Protein 4GUA (pdb70)

GO terms:
  GO:0070566 adenylyltransferase activity (F, IDA)
  GO:0039690 positive stranded viral RNA replication (P, IDA)
  GO:0003968 RNA-directed RNA polymerase activity (F, IDA)
  GO:0006370 7-methylguanosine mRNA capping (P, IDA)
  GO:0062030 negative regulation of stress granule assembly (P, IDA)
  GO:0047407 ADP-ribosyl-[dinitrogen reductase] hydrolase activity (F, IDA)
  GO:0008174 mRNA methyltransferase activity (F, IMP)
  GO:0039690 positive stranded viral RNA replication (P, IMP)
  GO:0044162 host cell cytoplasmic vesicle membrane (C, EXP)
  GO:0034062 5'-3' RNA polymerase activity (F, EXP)
  GO:1990817 poly(A) RNA polymerase activity (F, EXP)
  GO:0039653 symbiont-mediated suppression of host transcription (P, IDA)
  GO:0039653 symbiont-mediated suppression of host transcription (P, IMP)

Foldseek 3Di:
DLCPPADADLLVVQCQVQCVLQLAHDHNVRVVQQAVCSVVRFHDHSQLVQQSVCLQAVLAGCLLLQFLDFDFAWDWAAADPVHNHIGIHRPDDLHGTHGDVVSLVVVCVQQVLSVVPDGNWHADRPVSDTHHGGNQPSLFRQAAFFLADFAQDKDFDAFDACQVACVLDPFAEEEEEEQDDHDHPSHHYQYEYDDPHPPHNYYDPPSQEDAADAAGLEYEYHDAADDDNGLSSRLSNCLSSQQRNLLRNLSRYAAQGKYKHKGLANGDLSSVLQVQLSLLQALAKEKADDRRGGILSIIIIMGGGGQHDFQRADDCQLRSLRVNCVSVVNAGDGRNAAAEAEDQDLQLPDPFQAEEDQAAQQLDADDDSSVSVCVNQVCQSVPFHDDQLAWDWGDRVRHIYIYFYQAQCVPDPPQQSLQSLLSSLLNVLSVCSNVVGAEYEYEQHCQPGSVPPDGCLVSSLVSNSSNNSSYRHHYYYHDDDPVSNVVSVVVRVVVSDTRHHPDDDSRRDSQADAAAPPDPCPPPPSYDPRGGHFFDCPNSDPLNVLQVQLFQLCQLPVPLAVSLLVLQVVLLPCPRVNSVVVRPDDGRSYGTTDTRPLWRAPQTDHSRNSVVSSVVNDNAHEHEVSRHHDPDDDPRYHYYHGPTGDNDHSHDRDGHSSNVSD/DLCPPADQVLLVVACQVQCVLFLAHDHNVRVVQQAVCSVVNFHDHSQLVQQSVCLQAVLAGCLLLQFLDFDFAWDKDDADPPRHDIGIHRPDDQHGTHGDLVSLVVVCVQQVLSVVTSNNWHADSVVSDTHHRGNQPSLHRQAAFFLADFAPDKDWDAFDACQVAVVLDPFAEEEEEDQDDHDHVSHHYQYEHDDPHPPHNYHDHPSQADAADAAGQEYEYPDADDDDNGLSSSQSNCLRSQQRNLLNNLSRYAAQGKYKYKGLARGDLSSVLLCQLSQLQALAKEKFDDRRGGILSIIIIMGGGGQHAFQRADDCQLRSLRVNCVSVVVDHGDDRAAAEDEDADLQLPDPFQAEEDAAAQQLDADPDSSVSVCVNAVCQSVPAHDHQLAWDWGDRVRHIYIYFYQALPVVDDPQLSLQSLLSSLLRVLSVCSNVVGAAYEYEQHCCPNSVVPDGCLVSSLVSNSLRNSSHRHHYYYYDDDPVSNVVSVVVRVVVSDGRHHPDDDRHRCSQEEAAAPPDPCPPPPSYDPRGGHFFDCPNSDPLNVLFVLLQQLCQLPVPQAVSLLVLQVVLLPDDSVVSCVVRPDDGRSYGTTDTRPLWRDPQDDHSRVSVVSSVVNDNAHEHEPSRHHPPDDHPRYHYDYGPTGDNDHSHDRDGHSSVVPD/DQQPPADAVLLVVACQVQVVLQLAHAHNVRVVQQAVCSVVRFHDHNQLVQQSVCLQAVLAGCLLLQWLDFDFAWDKDDADPVRNDIGIHRPDDLHGTHGDLVSLVVVCVQFVLSVVTNNNWHADRPVSDTHHGGNQPSLFRQAAFFLADFALDKDWDAFDACLVAVVLDPFAEEEEEDQDDHDHPSHHYQYEYDDPHPPHNYHDHPSQEDAADAAGQEYEYHDADDDDNGLSSRLSNCLSSQLRNLLRVLSRYDAQGKYKHKGLANGDLSSVLLCQLSLQQALAKEKADDRRDGILSIIIIMGGGGQHDFQRADDCQLRSLRVNCSSVVHPHDGDDDAAEDEDLDLQLPDPFQEEEAAAAQQLDQDPDSSVSCCVNQVCQSVPFHDDQLAWDWGDRVRYIYIYFYQAQPVPDPDQQSLQSLLSSLLNVLSVCSNVVGAEYEYEQHCCPNSVVPDGCLVSSLVSNSLRNSSHRHHYYYYDNDPVSNVVSVVVSVVVSDRDHHPDDDSDRLSQEEAAAPPDPCPPPPSYDPRDGHFFDCPNSDPLNVLQVLLFVLCQLPVPQASSLLVLQVVLLPDDSVRSNVVRPDDTGSYGTTDTRPLFRAPQTDHSRVSCVSSVVNDNAHEHEPSRHHDPDDDPSYHYYHRPTGDNDHNHDRDGHSSVVSD

B-factor: mean 69.15, std 19.41, range [29.05, 165.27]

Secondary structure (DSSP, 8-state):
-TTTT-SS-HHHHHHHHHHHHTT----HHHHHHH-HHHHTT----HHHHHHHHHHHHHSS-GGG-TTBSS-EE-EEE---SS-SS-EEE--S-S-EEB--HHHHHHHTTT-THHHH--TT-EE-TTT--EES--TTS--S-TTBEESS---SS--B-----THHHHTTS--SEEEEE-SS----TTSEEEEEE-TT-TT-SEE--GGG-------EEEEEE-------S-HHHHHHHHHHHHHHHHHHHHHTEEEEEEEEEEES---SHHHHHHHHHHHHTEEEEEEE--TT-SBTT-EEEEEEEE---SS----SHHHHHHHHHHHTTS-----PPP-EEEE-S-GGG--SSEEEEE--TT----SSHHHHHHHH-GGGGTT----TT-EEEEEETTEEEEEE-PPPTTSS-HHHHHHHHHHHHHHHHHHHHHTT-SEEEE--TTSSSTTTTS--HHHHHHHHHHHHTTSS-EEEEE-S-HHHHHHHHHHHHHHH---S-S-------SS-EE--TT-TTTTSTTEESS-SBSB---TTSTTHHHHHHHHHHHHH--SHHHHHHHHHHHHTS-TTHHHHHHS-SPPPS-B-PPBS-SBSSTT---HHHHHHHHHTT-S-EEE-TTS---SS--TTEEE---SSB--S--SPPP-EEGGGG-/-TTTT-SS-HHHHHHHHHHHTTT----HHHHHHH-HHHHTT----HHHHHHHHHHHHHSS-GGG-TTBS--EE-EEE---SS--S-EEE--S-S-EEB--HHHHHHHTTT-GGGGGTTSS-EE-TTT--EES--TTS--S-TTBEESS---SS--B-----HHHHHTTS--SEEEEE-SS----TTSEEEEEE-TT-TT-SEE--GGG-------EEEEEE-------S-HHHHHHHHHHHHHHHHHHHHHTEEEEEEEEEEE----SHHHHHHHHHHHTTEEEEEEE--TT-SBSS-EEEEEEEE---SS----THHHHHHHHHHHTTSS----PPP-EEEE-S-GGG--SSEEEEE--TT----SSHHHHHHHH-GGGGTT----TT-EEEEEETTEEEEEE-PPPTTSS-HHHHHHHHHHHHHHHHHHHHHTT-SEEEE--TTSSGGGTTS--HHHHHHHHHHHHTTS--EEEEE-S-HHHHHHHHHHHHHHH---S-S-------SS-EE--TT-TTTTSTTEESS-SBSB---TTSTTHHHHHHHHHHHHH--SHHHHHHHHHHHHTT--HHHHHHTSSS---S-B-PPBS-SBSSTT---HHHHHHHHHTT-S-EEE-TTS---SS--TTEEE---SSB--S--SPPP-EEGGG--/-TTTT-SS-HHHHHHHHHHHTTT----HHHHHHH-HHHHTT----HHHHHHHHHHHHHSS-GGG-TTBS--EE-EEE---SS--S-EEE--S-S-EEB--HHHHHHHHHH-GGGGG-SSS-EE-TTT--EES--TTS--S-TTBEESS---SS--B-----HHHHHTTS--SEEEEE-SS----TTSEEEEEE-TT-TT-SEE--GGG-------EEEEEE-------S-HHHHHHHHHHHHHHHHHHHHHTEEEEEEEEEEE----SHHHHHHHHHHHTTEEEEEEE--TT-SBSS-EEEEEEEE---TT----SHHHHHHHHHHHTT-S--------EEEE-S-GGG--SSEEEEE--TT----SSHHHHHHHH-GGGGTT----TT-EEEEEETTEEEEEE-PPPTTSS-HHHHHHHHHHHHHHHHHHHHHTT--EEEE--TT-SGGGTTS--HHHHHHHHHHHHTTSS-EEEEE-S-HHHHHHHHHHHHHHH---S-S-------SS-EE--TT-TTTTSTTEESSSSBSB---TTSTTHHHHHHHHHHHHH--SHHHHHHHHHHHHTT--HHHHHHHSSS---S-B-PPBS-S-SSTT---HHHHHHHHHTT-S-EEEETTS---SS--TTEEEE--SS---S--SPPP-EEGGGG-

Solvent-accessible surface area: 79813 Å² total; per-residue (Å²): 128,31,22,50,127,47,119,44,0,31,2,0,94,3,0,68,44,0,3,52,36,7,22,3,113,10,70,22,105,43,2,36,72,7,4,41,21,1,44,87,36,88,45,19,24,0,39,16,0,0,3,20,0,0,1,2,2,12,4,5,2,14,17,8,0,0,2,18,74,80,45,37,21,1,19,112,28,85,60,74,134,86,75,128,108,34,71,26,38,49,35,124,31,82,65,77,38,0,19,31,102,61,14,11,20,50,32,2,118,79,12,14,2,23,31,57,24,51,149,31,38,2,7,44,14,92,81,7,29,20,87,109,9,14,3,111,84,28,35,8,0,8,18,24,14,0,6,0,4,8,10,136,70,64,57,132,59,171,69,17,98,25,23,97,0,0,88,62,2,127,38,94,45,0,0,0,0,0,95,106,128,11,114,7,126,69,22,159,43,41,10,0,0,31,96,76,49,94,67,25,75,79,56,53,87,21,40,125,3,7,66,92,34,68,133,30,63,0,0,0,1,12,25,38,28,80,58,68,50,32,2,0,5,2,1,14,12,5,1,16,38,2,58,42,3,0,58,10,0,0,38,0,0,43,42,19,1,4,0,0,2,14,0,5,1,2,0,3,48,11,2,35,17,0,2,15,4,0,0,20,15,0,14,18,3,15,2,0,71,4,95,5,14,43,3,36,0,11,0,1,0,0,0,12,34,0,10,2,7,92,62,47,58,8,8,8,24,5,1,4,26,3,0,17,18,1,21,123,57,97,24,78,9,62,1,71,42,22,64,43,46,14,97,66,120,80,6,7,82,8,170,26,59,0,0,0,0,32,8,34,57,113,8,151,68,32,136,39,41,4,134,17,0,92,140,128,18,64,90,1,25,117,81,3,44,22,104,40,8,48,20,86,43,19,85,9,172,85,33,52,0,0,0,0,0,3,0,50,19,87,73,56,50,117,24,31,0,42,20,33,0,0,29,0,0,8,16,0,4,30,23,2,11,114,88,37,4,108,24,0,0,0,7,9,1,10,16,58,138,49,3,50,93,50,69,25,5,102,33,0,9,76,0,0,12,50,0,0,15,31,1,53,0,68,2,13,0,15,4,116,81,70,42,40,58,116,98,0,45,63,38,16,128,149,68,118,68,27,110,127,47,104,61,159,95,14,110,3,60,14,58,20,8,19,3,16,52,108,10,90,9,136,78,85,137,11,34,20,36,81,91,2,24,2,29,14,18,8,37,17,22,141,7,13,83,5,0,43,15,22,3,33,1,51,28,17,18,105,76,37,47,90,7,26,40,22,10,1,27,6,2,60,27,93,55,12,119,36,0,84,154,126,13,129,99,77,71,56,35,2,18,21,54,15,59,2,1,10,0,74,11,137,66,4,8,11,0,31,34,0,49,48,30,66,73,111,124,40,84,109,6,29,1,3,43,12,9,59,29,13,168,101,154,36,173,47,16,114,58,40,95,1,99,41,22,6,45,8,9,30,88,42,18,71,80,26,41,0,137,128,44,88,168,28,42,72,126,54,63,35,4,44,1,0,43,4,0,56,47,0,2,52,61,2,34,3,109,4,68,22,107,50,1,39,77,6,5,42,25,2,44,85,26,67,47,19,23,0,49,14,0,0,3,18,0,0,0,1,2,3,4,8,1,12,8,5,1,0,0,18,28,94,67,34,29,7,23,107,51,76,33,61,47,57,112,18,52,33,42,28,52,48,36,124,42,79,36,17,43,0,36,37,137,54,28,4,60,110,43,20,94,106,20,82,5,7,139,77,24,37,75,27,44,0,0,23,18,117,100,32,134,56,35,117,14,10,3,113,63,29,34,15,0,9,1,22,14,0,7,0,7,8,10,121,135,67,137,127,54,167,59,17,92,27,19,59,3,0,61,67,3,151,48,93,48,0,0,0,0,0,93,104,130,13,116,8,124,179,22,168,43,49,14,0,0,29,110,75,54,92,64,22,76,91,53,23,24,22,40,37,0,5,4,50,30,67,92,29,64,0,0,0,1,14,23,35,35,82,53,69,50,31,1,0,4,3,1,12,14,5,0,18,35,3,42,47,2,0,25,11,0,1,21,0,5,41,37,19,0,7,0,0,1,16,0,5,2,2,0,4,50,11,2,33,17,0,2,14,4,0,0,19,12,0,10,18,5,14,2,0,65,16,115,7,15,43,4,8,0,11,0,1,0,0,0,14,28,0,14,3,12,86,56,51,56,7,6,9,21,8,1,4,27,3,0,18,19,4,21,116,60,106,30,82,9,65,14,69,40,21,64,35,127,18,62,130,114,74,5,4,74,8,152,9,58,0,0,0,0,31,7,34,54,114,8,150,67,31,144,36,34,4,138,19,0,97,76,129,20,64,90,2,23,120,87,2,43,22,120,36,10,45,19,85,44,19,87,11,173,85,30,51,0,0,0,0,0,2,0,48,40,84,74,54,52,148,24,34,0,47,18,35,1,1,29,0,0,9,15,0,4,28,22,2,10,119,88,40,5,106,26,0,0,0,4,10,0,6,30,49,162,44,12,48,85,133,84,13,0,101,69,0,9,98,3,0,9,52,0,0,14,37,0,55,1,66,0,4,0,7,2,102,78,47,54,42,54,123,88,0,46,57,27,20,137,140,57,113,73,29,106,126,57,130,45,32,77,22,71,1,55,10,79,17,8,20,3,17,55,108,12,83,8,137,80,91,138,22,33,18,39,80,89,1,23,2,29,13,12,9,35,18,24,144,7,21,91,4,0,44,16,23,1,44,1,43,33,14,24,111,78,45,59,87,8,29,43,37,11,2,24,4,1,53,47,75,65,15,120,34,0,90,139,59,14,136,110,110,74,52,38,3,9,13,45,4,50,2,0,8,1,71,10,134,64,4,11,10,0,31,38,0,52,161,28,75,73,76,122,34,86,114,5,34,1,4,45,11,9,61,24,18,108,104,148,28,84,75,13,110,64,48,94,1,97,40,22,7,56,10,10,33,89,34,18,72,81,29,38,0,144,130,20,154,173,32,27,76,65,46,78,22,0,31,0,0,105,2,0,65,45,0,2,54,62,4,31,3,113,7,72,20,106,38,2,38,78,5,4,42,23,1,45,92,31,76,40,16,22,0,15,10,0,0,2,16,0,0,0,2,2,4,4,12,2,14,16,2,0,0,1,20,96,74,59,38,22,0,22,110,57,93,56,86,106,60,104,14,26,32,40,23,44,49,38,125,33,91,47,65,33,0,26,27,126,57,27,6,62,93,23,28,147,98,13,83,5,11,145,93,23,45,172,28,37,0,0,17,14,94,95,29,133,51,33,108,11,17,2,115,69,25,32,7,0,2,13,23,13,0,7,1,2,5,8,120,142,45,141,122,82,163,53,20,88,26,64,62,5,0,46,99,13,187,24,93,50,0,0,0,0,0,96,90,126,12,115,8,104,167,23,167,43,46,13,0,0,31,20,67,54,95,64,22,74,87,39,31,9,22,34,38,0,7,44,93,30,70,100,30,38,0,0,0,2,6,26,32,29,104,58,71,48,32,2,0,4,0,1,10,16,3,1,18,33,2,60,44,3,0,78,10,0,0,39,0,0,20,30,20,0,6,0,0,1,12,0,0,2,2,0,3,48,8,2,34,15,0,2,16,3,0,0,22,14,1,16,16,3,5,1,0,68,16,101,8,3,34,0,11,0,3,0,1,0,0,0,31,50,0,14,6,4,76,58,17,56,10,6,10,26,9,2,5,28,2,0,15,18,3,15,112,64,84,42,80,4,66,18,31,76,21,65,42,118,16,58,135,114,71,4,6,87,9,158,8,57,0,0,0,0,36,8,34,53,115,9,147,64,30,159,39,31,5,118,15,0,90,128,118,21,68,91,3,23,119,86,3,45,24,122,38,9,49,18,77,44,20,91,14,172,82,27,50,0,0,0,0,0,3,0,26,15,163,165,52,54,100,19,36,0,35,19,35,0,1,29,0,0,9,17,0,4,29,21,1,12,118,91,29,3,114,27,0,0,0,7,14,0,7,33,41,135,67,3,31,82,140,66,20,7,67,32,0,5,21,2,0,7,44,0,0,18,33,1,24,0,66,1,4,0,10,16,132,71,129,59,56,30,91,54,0,52,6,10,19,14,47,40,101,20,20,48,39,32,73,65,114,91,12,100,3,46,5,42,17,10,19,3,16,58,110,10,89,7,134,78,98,123,17,33,18,43,79,91,2,25,2,28,14,19,10,38,18,23,143,8,14,106,4,0,51,14,22,2,36,1,54,35,11,17,101,76,41,66,90,6,22,45,17,12,1,22,4,2,57,47,63,66,16,133,37,0,56,147,113,16,124,105,116,42,56,34,2,18,22,53,14,55,1,1,10,0,61,10,137,66,4,10,10,0,29,40,0,50,158,25,82,69,82,130,34,81,119,6,33,1,4,48,12,11,58,23,7,182,91,150,31,182,59,11,115,66,44,88,0,95,97,4,5,53,9,10,30,89,49,16,79,82,23,41,0,78,130,46,85

Structure (mmCIF, N/CA/C/O backbone):
data_4GUA
#
_entry.id   4GUA
#
_cell.length_a   147.180
_cell.length_b   147.180
_cell.length_c   360.440
_cell.angle_alpha   90.00
_cell.angle_beta   90.00
_cell.angle_gamma   120.00
#
_symmetry.space_group_name_H-M   'P 31 2 1'
#
loop_
_entity.id
_entity.type
_entity.pdbx_description
1 polymer 'Non-structural polyprotein'
2 non-polymer 'SULFATE ION'
3 non-polymer '2-(N-MORPHOLINO)-ETHANESULFONIC ACID'
4 non-polymer 'ZINC ION'
#
loop_
_atom_site.group_PDB
_atom_site.id
_atom_site.type_symbol
_atom_site.label_atom_id
_atom_site.label_alt_id
_atom_site.label_comp_id
_atom_site.label_asym_id
_atom_site.label_entity_id
_atom_site.label_seq_id
_atom_site.pdbx_PDB_ins_code
_atom_site.Cartn_x
_atom_site.Cartn_y
_atom_site.Cartn_z
_atom_site.occupancy
_atom_site.B_iso_or_equiv
_atom_site.auth_seq_id
_atom_site.auth_comp_id
_atom_site.auth_asym_id
_atom_site.auth_atom_id
_atom_site.pdbx_PDB_model_num
ATOM 1 N N . ASN A 1 7 ? 13.559 84.786 65.298 1.00 61.91 1012 ASN A N 1
ATOM 2 C CA . ASN A 1 7 ? 14.540 85.800 65.698 1.00 73.79 1012 ASN A CA 1
ATOM 3 C C . ASN A 1 7 ? 15.524 85.329 66.772 1.00 77.94 1012 ASN A C 1
ATOM 4 O O . ASN A 1 7 ? 15.190 85.293 67.958 1.00 72.80 1012 ASN A O 1
ATOM 9 N N . PRO A 1 8 ? 16.767 85.041 66.365 1.00 79.04 1013 PRO A N 1
ATOM 10 C CA . PRO A 1 8 ? 17.758 84.447 67.266 1.00 81.20 1013 PRO A CA 1
ATOM 11 C C . PRO A 1 8 ? 18.251 85.388 68.362 1.00 81.02 1013 PRO A C 1
ATOM 12 O O . PRO A 1 8 ? 18.738 84.936 69.403 1.00 84.36 1013 PRO A O 1
ATOM 16 N N . PHE A 1 9 ? 18.122 86.687 68.132 1.00 70.89 1014 PHE A N 1
ATOM 17 C CA . PHE A 1 9 ? 18.713 87.671 69.021 1.00 62.94 1014 PHE A CA 1
ATOM 18 C C . PHE A 1 9 ? 17.740 88.180 70.083 1.00 65.17 1014 PHE A C 1
ATOM 19 O O . PHE A 1 9 ? 18.059 89.101 70.835 1.00 59.72 1014 PHE A O 1
ATOM 27 N N . SER A 1 10 ? 16.555 87.581 70.147 1.00 72.34 1015 SER A N 1
ATOM 28 C CA . SER A 1 10 ? 15.523 88.046 71.064 1.00 74.97 1015 SER A CA 1
ATOM 29 C C . SER A 1 10 ? 16.004 88.076 72.514 1.00 73.35 1015 SER A C 1
ATOM 30 O O . SER A 1 10 ? 16.577 87.104 73.004 1.00 71.80 1015 SER A O 1
ATOM 33 N N . CYS A 1 11 ? 15.747 89.193 73.197 1.00 74.83 1016 CYS A N 1
ATOM 34 C CA . CYS A 1 11 ? 16.100 89.349 74.607 1.00 75.29 1016 CYS A CA 1
ATOM 35 C C . CYS A 1 11 ? 17.598 89.241 74.883 1.00 75.22 1016 CYS A C 1
ATOM 36 O O . CYS A 1 11 ? 17.996 88.712 75.917 1.00 77.64 1016 CYS A O 1
ATOM 39 N N . LYS A 1 12 ? 18.424 89.727 73.962 1.00 75.16 1017 LYS A N 1
ATOM 40 C CA . LYS A 1 12 ? 19.879 89.697 74.140 1.00 73.50 1017 LYS A CA 1
ATOM 41 C C . LYS A 1 12 ? 20.446 91.097 73.950 1.00 71.51 1017 LYS A C 1
ATOM 42 O O . LYS A 1 12 ? 20.385 91.654 72.849 1.00 76.10 1017 LYS A O 1
ATOM 48 N N . THR A 1 13 ? 20.995 91.669 75.021 1.00 63.96 1018 THR A N 1
ATOM 49 C CA . THR A 1 13 ? 21.478 93.043 74.945 1.00 64.81 1018 THR A CA 1
ATOM 50 C C . THR A 1 13 ? 22.884 93.161 74.334 1.00 60.38 1018 THR A C 1
ATOM 51 O O . THR A 1 13 ? 23.144 94.163 73.671 1.00 66.68 1018 THR A O 1
ATOM 55 N N . ASN A 1 14 ? 23.817 92.228 74.564 1.00 52.38 1019 ASN A N 1
ATOM 56 C CA . ASN A 1 14 ? 25.077 92.381 73.827 1.00 59.59 1019 ASN A CA 1
ATOM 57 C C . ASN A 1 14 ? 25.398 91.278 72.828 1.00 59.90 1019 ASN A C 1
ATOM 58 O O . ASN A 1 14 ? 26.319 90.514 73.045 1.00 62.19 1019 ASN A O 1
ATOM 63 N N . VAL A 1 15 ? 24.729 91.259 71.686 1.00 68.77 1020 VAL A N 1
ATOM 64 C CA . VAL A 1 15 ? 25.059 90.301 70.634 1.00 65.27 1020 VAL A CA 1
ATOM 65 C C . VAL A 1 15 ? 25.481 90.948 69.315 1.00 68.09 1020 VAL A C 1
ATOM 66 O O . VAL A 1 15 ? 25.548 90.276 68.289 1.00 71.07 1020 VAL A O 1
ATOM 70 N N . CYS A 1 16 ? 25.686 92.260 69.316 1.00 64.41 1021 CYS A N 1
ATOM 71 C CA . CYS A 1 16 ? 25.957 92.943 68.064 1.00 61.78 1021 CYS A CA 1
ATOM 72 C C . CYS A 1 16 ? 27.016 92.183 67.262 1.00 63.91 1021 CYS A C 1
ATOM 73 O O . CYS A 1 16 ? 26.952 92.153 66.037 1.00 64.98 1021 CYS A O 1
ATOM 76 N N . TRP A 1 17 ? 27.965 91.542 67.942 1.00 57.72 1022 TRP A N 1
ATOM 77 C CA . TRP A 1 17 ? 28.970 90.738 67.247 1.00 60.20 1022 TRP A CA 1
ATOM 78 C C . TRP A 1 17 ? 28.351 89.596 66.412 1.00 61.80 1022 TRP A C 1
ATOM 79 O O . TRP A 1 17 ? 28.747 89.353 65.258 1.00 61.08 1022 TRP A O 1
ATOM 90 N N . ALA A 1 18 ? 27.363 88.915 66.983 1.00 61.23 1023 ALA A N 1
ATOM 91 C CA . ALA A 1 18 ? 26.644 87.864 66.264 1.00 60.80 1023 ALA A CA 1
ATOM 92 C C . ALA A 1 18 ? 25.790 88.430 65.126 1.00 60.17 1023 ALA A C 1
ATOM 93 O O . ALA A 1 18 ? 25.840 87.941 63.986 1.00 65.65 1023 ALA A O 1
ATOM 95 N N . LYS A 1 19 ? 25.012 89.464 65.426 1.00 54.41 1024 LYS A N 1
ATOM 96 C CA . LYS A 1 19 ? 24.176 90.088 64.403 1.00 58.00 1024 LYS A CA 1
ATOM 97 C C . LYS A 1 19 ? 25.049 90.475 63.218 1.00 57.09 1024 LYS A C 1
ATOM 98 O O . LYS A 1 19 ? 24.664 90.296 62.061 1.00 59.61 1024 LYS A O 1
ATOM 104 N N . ALA A 1 20 ? 26.248 90.957 63.519 1.00 49.05 1025 ALA A N 1
ATOM 105 C CA . ALA A 1 20 ? 27.143 91.464 62.493 1.00 47.73 1025 ALA A CA 1
ATOM 106 C C . ALA A 1 20 ? 27.619 90.318 61.618 1.00 54.36 1025 ALA A C 1
ATOM 107 O O . ALA A 1 20 ? 27.775 90.472 60.408 1.00 56.98 1025 ALA A O 1
ATOM 109 N N . LEU A 1 21 ? 27.878 89.174 62.240 1.00 60.16 1026 LEU A N 1
ATOM 110 C CA . LEU A 1 21 ? 28.227 87.985 61.484 1.00 60.54 1026 LEU A CA 1
ATOM 111 C C . LEU A 1 21 ? 27.100 87.435 60.606 1.00 60.47 1026 LEU A C 1
ATOM 112 O O . LEU A 1 21 ? 27.377 86.864 59.549 1.00 60.76 1026 LEU A O 1
ATOM 117 N N . GLU A 1 22 ? 25.849 87.579 61.033 1.00 56.87 1027 GLU A N 1
ATOM 118 C CA . GLU A 1 22 ? 24.735 86.922 60.336 1.00 56.37 1027 GLU A CA 1
ATOM 119 C C . GLU A 1 22 ? 24.779 86.940 58.795 1.00 63.87 1027 GLU A C 1
ATOM 120 O O . GLU A 1 22 ? 24.644 85.884 58.162 1.00 64.00 1027 GLU A O 1
ATOM 126 N N . PRO A 1 23 ? 24.944 88.124 58.180 1.00 63.58 1028 PRO A N 1
ATOM 127 C CA . PRO A 1 23 ? 24.993 88.147 56.713 1.00 60.70 1028 PRO A CA 1
ATOM 128 C C . PRO A 1 23 ? 26.258 87.497 56.138 1.00 62.30 1028 PRO A C 1
ATOM 129 O O . PRO A 1 23 ? 26.229 86.978 55.024 1.00 63.01 1028 PRO A O 1
ATOM 133 N N . ILE A 1 24 ? 27.355 87.519 56.884 1.00 64.04 1029 ILE A N 1
ATOM 134 C CA . ILE A 1 24 ? 28.572 86.873 56.420 1.00 61.42 1029 ILE A CA 1
ATOM 135 C C . ILE A 1 24 ? 28.370 85.367 56.417 1.00 59.03 1029 ILE A C 1
ATOM 136 O O . ILE A 1 24 ? 28.755 84.687 55.467 1.00 62.11 1029 ILE A O 1
ATOM 141 N N . LEU A 1 25 ? 27.718 84.851 57.454 1.00 53.68 1030 LEU A N 1
ATOM 142 C CA . LEU A 1 25 ? 27.400 83.428 57.512 1.00 57.42 1030 LEU A CA 1
ATOM 143 C C . LEU A 1 25 ? 26.456 83.026 56.370 1.00 58.58 1030 LEU A C 1
ATOM 144 O O . LEU A 1 25 ? 26.544 81.926 55.827 1.00 54.50 1030 LEU A O 1
ATOM 149 N N . ALA A 1 26 ? 25.565 83.933 55.998 1.00 61.06 1031 ALA A N 1
ATOM 150 C CA . ALA A 1 26 ? 24.601 83.671 54.939 1.00 52.20 1031 ALA A CA 1
ATOM 151 C C . ALA A 1 26 ? 25.264 83.322 53.604 1.00 58.81 1031 ALA A C 1
ATOM 152 O O . ALA A 1 26 ? 24.763 82.477 52.867 1.00 58.22 1031 ALA A O 1
ATOM 154 N N . THR A 1 27 ? 26.378 83.970 53.280 1.00 60.49 1032 THR A N 1
ATOM 155 C CA . THR A 1 27 ? 27.045 83.707 52.007 1.00 63.10 1032 THR A CA 1
ATOM 156 C C . THR A 1 27 ? 27.513 82.261 51.927 1.00 67.80 1032 THR A C 1
ATOM 157 O O . THR A 1 27 ? 27.710 81.724 50.840 1.00 72.31 1032 THR A O 1
ATOM 161 N N . ALA A 1 28 ? 27.699 81.643 53.086 1.00 66.15 1033 ALA A N 1
ATOM 162 C CA . ALA A 1 28 ? 28.147 80.261 53.161 1.00 61.05 1033 ALA A CA 1
ATOM 163 C C . ALA A 1 28 ? 26.974 79.307 53.310 1.00 58.68 1033 ALA A C 1
ATOM 164 O O . ALA A 1 28 ? 27.167 78.109 53.499 1.00 61.36 1033 ALA A O 1
ATOM 166 N N . GLY A 1 29 ? 25.759 79.839 53.265 1.00 56.25 1034 GLY A N 1
ATOM 167 C CA . GLY A 1 29 ? 24.571 79.016 53.409 1.00 55.73 1034 GLY A CA 1
ATOM 168 C C . GLY A 1 29 ? 24.218 78.733 54.857 1.00 56.28 1034 GLY A C 1
ATOM 169 O O . GLY A 1 29 ? 23.319 77.939 55.143 1.00 55.68 1034 GLY A O 1
ATOM 170 N N . ILE A 1 30 ? 24.922 79.389 55.773 1.00 57.84 1035 ILE A N 1
ATOM 171 C CA . ILE A 1 30 ? 24.734 79.151 57.200 1.00 62.96 1035 ILE A CA 1
ATOM 172 C C . ILE A 1 30 ? 23.738 80.132 57.792 1.00 63.08 1035 ILE A C 1
ATOM 173 O O . ILE A 1 30 ? 23.890 81.351 57.654 1.00 63.42 1035 ILE A O 1
ATOM 178 N N . VAL A 1 31 ? 22.704 79.596 58.432 1.00 60.68 1036 VAL A N 1
ATOM 179 C CA . VAL A 1 31 ? 21.774 80.421 59.189 1.00 54.87 1036 VAL A CA 1
ATOM 180 C C . VAL A 1 31 ? 21.550 79.827 60.573 1.00 55.80 1036 VAL A C 1
ATOM 181 O O . VAL A 1 31 ? 20.873 78.805 60.703 1.00 56.70 1036 VAL A O 1
ATOM 185 N N . LEU A 1 32 ? 22.057 80.503 61.604 1.00 61.77 1037 LEU A N 1
ATOM 186 C CA . LEU A 1 32 ? 22.016 79.986 62.976 1.00 64.13 1037 LEU A CA 1
ATOM 187 C C . LEU A 1 32 ? 20.741 80.378 63.713 1.00 63.03 1037 LEU A C 1
ATOM 188 O O . LEU A 1 32 ? 20.262 81.509 63.588 1.00 67.37 1037 LEU A O 1
ATOM 193 N N . THR A 1 33 ? 20.183 79.436 64.466 1.00 53.89 1038 THR A N 1
ATOM 194 C CA . THR A 1 33 ? 19.065 79.749 65.343 1.00 55.75 1038 THR A CA 1
ATOM 195 C C . THR A 1 33 ? 19.599 80.284 66.666 1.00 66.12 1038 THR A C 1
ATOM 196 O O . THR A 1 33 ? 20.810 80.284 66.900 1.00 73.73 1038 THR A O 1
ATOM 200 N N . GLY A 1 34 ? 18.687 80.706 67.539 1.00 60.87 1039 GLY A N 1
ATOM 201 C CA . GLY A 1 34 ? 19.052 81.227 68.841 1.00 53.67 1039 GLY A CA 1
ATOM 202 C C . GLY A 1 34 ? 19.706 80.153 69.689 1.00 60.90 1039 GLY A C 1
ATOM 203 O O . GLY A 1 34 ? 20.704 80.406 70.358 1.00 63.36 1039 GLY A O 1
ATOM 204 N N . CYS A 1 35 ? 19.127 78.954 69.671 1.00 68.95 1040 CYS A N 1
ATOM 205 C CA . CYS A 1 35 ? 19.669 77.822 70.416 1.00 72.03 1040 CYS A CA 1
ATOM 206 C C . CYS A 1 35 ? 21.046 77.435 69.895 1.00 71.83 1040 CYS A C 1
ATOM 207 O O . CYS A 1 35 ? 21.934 77.073 70.670 1.00 76.42 1040 CYS A O 1
ATOM 210 N N . GLN A 1 36 ? 21.214 77.496 68.579 1.00 58.36 1041 GLN A N 1
ATOM 211 C CA . GLN A 1 36 ? 22.496 77.187 67.973 1.00 54.15 1041 GLN A CA 1
ATOM 212 C C . GLN A 1 36 ? 23.552 78.232 68.349 1.00 52.42 1041 GLN A C 1
ATOM 213 O O . GLN A 1 36 ? 24.697 77.886 68.665 1.00 51.78 1041 GLN A O 1
ATOM 219 N N . TRP A 1 37 ? 23.169 79.503 68.347 1.00 52.55 1042 TRP A N 1
ATOM 220 C CA . TRP A 1 37 ? 24.081 80.547 68.800 1.00 55.29 1042 TRP A CA 1
ATOM 221 C C . TRP A 1 37 ? 24.511 80.279 70.235 1.00 56.03 1042 TRP A C 1
ATOM 222 O O . TRP A 1 37 ? 25.690 80.377 70.565 1.00 57.76 1042 TRP A O 1
ATOM 233 N N . SER A 1 38 ? 23.545 79.934 71.083 1.00 55.71 1043 SER A N 1
ATOM 234 C CA . SER A 1 38 ? 23.799 79.697 72.501 1.00 59.83 1043 SER A CA 1
ATOM 235 C C . SER A 1 38 ? 24.655 78.455 72.719 1.00 64.17 1043 SER A C 1
ATOM 236 O O . SER A 1 38 ? 25.488 78.398 73.632 1.00 62.28 1043 SER A O 1
ATOM 239 N N . GLU A 1 39 ? 24.455 77.462 71.865 1.00 61.47 1044 GLU A N 1
ATOM 240 C CA . GLU A 1 39 ? 25.131 76.198 72.045 1.00 63.01 1044 GLU A CA 1
ATOM 241 C C . GLU A 1 39 ? 26.591 76.383 71.664 1.00 57.10 1044 GLU A C 1
ATOM 242 O O . GLU A 1 39 ? 27.477 75.804 72.285 1.00 59.36 1044 GLU A O 1
ATOM 248 N N . LEU A 1 40 ? 26.838 77.208 70.653 1.00 53.04 1045 LEU A N 1
ATOM 249 C CA . LEU A 1 40 ? 28.197 77.451 70.178 1.00 53.71 1045 LEU A CA 1
ATOM 250 C C . LEU A 1 40 ? 29.007 78.413 71.067 1.00 55.55 1045 LEU A C 1
ATOM 251 O O . LEU A 1 40 ? 30.185 78.178 71.338 1.00 56.60 1045 LEU A O 1
ATOM 256 N N . PHE A 1 41 ? 28.382 79.499 71.509 1.00 53.77 1046 PHE A N 1
ATOM 257 C CA . PHE A 1 41 ? 29.084 80.506 72.296 1.00 50.99 1046 PHE A CA 1
ATOM 258 C C . PHE A 1 41 ? 28.501 80.662 73.693 1.00 55.02 1046 PHE A C 1
ATOM 259 O O . PHE A 1 41 ? 27.340 81.035 73.857 1.00 58.00 1046 PHE A O 1
ATOM 267 N N . PRO A 1 42 ? 29.301 80.358 74.716 1.00 53.91 1047 PRO A N 1
ATOM 268 C CA . PRO A 1 42 ? 28.842 80.701 76.060 1.00 47.66 1047 PRO A CA 1
ATOM 269 C C . PRO A 1 42 ? 28.549 82.189 76.162 1.00 45.22 1047 PRO A C 1
ATOM 270 O O . PRO A 1 42 ? 27.650 82.581 76.900 1.00 44.00 1047 PRO A O 1
ATOM 274 N N . GLN A 1 43 ? 29.297 82.997 75.414 1.00 44.21 1048 GLN A N 1
ATOM 275 C CA . GLN A 1 43 ? 29.123 84.450 75.424 1.00 48.68 1048 GLN A CA 1
ATOM 276 C C . GLN A 1 43 ? 27.731 84.833 74.923 1.00 51.75 1048 GLN A C 1
ATOM 277 O O . GLN A 1 43 ? 27.126 85.773 75.430 1.00 55.26 1048 GLN A O 1
ATOM 283 N N . PHE A 1 44 ? 27.232 84.123 73.913 1.00 48.15 1049 PHE A N 1
ATOM 284 C CA . PHE A 1 44 ? 25.889 84.386 73.410 1.00 53.92 1049 PHE A CA 1
ATOM 285 C C . PHE A 1 44 ? 24.855 83.915 74.430 1.00 57.08 1049 PHE A C 1
ATOM 286 O O . PHE A 1 44 ? 23.983 84.676 74.842 1.00 58.42 1049 PHE A O 1
ATOM 294 N N . ALA A 1 45 ? 24.983 82.663 74.855 1.00 60.87 1050 ALA A N 1
ATOM 295 C CA . ALA A 1 45 ? 24.077 82.069 75.839 1.00 57.96 1050 ALA A CA 1
ATOM 296 C C . ALA A 1 45 ? 23.948 82.911 77.109 1.00 56.16 1050 ALA A C 1
ATOM 297 O O . ALA A 1 45 ? 22.874 82.992 77.694 1.00 56.35 1050 ALA A O 1
ATOM 299 N N . ASP A 1 46 ? 25.055 83.504 77.547 1.00 55.82 1051 ASP A N 1
ATOM 300 C CA . ASP A 1 46 ? 25.074 84.357 78.734 1.00 52.35 1051 ASP A CA 1
ATOM 301 C C . ASP A 1 46 ? 24.949 85.849 78.426 1.00 57.85 1051 ASP A C 1
ATOM 302 O O . ASP A 1 46 ? 25.080 86.671 79.325 1.00 61.95 1051 ASP A O 1
ATOM 307 N N . ASP A 1 47 ? 24.741 86.192 77.155 1.00 62.87 1052 ASP A N 1
ATOM 308 C CA . ASP A 1 47 ? 24.528 87.578 76.727 1.00 58.26 1052 ASP A CA 1
ATOM 309 C C . ASP A 1 47 ? 25.671 88.503 77.137 1.00 55.98 1052 ASP A C 1
ATOM 310 O O . ASP A 1 47 ? 25.479 89.431 77.924 1.00 59.27 1052 ASP A O 1
ATOM 315 N N . LYS A 1 48 ? 26.863 88.231 76.609 1.00 50.40 1053 LYS A N 1
ATOM 316 C CA . LYS A 1 48 ? 28.059 89.007 76.941 1.00 48.85 1053 LYS A CA 1
ATOM 317 C C . LYS A 1 48 ? 28.774 89.578 75.719 1.00 48.17 1053 LYS A C 1
ATOM 318 O O . LYS A 1 48 ? 28.657 89.045 74.620 1.00 54.68 1053 LYS A O 1
ATOM 324 N N . PRO A 1 49 ? 29.512 90.682 75.905 1.00 55.01 1054 PRO A N 1
ATOM 325 C CA . PRO A 1 49 ? 30.258 91.239 74.774 1.00 57.82 1054 PRO A CA 1
ATOM 326 C C . PRO A 1 49 ? 31.308 90.261 74.267 1.00 54.02 1054 PRO A C 1
ATOM 327 O O . PRO A 1 49 ? 31.800 89.441 75.037 1.00 66.62 1054 PRO A O 1
ATOM 331 N N . HIS A 1 50 ? 31.616 90.324 72.980 1.00 53.19 1055 HIS A N 1
ATOM 332 C CA . HIS A 1 50 ? 32.528 89.368 72.371 1.00 52.17 1055 HIS A CA 1
ATOM 333 C C . HIS A 1 50 ? 33.085 89.904 71.048 1.00 54.51 1055 HIS A C 1
ATOM 334 O O . HIS A 1 50 ? 32.522 90.832 70.468 1.00 65.49 1055 HIS A O 1
ATOM 341 N N . SER A 1 51 ? 34.184 89.321 70.574 1.00 50.22 1056 SER A N 1
ATOM 342 C CA . SER A 1 51 ? 34.769 89.713 69.290 1.00 52.90 1056 SER A CA 1
ATOM 343 C C . SER A 1 51 ? 34.101 88.995 68.133 1.00 49.69 1056 SER A C 1
ATOM 344 O O . SER A 1 51 ? 34.133 87.773 68.057 1.00 48.97 1056 SER A O 1
ATOM 347 N N . ALA A 1 52 ? 33.531 89.760 67.209 1.00 51.29 1057 ALA A N 1
ATOM 348 C CA . ALA A 1 52 ? 32.871 89.173 66.060 1.00 54.14 1057 ALA A CA 1
ATOM 349 C C . ALA A 1 52 ? 33.864 88.336 65.255 1.00 58.40 1057 ALA A C 1
ATOM 350 O O . ALA A 1 52 ? 33.504 87.290 64.710 1.00 52.93 1057 ALA A O 1
ATOM 352 N N . ILE A 1 53 ? 35.118 88.781 65.203 1.00 61.18 1058 ILE A N 1
ATOM 353 C CA . ILE A 1 53 ? 36.126 88.079 64.416 1.00 59.84 1058 ILE A CA 1
ATOM 354 C C . ILE A 1 53 ? 36.420 86.729 65.052 1.00 62.47 1058 ILE A C 1
ATOM 355 O O . ILE A 1 53 ? 36.454 85.706 64.356 1.00 64.11 1058 ILE A O 1
ATOM 360 N N . TYR A 1 54 ? 36.644 86.718 66.366 1.00 57.90 1059 TYR A N 1
ATOM 361 C CA . TYR A 1 54 ? 36.886 85.458 67.063 1.00 50.62 1059 TYR A CA 1
ATOM 362 C C . TYR A 1 54 ? 35.722 84.516 66.800 1.00 52.80 1059 TYR A C 1
ATOM 363 O O . TYR A 1 54 ? 35.918 83.328 66.500 1.00 49.87 1059 TYR A O 1
ATOM 372 N N . ALA A 1 55 ? 34.509 85.055 66.902 1.00 45.35 1060 ALA A N 1
ATOM 373 C CA . ALA A 1 55 ? 33.310 84.248 66.700 1.00 49.41 1060 ALA A CA 1
ATOM 374 C C . ALA A 1 55 ? 33.310 83.630 65.307 1.00 49.78 1060 ALA A C 1
ATOM 375 O O . ALA A 1 55 ? 32.945 82.470 65.139 1.00 47.05 1060 ALA A O 1
ATOM 377 N N . LEU A 1 56 ? 33.732 84.407 64.316 1.00 54.32 1061 LEU A N 1
ATOM 378 C CA . LEU A 1 56 ? 33.725 83.942 62.938 1.00 54.64 1061 LEU A CA 1
ATOM 379 C C . LEU A 1 56 ? 34.708 82.789 62.770 1.00 55.44 1061 LEU A C 1
ATOM 380 O O . LEU A 1 56 ? 34.429 81.831 62.051 1.00 51.92 1061 LEU A O 1
ATOM 385 N N . ASP A 1 57 ? 35.858 82.882 63.430 1.00 60.23 1062 ASP A N 1
ATOM 386 C CA . ASP A 1 57 ? 36.841 81.800 63.380 1.00 59.04 1062 ASP A CA 1
ATOM 387 C C . ASP A 1 57 ? 36.235 80.528 63.977 1.00 56.48 1062 ASP A C 1
ATOM 388 O O . ASP A 1 57 ? 36.347 79.447 63.402 1.00 57.85 1062 ASP A O 1
ATOM 393 N N . VAL A 1 58 ? 35.573 80.667 65.121 1.00 54.58 1063 VAL A N 1
ATOM 394 C CA . VAL A 1 58 ? 34.939 79.531 65.787 1.00 51.71 1063 VAL A CA 1
ATOM 395 C C . VAL A 1 58 ? 33.871 78.874 64.911 1.00 54.38 1063 VAL A C 1
ATOM 396 O O . VAL A 1 58 ? 33.745 77.650 64.879 1.00 54.98 1063 VAL A O 1
ATOM 400 N N . ILE A 1 59 ? 33.091 79.694 64.214 1.00 57.83 1064 ILE A N 1
ATOM 401 C CA . ILE A 1 59 ? 31.993 79.188 63.402 1.00 56.73 1064 ILE A CA 1
ATOM 402 C C . ILE A 1 59 ? 32.543 78.459 62.190 1.00 56.51 1064 ILE A C 1
ATOM 403 O O . ILE A 1 59 ? 32.004 77.441 61.763 1.00 53.88 1064 ILE A O 1
ATOM 408 N N . CYS A 1 60 ? 33.627 78.987 61.641 1.00 56.12 1065 CYS A N 1
ATOM 409 C CA . CYS A 1 60 ? 34.267 78.374 60.496 1.00 51.28 1065 CYS A CA 1
ATOM 410 C C . CYS A 1 60 ? 34.769 76.981 60.890 1.00 56.52 1065 CYS A C 1
ATOM 411 O O . CYS A 1 60 ? 34.505 75.994 60.199 1.00 57.26 1065 CYS A O 1
ATOM 414 N N . ILE A 1 61 ? 35.457 76.888 62.025 1.00 50.57 1066 ILE A N 1
ATOM 415 C CA . ILE A 1 61 ? 35.957 75.596 62.471 1.00 51.94 1066 ILE A CA 1
ATOM 416 C C . ILE A 1 61 ? 34.803 74.631 62.707 1.00 50.97 1066 ILE A C 1
ATOM 417 O O . ILE A 1 61 ? 34.877 73.460 62.355 1.00 45.67 1066 ILE A O 1
ATOM 422 N N . LYS A 1 62 ? 33.731 75.125 63.309 1.00 52.73 1067 LYS A N 1
ATOM 423 C CA . LYS A 1 62 ? 32.613 74.263 63.656 1.00 54.18 1067 LYS A CA 1
ATOM 424 C C . LYS A 1 62 ? 31.880 73.698 62.443 1.00 56.89 1067 LYS A C 1
ATOM 425 O O . LYS A 1 62 ? 31.516 72.535 62.445 1.00 63.64 1067 LYS A O 1
ATOM 431 N N . PHE A 1 63 ? 31.652 74.511 61.417 1.00 54.16 1068 PHE A N 1
ATOM 432 C CA . PHE A 1 63 ? 30.963 74.034 60.214 1.00 55.82 1068 PHE A CA 1
ATOM 433 C C . PHE A 1 63 ? 31.860 73.288 59.222 1.00 56.46 1068 PHE A C 1
ATOM 434 O O . PHE A 1 63 ? 31.486 72.242 58.706 1.00 63.06 1068 PHE A O 1
ATOM 442 N N . PHE A 1 64 ? 33.010 73.874 58.910 1.00 51.66 1069 PHE A N 1
ATOM 443 C CA . PHE A 1 64 ? 33.908 73.330 57.893 1.00 49.19 1069 PHE A CA 1
ATOM 444 C C . PHE A 1 64 ? 35.147 72.575 58.411 1.00 54.66 1069 PHE A C 1
ATOM 445 O O . PHE A 1 64 ? 35.970 72.115 57.621 1.00 53.58 1069 PHE A O 1
ATOM 453 N N . GLY A 1 65 ? 35.287 72.456 59.727 1.00 52.43 1070 GLY A N 1
ATOM 454 C CA . GLY A 1 65 ? 36.434 71.773 60.308 1.00 49.52 1070 GLY A CA 1
ATOM 455 C C . GLY A 1 65 ? 37.800 72.381 60.011 1.00 51.79 1070 GLY A C 1
ATOM 456 O O . GLY A 1 65 ? 38.819 71.692 60.091 1.00 51.65 1070 GLY A O 1
ATOM 457 N N . MET A 1 66 ? 37.827 73.666 59.671 1.00 57.44 1071 MET A N 1
ATOM 458 C CA . MET A 1 66 ? 39.078 74.389 59.455 1.00 55.58 1071 MET A CA 1
ATOM 459 C C . MET A 1 66 ? 38.943 75.829 59.940 1.00 55.75 1071 MET A C 1
ATOM 460 O O . MET A 1 66 ? 37.834 76.360 60.030 1.00 54.56 1071 MET A O 1
ATOM 465 N N . ASP A 1 67 ? 40.063 76.471 60.251 1.00 55.50 1072 ASP A N 1
ATOM 466 C CA . ASP A 1 67 ? 40.001 77.843 60.738 1.00 59.26 1072 ASP A CA 1
ATOM 467 C C . ASP A 1 67 ? 40.124 78.829 59.569 1.00 56.21 1072 ASP A C 1
ATOM 468 O O . ASP A 1 67 ? 40.211 78.430 58.413 1.00 52.80 1072 ASP A O 1
ATOM 473 N N . LEU A 1 68 ? 40.105 80.117 59.878 1.00 54.71 1073 LEU A N 1
ATOM 474 C CA . LEU A 1 68 ? 40.002 81.159 58.860 1.00 51.88 1073 LEU A CA 1
ATOM 475 C C . LEU A 1 68 ? 41.211 81.252 57.928 1.00 50.25 1073 LEU A C 1
ATOM 476 O O . LEU A 1 68 ? 41.124 81.861 56.864 1.00 56.99 1073 LEU A O 1
ATOM 481 N N . THR A 1 69 ? 42.337 80.668 58.317 1.00 48.31 1074 THR A N 1
ATOM 482 C CA . THR A 1 69 ? 43.522 80.736 57.468 1.00 48.12 1074 THR A CA 1
ATOM 483 C C . THR A 1 69 ? 43.328 79.858 56.246 1.00 48.80 1074 THR A C 1
ATOM 484 O O . THR A 1 69 ? 44.104 79.926 55.300 1.00 48.60 1074 THR A O 1
ATOM 488 N N . SER A 1 70 ? 42.284 79.037 56.271 1.00 51.97 1075 SER A N 1
ATOM 489 C CA . SER A 1 70 ? 41.910 78.239 55.114 1.00 56.28 1075 SER A CA 1
ATOM 490 C C . SER A 1 70 ? 41.498 79.136 53.949 1.00 61.26 1075 SER A C 1
ATOM 491 O O . SER A 1 70 ? 41.659 78.769 52.788 1.00 68.52 1075 SER A O 1
ATOM 494 N N . GLY A 1 71 ? 40.972 80.312 54.270 1.00 59.32 1076 GLY A N 1
ATOM 495 C CA . GLY A 1 71 ? 40.481 81.241 53.268 1.00 67.26 1076 GLY A CA 1
ATOM 496 C C . GLY A 1 71 ? 38.996 81.101 52.955 1.00 63.35 1076 GLY A C 1
ATOM 497 O O . GLY A 1 71 ? 38.456 81.823 52.110 1.00 53.98 1076 GLY A O 1
ATOM 498 N N . LEU A 1 72 ? 38.328 80.181 53.643 1.00 58.87 1077 LEU A N 1
ATOM 499 C CA . LEU A 1 72 ? 36.922 79.906 53.366 1.00 61.32 1077 LEU A CA 1
ATOM 500 C C . LEU A 1 72 ? 36.025 81.135 53.463 1.00 62.37 1077 LEU A C 1
ATOM 501 O O . LEU A 1 72 ? 35.103 81.288 52.672 1.00 66.55 1077 LEU A O 1
ATOM 506 N N . PHE A 1 73 ? 36.262 81.976 54.459 1.00 55.25 1078 PHE A N 1
ATOM 507 C CA . PHE A 1 73 ? 35.503 83.217 54.612 1.00 56.77 1078 PHE A CA 1
ATOM 508 C C . PHE A 1 73 ? 36.197 84.476 54.064 1.00 58.48 1078 PHE A C 1
ATOM 509 O O . PHE A 1 73 ? 35.786 85.590 54.384 1.00 54.39 1078 PHE A O 1
ATOM 517 N N . SER A 1 74 ? 37.281 84.293 53.310 1.00 57.58 1079 SER A N 1
ATOM 518 C CA . SER A 1 74 ? 38.165 85.393 52.907 1.00 58.71 1079 SER A CA 1
ATOM 519 C C . SER A 1 74 ? 37.779 86.128 51.617 1.00 60.45 1079 SER A C 1
ATOM 520 O O . SER A 1 74 ? 38.521 86.981 51.126 1.00 62.44 1079 SER A O 1
ATOM 523 N N . LYS A 1 75 ? 36.635 85.783 51.054 1.00 55.74 1080 LYS A N 1
ATOM 524 C CA . LYS A 1 75 ? 36.105 86.497 49.907 1.00 64.55 1080 LYS A CA 1
ATOM 525 C C . LYS A 1 75 ? 35.619 87.860 50.390 1.00 71.39 1080 LYS A C 1
ATOM 526 O O . LYS A 1 75 ? 34.891 87.942 51.382 1.00 73.41 1080 LYS A O 1
ATOM 532 N N . GLN A 1 76 ? 36.016 88.938 49.712 1.00 67.35 1081 GLN A N 1
ATOM 533 C CA . GLN A 1 76 ? 35.754 90.263 50.265 1.00 57.43 1081 GLN A CA 1
ATOM 534 C C . GLN A 1 76 ? 34.393 90.708 49.802 1.00 56.19 1081 GLN A C 1
ATOM 535 O O . GLN A 1 76 ? 34.243 91.251 48.719 1.00 66.69 1081 GLN A O 1
ATOM 541 N N . SER A 1 77 ? 33.419 90.601 50.683 1.00 63.12 1082 SER A N 1
ATOM 542 C CA . SER A 1 77 ? 32.043 90.824 50.294 1.00 69.27 1082 SER A CA 1
ATOM 543 C C . SER A 1 77 ? 31.386 91.802 51.227 1.00 73.23 1082 SER A C 1
ATOM 544 O O . SER A 1 77 ? 31.064 92.927 50.857 1.00 82.41 1082 SER A O 1
ATOM 547 N N . ILE A 1 78 ? 31.197 91.338 52.453 1.00 62.41 1083 ILE A N 1
ATOM 548 C CA . ILE A 1 78 ? 30.518 92.093 53.474 1.00 58.90 1083 ILE A CA 1
ATOM 549 C C . ILE A 1 78 ? 31.527 92.559 54.498 1.00 62.03 1083 ILE A C 1
ATOM 550 O O . ILE A 1 78 ? 32.254 91.754 55.071 1.00 62.09 1083 ILE A O 1
ATOM 555 N N . PRO A 1 79 ? 31.579 93.868 54.735 1.00 60.52 1084 PRO A N 1
ATOM 556 C CA . PRO A 1 79 ? 32.508 94.371 55.745 1.00 59.67 1084 PRO A CA 1
ATOM 557 C C . PRO A 1 79 ? 32.103 93.951 57.148 1.00 54.94 1084 PRO A C 1
ATOM 558 O O . PRO A 1 79 ? 30.918 93.854 57.465 1.00 50.89 1084 PRO A O 1
ATOM 562 N N . LEU A 1 80 ? 33.099 93.628 57.959 1.00 60.47 1085 LEU A N 1
ATOM 563 C CA . LEU A 1 80 ? 32.886 93.406 59.373 1.00 56.79 1085 LEU A CA 1
ATOM 564 C C . LEU A 1 80 ? 33.667 94.478 60.095 1.00 61.28 1085 LEU A C 1
ATOM 565 O O . LEU A 1 80 ? 34.894 94.428 60.156 1.00 60.19 1085 LEU A O 1
ATOM 570 N N . THR A 1 81 ? 32.937 95.419 60.684 1.00 59.07 1086 THR A N 1
ATOM 571 C CA . THR A 1 81 ? 33.513 96.671 61.142 1.00 55.47 1086 THR A CA 1
ATOM 572 C C . THR A 1 81 ? 33.289 96.892 62.629 1.00 60.63 1086 THR A C 1
ATOM 573 O O . THR A 1 81 ? 32.150 96.870 63.127 1.00 54.12 1086 THR A O 1
ATOM 577 N N . TYR A 1 82 ? 34.399 97.116 63.322 1.00 64.51 1087 TYR A N 1
ATOM 578 C CA . TYR A 1 82 ? 34.383 97.421 64.737 1.00 60.29 1087 TYR A CA 1
ATOM 579 C C . TYR A 1 82 ? 34.425 98.926 64.899 1.00 65.31 1087 TYR A C 1
ATOM 580 O O . TYR A 1 82 ? 35.264 99.592 64.294 1.00 69.73 1087 TYR A O 1
ATOM 589 N N . HIS A 1 83 ? 33.533 99.457 65.726 1.00 64.78 1088 HIS A N 1
ATOM 590 C CA . HIS A 1 83 ? 33.515 100.882 66.026 1.00 61.29 1088 HIS A CA 1
ATOM 591 C C . HIS A 1 83 ? 33.826 101.164 67.484 1.00 60.66 1088 HIS A C 1
ATOM 592 O O . HIS A 1 83 ? 33.042 100.810 68.357 1.00 63.72 1088 HIS A O 1
ATOM 599 N N . PRO A 1 84 ? 34.983 101.785 67.758 1.00 63.94 1089 PRO A N 1
ATOM 600 C CA . PRO A 1 84 ? 35.294 102.162 69.142 1.00 58.88 1089 PRO A CA 1
ATOM 601 C C . PRO A 1 84 ? 34.302 103.208 69.607 1.00 61.54 1089 PRO A C 1
ATOM 602 O O . PRO A 1 84 ? 33.639 103.813 68.765 1.00 69.12 1089 PRO A O 1
ATOM 606 N N . ALA A 1 85 ? 34.183 103.424 70.910 1.00 65.19 1090 ALA A N 1
ATOM 607 C CA . ALA A 1 85 ? 33.303 104.476 71.384 1.00 65.40 1090 ALA A CA 1
ATOM 608 C C . ALA A 1 85 ? 33.852 105.814 70.903 1.00 62.17 1090 ALA A C 1
ATOM 609 O O . ALA A 1 85 ? 35.066 106.016 70.847 1.00 53.22 1090 ALA A O 1
ATOM 611 N N . ASP A 1 86 ? 32.946 106.696 70.498 1.00 63.53 1091 ASP A N 1
ATOM 612 C CA . ASP A 1 86 ? 33.285 108.064 70.129 1.00 64.78 1091 ASP A CA 1
ATOM 613 C C . ASP A 1 86 ? 32.130 109.012 70.494 1.00 68.32 1091 ASP A C 1
ATOM 614 O O . ASP A 1 86 ? 31.200 108.619 71.200 1.00 71.45 1091 ASP A O 1
ATOM 619 N N . SER A 1 87 ? 32.203 110.260 70.039 1.00 65.07 1092 SER A N 1
ATOM 620 C CA . SER A 1 87 ? 31.170 111.257 70.338 1.00 64.36 1092 SER A CA 1
ATOM 621 C C . SER A 1 87 ? 29.776 110.875 69.818 1.00 59.12 1092 SER A C 1
ATOM 622 O O . SER A 1 87 ? 28.762 111.381 70.311 1.00 62.61 1092 SER A O 1
ATOM 625 N N . ALA A 1 88 ? 29.733 110.052 68.778 1.00 49.63 1093 ALA A N 1
ATOM 626 C CA . ALA A 1 88 ? 28.481 109.501 68.252 1.00 48.94 1093 ALA A CA 1
ATOM 627 C C . ALA A 1 88 ? 28.008 108.225 68.973 1.00 56.57 1093 ALA A C 1
ATOM 628 O O . ALA A 1 88 ? 26.813 108.019 69.169 1.00 63.54 1093 ALA A O 1
ATOM 630 N N . ARG A 1 89 ? 28.958 107.346 69.286 1.00 59.08 1094 ARG A N 1
ATOM 631 C CA . ARG A 1 89 ? 28.695 106.032 69.887 1.00 63.18 1094 ARG A CA 1
ATOM 632 C C . ARG A 1 89 ? 29.096 105.934 71.355 1.00 60.34 1094 ARG A C 1
ATOM 633 O O . ARG A 1 89 ? 30.274 106.085 71.677 1.00 58.57 1094 ARG A O 1
ATOM 641 N N . PRO A 1 90 ? 28.128 105.670 72.251 1.00 59.01 1095 PRO A N 1
ATOM 642 C CA . PRO A 1 90 ? 28.499 105.625 73.669 1.00 54.46 1095 PRO A CA 1
ATOM 643 C C . PRO A 1 90 ? 29.406 104.458 74.021 1.00 58.07 1095 PRO A C 1
ATOM 644 O O . PRO A 1 90 ? 30.248 104.581 74.907 1.00 61.27 1095 PRO A O 1
ATOM 648 N N . VAL A 1 91 ? 29.230 103.338 73.323 1.00 67.94 1096 VAL A N 1
ATOM 649 C CA . VAL A 1 91 ? 30.047 102.126 73.531 1.00 67.67 1096 VAL A CA 1
ATOM 650 C C . VAL A 1 91 ? 30.451 101.529 72.195 1.00 65.15 1096 VAL A C 1
ATOM 651 O O . VAL A 1 91 ? 29.857 101.845 71.161 1.00 71.12 1096 VAL A O 1
ATOM 655 N N . ALA A 1 92 ? 31.457 100.658 72.216 1.00 55.46 1097 ALA A N 1
ATOM 656 C CA . ALA A 1 92 ? 31.936 100.038 70.989 1.00 53.84 1097 ALA A CA 1
ATOM 657 C C . ALA A 1 92 ? 30.857 99.132 70.420 1.00 55.66 1097 ALA A C 1
ATOM 658 O O . ALA A 1 92 ? 30.054 98.559 71.148 1.00 59.96 1097 ALA A O 1
ATOM 660 N N . HIS A 1 93 ? 30.846 99.022 69.102 1.00 55.83 1098 HIS A N 1
ATOM 661 C CA . HIS A 1 93 ? 29.763 98.365 68.404 1.00 58.38 1098 HIS A CA 1
ATOM 662 C C . HIS A 1 93 ? 30.267 97.629 67.154 1.00 60.97 1098 HIS A C 1
ATOM 663 O O . HIS A 1 93 ? 31.190 98.099 66.485 1.00 54.50 1098 HIS A O 1
ATOM 670 N N . TRP A 1 94 ? 29.679 96.472 66.851 1.00 59.58 1099 TRP A N 1
ATOM 671 C CA . TRP A 1 94 ? 29.991 95.764 65.615 1.00 53.19 1099 TRP A CA 1
ATOM 672 C C . TRP A 1 94 ? 28.847 95.889 64.636 1.00 56.91 1099 TRP A C 1
ATOM 673 O O . TRP A 1 94 ? 27.691 95.658 64.987 1.00 52.49 1099 TRP A O 1
ATOM 684 N N . ASP A 1 95 ? 29.173 96.207 63.390 1.00 63.96 1100 ASP A N 1
ATOM 685 C CA . ASP A 1 95 ? 28.177 96.162 62.331 1.00 67.84 1100 ASP A CA 1
ATOM 686 C C . ASP A 1 95 ? 28.804 95.942 60.957 1.00 72.28 1100 ASP A C 1
ATOM 687 O O . ASP A 1 95 ? 29.994 95.679 60.832 1.00 66.11 1100 ASP A O 1
ATOM 692 N N . ASN A 1 96 ? 27.966 96.030 59.935 1.00 77.88 1101 ASN A N 1
ATOM 693 C CA . ASN A 1 96 ? 28.360 95.806 58.553 1.00 70.50 1101 ASN A CA 1
ATOM 694 C C . ASN A 1 96 ? 28.680 97.081 57.750 1.00 71.95 1101 ASN A C 1
ATOM 695 O O . ASN A 1 96 ? 28.775 97.039 56.526 1.00 73.46 1101 ASN A O 1
ATOM 700 N N . SER A 1 97 ? 28.777 98.223 58.426 1.00 72.61 1102 SER A N 1
ATOM 701 C CA . SER A 1 97 ? 29.103 99.482 57.752 1.00 68.06 1102 SER A CA 1
ATOM 702 C C . SER A 1 97 ? 30.415 99.359 56.971 1.00 68.92 1102 SER A C 1
ATOM 703 O O . SER A 1 97 ? 31.218 98.466 57.232 1.00 68.72 1102 SER A O 1
ATOM 706 N N . PRO A 1 98 ? 30.616 100.236 55.975 1.00 69.17 1103 PRO A N 1
ATOM 707 C CA . PRO A 1 98 ? 31.802 100.237 55.102 1.00 64.58 1103 PRO A CA 1
ATOM 708 C C . PRO A 1 98 ? 33.150 100.231 55.828 1.00 60.88 1103 PRO A C 1
ATOM 709 O O . PRO A 1 98 ? 33.313 100.919 56.835 1.00 68.39 1103 PRO A O 1
ATOM 713 N N . GLY A 1 99 ? 34.106 99.473 55.294 1.00 57.59 1104 GLY A N 1
ATOM 714 C CA . GLY A 1 99 ? 35.438 99.360 55.878 1.00 60.92 1104 GLY A CA 1
ATOM 715 C C . GLY A 1 99 ? 36.330 98.450 55.053 1.00 61.66 1104 GLY A C 1
ATOM 716 O O . GLY A 1 99 ? 35.843 97.737 54.175 1.00 63.06 1104 GLY A O 1
ATOM 717 N N . THR A 1 100 ? 37.636 98.474 55.306 1.00 65.08 1105 THR A N 1
ATOM 718 C CA . THR A 1 100 ? 38.554 97.683 54.482 1.00 67.59 1105 THR A CA 1
ATOM 719 C C . THR A 1 100 ? 38.594 96.218 54.906 1.00 73.34 1105 THR A C 1
ATOM 720 O O . THR A 1 100 ? 39.130 95.388 54.180 1.00 83.57 1105 THR A O 1
ATOM 724 N N . ARG A 1 101 ? 38.047 95.898 56.078 1.00 74.95 1106 ARG A N 1
ATOM 725 C CA . ARG A 1 101 ? 37.982 94.507 56.520 1.00 70.83 1106 ARG A CA 1
ATOM 726 C C . ARG A 1 101 ? 36.659 93.880 56.090 1.00 68.99 1106 ARG A C 1
ATOM 727 O O . ARG A 1 101 ? 35.590 94.284 56.554 1.00 68.79 1106 ARG A O 1
ATOM 735 N N . LYS A 1 102 ? 36.744 92.890 55.203 1.00 67.65 1107 LYS A N 1
ATOM 736 C CA . LYS A 1 102 ? 35.560 92.236 54.657 1.00 63.95 1107 LYS A CA 1
ATOM 737 C C . LYS A 1 102 ? 35.695 90.715 54.707 1.00 62.93 1107 LYS A C 1
ATOM 738 O O . LYS A 1 102 ? 36.804 90.175 54.747 1.00 66.10 1107 LYS A O 1
ATOM 744 N N . TYR A 1 103 ? 34.557 90.030 54.692 1.00 62.88 1108 TYR A N 1
ATOM 745 C CA . TYR A 1 103 ? 34.536 88.577 54.747 1.00 64.90 1108 TYR A CA 1
ATOM 746 C C . TYR A 1 103 ? 33.385 88.042 53.904 1.00 69.17 1108 TYR A C 1
ATOM 747 O O . TYR A 1 103 ? 32.416 88.748 53.638 1.00 70.68 1108 TYR A O 1
ATOM 756 N N . GLY A 1 104 ? 33.518 86.800 53.459 1.00 66.92 1109 GLY A N 1
ATOM 757 C CA . GLY A 1 104 ? 32.430 86.083 52.827 1.00 61.43 1109 GLY A CA 1
ATOM 758 C C . GLY A 1 104 ? 32.913 84.738 52.325 1.00 56.65 1109 GLY A C 1
ATOM 759 O O . GLY A 1 104 ? 34.097 84.563 52.034 1.00 49.78 1109 GLY A O 1
ATOM 760 N N . TYR A 1 105 ? 31.982 83.810 52.147 1.00 56.25 1110 TYR A N 1
ATOM 761 C CA . TYR A 1 105 ? 32.332 82.455 51.760 1.00 54.68 1110 TYR A CA 1
ATOM 762 C C . TYR A 1 105 ? 32.979 82.477 50.392 1.00 60.02 1110 TYR A C 1
ATOM 763 O O . TYR A 1 105 ? 32.457 83.085 49.468 1.00 69.43 1110 TYR A O 1
ATOM 772 N N . ASP A 1 106 ? 34.097 81.780 50.251 1.00 63.30 1111 ASP A N 1
ATOM 773 C CA . ASP A 1 106 ? 34.811 81.749 48.985 1.00 65.25 1111 ASP A CA 1
ATOM 774 C C . ASP A 1 106 ? 34.669 80.382 48.318 1.00 62.99 1111 ASP A C 1
ATOM 775 O O . ASP A 1 106 ? 35.269 79.400 48.751 1.00 61.26 1111 ASP A O 1
ATOM 780 N N . HIS A 1 107 ? 33.887 80.338 47.244 1.00 63.62 1112 HIS A N 1
ATOM 781 C CA . HIS A 1 107 ? 33.548 79.083 46.586 1.00 68.82 1112 HIS A CA 1
ATOM 782 C C . HIS A 1 107 ? 34.749 78.486 45.870 1.00 67.54 1112 HIS A C 1
ATOM 783 O O . HIS A 1 107 ? 34.834 77.267 45.688 1.00 64.49 1112 HIS A O 1
ATOM 790 N N . ALA A 1 108 ? 35.668 79.347 45.448 1.00 62.35 1113 ALA A N 1
ATOM 791 C CA . ALA A 1 108 ? 36.895 78.887 44.819 1.00 59.87 1113 ALA A CA 1
ATOM 792 C C . ALA A 1 108 ? 37.696 78.058 45.817 1.00 63.03 1113 ALA A C 1
ATOM 793 O O . ALA A 1 108 ? 38.098 76.936 45.524 1.00 71.98 1113 ALA A O 1
ATOM 795 N N . ILE A 1 109 ? 37.894 78.611 47.008 1.00 59.75 1114 ILE A N 1
ATOM 796 C CA . ILE A 1 109 ? 38.627 77.927 48.059 1.00 56.63 1114 ILE A CA 1
ATOM 797 C C . ILE A 1 109 ? 37.975 76.585 48.359 1.00 56.28 1114 ILE A C 1
ATOM 798 O O . ILE A 1 109 ? 38.649 75.574 48.500 1.00 53.87 1114 ILE A O 1
ATOM 803 N N . ALA A 1 110 ? 36.651 76.580 48.439 1.00 59.48 1115 ALA A N 1
ATOM 804 C CA . ALA A 1 110 ? 35.914 75.369 48.762 1.00 60.28 1115 ALA A CA 1
ATOM 805 C C . ALA A 1 110 ? 36.096 74.351 47.646 1.00 65.63 1115 ALA A C 1
ATOM 806 O O . ALA A 1 110 ? 36.123 73.142 47.881 1.00 67.46 1115 ALA A O 1
ATOM 808 N N . ALA A 1 111 ? 36.200 74.856 46.422 1.00 66.13 1116 ALA A N 1
ATOM 809 C CA . ALA A 1 111 ? 36.375 74.003 45.258 1.00 63.46 1116 ALA A CA 1
ATOM 810 C C . ALA A 1 111 ? 37.730 73.295 45.283 1.00 65.78 1116 ALA A C 1
ATOM 811 O O . ALA A 1 111 ? 37.790 72.086 45.075 1.00 68.77 1116 ALA A O 1
ATOM 813 N N . GLU A 1 112 ? 38.813 74.019 45.567 1.00 67.80 1117 GLU A N 1
ATOM 814 C CA . GLU A 1 112 ? 40.123 73.371 45.606 1.00 78.56 1117 GLU A CA 1
ATOM 815 C C . GLU A 1 112 ? 40.181 72.395 46.771 1.00 74.61 1117 GLU A C 1
ATOM 816 O O . GLU A 1 112 ? 40.836 71.356 46.695 1.00 75.29 1117 GLU A O 1
ATOM 822 N N . LEU A 1 113 ? 39.521 72.752 47.862 1.00 64.47 1118 LEU A N 1
ATOM 823 C CA . LEU A 1 113 ? 39.462 71.890 49.030 1.00 55.74 1118 LEU A CA 1
ATOM 824 C C . LEU A 1 113 ? 38.752 70.571 48.766 1.00 55.39 1118 LEU A C 1
ATOM 825 O O . LEU A 1 113 ? 39.038 69.569 49.418 1.00 56.67 1118 LEU A O 1
ATOM 830 N N . SER A 1 114 ? 37.814 70.577 47.825 1.00 56.09 1119 SER A N 1
ATOM 831 C CA . SER A 1 114 ? 37.017 69.388 47.535 1.00 57.86 1119 SER A CA 1
ATOM 832 C C . SER A 1 114 ? 37.808 68.230 46.920 1.00 67.84 1119 SER A C 1
ATOM 833 O O . SER A 1 114 ? 37.286 67.123 46.795 1.00 72.37 1119 SER A O 1
ATOM 836 N N . ARG A 1 115 ? 39.057 68.467 46.537 1.00 76.53 1120 ARG A N 1
ATOM 837 C CA . ARG A 1 115 ? 39.894 67.376 46.044 1.00 76.78 1120 ARG A CA 1
ATOM 838 C C . ARG A 1 115 ? 40.224 66.389 47.177 1.00 71.75 1120 ARG A C 1
ATOM 839 O O . ARG A 1 115 ? 40.016 65.187 47.017 1.00 69.96 1120 ARG A O 1
ATOM 847 N N . ARG A 1 116 ? 40.735 66.869 48.313 1.00 71.94 1121 ARG A N 1
ATOM 848 C CA . ARG A 1 116 ? 40.891 65.979 49.469 1.00 69.69 1121 ARG A CA 1
ATOM 849 C C . ARG A 1 116 ? 39.612 65.820 50.280 1.00 64.95 1121 ARG A C 1
ATOM 850 O O . ARG A 1 116 ? 39.413 64.800 50.934 1.00 70.42 1121 ARG A O 1
ATOM 858 N N . PHE A 1 117 ? 38.748 66.822 50.260 1.00 60.85 1122 PHE A N 1
ATOM 859 C CA . PHE A 1 117 ? 37.567 66.767 51.100 1.00 58.40 1122 PHE A CA 1
ATOM 860 C C . PHE A 1 117 ? 36.314 66.928 50.254 1.00 62.98 1122 PHE A C 1
ATOM 861 O O . PHE A 1 117 ? 35.675 67.981 50.276 1.00 59.44 1122 PHE A O 1
ATOM 869 N N . PRO A 1 118 ? 35.943 65.860 49.528 1.00 62.72 1123 PRO A N 1
ATOM 870 C CA . PRO A 1 118 ? 34.818 65.848 48.585 1.00 64.88 1123 PRO A CA 1
ATOM 871 C C . PRO A 1 118 ? 33.515 66.300 49.229 1.00 61.25 1123 PRO A C 1
ATOM 872 O O . PRO A 1 118 ? 32.592 66.764 48.545 1.00 58.23 1123 PRO A O 1
ATOM 876 N N . VAL A 1 119 ? 33.444 66.149 50.547 1.00 59.10 1124 VAL A N 1
ATOM 877 C CA . VAL A 1 119 ? 32.230 66.475 51.275 1.00 60.71 1124 VAL A CA 1
ATOM 878 C C . VAL A 1 119 ? 31.860 67.939 51.055 1.00 56.04 1124 VAL A C 1
ATOM 879 O O . VAL A 1 119 ? 30.689 68.291 51.095 1.00 54.87 1124 VAL A O 1
ATOM 883 N N . PHE A 1 120 ? 32.853 68.781 50.781 1.00 58.78 1125 PHE A N 1
ATOM 884 C CA . PHE A 1 120 ? 32.584 70.187 50.485 1.00 60.25 1125 PHE A CA 1
ATOM 885 C C . PHE A 1 120 ? 31.675 70.332 49.277 1.00 55.32 1125 PHE A C 1
ATOM 886 O O . PHE A 1 120 ? 30.715 71.098 49.297 1.00 57.40 1125 PHE A O 1
ATOM 894 N N . GLN A 1 121 ? 31.985 69.595 48.220 1.00 58.84 1126 GLN A N 1
ATOM 895 C CA . GLN A 1 121 ? 31.149 69.595 47.031 1.00 62.64 1126 GLN A CA 1
ATOM 896 C C . GLN A 1 121 ? 29.813 68.869 47.212 1.00 63.18 1126 GLN A C 1
ATOM 897 O O . GLN A 1 121 ? 28.803 69.274 46.620 1.00 62.60 1126 GLN A O 1
ATOM 903 N N . LEU A 1 122 ? 29.802 67.800 48.010 1.00 59.60 1127 LEU A N 1
ATOM 904 C CA . LEU A 1 122 ? 28.588 66.993 48.134 1.00 61.62 1127 LEU A CA 1
ATOM 905 C C . LEU A 1 122 ? 27.671 67.296 49.324 1.00 63.08 1127 LEU A C 1
ATOM 906 O O . LEU A 1 122 ? 26.550 66.791 49.380 1.00 60.20 1127 LEU A O 1
ATOM 911 N N . ALA A 1 123 ? 28.102 68.145 50.247 1.00 68.60 1128 ALA A N 1
ATOM 912 C CA . ALA A 1 123 ? 27.287 68.427 51.421 1.00 63.77 1128 ALA A CA 1
ATOM 913 C C . ALA A 1 123 ? 26.143 69.359 51.057 1.00 69.56 1128 ALA A C 1
ATOM 914 O O . ALA A 1 123 ? 26.196 70.053 50.038 1.00 76.60 1128 ALA A O 1
ATOM 916 N N . GLY A 1 124 ? 25.121 69.396 51.907 1.00 62.83 1129 GLY A N 1
ATOM 917 C CA . GLY A 1 124 ? 24.021 70.327 51.731 1.00 60.68 1129 GLY A CA 1
ATOM 918 C C . GLY A 1 124 ? 24.354 71.648 52.394 1.00 68.71 1129 GLY A C 1
ATOM 919 O O . GLY A 1 124 ? 25.395 71.777 53.042 1.00 73.33 1129 GLY A O 1
ATOM 920 N N . LYS A 1 125 ? 23.450 72.615 52.284 1.00 69.27 1130 LYS A N 1
ATOM 921 C CA . LYS A 1 125 ? 23.692 73.929 52.847 1.00 65.87 1130 LYS A CA 1
ATOM 922 C C . LYS A 1 125 ? 23.309 73.930 54.313 1.00 67.26 1130 LYS A C 1
ATOM 923 O O . LYS A 1 125 ? 22.306 73.333 54.705 1.00 62.93 1130 LYS A O 1
ATOM 929 N N . GLY A 1 126 ? 24.143 74.583 55.119 1.00 67.24 1131 GLY A N 1
ATOM 930 C CA . GLY A 1 126 ? 23.851 74.816 56.520 1.00 65.31 1131 GLY A CA 1
ATOM 931 C C . GLY A 1 126 ? 24.125 73.646 57.441 1.00 64.93 1131 GLY A C 1
ATOM 932 O O . GLY A 1 126 ? 23.702 73.641 58.606 1.00 65.78 1131 GLY A O 1
ATOM 933 N N . THR A 1 127 ? 24.896 72.682 56.957 1.00 64.41 1132 THR A N 1
ATOM 934 C CA . THR A 1 127 ? 25.152 71.483 57.736 1.00 64.52 1132 THR A CA 1
ATOM 935 C C . THR A 1 127 ? 26.600 71.494 58.178 1.00 58.00 1132 THR A C 1
ATOM 936 O O . THR A 1 127 ? 27.449 72.112 57.536 1.00 58.26 1132 THR A O 1
ATOM 940 N N . GLN A 1 128 ? 26.866 70.835 59.299 1.00 56.20 1133 GLN A N 1
ATOM 941 C CA . GLN A 1 128 ? 28.222 70.660 59.792 1.00 58.13 1133 GLN A CA 1
ATOM 942 C C . GLN A 1 128 ? 28.911 69.524 59.034 1.00 60.65 1133 GLN A C 1
ATOM 943 O O . GLN A 1 128 ? 28.385 68.416 58.935 1.00 62.27 1133 GLN A O 1
ATOM 949 N N . LEU A 1 129 ? 30.095 69.802 58.506 1.00 55.70 1134 LEU A N 1
ATOM 950 C CA . LEU A 1 129 ? 30.843 68.811 57.750 1.00 53.12 1134 LEU A CA 1
ATOM 951 C C . LEU A 1 129 ? 31.778 68.003 58.639 1.00 58.94 1134 LEU A C 1
ATOM 952 O O . LEU A 1 129 ? 32.465 68.557 59.491 1.00 63.48 1134 LEU A O 1
ATOM 957 N N . ASP A 1 130 ? 31.771 66.686 58.465 1.00 65.74 1135 ASP A N 1
ATOM 958 C CA . ASP A 1 130 ? 32.809 65.843 59.036 1.00 67.34 1135 ASP A CA 1
ATOM 959 C C . ASP A 1 130 ? 33.794 65.569 57.902 1.00 69.88 1135 ASP A C 1
ATOM 960 O O . ASP A 1 130 ? 33.474 64.830 56.976 1.00 73.85 1135 ASP A O 1
ATOM 965 N N . LEU A 1 131 ? 34.987 66.155 57.967 1.00 67.14 1136 LEU A N 1
ATOM 966 C CA . LEU A 1 131 ? 35.937 66.056 56.856 1.00 69.34 1136 LEU A CA 1
ATOM 967 C C . LEU A 1 131 ? 36.548 64.664 56.691 1.00 71.80 1136 LEU A C 1
ATOM 968 O O . LEU A 1 131 ? 37.002 64.294 55.602 1.00 64.88 1136 LEU A O 1
ATOM 973 N N . GLN A 1 132 ? 36.533 63.891 57.768 1.00 80.15 1137 GLN A N 1
ATOM 974 C CA . GLN A 1 132 ? 37.187 62.589 57.800 1.00 82.91 1137 GLN A CA 1
ATOM 975 C C . GLN A 1 132 ? 36.227 61.485 57.382 1.00 86.11 1137 GLN A C 1
ATOM 976 O O . GLN A 1 132 ? 36.486 60.770 56.415 1.00 95.97 1137 GLN A O 1
ATOM 982 N N . THR A 1 133 ? 35.132 61.335 58.121 1.00 78.89 1138 THR A N 1
ATOM 983 C CA . THR A 1 133 ? 34.129 60.322 57.801 1.00 74.48 1138 THR A CA 1
ATOM 984 C C . THR A 1 133 ? 33.312 60.682 56.555 1.00 68.98 1138 THR A C 1
ATOM 985 O O . THR A 1 133 ? 32.804 59.804 55.857 1.00 70.93 1138 THR A O 1
ATOM 989 N N . GLY A 1 134 ? 33.193 61.974 56.276 1.00 62.98 1139 GLY A N 1
ATOM 990 C CA . GLY A 1 134 ? 32.428 62.431 55.131 1.00 62.04 1139 GLY A CA 1
ATOM 991 C C . GLY A 1 134 ? 30.933 62.546 55.412 1.00 66.55 1139 GLY A C 1
ATOM 992 O O . GLY A 1 134 ? 30.137 62.687 54.486 1.00 69.21 1139 GLY A O 1
ATOM 993 N N . ARG A 1 135 ? 30.544 62.485 56.684 1.00 72.55 1140 ARG A N 1
ATOM 994 C CA . ARG A 1 135 ? 29.134 62.593 57.047 1.00 68.55 1140 ARG A CA 1
ATOM 995 C C . ARG A 1 135 ? 28.741 64.047 57.308 1.00 70.94 1140 ARG A C 1
ATOM 996 O O . ARG A 1 135 ? 29.590 64.936 57.262 1.00 73.25 1140 ARG A O 1
ATOM 998 N N . THR A 1 136 ? 27.453 64.289 57.558 1.00 71.75 1141 THR A N 1
ATOM 999 C CA . THR A 1 136 ? 26.975 65.617 57.961 1.00 74.53 1141 THR A CA 1
ATOM 1000 C C . THR A 1 136 ? 25.907 65.547 59.055 1.00 77.20 1141 THR A C 1
ATOM 1001 O O . THR A 1 136 ? 25.289 64.507 59.259 1.00 81.05 1141 THR A O 1
ATOM 1005 N N . ARG A 1 137 ? 25.696 66.661 59.752 1.00 75.59 1142 ARG A N 1
ATOM 1006 C CA . ARG A 1 137 ? 24.740 66.721 60.851 1.00 79.52 1142 ARG A CA 1
ATOM 1007 C C . ARG A 1 137 ? 24.340 68.180 61.085 1.00 76.06 1142 ARG A C 1
ATOM 1008 O O . ARG A 1 137 ? 25.001 69.088 60.582 1.00 74.03 1142 ARG A O 1
ATOM 1016 N N . VAL A 1 138 ? 23.254 68.415 61.818 1.00 69.86 1143 VAL A N 1
ATOM 1017 C CA . VAL A 1 138 ? 22.961 69.774 62.271 1.00 69.69 1143 VAL A CA 1
ATOM 1018 C C . VAL A 1 138 ? 24.101 70.254 63.159 1.00 62.11 1143 VAL A C 1
ATOM 1019 O O . VAL A 1 138 ? 24.661 69.490 63.945 1.00 58.66 1143 VAL A O 1
ATOM 1023 N N . ILE A 1 139 ? 24.423 71.534 63.032 1.00 62.55 1144 ILE A N 1
ATOM 1024 C CA . ILE A 1 139 ? 25.551 72.127 63.730 1.00 57.93 1144 ILE A CA 1
ATOM 1025 C C . ILE A 1 139 ? 25.522 71.762 65.215 1.00 57.94 1144 ILE A C 1
ATOM 1026 O O . ILE A 1 139 ? 24.485 71.842 65.874 1.00 56.90 1144 ILE A O 1
ATOM 1031 N N . SER A 1 140 ? 26.673 71.329 65.722 1.00 58.81 1145 SER A N 1
ATOM 1032 C CA . SER A 1 140 ? 26.799 70.892 67.109 1.00 61.71 1145 SER A CA 1
ATOM 1033 C C . SER A 1 140 ? 28.106 71.380 67.714 1.00 62.74 1145 SER A C 1
ATOM 1034 O O . SER A 1 140 ? 29.154 71.328 67.078 1.00 60.08 1145 SER A O 1
ATOM 1037 N N . ALA A 1 141 ? 28.043 71.854 68.950 1.00 66.35 1146 ALA A N 1
ATOM 1038 C CA . ALA A 1 141 ? 29.235 72.346 69.623 1.00 65.58 1146 ALA A CA 1
ATOM 1039 C C . ALA A 1 141 ? 30.164 71.204 70.044 1.00 60.41 1146 ALA A C 1
ATOM 1040 O O . ALA A 1 141 ? 31.298 71.439 70.455 1.00 57.52 1146 ALA A O 1
ATOM 1042 N N . GLN A 1 142 ? 29.692 69.969 69.923 1.00 58.39 1147 GLN A N 1
ATOM 1043 C CA . GLN A 1 142 ? 30.443 68.816 70.413 1.00 57.78 1147 GLN A CA 1
ATOM 1044 C C . GLN A 1 142 ? 31.290 68.133 69.347 1.00 59.80 1147 GLN A C 1
ATOM 1045 O O . GLN A 1 142 ? 31.930 67.116 69.619 1.00 60.31 1147 GLN A O 1
ATOM 1051 N N . HIS A 1 143 ? 31.308 68.708 68.147 1.00 54.56 1148 HIS A N 1
ATOM 1052 C CA . HIS A 1 143 ? 32.022 68.125 67.023 1.00 47.20 1148 HIS A CA 1
ATOM 1053 C C . HIS A 1 143 ? 32.907 69.148 66.328 1.00 50.43 1148 HIS A C 1
ATOM 1054 O O . HIS A 1 143 ? 32.783 70.343 66.572 1.00 54.76 1148 HIS A O 1
ATOM 1061 N N . ASN A 1 144 ? 33.802 68.673 65.461 1.00 54.79 1149 ASN A N 1
ATOM 1062 C CA . ASN A 1 144 ? 34.819 69.532 64.863 1.00 52.29 1149 ASN A CA 1
ATOM 1063 C C . ASN A 1 144 ? 35.507 70.371 65.946 1.00 52.88 1149 ASN A C 1
ATOM 1064 O O . ASN A 1 144 ? 35.607 71.595 65.834 1.00 42.35 1149 ASN A O 1
ATOM 1069 N N . LEU A 1 145 ? 35.980 69.682 66.986 1.00 56.09 1150 LEU A N 1
ATOM 1070 C CA . LEU A 1 145 ? 36.606 70.311 68.145 1.00 53.98 1150 LEU A CA 1
ATOM 1071 C C . LEU A 1 145 ? 38.011 70.855 67.860 1.00 53.07 1150 LEU A C 1
ATOM 1072 O O . LEU A 1 145 ? 38.447 71.815 68.491 1.00 62.90 1150 LEU A O 1
ATOM 1077 N N . VAL A 1 146 ? 38.726 70.250 66.923 1.00 52.99 1151 VAL A N 1
ATOM 1078 C CA . VAL A 1 146 ? 40.029 70.778 66.541 1.00 53.94 1151 VAL A CA 1
ATOM 1079 C C . VAL A 1 146 ? 40.031 71.061 65.045 1.00 55.85 1151 VAL A C 1
ATOM 1080 O O . VAL A 1 146 ? 39.586 70.233 64.246 1.00 56.59 1151 VAL A O 1
ATOM 1084 N N . PRO A 1 147 ? 40.556 72.225 64.651 1.00 55.85 1152 PRO A N 1
ATOM 1085 C CA . PRO A 1 147 ? 40.660 72.539 63.224 1.00 57.83 1152 PRO A CA 1
ATOM 1086 C C . PRO A 1 147 ? 41.755 71.692 62.593 1.00 63.83 1152 PRO A C 1
ATOM 1087 O O . PRO A 1 147 ? 42.866 71.676 63.122 1.00 68.24 1152 PRO A O 1
ATOM 1091 N N . VA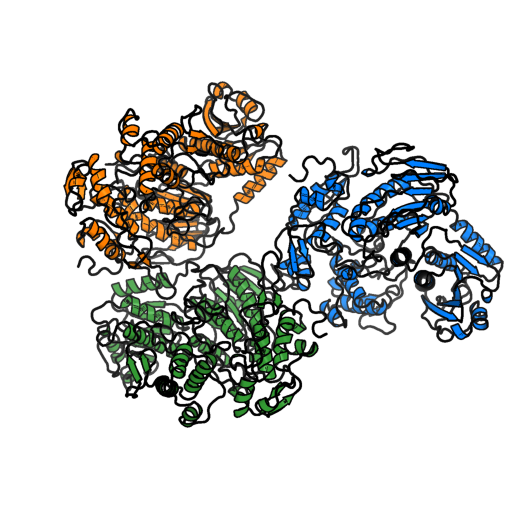L A 1 148 ? 41.486 71.052 61.464 1.00 62.70 1153 VAL A N 1
ATOM 1092 C CA . VAL A 1 148 ? 42.436 70.079 60.936 1.00 67.68 1153 VAL A CA 1
ATOM 1093 C C . VAL A 1 148 ? 43.595 70.750 60.202 1.00 68.02 1153 VAL A C 1
ATOM 1094 O O . VAL A 1 148 ? 44.643 70.139 59.992 1.00 71.86 1153 VAL A O 1
ATOM 1098 N N . ASN A 1 149 ? 43.417 72.014 59.839 1.00 64.35 1154 ASN A N 1
ATOM 1099 C CA . ASN A 1 149 ? 44.404 72.709 59.021 1.00 56.45 1154 ASN A CA 1
ATOM 1100 C C . ASN A 1 149 ? 45.448 73.467 59.827 1.00 55.16 1154 ASN A C 1
ATOM 1101 O O . ASN A 1 149 ? 46.326 74.103 59.249 1.00 55.46 1154 ASN A O 1
ATOM 1106 N N . ARG A 1 150 ? 45.365 73.388 61.153 1.00 55.36 1155 ARG A N 1
ATOM 1107 C CA . ARG A 1 150 ? 46.216 74.197 62.023 1.00 54.47 1155 ARG A CA 1
ATOM 1108 C C . ARG A 1 150 ? 47.362 73.406 62.643 1.00 54.72 1155 ARG A C 1
ATOM 1109 O O . ARG A 1 150 ? 47.162 72.318 63.177 1.00 54.71 1155 ARG A O 1
ATOM 1117 N N . ASN A 1 151 ? 48.567 73.960 62.580 1.00 55.09 1156 ASN A N 1
ATOM 1118 C CA . ASN A 1 151 ? 49.663 73.427 63.376 1.00 50.99 1156 ASN A CA 1
ATOM 1119 C C . ASN A 1 151 ? 49.579 74.060 64.751 1.00 51.22 1156 ASN A C 1
ATOM 1120 O O . ASN A 1 151 ? 49.722 75.269 64.896 1.00 60.09 1156 ASN A O 1
ATOM 1125 N N . LEU A 1 152 ? 49.354 73.234 65.761 1.00 49.11 1157 LEU A N 1
ATOM 1126 C CA . LEU A 1 152 ? 49.147 73.722 67.112 1.00 51.51 1157 LEU A CA 1
ATOM 1127 C C . LEU A 1 152 ? 50.472 74.141 67.718 1.00 51.10 1157 LEU A C 1
ATOM 1128 O O . LEU A 1 152 ? 51.459 73.429 67.594 1.00 57.29 1157 LEU A O 1
ATOM 1133 N N . PRO A 1 153 ? 50.501 75.309 68.370 1.00 51.60 1158 PRO A N 1
ATOM 1134 C CA . PRO A 1 153 ? 51.753 75.806 68.945 1.00 50.88 1158 PRO A CA 1
ATOM 1135 C C . PRO A 1 153 ? 52.240 74.935 70.100 1.00 54.03 1158 PRO A C 1
ATOM 1136 O O . PRO A 1 153 ? 53.427 74.957 70.428 1.00 54.64 1158 PRO A O 1
ATOM 1140 N N . HIS A 1 154 ? 51.334 74.174 70.707 1.00 54.23 1159 HIS A N 1
ATOM 1141 C CA . HIS A 1 154 ? 51.690 73.338 71.848 1.00 53.14 1159 HIS A CA 1
ATOM 1142 C C . HIS A 1 154 ? 50.708 72.177 72.003 1.00 52.99 1159 HIS A C 1
ATOM 1143 O O . HIS A 1 154 ? 49.627 72.181 71.418 1.00 52.33 1159 HIS A O 1
ATOM 1150 N N . ALA A 1 155 ? 51.100 71.187 72.796 1.00 56.53 1160 ALA A N 1
ATOM 1151 C CA . ALA A 1 155 ? 50.284 70.003 73.037 1.00 57.65 1160 ALA A CA 1
ATOM 1152 C C . ALA A 1 155 ? 49.000 70.334 73.791 1.00 60.02 1160 ALA A C 1
ATOM 1153 O O . ALA A 1 155 ? 48.903 71.364 74.452 1.00 59.12 1160 ALA A O 1
ATOM 1155 N N . LEU A 1 156 ? 48.022 69.440 73.701 1.00 60.36 1161 LEU A N 1
ATOM 1156 C CA . LEU A 1 156 ? 46.787 69.575 74.457 1.00 55.36 1161 LEU A CA 1
ATOM 1157 C C . LEU A 1 156 ? 46.686 68.373 75.388 1.00 64.34 1161 LEU A C 1
ATOM 1158 O O . LEU A 1 156 ? 47.401 67.384 75.209 1.00 67.99 1161 LEU A O 1
ATOM 1163 N N . VAL A 1 157 ? 45.816 68.451 76.389 1.00 68.33 1162 VAL A N 1
ATOM 1164 C CA . VAL A 1 157 ? 45.666 67.357 77.329 1.00 71.85 1162 VAL A CA 1
ATOM 1165 C C . VAL A 1 157 ? 44.656 66.404 76.724 1.00 80.58 1162 VAL A C 1
ATOM 1166 O O . VAL A 1 157 ? 43.601 66.832 76.262 1.00 78.82 1162 VAL A O 1
ATOM 1170 N N . PRO A 1 158 ? 44.970 65.104 76.730 1.00 88.22 1163 PRO A N 1
ATOM 1171 C CA . PRO A 1 158 ? 44.027 64.144 76.144 1.00 90.68 1163 PRO A CA 1
ATOM 1172 C C . PRO A 1 158 ? 42.673 64.149 76.852 1.00 89.69 1163 PRO A C 1
ATOM 1173 O O . PRO A 1 158 ? 41.630 64.301 76.204 1.00 83.09 1163 PRO A O 1
ATOM 1177 N N . GLU A 1 159 ? 42.707 64.068 78.181 1.00 84.69 1164 GLU A N 1
ATOM 1178 C CA . GLU A 1 159 ? 41.487 63.959 78.971 1.00 74.06 1164 GLU A CA 1
ATOM 1179 C C . GLU A 1 159 ? 41.472 64.981 80.100 1.00 66.82 1164 GLU A C 1
ATOM 1180 O O . GLU A 1 159 ? 42.427 65.102 80.856 1.00 66.03 1164 GLU A O 1
ATOM 1182 N N . TYR A 1 160 ? 40.374 65.721 80.192 1.00 71.70 1165 TYR A N 1
ATOM 1183 C CA . TYR A 1 160 ? 40.207 66.747 81.210 1.00 72.25 1165 TYR A CA 1
ATOM 1184 C C . TYR A 1 160 ? 40.076 66.084 82.570 1.00 75.20 1165 TYR A C 1
ATOM 1185 O O . TYR A 1 160 ? 39.287 65.154 82.740 1.00 77.01 1165 TYR A O 1
ATOM 1194 N N . LYS A 1 161 ? 40.883 66.538 83.522 1.00 70.50 1166 LYS A N 1
ATOM 1195 C CA . LYS A 1 161 ? 40.792 66.073 84.900 1.00 65.80 1166 LYS A CA 1
ATOM 1196 C C . LYS A 1 161 ? 40.860 67.285 85.819 1.00 64.93 1166 LYS A C 1
ATOM 1197 O O . LYS A 1 161 ? 41.803 68.071 85.750 1.00 71.51 1166 LYS A O 1
ATOM 1199 N N . GLU A 1 162 ? 39.834 67.473 86.638 1.00 58.10 1167 GLU A N 1
ATOM 1200 C CA . GLU A 1 162 ? 39.859 68.536 87.634 1.00 63.66 1167 GLU A CA 1
ATOM 1201 C C . GLU A 1 162 ? 40.655 68.085 88.855 1.00 72.21 1167 GLU A C 1
ATOM 1202 O O . GLU A 1 162 ? 40.760 66.894 89.126 1.00 80.87 1167 GLU A O 1
ATOM 1208 N N . LYS A 1 163 ? 41.216 69.037 89.591 1.00 76.28 1168 LYS A N 1
ATOM 1209 C CA . LYS A 1 163 ? 41.970 68.719 90.798 1.00 78.99 1168 LYS A CA 1
ATOM 1210 C C . LYS A 1 163 ? 41.644 69.734 91.877 1.00 88.78 1168 LYS A C 1
ATOM 1211 O O . LYS A 1 163 ? 41.097 70.797 91.588 1.00 90.12 1168 LYS A O 1
ATOM 1213 N N . GLN A 1 164 ? 41.968 69.401 93.120 1.00 98.97 1169 GLN A N 1
ATOM 1214 C CA . GLN A 1 164 ? 41.767 70.325 94.225 1.00 105.12 1169 GLN A CA 1
ATOM 1215 C C . GLN A 1 164 ? 42.965 71.251 94.273 1.00 96.82 1169 GLN A C 1
ATOM 1216 O O . GLN A 1 164 ? 44.099 70.793 94.407 1.00 99.04 1169 GLN A O 1
ATOM 1222 N N . PRO A 1 165 ? 42.726 72.561 94.150 1.00 84.43 1170 PRO A N 1
ATOM 1223 C CA . PRO A 1 165 ? 43.887 73.444 94.048 1.00 83.13 1170 PRO A CA 1
ATOM 1224 C C . PRO A 1 165 ? 44.606 73.546 95.377 1.00 80.63 1170 PRO A C 1
ATOM 1225 O O . PRO A 1 165 ? 43.963 73.499 96.424 1.00 87.05 1170 PRO A O 1
ATOM 1229 N N . GLY A 1 166 ? 45.924 73.680 95.333 1.00 69.72 1171 GLY A N 1
ATOM 1230 C CA . GLY A 1 166 ? 46.690 73.944 96.530 1.00 70.59 1171 GLY A CA 1
ATOM 1231 C C . GLY A 1 166 ? 46.560 75.405 96.897 1.00 77.33 1171 GLY A C 1
ATOM 1232 O O . GLY A 1 166 ? 45.830 76.148 96.238 1.00 71.66 1171 GLY A O 1
ATOM 1233 N N . PRO A 1 167 ? 47.256 75.824 97.962 1.00 92.33 1172 PRO A N 1
ATOM 1234 C CA . PRO A 1 167 ? 47.265 77.235 98.348 1.00 93.62 1172 PRO A CA 1
ATOM 1235 C C . PRO A 1 167 ? 47.987 78.099 97.316 1.00 87.42 1172 PRO A C 1
ATOM 1236 O O . PRO A 1 167 ? 49.109 77.785 96.916 1.00 86.95 1172 PRO A O 1
ATOM 1240 N N . VAL A 1 168 ? 47.348 79.192 96.913 1.00 74.95 1173 VAL A N 1
ATOM 1241 C CA . VAL A 1 168 ? 47.912 80.092 95.919 1.00 73.04 1173 VAL A CA 1
ATOM 1242 C C . VAL A 1 168 ? 49.132 80.827 96.461 1.00 76.95 1173 VAL A C 1
ATOM 1243 O O . VAL A 1 168 ? 49.973 81.295 95.688 1.00 70.54 1173 VAL A O 1
ATOM 1247 N N . LYS A 1 169 ? 49.218 80.936 97.786 1.00 83.67 1174 LYS A N 1
ATOM 1248 C CA . LYS A 1 169 ? 50.320 81.646 98.431 1.00 77.70 1174 LYS A CA 1
ATOM 1249 C C . LYS A 1 169 ? 51.688 81.095 98.020 1.00 82.41 1174 LYS A C 1
ATOM 1250 O O . LYS A 1 169 ? 52.620 81.865 97.803 1.00 86.51 1174 LYS A O 1
ATOM 1252 N N . LYS A 1 170 ? 51.804 79.773 97.890 1.00 86.25 1175 LYS A N 1
ATOM 1253 C CA . LYS A 1 170 ? 53.067 79.157 97.476 1.00 88.50 1175 LYS A CA 1
ATOM 1254 C C . LYS A 1 170 ? 53.520 79.750 96.143 1.00 87.43 1175 LYS A C 1
ATOM 1255 O O . LYS A 1 170 ? 54.709 79.985 95.926 1.00 87.80 1175 LYS A O 1
ATOM 1261 N N . PHE A 1 171 ? 52.556 80.007 95.264 1.00 84.93 1176 PHE A N 1
ATOM 1262 C CA . PHE A 1 171 ? 52.840 80.527 93.930 1.00 77.60 1176 PHE A CA 1
ATOM 1263 C C . PHE A 1 171 ? 53.162 82.017 93.950 1.00 73.39 1176 PHE A C 1
ATOM 1264 O O . PHE A 1 171 ? 54.137 82.452 93.339 1.00 73.93 1176 PHE A O 1
ATOM 1272 N N . LEU A 1 172 ? 52.354 82.800 94.656 1.00 69.77 1177 LEU A N 1
ATOM 1273 C CA . LEU A 1 172 ? 52.575 84.241 94.718 1.00 68.96 1177 LEU A CA 1
ATOM 1274 C C . LEU A 1 172 ? 53.909 84.578 95.385 1.00 70.64 1177 LEU A C 1
ATOM 1275 O O . LEU A 1 172 ? 54.501 85.621 95.099 1.00 66.69 1177 LEU A O 1
ATOM 1280 N N . ASN A 1 173 ? 54.380 83.706 96.274 1.00 75.10 1178 ASN A N 1
ATOM 1281 C CA . ASN A 1 173 ? 55.665 83.930 96.934 1.00 77.94 1178 ASN A CA 1
ATOM 1282 C C . ASN A 1 173 ? 56.846 83.808 95.977 1.00 76.80 1178 ASN A C 1
ATOM 1283 O O . ASN A 1 173 ? 57.955 84.224 96.302 1.00 81.08 1178 ASN A O 1
ATOM 1288 N N . GLN A 1 174 ? 56.608 83.256 94.793 1.00 76.48 1179 GLN A N 1
ATOM 1289 C CA . GLN A 1 174 ? 57.661 83.161 93.792 1.00 83.23 1179 GLN A CA 1
ATOM 1290 C C . GLN A 1 174 ? 57.875 84.491 93.079 1.00 86.38 1179 GLN A C 1
ATOM 1291 O O . GLN A 1 174 ? 58.758 84.616 92.230 1.00 92.70 1179 GLN A O 1
ATOM 1297 N N . PHE A 1 175 ? 57.047 85.476 93.399 1.00 83.44 1180 PHE A N 1
ATOM 1298 C CA . PHE A 1 175 ? 57.218 86.804 92.833 1.00 80.60 1180 PHE A CA 1
ATOM 1299 C C . PHE A 1 175 ? 57.663 87.742 93.946 1.00 80.97 1180 PHE A C 1
ATOM 1300 O O . PHE A 1 175 ? 57.185 87.657 95.072 1.00 75.16 1180 PHE A O 1
ATOM 1308 N N . LYS A 1 176 ? 58.596 88.626 93.611 1.00 88.92 1181 LYS A N 1
ATOM 1309 C CA . LYS A 1 176 ? 59.380 89.353 94.602 1.00 94.62 1181 LYS A CA 1
ATOM 1310 C C . LYS A 1 176 ? 58.649 90.591 95.125 1.00 97.38 1181 LYS A C 1
ATOM 1311 O O . LYS A 1 176 ? 59.102 91.241 96.062 1.00 108.53 1181 LYS A O 1
ATOM 1317 N N . HIS A 1 177 ? 57.504 90.895 94.528 1.00 84.72 1182 HIS A N 1
ATOM 1318 C CA . HIS A 1 177 ? 56.763 92.114 94.832 1.00 80.17 1182 HIS A CA 1
ATOM 1319 C C . HIS A 1 177 ? 55.812 91.947 96.020 1.00 76.64 1182 HIS A C 1
ATOM 1320 O O . HIS A 1 177 ? 55.116 90.936 96.131 1.00 71.15 1182 HIS A O 1
ATOM 1327 N N . HIS A 1 178 ? 55.806 92.926 96.922 1.00 77.77 1183 HIS A N 1
ATOM 1328 C CA . HIS A 1 178 ? 54.996 92.833 98.134 1.00 79.78 1183 HIS A CA 1
ATOM 1329 C C . HIS A 1 178 ? 53.513 93.121 97.903 1.00 79.40 1183 HIS A C 1
ATOM 1330 O O . HIS A 1 178 ? 52.654 92.366 98.365 1.00 76.23 1183 HIS A O 1
ATOM 1337 N N . SER A 1 179 ? 53.212 94.213 97.205 1.00 84.65 1184 SER A N 1
ATOM 1338 C CA . SER A 1 179 ? 51.825 94.627 97.013 1.00 88.70 1184 SER A CA 1
ATOM 1339 C C . SER A 1 179 ? 51.297 94.151 95.659 1.00 82.34 1184 SER A C 1
ATOM 1340 O O . SER A 1 179 ? 51.851 94.488 94.612 1.00 81.61 1184 SER A O 1
ATOM 1343 N N . VAL A 1 180 ? 50.206 93.391 95.695 1.00 72.04 1185 VAL A N 1
ATOM 1344 C CA . VAL A 1 180 ? 49.695 92.701 94.517 1.00 64.87 1185 VAL A CA 1
ATOM 1345 C C . VAL A 1 180 ? 48.222 92.994 94.261 1.00 64.06 1185 VAL A C 1
ATOM 1346 O O . VAL A 1 180 ? 47.400 92.942 95.175 1.00 66.96 1185 VAL A O 1
ATOM 1350 N N . LEU A 1 181 ? 47.893 93.296 93.010 1.00 64.18 1186 LEU A N 1
ATOM 1351 C CA . LEU A 1 181 ? 46.501 93.449 92.599 1.00 63.38 1186 LEU A CA 1
ATOM 1352 C C . LEU A 1 181 ? 45.966 92.093 92.175 1.00 63.50 1186 LEU A C 1
ATOM 1353 O O . LEU A 1 181 ? 46.580 91.414 91.364 1.00 67.36 1186 LEU A O 1
ATOM 1358 N N . VAL A 1 182 ? 44.833 91.684 92.726 1.00 59.72 1187 VAL A N 1
ATOM 1359 C CA . VAL A 1 182 ? 44.324 90.347 92.457 1.00 59.09 1187 VAL A CA 1
ATOM 1360 C C . VAL A 1 182 ? 42.908 90.397 91.900 1.00 57.14 1187 VAL A C 1
ATOM 1361 O O . VAL A 1 182 ? 41.998 90.940 92.521 1.00 65.17 1187 VAL A O 1
ATOM 1365 N N . VAL A 1 183 ? 42.737 89.859 90.702 1.00 47.39 1188 VAL A N 1
ATOM 1366 C CA . VAL A 1 183 ? 41.413 89.682 90.122 1.00 53.43 1188 VAL A CA 1
ATOM 1367 C C . VAL A 1 183 ? 41.070 88.199 90.220 1.00 52.59 1188 VAL A C 1
ATOM 1368 O O . VAL A 1 183 ? 41.694 87.378 89.559 1.00 50.68 1188 VAL A O 1
ATOM 1372 N N . SER A 1 184 ? 40.097 87.853 91.056 1.00 51.99 1189 SER A N 1
ATOM 1373 C CA . SER A 1 184 ? 39.804 86.450 91.339 1.00 54.66 1189 SER A CA 1
ATOM 1374 C C . SER A 1 184 ? 38.355 86.293 91.784 1.00 54.11 1189 SER A C 1
ATOM 1375 O O . SER A 1 184 ? 37.787 87.224 92.342 1.00 51.49 1189 SER A O 1
ATOM 1378 N N . GLU A 1 185 ? 37.747 85.134 91.537 1.00 62.74 1190 GLU A N 1
ATOM 1379 C CA . GLU A 1 185 ? 36.392 84.893 92.035 1.00 68.16 1190 GLU A CA 1
ATOM 1380 C C . GLU A 1 185 ? 36.361 84.440 93.500 1.00 75.63 1190 GLU A C 1
ATOM 1381 O O . GLU A 1 185 ? 35.342 84.570 94.182 1.00 78.09 1190 GLU A O 1
ATOM 1387 N N . GLU A 1 186 ? 37.481 83.921 93.988 1.00 78.18 1191 GLU A N 1
ATOM 1388 C CA . GLU A 1 186 ? 37.561 83.403 95.349 1.00 76.35 1191 GLU A CA 1
ATOM 1389 C C . GLU A 1 186 ? 38.698 84.106 96.061 1.00 70.90 1191 GLU A C 1
ATOM 1390 O O . GLU A 1 186 ? 39.694 84.461 95.438 1.00 68.54 1191 GLU A O 1
ATOM 1396 N N . LYS A 1 187 ? 38.546 84.319 97.364 1.00 68.74 1192 LYS A N 1
ATOM 1397 C CA . LYS A 1 187 ? 39.525 85.099 98.108 1.00 70.95 1192 LYS A CA 1
ATOM 1398 C C . LYS A 1 187 ? 40.867 84.389 98.081 1.00 68.12 1192 LYS A C 1
ATOM 1399 O O . LYS A 1 187 ? 40.936 83.166 98.089 1.00 64.30 1192 LYS A O 1
ATOM 1405 N N . ILE A 1 188 ? 41.932 85.172 98.014 1.00 71.22 1193 ILE A N 1
ATOM 1406 C CA . ILE A 1 188 ? 43.277 84.629 98.025 1.00 72.17 1193 ILE A CA 1
ATOM 1407 C C . ILE A 1 188 ? 43.986 85.037 99.303 1.00 76.33 1193 ILE A C 1
ATOM 1408 O O . ILE A 1 188 ? 44.091 86.221 99.613 1.00 74.58 1193 ILE A O 1
ATOM 1413 N N . GLU A 1 189 ? 44.456 84.042 100.049 1.00 90.07 1194 GLU A N 1
ATOM 1414 C CA . GLU A 1 189 ? 45.168 84.285 101.294 1.00 94.75 1194 GLU A CA 1
ATOM 1415 C C . GLU A 1 189 ? 46.676 84.311 101.077 1.00 89.07 1194 GLU A C 1
ATOM 1416 O O . GLU A 1 189 ? 47.288 83.298 100.741 1.00 92.11 1194 GLU A O 1
ATOM 1422 N N . ALA A 1 190 ? 47.258 85.494 101.238 1.00 78.78 1195 ALA A N 1
ATOM 1423 C CA . ALA A 1 190 ? 48.701 85.672 101.179 1.00 81.15 1195 ALA A CA 1
ATOM 1424 C C . ALA A 1 190 ? 49.106 86.703 102.222 1.00 85.74 1195 ALA A C 1
ATOM 1425 O O . ALA A 1 190 ? 49.233 87.890 101.911 1.00 85.31 1195 ALA A O 1
ATOM 1427 N N . PRO A 1 191 ? 49.280 86.262 103.474 1.00 83.29 1196 PRO A N 1
ATOM 1428 C CA . PRO A 1 191 ? 49.593 87.206 104.551 1.00 81.97 1196 PRO A CA 1
ATOM 1429 C C . PRO A 1 191 ? 50.926 87.921 104.339 1.00 81.07 1196 PRO A C 1
ATOM 1430 O O . PRO A 1 191 ? 51.107 89.033 104.843 1.00 82.08 1196 PRO A O 1
ATOM 1434 N N . ARG A 1 192 ? 51.830 87.305 103.582 1.00 79.16 1197 ARG A N 1
ATOM 1435 C CA . ARG A 1 192 ? 53.136 87.902 103.310 1.00 74.17 1197 ARG A CA 1
ATOM 1436 C C . ARG A 1 192 ? 53.042 89.018 102.259 1.00 75.62 1197 ARG A C 1
ATOM 1437 O O . ARG A 1 192 ? 54.031 89.694 101.968 1.00 75.92 1197 ARG A O 1
ATOM 1439 N N . LYS A 1 193 ? 51.848 89.196 101.693 1.00 81.07 1198 LYS A N 1
ATOM 1440 C CA . LYS A 1 193 ? 51.605 90.186 100.645 1.00 74.95 1198 LYS A CA 1
ATOM 1441 C C . LYS A 1 193 ? 50.533 91.192 101.078 1.00 75.70 1198 LYS A C 1
ATOM 1442 O O . LYS A 1 193 ? 49.707 90.903 101.948 1.00 78.21 1198 LYS A O 1
ATOM 1448 N N . ARG A 1 194 ? 50.525 92.361 100.446 1.00 70.41 1199 ARG A N 1
ATOM 1449 C CA . ARG A 1 194 ? 49.391 93.271 100.556 1.00 77.02 1199 ARG A CA 1
ATOM 1450 C C . ARG A 1 194 ? 48.509 93.084 99.323 1.00 77.84 1199 ARG A C 1
ATOM 1451 O O . ARG A 1 194 ? 48.948 93.312 98.195 1.00 79.61 1199 ARG A O 1
ATOM 1459 N N . ILE A 1 195 ? 47.273 92.644 99.544 1.00 72.98 1200 ILE A N 1
ATOM 1460 C CA . ILE A 1 195 ? 46.379 92.285 98.447 1.00 67.96 1200 ILE A CA 1
ATOM 1461 C C . ILE A 1 195 ? 45.193 93.215 98.250 1.00 66.44 1200 ILE A C 1
ATOM 1462 O O . ILE A 1 195 ? 44.351 93.369 99.134 1.00 65.52 1200 ILE A O 1
ATOM 1467 N N . GLU A 1 196 ? 45.118 93.815 97.070 1.00 67.55 1201 GLU A N 1
ATOM 1468 C CA . GLU A 1 196 ? 43.894 94.456 96.632 1.00 67.53 1201 GLU A CA 1
ATOM 1469 C C . GLU A 1 196 ? 43.121 93.422 95.827 1.00 64.16 1201 GLU A C 1
ATOM 1470 O O . GLU A 1 196 ? 43.642 92.859 94.868 1.00 70.76 1201 GLU A O 1
ATOM 1476 N N . TRP A 1 197 ? 41.886 93.152 96.229 1.00 54.82 1202 TRP A N 1
ATOM 1477 C CA . TRP A 1 197 ? 41.123 92.071 95.622 1.00 54.42 1202 TRP A CA 1
ATOM 1478 C C . TRP A 1 197 ? 39.936 92.556 94.796 1.00 59.17 1202 TRP A C 1
ATOM 1479 O O . TRP A 1 197 ? 38.969 93.087 95.336 1.00 63.34 1202 TRP A O 1
ATOM 1490 N N . ILE A 1 198 ? 40.002 92.339 93.488 1.00 58.66 1203 ILE A N 1
ATOM 1491 C CA . ILE A 1 198 ? 38.866 92.589 92.613 1.00 60.06 1203 ILE A CA 1
ATOM 1492 C C . ILE A 1 198 ? 38.150 91.278 92.295 1.00 59.47 1203 ILE A C 1
ATOM 1493 O O . ILE A 1 198 ? 38.783 90.294 91.903 1.00 59.25 1203 ILE A O 1
ATOM 1498 N N . ALA A 1 199 ? 36.826 91.281 92.426 1.00 55.66 1204 ALA A N 1
ATOM 1499 C CA . ALA A 1 199 ? 36.025 90.096 92.140 1.00 56.51 1204 ALA A CA 1
ATOM 1500 C C . ALA A 1 199 ? 34.852 90.432 91.216 1.00 57.75 1204 ALA A C 1
ATOM 1501 O O . ALA A 1 199 ? 34.508 91.596 91.051 1.00 53.06 1204 ALA A O 1
ATOM 1503 N N . PRO A 1 200 ? 34.249 89.408 90.586 1.00 58.62 1205 PRO A N 1
ATOM 1504 C CA . PRO A 1 200 ? 33.014 89.659 89.837 1.00 57.10 1205 PRO A CA 1
ATOM 1505 C C . PRO A 1 200 ? 31.894 90.115 90.769 1.00 59.76 1205 PRO A C 1
ATOM 1506 O O . PRO A 1 200 ? 32.100 90.151 91.977 1.00 61.94 1205 PRO A O 1
ATOM 1510 N N . ILE A 1 201 ? 30.728 90.440 90.223 1.00 69.97 1206 ILE A N 1
ATOM 1511 C CA . ILE A 1 201 ? 29.741 91.234 90.956 1.00 75.01 1206 ILE A CA 1
ATOM 1512 C C . ILE A 1 201 ? 29.216 90.606 92.245 1.00 85.27 1206 ILE A C 1
ATOM 1513 O O . ILE A 1 201 ? 29.235 91.251 93.296 1.00 97.53 1206 ILE A O 1
ATOM 1518 N N . GLY A 1 202 ? 28.770 89.357 92.188 1.00 82.28 1207 GLY A N 1
ATOM 1519 C CA . GLY A 1 202 ? 28.057 88.783 93.320 1.00 85.71 1207 GLY A CA 1
ATOM 1520 C C . GLY A 1 202 ? 28.891 88.307 94.504 1.00 79.96 1207 GLY A C 1
ATOM 1521 O O . GLY A 1 202 ? 28.359 87.682 95.418 1.00 78.22 1207 GLY A O 1
ATOM 1522 N N . ILE A 1 203 ? 30.185 88.612 94.506 1.00 70.82 1208 ILE A N 1
ATOM 1523 C CA . ILE A 1 203 ? 31.110 88.009 95.457 1.00 64.73 1208 ILE A CA 1
ATOM 1524 C C . ILE A 1 203 ? 31.367 88.899 96.661 1.00 68.51 1208 ILE A C 1
ATOM 1525 O O . ILE A 1 203 ? 31.837 90.030 96.527 1.00 70.26 1208 ILE A O 1
ATOM 1530 N N . ALA A 1 204 ? 31.065 88.374 97.845 1.00 72.48 1209 ALA A N 1
ATOM 1531 C CA . ALA A 1 204 ? 31.213 89.135 99.077 1.00 68.84 1209 ALA A CA 1
ATOM 1532 C C . ALA A 1 204 ? 32.658 89.154 99.558 1.00 68.73 1209 ALA A C 1
ATOM 1533 O O . ALA A 1 204 ? 33.431 88.237 99.277 1.00 76.78 1209 ALA A O 1
ATOM 1535 N N . GLY A 1 205 ? 33.012 90.206 100.288 1.00 57.80 1210 GLY A N 1
ATOM 1536 C CA . GLY A 1 205 ? 34.308 90.295 100.932 1.00 59.99 1210 GLY A CA 1
ATOM 1537 C C . GLY A 1 205 ? 35.414 90.906 100.099 1.00 65.46 1210 GLY A C 1
ATOM 1538 O O . GLY A 1 205 ? 36.535 91.055 100.581 1.00 66.56 1210 GLY A O 1
ATOM 1539 N N . ALA A 1 206 ? 35.103 91.270 98.858 1.00 77.27 1211 ALA A N 1
ATOM 1540 C CA . ALA A 1 206 ? 36.086 91.860 97.954 1.00 77.49 1211 ALA A CA 1
ATOM 1541 C C . ALA A 1 206 ? 36.294 93.351 98.201 1.00 72.06 1211 ALA A C 1
ATOM 1542 O O . ALA A 1 206 ? 35.409 94.036 98.702 1.00 74.40 1211 ALA A O 1
ATOM 1544 N N . ASP A 1 207 ? 37.480 93.836 97.844 1.00 64.64 1212 ASP A N 1
ATOM 1545 C CA . ASP A 1 207 ? 37.789 95.264 97.869 1.00 59.48 1212 ASP A CA 1
ATOM 1546 C C . ASP A 1 207 ? 37.098 96.031 96.735 1.00 62.13 1212 ASP A C 1
ATOM 1547 O O . ASP A 1 207 ? 36.754 97.200 96.890 1.00 65.63 1212 ASP A O 1
ATOM 1552 N N . LYS A 1 208 ? 36.912 95.370 95.596 1.00 67.65 1213 LYS A N 1
ATOM 1553 C CA . LYS A 1 208 ? 36.212 95.949 94.454 1.00 64.82 1213 LYS A CA 1
ATOM 1554 C C . LYS A 1 208 ? 35.406 94.878 93.738 1.00 58.42 1213 LYS A C 1
ATOM 1555 O O . LYS A 1 208 ? 35.792 93.714 93.731 1.00 64.27 1213 LYS A O 1
ATOM 1561 N N . ASN A 1 209 ? 34.285 95.275 93.145 1.00 55.44 1214 ASN A N 1
ATOM 1562 C CA . ASN A 1 209 ? 33.481 94.390 92.302 1.00 52.34 1214 ASN A CA 1
ATOM 1563 C C . ASN A 1 209 ? 33.173 95.075 90.977 1.00 60.50 1214 ASN A C 1
ATOM 1564 O O . ASN A 1 209 ? 32.761 96.235 90.963 1.00 61.30 1214 ASN A O 1
ATOM 1569 N N . TYR A 1 210 ? 33.394 94.368 89.869 1.00 63.73 1215 TYR A N 1
ATOM 1570 C CA . TYR A 1 210 ? 33.091 94.884 88.535 1.00 57.85 1215 TYR A CA 1
ATOM 1571 C C . TYR A 1 210 ? 32.428 93.808 87.709 1.00 60.53 1215 TYR A C 1
ATOM 1572 O O . TYR A 1 210 ? 32.389 92.649 88.117 1.00 66.34 1215 TYR A O 1
ATOM 1581 N N . ASN A 1 211 ? 31.886 94.180 86.554 1.00 61.94 1216 ASN A N 1
ATOM 1582 C CA . ASN A 1 211 ? 31.383 93.159 85.663 1.00 69.63 1216 ASN A CA 1
ATOM 1583 C C . ASN A 1 211 ? 32.538 92.816 84.761 1.00 73.40 1216 ASN A C 1
ATOM 1584 O O . ASN A 1 211 ? 32.869 93.552 83.833 1.00 73.03 1216 ASN A O 1
ATOM 1589 N N . LEU A 1 212 ? 33.117 91.652 85.005 1.00 70.90 1217 LEU A N 1
ATOM 1590 C CA . LEU A 1 212 ? 34.426 91.370 84.466 1.00 62.98 1217 LEU A CA 1
ATOM 1591 C C . LEU A 1 212 ? 34.351 90.967 82.994 1.00 57.93 1217 LEU A C 1
ATOM 1592 O O . LEU A 1 212 ? 35.374 90.931 82.313 1.00 66.26 1217 LEU A O 1
ATOM 1597 N N . ALA A 1 213 ? 33.149 90.679 82.496 1.00 41.66 1218 ALA A N 1
ATOM 1598 C CA . ALA A 1 213 ? 32.959 90.475 81.057 1.00 44.79 1218 ALA A CA 1
ATOM 1599 C C . ALA A 1 213 ? 33.315 91.750 80.278 1.00 56.36 1218 ALA A C 1
ATOM 1600 O O . ALA A 1 213 ? 33.638 91.703 79.087 1.00 59.04 1218 ALA A O 1
ATOM 1602 N N . PHE A 1 214 ? 33.192 92.891 80.955 1.00 62.72 1219 PHE A N 1
ATOM 1603 C CA . PHE A 1 214 ? 33.579 94.191 80.405 1.00 54.59 1219 PHE A CA 1
ATOM 1604 C C . PHE A 1 214 ? 34.968 94.667 80.853 1.00 57.38 1219 PHE A C 1
ATOM 1605 O O . PHE A 1 214 ? 35.338 95.811 80.605 1.00 65.34 1219 PHE A O 1
ATOM 1613 N N . GLY A 1 215 ? 35.711 93.818 81.555 1.00 48.72 1220 GLY A N 1
ATOM 1614 C CA . GLY A 1 215 ? 37.010 94.206 82.078 1.00 49.95 1220 GLY A CA 1
ATOM 1615 C C . GLY A 1 215 ? 36.869 94.985 83.376 1.00 52.02 1220 GLY A C 1
ATOM 1616 O O . GLY A 1 215 ? 35.858 94.865 84.074 1.00 49.43 1220 GLY A O 1
ATOM 1617 N N . PHE A 1 216 ? 37.885 95.766 83.728 1.00 47.84 1221 PHE A N 1
ATOM 1618 C CA . PHE A 1 216 ? 37.753 96.661 84.871 1.00 49.22 1221 PHE A CA 1
ATOM 1619 C C . PHE A 1 216 ? 38.484 97.984 84.663 1.00 49.46 1221 PHE A C 1
ATOM 1620 O O . PHE A 1 216 ? 39.595 98.019 84.130 1.00 54.76 1221 PHE A O 1
ATOM 1628 N N . PRO A 1 217 ? 37.881 99.078 85.138 1.00 53.31 1222 PRO A N 1
ATOM 1629 C CA . PRO A 1 217 ? 38.460 100.410 84.952 1.00 55.55 1222 PRO A CA 1
ATOM 1630 C C . PRO A 1 217 ? 39.773 100.543 85.713 1.00 55.68 1222 PRO A C 1
ATOM 1631 O O . PRO A 1 217 ? 40.040 99.751 86.606 1.00 54.78 1222 PRO A O 1
ATOM 1635 N N . PRO A 1 218 ? 40.600 101.523 85.343 1.00 56.35 1223 PRO A N 1
ATOM 1636 C CA . PRO A 1 218 ? 41.905 101.666 85.992 1.00 57.51 1223 PRO A CA 1
ATOM 1637 C C . PRO A 1 218 ? 41.825 101.832 87.504 1.00 60.36 1223 PRO A C 1
ATOM 1638 O O . PRO A 1 218 ? 41.062 102.645 88.015 1.00 67.87 1223 PRO A O 1
ATOM 1642 N N . GLN A 1 219 ? 42.590 101.002 88.201 1.00 59.84 1224 GLN A N 1
ATOM 1643 C CA . GLN A 1 219 ? 42.868 101.141 89.625 1.00 59.80 1224 GLN A CA 1
ATOM 1644 C C . GLN A 1 219 ? 44.197 101.873 89.794 1.00 63.43 1224 GLN A C 1
ATOM 1645 O O . GLN A 1 219 ? 44.688 102.497 88.854 1.00 70.44 1224 GLN A O 1
ATOM 1651 N N . ALA A 1 220 ? 44.772 101.806 90.990 1.00 61.07 1225 ALA A N 1
ATOM 1652 C CA . ALA A 1 220 ? 46.136 102.275 91.195 1.00 57.56 1225 ALA A CA 1
ATOM 1653 C C . ALA A 1 220 ? 47.076 101.343 90.432 1.00 64.41 1225 ALA A C 1
ATOM 1654 O O . ALA A 1 220 ? 46.630 100.385 89.797 1.00 67.05 1225 ALA A O 1
ATOM 1656 N N . ARG A 1 221 ? 48.377 101.607 90.495 1.00 61.76 1226 ARG A N 1
ATOM 1657 C CA . ARG A 1 221 ? 49.339 100.792 89.760 1.00 58.04 1226 ARG A CA 1
ATOM 1658 C C . ARG A 1 221 ? 50.172 99.910 90.688 1.00 60.95 1226 ARG A C 1
ATOM 1659 O O . ARG A 1 221 ? 50.570 100.328 91.772 1.00 67.09 1226 ARG A O 1
ATOM 1667 N N . TYR A 1 222 ? 50.438 98.690 90.241 1.00 57.64 1227 TYR A N 1
ATOM 1668 C CA . TYR A 1 222 ? 51.119 97.698 91.057 1.00 58.21 1227 TYR A CA 1
ATOM 1669 C C . TYR A 1 222 ? 52.295 97.146 90.280 1.00 65.18 1227 TYR A C 1
ATOM 1670 O O . TYR A 1 222 ? 52.378 97.320 89.063 1.00 64.33 1227 TYR A O 1
ATOM 1679 N N . ASP A 1 223 ? 53.226 96.518 90.990 1.00 72.42 1228 ASP A N 1
ATOM 1680 C CA . ASP A 1 223 ? 54.347 95.862 90.337 1.00 74.57 1228 ASP A CA 1
ATOM 1681 C C . ASP A 1 223 ? 53.984 94.438 89.951 1.00 70.86 1228 ASP A C 1
ATOM 1682 O O . ASP A 1 223 ? 54.638 93.826 89.106 1.00 72.55 1228 ASP A O 1
ATOM 1687 N N . LEU A 1 224 ? 52.913 93.927 90.549 1.00 63.20 1229 LEU A N 1
ATOM 1688 C CA . LEU A 1 224 ? 52.410 92.610 90.207 1.00 59.84 1229 LEU A CA 1
ATOM 1689 C C . LEU A 1 224 ? 50.896 92.608 90.107 1.00 61.29 1229 LEU A C 1
ATOM 1690 O O . LEU A 1 224 ? 50.194 93.035 91.028 1.00 63.35 1229 LEU A O 1
ATOM 1695 N N . VAL A 1 225 ? 50.401 92.146 88.966 1.00 61.95 1230 VAL A N 1
ATOM 1696 C CA . VAL A 1 225 ? 48.973 91.924 88.782 1.00 61.65 1230 VAL A CA 1
ATOM 1697 C C . VAL A 1 225 ? 48.742 90.444 88.531 1.00 57.51 1230 VAL A C 1
ATOM 1698 O O . VAL A 1 225 ? 49.451 89.841 87.746 1.00 61.38 1230 VAL A O 1
ATOM 1702 N N . PHE A 1 226 ? 47.747 89.867 89.192 1.00 52.77 1231 PHE A N 1
ATOM 1703 C CA . PHE A 1 226 ? 47.491 88.437 89.116 1.00 52.25 1231 PHE A CA 1
ATOM 1704 C C . PHE A 1 226 ? 46.018 88.240 88.745 1.00 53.02 1231 PHE A C 1
ATOM 1705 O O . PHE A 1 226 ? 45.125 88.498 89.551 1.00 57.66 1231 PHE A O 1
ATOM 1713 N N . ILE A 1 227 ? 45.773 87.792 87.517 1.00 51.07 1232 ILE A N 1
ATOM 1714 C CA . ILE A 1 227 ? 44.428 87.534 87.030 1.00 50.47 1232 ILE A CA 1
ATOM 1715 C C . ILE A 1 227 ? 44.149 86.054 87.207 1.00 50.34 1232 ILE A C 1
ATOM 1716 O O . ILE A 1 227 ? 44.753 85.222 86.540 1.00 50.24 1232 ILE A O 1
ATOM 1721 N N . ASN A 1 228 ? 43.249 85.732 88.124 1.00 56.42 1233 ASN A N 1
ATOM 1722 C CA . ASN A 1 228 ? 42.921 84.350 88.448 1.00 56.41 1233 ASN A CA 1
ATOM 1723 C C . ASN A 1 228 ? 41.641 83.834 87.792 1.00 58.25 1233 ASN A C 1
ATOM 1724 O O . ASN A 1 228 ? 41.180 82.739 88.114 1.00 63.80 1233 ASN A O 1
ATOM 1729 N N . ILE A 1 229 ? 41.048 84.639 86.913 1.00 52.11 1234 ILE A N 1
ATOM 1730 C CA . ILE A 1 229 ? 39.756 84.313 86.310 1.00 44.75 1234 ILE A CA 1
ATOM 1731 C C . ILE A 1 229 ? 39.857 83.200 85.265 1.00 49.20 1234 ILE A C 1
ATOM 1732 O O . ILE A 1 229 ? 40.632 83.289 84.303 1.00 52.29 1234 ILE A O 1
ATOM 1737 N N . GLY A 1 230 ? 39.057 82.155 85.466 1.00 46.78 1235 GLY A N 1
ATOM 1738 C CA . GLY A 1 230 ? 39.018 81.015 84.569 1.00 42.78 1235 GLY A CA 1
ATOM 1739 C C . GLY A 1 230 ? 37.783 80.954 83.692 1.00 45.82 1235 GLY A C 1
ATOM 1740 O O . GLY A 1 230 ? 36.867 81.765 83.845 1.00 47.46 1235 GLY A O 1
ATOM 1741 N N . THR A 1 231 ? 37.779 79.978 82.779 1.00 46.93 1236 THR A N 1
ATOM 1742 C CA . THR A 1 231 ? 36.663 79.704 81.865 1.00 46.45 1236 THR A CA 1
ATOM 1743 C C . THR A 1 231 ? 36.237 78.236 81.934 1.00 49.42 1236 THR A C 1
ATOM 1744 O O . THR A 1 231 ? 37.093 77.355 82.007 1.00 39.75 1236 THR A O 1
ATOM 1748 N N . LYS A 1 232 ? 34.934 77.961 81.826 1.00 50.07 1237 LYS A N 1
ATOM 1749 C CA . LYS A 1 232 ? 34.431 76.614 82.105 1.00 49.18 1237 LYS A CA 1
ATOM 1750 C C . LYS A 1 232 ? 34.731 75.680 80.944 1.00 55.71 1237 LYS A C 1
ATOM 1751 O O . LYS A 1 232 ? 34.514 76.018 79.782 1.00 66.87 1237 LYS A O 1
ATOM 1753 N N . TYR A 1 233 ? 35.243 74.504 81.281 1.00 58.47 1238 TYR A N 1
ATOM 1754 C CA . TYR A 1 233 ? 35.552 73.478 80.299 1.00 56.78 1238 TYR A CA 1
ATOM 1755 C C . TYR A 1 233 ? 34.241 72.969 79.735 1.00 61.29 1238 TYR A C 1
ATOM 1756 O O . TYR A 1 233 ? 33.250 72.919 80.460 1.00 64.40 1238 TYR A O 1
ATOM 1765 N N . ARG A 1 234 ? 34.196 72.642 78.444 1.00 62.64 1239 ARG A N 1
ATOM 1766 C CA . ARG A 1 234 ? 33.011 71.969 77.936 1.00 62.78 1239 ARG A CA 1
ATOM 1767 C C . ARG A 1 234 ? 33.342 70.645 77.270 1.00 62.83 1239 ARG A C 1
ATOM 1768 O O . ARG A 1 234 ? 33.262 69.593 77.902 1.00 63.92 1239 ARG A O 1
ATOM 1776 N N . ASN A 1 235 ? 33.715 70.704 75.995 1.00 60.93 1240 ASN A N 1
ATOM 1777 C CA . ASN A 1 235 ? 34.006 69.498 75.222 1.00 53.76 1240 ASN A CA 1
ATOM 1778 C C . ASN A 1 235 ? 35.468 69.217 74.881 1.00 50.45 1240 ASN A C 1
ATOM 1779 O O . ASN A 1 235 ? 35.793 68.154 74.367 1.00 50.83 1240 ASN A O 1
ATOM 1784 N N . HIS A 1 236 ? 36.362 70.150 75.167 1.00 56.09 1241 HIS A N 1
ATOM 1785 C CA . HIS A 1 236 ? 37.725 69.989 74.693 1.00 52.14 1241 HIS A CA 1
ATOM 1786 C C . HIS A 1 236 ? 38.639 71.142 75.104 1.00 55.99 1241 HIS A C 1
ATOM 1787 O O . HIS A 1 236 ? 38.175 72.252 75.396 1.00 59.04 1241 HIS A O 1
ATOM 1794 N N . HIS A 1 237 ? 39.939 70.856 75.115 1.00 51.86 1242 HIS A N 1
ATOM 1795 C CA . HIS A 1 237 ? 40.954 71.819 75.502 1.00 45.86 1242 HIS A CA 1
ATOM 1796 C C . HIS A 1 237 ? 40.985 72.969 74.502 1.00 47.79 1242 HIS A C 1
ATOM 1797 O O . HIS A 1 237 ? 40.885 74.131 74.874 1.00 52.47 1242 HIS A O 1
ATOM 1804 N N . PHE A 1 238 ? 41.172 72.645 73.231 1.00 46.72 1243 PHE A N 1
ATOM 1805 C CA . PHE A 1 238 ? 41.053 73.640 72.177 1.00 50.81 1243 PHE A CA 1
ATOM 1806 C C . PHE A 1 238 ? 39.818 74.517 72.356 1.00 52.12 1243 PHE A C 1
ATOM 1807 O O . PHE A 1 238 ? 39.903 75.741 72.223 1.00 46.53 1243 PHE A O 1
ATOM 1815 N N . GLN A 1 239 ? 38.679 73.906 72.674 1.00 54.67 1244 GLN A N 1
ATOM 1816 C CA . GLN A 1 239 ? 37.443 74.665 72.844 1.00 50.56 1244 GLN A CA 1
ATOM 1817 C C . GLN A 1 239 ? 37.544 75.592 74.038 1.00 45.67 1244 GLN A C 1
ATOM 1818 O O . GLN A 1 239 ? 36.981 76.677 74.037 1.00 41.31 1244 GLN A O 1
ATOM 1824 N N . GLN A 1 240 ? 38.238 75.143 75.073 1.00 47.14 1245 GLN A N 1
ATOM 1825 C CA . GLN A 1 240 ? 38.397 75.956 76.262 1.00 51.44 1245 GLN A CA 1
ATOM 1826 C C . GLN A 1 240 ? 39.225 77.196 75.932 1.00 51.64 1245 GLN A C 1
ATOM 1827 O O . GLN A 1 240 ? 38.924 78.289 76.403 1.00 51.99 1245 GLN A O 1
ATOM 1833 N N . CYS A 1 241 ? 40.259 77.029 75.110 1.00 48.85 1246 CYS A N 1
ATOM 1834 C CA . CYS A 1 241 ? 41.072 78.164 74.684 1.00 45.49 1246 CYS A CA 1
ATOM 1835 C C . CYS A 1 241 ? 40.199 79.170 73.957 1.00 49.79 1246 CYS A C 1
ATOM 1836 O O . CYS A 1 241 ? 40.255 80.367 74.246 1.00 53.69 1246 CYS A O 1
ATOM 1839 N N . GLU A 1 242 ? 39.408 78.675 73.006 1.00 51.00 1247 GLU A N 1
ATOM 1840 C CA . GLU A 1 242 ? 38.482 79.511 72.253 1.00 48.32 1247 GLU A CA 1
ATOM 1841 C C . GLU A 1 242 ? 37.592 80.330 73.185 1.00 50.54 1247 GLU A C 1
ATOM 1842 O O . GLU A 1 242 ? 37.543 81.547 73.078 1.00 64.91 1247 GLU A O 1
ATOM 1848 N N . ASP A 1 243 ? 36.910 79.663 74.112 1.00 49.34 1248 ASP A N 1
ATOM 1849 C CA . ASP A 1 243 ? 36.005 80.332 75.052 1.00 49.89 1248 ASP A CA 1
ATOM 1850 C C . ASP A 1 243 ? 36.729 81.344 75.921 1.00 44.97 1248 ASP A C 1
ATOM 1851 O O . ASP A 1 243 ? 36.139 82.327 76.361 1.00 54.48 1248 ASP A O 1
ATOM 1856 N N . HIS A 1 244 ? 37.981 81.049 76.235 1.00 45.68 1249 HIS A N 1
ATOM 1857 C CA . HIS A 1 244 ? 38.781 81.898 77.105 1.00 51.19 1249 HIS A CA 1
ATOM 1858 C C . HIS A 1 244 ? 39.431 83.078 76.397 1.00 54.65 1249 HIS A C 1
ATOM 1859 O O . HIS A 1 244 ? 39.718 84.080 77.033 1.00 55.47 1249 HIS A O 1
ATOM 1866 N N . ALA A 1 245 ? 39.660 82.962 75.092 1.00 61.04 1250 ALA A N 1
ATOM 1867 C CA . ALA A 1 245 ? 40.438 83.959 74.347 1.00 57.33 1250 ALA A CA 1
ATOM 1868 C C . ALA A 1 245 ? 40.025 85.409 74.604 1.00 55.48 1250 ALA A C 1
ATOM 1869 O O . ALA A 1 245 ? 40.863 86.241 74.964 1.00 56.56 1250 ALA A O 1
ATOM 1871 N N . ALA A 1 246 ? 38.747 85.721 74.422 1.00 56.97 1251 ALA A N 1
ATOM 1872 C CA . ALA A 1 246 ? 38.289 87.090 74.630 1.00 55.61 1251 ALA A CA 1
ATOM 1873 C C . ALA A 1 246 ? 38.487 87.502 76.085 1.00 52.24 1251 ALA A C 1
ATOM 1874 O O . ALA A 1 246 ? 38.814 88.652 76.368 1.00 54.81 1251 ALA A O 1
ATOM 1876 N N . THR A 1 247 ? 38.268 86.569 77.007 1.00 47.75 1252 THR A N 1
ATOM 1877 C CA . THR A 1 247 ? 38.482 86.842 78.427 1.00 51.63 1252 THR A CA 1
ATOM 1878 C C . THR A 1 247 ? 39.925 87.238 78.697 1.00 52.53 1252 THR A C 1
ATOM 1879 O O . THR A 1 247 ? 40.203 88.218 79.386 1.00 53.58 1252 THR A O 1
ATOM 1883 N N . LEU A 1 248 ? 40.836 86.491 78.093 1.00 49.71 1253 LEU A N 1
ATOM 1884 C CA . LEU A 1 248 ? 42.256 86.656 78.302 1.00 53.96 1253 LEU A CA 1
ATOM 1885 C C . LEU A 1 248 ? 42.644 88.058 77.884 1.00 58.86 1253 LEU A C 1
ATOM 1886 O O . LEU A 1 248 ? 43.323 88.772 78.624 1.00 61.56 1253 LEU A O 1
ATOM 1891 N N . LYS A 1 249 ? 42.193 88.449 76.695 1.00 59.25 1254 LYS A N 1
ATOM 1892 C CA . LYS A 1 249 ? 42.505 89.765 76.149 1.00 58.09 1254 LYS A CA 1
ATOM 1893 C C . LYS A 1 249 ? 41.915 90.908 76.976 1.00 58.26 1254 LYS A C 1
ATOM 1894 O O . LYS A 1 249 ? 42.598 91.885 77.268 1.00 59.78 1254 LYS A O 1
ATOM 1900 N N . THR A 1 250 ? 40.656 90.765 77.371 1.00 52.30 1255 THR A N 1
ATOM 1901 C CA . THR A 1 250 ? 39.938 91.827 78.068 1.00 53.23 1255 THR A CA 1
ATOM 1902 C C . THR A 1 250 ? 40.586 92.129 79.419 1.00 58.38 1255 THR A C 1
ATOM 1903 O O . THR A 1 250 ? 40.879 93.285 79.747 1.00 55.87 1255 THR A O 1
ATOM 1907 N N . LEU A 1 251 ? 40.780 91.075 80.208 1.00 56.88 1256 LEU A N 1
ATOM 1908 C CA . LEU A 1 251 ? 41.323 91.207 81.553 1.00 49.98 1256 LEU A CA 1
ATOM 1909 C C . LEU A 1 251 ? 42.792 91.584 81.521 1.00 48.41 1256 LEU A C 1
ATOM 1910 O O . LEU A 1 251 ? 43.269 92.308 82.391 1.00 54.34 1256 LEU A O 1
ATOM 1915 N N . SER A 1 252 ? 43.510 91.087 80.523 1.00 46.00 1257 SER A N 1
ATOM 1916 C CA . SER A 1 252 ? 44.907 91.462 80.335 1.00 49.03 1257 SER A CA 1
ATOM 1917 C C . SER A 1 252 ? 45.012 92.953 80.015 1.00 51.97 1257 SER A C 1
ATOM 1918 O O . SER A 1 252 ? 45.905 93.643 80.504 1.00 53.48 1257 SER A O 1
ATOM 1921 N N . ARG A 1 253 ? 44.084 93.449 79.198 1.00 53.29 1258 ARG A N 1
ATOM 1922 C CA . ARG A 1 253 ? 44.088 94.848 78.786 1.00 55.31 1258 ARG A CA 1
ATOM 1923 C C . ARG A 1 253 ? 43.801 95.753 79.981 1.00 58.23 1258 ARG A C 1
ATOM 1924 O O . ARG A 1 253 ? 44.452 96.783 80.172 1.00 59.73 1258 ARG A O 1
ATOM 1932 N N . SER A 1 254 ? 42.822 95.364 80.786 1.00 53.88 1259 SER A N 1
ATOM 1933 C CA . SER A 1 254 ? 42.490 96.124 81.975 1.00 56.42 1259 SER A CA 1
ATOM 1934 C C . SER A 1 254 ? 43.676 96.117 82.935 1.00 62.59 1259 SER A C 1
ATOM 1935 O O . SER A 1 254 ? 43.960 97.123 83.586 1.00 70.19 1259 SER A O 1
ATOM 1938 N N . ALA A 1 255 ? 44.357 94.978 83.026 1.00 54.43 1260 ALA A N 1
ATOM 1939 C CA . ALA A 1 255 ? 45.478 94.833 83.948 1.00 55.97 1260 ALA A CA 1
ATOM 1940 C C . ALA A 1 255 ? 46.622 95.760 83.553 1.00 56.23 1260 ALA A C 1
ATOM 1941 O O . ALA A 1 255 ? 47.318 96.293 84.421 1.00 54.47 1260 ALA A O 1
ATOM 1943 N N . LEU A 1 256 ? 46.835 95.930 82.249 1.00 57.26 1261 LEU A N 1
ATOM 1944 C CA . LEU A 1 256 ? 47.881 96.836 81.760 1.00 58.29 1261 LEU A CA 1
ATOM 1945 C C . LEU A 1 256 ? 47.723 98.278 82.253 1.00 61.10 1261 LEU A C 1
ATOM 1946 O O . LEU A 1 256 ? 48.717 98.989 82.424 1.00 63.54 1261 LEU A O 1
ATOM 1951 N N . ASN A 1 257 ? 46.489 98.731 82.454 1.00 57.90 1262 ASN A N 1
ATOM 1952 C CA . ASN A 1 257 ? 46.281 100.062 83.021 1.00 56.52 1262 ASN A CA 1
ATOM 1953 C C . ASN A 1 257 ? 46.748 100.104 84.465 1.00 58.86 1262 ASN A C 1
ATOM 1954 O O . ASN A 1 257 ? 47.129 101.148 84.969 1.00 62.02 1262 ASN A O 1
ATOM 1959 N N . CYS A 1 258 ? 46.705 98.956 85.125 1.00 68.57 1263 CYS A N 1
ATOM 1960 C CA . CYS A 1 258 ? 47.038 98.860 86.542 1.00 38.36 1263 CYS A CA 1
ATOM 1961 C C . CYS A 1 258 ? 48.484 98.431 86.829 1.00 41.93 1263 CYS A C 1
ATOM 1962 O O . CYS A 1 258 ? 48.816 98.129 87.972 1.00 55.72 1263 CYS A O 1
ATOM 1965 N N . LEU A 1 259 ? 49.324 98.364 85.799 1.00 68.04 1264 LEU A N 1
ATOM 1966 C CA . LEU A 1 259 ? 50.674 97.826 85.946 1.00 63.04 1264 LEU A CA 1
ATOM 1967 C C . LEU A 1 259 ? 51.774 98.875 85.768 1.00 64.56 1264 LEU A C 1
ATOM 1968 O O . LEU A 1 259 ? 51.770 99.618 84.793 1.00 69.07 1264 LEU A O 1
ATOM 1973 N N . ASN A 1 260 ? 52.712 98.933 86.713 1.00 63.89 1265 ASN A N 1
ATOM 1974 C CA . ASN A 1 260 ? 53.876 99.818 86.593 1.00 67.64 1265 ASN A CA 1
ATOM 1975 C C . ASN A 1 260 ? 54.890 99.315 85.585 1.00 68.58 1265 ASN A C 1
ATOM 1976 O O . ASN A 1 260 ? 55.008 98.112 85.366 1.00 67.47 1265 ASN A O 1
ATOM 1981 N N . PRO A 1 261 ? 55.659 100.236 84.990 1.00 71.35 1266 PRO A N 1
ATOM 1982 C CA . PRO A 1 261 ? 56.758 99.808 84.118 1.00 73.55 1266 PRO A CA 1
ATOM 1983 C C . PRO A 1 261 ? 57.723 98.874 84.851 1.00 71.13 1266 PRO A C 1
ATOM 1984 O O . PRO A 1 261 ? 57.943 99.028 86.052 1.00 73.15 1266 PRO A O 1
ATOM 1988 N N . GLY A 1 262 ? 58.273 97.901 84.133 1.00 67.56 1267 GLY A N 1
ATOM 1989 C CA . GLY A 1 262 ? 59.112 96.888 84.743 1.00 60.87 1267 GLY A CA 1
ATOM 1990 C C . GLY A 1 262 ? 58.302 95.892 85.555 1.00 60.05 1267 GLY A C 1
ATOM 1991 O O . GLY A 1 262 ? 58.859 94.998 86.198 1.00 63.51 1267 GLY A O 1
ATOM 1992 N N . GLY A 1 263 ? 56.981 96.049 85.524 1.00 60.17 1268 GLY A N 1
ATOM 1993 C CA . GLY A 1 263 ? 56.080 95.209 86.295 1.00 61.70 1268 GLY A CA 1
ATOM 1994 C C . GLY A 1 263 ? 55.856 93.837 85.690 1.00 62.56 1268 GLY A C 1
ATOM 1995 O O . GLY A 1 263 ? 56.316 93.543 84.587 1.00 63.35 1268 GLY A O 1
ATOM 1996 N N . THR A 1 264 ? 55.147 92.994 86.432 1.00 61.63 1269 THR A N 1
ATOM 1997 C CA . THR A 1 264 ? 54.882 91.626 86.014 1.00 55.99 1269 THR A CA 1
ATOM 1998 C C . THR A 1 264 ? 53.391 91.312 86.059 1.00 57.09 1269 THR A C 1
ATOM 1999 O O . THR A 1 264 ? 52.693 91.665 87.013 1.00 56.67 1269 THR A O 1
ATOM 2003 N N . LEU A 1 265 ? 52.912 90.663 85.003 1.00 59.65 1270 LEU A N 1
ATOM 2004 C CA . LEU A 1 265 ? 51.524 90.237 84.896 1.00 55.11 1270 LEU A CA 1
ATOM 2005 C C . LEU A 1 265 ? 51.432 88.722 84.821 1.00 56.90 1270 LEU A C 1
ATOM 2006 O O . LEU A 1 265 ? 51.941 88.115 83.899 1.00 67.66 1270 LEU A O 1
ATOM 2011 N N . VAL A 1 266 ? 50.807 88.111 85.815 1.00 50.12 1271 VAL A N 1
ATOM 2012 C CA . VAL A 1 266 ? 50.512 86.687 85.793 1.00 45.78 1271 VAL A CA 1
ATOM 2013 C C . VAL A 1 266 ? 49.037 86.532 85.456 1.00 47.99 1271 VAL A C 1
ATOM 2014 O O . VAL A 1 266 ? 48.206 87.133 86.106 1.00 49.88 1271 VAL A O 1
ATOM 2018 N N . VAL A 1 267 ? 48.707 85.776 84.415 1.00 50.47 1272 VAL A N 1
ATOM 2019 C CA . VAL A 1 267 ? 47.310 85.641 84.003 1.00 54.21 1272 VAL A CA 1
ATOM 2020 C C . VAL A 1 267 ? 46.962 84.199 83.668 1.00 53.86 1272 VAL A C 1
ATOM 2021 O O . VAL A 1 267 ? 47.647 83.549 82.883 1.00 58.23 1272 VAL A O 1
ATOM 2025 N N . LYS A 1 268 ? 45.879 83.705 84.251 1.00 51.37 1273 LYS A N 1
ATOM 2026 C CA . LYS A 1 268 ? 45.479 82.324 84.036 1.00 54.53 1273 LYS A CA 1
ATOM 2027 C C . LYS A 1 268 ? 45.011 82.092 82.590 1.00 61.59 1273 LYS A C 1
ATOM 2028 O O . LYS A 1 268 ? 44.232 82.872 82.029 1.00 61.41 1273 LYS A O 1
ATOM 2034 N N . SER A 1 269 ? 45.501 81.008 81.997 1.00 62.72 1274 SER A N 1
ATOM 2035 C CA . SER A 1 269 ? 45.115 80.619 80.651 1.00 59.04 1274 SER A CA 1
ATOM 2036 C C . SER A 1 269 ? 45.072 79.109 80.538 1.00 55.21 1274 SER A C 1
ATOM 2037 O O . SER A 1 269 ? 45.468 78.389 81.442 1.00 55.06 1274 SER A O 1
ATOM 2040 N N . TYR A 1 270 ? 44.525 78.651 79.426 1.00 57.35 1275 TYR A N 1
ATOM 2041 C CA . TYR A 1 270 ? 44.553 77.253 79.023 1.00 49.55 1275 TYR A CA 1
ATOM 2042 C C . TYR A 1 270 ? 45.616 76.996 77.940 1.00 46.50 1275 TYR A C 1
ATOM 2043 O O . TYR A 1 270 ? 45.581 75.996 77.234 1.00 45.96 1275 TYR A O 1
ATOM 2052 N N . GLY A 1 271 ? 46.500 77.971 77.756 1.00 50.83 1276 GLY A N 1
ATOM 2053 C CA . GLY A 1 271 ? 47.463 77.962 76.671 1.00 50.84 1276 GLY A CA 1
ATOM 2054 C C . GLY A 1 271 ? 46.911 78.903 75.624 1.00 60.19 1276 GLY A C 1
ATOM 2055 O O . GLY A 1 271 ? 45.913 79.582 75.884 1.00 62.64 1276 GLY A O 1
ATOM 2056 N N . TYR A 1 272 ? 47.558 78.992 74.468 1.00 62.06 1277 TYR A N 1
ATOM 2057 C CA . TYR A 1 272 ? 46.895 79.573 73.310 1.00 57.50 1277 TYR A CA 1
ATOM 2058 C C . TYR A 1 272 ? 46.847 78.546 72.180 1.00 53.27 1277 TYR A C 1
ATOM 2059 O O . TYR A 1 272 ? 47.677 78.572 71.270 1.00 52.96 1277 TYR A O 1
ATOM 2068 N N . ALA A 1 273 ? 45.797 77.744 72.136 1.00 46.36 1278 ALA A N 1
ATOM 2069 C CA . ALA A 1 273 ? 45.747 76.682 71.143 1.00 42.99 1278 ALA A CA 1
ATOM 2070 C C . ALA A 1 273 ? 45.200 77.212 69.830 1.00 46.46 1278 ALA A C 1
ATOM 2071 O O . ALA A 1 273 ? 45.703 76.900 68.757 1.00 53.07 1278 ALA A O 1
ATOM 2073 N N . ASP A 1 274 ? 44.148 78.011 69.934 1.00 48.38 1279 ASP A N 1
ATOM 2074 C CA . ASP A 1 274 ? 43.492 78.567 68.768 1.00 47.12 1279 ASP A CA 1
ATOM 2075 C C . ASP A 1 274 ? 44.266 79.782 68.269 1.00 54.47 1279 ASP A C 1
ATOM 2076 O O . ASP A 1 274 ? 45.015 80.413 69.013 1.00 56.47 1279 ASP A O 1
ATOM 2081 N N . ARG A 1 275 ? 44.114 80.064 66.984 1.00 60.84 1280 ARG A N 1
ATOM 2082 C CA . ARG A 1 275 ? 44.803 81.170 66.337 1.00 57.86 1280 ARG A CA 1
ATOM 2083 C C . ARG A 1 275 ? 44.575 82.496 67.072 1.00 56.76 1280 ARG A C 1
ATOM 2084 O O . ARG A 1 275 ? 45.509 83.279 67.255 1.00 55.86 1280 ARG A O 1
ATOM 2092 N N . ASN A 1 276 ? 43.348 82.751 67.510 1.00 51.11 1281 ASN A N 1
ATOM 2093 C CA . ASN A 1 276 ? 43.066 84.012 68.193 1.00 51.94 1281 ASN A CA 1
ATOM 2094 C C . ASN A 1 276 ? 43.787 84.135 69.528 1.00 49.31 1281 ASN A C 1
ATOM 2095 O O . ASN A 1 276 ? 44.379 85.173 69.819 1.00 51.68 1281 ASN A O 1
ATOM 2100 N N . SER A 1 277 ? 43.730 83.088 70.343 1.00 47.46 1282 SER A N 1
ATOM 2101 C CA . SER A 1 277 ? 44.478 83.077 71.588 1.00 43.80 1282 SER A CA 1
ATOM 2102 C C . SER A 1 277 ? 45.960 83.352 71.350 1.00 44.97 1282 SER A C 1
ATOM 2103 O O . SER A 1 277 ? 46.571 84.114 72.096 1.00 48.35 1282 SER A O 1
ATOM 2106 N N . GLU A 1 278 ? 46.539 82.742 70.318 1.00 47.05 1283 GLU A N 1
ATOM 2107 C CA . GLU A 1 278 ? 47.961 82.929 70.035 1.00 51.68 1283 GLU A CA 1
ATOM 2108 C C . GLU A 1 278 ? 48.261 84.355 69.565 1.00 58.26 1283 GLU A C 1
ATOM 2109 O O . GLU A 1 278 ? 49.311 84.921 69.891 1.00 59.59 1283 GLU A O 1
ATOM 2115 N N . ASP A 1 279 ? 47.348 84.934 68.792 1.00 58.77 1284 ASP A N 1
ATOM 2116 C CA . ASP A 1 279 ? 47.548 86.287 68.301 1.00 63.11 1284 ASP A CA 1
ATOM 2117 C C . ASP A 1 279 ? 47.553 87.241 69.483 1.00 56.89 1284 ASP A C 1
ATOM 2118 O O . ASP A 1 279 ? 48.319 88.208 69.516 1.00 59.74 1284 ASP A O 1
ATOM 2123 N N . VAL A 1 280 ? 46.685 86.956 70.449 1.00 49.87 1285 VAL A N 1
ATOM 2124 C CA . VAL A 1 280 ? 46.542 87.790 71.638 1.00 50.88 1285 VAL A CA 1
ATOM 2125 C C . VAL A 1 280 ? 47.758 87.703 72.536 1.00 52.94 1285 VAL A C 1
ATOM 2126 O O . VAL A 1 280 ? 48.260 88.709 73.022 1.00 56.81 1285 VAL A O 1
ATOM 2130 N N . VAL A 1 281 ? 48.197 86.480 72.787 1.00 50.68 1286 VAL A N 1
ATOM 2131 C CA . VAL A 1 281 ? 49.324 86.241 73.662 1.00 48.50 1286 VAL A CA 1
ATOM 2132 C C . VAL A 1 281 ? 50.577 86.825 73.023 1.00 52.19 1286 VAL A C 1
ATOM 2133 O O . VAL A 1 281 ? 51.488 87.262 73.720 1.00 55.92 1286 VAL A O 1
ATOM 2137 N N . THR A 1 282 ? 50.619 86.840 71.696 1.00 51.61 1287 THR A N 1
ATOM 2138 C CA . THR A 1 282 ? 51.773 87.388 70.991 1.00 55.54 1287 THR A CA 1
ATOM 2139 C C . THR A 1 282 ? 51.822 88.910 71.131 1.00 58.32 1287 THR A C 1
ATOM 2140 O O . THR A 1 282 ? 52.866 89.485 71.436 1.00 62.39 1287 THR A O 1
ATOM 2144 N N . ALA A 1 283 ? 50.696 89.568 70.888 1.00 57.32 1288 ALA A N 1
ATOM 2145 C CA . ALA A 1 283 ? 50.631 91.022 71.011 1.00 50.79 1288 ALA A CA 1
ATOM 2146 C C . ALA A 1 283 ? 50.957 91.434 72.440 1.00 52.32 1288 ALA A C 1
ATOM 2147 O O . ALA A 1 283 ? 51.668 92.408 72.682 1.00 53.30 1288 ALA A O 1
ATOM 2149 N N . LEU A 1 284 ? 50.439 90.661 73.384 1.00 55.56 1289 LEU A N 1
ATOM 2150 C CA . LEU A 1 284 ? 50.614 90.940 74.798 1.00 58.29 1289 LEU A CA 1
ATOM 2151 C C . LEU A 1 284 ? 52.078 90.758 75.162 1.00 57.52 1289 LEU A C 1
ATOM 2152 O O . LEU A 1 284 ? 52.652 91.547 75.908 1.00 58.06 1289 LEU A O 1
ATOM 2157 N N . ALA A 1 285 ? 52.676 89.714 74.607 1.00 57.79 1290 ALA A N 1
ATOM 2158 C CA . ALA A 1 285 ? 54.057 89.361 74.896 1.00 57.65 1290 ALA A CA 1
ATOM 2159 C C . ALA A 1 285 ? 55.009 90.414 74.339 1.00 58.68 1290 ALA A C 1
ATOM 2160 O O . ALA A 1 285 ? 56.074 90.658 74.899 1.00 61.27 1290 ALA A O 1
ATOM 2162 N N . ARG A 1 286 ? 54.634 91.024 73.222 1.00 57.36 1291 ARG A N 1
ATOM 2163 C CA . ARG A 1 286 ? 55.486 92.025 72.601 1.00 61.65 1291 ARG A CA 1
ATOM 2164 C C . ARG A 1 286 ? 55.788 93.162 73.593 1.00 65.28 1291 ARG A C 1
ATOM 2165 O O . ARG A 1 286 ? 56.806 93.850 73.478 1.00 63.54 1291 ARG A O 1
ATOM 2173 N N . LYS A 1 287 ? 54.903 93.351 74.570 1.00 63.78 1292 LYS A N 1
ATOM 2174 C CA . LYS A 1 287 ? 55.042 94.438 75.540 1.00 60.80 1292 LYS A CA 1
ATOM 2175 C C . LYS A 1 287 ? 56.010 94.151 76.693 1.00 61.46 1292 LYS A C 1
ATOM 2176 O O . LYS A 1 287 ? 56.281 95.040 77.506 1.00 64.51 1292 LYS A O 1
ATOM 2182 N N . PHE A 1 288 ? 56.522 92.924 76.772 1.00 56.83 1293 PHE A N 1
ATOM 2183 C CA . PHE A 1 288 ? 57.355 92.508 77.908 1.00 51.13 1293 PHE A CA 1
ATOM 2184 C C . PHE A 1 288 ? 58.712 91.989 77.470 1.00 51.52 1293 PHE A C 1
ATOM 2185 O O . PHE A 1 288 ? 58.871 91.499 76.354 1.00 58.70 1293 PHE A O 1
ATOM 2193 N N . VAL A 1 289 ? 59.686 92.093 78.368 1.00 55.76 1294 VAL A N 1
ATOM 2194 C CA . VAL A 1 289 ? 61.043 91.631 78.099 1.00 59.28 1294 VAL A CA 1
ATOM 2195 C C . VAL A 1 289 ? 61.077 90.109 77.974 1.00 60.04 1294 VAL A C 1
ATOM 2196 O O . VAL A 1 289 ? 61.687 89.563 77.053 1.00 62.89 1294 VAL A O 1
ATOM 2200 N N . ARG A 1 290 ? 60.403 89.436 78.903 1.00 54.71 1295 ARG A N 1
ATOM 2201 C CA . ARG A 1 290 ? 60.324 87.978 78.921 1.00 55.00 1295 ARG A CA 1
ATOM 2202 C C . ARG A 1 290 ? 58.888 87.514 79.095 1.00 57.81 1295 ARG A C 1
ATOM 2203 O O . ARG A 1 290 ? 58.051 88.228 79.652 1.00 60.71 1295 ARG A O 1
ATOM 2211 N N . VAL A 1 291 ? 58.604 86.310 78.620 1.00 52.64 1296 VAL A N 1
ATOM 2212 C CA . VAL A 1 291 ? 57.367 85.643 78.980 1.00 56.27 1296 VAL A CA 1
ATOM 2213 C C . VAL A 1 291 ? 57.607 84.139 79.060 1.00 59.52 1296 VAL A C 1
ATOM 2214 O O . VAL A 1 291 ? 58.249 83.552 78.187 1.00 58.27 1296 VAL A O 1
ATOM 2218 N N . SER A 1 292 ? 57.081 83.534 80.122 1.00 62.39 1297 SER A N 1
ATOM 2219 C CA . SER A 1 292 ? 57.206 82.108 80.375 1.00 65.75 1297 SER A CA 1
ATOM 2220 C C . SER A 1 292 ? 55.850 81.600 80.842 1.00 65.11 1297 SER A C 1
ATOM 2221 O O . SER A 1 292 ? 54.845 82.292 80.690 1.00 64.06 1297 SER A O 1
ATOM 2224 N N . ALA A 1 293 ? 55.815 80.371 81.347 1.00 63.35 1298 ALA A N 1
ATOM 2225 C CA . ALA A 1 293 ? 54.578 79.760 81.823 1.00 54.46 1298 ALA A CA 1
ATOM 2226 C C . ALA A 1 293 ? 54.846 78.848 83.008 1.00 52.60 1298 ALA A C 1
ATOM 2227 O O . ALA A 1 293 ? 55.983 78.435 83.256 1.00 54.04 1298 ALA A O 1
ATOM 2229 N N . ALA A 1 294 ? 53.790 78.548 83.750 1.00 47.61 1299 ALA A N 1
ATOM 2230 C CA . ALA A 1 294 ? 53.898 77.697 84.921 1.00 45.22 1299 ALA A CA 1
ATOM 2231 C C . ALA A 1 294 ? 52.565 77.016 85.175 1.00 55.16 1299 ALA A C 1
ATOM 2232 O O . ALA A 1 294 ? 51.510 77.573 84.875 1.00 54.60 1299 ALA A O 1
ATOM 2234 N N . ARG A 1 295 ? 52.614 75.807 85.722 1.00 65.49 1300 ARG A N 1
ATOM 2235 C CA . ARG A 1 295 ? 51.408 75.143 86.183 1.00 58.60 1300 ARG A CA 1
ATOM 2236 C C . ARG A 1 295 ? 51.664 74.732 87.627 1.00 59.08 1300 ARG A C 1
ATOM 2237 O O . ARG A 1 295 ? 51.991 73.589 87.909 1.00 56.93 1300 ARG A O 1
ATOM 2245 N N . PRO A 1 296 ? 51.501 75.690 88.555 1.00 69.26 1301 PRO A N 1
ATOM 2246 C CA . PRO A 1 296 ? 51.769 75.438 89.969 1.00 67.77 1301 PRO A CA 1
ATOM 2247 C C . PRO A 1 296 ? 50.704 74.552 90.574 1.00 74.34 1301 PRO A C 1
ATOM 2248 O O . PRO A 1 296 ? 49.763 74.169 89.885 1.00 71.44 1301 PRO A O 1
ATOM 2252 N N . ASP A 1 297 ? 50.856 74.243 91.855 1.00 87.35 1302 ASP A N 1
ATOM 2253 C CA . ASP A 1 297 ? 49.972 73.311 92.532 1.00 92.96 1302 ASP A CA 1
ATOM 2254 C C . ASP A 1 297 ? 48.582 73.913 92.738 1.00 82.35 1302 ASP A C 1
ATOM 2255 O O . ASP A 1 297 ? 47.630 73.193 93.029 1.00 83.89 1302 ASP A O 1
ATOM 2260 N N . CYS A 1 298 ? 48.455 75.223 92.546 1.00 71.57 1303 CYS A N 1
ATOM 2261 C CA . CYS A 1 298 ? 47.206 75.918 92.861 1.00 71.55 1303 CYS A CA 1
ATOM 2262 C C . CYS A 1 298 ? 46.213 75.952 91.702 1.00 70.80 1303 CYS A C 1
ATOM 2263 O O . CYS A 1 298 ? 45.183 76.617 91.787 1.00 72.02 1303 CYS A O 1
ATOM 2266 N N . VAL A 1 299 ? 46.534 75.258 90.615 1.00 66.81 1304 VAL A N 1
ATOM 2267 C CA . VAL A 1 299 ? 45.606 75.130 89.499 1.00 61.53 1304 VAL A CA 1
ATOM 2268 C C . VAL A 1 299 ? 44.439 74.219 89.879 1.00 62.96 1304 VAL A C 1
ATOM 2269 O O . VAL A 1 299 ? 44.566 73.372 90.757 1.00 62.95 1304 VAL A O 1
ATOM 2273 N N . SER A 1 300 ? 43.286 74.447 89.261 1.00 72.60 1305 SER A N 1
ATOM 2274 C CA . SER A 1 300 ? 42.096 73.647 89.522 1.00 74.36 1305 SER A CA 1
ATOM 2275 C C . SER A 1 300 ? 41.853 72.572 88.466 1.00 72.78 1305 SER A C 1
ATOM 2276 O O . SER A 1 300 ? 40.911 71.789 88.579 1.00 77.18 1305 SER A O 1
ATOM 2279 N N . SER A 1 301 ? 42.687 72.537 87.433 1.00 63.26 1306 SER A N 1
ATOM 2280 C CA . SER A 1 301 ? 42.525 71.542 86.382 1.00 57.78 1306 SER A CA 1
ATOM 2281 C C . SER A 1 301 ? 43.831 71.323 85.648 1.00 52.63 1306 SER A C 1
ATOM 2282 O O . SER A 1 301 ? 44.773 72.106 85.780 1.00 57.48 1306 SER A O 1
ATOM 2285 N N . ASN A 1 302 ? 43.879 70.267 84.848 1.00 43.93 1307 ASN A N 1
ATOM 2286 C CA . ASN A 1 302 ? 45.106 69.919 84.146 1.00 52.18 1307 ASN A CA 1
ATOM 2287 C C . ASN A 1 302 ? 45.321 70.742 82.877 1.00 62.82 1307 ASN A C 1
ATOM 2288 O O . ASN A 1 302 ? 46.409 70.714 82.296 1.00 73.05 1307 ASN A O 1
ATOM 2293 N N . THR A 1 303 ? 44.285 71.453 82.436 1.00 56.82 1308 THR A N 1
ATOM 2294 C CA . THR A 1 303 ? 44.414 72.366 81.303 1.00 54.07 1308 THR A CA 1
ATOM 2295 C C . THR A 1 303 ? 44.820 73.784 81.718 1.00 58.16 1308 THR A C 1
ATOM 2296 O O . THR A 1 303 ? 45.223 74.585 80.871 1.00 55.25 1308 THR A O 1
ATOM 2300 N N . GLU A 1 304 ? 44.706 74.104 83.006 1.00 58.16 1309 GLU A N 1
ATOM 2301 C CA . GLU A 1 304 ? 45.048 75.447 83.483 1.00 51.03 1309 GLU A CA 1
ATOM 2302 C C . GLU A 1 304 ? 46.551 75.713 83.405 1.00 54.15 1309 GLU A C 1
ATOM 2303 O O . GLU A 1 304 ? 47.365 74.879 83.787 1.00 60.71 1309 GLU A O 1
ATOM 2309 N N . MET A 1 305 ? 46.900 76.877 82.875 1.00 54.94 1310 MET A N 1
ATOM 2310 C CA . MET A 1 305 ? 48.286 77.284 82.700 1.00 56.13 1310 MET A CA 1
ATOM 2311 C C . MET A 1 305 ? 48.381 78.765 83.021 1.00 57.38 1310 MET A C 1
ATOM 2312 O O . MET A 1 305 ? 47.692 79.571 82.408 1.00 66.22 1310 MET A O 1
ATOM 2317 N N . TYR A 1 306 ? 49.225 79.136 83.971 1.00 50.23 1311 TYR A N 1
ATOM 2318 C CA . TYR A 1 306 ? 49.462 80.548 84.228 1.00 49.44 1311 TYR A CA 1
ATOM 2319 C C . TYR A 1 306 ? 50.561 81.053 83.310 1.00 51.94 1311 TYR A C 1
ATOM 2320 O O . TYR A 1 306 ? 51.642 80.473 83.254 1.00 50.06 1311 TYR A O 1
ATOM 2329 N N . LEU A 1 307 ? 50.245 82.100 82.551 1.00 55.22 1312 LEU A N 1
ATOM 2330 C CA . LEU A 1 307 ? 51.222 82.837 81.756 1.00 50.87 1312 LEU A CA 1
ATOM 2331 C C . LEU A 1 307 ? 51.879 83.958 82.563 1.00 54.29 1312 LEU A C 1
ATOM 2332 O O . LEU A 1 307 ? 51.209 84.755 83.213 1.00 55.13 1312 LEU A O 1
ATOM 2337 N N . ILE A 1 308 ? 53.203 84.005 82.518 1.00 54.74 1313 ILE A N 1
ATOM 2338 C CA . ILE A 1 308 ? 53.971 85.005 83.246 1.00 56.00 1313 ILE A CA 1
ATOM 2339 C C . ILE A 1 308 ? 54.697 85.969 82.302 1.00 59.41 1313 ILE A C 1
ATOM 2340 O O . ILE A 1 308 ? 55.673 85.608 81.663 1.00 64.70 1313 ILE A O 1
ATOM 2345 N N . PHE A 1 309 ? 54.204 87.199 82.222 1.00 56.19 1314 PHE A N 1
ATOM 2346 C CA . PHE A 1 309 ? 54.846 88.261 81.452 1.00 58.15 1314 PHE A CA 1
ATOM 2347 C C . PHE A 1 309 ? 55.691 89.126 82.393 1.00 60.80 1314 PHE A C 1
ATOM 2348 O O . PHE A 1 309 ? 55.164 89.701 83.343 1.00 58.55 1314 PHE A O 1
ATOM 2356 N N . ARG A 1 310 ? 56.992 89.234 82.127 1.00 60.49 1315 ARG A N 1
ATOM 2357 C CA . ARG A 1 310 ? 57.909 89.893 83.060 1.00 64.80 1315 ARG A CA 1
ATOM 2358 C C . ARG A 1 310 ? 58.470 91.208 82.522 1.00 66.16 1315 ARG A C 1
ATOM 2359 O O . ARG A 1 310 ? 58.959 91.261 81.389 1.00 62.55 1315 ARG A O 1
ATOM 2367 N N . GLN A 1 311 ? 58.464 92.240 83.369 1.00 62.24 1316 GLN A N 1
ATOM 2368 C CA . GLN A 1 311 ? 59.046 93.535 83.021 1.00 56.59 1316 GLN A CA 1
ATOM 2369 C C . GLN A 1 311 ? 58.393 94.251 81.843 1.00 57.89 1316 GLN A C 1
ATOM 2370 O O . GLN A 1 311 ? 58.902 94.202 80.718 1.00 53.64 1316 GLN A O 1
ATOM 2376 N N . LEU A 1 312 ? 57.254 94.892 82.100 1.00 63.75 1317 LEU A N 1
ATOM 2377 C CA . LEU A 1 312 ? 56.531 95.608 81.053 1.00 62.62 1317 LEU A CA 1
ATOM 2378 C C . LEU A 1 312 ? 57.221 96.916 80.711 1.00 58.62 1317 LEU A C 1
ATOM 2379 O O . LEU A 1 312 ? 57.317 97.802 81.552 1.00 59.97 1317 LEU A O 1
ATOM 2384 N N . ASP A 1 313 ? 57.739 97.017 79.488 1.00 57.45 1318 ASP A N 1
ATOM 2385 C CA . ASP A 1 313 ? 58.103 98.305 78.899 1.00 63.95 1318 ASP A CA 1
ATOM 2386 C C . ASP A 1 313 ? 57.137 98.765 77.792 1.00 68.67 1318 ASP A C 1
ATOM 2387 O O . ASP A 1 313 ? 57.292 99.855 77.229 1.00 68.55 1318 ASP A O 1
ATOM 2392 N N . ASN A 1 314 ? 56.158 97.923 77.471 1.00 67.35 1319 ASN A N 1
ATOM 2393 C CA . ASN A 1 314 ? 55.212 98.195 76.384 1.00 67.39 1319 ASN A CA 1
ATOM 2394 C C . ASN A 1 314 ? 55.906 98.621 75.087 1.00 67.06 1319 ASN A C 1
ATOM 2395 O O . ASN A 1 314 ? 55.555 99.625 74.466 1.00 65.67 1319 ASN A O 1
ATOM 2400 N N . SER A 1 315 ? 56.875 97.825 74.662 1.00 71.41 1320 SER A N 1
ATOM 2401 C CA . SER A 1 315 ? 57.641 98.127 73.465 1.00 75.39 1320 SER A CA 1
ATOM 2402 C C . SER A 1 315 ? 56.762 97.968 72.227 1.00 81.99 1320 SER A C 1
ATOM 2403 O O . SER A 1 315 ? 55.783 97.219 72.212 1.00 80.34 1320 SER A O 1
ATOM 2406 N N . ARG A 1 316 ? 57.140 98.706 71.195 1.00 84.63 1321 ARG A N 1
ATOM 2407 C CA . ARG A 1 316 ? 56.461 98.714 69.911 1.00 82.32 1321 ARG A CA 1
ATOM 2408 C C . ARG A 1 316 ? 57.116 97.691 68.978 1.00 82.19 1321 ARG A C 1
ATOM 2409 O O . ARG A 1 316 ? 56.479 96.745 68.499 1.00 83.27 1321 ARG A O 1
ATOM 2417 N N . THR A 1 317 ? 58.397 97.918 68.711 1.00 82.39 1322 THR A N 1
ATOM 2418 C CA . THR A 1 317 ? 59.147 97.194 67.699 1.00 80.72 1322 THR A CA 1
ATOM 2419 C C . THR A 1 317 ? 59.741 95.865 68.176 1.00 72.65 1322 THR A C 1
ATOM 2420 O O . THR A 1 317 ? 60.419 95.191 67.401 1.00 70.60 1322 THR A O 1
ATOM 2424 N N . ARG A 1 318 ? 59.510 95.485 69.431 1.00 68.93 1323 ARG A N 1
ATOM 2425 C CA . ARG A 1 318 ? 60.020 94.203 69.922 1.00 68.38 1323 ARG A CA 1
ATOM 2426 C C . ARG A 1 318 ? 59.563 93.073 69.008 1.00 72.58 1323 ARG A C 1
ATOM 2427 O O . ARG A 1 318 ? 58.378 92.962 68.695 1.00 73.85 1323 ARG A O 1
ATOM 2435 N N . GLN A 1 319 ? 60.493 92.221 68.591 1.00 72.17 1324 GLN A N 1
ATOM 2436 C CA . GLN A 1 319 ? 60.136 91.128 67.704 1.00 66.67 1324 GLN A CA 1
ATOM 2437 C C . GLN A 1 319 ? 60.025 89.848 68.508 1.00 68.33 1324 GLN A C 1
ATOM 2438 O O . GLN A 1 319 ? 61.034 89.249 68.878 1.00 70.69 1324 GLN A O 1
ATOM 2444 N N . PHE A 1 320 ? 58.787 89.408 68.729 1.00 68.59 1325 PHE A N 1
ATOM 2445 C CA . PHE A 1 320 ? 58.516 88.238 69.557 1.00 62.50 1325 PHE A CA 1
ATOM 2446 C C . PHE A 1 320 ? 58.186 87.028 68.694 1.00 62.49 1325 PHE A C 1
ATOM 2447 O O . PHE A 1 320 ? 57.427 87.133 67.735 1.00 66.33 1325 PHE A O 1
ATOM 2455 N N . THR A 1 321 ? 58.761 85.881 69.039 1.00 62.77 1326 THR A N 1
ATOM 2456 C CA . THR A 1 321 ? 58.431 84.632 68.366 1.00 61.99 1326 THR A CA 1
ATOM 2457 C C . THR A 1 321 ? 58.160 83.564 69.418 1.00 58.92 1326 THR A C 1
ATOM 2458 O O . THR A 1 321 ? 58.821 83.541 70.453 1.00 64.09 1326 THR A O 1
ATOM 2462 N N . PRO A 1 322 ? 57.160 82.697 69.176 1.00 56.46 1327 PRO A N 1
ATOM 2463 C CA . PRO A 1 322 ? 56.771 81.773 70.243 1.00 59.12 1327 PRO A CA 1
ATOM 2464 C C . PRO A 1 322 ? 57.562 80.468 70.302 1.00 63.06 1327 PRO A C 1
ATOM 2465 O O . PRO A 1 322 ? 56.983 79.443 70.655 1.00 61.90 1327 PRO A O 1
ATOM 2469 N N . HIS A 1 323 ? 58.862 80.501 70.052 1.00 66.61 1328 HIS A N 1
ATOM 2470 C CA . HIS A 1 323 ? 59.640 79.271 70.040 1.00 58.34 1328 HIS A CA 1
ATOM 2471 C C . HIS A 1 323 ? 59.751 78.786 71.469 1.00 60.20 1328 HIS A C 1
ATOM 2472 O O . HIS A 1 323 ? 59.391 77.653 71.803 1.00 64.66 1328 HIS A O 1
ATOM 2479 N N . HIS A 1 324 ? 60.262 79.675 72.310 1.00 56.92 1329 HIS A N 1
ATOM 2480 C CA . HIS A 1 324 ? 60.447 79.391 73.718 1.00 51.02 1329 HIS A CA 1
ATOM 2481 C C . HIS A 1 324 ? 59.140 79.022 74.389 1.00 57.38 1329 HIS A C 1
ATOM 2482 O O . HIS A 1 324 ? 59.013 77.954 74.969 1.00 59.76 1329 HIS A O 1
ATOM 2489 N N . LEU A 1 325 ? 58.166 79.917 74.307 1.00 65.62 1330 LEU A N 1
ATOM 2490 C CA . LEU A 1 325 ? 56.910 79.721 75.005 1.00 59.74 1330 LEU A CA 1
ATOM 2491 C C . LEU A 1 325 ? 56.225 78.432 74.556 1.00 56.59 1330 LEU A C 1
ATOM 2492 O O . LEU A 1 325 ? 55.708 77.683 75.381 1.00 55.01 1330 LEU A O 1
ATOM 2497 N N . ASN A 1 326 ? 56.244 78.156 73.255 1.00 54.79 1331 ASN A N 1
ATOM 2498 C CA . ASN A 1 326 ? 55.685 76.903 72.753 1.00 55.05 1331 ASN A CA 1
ATOM 2499 C C . ASN A 1 326 ? 56.324 75.711 73.442 1.00 59.68 1331 ASN A C 1
ATOM 2500 O O . ASN A 1 326 ? 55.632 74.828 73.945 1.00 60.74 1331 ASN A O 1
ATOM 2505 N N . CYS A 1 327 ? 57.653 75.689 73.460 1.00 63.82 1332 CYS A N 1
ATOM 2506 C CA . CYS A 1 327 ? 58.382 74.579 74.053 1.00 65.44 1332 CYS A CA 1
ATOM 2507 C C . CYS A 1 327 ? 58.022 74.378 75.528 1.00 63.92 1332 CYS A C 1
ATOM 2508 O O . CYS A 1 327 ? 57.780 73.257 75.970 1.00 66.84 1332 CYS A O 1
ATOM 2511 N N . VAL A 1 328 ? 57.991 75.474 76.279 1.00 61.01 1333 VAL A N 1
ATOM 2512 C CA . VAL A 1 328 ? 57.720 75.445 77.710 1.00 56.15 1333 VAL A CA 1
ATOM 2513 C C . VAL A 1 328 ? 56.329 74.908 78.030 1.00 60.23 1333 VAL A C 1
ATOM 2514 O O . VAL A 1 328 ? 56.180 73.912 78.729 1.00 62.17 1333 VAL A O 1
ATOM 2518 N N . ILE A 1 329 ? 55.311 75.582 77.509 1.00 60.09 1334 ILE A N 1
ATOM 2519 C CA . ILE A 1 329 ? 53.929 75.196 77.747 1.00 54.88 1334 ILE A CA 1
ATOM 2520 C C . ILE A 1 329 ? 53.702 73.739 77.370 1.00 56.09 1334 ILE A C 1
ATOM 2521 O O . ILE A 1 329 ? 53.107 72.981 78.131 1.00 52.24 1334 ILE A O 1
ATOM 2526 N N . SER A 1 330 ? 54.180 73.355 76.192 1.00 61.68 1335 SER A N 1
ATOM 2527 C CA . SER A 1 330 ? 53.945 72.015 75.674 1.00 67.65 1335 SER A CA 1
ATOM 2528 C C . SER A 1 330 ? 54.584 70.959 76.576 1.00 71.49 1335 SER A C 1
ATOM 2529 O O . SER A 1 330 ? 53.990 69.915 76.863 1.00 64.65 1335 SER A O 1
ATOM 2532 N N . SER A 1 331 ? 55.803 71.233 77.019 1.00 72.61 1336 SER A N 1
ATOM 2533 C CA . SER A 1 331 ? 56.508 70.297 77.873 1.00 75.22 1336 SER A CA 1
ATOM 2534 C C . SER A 1 331 ? 55.780 70.146 79.204 1.00 73.82 1336 SER A C 1
ATOM 2535 O O . SER A 1 331 ? 55.666 69.038 79.725 1.00 81.30 1336 SER A O 1
ATOM 2538 N N . VAL A 1 332 ? 55.265 71.247 79.741 1.00 69.45 1337 VAL A N 1
ATOM 2539 C CA . VAL A 1 332 ? 54.528 71.201 81.004 1.00 71.33 1337 VAL A CA 1
ATOM 2540 C C . VAL A 1 332 ? 53.276 70.330 80.882 1.00 75.07 1337 VAL A C 1
ATOM 2541 O O . VAL A 1 332 ? 52.999 69.486 81.741 1.00 81.00 1337 VAL A O 1
ATOM 2545 N N . TYR A 1 333 ? 52.524 70.537 79.809 1.00 68.44 1338 TYR A N 1
ATOM 2546 C CA . TYR A 1 333 ? 51.322 69.758 79.567 1.00 66.98 1338 TYR A CA 1
ATOM 2547 C C . TYR A 1 333 ? 51.649 68.280 79.403 1.00 76.20 1338 TYR A C 1
ATOM 2548 O O . TYR A 1 333 ? 50.813 67.420 79.678 1.00 75.85 1338 TYR A O 1
ATOM 2557 N N . GLU A 1 334 ? 52.851 67.990 78.918 1.00 88.45 1339 GLU A N 1
ATOM 2558 C CA . GLU A 1 334 ? 53.269 66.609 78.698 1.00 91.62 1339 GLU A CA 1
ATOM 2559 C C . GLU A 1 334 ? 54.048 66.046 79.890 1.00 91.61 1339 GLU A C 1
ATOM 2560 O O . GLU A 1 334 ? 54.527 64.917 79.839 1.00 93.74 1339 GLU A O 1
ATOM 2566 N N . GLY A 1 335 ? 54.184 66.840 80.950 1.00 93.13 1340 GLY A N 1
ATOM 2567 C CA . GLY A 1 335 ? 54.786 66.369 82.187 1.00 98.19 1340 GLY A CA 1
ATOM 2568 C C . GLY A 1 335 ? 56.302 66.490 82.243 1.00 100.37 1340 GLY A C 1
ATOM 2569 O O . GLY A 1 335 ? 56.907 66.381 83.313 1.00 105.18 1340 GLY A O 1
ATOM 2570 N N . THR A 1 336 ? 56.914 66.755 81.095 1.00 89.61 1341 THR A N 1
ATOM 2571 C CA . THR A 1 336 ? 58.368 66.816 80.984 1.00 79.88 1341 THR A CA 1
ATOM 2572 C C . THR A 1 336 ? 59.007 67.930 81.811 1.00 80.39 1341 THR A C 1
ATOM 2573 O O . THR A 1 336 ? 60.190 67.858 82.141 1.00 78.33 1341 THR A O 1
ATOM 2577 N N . ARG A 1 337 ? 58.228 68.944 82.170 1.00 86.60 1342 ARG A N 1
ATOM 2578 C CA . ARG A 1 337 ? 58.777 70.095 82.878 1.00 92.63 1342 ARG A CA 1
ATOM 2579 C C . ARG A 1 337 ? 58.019 70.486 84.123 1.00 93.84 1342 ARG A C 1
ATOM 2580 O O . ARG A 1 337 ? 57.036 69.846 84.489 1.00 99.26 1342 ARG A O 1
ATOM 2588 N N . ASP A 1 338 ? 58.449 71.586 84.741 1.00 90.18 1343 ASP A N 1
ATOM 2589 C CA . ASP A 1 338 ? 57.962 71.890 86.070 1.00 91.21 1343 ASP A CA 1
ATOM 2590 C C . ASP A 1 338 ? 56.538 72.458 85.876 1.00 85.02 1343 ASP A C 1
ATOM 2591 O O . ASP A 1 338 ? 55.577 71.776 86.224 1.00 76.18 1343 ASP A O 1
ATOM 2596 N N . GLY A 1 339 ? 56.361 73.653 85.304 1.00 90.26 1344 GLY A N 1
ATOM 2597 C CA . GLY A 1 339 ? 57.344 74.723 85.298 1.00 93.52 1344 GLY A CA 1
ATOM 2598 C C . GLY A 1 339 ? 56.960 75.591 86.487 1.00 94.18 1344 GLY A C 1
ATOM 2599 O O . GLY A 1 339 ? 55.955 75.283 87.124 1.00 90.86 1344 GLY A O 1
ATOM 2600 N N . VAL A 1 340 ? 57.709 76.651 86.801 1.00 98.11 1345 VAL A N 1
ATOM 2601 C CA . VAL A 1 340 ? 57.340 77.532 87.929 1.00 106.44 1345 VAL A CA 1
ATOM 2602 C C . VAL A 1 340 ? 58.064 78.878 87.769 1.00 115.77 1345 VAL A C 1
ATOM 2603 O O . VAL A 1 340 ? 59.038 78.992 87.018 1.00 100.38 1345 VAL A O 1
ATOM 2607 N N . GLY A 1 341 ? 57.571 79.878 88.498 1.00 142.76 1346 GLY A N 1
ATOM 2608 C CA . GLY A 1 341 ? 57.814 81.290 88.233 1.00 153.94 1346 GLY A CA 1
ATOM 2609 C C . GLY A 1 341 ? 59.006 81.972 88.889 1.00 156.11 1346 GLY A C 1
ATOM 2610 O O . GLY A 1 341 ? 58.936 83.175 89.156 1.00 162.94 1346 GLY A O 1
ATOM 2611 N N . ALA A 1 342 ? 60.076 81.238 89.193 1.00 137.46 1347 ALA A N 1
ATOM 2612 C CA . ALA A 1 342 ? 61.324 81.900 89.566 1.00 117.38 1347 ALA A CA 1
ATOM 2613 C C . ALA A 1 342 ? 61.896 82.540 88.293 1.00 106.72 1347 ALA A C 1
ATOM 2614 O O . ALA A 1 342 ? 61.765 81.992 87.191 1.00 112.85 1347 ALA A O 1
ATOM 2616 N N . ALA A 1 343 ? 62.553 83.683 88.457 1.00 81.74 1348 ALA A N 1
ATOM 2617 C CA . ALA A 1 343 ? 62.932 84.535 87.331 1.00 65.20 1348 ALA A CA 1
ATOM 2618 C C . ALA A 1 343 ? 64.378 84.371 86.901 1.00 66.03 1348 ALA A C 1
ATOM 2619 O O . ALA A 1 343 ? 65.287 84.601 87.699 1.00 71.14 1348 ALA A O 1
ATOM 2621 N N . PRO A 1 344 ? 64.603 83.959 85.641 1.00 70.91 1349 PRO A N 1
ATOM 2622 C CA . PRO A 1 344 ? 65.987 83.745 85.202 1.00 73.82 1349 PRO A CA 1
ATOM 2623 C C . PRO A 1 344 ? 66.819 85.018 85.319 1.00 72.60 1349 PRO A C 1
ATOM 2624 O O . PRO A 1 344 ? 66.271 86.121 85.251 1.00 71.36 1349 PRO A O 1
ATOM 2628 N N . SER A 1 345 ? 68.128 84.858 85.493 1.00 69.60 1350 SER A N 1
ATOM 2629 C CA . SER A 1 345 ? 69.025 85.997 85.645 1.00 73.03 1350 SER A CA 1
ATOM 2630 C C . SER A 1 345 ? 70.367 85.795 84.943 1.00 72.57 1350 SER A C 1
ATOM 2631 O O . SER A 1 345 ? 70.770 84.672 84.641 1.00 74.16 1350 SER A O 1
ATOM 2634 N N . TYR A 1 346 ? 71.049 86.906 84.690 1.00 69.94 1351 TYR A N 1
ATOM 2635 C CA . TYR A 1 346 ? 72.388 86.885 84.128 1.00 68.79 1351 TYR A CA 1
ATOM 2636 C C . TYR A 1 346 ? 73.412 87.214 85.214 1.00 72.86 1351 TYR A C 1
ATOM 2637 O O . TYR A 1 346 ? 73.135 87.985 86.130 1.00 75.69 1351 TYR A O 1
ATOM 2646 N N . ARG A 1 347 ? 74.597 86.622 85.097 1.00 69.30 1352 ARG A N 1
ATOM 2647 C CA . ARG A 1 347 ? 75.723 86.908 85.987 1.00 61.69 1352 ARG A CA 1
ATOM 2648 C C . ARG A 1 347 ? 77.002 86.855 85.167 1.00 69.88 1352 ARG A C 1
ATOM 2649 O O . ARG A 1 347 ? 76.971 86.443 84.014 1.00 68.01 1352 ARG A O 1
ATOM 2651 N N . THR A 1 348 ? 78.111 87.317 85.736 1.00 83.70 1353 THR A N 1
ATOM 2652 C CA . THR A 1 348 ? 79.410 87.202 85.073 1.00 90.21 1353 THR A CA 1
ATOM 2653 C C . THR A 1 348 ? 80.433 86.556 86.000 1.00 93.91 1353 THR A C 1
ATOM 2654 O O . THR A 1 348 ? 80.356 86.694 87.223 1.00 92.18 1353 THR A O 1
ATOM 2658 N N . LYS A 1 349 ? 81.400 85.866 85.404 1.00 96.48 1354 LYS A N 1
ATOM 2659 C CA . LYS A 1 349 ? 82.510 85.291 86.152 1.00 99.38 1354 LYS A CA 1
ATOM 2660 C C . LYS A 1 349 ? 83.788 85.597 85.375 1.00 105.22 1354 LYS A C 1
ATOM 2661 O O . LYS A 1 349 ? 83.811 85.509 84.148 1.00 100.52 1354 LYS A O 1
ATOM 2667 N N . ARG A 1 350 ? 84.851 85.953 86.090 1.00 110.91 1355 ARG A N 1
ATOM 2668 C CA . ARG A 1 350 ? 86.150 86.182 85.466 1.00 109.07 1355 ARG A CA 1
ATOM 2669 C C . ARG A 1 350 ? 86.994 84.914 85.496 1.00 114.01 1355 ARG A C 1
ATOM 2670 O O . ARG A 1 350 ? 88.162 84.930 85.118 1.00 121.40 1355 ARG A O 1
ATOM 2672 N N . GLU A 1 351 ? 86.387 83.816 85.934 1.00 110.40 1356 GLU A N 1
ATOM 2673 C CA . GLU A 1 351 ? 87.095 82.556 86.144 1.00 104.35 1356 GLU A CA 1
ATOM 2674 C C . GLU A 1 351 ? 87.307 81.774 84.847 1.00 97.54 1356 GLU A C 1
ATOM 2675 O O . GLU A 1 351 ? 86.854 82.177 83.776 1.00 93.77 1356 GLU A O 1
ATOM 2681 N N . ASN A 1 352 ? 88.021 80.659 84.959 1.00 98.51 1357 ASN A N 1
ATOM 2682 C CA . ASN A 1 352 ? 88.188 79.731 83.850 1.00 100.52 1357 ASN A CA 1
ATOM 2683 C C . ASN A 1 352 ? 86.902 78.943 83.642 1.00 97.10 1357 ASN A C 1
ATOM 2684 O O . ASN A 1 352 ? 86.417 78.275 84.558 1.00 97.43 1357 ASN A O 1
ATOM 2689 N N . ILE A 1 353 ? 86.351 79.015 82.437 1.00 92.78 1358 ILE A N 1
ATOM 2690 C CA . ILE A 1 353 ? 85.048 78.422 82.168 1.00 90.72 1358 ILE A CA 1
ATOM 2691 C C . ILE A 1 353 ? 85.062 76.904 82.342 1.00 92.82 1358 ILE A C 1
ATOM 2692 O O . ILE A 1 353 ? 84.024 76.297 82.613 1.00 94.14 1358 ILE A O 1
ATOM 2697 N N . ALA A 1 354 ? 86.234 76.292 82.207 1.00 93.75 1359 ALA A N 1
ATOM 2698 C CA . ALA A 1 354 ? 86.347 74.844 82.364 1.00 91.37 1359 ALA A CA 1
ATOM 2699 C C . ALA A 1 354 ? 85.887 74.407 83.749 1.00 83.80 1359 ALA A C 1
ATOM 2700 O O . ALA A 1 354 ? 85.466 73.264 83.946 1.00 86.84 1359 ALA A O 1
ATOM 2702 N N . ASP A 1 355 ? 85.957 75.324 84.705 1.00 70.14 1360 ASP A N 1
ATOM 2703 C CA . ASP A 1 355 ? 85.606 75.012 86.085 1.00 61.59 1360 ASP A CA 1
ATOM 2704 C C . ASP A 1 355 ? 84.143 75.334 86.415 1.00 64.67 1360 ASP A C 1
ATOM 2705 O O . ASP A 1 355 ? 83.726 75.241 87.572 1.00 74.93 1360 ASP A O 1
ATOM 2710 N N . CYS A 1 356 ? 83.366 75.710 85.406 1.00 103.46 1361 CYS A N 1
ATOM 2711 C CA . CYS A 1 356 ? 81.990 76.145 85.632 1.00 94.18 1361 CYS A CA 1
ATOM 2712 C C . CYS A 1 356 ? 81.138 75.105 86.372 1.00 88.41 1361 CYS A C 1
ATOM 2713 O O . CYS A 1 356 ? 81.315 73.895 86.203 1.00 80.72 1361 CYS A O 1
ATOM 2716 N N . GLN A 1 357 ? 80.230 75.602 87.212 1.00 89.77 1362 GLN A N 1
ATOM 2717 C CA . GLN A 1 357 ? 79.271 74.764 87.930 1.00 86.36 1362 GLN A CA 1
ATOM 2718 C C . GLN A 1 357 ? 77.908 74.683 87.234 1.00 78.42 1362 GLN A C 1
ATOM 2719 O O . GLN A 1 357 ? 77.013 73.991 87.709 1.00 77.12 1362 GLN A O 1
ATOM 2725 N N . GLU A 1 358 ? 77.740 75.392 86.121 1.00 78.73 1363 GLU A N 1
ATOM 2726 C CA . GLU A 1 358 ? 76.449 75.431 85.428 1.00 77.16 1363 GLU A CA 1
ATOM 2727 C C . GLU A 1 358 ? 76.184 74.117 84.702 1.00 71.89 1363 GLU A C 1
ATOM 2728 O O . GLU A 1 358 ? 77.124 73.434 84.309 1.00 74.96 1363 GLU A O 1
ATOM 2734 N N . GLU A 1 359 ? 74.910 73.774 84.513 1.00 69.64 1364 GLU A N 1
ATOM 2735 C CA . GLU A 1 359 ? 74.524 72.476 83.939 1.00 62.21 1364 GLU A CA 1
ATOM 2736 C C . GLU A 1 359 ? 75.143 72.221 82.569 1.00 66.17 1364 GLU A C 1
ATOM 2737 O O . GLU A 1 359 ? 75.576 71.103 82.268 1.00 69.47 1364 GLU A O 1
ATOM 2743 N N . ALA A 1 360 ? 75.149 73.248 81.729 1.00 63.94 1365 ALA A N 1
ATOM 2744 C CA . ALA A 1 360 ? 75.746 73.132 80.410 1.00 60.85 1365 ALA A CA 1
ATOM 2745 C C . ALA A 1 360 ? 76.753 74.250 80.196 1.00 65.05 1365 ALA A C 1
ATOM 2746 O O . ALA A 1 360 ? 76.609 75.351 80.727 1.00 65.51 1365 ALA A O 1
ATOM 2748 N N . VAL A 1 361 ? 77.777 73.959 79.408 1.00 66.65 1366 VAL A N 1
ATOM 2749 C CA . VAL A 1 361 ? 78.776 74.951 79.067 1.00 69.15 1366 VAL A CA 1
ATOM 2750 C C . VAL A 1 361 ? 78.822 75.080 77.554 1.00 68.00 1366 VAL A C 1
ATOM 2751 O O . VAL A 1 361 ? 78.758 74.081 76.833 1.00 65.28 1366 VAL A O 1
ATOM 2755 N N . VAL A 1 362 ? 78.951 76.312 77.078 1.00 62.48 1367 VAL A N 1
ATOM 2756 C CA . VAL A 1 362 ? 78.978 76.575 75.650 1.00 59.94 1367 VAL A CA 1
ATOM 2757 C C . VAL A 1 362 ? 80.407 76.843 75.237 1.00 65.97 1367 VAL A C 1
ATOM 2758 O O . VAL A 1 362 ? 81.097 77.665 75.838 1.00 68.82 1367 VAL A O 1
ATOM 2762 N N . ASN A 1 363 ? 80.870 76.085 74.253 1.00 68.31 1368 ASN A N 1
ATOM 2763 C CA . ASN A 1 363 ? 82.166 76.326 73.644 1.00 66.99 1368 ASN A CA 1
ATOM 2764 C C . ASN A 1 363 ? 82.042 77.319 72.493 1.00 65.59 1368 ASN A C 1
ATOM 2765 O O . ASN A 1 363 ? 81.061 77.294 71.744 1.00 61.60 1368 ASN A O 1
ATOM 2770 N N . ALA A 1 364 ? 83.040 78.184 72.342 1.00 66.79 1369 ALA A N 1
ATOM 2771 C CA . ALA A 1 364 ? 83.109 79.020 71.156 1.00 65.84 1369 ALA A CA 1
ATOM 2772 C C . ALA A 1 364 ? 83.926 78.211 70.163 1.00 66.91 1369 ALA A C 1
ATOM 2773 O O . ALA A 1 364 ? 85.152 78.098 70.270 1.00 63.47 1369 ALA A O 1
ATOM 2775 N N . ALA A 1 365 ? 83.223 77.682 69.170 1.00 68.32 1370 ALA A N 1
ATOM 2776 C CA . ALA A 1 365 ? 83.743 76.601 68.359 1.00 69.45 1370 ALA A CA 1
ATOM 2777 C C . ALA A 1 365 ? 84.125 77.070 66.974 1.00 74.30 1370 ALA A C 1
ATOM 2778 O O . ALA A 1 365 ? 83.947 78.238 66.632 1.00 80.88 1370 ALA A O 1
ATOM 2780 N N . ASN A 1 366 ? 84.651 76.140 66.184 1.00 72.76 1371 ASN A N 1
ATOM 2781 C CA . ASN A 1 366 ? 84.877 76.365 64.767 1.00 75.00 1371 ASN A CA 1
ATOM 2782 C C . ASN A 1 366 ? 84.144 75.277 63.988 1.00 74.36 1371 ASN A C 1
ATOM 2783 O O . ASN A 1 366 ? 83.825 74.223 64.541 1.00 70.53 1371 ASN A O 1
ATOM 2788 N N . PRO A 1 367 ? 83.880 75.526 62.698 1.00 70.48 1372 PRO A N 1
ATOM 2789 C CA . PRO A 1 367 ? 83.069 74.639 61.859 1.00 69.86 1372 PRO A CA 1
ATOM 2790 C C . PRO A 1 367 ? 83.573 73.198 61.802 1.00 75.66 1372 PRO A C 1
ATOM 2791 O O . PRO A 1 367 ? 82.765 72.292 61.578 1.00 76.50 1372 PRO A O 1
ATOM 2795 N N . LEU A 1 368 ? 84.877 72.996 61.977 1.00 78.72 1373 LEU A N 1
ATOM 2796 C CA . LEU A 1 368 ? 85.475 71.668 61.850 1.00 84.05 1373 LEU A CA 1
ATOM 2797 C C . LEU A 1 368 ? 85.376 70.846 63.131 1.00 90.45 1373 LEU A C 1
ATOM 2798 O O . LEU A 1 368 ? 85.678 69.649 63.132 1.00 91.02 1373 LEU A O 1
ATOM 2803 N N . GLY A 1 369 ? 84.953 71.490 64.215 1.00 91.53 1374 GLY A N 1
ATOM 2804 C CA . GLY A 1 369 ? 84.795 70.825 65.497 1.00 86.00 1374 GLY A CA 1
ATOM 2805 C C . GLY A 1 369 ? 86.132 70.378 66.060 1.00 82.96 1374 GLY A C 1
ATOM 2806 O O . GLY A 1 369 ? 86.202 69.403 66.804 1.00 79.08 1374 GLY A O 1
ATOM 2807 N N . ARG A 1 370 ? 87.195 71.092 65.697 1.00 87.97 1375 ARG A N 1
ATOM 2808 C CA . ARG A 1 370 ? 88.542 70.799 66.185 1.00 89.42 1375 ARG A CA 1
ATOM 2809 C C . ARG A 1 370 ? 88.910 71.701 67.360 1.00 88.57 1375 ARG A C 1
ATOM 2810 O O . ARG A 1 370 ? 88.399 72.817 67.472 1.00 89.50 1375 ARG A O 1
ATOM 2818 N N . PRO A 1 371 ? 89.806 71.227 68.238 1.00 84.20 1376 PRO A N 1
ATOM 2819 C CA . PRO A 1 371 ? 90.305 72.085 69.318 1.00 84.56 1376 PRO A CA 1
ATOM 2820 C C . PRO A 1 371 ? 91.037 73.313 68.772 1.00 86.05 1376 PRO A C 1
ATOM 2821 O O . PRO A 1 371 ? 91.649 73.226 67.711 1.00 93.74 1376 PRO A O 1
ATOM 2825 N N . GLY A 1 372 ? 90.987 74.428 69.494 1.00 78.58 1377 GLY A N 1
ATOM 2826 C CA . GLY A 1 372 ? 91.677 75.641 69.087 1.00 82.74 1377 GLY A CA 1
ATOM 2827 C C . GLY A 1 372 ? 91.887 76.560 70.277 1.00 88.60 1377 GLY A C 1
ATOM 2828 O O . GLY A 1 372 ? 91.404 76.260 71.372 1.00 86.33 1377 GLY A O 1
ATOM 2829 N N . GLU A 1 373 ? 92.610 77.666 70.086 1.00 94.48 1378 GLU A N 1
ATOM 2830 C CA . GLU A 1 373 ? 92.839 78.590 71.196 1.00 99.05 1378 GLU A CA 1
ATOM 2831 C C . GLU A 1 373 ? 91.561 79.347 71.516 1.00 92.72 1378 GLU A C 1
ATOM 2832 O O . GLU A 1 373 ? 90.777 79.665 70.625 1.00 97.66 1378 GLU A O 1
ATOM 2838 N N . GLY A 1 374 ? 91.345 79.607 72.799 1.00 82.20 1379 GLY A N 1
ATOM 2839 C CA . GLY A 1 374 ? 90.164 80.315 73.244 1.00 77.69 1379 GLY A CA 1
ATOM 2840 C C . GLY A 1 374 ? 89.639 79.607 74.471 1.00 82.59 1379 GLY A C 1
ATOM 2841 O O . GLY A 1 374 ? 90.348 78.804 75.085 1.00 81.91 1379 GLY A O 1
ATOM 2842 N N . VAL A 1 375 ? 88.401 79.907 74.842 1.00 88.10 1380 VAL A N 1
ATOM 2843 C CA . VAL A 1 375 ? 87.706 79.084 75.818 1.00 90.58 1380 VAL A CA 1
ATOM 2844 C C . VAL A 1 375 ? 87.824 77.638 75.346 1.00 93.88 1380 VAL A C 1
ATOM 2845 O O . VAL A 1 375 ? 87.893 76.708 76.152 1.00 96.19 1380 VAL A O 1
ATOM 2849 N N . CYS A 1 376 ? 87.825 77.467 74.026 1.00 89.52 1381 CYS A N 1
ATOM 2850 C CA . CYS A 1 376 ? 87.884 76.149 73.400 1.00 83.23 1381 CYS A CA 1
ATOM 2851 C C . CYS A 1 376 ? 89.079 75.319 73.873 1.00 83.08 1381 CYS A C 1
ATOM 2852 O O . CYS A 1 376 ? 88.993 74.096 73.952 1.00 84.84 1381 CYS A O 1
ATOM 2855 N N . ARG A 1 377 ? 90.193 75.977 74.173 1.00 80.87 1382 ARG A N 1
ATOM 2856 C CA . ARG A 1 377 ? 91.353 75.284 74.723 1.00 83.68 1382 ARG A CA 1
ATOM 2857 C C . ARG A 1 377 ? 91.000 74.615 76.047 1.00 77.24 1382 ARG A C 1
ATOM 2858 O O . ARG A 1 377 ? 91.275 73.434 76.255 1.00 74.75 1382 ARG A O 1
ATOM 2866 N N . ALA A 1 378 ? 90.380 75.380 76.939 1.00 77.68 1383 ALA A N 1
ATOM 2867 C CA . ALA A 1 378 ? 90.025 74.890 78.267 1.00 79.25 1383 ALA A CA 1
ATOM 2868 C C . ALA A 1 378 ? 89.001 73.766 78.194 1.00 81.68 1383 ALA A C 1
ATOM 2869 O O . ALA A 1 378 ? 89.107 72.758 78.902 1.00 89.68 1383 ALA A O 1
ATOM 2871 N N . ILE A 1 379 ? 88.019 73.941 77.320 1.00 76.56 1384 ILE A N 1
ATOM 2872 C CA . ILE A 1 379 ? 86.941 72.975 77.178 1.00 75.40 1384 ILE A CA 1
ATOM 2873 C C . ILE A 1 379 ? 87.469 71.649 76.626 1.00 75.61 1384 ILE A C 1
ATOM 2874 O O . ILE A 1 379 ? 87.042 70.575 77.056 1.00 74.06 1384 ILE A O 1
ATOM 2879 N N . TYR A 1 380 ? 88.411 71.721 75.692 1.00 78.24 1385 TYR A N 1
ATOM 2880 C CA . TYR A 1 380 ? 89.003 70.512 75.128 1.00 85.70 1385 TYR A CA 1
ATOM 2881 C C . TYR A 1 380 ? 89.854 69.774 76.159 1.00 93.25 1385 TYR A C 1
ATOM 2882 O O . TYR A 1 380 ? 89.823 68.546 76.231 1.00 94.42 1385 TYR A O 1
ATOM 2891 N N . LYS A 1 381 ? 90.625 70.516 76.948 1.00 87.81 1386 LYS A N 1
ATOM 2892 C CA . LYS A 1 381 ? 91.490 69.881 77.927 1.00 87.12 1386 LYS A CA 1
ATOM 2893 C C . LYS A 1 381 ? 90.692 69.166 79.015 1.00 90.20 1386 LYS A C 1
ATOM 2894 O O . LYS A 1 381 ? 91.083 68.084 79.449 1.00 94.09 1386 LYS A O 1
ATOM 2900 N N . ARG A 1 382 ? 89.593 69.762 79.473 1.00 97.42 1387 ARG A N 1
ATOM 2901 C CA . ARG A 1 382 ? 88.756 69.092 80.475 1.00 93.52 1387 ARG A CA 1
ATOM 2902 C C . ARG A 1 382 ? 87.746 68.071 79.925 1.00 86.91 1387 ARG A C 1
ATOM 2903 O O . ARG A 1 382 ? 87.450 67.073 80.586 1.00 86.94 1387 ARG A O 1
ATOM 2911 N N . TRP A 1 383 ? 87.187 68.328 78.746 1.00 77.97 1388 TRP A N 1
ATOM 2912 C CA . TRP A 1 383 ? 86.175 67.432 78.192 1.00 71.58 1388 TRP A CA 1
ATOM 2913 C C . TRP A 1 383 ? 86.524 66.980 76.777 1.00 70.61 1388 TRP A C 1
ATOM 2914 O O . TRP A 1 383 ? 85.765 67.225 75.838 1.00 64.53 1388 TRP A O 1
ATOM 2925 N N . PRO A 1 384 ? 87.669 66.299 76.624 1.00 73.40 1389 PRO A N 1
ATOM 2926 C CA . PRO A 1 384 ? 88.154 65.895 75.300 1.00 74.41 1389 PRO A CA 1
ATOM 2927 C C . PRO A 1 384 ? 87.126 65.134 74.469 1.00 71.14 1389 PRO A C 1
ATOM 2928 O O . PRO A 1 384 ? 86.975 65.420 73.286 1.00 72.88 1389 PRO A O 1
ATOM 2932 N N . THR A 1 385 ? 86.420 64.192 75.084 1.00 67.88 1390 THR A N 1
ATOM 2933 C CA . THR A 1 385 ? 85.555 63.290 74.328 1.00 66.92 1390 THR A CA 1
ATOM 2934 C C . THR A 1 385 ? 84.334 64.006 73.759 1.00 64.66 1390 THR A C 1
ATOM 2935 O O . THR A 1 385 ? 83.607 63.439 72.944 1.00 62.33 1390 THR A O 1
ATOM 2939 N N . SER A 1 386 ? 84.100 65.244 74.183 1.00 67.09 1391 SER A N 1
ATOM 2940 C CA . SER A 1 386 ? 83.015 66.026 73.603 1.00 65.32 1391 SER A CA 1
ATOM 2941 C C . SER A 1 386 ? 83.388 66.449 72.184 1.00 67.71 1391 SER A C 1
ATOM 2942 O O . SER A 1 386 ? 82.528 66.818 71.388 1.00 72.37 1391 SER A O 1
ATOM 2945 N N . PHE A 1 387 ? 84.678 66.362 71.876 1.00 65.07 1392 PHE A N 1
ATOM 2946 C CA . PHE A 1 387 ? 85.202 66.692 70.553 1.00 65.03 1392 PHE A CA 1
ATOM 2947 C C . PHE A 1 387 ? 85.263 65.482 69.619 1.00 68.88 1392 PHE A C 1
ATOM 2948 O O . PHE A 1 387 ? 85.872 65.548 68.548 1.00 69.74 1392 PHE A O 1
ATOM 2956 N N . THR A 1 388 ? 84.681 64.366 70.053 1.00 69.64 1393 THR A N 1
ATOM 2957 C CA . THR A 1 388 ? 84.594 63.170 69.220 1.00 69.26 1393 THR A CA 1
ATOM 2958 C C . THR A 1 388 ? 83.893 63.490 67.899 1.00 75.80 1393 THR A C 1
ATOM 2959 O O . THR A 1 388 ? 84.504 63.382 66.836 1.00 76.47 1393 THR A O 1
ATOM 2963 N N . ASP A 1 389 ? 82.608 63.841 67.949 1.00 82.63 1394 ASP A N 1
ATOM 2964 C CA . ASP A 1 389 ? 81.992 64.492 66.803 1.00 90.63 1394 ASP A CA 1
ATOM 2965 C C . ASP A 1 389 ? 81.401 65.834 67.244 1.00 86.19 1394 ASP A C 1
ATOM 2966 O O . ASP A 1 389 ? 80.283 65.884 67.751 1.00 89.68 1394 ASP A O 1
ATOM 2971 N N . SER A 1 390 ? 82.147 66.917 67.036 1.00 75.97 1395 SER A N 1
ATOM 2972 C CA . SER A 1 390 ? 81.681 68.266 67.379 1.00 72.77 1395 SER A CA 1
ATOM 2973 C C . SER A 1 390 ? 81.344 69.154 66.165 1.00 76.61 1395 SER A C 1
ATOM 2974 O O . SER A 1 390 ? 80.896 70.293 66.324 1.00 76.72 1395 SER A O 1
ATOM 2977 N N . ALA A 1 391 ? 81.588 68.655 64.958 1.00 80.15 1396 ALA A N 1
ATOM 2978 C CA . ALA A 1 391 ? 81.548 69.517 63.776 1.00 78.32 1396 ALA A CA 1
ATOM 2979 C C . ALA A 1 391 ? 80.127 69.975 63.482 1.00 75.07 1396 ALA A C 1
ATOM 2980 O O . ALA A 1 391 ? 79.187 69.177 63.457 1.00 72.32 1396 ALA A O 1
ATOM 2982 N N . THR A 1 392 ? 79.982 71.273 63.258 1.00 73.05 1397 THR A N 1
ATOM 2983 C CA . THR A 1 392 ? 78.684 71.857 62.977 1.00 74.33 1397 THR A CA 1
ATOM 2984 C C . THR A 1 392 ? 78.900 73.119 62.145 1.00 78.06 1397 THR A C 1
ATOM 2985 O O . THR A 1 392 ? 79.958 73.739 62.232 1.00 77.49 1397 THR A O 1
ATOM 2989 N N . GLU A 1 393 ? 77.914 73.500 61.338 1.00 81.61 1398 GLU A N 1
ATOM 2990 C CA . GLU A 1 393 ? 78.095 74.617 60.409 1.00 83.21 1398 GLU A CA 1
ATOM 2991 C C . GLU A 1 393 ? 78.085 75.962 61.134 1.00 81.18 1398 GLU A C 1
ATOM 2992 O O . GLU A 1 393 ? 77.462 76.110 62.181 1.00 82.46 1398 GLU A O 1
ATOM 2998 N N . THR A 1 394 ? 78.754 76.952 60.554 1.00 77.33 1399 THR A N 1
ATOM 2999 C CA . THR A 1 394 ? 78.756 78.295 61.115 1.00 72.76 1399 THR A CA 1
ATOM 3000 C C . THR A 1 394 ? 77.324 78.804 61.251 1.00 72.18 1399 THR A C 1
ATOM 3001 O O . THR A 1 394 ? 76.508 78.642 60.342 1.00 74.57 1399 THR A O 1
ATOM 3005 N N . GLY A 1 395 ? 77.013 79.414 62.390 1.00 66.50 1400 GLY A N 1
ATOM 3006 C CA . GLY A 1 395 ? 75.669 79.902 62.631 1.00 64.28 1400 GLY A CA 1
ATOM 3007 C C . GLY A 1 395 ? 74.762 78.860 63.266 1.00 66.28 1400 GLY A C 1
ATOM 3008 O O . GLY A 1 395 ? 73.553 79.065 63.356 1.00 64.16 1400 GLY A O 1
ATOM 3009 N N . THR A 1 396 ? 75.341 77.740 63.698 1.00 66.71 1401 THR A N 1
ATOM 3010 C CA . THR A 1 396 ? 74.577 76.673 64.342 1.00 66.78 1401 THR A CA 1
ATOM 3011 C C . THR A 1 396 ? 75.261 76.221 65.631 1.00 62.37 1401 THR A C 1
ATOM 3012 O O . THR A 1 396 ? 76.339 76.706 65.973 1.00 57.78 1401 THR A O 1
ATOM 3016 N N . ALA A 1 397 ? 74.633 75.283 66.337 1.00 60.70 1402 ALA A N 1
ATOM 3017 C CA . ALA A 1 397 ? 75.213 74.723 67.556 1.00 63.52 1402 ALA A CA 1
ATOM 3018 C C . ALA A 1 397 ? 74.865 73.248 67.685 1.00 65.84 1402 ALA A C 1
ATOM 3019 O O . ALA A 1 397 ? 73.774 72.820 67.312 1.00 64.24 1402 ALA A O 1
ATOM 3021 N N . ARG A 1 398 ? 75.788 72.478 68.243 1.00 69.28 1403 ARG A N 1
ATOM 3022 C CA . ARG A 1 398 ? 75.624 71.041 68.308 1.00 70.25 1403 ARG A CA 1
ATOM 3023 C C . ARG A 1 398 ? 75.796 70.566 69.742 1.00 67.66 1403 ARG A C 1
ATOM 3024 O O . ARG A 1 398 ? 76.753 70.928 70.414 1.00 67.07 1403 ARG A O 1
ATOM 3032 N N . MET A 1 399 ? 74.834 69.782 70.211 1.00 63.04 1404 MET A N 1
ATOM 3033 C CA . MET A 1 399 ? 74.864 69.243 71.561 1.00 61.22 1404 MET A CA 1
ATOM 3034 C C . MET A 1 399 ? 75.729 67.990 71.618 1.00 59.64 1404 MET A C 1
ATOM 3035 O O . MET A 1 399 ? 75.586 67.072 70.800 1.00 53.97 1404 MET A O 1
ATOM 3040 N N . THR A 1 400 ? 76.646 67.966 72.575 1.00 62.17 1405 THR A N 1
ATOM 3041 C CA . THR A 1 400 ? 77.429 66.770 72.845 1.00 63.18 1405 THR A CA 1
ATOM 3042 C C . THR A 1 400 ? 77.522 66.634 74.349 1.00 65.35 1405 THR A C 1
ATOM 3043 O O . THR A 1 400 ? 77.284 67.593 75.073 1.00 68.24 1405 THR A O 1
ATOM 3047 N N . VAL A 1 401 ? 77.854 65.443 74.819 1.00 71.67 1406 VAL A N 1
ATOM 3048 C CA . VAL A 1 401 ? 77.928 65.193 76.248 1.00 70.90 1406 VAL A CA 1
ATOM 3049 C C . VAL A 1 401 ? 79.210 64.463 76.593 1.00 67.65 1406 VAL A C 1
ATOM 3050 O O . VAL A 1 401 ? 79.557 63.482 75.950 1.00 68.92 1406 VAL A O 1
ATOM 3054 N N . CYS A 1 402 ? 79.928 64.971 77.588 1.00 67.47 1407 CYS A N 1
ATOM 3055 C CA . CYS A 1 402 ? 81.093 64.280 78.123 1.00 69.95 1407 CYS A CA 1
ATOM 3056 C C . CYS A 1 402 ? 80.795 63.876 79.564 1.00 73.11 1407 CYS A C 1
ATOM 3057 O O . CYS A 1 402 ? 80.716 64.730 80.453 1.00 70.97 1407 CYS A O 1
ATOM 3060 N N . LEU A 1 403 ? 80.622 62.574 79.787 1.00 76.75 1408 LEU A N 1
ATOM 3061 C CA . LEU A 1 403 ? 80.248 62.067 81.103 1.00 79.89 1408 LEU A CA 1
ATOM 3062 C C . LEU A 1 403 ? 79.037 62.838 81.638 1.00 87.92 1408 LEU A C 1
ATOM 3063 O O . LEU A 1 403 ? 77.958 62.784 81.044 1.00 89.78 1408 LEU A O 1
ATOM 3068 N N . GLY A 1 404 ? 79.198 63.543 82.753 1.00 94.41 1409 GLY A N 1
ATOM 3069 C CA . GLY A 1 404 ? 78.069 64.221 83.364 1.00 96.50 1409 GLY A CA 1
ATOM 3070 C C . GLY A 1 404 ? 77.831 65.658 82.924 1.00 92.30 1409 GLY A C 1
ATOM 3071 O O . GLY A 1 404 ? 77.155 66.408 83.631 1.00 96.88 1409 GLY A O 1
ATOM 3072 N N . LYS A 1 405 ? 78.375 66.068 81.781 1.00 77.86 1410 LYS A N 1
ATOM 3073 C CA . LYS A 1 405 ? 78.244 67.468 81.380 1.00 68.35 1410 LYS A CA 1
ATOM 3074 C C . LYS A 1 405 ? 77.861 67.701 79.928 1.00 66.98 1410 LYS A C 1
ATOM 3075 O O . LYS A 1 405 ? 78.412 67.081 79.025 1.00 69.45 1410 LYS A O 1
ATOM 3081 N N . LYS A 1 406 ? 76.941 68.639 79.715 1.00 66.00 1411 LYS A N 1
ATOM 3082 C CA . LYS A 1 406 ? 76.521 69.005 78.371 1.00 72.38 1411 LYS A CA 1
ATOM 3083 C C . LYS A 1 406 ? 77.421 70.099 77.819 1.00 73.19 1411 LYS A C 1
ATOM 3084 O O . LYS A 1 406 ? 77.465 71.209 78.343 1.00 72.71 1411 LYS A O 1
ATOM 3090 N N . VAL A 1 407 ? 78.147 69.768 76.759 1.00 71.13 1412 VAL A N 1
ATOM 3091 C CA . VAL A 1 407 ? 78.960 70.739 76.051 1.00 69.66 1412 VAL A CA 1
ATOM 3092 C C . VAL A 1 407 ? 78.298 71.075 74.721 1.00 67.55 1412 VAL A C 1
ATOM 3093 O O . VAL A 1 407 ? 78.158 70.217 73.852 1.00 67.32 1412 VAL A O 1
ATOM 3097 N N . ILE A 1 408 ? 77.872 72.326 74.585 1.00 63.64 1413 ILE A N 1
ATOM 3098 C CA . ILE A 1 408 ? 77.238 72.809 73.367 1.00 60.91 1413 ILE A CA 1
ATOM 3099 C C . ILE A 1 408 ? 78.257 73.572 72.524 1.00 62.74 1413 ILE A C 1
ATOM 3100 O O . ILE A 1 408 ? 78.734 74.631 72.929 1.00 61.40 1413 ILE A O 1
ATOM 3105 N N . HIS A 1 409 ? 78.584 73.051 71.348 1.00 62.14 1414 HIS A N 1
ATOM 3106 C CA . HIS A 1 409 ? 79.548 73.718 70.487 1.00 65.77 1414 HIS A CA 1
ATOM 3107 C C . HIS A 1 409 ? 78.804 74.698 69.592 1.00 63.61 1414 HIS A C 1
ATOM 3108 O O . HIS A 1 409 ? 78.033 74.294 68.724 1.00 64.65 1414 HIS A O 1
ATOM 3115 N N . ALA A 1 410 ? 79.033 75.990 69.806 1.00 60.82 1415 ALA A N 1
ATOM 3116 C CA . ALA A 1 410 ? 78.364 77.015 69.017 1.00 63.46 1415 ALA A CA 1
ATOM 3117 C C . ALA A 1 410 ? 79.379 77.727 68.132 1.00 64.59 1415 ALA A C 1
ATOM 3118 O O . ALA A 1 410 ? 80.376 78.253 68.621 1.00 67.82 1415 ALA A O 1
ATOM 3120 N N . VAL A 1 411 ? 79.107 77.771 66.832 1.00 65.19 1416 VAL A N 1
ATOM 3121 C CA . VAL A 1 411 ? 80.060 78.333 65.881 1.00 74.06 1416 VAL A CA 1
ATOM 3122 C C . VAL A 1 411 ? 79.637 79.707 65.384 1.00 74.35 1416 VAL A C 1
ATOM 3123 O O . VAL A 1 411 ? 78.706 79.845 64.588 1.00 67.94 1416 VAL A O 1
ATOM 3127 N N . GLY A 1 412 ? 80.352 80.723 65.852 1.00 82.24 1417 GLY A N 1
ATOM 3128 C CA . GLY A 1 412 ? 80.126 82.082 65.406 1.00 82.93 1417 GLY A CA 1
ATOM 3129 C C . GLY A 1 412 ? 80.792 82.308 64.065 1.00 78.97 1417 GLY A C 1
ATOM 3130 O O . GLY A 1 412 ? 81.663 81.539 63.658 1.00 76.38 1417 GLY A O 1
ATOM 3131 N N . PRO A 1 413 ? 80.387 83.372 63.367 1.00 78.57 1418 PRO A N 1
ATOM 3132 C CA . PRO A 1 413 ? 80.996 83.721 62.084 1.00 78.98 1418 PRO A CA 1
ATOM 3133 C C . PRO A 1 413 ? 82.390 84.303 62.242 1.00 79.16 1418 PRO A C 1
ATOM 3134 O O . PRO A 1 413 ? 82.642 85.013 63.215 1.00 76.19 1418 PRO A O 1
ATOM 3138 N N . ASP A 1 414 ? 83.271 84.012 61.289 1.00 79.45 1419 ASP A N 1
ATOM 3139 C CA . ASP A 1 414 ? 84.530 84.735 61.171 1.00 87.50 1419 ASP A CA 1
ATOM 3140 C C . ASP A 1 414 ? 84.262 85.997 60.339 1.00 89.67 1419 ASP A C 1
ATOM 3141 O O . ASP A 1 414 ? 83.868 85.917 59.173 1.00 88.25 1419 ASP A O 1
ATOM 3146 N N . PHE A 1 415 ? 84.462 87.163 60.942 1.00 89.75 1420 PHE A N 1
ATOM 3147 C CA . PHE A 1 415 ? 84.103 88.416 60.286 1.00 91.84 1420 PHE A CA 1
ATOM 3148 C C . PHE A 1 415 ? 85.029 88.791 59.132 1.00 93.96 1420 PHE A C 1
ATOM 3149 O O . PHE A 1 415 ? 84.685 89.640 58.314 1.00 100.46 1420 PHE A O 1
ATOM 3157 N N . ARG A 1 416 ? 86.183 88.143 59.045 1.00 91.91 1421 ARG A N 1
ATOM 3158 C CA . ARG A 1 416 ? 87.071 88.350 57.910 1.00 85.41 1421 ARG A CA 1
ATOM 3159 C C . ARG A 1 416 ? 86.488 87.655 56.671 1.00 93.82 1421 ARG A C 1
ATOM 3160 O O . ARG A 1 416 ? 86.744 88.066 55.537 1.00 100.87 1421 ARG A O 1
ATOM 3162 N N . LYS A 1 417 ? 85.710 86.598 56.896 1.00 90.09 1422 LYS A N 1
ATOM 3163 C CA . LYS A 1 417 ? 85.155 85.795 55.806 1.00 83.36 1422 LYS A CA 1
ATOM 3164 C C . LYS A 1 417 ? 83.701 86.140 55.426 1.00 83.19 1422 LYS A C 1
ATOM 3165 O O . LYS A 1 417 ? 83.129 85.502 54.543 1.00 79.41 1422 LYS A O 1
ATOM 3167 N N . HIS A 1 418 ? 83.097 87.124 56.092 1.00 86.91 1423 HIS A N 1
ATOM 3168 C CA . HIS A 1 418 ? 81.705 87.495 55.803 1.00 91.46 1423 HIS A CA 1
ATOM 3169 C C . HIS A 1 418 ? 81.460 88.999 55.882 1.00 93.74 1423 HIS A C 1
ATOM 3170 O O . HIS A 1 418 ? 82.063 89.689 56.708 1.00 93.14 1423 HIS A O 1
ATOM 3177 N N . PRO A 1 419 ? 80.555 89.509 55.028 1.00 92.14 1424 PRO A N 1
ATOM 3178 C CA . PRO A 1 419 ? 80.110 90.902 55.126 1.00 92.09 1424 PRO A CA 1
ATOM 3179 C C . PRO A 1 419 ? 79.360 91.137 56.430 1.00 92.76 1424 PRO A C 1
ATOM 3180 O O . PRO A 1 419 ? 78.717 90.216 56.926 1.00 91.94 1424 PRO A O 1
ATOM 3184 N N . GLU A 1 420 ? 79.429 92.350 56.965 1.00 98.90 1425 GLU A N 1
ATOM 3185 C CA . GLU A 1 420 ? 78.986 92.607 58.332 1.00 102.34 1425 GLU A CA 1
ATOM 3186 C C . GLU A 1 420 ? 77.527 92.220 58.610 1.00 94.24 1425 GLU A C 1
ATOM 3187 O O . GLU A 1 420 ? 77.212 91.754 59.706 1.00 87.29 1425 GLU A O 1
ATOM 3193 N N . ALA A 1 421 ? 76.637 92.417 57.645 1.00 87.01 1426 ALA A N 1
ATOM 3194 C CA . ALA A 1 421 ? 75.228 92.091 57.860 1.00 83.17 1426 ALA A CA 1
ATOM 3195 C C . ALA A 1 421 ? 75.019 90.582 57.954 1.00 80.39 1426 ALA A C 1
ATOM 3196 O O . ALA A 1 421 ? 74.351 90.086 58.864 1.00 78.48 1426 ALA A O 1
ATOM 3198 N N . GLU A 1 422 ? 75.603 89.859 57.006 1.00 80.11 1427 GLU A N 1
ATOM 3199 C CA . GLU A 1 422 ? 75.461 88.414 56.933 1.00 80.13 1427 GLU A CA 1
ATOM 3200 C C . GLU A 1 422 ? 76.088 87.750 58.157 1.00 81.59 1427 GLU A C 1
ATOM 3201 O O . GLU A 1 422 ? 75.522 86.825 58.752 1.00 76.09 1427 GLU A O 1
ATOM 3207 N N . ALA A 1 423 ? 77.273 88.229 58.520 1.00 87.05 1428 ALA A N 1
ATOM 3208 C CA . ALA A 1 423 ? 77.961 87.758 59.712 1.00 81.33 1428 ALA A CA 1
ATOM 3209 C C . ALA A 1 423 ? 77.093 87.968 60.945 1.00 73.59 1428 ALA A C 1
ATOM 3210 O O . ALA A 1 423 ? 76.920 87.062 61.742 1.00 79.69 1428 ALA A O 1
ATOM 3212 N N . LEU A 1 424 ? 76.533 89.162 61.085 1.00 67.08 1429 LEU A N 1
ATOM 3213 C CA . LEU A 1 424 ? 75.685 89.477 62.223 1.00 65.58 1429 LEU A CA 1
ATOM 3214 C C . LEU A 1 424 ? 74.551 88.466 62.342 1.00 71.50 1429 LEU A C 1
ATOM 3215 O O . LEU A 1 424 ? 74.257 87.989 63.433 1.00 74.20 1429 LEU A O 1
ATOM 3220 N N . LYS A 1 425 ? 73.911 88.156 61.217 1.00 74.26 1430 LYS A N 1
ATOM 3221 C CA . LYS A 1 425 ? 72.837 87.164 61.187 1.00 70.75 1430 LYS A CA 1
ATOM 3222 C C . LYS A 1 425 ? 73.320 85.798 61.679 1.00 73.75 1430 LYS A C 1
ATOM 3223 O O . LYS A 1 425 ? 72.634 85.121 62.447 1.00 70.52 1430 LYS A O 1
ATOM 3229 N N . LEU A 1 426 ? 74.499 85.390 61.223 1.00 78.66 1431 LEU A N 1
ATOM 3230 C CA . LEU A 1 426 ? 75.067 84.109 61.625 1.00 73.36 1431 LEU A CA 1
ATOM 3231 C C . LEU A 1 426 ? 75.338 84.067 63.124 1.00 74.15 1431 LEU A C 1
ATOM 3232 O O . LEU A 1 426 ? 75.082 83.064 63.783 1.00 78.14 1431 LEU A O 1
ATOM 3237 N N . LEU A 1 427 ? 75.837 85.170 63.664 1.00 68.62 1432 LEU A N 1
ATOM 3238 C CA . LEU A 1 427 ? 76.178 85.259 65.075 1.00 68.37 1432 LEU A CA 1
ATOM 3239 C C . LEU A 1 427 ? 74.915 85.106 65.915 1.00 70.14 1432 LEU A C 1
ATOM 3240 O O . LEU A 1 427 ? 74.847 84.322 66.870 1.00 67.82 1432 LEU A O 1
ATOM 3245 N N . GLN A 1 428 ? 73.904 85.867 65.527 1.00 74.47 1433 GLN A N 1
ATOM 3246 C CA . GLN A 1 428 ? 72.621 85.837 66.187 1.00 77.04 1433 GLN A CA 1
ATOM 3247 C C . GLN A 1 428 ? 72.060 84.422 66.140 1.00 76.81 1433 GLN A C 1
ATOM 3248 O O . GLN A 1 428 ? 71.496 83.939 67.118 1.00 76.02 1433 GLN A O 1
ATOM 3254 N N . ASN A 1 429 ? 72.240 83.756 65.003 1.00 71.51 1434 ASN A N 1
ATOM 3255 C CA . ASN A 1 429 ? 71.691 82.420 64.799 1.00 71.60 1434 ASN A CA 1
ATOM 3256 C C . ASN A 1 429 ? 72.384 81.363 65.649 1.00 68.46 1434 ASN A C 1
ATOM 3257 O O . ASN A 1 429 ? 71.752 80.409 66.104 1.00 65.98 1434 ASN A O 1
ATOM 3262 N N . ALA A 1 430 ? 73.683 81.538 65.858 1.00 69.29 1435 ALA A N 1
ATOM 3263 C CA . ALA A 1 430 ? 74.442 80.643 66.717 1.00 71.25 1435 ALA A CA 1
ATOM 3264 C C . ALA A 1 430 ? 73.866 80.730 68.113 1.00 71.53 1435 ALA A C 1
ATOM 3265 O O . ALA A 1 430 ? 73.588 79.702 68.745 1.00 69.05 1435 ALA A O 1
ATOM 3267 N N . TYR A 1 431 ? 73.683 81.962 68.590 1.00 69.23 1436 TYR A N 1
ATOM 3268 C CA . TYR A 1 431 ? 73.075 82.182 69.904 1.00 66.03 1436 TYR A CA 1
ATOM 3269 C C . TYR A 1 431 ? 71.651 81.614 70.000 1.00 63.61 1436 TYR A C 1
ATOM 3270 O O . TYR A 1 431 ? 71.270 81.056 71.029 1.00 61.66 1436 TYR A O 1
ATOM 3279 N N . HIS A 1 432 ? 70.864 81.757 68.939 1.00 62.45 1437 HIS A N 1
ATOM 3280 C CA . HIS A 1 432 ? 69.496 81.239 68.941 1.00 57.26 1437 HIS A CA 1
ATOM 3281 C C . HIS A 1 432 ? 69.501 79.723 69.026 1.00 59.59 1437 HIS A C 1
ATOM 3282 O O . HIS A 1 432 ? 68.599 79.128 69.616 1.00 57.46 1437 HIS A O 1
ATOM 3289 N N . ALA A 1 433 ? 70.509 79.106 68.415 1.00 58.21 1438 ALA A N 1
ATOM 3290 C CA . ALA A 1 433 ? 70.645 77.655 68.426 1.00 55.16 1438 ALA A CA 1
ATOM 3291 C C . ALA A 1 433 ? 71.000 77.172 69.829 1.00 63.63 1438 ALA A C 1
ATOM 3292 O O . ALA A 1 433 ? 70.481 76.154 70.298 1.00 64.87 1438 ALA A O 1
ATOM 3294 N N . VAL A 1 434 ? 71.887 77.904 70.500 1.00 63.32 1439 VAL A N 1
ATOM 3295 C CA . VAL A 1 434 ? 72.191 77.620 71.896 1.00 59.96 1439 VAL A CA 1
ATOM 3296 C C . VAL A 1 434 ? 70.885 77.655 72.685 1.00 58.45 1439 VAL A C 1
ATOM 3297 O O . VAL A 1 434 ? 70.605 76.766 73.486 1.00 56.88 1439 VAL A O 1
ATOM 3301 N N . ALA A 1 435 ? 70.079 78.681 72.437 1.00 56.06 1440 ALA A N 1
ATOM 3302 C CA . ALA A 1 435 ? 68.803 78.831 73.130 1.00 57.63 1440 ALA A CA 1
ATOM 3303 C C . ALA A 1 435 ? 67.842 77.687 72.797 1.00 54.99 1440 ALA A C 1
ATOM 3304 O O . ALA A 1 435 ? 67.077 77.233 73.655 1.00 50.23 1440 ALA A O 1
ATOM 3306 N N . ASP A 1 436 ? 67.883 77.220 71.553 1.00 56.87 1441 ASP A N 1
ATOM 3307 C CA . ASP A 1 436 ? 66.988 76.155 71.123 1.00 57.13 1441 ASP A CA 1
ATOM 3308 C C . ASP A 1 436 ? 67.281 74.913 71.947 1.00 58.02 1441 ASP A C 1
ATOM 3309 O O . ASP A 1 436 ? 66.368 74.279 72.475 1.00 51.15 1441 ASP A O 1
ATOM 3314 N N . LEU A 1 437 ? 68.567 74.593 72.077 1.00 62.95 1442 LEU A N 1
ATOM 3315 C CA . LEU A 1 437 ? 69.009 73.421 72.830 1.00 57.77 1442 LEU A CA 1
ATOM 3316 C C . LEU A 1 437 ? 68.687 73.528 74.316 1.00 58.28 1442 LEU A C 1
ATOM 3317 O O . LEU A 1 437 ? 68.260 72.550 74.940 1.00 54.60 1442 LEU A O 1
ATOM 3322 N N . VAL A 1 438 ? 68.907 74.714 74.880 1.00 59.67 1443 VAL A N 1
ATOM 3323 C CA . VAL A 1 438 ? 68.642 74.956 76.293 1.00 59.64 1443 VAL A CA 1
ATOM 3324 C C . VAL A 1 438 ? 67.181 74.657 76.592 1.00 59.12 1443 VAL A C 1
ATOM 3325 O O . VAL A 1 438 ? 66.854 73.978 77.569 1.00 52.50 1443 VAL A O 1
ATOM 3329 N N . ASN A 1 439 ? 66.304 75.138 75.721 1.00 58.24 1444 ASN A N 1
ATOM 3330 C CA . ASN A 1 439 ? 64.882 74.919 75.905 1.00 56.98 1444 ASN A CA 1
ATOM 3331 C C . ASN A 1 439 ? 64.489 73.469 75.669 1.00 57.38 1444 ASN A C 1
ATOM 3332 O O . ASN A 1 439 ? 63.723 72.901 76.435 1.00 61.48 1444 ASN A O 1
ATOM 3337 N N . GLU A 1 440 ? 65.044 72.856 74.632 1.00 58.27 1445 GLU A N 1
ATOM 3338 C CA . GLU A 1 440 ? 64.648 71.510 74.249 1.00 59.26 1445 GLU A CA 1
ATOM 3339 C C . GLU A 1 440 ? 65.062 70.498 75.322 1.00 56.88 1445 GLU A C 1
ATOM 3340 O O . GLU A 1 440 ? 64.364 69.513 75.560 1.00 55.89 1445 GLU A O 1
ATOM 3346 N N . HIS A 1 441 ? 66.210 70.733 75.953 1.00 48.79 1446 HIS A N 1
ATOM 3347 C CA . HIS A 1 441 ? 66.704 69.844 77.004 1.00 46.27 1446 HIS A CA 1
ATOM 3348 C C . HIS A 1 441 ? 66.429 70.319 78.425 1.00 52.49 1446 HIS A C 1
ATOM 3349 O O . HIS A 1 441 ? 66.926 69.730 79.379 1.00 52.68 1446 HIS A O 1
ATOM 3356 N N . ASN A 1 442 ? 65.667 71.401 78.553 1.00 61.92 1447 ASN A N 1
ATOM 3357 C CA . ASN A 1 442 ? 65.345 71.988 79.852 1.00 59.74 1447 ASN A CA 1
ATOM 3358 C C . ASN A 1 442 ? 66.576 72.209 80.718 1.00 59.71 1447 ASN A C 1
ATOM 3359 O O . ASN A 1 442 ? 66.604 71.839 81.890 1.00 64.51 1447 ASN A O 1
ATOM 3364 N N . ILE A 1 443 ? 67.593 72.812 80.121 1.00 58.93 1448 ILE A N 1
ATOM 3365 C CA . ILE A 1 443 ? 68.821 73.140 80.816 1.00 60.85 1448 ILE A CA 1
ATOM 3366 C C . ILE A 1 443 ? 68.588 74.325 81.751 1.00 64.42 1448 ILE A C 1
ATOM 3367 O O . ILE A 1 443 ? 68.115 75.383 81.330 1.00 63.37 1448 ILE A O 1
ATOM 3372 N N . LYS A 1 444 ? 68.907 74.125 83.025 1.00 64.77 1449 LYS A N 1
ATOM 3373 C CA . LYS A 1 444 ? 68.598 75.098 84.067 1.00 67.94 1449 LYS A CA 1
ATOM 3374 C C . LYS A 1 444 ? 69.616 76.248 84.157 1.00 64.39 1449 LYS A C 1
ATOM 3375 O O . LYS A 1 444 ? 69.268 77.379 84.503 1.00 62.38 1449 LYS A O 1
ATOM 3381 N N . SER A 1 445 ? 70.877 75.952 83.867 1.00 58.34 1450 SER A N 1
ATOM 3382 C CA . SER A 1 445 ? 71.921 76.966 83.902 1.00 57.40 1450 SER A CA 1
ATOM 3383 C C . SER A 1 445 ? 72.898 76.725 82.765 1.00 62.73 1450 SER A C 1
ATOM 3384 O O . SER A 1 445 ? 73.179 75.576 82.405 1.00 62.94 1450 SER A O 1
ATOM 3387 N N . VAL A 1 446 ? 73.445 77.799 82.212 1.00 59.09 1451 VAL A N 1
ATOM 3388 C CA . VAL A 1 446 ? 74.378 77.641 81.115 1.00 61.34 1451 VAL A CA 1
ATOM 3389 C C . VAL A 1 446 ? 75.533 78.625 81.239 1.00 65.71 1451 VAL A C 1
ATOM 3390 O O . VAL A 1 446 ? 75.325 79.805 81.509 1.00 70.40 1451 VAL A O 1
ATOM 3394 N N . ALA A 1 447 ? 76.754 78.119 81.084 1.00 66.01 1452 ALA A N 1
ATOM 3395 C CA . ALA A 1 447 ? 77.934 78.971 81.018 1.00 68.65 1452 ALA A CA 1
ATOM 3396 C C . ALA A 1 447 ? 78.230 79.217 79.561 1.00 70.54 1452 ALA A C 1
ATOM 3397 O O . ALA A 1 447 ? 78.305 78.272 78.778 1.00 69.70 1452 ALA A O 1
ATOM 3399 N N . ILE A 1 448 ? 78.409 80.481 79.197 1.00 75.23 1453 ILE A N 1
ATOM 3400 C CA . ILE A 1 448 ? 78.604 80.833 77.800 1.00 73.02 1453 ILE A CA 1
ATOM 3401 C C . ILE A 1 448 ? 79.593 81.990 77.648 1.00 73.29 1453 ILE A C 1
ATOM 3402 O O . ILE A 1 448 ? 79.596 82.923 78.449 1.00 72.71 1453 ILE A O 1
ATOM 3407 N N . PRO A 1 449 ? 80.451 81.925 76.622 1.00 79.52 1454 PRO A N 1
ATOM 3408 C CA . PRO A 1 449 ? 81.369 83.018 76.306 1.00 84.60 1454 PRO A CA 1
ATOM 3409 C C . PRO A 1 449 ? 80.749 83.952 75.280 1.00 83.99 1454 PRO A C 1
ATOM 3410 O O . PRO A 1 449 ? 79.660 83.657 74.796 1.00 88.92 1454 PRO A O 1
ATOM 3414 N N . LEU A 1 450 ? 81.428 85.034 74.920 1.00 75.50 1455 LEU A N 1
ATOM 3415 C CA . LEU A 1 450 ? 80.896 85.908 73.889 1.00 72.81 1455 LEU A CA 1
ATOM 3416 C C . LEU A 1 450 ? 81.452 85.451 72.555 1.00 75.42 1455 LEU A C 1
ATOM 3417 O O . LEU A 1 450 ? 82.637 85.611 72.278 1.00 79.88 1455 LEU A O 1
ATOM 3422 N N . LEU A 1 451 ? 80.582 84.898 71.721 1.00 72.54 1456 LEU A N 1
ATOM 3423 C CA . LEU A 1 451 ? 81.004 84.341 70.449 1.00 66.95 1456 LEU A CA 1
ATOM 3424 C C . LEU A 1 451 ? 81.563 85.419 69.535 1.00 72.44 1456 LEU A C 1
ATOM 3425 O O . LEU A 1 451 ? 81.092 86.558 69.527 1.00 69.94 1456 LEU A O 1
ATOM 3430 N N . SER A 1 452 ? 82.593 85.043 68.784 1.00 77.05 1457 SER A N 1
ATOM 3431 C CA . SER A 1 452 ? 83.181 85.890 67.747 1.00 75.27 1457 SER A CA 1
ATOM 3432 C C . SER A 1 452 ? 83.811 87.168 68.273 1.00 75.24 1457 SER A C 1
ATOM 3433 O O . SER A 1 452 ? 83.922 88.139 67.528 1.00 77.75 1457 SER A O 1
ATOM 3436 N N . THR A 1 453 ? 84.199 87.201 69.544 1.00 77.66 1458 THR A N 1
ATOM 3437 C CA . THR A 1 453 ? 84.939 88.356 70.046 1.00 84.97 1458 THR A CA 1
ATOM 3438 C C . THR A 1 453 ? 86.464 88.195 70.120 1.00 96.26 1458 THR A C 1
ATOM 3439 O O . THR A 1 453 ? 87.182 89.186 70.248 1.00 100.98 1458 THR A O 1
ATOM 3443 N N . GLY A 1 454 ? 86.964 86.968 70.020 1.00 103.72 1459 GLY A N 1
ATOM 3444 C CA . GLY A 1 454 ? 88.395 86.737 70.131 1.00 112.36 1459 GLY A CA 1
ATOM 3445 C C . GLY A 1 454 ? 89.266 86.882 68.898 1.00 116.07 1459 GLY A C 1
ATOM 3446 O O . GLY A 1 454 ? 90.262 87.604 68.887 1.00 126.09 1459 GLY A O 1
ATOM 3447 N N . ILE A 1 455 ? 88.865 86.179 67.852 1.00 104.99 1460 ILE A N 1
ATOM 3448 C CA . ILE A 1 455 ? 89.652 86.025 66.637 1.00 98.46 1460 ILE A CA 1
ATOM 3449 C C . ILE A 1 455 ? 88.780 86.358 65.463 1.00 100.88 1460 ILE A C 1
ATOM 3450 O O . ILE A 1 455 ? 89.106 87.194 64.623 1.00 110.13 1460 ILE A O 1
ATOM 3455 N N . TYR A 1 456 ? 87.658 85.659 65.423 1.00 94.39 1461 TYR A N 1
ATOM 3456 C CA . TYR A 1 456 ? 86.632 85.881 64.432 1.00 91.59 1461 TYR A CA 1
ATOM 3457 C C . TYR A 1 456 ? 86.159 87.333 64.459 1.00 89.57 1461 TYR A C 1
ATOM 3458 O O . TYR A 1 456 ? 85.465 87.773 63.548 1.00 91.97 1461 TYR A O 1
ATOM 3467 N N . ALA A 1 457 ? 86.537 88.077 65.497 1.00 87.49 1462 ALA A N 1
ATOM 3468 C CA . ALA A 1 457 ? 86.158 89.487 65.607 1.00 86.61 1462 ALA A CA 1
ATOM 3469 C C . ALA A 1 457 ? 86.823 90.355 64.534 1.00 83.55 1462 ALA A C 1
ATOM 3470 O O . ALA A 1 457 ? 86.402 91.492 64.302 1.00 83.84 1462 ALA A O 1
ATOM 3472 N N . ALA A 1 458 ? 87.862 89.820 63.895 1.00 79.13 1463 ALA A N 1
ATOM 3473 C CA . ALA A 1 458 ? 88.566 90.521 62.819 1.00 80.13 1463 ALA A CA 1
ATOM 3474 C C . ALA A 1 458 ? 89.178 91.845 63.286 1.00 84.27 1463 ALA A C 1
ATOM 3475 O O . ALA A 1 458 ? 89.014 92.878 62.637 1.00 77.53 1463 ALA A O 1
ATOM 3477 N N . GLY A 1 459 ? 89.869 91.804 64.421 1.00 96.10 1464 GLY A N 1
ATOM 3478 C CA . GLY A 1 459 ? 90.638 92.939 64.904 1.00 107.20 1464 GLY A CA 1
ATOM 3479 C C . GLY A 1 459 ? 89.824 94.095 65.455 1.00 111.01 1464 GLY A C 1
ATOM 3480 O O . GLY A 1 459 ? 90.376 95.147 65.784 1.00 112.46 1464 GLY A O 1
ATOM 3481 N N . LYS A 1 460 ? 88.516 93.899 65.581 1.00 108.21 1465 LYS A N 1
ATOM 3482 C CA . LYS A 1 460 ? 87.640 94.940 66.098 1.00 97.40 1465 LYS A CA 1
ATOM 3483 C C . LYS A 1 460 ? 86.950 94.431 67.358 1.00 102.25 1465 LYS A C 1
ATOM 3484 O O . LYS A 1 460 ? 86.908 93.226 67.603 1.00 112.12 1465 LYS A O 1
ATOM 3486 N N . ASP A 1 461 ? 86.431 95.354 68.162 1.00 97.39 1466 ASP A N 1
ATOM 3487 C CA . ASP A 1 461 ? 85.834 95.008 69.447 1.00 91.20 1466 ASP A CA 1
ATOM 3488 C C . ASP A 1 461 ? 84.330 94.776 69.285 1.00 93.28 1466 ASP A C 1
ATOM 3489 O O . ASP A 1 461 ? 83.559 95.710 69.060 1.00 91.76 1466 ASP A O 1
ATOM 3494 N N . ARG A 1 462 ? 83.933 93.512 69.398 1.00 93.71 1467 ARG A N 1
ATOM 3495 C CA . ARG A 1 462 ? 82.554 93.083 69.164 1.00 92.08 1467 ARG A CA 1
ATOM 3496 C C . ARG A 1 462 ? 81.708 92.874 70.430 1.00 87.05 1467 ARG A C 1
ATOM 3497 O O . ARG A 1 462 ? 80.585 92.373 70.349 1.00 82.12 1467 ARG A O 1
ATOM 3505 N N . LEU A 1 463 ? 82.247 93.237 71.592 1.00 87.65 1468 LEU A N 1
ATOM 3506 C CA . LEU A 1 463 ? 81.582 92.953 72.865 1.00 91.91 1468 LEU A CA 1
ATOM 3507 C C . LEU A 1 463 ? 80.104 93.339 72.873 1.00 98.08 1468 LEU A C 1
ATOM 3508 O O . LEU A 1 463 ? 79.250 92.503 73.152 1.00 95.97 1468 LEU A O 1
ATOM 3513 N N . GLU A 1 464 ? 79.799 94.597 72.573 1.00 105.10 1469 GLU A N 1
ATOM 3514 C CA . GLU A 1 464 ? 78.426 95.088 72.670 1.00 106.25 1469 GLU A CA 1
ATOM 3515 C C . GLU A 1 464 ? 77.450 94.293 71.792 1.00 101.25 1469 GLU A C 1
ATOM 3516 O O . GLU A 1 464 ? 76.370 93.909 72.244 1.00 101.22 1469 GLU A O 1
ATOM 3522 N N . VAL A 1 465 ? 77.848 94.029 70.549 1.00 95.66 1470 VAL A N 1
ATOM 3523 C CA . VAL A 1 465 ? 76.978 93.367 69.576 1.00 90.22 1470 VAL A CA 1
ATOM 3524 C C . VAL A 1 465 ? 76.852 91.866 69.840 1.00 84.09 1470 VAL A C 1
ATOM 3525 O O . VAL A 1 465 ? 75.772 91.298 69.693 1.00 82.47 1470 VAL A O 1
ATOM 3529 N N . SER A 1 466 ? 77.953 91.217 70.201 1.00 80.68 1471 SER A N 1
ATOM 3530 C CA . SER A 1 466 ? 77.910 89.804 70.561 1.00 78.20 1471 SER A CA 1
ATOM 3531 C C . SER A 1 466 ? 77.019 89.606 71.782 1.00 75.75 1471 SER A C 1
ATOM 3532 O O . SER A 1 466 ? 76.274 88.629 71.872 1.00 78.97 1471 SER A O 1
ATOM 3535 N N . LEU A 1 467 ? 77.112 90.538 72.725 1.00 70.04 1472 LEU A N 1
ATOM 3536 C CA . LEU A 1 467 ? 76.353 90.474 73.968 1.00 65.96 1472 LEU A CA 1
ATOM 3537 C C . LEU A 1 467 ? 74.878 90.718 73.692 1.00 67.75 1472 LEU A C 1
ATOM 3538 O O . LEU A 1 467 ? 74.001 90.118 74.320 1.00 62.76 1472 LEU A O 1
ATOM 3543 N N . ASN A 1 468 ? 74.606 91.617 72.755 1.00 78.34 1473 ASN A N 1
ATOM 3544 C CA . ASN A 1 468 ? 73.234 91.905 72.383 1.00 85.61 1473 ASN A CA 1
ATOM 3545 C C . ASN A 1 468 ? 72.576 90.689 71.736 1.00 80.86 1473 ASN A C 1
ATOM 3546 O O . ASN A 1 468 ? 71.411 90.397 71.992 1.00 83.55 1473 ASN A O 1
ATOM 3551 N N . CYS A 1 469 ? 73.320 89.986 70.892 1.00 70.10 1474 CYS A N 1
ATOM 3552 C CA . CYS A 1 469 ? 72.809 88.764 70.292 1.00 70.99 1474 CYS A CA 1
ATOM 3553 C C . CYS A 1 469 ? 72.598 87.690 71.356 1.00 73.47 1474 CYS A C 1
ATOM 3554 O O . CYS A 1 469 ? 71.628 86.932 71.311 1.00 76.55 1474 CYS A O 1
ATOM 3557 N N . LEU A 1 470 ? 73.514 87.631 72.314 1.00 71.47 1475 LEU A N 1
ATOM 3558 C CA . LEU A 1 470 ? 73.428 86.655 73.390 1.00 71.12 1475 LEU A CA 1
ATOM 3559 C C . LEU A 1 470 ? 72.113 86.796 74.159 1.00 72.39 1475 LEU A C 1
ATOM 3560 O O . LEU A 1 470 ? 71.377 85.819 74.322 1.00 71.42 1475 LEU A O 1
ATOM 3565 N N . THR A 1 471 ? 71.822 88.004 74.639 1.00 71.96 1476 THR A N 1
ATOM 3566 C CA . THR A 1 471 ? 70.612 88.227 75.432 1.00 69.57 1476 THR A CA 1
ATOM 3567 C C . THR A 1 471 ? 69.354 88.134 74.576 1.00 64.84 1476 THR A C 1
ATOM 3568 O O . THR A 1 471 ? 68.324 87.644 75.038 1.00 63.82 1476 THR A O 1
ATOM 3572 N N . THR A 1 472 ? 69.439 88.595 73.331 1.00 63.15 1477 THR A N 1
ATOM 3573 C CA . THR A 1 472 ? 68.294 88.536 72.429 1.00 64.06 1477 THR A CA 1
ATOM 3574 C C . THR A 1 472 ? 67.833 87.093 72.341 1.00 63.14 1477 THR A C 1
ATOM 3575 O O . THR A 1 472 ? 66.639 86.799 72.417 1.00 63.55 1477 THR A O 1
ATOM 3579 N N . ALA A 1 473 ? 68.799 86.197 72.186 1.00 61.19 1478 ALA A N 1
ATOM 3580 C CA . ALA A 1 473 ? 68.521 84.773 72.092 1.00 63.02 1478 ALA A CA 1
ATOM 3581 C C . ALA A 1 473 ? 68.115 84.165 73.439 1.00 64.74 1478 ALA A C 1
ATOM 3582 O O . ALA A 1 473 ? 67.161 83.391 73.510 1.00 62.76 1478 ALA A O 1
ATOM 3584 N N . LEU A 1 474 ? 68.843 84.510 74.499 1.00 66.98 1479 LEU A N 1
ATOM 3585 C CA . LEU A 1 474 ? 68.708 83.810 75.779 1.00 67.57 1479 LEU A CA 1
ATOM 3586 C C . LEU A 1 474 ? 67.673 84.394 76.736 1.00 65.51 1479 LEU A C 1
ATOM 3587 O O . LEU A 1 474 ? 67.407 83.814 77.786 1.00 67.12 1479 LEU A O 1
ATOM 3592 N N . ASP A 1 475 ? 67.092 85.534 76.386 1.00 66.83 1480 ASP A N 1
ATOM 3593 C CA . ASP A 1 475 ? 65.912 86.015 77.095 1.00 68.74 1480 ASP A CA 1
ATOM 3594 C C . ASP A 1 475 ? 64.768 85.051 76.792 1.00 68.82 1480 ASP A C 1
ATOM 3595 O O . ASP A 1 475 ? 63.789 84.949 77.533 1.00 72.32 1480 ASP A O 1
ATOM 3600 N N . ARG A 1 476 ? 64.938 84.326 75.692 1.00 66.35 1481 ARG A N 1
ATOM 3601 C CA . ARG A 1 476 ? 63.947 83.399 75.166 1.00 59.30 1481 ARG A CA 1
ATOM 3602 C C . ARG A 1 476 ? 64.124 82.000 75.761 1.00 63.38 1481 ARG A C 1
ATOM 3603 O O . ARG A 1 476 ? 63.677 81.018 75.176 1.00 63.46 1481 ARG A O 1
ATOM 3611 N N . THR A 1 477 ? 64.888 81.900 76.848 1.00 66.64 1482 THR A N 1
ATOM 3612 C CA . THR A 1 477 ? 64.939 80.666 77.633 1.00 65.46 1482 THR A CA 1
ATOM 3613 C C . THR A 1 477 ? 64.522 80.901 79.092 1.00 66.40 1482 THR A C 1
ATOM 3614 O O . THR A 1 477 ? 64.287 82.033 79.510 1.00 70.60 1482 THR A O 1
ATOM 3618 N N . ASP A 1 478 ? 64.424 79.817 79.856 1.00 68.08 1483 ASP A N 1
ATOM 3619 C CA . ASP A 1 478 ? 64.183 79.886 81.298 1.00 69.37 1483 ASP A CA 1
ATOM 3620 C C . ASP A 1 478 ? 65.465 79.723 82.116 1.00 67.51 1483 ASP A C 1
ATOM 3621 O O . ASP A 1 478 ? 65.421 79.647 83.336 1.00 70.19 1483 ASP A O 1
ATOM 3626 N N . ALA A 1 479 ? 66.602 79.644 81.435 1.00 65.53 1484 ALA A N 1
ATOM 3627 C CA . ALA A 1 479 ? 67.867 79.310 82.079 1.00 62.06 1484 ALA A CA 1
ATOM 3628 C C . ALA A 1 479 ? 68.527 80.503 82.764 1.00 67.53 1484 ALA A C 1
ATOM 3629 O O . ALA A 1 479 ? 68.423 81.632 82.296 1.00 75.46 1484 ALA A O 1
ATOM 3631 N N . ASP A 1 480 ? 69.191 80.241 83.887 1.00 72.46 1485 ASP A N 1
ATOM 3632 C CA . ASP A 1 480 ? 70.103 81.204 84.493 1.00 70.15 1485 ASP A CA 1
ATOM 3633 C C . ASP A 1 480 ? 71.377 81.203 83.667 1.00 72.33 1485 ASP A C 1
ATOM 3634 O O . ASP A 1 480 ? 71.942 80.145 83.403 1.00 75.04 1485 ASP A O 1
ATOM 3639 N N . VAL A 1 481 ? 71.846 82.382 83.280 1.00 74.45 1486 VAL A N 1
ATOM 3640 C CA . VAL A 1 481 ? 73.003 82.478 82.398 1.00 74.54 1486 VAL A CA 1
ATOM 3641 C C . VAL A 1 481 ? 74.207 83.090 83.095 1.00 75.43 1486 VAL A C 1
ATOM 3642 O O . VAL A 1 481 ? 74.107 84.128 83.740 1.00 80.03 1486 VAL A O 1
ATOM 3646 N N . THR A 1 482 ? 75.341 82.411 82.987 1.00 75.27 1487 THR A N 1
ATOM 3647 C CA . THR A 1 482 ? 76.600 82.936 83.489 1.00 76.87 1487 THR A CA 1
ATOM 3648 C C . THR A 1 482 ? 77.576 83.152 82.331 1.00 76.09 1487 THR A C 1
ATOM 3649 O O . THR A 1 482 ? 78.031 82.201 81.697 1.00 69.97 1487 THR A O 1
ATOM 3653 N N . ILE A 1 483 ? 77.862 84.420 82.052 1.00 75.01 1488 ILE A N 1
ATOM 3654 C CA . ILE A 1 483 ? 78.811 84.809 81.021 1.00 74.01 1488 ILE A CA 1
ATOM 3655 C C . ILE A 1 483 ? 80.230 84.820 81.585 1.00 79.32 1488 ILE A C 1
ATOM 3656 O O . ILE A 1 483 ? 80.527 85.534 82.548 1.00 82.70 1488 ILE A O 1
ATOM 3661 N N . TYR A 1 484 ? 81.099 84.019 80.979 1.00 83.67 1489 TYR A N 1
ATOM 3662 C CA . TYR A 1 484 ? 82.482 83.885 81.424 1.00 86.37 1489 TYR A CA 1
ATOM 3663 C C . TYR A 1 484 ? 83.342 84.714 80.507 1.00 90.77 1489 TYR A C 1
ATOM 3664 O O . TYR A 1 484 ? 83.194 84.628 79.292 1.00 87.29 1489 TYR A O 1
ATOM 3673 N N . CYS A 1 485 ? 84.226 85.536 81.061 1.00 104.81 1490 CYS A N 1
ATOM 3674 C CA . CYS A 1 485 ? 85.062 86.343 80.186 1.00 116.10 1490 CYS A CA 1
ATOM 3675 C C . CYS A 1 485 ? 86.502 86.656 80.585 1.00 118.82 1490 CYS A C 1
ATOM 3676 O O . CYS A 1 485 ? 86.797 87.045 81.718 1.00 120.46 1490 CYS A O 1
ATOM 3679 N N . LEU A 1 486 ? 87.391 86.389 79.635 1.00 113.75 1491 LEU A N 1
ATOM 3680 C CA . LEU A 1 486 ? 88.405 87.344 79.212 1.00 113.57 1491 LEU A CA 1
ATOM 3681 C C . LEU A 1 486 ? 89.096 88.180 80.295 1.00 116.68 1491 LEU A C 1
ATOM 3682 O O . LEU A 1 486 ? 89.685 87.667 81.249 1.00 108.72 1491 LEU A O 1
ATOM 3687 N N . ASP A 1 487 ? 88.971 89.494 80.104 1.00 122.69 1492 ASP A N 1
ATOM 3688 C CA . ASP A 1 487 ? 89.780 90.518 80.743 1.00 125.57 1492 ASP A CA 1
ATOM 3689 C C . ASP A 1 487 ? 88.918 91.315 81.703 1.00 118.16 1492 ASP A C 1
ATOM 3690 O O . ASP A 1 487 ? 87.720 91.482 81.475 1.00 119.07 1492 ASP A O 1
ATOM 3695 N N . LYS A 1 488 ? 89.526 91.817 82.772 1.00 108.29 1493 LYS A N 1
ATOM 3696 C CA . LYS A 1 488 ? 88.776 92.530 83.793 1.00 96.38 1493 LYS A CA 1
ATOM 3697 C C . LYS A 1 488 ? 87.967 93.670 83.166 1.00 102.54 1493 LYS A C 1
ATOM 3698 O O . LYS A 1 488 ? 86.850 93.940 83.591 1.00 108.24 1493 LYS A O 1
ATOM 3700 N N . LYS A 1 489 ? 88.522 94.326 82.151 1.00 102.12 1494 LYS A N 1
ATOM 3701 C CA . LYS A 1 489 ? 87.839 95.442 81.488 1.00 100.13 1494 LYS A CA 1
ATOM 3702 C C . LYS A 1 489 ? 86.592 94.990 80.729 1.00 109.42 1494 LYS A C 1
ATOM 3703 O O . LYS A 1 489 ? 85.563 95.673 80.738 1.00 114.37 1494 LYS A O 1
ATOM 3705 N N . TRP A 1 490 ? 86.684 93.851 80.054 1.00 114.00 1495 TRP A N 1
ATOM 3706 C CA . TRP A 1 490 ? 85.526 93.297 79.372 1.00 108.36 1495 TRP A CA 1
ATOM 3707 C C . TRP A 1 490 ? 84.455 92.904 80.384 1.00 101.98 1495 TRP A C 1
ATOM 3708 O O . TRP A 1 490 ? 83.268 93.080 80.123 1.00 108.28 1495 TRP A O 1
ATOM 3719 N N . LYS A 1 491 ? 84.867 92.389 81.541 1.00 89.19 1496 LYS A N 1
ATOM 3720 C CA . LYS A 1 491 ? 83.910 92.057 82.597 1.00 83.42 1496 LYS A CA 1
ATOM 3721 C C . LYS A 1 491 ? 83.237 93.318 83.124 1.00 90.73 1496 LYS A C 1
ATOM 3722 O O . LYS A 1 491 ? 82.052 93.301 83.446 1.00 83.42 1496 LYS A O 1
ATOM 3728 N N . GLU A 1 492 ? 83.999 94.404 83.230 1.00 104.73 1497 GLU A N 1
ATOM 3729 C CA . GLU A 1 492 ? 83.460 95.671 83.712 1.00 109.63 1497 GLU A CA 1
ATOM 3730 C C . GLU A 1 492 ? 82.321 96.100 82.814 1.00 101.55 1497 GLU A C 1
ATOM 3731 O O . GLU A 1 492 ? 81.233 96.459 83.272 1.00 98.31 1497 GLU A O 1
ATOM 3737 N N . ARG A 1 493 ? 82.598 96.054 81.515 1.00 98.01 1498 ARG A N 1
ATOM 3738 C CA . ARG A 1 493 ? 81.648 96.485 80.501 1.00 88.70 1498 ARG A CA 1
ATOM 3739 C C . ARG A 1 493 ? 80.404 95.608 80.419 1.00 88.39 1498 ARG A C 1
ATOM 3740 O O . ARG A 1 493 ? 79.305 96.118 80.239 1.00 86.06 1498 ARG A O 1
ATOM 3748 N N . ILE A 1 494 ? 80.575 94.297 80.552 1.00 92.60 1499 ILE A N 1
ATOM 3749 C CA . ILE A 1 494 ? 79.447 93.368 80.508 1.00 89.23 1499 ILE A CA 1
ATOM 3750 C C . ILE A 1 494 ? 78.532 93.589 81.702 1.00 90.54 1499 ILE A C 1
ATOM 3751 O O . ILE A 1 494 ? 77.308 93.557 81.570 1.00 89.45 1499 ILE A O 1
ATOM 3756 N N . ASP A 1 495 ? 79.127 93.810 82.870 1.00 87.38 1500 ASP A N 1
ATOM 3757 C CA . ASP A 1 495 ? 78.344 94.063 84.068 1.00 87.08 1500 ASP A CA 1
ATOM 3758 C C . ASP A 1 495 ? 77.539 95.337 83.869 1.00 89.15 1500 ASP A C 1
ATOM 3759 O O . ASP A 1 495 ? 76.353 95.388 84.187 1.00 82.82 1500 ASP A O 1
ATOM 3764 N N . ALA A 1 496 ? 78.177 96.352 83.294 1.00 97.34 1501 ALA A N 1
ATOM 3765 C CA . ALA A 1 496 ? 77.503 97.617 83.039 1.00 98.06 1501 ALA A CA 1
ATOM 3766 C C . ALA A 1 496 ? 76.284 97.440 82.130 1.00 95.89 1501 ALA A C 1
ATOM 3767 O O . ALA A 1 496 ? 75.195 97.938 82.432 1.00 93.36 1501 ALA A O 1
ATOM 3769 N N . ALA A 1 497 ? 76.470 96.717 81.028 1.00 92.52 1502 ALA A N 1
ATOM 3770 C CA . ALA A 1 497 ? 75.405 96.474 80.061 1.00 80.40 1502 ALA A CA 1
ATOM 3771 C C . ALA A 1 497 ? 74.243 95.721 80.697 1.00 76.63 1502 ALA A C 1
ATOM 3772 O O . ALA A 1 497 ? 73.079 96.021 80.432 1.00 74.76 1502 ALA A O 1
ATOM 3774 N N . LEU A 1 498 ? 74.565 94.743 81.534 1.00 79.03 1503 LEU A N 1
ATOM 3775 C CA . LEU A 1 498 ? 73.547 93.913 82.167 1.00 83.49 1503 LEU A CA 1
ATOM 3776 C C . LEU A 1 498 ? 72.729 94.711 83.183 1.00 91.19 1503 LEU A C 1
ATOM 3777 O O . LEU A 1 498 ? 71.516 94.516 83.303 1.00 86.89 1503 LEU A O 1
ATOM 3782 N N . GLN A 1 499 ? 73.387 95.612 83.909 1.00 103.96 1504 GLN A N 1
ATOM 3783 C CA . GLN A 1 499 ? 72.702 96.426 84.908 1.00 111.19 1504 GLN A CA 1
ATOM 3784 C C . GLN A 1 499 ? 71.738 97.362 84.201 1.00 102.39 1504 GLN A C 1
ATOM 3785 O O . GLN A 1 499 ? 70.620 97.577 84.663 1.00 105.66 1504 GLN A O 1
ATOM 3791 N N . LEU A 1 500 ? 72.189 97.930 83.087 1.00 90.46 1505 LEU A N 1
ATOM 3792 C CA . LEU A 1 500 ? 71.333 98.764 82.248 1.00 85.29 1505 LEU A CA 1
ATOM 3793 C C . LEU A 1 500 ? 70.103 97.999 81.766 1.00 85.27 1505 LEU A C 1
ATOM 3794 O O . LEU A 1 500 ? 68.980 98.503 81.829 1.00 80.98 1505 LEU A O 1
ATOM 3799 N N . LYS A 1 501 ? 70.325 96.783 81.279 1.00 92.33 1506 LYS A N 1
ATOM 3800 C CA . LYS A 1 501 ? 69.258 95.979 80.696 1.00 89.06 1506 LYS A CA 1
ATOM 3801 C C . LYS A 1 501 ? 68.226 95.502 81.718 1.00 89.36 1506 LYS A C 1
ATOM 3802 O O . LYS A 1 501 ? 67.038 95.407 81.409 1.00 89.41 1506 LYS A O 1
ATOM 3808 N N . GLU A 1 502 ? 68.667 95.211 82.936 1.00 96.13 1507 GLU A N 1
ATOM 3809 C CA . GLU A 1 502 ? 67.768 94.640 83.934 1.00 103.93 1507 GLU A CA 1
ATOM 3810 C C . GLU A 1 502 ? 66.839 95.718 84.492 1.00 100.67 1507 GLU A C 1
ATOM 3811 O O . GLU A 1 502 ? 65.796 95.411 85.061 1.00 100.28 1507 GLU A O 1
ATOM 3817 N N . SER A 1 503 ? 67.213 96.982 84.335 1.00 99.10 1508 SER A N 1
ATOM 3818 C CA . SER A 1 503 ? 66.406 98.055 84.896 1.00 100.10 1508 SER A CA 1
ATOM 3819 C C . SER A 1 503 ? 65.406 98.616 83.886 1.00 93.65 1508 SER A C 1
ATOM 3820 O O . SER A 1 503 ? 65.784 99.303 82.933 1.00 93.16 1508 SER A O 1
ATOM 3823 N N . VAL A 1 504 ? 64.125 98.328 84.109 1.00 83.38 1509 VAL A N 1
ATOM 3824 C CA . VAL A 1 504 ? 63.065 98.939 83.321 1.00 75.89 1509 VAL A CA 1
ATOM 3825 C C . VAL A 1 504 ? 62.227 99.848 84.220 1.00 75.24 1509 VAL A C 1
ATOM 3826 O O . VAL A 1 504 ? 61.366 99.380 84.966 1.00 75.48 1509 VAL A O 1
ATOM 3830 N N . THR A 1 505 ? 62.467 101.151 84.138 1.00 73.51 1510 THR A N 1
ATOM 3831 C CA . THR A 1 505 ? 61.762 102.103 84.990 1.00 77.93 1510 THR A CA 1
ATOM 3832 C C . THR A 1 505 ? 60.659 102.902 84.285 1.00 83.84 1510 THR A C 1
ATOM 3833 O O . THR A 1 505 ? 59.942 103.667 84.931 1.00 78.24 1510 THR A O 1
ATOM 3837 N N . GLU A 1 506 ? 60.523 102.732 82.971 1.00 92.66 1511 GLU A N 1
ATOM 3838 C CA . GLU A 1 506 ? 59.567 103.531 82.207 1.00 94.26 1511 GLU A CA 1
ATOM 3839 C C . GLU A 1 506 ? 59.152 102.875 80.893 1.00 85.01 1511 GLU A C 1
ATOM 3840 O O . GLU A 1 506 ? 59.865 102.031 80.351 1.00 85.27 1511 GLU A O 1
ATOM 3846 N N . LEU A 1 507 ? 58.001 103.301 80.382 1.00 72.06 1512 LEU A N 1
ATOM 3847 C CA . LEU A 1 507 ? 57.437 102.772 79.146 1.00 60.81 1512 LEU A CA 1
ATOM 3848 C C . LEU A 1 507 ? 58.087 103.345 77.893 1.00 62.93 1512 LEU A C 1
ATOM 3849 O O . LEU A 1 507 ? 58.463 104.509 77.857 1.00 65.29 1512 LEU A O 1
ATOM 3854 N N . LYS A 1 508 ? 58.220 102.516 76.862 1.00 69.91 1513 LYS A N 1
ATOM 3855 C CA . LYS A 1 508 ? 58.756 102.983 75.591 1.00 77.31 1513 LYS A CA 1
ATOM 3856 C C . LYS A 1 508 ? 57.641 103.561 74.712 1.00 77.63 1513 LYS A C 1
ATOM 3857 O O . LYS A 1 508 ? 57.903 104.262 73.736 1.00 77.34 1513 LYS A O 1
ATOM 3863 N N . ASP A 1 509 ? 56.397 103.263 75.078 1.00 75.18 1514 ASP A N 1
ATOM 3864 C CA . ASP A 1 509 ? 55.223 103.854 74.453 1.00 69.13 1514 ASP A CA 1
ATOM 3865 C C . ASP A 1 509 ? 54.082 103.820 75.463 1.00 73.04 1514 ASP A C 1
ATOM 3866 O O . ASP A 1 509 ? 54.020 102.926 76.306 1.00 71.02 1514 ASP A O 1
ATOM 3871 N N . GLU A 1 510 ? 53.191 104.800 75.402 1.00 80.90 1515 GLU A N 1
ATOM 3872 C CA . GLU A 1 510 ? 52.107 104.871 76.371 1.00 82.97 1515 GLU A CA 1
ATOM 3873 C C . GLU A 1 510 ? 50.803 104.218 75.905 1.00 79.03 1515 GLU A C 1
ATOM 3874 O O . GLU A 1 510 ? 49.865 104.096 76.688 1.00 77.72 1515 GLU A O 1
ATOM 3880 N N . ASP A 1 511 ? 50.732 103.799 74.643 1.00 81.08 1516 ASP A N 1
ATOM 3881 C CA . ASP A 1 511 ? 49.502 103.185 74.139 1.00 82.17 1516 ASP A CA 1
ATOM 3882 C C . ASP A 1 511 ? 49.463 101.700 74.485 1.00 78.02 1516 ASP A C 1
ATOM 3883 O O . ASP A 1 511 ? 50.256 100.899 73.989 1.00 74.33 1516 ASP A O 1
ATOM 3888 N N . MET A 1 512 ? 48.494 101.348 75.318 1.00 74.96 1517 MET A N 1
ATOM 3889 C CA . MET A 1 512 ? 48.454 100.049 75.963 1.00 67.31 1517 MET A CA 1
ATOM 3890 C C . MET A 1 512 ? 47.555 99.038 75.255 1.00 65.18 1517 MET A C 1
ATOM 3891 O O . MET A 1 512 ? 47.364 97.929 75.749 1.00 63.50 1517 MET A O 1
ATOM 3896 N N . GLU A 1 513 ? 46.988 99.413 74.115 1.00 71.88 1518 GLU A N 1
ATOM 3897 C CA . GLU A 1 513 ? 46.069 98.524 73.417 1.00 79.07 1518 GLU A CA 1
ATOM 3898 C C . GLU A 1 513 ? 46.825 97.266 72.959 1.00 75.38 1518 GLU A C 1
ATOM 3899 O O . GLU A 1 513 ? 48.008 97.329 72.603 1.00 74.04 1518 GLU A O 1
ATOM 3905 N N . ILE A 1 514 ? 46.142 96.126 72.972 1.00 63.06 1519 ILE A N 1
ATOM 3906 C CA . ILE A 1 514 ? 46.718 94.886 72.471 1.00 53.00 1519 ILE A CA 1
ATOM 3907 C C . ILE A 1 514 ? 46.188 94.646 71.066 1.00 54.11 1519 ILE A C 1
ATOM 3908 O O . ILE A 1 514 ? 45.046 94.214 70.899 1.00 55.61 1519 ILE A O 1
ATOM 3913 N N . ASP A 1 515 ? 47.016 94.852 70.046 1.00 56.01 1520 ASP A N 1
ATOM 3914 C CA . ASP A 1 515 ? 46.514 94.686 68.689 1.00 63.62 1520 ASP A CA 1
ATOM 3915 C C . ASP A 1 515 ? 46.934 93.311 68.210 1.00 59.70 1520 ASP A C 1
ATOM 3916 O O . ASP A 1 515 ? 48.074 93.098 67.816 1.00 60.27 1520 ASP A O 1
ATOM 3921 N N . ASP A 1 516 ? 45.979 92.387 68.211 1.00 59.83 1521 ASP A N 1
ATOM 3922 C CA . ASP A 1 516 ? 46.267 91.007 67.855 1.00 54.40 1521 ASP A CA 1
ATOM 3923 C C . ASP A 1 516 ? 46.057 90.738 66.368 1.00 56.14 1521 ASP A C 1
ATOM 3924 O O . ASP A 1 516 ? 46.444 89.680 65.875 1.00 61.00 1521 ASP A O 1
ATOM 3929 N N . GLU A 1 517 ? 45.450 91.687 65.656 1.00 59.12 1522 GLU A N 1
ATOM 3930 C CA . GLU A 1 517 ? 45.286 91.563 64.208 1.00 58.99 1522 GLU A CA 1
ATOM 3931 C C . GLU A 1 517 ? 46.534 92.024 63.450 1.00 59.21 1522 GLU A C 1
ATOM 3932 O O . GLU A 1 517 ? 46.895 91.438 62.427 1.00 65.91 1522 GLU A O 1
ATOM 3938 N N . LEU A 1 518 ? 47.228 93.026 63.980 1.00 50.54 1523 LEU A N 1
ATOM 3939 C CA . LEU A 1 518 ? 48.296 93.691 63.231 1.00 51.18 1523 LEU A CA 1
ATOM 3940 C C . LEU A 1 518 ? 49.404 92.750 62.768 1.00 53.63 1523 LEU A C 1
ATOM 3941 O O . LEU A 1 518 ? 49.935 91.950 63.540 1.00 60.82 1523 LEU A O 1
ATOM 3946 N N . VAL A 1 519 ? 49.735 92.862 61.488 1.00 58.84 1524 VAL A N 1
ATOM 3947 C CA . VAL A 1 519 ? 50.816 92.094 60.889 1.00 60.84 1524 VAL A CA 1
ATOM 3948 C C . VAL A 1 519 ? 51.979 93.000 60.504 1.00 56.56 1524 VAL A C 1
ATOM 3949 O O . VAL A 1 519 ? 51.786 94.054 59.914 1.00 55.54 1524 VAL A O 1
ATOM 3953 N N . TRP A 1 520 ? 53.189 92.587 60.852 1.00 53.08 1525 TRP A N 1
ATOM 3954 C CA . TRP A 1 520 ? 54.371 93.356 60.519 1.00 57.99 1525 TRP A CA 1
ATOM 3955 C C . TRP A 1 520 ? 54.828 92.988 59.113 1.00 64.58 1525 TRP A C 1
ATOM 3956 O O . TRP A 1 520 ? 55.118 91.830 58.838 1.00 68.28 1525 TRP A O 1
ATOM 3967 N N . ILE A 1 521 ? 54.919 93.980 58.231 1.00 69.91 1526 ILE A N 1
ATOM 3968 C CA . ILE A 1 521 ? 55.242 93.732 56.827 1.00 68.07 1526 ILE A CA 1
ATOM 3969 C C . ILE A 1 521 ? 56.545 94.394 56.395 1.00 65.12 1526 ILE A C 1
ATOM 3970 O O . ILE A 1 521 ? 57.024 95.345 57.020 1.00 58.51 1526 ILE A O 1
ATOM 3975 N N . HIS A 1 522 ? 57.120 93.863 55.321 1.00 66.31 1527 HIS A N 1
ATOM 3976 C CA . HIS A 1 522 ? 58.311 94.444 54.713 1.00 53.33 1527 HIS A CA 1
ATOM 3977 C C . HIS A 1 522 ? 58.030 95.890 54.262 1.00 59.13 1527 HIS A C 1
ATOM 3978 O O . HIS A 1 522 ? 56.937 96.187 53.776 1.00 75.27 1527 HIS A O 1
ATOM 3985 N N . PRO A 1 523 ? 59.013 96.792 54.414 1.00 78.94 1528 PRO A N 1
ATOM 3986 C CA . PRO A 1 523 ? 58.815 98.215 54.089 1.00 71.48 1528 PRO A CA 1
ATOM 3987 C C . PRO A 1 523 ? 58.403 98.491 52.630 1.00 71.91 1528 PRO A C 1
ATOM 3988 O O . PRO A 1 523 ? 57.677 99.448 52.355 1.00 73.72 1528 PRO A O 1
ATOM 3992 N N . ASP A 1 524 ? 58.878 97.663 51.707 1.00 72.30 1529 ASP A N 1
ATOM 3993 C CA . ASP A 1 524 ? 58.556 97.807 50.287 1.00 72.64 1529 ASP A CA 1
ATOM 3994 C C . ASP A 1 524 ? 57.245 97.106 49.908 1.00 75.23 1529 ASP A C 1
ATOM 3995 O O . ASP A 1 524 ? 56.883 97.036 48.734 1.00 74.86 1529 ASP A O 1
ATOM 4000 N N . SER A 1 525 ? 56.548 96.562 50.897 1.00 77.79 1530 SER A N 1
ATOM 4001 C CA . SER A 1 525 ? 55.263 95.918 50.653 1.00 75.17 1530 SER A CA 1
ATOM 4002 C C . SER A 1 525 ? 54.244 96.909 50.108 1.00 71.47 1530 SER A C 1
ATOM 4003 O O . SER A 1 525 ? 54.225 98.075 50.504 1.00 69.78 1530 SER A O 1
ATOM 4006 N N . CYS A 1 526 ? 53.383 96.423 49.220 1.00 71.24 1531 CYS A N 1
ATOM 4007 C CA . CYS A 1 526 ? 52.296 97.222 48.667 1.00 73.14 1531 CYS A CA 1
ATOM 4008 C C . CYS A 1 526 ? 51.107 97.258 49.625 1.00 73.87 1531 CYS A C 1
ATOM 4009 O O . CYS A 1 526 ? 50.090 97.891 49.343 1.00 79.32 1531 CYS A O 1
ATOM 4012 N N . LEU A 1 527 ? 51.233 96.572 50.755 1.00 64.43 1532 LEU A N 1
ATOM 4013 C CA . LEU A 1 527 ? 50.174 96.566 51.751 1.00 66.59 1532 LEU A CA 1
ATOM 4014 C C . LEU A 1 527 ? 50.358 97.742 52.697 1.00 69.80 1532 LEU A C 1
ATOM 4015 O O . LEU A 1 527 ? 49.507 98.011 53.548 1.00 64.26 1532 LEU A O 1
ATOM 4020 N N . LYS A 1 528 ? 51.472 98.450 52.534 1.00 78.25 1533 LYS A N 1
ATOM 4021 C CA . LYS A 1 528 ? 51.748 99.622 53.352 1.00 81.32 1533 LYS A CA 1
ATOM 4022 C C . LYS A 1 528 ? 50.594 100.623 53.259 1.00 79.63 1533 LYS A C 1
ATOM 4023 O O . LYS A 1 528 ? 50.121 100.959 52.168 1.00 77.38 1533 LYS A O 1
ATOM 4029 N N . GLY A 1 529 ? 50.146 101.091 54.420 1.00 72.43 1534 GLY A N 1
ATOM 4030 C CA . GLY A 1 529 ? 49.034 102.015 54.495 1.00 65.50 1534 GLY A CA 1
ATOM 4031 C C . GLY A 1 529 ? 47.704 101.328 54.755 1.00 69.87 1534 GLY A C 1
ATOM 4032 O O . GLY A 1 529 ? 46.754 101.965 55.210 1.00 76.21 1534 GLY A O 1
ATOM 4033 N N . ARG A 1 530 ? 47.628 100.027 54.491 1.00 71.52 1535 ARG A N 1
ATOM 4034 C CA . ARG A 1 530 ? 46.375 99.302 54.660 1.00 72.77 1535 ARG A CA 1
ATOM 4035 C C . ARG A 1 530 ? 46.130 98.996 56.131 1.00 72.53 1535 ARG A C 1
ATOM 4036 O O . ARG A 1 530 ? 47.062 98.697 56.874 1.00 76.51 1535 ARG A O 1
ATOM 4044 N N . LYS A 1 531 ? 44.874 99.076 56.555 1.00 74.42 1536 LYS A N 1
ATOM 4045 C CA . LYS A 1 531 ? 44.550 98.844 57.954 1.00 75.48 1536 LYS A CA 1
ATOM 4046 C C . LYS A 1 531 ? 44.813 97.366 58.216 1.00 73.38 1536 LYS A C 1
ATOM 4047 O O . LYS A 1 531 ? 44.473 96.515 57.400 1.00 77.19 1536 LYS A O 1
ATOM 4053 N N . GLY A 1 532 ? 45.438 97.070 59.349 1.00 70.06 1537 GLY A N 1
ATOM 4054 C CA . GLY A 1 532 ? 45.777 95.707 59.711 1.00 67.09 1537 GLY A CA 1
ATOM 4055 C C . GLY A 1 532 ? 47.232 95.348 59.447 1.00 64.24 1537 GLY A C 1
ATOM 4056 O O . GLY A 1 532 ? 47.698 94.295 59.885 1.00 59.73 1537 GLY A O 1
ATOM 4057 N N . PHE A 1 533 ? 47.956 96.226 58.753 1.00 62.43 1538 PHE A N 1
ATOM 4058 C CA . PHE A 1 533 ? 49.361 95.979 58.433 1.00 58.83 1538 PHE A CA 1
ATOM 4059 C C . PHE A 1 533 ? 50.225 97.182 58.790 1.00 63.10 1538 PHE A C 1
ATOM 4060 O O . PHE A 1 533 ? 49.787 98.329 58.686 1.00 71.58 1538 PHE A O 1
ATOM 4068 N N . SER A 1 534 ? 51.460 96.909 59.198 1.00 57.84 1539 SER A N 1
ATOM 4069 C CA . SER A 1 534 ? 52.388 97.959 59.600 1.00 55.46 1539 SER A CA 1
ATOM 4070 C C . SER A 1 534 ? 53.839 97.622 59.269 1.00 62.05 1539 SER A C 1
ATOM 4071 O O . SER A 1 534 ? 54.261 96.471 59.350 1.00 64.95 1539 SER A O 1
ATOM 4074 N N . THR A 1 535 ? 54.592 98.649 58.894 1.00 69.22 1540 THR A N 1
ATOM 4075 C CA . THR A 1 535 ? 56.005 98.524 58.565 1.00 71.97 1540 THR A CA 1
ATOM 4076 C C . THR A 1 535 ? 56.901 98.489 59.800 1.00 72.11 1540 THR A C 1
ATOM 4077 O O . THR A 1 535 ? 57.989 97.919 59.765 1.00 76.35 1540 THR A O 1
ATOM 4081 N N . THR A 1 536 ? 56.466 99.146 60.870 1.00 70.34 1541 THR A N 1
ATOM 4082 C CA . THR A 1 536 ? 57.271 99.248 62.084 1.00 74.21 1541 THR A CA 1
ATOM 4083 C C . THR A 1 536 ? 56.939 98.263 63.220 1.00 71.06 1541 THR A C 1
ATOM 4084 O O . THR A 1 536 ? 57.685 98.193 64.197 1.00 70.95 1541 THR A O 1
ATOM 4088 N N . LYS A 1 537 ? 55.861 97.488 63.100 1.00 65.01 1542 LYS A N 1
ATOM 4089 C CA . LYS A 1 537 ? 55.441 96.640 64.219 1.00 60.08 1542 LYS A CA 1
ATOM 4090 C C . LYS A 1 537 ? 54.375 95.594 63.861 1.00 60.66 1542 LYS A C 1
ATOM 4091 O O . LYS A 1 537 ? 53.841 95.592 62.752 1.00 57.59 1542 LYS A O 1
ATOM 4097 N N . GLY A 1 538 ? 54.039 94.744 64.835 1.00 66.98 1543 GLY A N 1
ATOM 4098 C CA . GLY A 1 538 ? 53.099 93.649 64.638 1.00 69.80 1543 GLY A CA 1
ATOM 4099 C C . GLY A 1 538 ? 53.699 92.244 64.650 1.00 68.66 1543 GLY A C 1
ATOM 4100 O O . GLY A 1 538 ? 54.877 92.048 64.955 1.00 67.01 1543 GLY A O 1
ATOM 4101 N N . LYS A 1 539 ? 52.858 91.254 64.361 1.00 61.13 1544 LYS A N 1
ATOM 4102 C CA . LYS A 1 539 ? 53.271 89.855 64.365 1.00 52.68 1544 LYS A CA 1
ATOM 4103 C C . LYS A 1 539 ? 54.104 89.500 63.125 1.00 56.92 1544 LYS A C 1
ATOM 4104 O O . LYS A 1 539 ? 54.012 90.158 62.091 1.00 60.72 1544 LYS A O 1
ATOM 4110 N N . LEU A 1 540 ? 54.933 88.467 63.257 1.00 57.48 1545 LEU A N 1
ATOM 4111 C CA . LEU A 1 540 ? 55.936 88.129 62.255 1.00 56.01 1545 LEU A CA 1
ATOM 4112 C C . LEU A 1 540 ? 55.565 86.992 61.289 1.00 58.15 1545 LEU A C 1
ATOM 4113 O O . LEU A 1 540 ? 56.374 86.611 60.430 1.00 50.78 1545 LEU A O 1
ATOM 4118 N N . TYR A 1 541 ? 54.354 86.461 61.430 1.00 59.68 1546 TYR A N 1
ATOM 4119 C CA . TYR A 1 541 ? 53.883 85.367 60.581 1.00 56.61 1546 TYR A CA 1
ATOM 4120 C C . TYR A 1 541 ? 52.447 85.619 60.140 1.00 53.86 1546 TYR A C 1
ATOM 4121 O O . TYR A 1 541 ? 51.612 86.046 60.930 1.00 57.24 1546 TYR A O 1
ATOM 4130 N N . SER A 1 542 ? 52.151 85.361 58.878 1.00 56.34 1547 SER A N 1
ATOM 4131 C CA . SER A 1 542 ? 50.782 85.497 58.403 1.00 62.91 1547 SER A CA 1
ATOM 4132 C C . SER A 1 542 ? 50.520 84.644 57.165 1.00 68.71 1547 SER A C 1
ATOM 4133 O O . SER A 1 542 ? 51.438 84.349 56.399 1.00 70.46 1547 SER A O 1
ATOM 4136 N N . TYR A 1 543 ? 49.267 84.243 56.975 1.00 64.37 1548 TYR A N 1
ATOM 4137 C CA . TYR A 1 543 ? 48.856 83.630 55.714 1.00 60.10 1548 TYR A CA 1
ATOM 4138 C C . TYR A 1 543 ? 48.312 84.664 54.718 1.00 61.61 1548 TYR A C 1
ATOM 4139 O O . TYR A 1 543 ? 48.053 84.334 53.561 1.00 65.34 1548 TYR A O 1
ATOM 4148 N N . PHE A 1 544 ? 48.113 85.900 55.175 1.00 49.54 1549 PHE A N 1
ATOM 4149 C CA . PHE A 1 544 ? 47.625 86.965 54.309 1.00 51.63 1549 PHE A CA 1
ATOM 4150 C C . PHE A 1 544 ? 46.283 86.631 53.684 1.00 57.28 1549 PHE A C 1
ATOM 4151 O O . PHE A 1 544 ? 45.984 87.069 52.573 1.00 55.75 1549 PHE A O 1
ATOM 4159 N N . GLU A 1 545 ? 45.477 85.845 54.388 1.00 58.43 1550 GLU A N 1
ATOM 4160 C CA . GLU A 1 545 ? 44.131 85.566 53.914 1.00 61.26 1550 GLU A CA 1
ATOM 4161 C C . GLU A 1 545 ? 43.366 86.883 53.788 1.00 65.10 1550 GLU A C 1
ATOM 4162 O O . GLU A 1 545 ? 43.521 87.778 54.615 1.00 63.05 1550 GLU A O 1
ATOM 4168 N N . GLY A 1 546 ? 42.552 87.003 52.744 1.00 73.45 1551 GLY A N 1
ATOM 4169 C CA . GLY A 1 546 ? 41.842 88.239 52.472 1.00 72.87 1551 GLY A CA 1
ATOM 4170 C C . GLY A 1 546 ? 42.611 89.147 51.527 1.00 72.50 1551 GLY A C 1
ATOM 4171 O O . GLY A 1 546 ? 42.136 90.219 51.151 1.00 79.42 1551 GLY A O 1
ATOM 4172 N N . THR A 1 547 ? 43.804 88.718 51.138 1.00 61.39 1552 THR A N 1
ATOM 4173 C CA . THR A 1 547 ? 44.561 89.430 50.126 1.00 64.48 1552 THR A CA 1
ATOM 4174 C C . THR A 1 547 ? 44.867 88.466 48.992 1.00 71.49 1552 THR A C 1
ATOM 4175 O O . THR A 1 547 ? 44.545 87.282 49.078 1.00 70.60 1552 THR A O 1
ATOM 4179 N N . LYS A 1 548 ? 45.519 88.966 47.947 1.00 75.66 1553 LYS A N 1
ATOM 4180 C CA . LYS A 1 548 ? 45.812 88.147 46.779 1.00 77.32 1553 LYS A CA 1
ATOM 4181 C C . LYS A 1 548 ? 47.061 87.319 47.002 1.00 77.22 1553 LYS A C 1
ATOM 4182 O O . LYS A 1 548 ? 47.395 86.457 46.191 1.00 87.20 1553 LYS A O 1
ATOM 4188 N N . PHE A 1 549 ? 47.742 87.568 48.114 1.00 66.50 1554 PHE A N 1
ATOM 4189 C CA . PHE A 1 549 ? 48.953 86.828 48.437 1.00 63.78 1554 PHE A CA 1
ATOM 4190 C C . PHE A 1 549 ? 48.654 85.546 49.208 1.00 58.87 1554 PHE A C 1
ATOM 4191 O O . PHE A 1 549 ? 49.562 84.786 49.537 1.00 60.15 1554 PHE A O 1
ATOM 4199 N N . HIS A 1 550 ? 47.382 85.308 49.496 1.00 58.18 1555 HIS A N 1
ATOM 4200 C CA . HIS A 1 550 ? 46.998 84.138 50.270 1.00 56.93 1555 HIS A CA 1
ATOM 4201 C C . HIS A 1 550 ? 47.478 82.833 49.654 1.00 60.70 1555 HIS A C 1
ATOM 4202 O O . HIS A 1 550 ? 48.054 82.006 50.343 1.00 58.24 1555 HIS A O 1
ATOM 4209 N N . GLN A 1 551 ? 47.235 82.646 48.362 1.00 70.11 1556 GLN A N 1
ATOM 4210 C CA . GLN A 1 551 ? 47.579 81.390 47.701 1.00 66.20 1556 GLN A CA 1
ATOM 4211 C C . GLN A 1 551 ? 49.083 81.141 47.798 1.00 65.44 1556 GLN A C 1
ATOM 4212 O O . GLN A 1 551 ? 49.527 80.042 48.141 1.00 60.03 1556 GLN A O 1
ATOM 4218 N N . ALA A 1 552 ? 49.868 82.167 47.489 1.00 69.52 1557 ALA A N 1
ATOM 4219 C CA . ALA A 1 552 ? 51.318 82.064 47.580 1.00 67.17 1557 ALA A CA 1
ATOM 4220 C C . ALA A 1 552 ? 51.724 81.667 48.993 1.00 66.07 1557 ALA A C 1
ATOM 4221 O O . ALA A 1 552 ? 52.602 80.826 49.178 1.00 67.70 1557 ALA A O 1
ATOM 4223 N N . ALA A 1 553 ? 51.076 82.268 49.988 1.00 56.80 1558 ALA A N 1
ATOM 4224 C CA . ALA A 1 553 ? 51.387 81.981 51.386 1.00 58.15 1558 ALA A CA 1
ATOM 4225 C C . ALA A 1 553 ? 51.107 80.521 51.754 1.00 57.41 1558 ALA A C 1
ATOM 4226 O O . ALA A 1 553 ? 51.909 79.874 52.430 1.00 56.01 1558 ALA A O 1
ATOM 4228 N N . LYS A 1 554 ? 49.962 80.015 51.309 1.00 62.09 1559 LYS A N 1
ATOM 4229 C CA . LYS A 1 554 ? 49.535 78.656 51.612 1.00 62.77 1559 LYS A CA 1
ATOM 4230 C C . LYS A 1 554 ? 50.533 77.671 51.042 1.00 67.73 1559 LYS A C 1
ATOM 4231 O O . LYS A 1 554 ? 50.918 76.700 51.696 1.00 70.21 1559 LYS A O 1
ATOM 4237 N N . ASP A 1 555 ? 50.941 77.936 49.807 1.00 71.12 1560 ASP A N 1
ATOM 4238 C CA . ASP A 1 555 ? 51.823 77.038 49.081 1.00 71.23 1560 ASP A CA 1
ATOM 4239 C C . ASP A 1 555 ? 53.213 76.989 49.713 1.00 69.95 1560 ASP A C 1
ATOM 4240 O O . ASP A 1 555 ? 53.768 75.905 49.889 1.00 68.28 1560 ASP A O 1
ATOM 4245 N N . MET A 1 556 ? 53.764 78.151 50.063 1.00 63.67 1561 MET A N 1
ATOM 4246 C CA . MET A 1 556 ? 55.038 78.209 50.781 1.00 65.58 1561 MET A CA 1
ATOM 4247 C C . MET A 1 556 ? 54.950 77.388 52.062 1.00 64.78 1561 MET A C 1
ATOM 4248 O O . MET A 1 556 ? 55.869 76.647 52.419 1.00 62.80 1561 MET A O 1
ATOM 4253 N N . ALA A 1 557 ? 53.838 77.556 52.769 1.00 61.32 1562 ALA A N 1
ATOM 4254 C CA . ALA A 1 557 ? 53.613 76.851 54.018 1.00 65.26 1562 ALA A CA 1
ATOM 4255 C C . ALA A 1 557 ? 53.639 75.337 53.802 1.00 65.09 1562 ALA A C 1
ATOM 4256 O O . ALA A 1 557 ? 54.285 74.592 54.546 1.00 61.96 1562 ALA A O 1
ATOM 4258 N N . GLU A 1 558 ? 52.951 74.892 52.759 1.00 69.19 1563 GLU A N 1
ATOM 4259 C CA . GLU A 1 558 ? 52.822 73.473 52.479 1.00 67.38 1563 GLU A CA 1
ATOM 4260 C C . GLU A 1 558 ? 54.166 72.902 52.092 1.00 66.05 1563 GLU A C 1
ATOM 4261 O O . GLU A 1 558 ? 54.496 71.787 52.475 1.00 66.62 1563 GLU A O 1
ATOM 4267 N N . ILE A 1 559 ? 54.952 73.686 51.362 1.00 64.50 1564 ILE A N 1
ATOM 4268 C CA . ILE A 1 559 ? 56.260 73.237 50.907 1.00 69.60 1564 ILE A CA 1
ATOM 4269 C C . ILE A 1 559 ? 57.142 73.023 52.138 1.00 70.52 1564 ILE A C 1
ATOM 4270 O O . ILE A 1 559 ? 57.902 72.058 52.209 1.00 70.84 1564 ILE A O 1
ATOM 4275 N N . LYS A 1 560 ? 57.020 73.922 53.111 1.00 64.28 1565 LYS A N 1
ATOM 4276 C CA . LYS A 1 560 ? 57.750 73.801 54.367 1.00 60.28 1565 LYS A CA 1
ATOM 4277 C C . LYS A 1 560 ? 57.286 72.591 55.175 1.00 61.77 1565 LYS A C 1
ATOM 4278 O O . LYS A 1 560 ? 58.069 71.971 55.894 1.00 62.68 1565 LYS A O 1
ATOM 4284 N N . VAL A 1 561 ? 56.015 72.241 55.055 1.00 62.17 1566 VAL A N 1
ATOM 4285 C CA . VAL A 1 561 ? 55.523 71.048 55.727 1.00 66.40 1566 VAL A CA 1
ATOM 4286 C C . VAL A 1 561 ? 56.123 69.799 55.088 1.00 73.31 1566 VAL A C 1
ATOM 4287 O O . VAL A 1 561 ? 56.511 68.869 55.796 1.00 79.57 1566 VAL A O 1
ATOM 4291 N N . LEU A 1 562 ? 56.220 69.793 53.760 1.00 73.76 1567 LEU A N 1
ATOM 4292 C CA . LEU A 1 562 ? 56.728 68.640 53.006 1.00 74.90 1567 LEU A CA 1
ATOM 4293 C C . LEU A 1 562 ? 58.241 68.473 53.130 1.00 71.98 1567 LEU A C 1
ATOM 4294 O O . LEU A 1 562 ? 58.772 67.374 52.976 1.00 75.01 1567 LEU A O 1
ATOM 4299 N N . PHE A 1 563 ? 58.931 69.580 53.365 1.00 67.97 1568 PHE A N 1
ATOM 4300 C CA . PHE A 1 563 ? 60.381 69.582 53.454 1.00 66.54 1568 PHE A CA 1
ATOM 4301 C C . PHE A 1 563 ? 60.792 70.349 54.703 1.00 66.13 1568 PHE A C 1
ATOM 4302 O O . PHE A 1 563 ? 61.142 71.527 54.629 1.00 65.05 1568 PHE A O 1
ATOM 4310 N N . PRO A 1 564 ? 60.729 69.681 55.863 1.00 60.90 1569 PRO A N 1
ATOM 4311 C CA . PRO A 1 564 ? 61.018 70.283 57.170 1.00 55.63 1569 PRO A CA 1
ATOM 4312 C C . PRO A 1 564 ? 62.393 70.941 57.249 1.00 61.90 1569 PRO A C 1
ATOM 4313 O O . PRO A 1 564 ? 62.584 71.857 58.052 1.00 66.48 1569 PRO A O 1
ATOM 4317 N N . ASN A 1 565 ? 63.343 70.471 56.449 1.00 64.59 1570 ASN A N 1
ATOM 4318 C CA . ASN A 1 565 ? 64.652 71.106 56.394 1.00 71.38 1570 ASN A CA 1
ATOM 4319 C C . ASN A 1 565 ? 64.563 72.457 55.680 1.00 75.65 1570 ASN A C 1
ATOM 4320 O O . ASN A 1 565 ? 64.100 72.533 54.539 1.00 73.68 1570 ASN A O 1
ATOM 4325 N N . ASP A 1 566 ? 65.006 73.519 56.347 1.00 77.19 1571 ASP A N 1
ATOM 4326 C CA . ASP A 1 566 ? 64.832 74.866 55.809 1.00 84.86 1571 ASP A CA 1
ATOM 4327 C C . ASP A 1 566 ? 65.409 74.999 54.403 1.00 89.71 1571 ASP A C 1
ATOM 4328 O O . ASP A 1 566 ? 64.794 75.613 53.531 1.00 95.43 1571 ASP A O 1
ATOM 4333 N N . GLN A 1 567 ? 66.581 74.414 54.181 1.00 88.00 1572 GLN A N 1
ATOM 4334 C CA . GLN A 1 567 ? 67.285 74.573 52.909 1.00 85.39 1572 GLN A CA 1
ATOM 4335 C C . GLN A 1 567 ? 66.640 73.792 51.766 1.00 82.32 1572 GLN A C 1
ATOM 4336 O O . GLN A 1 567 ? 66.497 74.310 50.658 1.00 82.63 1572 GLN A O 1
ATOM 4342 N N . GLU A 1 568 ? 66.239 72.553 52.033 1.00 78.92 1573 GLU A N 1
ATOM 4343 C CA . GLU A 1 568 ? 65.569 71.755 51.012 1.00 82.56 1573 GLU A CA 1
ATOM 4344 C C . GLU A 1 568 ? 64.257 72.446 50.663 1.00 83.49 1573 GLU A C 1
ATOM 4345 O O . GLU A 1 568 ? 63.847 72.495 49.501 1.00 83.80 1573 GLU A O 1
ATOM 4351 N N . SER A 1 569 ? 63.612 72.997 51.687 1.00 82.83 1574 SER A N 1
ATOM 4352 C CA . SER A 1 569 ? 62.351 73.705 51.522 1.00 74.17 1574 SER A CA 1
ATOM 4353 C C . SER A 1 569 ? 62.493 74.890 50.575 1.00 74.54 1574 SER A C 1
ATOM 4354 O O . SER A 1 569 ? 61.711 75.050 49.638 1.00 68.66 1574 SER A O 1
ATOM 4357 N N . ASN A 1 570 ? 63.498 75.720 50.821 1.00 75.29 1575 ASN A N 1
ATOM 4358 C CA . ASN A 1 570 ? 63.696 76.911 50.014 1.00 73.30 1575 ASN A CA 1
ATOM 4359 C C . ASN A 1 570 ? 64.099 76.558 48.594 1.00 79.53 1575 ASN A C 1
ATOM 4360 O O . ASN A 1 570 ? 63.797 77.302 47.663 1.00 82.34 1575 ASN A O 1
ATOM 4365 N N . GLU A 1 571 ? 64.776 75.426 48.426 1.00 82.84 1576 GLU A N 1
ATOM 4366 C CA . GLU A 1 571 ? 65.102 74.933 47.093 1.00 89.61 1576 GLU A CA 1
ATOM 4367 C C . GLU A 1 571 ? 63.825 74.617 46.311 1.00 84.64 1576 GLU A C 1
ATOM 4368 O O . GLU A 1 571 ? 63.670 75.010 45.151 1.00 82.48 1576 GLU A O 1
ATOM 4374 N N . GLN A 1 572 ? 62.912 73.896 46.950 1.00 76.81 1577 GLN A N 1
ATOM 4375 C CA . GLN A 1 572 ? 61.635 73.582 46.329 1.00 77.03 1577 GLN A CA 1
ATOM 4376 C C . GLN A 1 572 ? 60.825 74.852 46.081 1.00 82.44 1577 GLN A C 1
ATOM 4377 O O . GLN A 1 572 ? 60.055 74.933 45.124 1.00 84.95 1577 GLN A O 1
ATOM 4383 N N . LEU A 1 573 ? 60.992 75.844 46.950 1.00 79.02 1578 LEU A N 1
ATOM 4384 C CA . LEU A 1 573 ? 60.297 77.107 46.779 1.00 70.81 1578 LEU A CA 1
ATOM 4385 C C . LEU A 1 573 ? 60.837 77.806 45.545 1.00 71.94 1578 LEU A C 1
ATOM 4386 O O . LEU A 1 573 ? 60.088 78.454 44.818 1.00 73.34 1578 LEU A O 1
ATOM 4391 N N . CYS A 1 574 ? 62.137 77.671 45.303 1.00 72.39 1579 CYS A N 1
ATOM 4392 C CA . CYS A 1 574 ? 62.738 78.247 44.104 1.00 72.50 1579 CYS A CA 1
ATOM 4393 C C . CYS A 1 574 ? 62.135 77.578 42.882 1.00 73.76 1579 CYS A C 1
ATOM 4394 O O . CYS A 1 574 ? 61.792 78.240 41.911 1.00 79.03 1579 CYS A O 1
ATOM 4397 N N . ALA A 1 575 ? 62.015 76.257 42.935 1.00 77.31 1580 ALA A N 1
ATOM 4398 C CA . ALA A 1 575 ? 61.358 75.511 41.870 1.00 82.55 1580 ALA A CA 1
ATOM 4399 C C . ALA A 1 575 ? 59.947 76.040 41.622 1.00 87.52 1580 ALA A C 1
ATOM 4400 O O . ALA A 1 575 ? 59.530 76.197 40.475 1.00 90.04 1580 ALA A O 1
ATOM 4402 N N . TYR A 1 576 ? 59.230 76.324 42.708 1.00 86.06 1581 TYR A N 1
ATOM 4403 C CA . TYR A 1 576 ? 57.835 76.765 42.657 1.00 80.30 1581 TYR A CA 1
ATOM 4404 C C . TYR A 1 576 ? 57.712 78.145 42.017 1.00 82.16 1581 TYR A C 1
ATOM 4405 O O . TYR A 1 576 ? 56.787 78.406 41.250 1.00 84.41 1581 TYR A O 1
ATOM 4414 N N . ILE A 1 577 ? 58.656 79.021 42.336 1.00 81.99 1582 ILE A N 1
ATOM 4415 C CA . ILE A 1 577 ? 58.689 80.365 41.783 1.00 81.26 1582 ILE A CA 1
ATOM 4416 C C . ILE A 1 577 ? 58.827 80.285 40.270 1.00 85.09 1582 ILE A C 1
ATOM 4417 O O . ILE A 1 577 ? 58.307 81.115 39.525 1.00 90.19 1582 ILE A O 1
ATOM 4422 N N . LEU A 1 578 ? 59.538 79.259 39.832 1.00 87.67 1583 LEU A N 1
ATOM 4423 C CA . LEU A 1 578 ? 59.874 79.072 38.429 1.00 90.52 1583 LEU A CA 1
ATOM 4424 C C . LEU A 1 578 ? 58.837 78.230 37.657 1.00 88.78 1583 LEU A C 1
ATOM 4425 O O . LEU A 1 578 ? 59.045 77.920 36.484 1.00 89.84 1583 LEU A O 1
ATOM 4430 N N . GLY A 1 579 ? 57.718 77.890 38.299 1.00 83.06 1584 GLY A N 1
ATOM 4431 C CA . GLY A 1 579 ? 56.765 76.946 37.731 1.00 81.06 1584 GLY A CA 1
ATOM 4432 C C . GLY A 1 579 ? 56.865 75.616 38.475 1.00 95.64 1584 GLY A C 1
ATOM 4433 O O . GLY A 1 579 ? 57.370 75.576 39.594 1.00 94.12 1584 GLY A O 1
ATOM 4434 N N . GLU A 1 580 ? 56.344 74.544 37.881 1.00 113.79 1585 GLU A N 1
ATOM 4435 C CA . GLU A 1 580 ? 56.363 73.199 38.483 1.00 124.42 1585 GLU A CA 1
ATOM 4436 C C . GLU A 1 580 ? 55.148 72.984 39.380 1.00 123.08 1585 GLU A C 1
ATOM 4437 O O . GLU A 1 580 ? 54.871 71.879 39.837 1.00 127.21 1585 GLU A O 1
ATOM 4443 N N . THR A 1 581 ? 54.440 74.065 39.640 1.00 118.82 1586 THR A N 1
ATOM 4444 C CA . THR A 1 581 ? 53.254 74.045 40.476 1.00 123.29 1586 THR A CA 1
ATOM 4445 C C . THR A 1 581 ? 53.445 73.247 41.770 1.00 119.20 1586 THR A C 1
ATOM 4446 O O . THR A 1 581 ? 54.570 73.032 42.224 1.00 119.88 1586 THR A O 1
ATOM 4450 N N . MET A 1 582 ? 52.334 72.751 42.306 1.00 111.01 1587 MET A N 1
ATOM 4451 C CA . MET A 1 582 ? 52.316 72.088 43.603 1.00 97.44 1587 MET A CA 1
ATOM 4452 C C . MET A 1 582 ? 52.236 70.578 43.495 1.00 99.98 1587 MET A C 1
ATOM 4453 O O . MET A 1 582 ? 53.054 69.883 44.078 1.00 101.16 1587 MET A O 1
ATOM 4458 N N . GLU A 1 583 ? 51.244 70.072 42.766 1.00 103.76 1588 GLU A N 1
ATOM 4459 C CA . GLU A 1 583 ? 51.061 68.629 42.640 1.00 104.92 1588 GLU A CA 1
ATOM 4460 C C . GLU A 1 583 ? 52.394 67.929 42.400 1.00 100.59 1588 GLU A C 1
ATOM 4461 O O . GLU A 1 583 ? 52.647 66.862 42.961 1.00 104.73 1588 GLU A O 1
ATOM 4467 N N . ALA A 1 584 ? 53.241 68.525 41.566 1.00 87.74 1589 ALA A N 1
ATOM 4468 C CA . ALA A 1 584 ? 54.523 67.919 41.221 1.00 77.51 1589 ALA A CA 1
ATOM 4469 C C . ALA A 1 584 ? 55.423 67.826 42.449 1.00 81.70 1589 ALA A C 1
ATOM 4470 O O . ALA A 1 584 ? 56.087 66.816 42.667 1.00 86.27 1589 ALA A O 1
ATOM 4472 N N . ILE A 1 585 ? 55.454 68.895 43.237 1.00 87.58 1590 ILE A N 1
ATOM 4473 C CA . ILE A 1 585 ? 56.267 68.939 44.448 1.00 82.19 1590 ILE A CA 1
ATOM 4474 C C . ILE A 1 585 ? 55.728 67.962 45.490 1.00 80.44 1590 ILE A C 1
ATOM 4475 O O . ILE A 1 585 ? 56.484 67.394 46.278 1.00 83.38 1590 ILE A O 1
ATOM 4480 N N . ARG A 1 586 ? 54.415 67.766 45.492 1.00 71.43 1591 ARG A N 1
ATOM 4481 C CA . ARG A 1 586 ? 53.801 66.840 46.424 1.00 75.27 1591 ARG A CA 1
ATOM 4482 C C . ARG A 1 586 ? 54.207 65.414 46.058 1.00 87.42 1591 ARG A C 1
ATOM 4483 O O . ARG A 1 586 ? 54.388 64.572 46.936 1.00 89.45 1591 ARG A O 1
ATOM 4491 N N . GLU A 1 587 ? 54.331 65.145 44.757 1.00 96.07 1592 GLU A N 1
ATOM 4492 C CA . GLU A 1 587 ? 54.893 63.881 44.279 1.00 97.18 1592 GLU A CA 1
ATOM 4493 C C . GLU A 1 587 ? 56.365 63.744 44.662 1.00 91.72 1592 GLU A C 1
ATOM 4494 O O . GLU A 1 587 ? 56.815 62.666 45.043 1.00 89.82 1592 GLU A O 1
ATOM 4500 N N . LYS A 1 588 ? 57.109 64.843 44.569 1.00 90.54 1593 LYS A N 1
ATOM 4501 C CA . LYS A 1 588 ? 58.515 64.864 44.971 1.00 93.69 1593 LYS A CA 1
ATOM 4502 C C . LYS A 1 588 ? 58.663 64.467 46.447 1.00 96.82 1593 LYS A C 1
ATOM 4503 O O . LYS A 1 588 ? 59.728 64.032 46.881 1.00 93.12 1593 LYS A O 1
ATOM 4509 N N . CYS A 1 589 ? 57.581 64.588 47.209 1.00 108.68 1594 CYS A N 1
ATOM 4510 C CA . CYS A 1 589 ? 57.585 64.185 48.613 1.00 110.53 1594 CYS A CA 1
ATOM 4511 C C . CYS A 1 589 ? 57.129 62.732 48.781 1.00 107.81 1594 CYS A C 1
ATOM 4512 O O . CYS A 1 589 ? 56.065 62.352 48.296 1.00 108.44 1594 CYS A O 1
ATOM 4515 N N . PRO A 1 590 ? 57.934 61.919 49.479 1.00 103.32 1595 PRO A N 1
ATOM 4516 C CA . PRO A 1 590 ? 57.699 60.473 49.617 1.00 99.97 1595 PRO A CA 1
ATOM 4517 C C . PRO A 1 590 ? 56.424 60.056 50.345 1.00 98.43 1595 PRO A C 1
ATOM 4518 O O . PRO A 1 590 ? 56.068 58.883 50.245 1.00 101.67 1595 PRO A O 1
ATOM 4522 N N . VAL A 1 591 ? 55.762 60.955 51.067 1.00 92.89 1596 VAL A N 1
ATOM 4523 C CA . VAL A 1 591 ? 54.786 60.504 52.054 1.00 93.74 1596 VAL A CA 1
ATOM 4524 C C . VAL A 1 591 ? 53.481 61.300 52.085 1.00 99.17 1596 VAL A C 1
ATOM 4525 O O . VAL A 1 591 ? 53.316 62.305 51.400 1.00 96.66 1596 VAL A O 1
ATOM 4529 N N . ASP A 1 592 ? 52.578 60.815 52.927 1.00 109.02 1597 ASP A N 1
ATOM 4530 C CA . ASP A 1 592 ? 51.265 61.392 53.170 1.00 120.93 1597 ASP A CA 1
ATOM 4531 C C . ASP A 1 592 ? 51.390 62.888 53.447 1.00 129.58 1597 ASP A C 1
ATOM 4532 O O . ASP A 1 592 ? 52.324 63.305 54.123 1.00 131.01 1597 ASP A O 1
ATOM 4537 N N . HIS A 1 593 ? 50.464 63.703 52.934 1.00 135.04 1598 HIS A N 1
ATOM 4538 C CA . HIS A 1 593 ? 50.541 65.146 53.172 1.00 135.73 1598 HIS A CA 1
ATOM 4539 C C . HIS A 1 593 ? 49.849 65.453 54.486 1.00 126.37 1598 HIS A C 1
ATOM 4540 O O . HIS A 1 593 ? 48.903 64.761 54.870 1.00 124.34 1598 HIS A O 1
ATOM 4547 N N . ASN A 1 594 ? 50.305 66.491 55.176 1.00 116.08 1599 ASN A N 1
ATOM 4548 C CA . ASN A 1 594 ? 49.568 66.977 56.326 1.00 106.60 1599 ASN A CA 1
ATOM 4549 C C . ASN A 1 594 ? 48.613 68.068 55.853 1.00 93.45 1599 ASN A C 1
ATOM 4550 O O . ASN A 1 594 ? 49.006 68.961 55.104 1.00 93.59 1599 ASN A O 1
ATOM 4555 N N . PRO A 1 595 ? 47.351 68.008 56.294 1.00 80.37 1600 PRO A N 1
ATOM 4556 C CA . PRO A 1 595 ? 46.389 69.062 55.958 1.00 74.12 1600 PRO A CA 1
ATOM 4557 C C . PRO A 1 595 ? 46.764 70.411 56.570 1.00 67.99 1600 PRO A C 1
ATOM 4558 O O . PRO A 1 595 ? 46.217 71.441 56.160 1.00 68.28 1600 PRO A O 1
ATOM 4562 N N . SER A 1 596 ? 47.681 70.396 57.537 1.00 51.29 1601 SER A N 1
ATOM 4563 C CA . SER A 1 596 ? 48.032 71.589 58.297 1.00 45.98 1601 SER A CA 1
ATOM 4564 C C . SER A 1 596 ? 49.420 72.103 57.943 1.00 53.32 1601 SER A C 1
ATOM 4565 O O . SER A 1 596 ? 50.266 71.360 57.458 1.00 53.31 1601 SER A O 1
ATOM 4568 N N . SER A 1 597 ? 49.621 73.402 58.134 1.00 60.49 1602 SER A N 1
ATOM 4569 C CA . SER A 1 597 ? 50.933 74.010 57.973 1.00 58.25 1602 SER A CA 1
ATOM 4570 C C . SER A 1 597 ? 51.095 75.119 59.013 1.00 53.07 1602 SER A C 1
ATOM 4571 O O . SER A 1 597 ? 50.275 75.251 59.921 1.00 53.41 1602 SER A O 1
ATOM 4574 N N . SER A 1 598 ? 52.164 75.897 58.882 1.00 48.69 1603 SER A N 1
ATOM 4575 C CA . SER A 1 598 ? 52.415 77.038 59.751 1.00 42.70 1603 SER A CA 1
ATOM 4576 C C . SER A 1 598 ? 52.491 78.317 58.921 1.00 47.07 1603 SER A C 1
ATOM 4577 O O . SER A 1 598 ? 52.921 78.291 57.765 1.00 49.33 1603 SER A O 1
ATOM 4580 N N . PRO A 1 599 ? 52.063 79.443 59.507 1.00 47.29 1604 PRO A N 1
ATOM 4581 C CA . PRO A 1 599 ? 52.094 80.727 58.799 1.00 53.27 1604 PRO A CA 1
ATOM 4582 C C . PRO A 1 599 ? 53.502 81.131 58.368 1.00 49.15 1604 PRO A C 1
ATOM 4583 O O . PRO A 1 599 ? 54.413 81.123 59.193 1.00 47.55 1604 PRO A O 1
ATOM 4587 N N . PRO A 1 600 ? 53.677 81.486 57.086 1.00 45.94 1605 PRO A N 1
ATOM 4588 C CA . PRO A 1 600 ? 55.016 81.868 56.626 1.00 48.17 1605 PRO A CA 1
ATOM 4589 C C . PRO A 1 600 ? 55.452 83.136 57.332 1.00 49.68 1605 PRO A C 1
ATOM 4590 O O . PRO A 1 600 ? 54.598 83.962 57.656 1.00 52.19 1605 PRO A O 1
ATOM 4594 N N . LYS A 1 601 ? 56.747 83.305 57.566 1.00 48.39 1606 LYS A N 1
ATOM 4595 C CA . LYS A 1 601 ? 57.199 84.536 58.185 1.00 54.83 1606 LYS A CA 1
ATOM 4596 C C . LYS A 1 601 ? 57.055 85.690 57.199 1.00 57.21 1606 LYS A C 1
ATOM 4597 O O . LYS A 1 601 ? 57.340 85.549 56.011 1.00 59.61 1606 LYS A O 1
ATOM 4603 N N . THR A 1 602 ? 56.595 86.826 57.716 1.00 61.26 1607 THR A N 1
ATOM 4604 C CA . THR A 1 602 ? 56.362 88.026 56.921 1.00 57.37 1607 THR A CA 1
ATOM 4605 C C . THR A 1 602 ? 57.594 88.907 56.766 1.00 57.94 1607 THR A C 1
ATOM 4606 O O . THR A 1 602 ? 57.602 89.819 55.947 1.00 62.82 1607 THR A O 1
ATOM 4610 N N . LEU A 1 603 ? 58.631 88.652 57.553 1.00 64.30 1608 LEU A N 1
ATOM 4611 C CA . LEU A 1 603 ? 59.782 89.540 57.568 1.00 63.99 1608 LEU A CA 1
ATOM 4612 C C . LEU A 1 603 ? 61.095 88.770 57.722 1.00 65.20 1608 LEU A C 1
ATOM 4613 O O . LEU A 1 603 ? 61.801 88.930 58.714 1.00 65.28 1608 LEU A O 1
ATOM 4618 N N . PRO A 1 604 ? 61.431 87.938 56.728 1.00 64.96 1609 PRO A N 1
ATOM 4619 C CA . PRO A 1 604 ? 62.657 87.130 56.763 1.00 65.06 1609 PRO A CA 1
ATOM 4620 C C . PRO A 1 604 ? 63.920 87.984 56.679 1.00 69.72 1609 PRO A C 1
ATOM 4621 O O . PRO A 1 604 ? 64.967 87.620 57.227 1.00 68.71 1609 PRO A O 1
ATOM 4625 N N . CYS A 1 605 ? 63.822 89.107 55.977 1.00 74.29 1610 CYS A N 1
ATOM 4626 C CA . CYS A 1 605 ? 64.886 90.103 55.990 1.00 79.07 1610 CYS A CA 1
ATOM 4627 C C . CYS A 1 605 ? 64.341 91.440 55.529 1.00 79.20 1610 CYS A C 1
ATOM 4628 O O . CYS A 1 605 ? 63.181 91.534 55.132 1.00 77.77 1610 CYS A O 1
ATOM 4631 N N . LEU A 1 606 ? 65.177 92.472 55.599 1.00 78.34 1611 LEU A N 1
ATOM 4632 C CA . LEU A 1 606 ? 64.773 93.814 55.195 1.00 73.96 1611 LEU A CA 1
ATOM 4633 C C . LEU A 1 606 ? 65.233 94.217 53.797 1.00 70.36 1611 LEU A C 1
ATOM 4634 O O . LEU A 1 606 ? 64.903 95.306 53.329 1.00 70.14 1611 LEU A O 1
ATOM 4639 N N . CYS A 1 607 ? 65.960 93.336 53.116 1.00 65.05 1612 CYS A N 1
ATOM 4640 C CA . CYS A 1 607 ? 66.517 93.678 51.816 1.00 66.79 1612 CYS A CA 1
ATOM 4641 C C . CYS A 1 607 ? 65.465 93.471 50.730 1.00 74.23 1612 CYS A C 1
ATOM 4642 O O . CYS A 1 607 ? 64.365 92.991 51.010 1.00 68.54 1612 CYS A O 1
ATOM 4645 N N . MET A 1 608 ? 65.807 93.829 49.495 1.00 88.68 1613 MET A N 1
ATOM 4646 C CA . MET A 1 608 ? 64.835 93.837 48.402 1.00 97.71 1613 MET A CA 1
ATOM 4647 C C . MET A 1 608 ? 64.445 92.438 47.942 1.00 97.55 1613 MET A C 1
ATOM 4648 O O . MET A 1 608 ? 63.477 92.276 47.193 1.00 97.72 1613 MET A O 1
ATOM 4653 N N . TYR A 1 609 ? 65.217 91.437 48.357 1.00 92.06 1614 TYR A N 1
ATOM 4654 C CA . TYR A 1 609 ? 64.981 90.062 47.929 1.00 83.91 1614 TYR A CA 1
ATOM 4655 C C . TYR A 1 609 ? 64.201 89.233 48.953 1.00 78.55 1614 TYR A C 1
ATOM 4656 O O . TYR A 1 609 ? 63.916 88.061 48.716 1.00 83.91 1614 TYR A O 1
ATOM 4665 N N . ALA A 1 610 ? 63.811 89.855 50.061 1.00 70.58 1615 ALA A N 1
ATOM 4666 C CA . ALA A 1 610 ? 63.176 89.138 51.163 1.00 69.40 1615 ALA A CA 1
ATOM 4667 C C . ALA A 1 610 ? 62.054 88.267 50.637 1.00 71.31 1615 ALA A C 1
ATOM 4668 O O . ALA A 1 610 ? 61.216 88.739 49.878 1.00 72.72 1615 ALA A O 1
ATOM 4670 N N . MET A 1 611 ? 61.999 87.004 51.054 1.00 79.28 1616 MET A N 1
ATOM 4671 C CA . MET A 1 611 ? 61.052 86.112 50.413 1.00 75.46 1616 MET A CA 1
ATOM 4672 C C . MET A 1 611 ? 59.801 86.064 51.267 1.00 73.99 1616 MET A C 1
ATOM 4673 O O . MET A 1 611 ? 59.639 85.226 52.154 1.00 79.15 1616 MET A O 1
ATOM 4678 N N . THR A 1 612 ? 58.893 86.964 50.914 1.00 67.30 1617 THR A N 1
ATOM 4679 C CA . THR A 1 612 ? 57.566 87.061 51.490 1.00 62.64 1617 THR A CA 1
ATOM 4680 C C . THR A 1 612 ? 56.578 86.364 50.575 1.00 63.20 1617 THR A C 1
ATOM 4681 O O . THR A 1 612 ? 56.868 86.151 49.398 1.00 65.84 1617 THR A O 1
ATOM 4685 N N . PRO A 1 613 ? 55.414 85.984 51.106 1.00 61.05 1618 PRO A N 1
ATOM 4686 C CA . PRO A 1 613 ? 54.386 85.514 50.177 1.00 64.77 1618 PRO A CA 1
ATOM 4687 C C . PRO A 1 613 ? 54.158 86.542 49.065 1.00 68.89 1618 PRO A C 1
ATOM 4688 O O . PRO A 1 613 ? 53.816 86.199 47.932 1.00 70.69 1618 PRO A O 1
ATOM 4692 N N . GLU A 1 614 ? 54.370 87.808 49.392 1.00 66.40 1619 GLU A N 1
ATOM 4693 C CA . GLU A 1 614 ? 54.198 88.867 48.415 1.00 71.05 1619 GLU A CA 1
ATOM 4694 C C . GLU A 1 614 ? 55.212 88.712 47.288 1.00 74.98 1619 GLU A C 1
ATOM 4695 O O . GLU A 1 614 ? 54.845 88.687 46.116 1.00 79.53 1619 GLU A O 1
ATOM 4701 N N . ARG A 1 615 ? 56.489 88.602 47.635 1.00 74.27 1620 ARG A N 1
ATOM 4702 C CA . ARG A 1 615 ? 57.516 88.504 46.612 1.00 71.38 1620 ARG A CA 1
ATOM 4703 C C . ARG A 1 615 ? 57.350 87.237 45.788 1.00 72.23 1620 ARG A C 1
ATOM 4704 O O . ARG A 1 615 ? 57.534 87.252 44.578 1.00 76.68 1620 ARG A O 1
ATOM 4712 N N . VAL A 1 616 ? 57.008 86.137 46.444 1.00 66.78 1621 VAL A N 1
ATOM 4713 C CA . VAL A 1 616 ? 56.815 84.884 45.730 1.00 71.03 1621 VAL A CA 1
ATOM 4714 C C . VAL A 1 616 ? 55.728 85.055 44.686 1.00 72.68 1621 VAL A C 1
ATOM 4715 O O . VAL A 1 616 ? 55.850 84.573 43.562 1.00 75.52 1621 VAL A O 1
ATOM 4719 N N . HIS A 1 617 ? 54.655 85.728 45.075 1.00 75.08 1622 HIS A N 1
ATOM 4720 C CA . HIS A 1 617 ? 53.517 85.931 44.194 1.00 80.14 1622 HIS A CA 1
ATOM 4721 C C . HIS A 1 617 ? 53.870 86.807 42.995 1.00 85.21 1622 HIS A C 1
ATOM 4722 O O . HIS A 1 617 ? 53.484 86.498 41.871 1.00 88.91 1622 HIS A O 1
ATOM 4729 N N . ARG A 1 618 ? 54.609 87.889 43.231 1.00 82.73 1623 ARG A N 1
ATOM 4730 C CA . ARG A 1 618 ? 54.967 88.813 42.154 1.00 79.16 1623 ARG A CA 1
ATOM 4731 C C . ARG A 1 618 ? 55.861 88.102 41.137 1.00 87.32 1623 ARG A C 1
ATOM 4732 O O . ARG A 1 618 ? 55.662 88.229 39.932 1.00 96.16 1623 ARG A O 1
ATOM 4734 N N . LEU A 1 619 ? 56.853 87.365 41.629 1.00 81.78 1624 LEU A N 1
ATOM 4735 C CA . LEU A 1 619 ? 57.776 86.636 40.763 1.00 78.52 1624 LEU A CA 1
ATOM 4736 C C . LEU A 1 619 ? 57.054 85.579 39.933 1.00 81.85 1624 LEU A C 1
ATOM 4737 O O . LEU A 1 619 ? 57.263 85.478 38.730 1.00 87.26 1624 LEU A O 1
ATOM 4742 N N . ARG A 1 620 ? 56.204 84.792 40.580 1.00 85.29 1625 ARG A N 1
ATOM 4743 C CA . ARG A 1 620 ? 55.526 83.686 39.919 1.00 85.31 1625 ARG A CA 1
ATOM 4744 C C . ARG A 1 620 ? 54.485 84.173 38.913 1.00 89.35 1625 ARG A C 1
ATOM 4745 O O . ARG A 1 620 ? 54.232 83.513 37.903 1.00 93.43 1625 ARG A O 1
ATOM 4753 N N . SER A 1 621 ? 53.878 85.324 39.189 1.00 86.70 1626 SER A N 1
ATOM 4754 C CA . SER A 1 621 ? 52.873 85.888 38.288 1.00 91.08 1626 SER A CA 1
ATOM 4755 C C . SER A 1 621 ? 53.521 86.579 37.082 1.00 94.52 1626 SER A C 1
ATOM 4756 O O . SER A 1 621 ? 52.854 86.843 36.082 1.00 94.48 1626 SER A O 1
ATOM 4759 N N . ASN A 1 622 ? 54.808 86.902 37.199 1.00 99.92 1627 ASN A N 1
ATOM 4760 C CA . ASN A 1 622 ? 55.584 87.447 36.083 1.00 100.48 1627 ASN A CA 1
ATOM 4761 C C . ASN A 1 622 ? 56.292 86.346 35.308 1.00 102.11 1627 ASN A C 1
ATOM 4762 O O . ASN A 1 622 ? 56.979 86.613 34.327 1.00 105.75 1627 ASN A O 1
ATOM 4767 N N . ASN A 1 623 ? 56.118 85.107 35.753 1.00 104.21 1628 ASN A N 1
ATOM 4768 C CA . ASN A 1 623 ? 56.740 83.957 35.107 1.00 105.42 1628 ASN A CA 1
ATOM 4769 C C . ASN A 1 623 ? 58.211 84.199 34.816 1.00 103.81 1628 ASN A C 1
ATOM 4770 O O . ASN A 1 623 ? 58.675 83.981 33.698 1.00 104.16 1628 ASN A O 1
ATOM 4775 N N . VAL A 1 624 ? 58.939 84.657 35.828 1.00 96.57 1629 VAL A N 1
ATOM 4776 C CA . VAL A 1 624 ? 60.368 84.894 35.690 1.00 94.73 1629 VAL A CA 1
ATOM 4777 C C . VAL A 1 624 ? 61.074 83.606 35.289 1.00 92.79 1629 VAL A C 1
ATOM 4778 O O . VAL A 1 624 ? 60.704 82.517 35.734 1.00 92.48 1629 VAL A O 1
ATOM 4782 N N . LYS A 1 625 ? 62.083 83.736 34.436 1.00 87.71 1630 LYS A N 1
ATOM 4783 C CA . LYS A 1 625 ? 62.878 82.591 34.020 1.00 84.32 1630 LYS A CA 1
ATOM 4784 C C . LYS A 1 625 ? 64.002 82.355 35.027 1.00 93.30 1630 LYS A C 1
ATOM 4785 O O . LYS A 1 625 ? 64.640 81.303 35.024 1.00 95.21 1630 LYS A O 1
ATOM 4787 N N . GLU A 1 626 ? 64.231 83.339 35.893 1.00 103.83 1631 GLU A N 1
ATOM 4788 C CA . GLU A 1 626 ? 65.245 83.237 36.939 1.00 107.09 1631 GLU A CA 1
ATOM 4789 C C . GLU A 1 626 ? 64.836 83.990 38.195 1.00 102.67 1631 GLU A C 1
ATOM 4790 O O . GLU A 1 626 ? 63.948 84.841 38.164 1.00 107.35 1631 GLU A O 1
ATOM 4796 N N . VAL A 1 627 ? 65.486 83.660 39.306 1.00 89.62 1632 VAL A N 1
ATOM 4797 C CA . VAL A 1 627 ? 65.235 84.342 40.563 1.00 81.51 1632 VAL A CA 1
ATOM 4798 C C . VAL A 1 627 ? 66.529 84.583 41.328 1.00 78.70 1632 VAL A C 1
ATOM 4799 O O . VAL A 1 627 ? 67.466 83.787 41.271 1.00 80.16 1632 VAL A O 1
ATOM 4803 N N . THR A 1 628 ? 66.566 85.700 42.041 1.00 80.56 1633 THR A N 1
ATOM 4804 C CA . THR A 1 628 ? 67.672 86.017 42.927 1.00 81.99 1633 THR A CA 1
ATOM 4805 C C . THR A 1 628 ? 67.259 85.795 44.382 1.00 84.13 1633 THR A C 1
ATOM 4806 O O . THR A 1 628 ? 66.173 86.195 44.800 1.00 80.22 1633 THR A O 1
ATOM 4810 N N . VAL A 1 629 ? 68.126 85.131 45.139 1.00 82.84 1634 VAL A N 1
ATOM 4811 C CA . VAL A 1 629 ? 67.849 84.799 46.529 1.00 77.04 1634 VAL A CA 1
ATOM 4812 C C . VAL A 1 629 ? 68.974 85.291 47.424 1.00 78.69 1634 VAL A C 1
ATOM 4813 O O . VAL A 1 629 ? 70.149 85.126 47.096 1.00 81.09 1634 VAL A O 1
ATOM 4817 N N . CYS A 1 630 ? 68.621 85.901 48.550 1.00 78.92 1635 CYS A N 1
ATOM 4818 C CA . CYS A 1 630 ? 69.632 86.414 49.462 1.00 81.21 1635 CYS A CA 1
ATOM 4819 C C . CYS A 1 630 ? 70.021 85.375 50.513 1.00 82.72 1635 CYS A C 1
ATOM 4820 O O . CYS A 1 630 ? 69.433 84.296 50.582 1.00 83.66 1635 CYS A O 1
ATOM 4823 N N . SER A 1 631 ? 70.993 85.721 51.350 1.00 78.56 1636 SER A N 1
ATOM 4824 C CA . SER A 1 631 ? 71.550 84.771 52.302 1.00 75.01 1636 SER A CA 1
ATOM 4825 C C . SER A 1 631 ? 70.597 84.507 53.471 1.00 83.07 1636 SER A C 1
ATOM 4826 O O . SER A 1 631 ? 70.779 83.543 54.221 1.00 85.05 1636 SER A O 1
ATOM 4829 N N . SER A 1 632 ? 69.586 85.360 53.625 1.00 85.88 1637 SER A N 1
ATOM 4830 C CA . SER A 1 632 ? 68.573 85.162 54.660 1.00 76.73 1637 SER A CA 1
ATOM 4831 C C . SER A 1 632 ? 67.513 84.170 54.199 1.00 76.18 1637 SER A C 1
ATOM 4832 O O . SER A 1 632 ? 66.562 83.885 54.916 1.00 76.00 1637 SER A O 1
ATOM 4835 N N . THR A 1 633 ? 67.669 83.659 52.987 1.00 72.90 1638 THR A N 1
ATOM 4836 C CA . THR A 1 633 ? 66.861 82.542 52.543 1.00 74.38 1638 THR A CA 1
ATOM 4837 C C . THR A 1 633 ? 67.835 81.409 52.244 1.00 80.22 1638 THR A C 1
ATOM 4838 O O . THR A 1 633 ? 68.258 81.230 51.100 1.00 79.69 1638 THR A O 1
ATOM 4842 N N . PRO A 1 634 ? 68.208 80.648 53.287 1.00 82.38 1639 PRO A N 1
ATOM 4843 C CA . PRO A 1 634 ? 69.241 79.612 53.179 1.00 77.21 1639 PRO A CA 1
ATOM 4844 C C . PRO A 1 634 ? 68.909 78.588 52.114 1.00 78.55 1639 PRO A C 1
ATOM 4845 O O . PRO A 1 634 ? 67.772 78.130 52.020 1.00 77.69 1639 PRO A O 1
ATOM 4849 N N . LEU A 1 635 ? 69.910 78.233 51.320 1.00 80.43 1640 LEU A N 1
ATOM 4850 C CA . LEU A 1 635 ? 69.741 77.234 50.280 1.00 82.17 1640 LEU A CA 1
ATOM 4851 C C . LEU A 1 635 ? 70.787 76.154 50.434 1.00 92.78 1640 LEU A C 1
ATOM 4852 O O . LEU A 1 635 ? 71.776 76.335 51.146 1.00 91.98 1640 LEU A O 1
ATOM 4857 N N . PRO A 1 636 ? 70.575 75.020 49.760 1.00 101.07 1641 PRO A N 1
ATOM 4858 C CA . PRO A 1 636 ? 71.606 73.991 49.803 1.00 105.79 1641 PRO A CA 1
ATOM 4859 C C . PRO A 1 636 ? 72.941 74.563 49.351 1.00 108.63 1641 PRO A C 1
ATOM 4860 O O . PRO A 1 636 ? 72.993 75.584 48.666 1.00 107.00 1641 PRO A O 1
ATOM 4864 N N . LYS A 1 637 ? 74.012 73.901 49.765 1.00 111.55 1642 LYS A N 1
ATOM 4865 C CA . LYS A 1 637 ? 75.368 74.367 49.511 1.00 108.91 1642 LYS A CA 1
ATOM 4866 C C . LYS A 1 637 ? 75.725 74.274 48.032 1.00 107.49 1642 LYS A C 1
ATOM 4867 O O . LYS A 1 637 ? 76.505 75.083 47.537 1.00 109.22 1642 LYS A O 1
ATOM 4873 N N . HIS A 1 638 ? 75.141 73.314 47.320 1.00 106.22 1643 HIS A N 1
ATOM 4874 C CA . HIS A 1 638 ? 75.381 73.200 45.882 1.00 107.82 1643 HIS A CA 1
ATOM 4875 C C . HIS A 1 638 ? 74.652 74.321 45.141 1.00 106.78 1643 HIS A C 1
ATOM 4876 O O . HIS A 1 638 ? 74.049 75.195 45.763 1.00 113.66 1643 HIS A O 1
ATOM 4883 N N . LYS A 1 639 ? 74.727 74.314 43.815 1.00 98.74 1644 LYS A N 1
ATOM 4884 C CA . LYS A 1 639 ? 74.103 75.364 43.019 1.00 98.96 1644 LYS A CA 1
ATOM 4885 C C . LYS A 1 639 ? 72.833 74.859 42.322 1.00 100.15 1644 LYS A C 1
ATOM 4886 O O . LYS A 1 639 ? 72.719 73.680 41.980 1.00 93.48 1644 LYS A O 1
ATOM 4892 N N . ILE A 1 640 ? 71.881 75.772 42.138 1.00 105.84 1645 ILE A N 1
ATOM 4893 C CA . ILE A 1 640 ? 70.565 75.473 41.578 1.00 106.17 1645 ILE A CA 1
ATOM 4894 C C . ILE A 1 640 ? 70.373 76.286 40.303 1.00 105.74 1645 ILE A C 1
ATOM 4895 O O . ILE A 1 640 ? 70.621 77.490 40.299 1.00 107.15 1645 ILE A O 1
ATOM 4900 N N . LYS A 1 641 ? 69.951 75.640 39.218 1.00 104.45 1646 LYS A N 1
ATOM 4901 C CA . LYS A 1 641 ? 69.832 76.340 37.940 1.00 109.19 1646 LYS A CA 1
ATOM 4902 C C . LYS A 1 641 ? 68.834 77.486 38.026 1.00 107.53 1646 LYS A C 1
ATOM 4903 O O . LYS A 1 641 ? 67.809 77.382 38.699 1.00 102.73 1646 LYS A O 1
ATOM 4909 N N . ASN A 1 642 ? 69.151 78.578 37.337 1.00 112.91 1647 ASN A N 1
ATOM 4910 C CA . ASN A 1 642 ? 68.295 79.759 37.316 1.00 115.33 1647 ASN A CA 1
ATOM 4911 C C . ASN A 1 642 ? 68.081 80.375 38.699 1.00 107.13 1647 ASN A C 1
ATOM 4912 O O . ASN A 1 642 ? 67.082 81.050 38.942 1.00 109.69 1647 ASN A O 1
ATOM 4917 N N . VAL A 1 643 ? 69.019 80.138 39.605 1.00 98.00 1648 VAL A N 1
ATOM 4918 C CA . VAL A 1 643 ? 68.969 80.752 40.921 1.00 93.33 1648 VAL A CA 1
ATOM 4919 C C . VAL A 1 643 ? 70.301 81.425 41.208 1.00 91.02 1648 VAL A C 1
ATOM 4920 O O . VAL A 1 643 ? 71.320 80.748 41.327 1.00 95.42 1648 VAL A O 1
ATOM 4924 N N . GLN A 1 644 ? 70.306 82.750 41.309 1.00 87.25 1649 GLN A N 1
ATOM 4925 C CA . GLN A 1 644 ? 71.528 83.456 41.680 1.00 94.54 1649 GLN A CA 1
ATOM 4926 C C . GLN A 1 644 ? 71.530 83.700 43.188 1.00 94.15 1649 GLN A C 1
ATOM 4927 O O . GLN A 1 644 ? 70.598 84.291 43.731 1.00 93.38 1649 GLN A O 1
ATOM 4933 N N . LYS A 1 645 ? 72.579 83.242 43.863 1.00 96.70 1650 LYS A N 1
ATOM 4934 C CA . LYS A 1 645 ? 72.701 83.444 45.302 1.00 91.21 1650 LYS A CA 1
ATOM 4935 C C . LYS A 1 645 ? 73.489 84.724 45.587 1.00 91.93 1650 LYS A C 1
ATOM 4936 O O . LYS A 1 645 ? 74.606 84.899 45.099 1.00 95.55 1650 LYS A O 1
ATOM 4938 N N . VAL A 1 646 ? 72.906 85.611 46.388 1.00 85.40 1651 VAL A N 1
ATOM 4939 C CA . VAL A 1 646 ? 73.559 86.866 46.743 1.00 82.90 1651 VAL A CA 1
ATOM 4940 C C . VAL A 1 646 ? 73.437 87.111 48.240 1.00 82.04 1651 VAL A C 1
ATOM 4941 O O . VAL A 1 646 ? 72.625 86.482 48.913 1.00 79.63 1651 VAL A O 1
ATOM 4945 N N . GLN A 1 647 ? 74.245 88.027 48.758 1.00 91.98 1652 GLN A N 1
ATOM 4946 C CA . GLN A 1 647 ? 74.247 88.317 50.184 1.00 102.74 1652 GLN A CA 1
ATOM 4947 C C . GLN A 1 647 ? 73.105 89.254 50.556 1.00 100.33 1652 GLN A C 1
ATOM 4948 O O . GLN A 1 647 ? 72.718 90.120 49.768 1.00 110.89 1652 GLN A O 1
ATOM 4954 N N . CYS A 1 648 ? 72.560 89.063 51.756 1.00 80.18 1653 CYS A N 1
ATOM 4955 C CA . CYS A 1 648 ? 71.541 89.955 52.290 1.00 69.24 1653 CYS A CA 1
ATOM 4956 C C . CYS A 1 648 ? 72.202 91.142 52.979 1.00 77.40 1653 CYS A C 1
ATOM 4957 O O . CYS A 1 648 ? 73.015 90.969 53.890 1.00 77.46 1653 CYS A O 1
ATOM 4960 N N . THR A 1 649 ? 71.858 92.344 52.523 1.00 80.20 1654 THR A N 1
ATOM 4961 C CA . THR A 1 649 ? 72.482 93.572 53.009 1.00 80.40 1654 THR A CA 1
ATOM 4962 C C . THR A 1 649 ? 71.863 94.157 54.286 1.00 81.50 1654 THR A C 1
ATOM 4963 O O . THR A 1 649 ? 72.499 94.964 54.966 1.00 80.94 1654 THR A O 1
ATOM 4967 N N . LYS A 1 650 ? 70.623 93.777 54.592 1.00 85.95 1655 LYS A N 1
ATOM 4968 C CA . LYS A 1 650 ? 69.976 94.171 55.848 1.00 83.00 1655 LYS A CA 1
ATOM 4969 C C . LYS A 1 650 ? 69.162 93.012 56.426 1.00 80.54 1655 LYS A C 1
ATOM 4970 O O . LYS A 1 650 ? 68.252 92.504 55.771 1.00 83.17 1655 LYS A O 1
ATOM 4972 N N . VAL A 1 651 ? 69.458 92.610 57.658 1.00 75.88 1656 VAL A N 1
ATOM 4973 C CA . VAL A 1 651 ? 68.871 91.382 58.201 1.00 70.22 1656 VAL A CA 1
ATOM 4974 C C . VAL A 1 651 ? 67.984 91.602 59.422 1.00 71.66 1656 VAL A C 1
ATOM 4975 O O . VAL A 1 651 ? 67.878 92.717 59.938 1.00 68.97 1656 VAL A O 1
ATOM 4979 N N . VAL A 1 652 ? 67.346 90.518 59.865 1.00 76.21 1657 VAL A N 1
ATOM 4980 C CA . VAL A 1 652 ? 66.552 90.520 61.092 1.00 72.08 1657 VAL A CA 1
ATOM 4981 C C . VAL A 1 652 ? 67.154 89.531 62.083 1.00 69.02 1657 VAL A C 1
ATOM 4982 O O . VAL A 1 652 ? 67.743 88.527 61.694 1.00 79.18 1657 VAL A O 1
ATOM 4986 N N . LEU A 1 653 ? 67.049 89.858 63.362 1.00 58.30 1658 LEU A N 1
ATOM 4987 C CA . LEU A 1 653 ? 67.726 89.112 64.417 1.00 56.44 1658 LEU A CA 1
ATOM 4988 C C . LEU A 1 653 ? 66.896 88.111 65.252 1.00 60.79 1658 LEU A C 1
ATOM 4989 O O . LEU A 1 653 ? 67.409 87.556 66.222 1.00 62.97 1658 LEU A O 1
ATOM 4994 N N . PHE A 1 654 ? 65.625 87.900 64.924 1.00 61.85 1659 PHE A N 1
ATOM 4995 C CA . PHE A 1 654 ? 64.832 86.918 65.669 1.00 56.98 1659 PHE A CA 1
ATOM 4996 C C . PHE A 1 654 ? 65.069 85.498 65.149 1.00 62.27 1659 PHE A C 1
ATOM 4997 O O . PHE A 1 654 ? 65.752 85.302 64.147 1.00 62.39 1659 PHE A O 1
ATOM 5005 N N . ASN A 1 655 ? 64.469 84.517 65.817 1.00 70.33 1660 ASN A N 1
ATOM 5006 C CA . ASN A 1 655 ? 64.684 83.111 65.485 1.00 65.90 1660 ASN A CA 1
ATOM 5007 C C . ASN A 1 655 ? 64.052 82.719 64.140 1.00 65.57 1660 ASN A C 1
ATOM 5008 O O . ASN A 1 655 ? 62.828 82.805 63.964 1.00 62.41 1660 ASN A O 1
ATOM 5013 N N . PRO A 1 656 ? 64.896 82.306 63.177 1.00 66.75 1661 PRO A N 1
ATOM 5014 C CA . PRO A 1 656 ? 64.542 81.976 61.787 1.00 59.37 1661 PRO A CA 1
ATOM 5015 C C . PRO A 1 656 ? 63.783 80.665 61.606 1.00 68.45 1661 PRO A C 1
ATOM 5016 O O . PRO A 1 656 ? 63.081 80.512 60.603 1.00 71.75 1661 PRO A O 1
ATOM 5020 N N . HIS A 1 657 ? 63.942 79.729 62.541 1.00 65.63 1662 HIS A N 1
ATOM 5021 C CA . HIS A 1 657 ? 63.263 78.438 62.453 1.00 64.01 1662 HIS A CA 1
ATOM 5022 C C . HIS A 1 657 ? 61.750 78.562 62.574 1.00 65.69 1662 HIS A C 1
ATOM 5023 O O . HIS A 1 657 ? 61.235 79.479 63.208 1.00 73.16 1662 HIS A O 1
ATOM 5030 N N . THR A 1 658 ? 61.041 77.624 61.961 1.00 59.71 1663 THR A N 1
ATOM 5031 C CA . THR A 1 658 ? 59.614 77.495 62.184 1.00 55.99 1663 THR A CA 1
ATOM 5032 C C . THR A 1 658 ? 59.407 77.106 63.645 1.00 63.15 1663 THR A C 1
ATOM 5033 O O . THR A 1 658 ? 59.984 76.124 64.118 1.00 66.58 1663 THR A O 1
ATOM 5037 N N . PRO A 1 659 ? 58.599 77.877 64.380 1.00 61.57 1664 PRO A N 1
ATOM 5038 C CA . PRO A 1 659 ? 58.358 77.456 65.763 1.00 65.44 1664 PRO A CA 1
ATOM 5039 C C . PRO A 1 659 ? 57.862 76.014 65.815 1.00 67.74 1664 PRO A C 1
ATOM 5040 O O . PRO A 1 659 ? 57.082 75.612 64.954 1.00 74.18 1664 PRO A O 1
ATOM 5044 N N . ALA A 1 660 ? 58.307 75.245 66.801 1.00 68.45 1665 ALA A N 1
ATOM 5045 C CA . ALA A 1 660 ? 57.898 73.848 66.898 1.00 68.40 1665 ALA A CA 1
ATOM 5046 C C . ALA A 1 660 ? 56.385 73.774 67.047 1.00 64.48 1665 ALA A C 1
ATOM 5047 O O . ALA A 1 660 ? 55.754 74.722 67.527 1.00 58.96 1665 ALA A O 1
ATOM 5049 N N . PHE A 1 661 ? 55.797 72.664 66.609 1.00 58.55 1666 PHE A N 1
ATOM 5050 C CA . PHE A 1 661 ? 54.347 72.535 66.642 1.00 54.95 1666 PHE A CA 1
ATOM 5051 C C . PHE A 1 661 ? 53.900 71.095 66.733 1.00 52.35 1666 PHE A C 1
ATOM 5052 O O . PHE A 1 661 ? 54.672 70.178 66.485 1.00 56.60 1666 PHE A O 1
ATOM 5060 N N . VAL A 1 662 ? 52.623 70.923 67.058 1.00 57.97 1667 VAL A N 1
ATOM 5061 C CA . VAL A 1 662 ? 51.957 69.627 67.047 1.00 58.21 1667 VAL A CA 1
ATOM 5062 C C . VAL A 1 662 ? 50.879 69.646 65.960 1.00 60.24 1667 VAL A C 1
ATOM 5063 O O . VAL A 1 662 ? 49.950 70.448 66.027 1.00 55.48 1667 VAL A O 1
ATOM 5067 N N . PRO A 1 663 ? 50.998 68.772 64.948 1.00 61.08 1668 PRO A N 1
ATOM 5068 C CA . PRO A 1 663 ? 49.954 68.709 63.919 1.00 62.98 1668 PRO A CA 1
ATOM 5069 C C . PRO A 1 663 ? 48.583 68.466 64.535 1.00 66.98 1668 PRO A C 1
ATOM 5070 O O . PRO A 1 663 ? 48.428 67.547 65.349 1.00 65.67 1668 PRO A O 1
ATOM 5074 N N . ALA A 1 664 ? 47.594 69.264 64.149 1.00 65.84 1669 ALA A N 1
ATOM 5075 C CA . ALA A 1 664 ? 46.269 69.148 64.749 1.00 69.22 1669 ALA A CA 1
ATOM 5076 C C . ALA A 1 664 ? 45.674 67.760 64.515 1.00 71.12 1669 ALA A C 1
ATOM 5077 O O . ALA A 1 664 ? 44.884 67.266 65.322 1.00 67.25 1669 ALA A O 1
ATOM 5079 N N . ARG A 1 665 ? 46.078 67.132 63.416 1.00 73.93 1670 ARG A N 1
ATOM 5080 C CA . ARG A 1 665 ? 45.539 65.838 63.024 1.00 72.81 1670 ARG A CA 1
ATOM 5081 C C . ARG A 1 665 ? 45.678 64.840 64.173 1.00 67.19 1670 ARG A C 1
ATOM 5082 O O . ARG A 1 665 ? 44.859 63.928 64.327 1.00 64.04 1670 ARG A O 1
ATOM 5090 N N . LYS A 1 666 ? 46.710 65.026 64.989 1.00 66.97 1671 LYS A N 1
ATOM 5091 C CA . LYS A 1 666 ? 46.946 64.153 66.134 1.00 65.08 1671 LYS A CA 1
ATOM 5092 C C . LYS A 1 666 ? 45.729 64.032 67.047 1.00 66.35 1671 LYS A C 1
ATOM 5093 O O . LYS A 1 666 ? 45.459 62.971 67.601 1.00 70.41 1671 LYS A O 1
ATOM 5099 N N . TYR A 1 667 ? 45.000 65.129 67.197 1.00 65.91 1672 TYR A N 1
ATOM 5100 C CA . TYR A 1 667 ? 43.832 65.187 68.070 1.00 62.83 1672 TYR A CA 1
ATOM 5101 C C . TYR A 1 667 ? 42.538 64.928 67.298 1.00 63.95 1672 TYR A C 1
ATOM 5102 O O . TYR A 1 667 ? 41.435 65.165 67.794 1.00 62.73 1672 TYR A O 1
ATOM 5111 N N . ILE A 1 668 ? 42.689 64.452 66.069 1.00 68.54 1673 ILE A N 1
ATOM 5112 C CA . ILE A 1 668 ? 41.555 64.206 65.198 1.00 56.38 1673 ILE A CA 1
ATOM 5113 C C . ILE A 1 668 ? 41.665 62.811 64.589 1.00 62.86 1673 ILE A C 1
ATOM 5114 O O . ILE A 1 668 ? 40.862 61.930 64.905 1.00 64.91 1673 ILE A O 1
ATOM 5119 N N . ASN B 1 7 ? -21.400 49.081 12.328 1.00 107.00 1012 ASN B N 1
ATOM 5120 C CA . ASN B 1 7 ? -21.636 49.942 11.177 1.00 107.34 1012 ASN B CA 1
ATOM 5121 C C . ASN B 1 7 ? -21.537 51.440 11.507 1.00 101.68 1012 ASN B C 1
ATOM 5122 O O . ASN B 1 7 ? -21.255 52.245 10.617 1.00 99.56 1012 ASN B O 1
ATOM 5127 N N . PRO B 1 8 ? -21.765 51.826 12.780 1.00 96.01 1013 PRO B N 1
ATOM 5128 C CA . PRO B 1 8 ? -21.747 53.266 13.072 1.00 91.07 1013 PRO B CA 1
ATOM 5129 C C . PRO B 1 8 ? -20.344 53.875 13.020 1.00 85.34 1013 PRO B C 1
ATOM 5130 O O . PRO B 1 8 ? -20.201 55.073 12.778 1.00 78.30 1013 PRO B O 1
ATOM 5134 N N . PHE B 1 9 ? -19.326 53.051 13.247 1.00 87.02 1014 PHE B N 1
ATOM 5135 C CA . PHE B 1 9 ? -17.942 53.515 13.293 1.00 83.46 1014 PHE B CA 1
ATOM 5136 C C . PHE B 1 9 ? -17.231 53.328 11.947 1.00 86.62 1014 PHE B C 1
ATOM 5137 O O . PHE B 1 9 ? -16.023 53.541 11.838 1.00 87.47 1014 PHE B O 1
ATOM 5145 N N . SER B 1 10 ? -17.984 52.912 10.933 1.00 88.10 1015 SER B N 1
ATOM 5146 C CA . SER B 1 10 ? -17.424 52.582 9.625 1.00 88.43 1015 SER B CA 1
ATOM 5147 C C . SER B 1 10 ? -16.651 53.737 8.979 1.00 88.79 1015 SER B C 1
ATOM 5148 O O . SER B 1 10 ? -17.099 54.885 8.989 1.00 83.36 1015 SER B O 1
ATOM 5151 N N . CYS B 1 11 ? -15.489 53.404 8.414 1.00 96.54 1016 CYS B N 1
ATOM 5152 C CA . CYS B 1 11 ? -14.616 54.369 7.742 1.00 97.88 1016 CYS B CA 1
ATOM 5153 C C . CYS B 1 11 ? -14.132 55.467 8.691 1.00 98.39 1016 CYS B C 1
ATOM 5154 O O . CYS B 1 11 ? -13.892 56.600 8.272 1.00 98.36 1016 CYS B O 1
ATOM 5157 N N . LYS B 1 12 ? -13.988 55.121 9.967 1.00 96.87 1017 LYS B N 1
ATOM 5158 C CA . LYS B 1 12 ? -13.502 56.061 10.967 1.00 90.81 1017 LYS B CA 1
ATOM 5159 C C . LYS B 1 12 ? -12.363 55.432 11.762 1.00 91.02 1017 LYS B C 1
ATOM 5160 O O . LYS B 1 12 ? -12.570 54.462 12.495 1.00 94.98 1017 LYS B O 1
ATOM 5166 N N . THR B 1 13 ? -11.161 55.976 11.592 1.00 85.70 1018 THR B N 1
ATOM 5167 C CA . THR B 1 13 ? -9.961 55.475 12.270 1.00 82.05 1018 THR B CA 1
ATOM 5168 C C . THR B 1 13 ? -9.683 55.995 13.695 1.00 80.49 1018 THR B C 1
ATOM 5169 O O . THR B 1 13 ? -9.171 55.259 14.534 1.00 85.11 1018 THR B O 1
ATOM 5173 N N . ASN B 1 14 ? -10.015 57.255 13.962 1.00 77.11 1019 ASN B N 1
ATOM 5174 C CA . ASN B 1 14 ? -9.698 57.897 15.248 1.00 74.83 1019 ASN B CA 1
ATOM 5175 C C . ASN B 1 14 ? -10.822 57.971 16.287 1.00 72.06 1019 ASN B C 1
ATOM 5176 O O . ASN B 1 14 ? -10.701 58.688 17.279 1.00 81.24 1019 ASN B O 1
ATOM 5181 N N . VAL B 1 15 ? -11.908 57.246 16.066 1.00 61.52 1020 VAL B N 1
ATOM 5182 C CA . VAL B 1 15 ? -13.094 57.350 16.918 1.00 56.90 1020 VAL B CA 1
ATOM 5183 C C . VAL B 1 15 ? -13.159 56.314 18.048 1.00 62.20 1020 VAL B C 1
ATOM 5184 O O . VAL B 1 15 ? -14.224 56.076 18.623 1.00 67.16 1020 VAL B O 1
ATOM 5188 N N . CYS B 1 16 ? -12.041 55.648 18.314 1.00 60.63 1021 CYS B N 1
ATOM 5189 C CA . CYS B 1 16 ? -11.996 54.627 19.357 1.00 63.41 1021 CYS B CA 1
ATOM 5190 C C . CYS B 1 16 ? -12.659 55.104 20.658 1.00 71.37 1021 CYS B C 1
ATOM 5191 O O . CYS B 1 16 ? -13.230 54.301 21.395 1.00 72.66 1021 CYS B O 1
ATOM 5194 N N . TRP B 1 17 ? -12.578 56.403 20.939 1.00 72.48 1022 TRP B N 1
ATOM 5195 C CA . TRP B 1 17 ? -13.245 56.986 22.110 1.00 71.15 1022 TRP B CA 1
ATOM 5196 C C . TRP B 1 17 ? -14.767 56.764 22.110 1.00 68.24 1022 TRP B C 1
ATOM 5197 O O . TRP B 1 17 ? -15.381 56.505 23.157 1.00 70.28 1022 TRP B O 1
ATOM 5208 N N . ALA B 1 18 ? -15.381 56.881 20.939 1.00 61.82 1023 ALA B N 1
ATOM 5209 C CA . ALA B 1 18 ? -16.802 56.588 20.804 1.00 63.83 1023 ALA B CA 1
ATOM 5210 C C . ALA B 1 18 ? -17.087 55.092 21.000 1.00 71.76 1023 ALA B C 1
ATOM 5211 O O . ALA B 1 18 ? -17.992 54.719 21.757 1.00 78.79 1023 ALA B O 1
ATOM 5213 N N . LYS B 1 19 ? -16.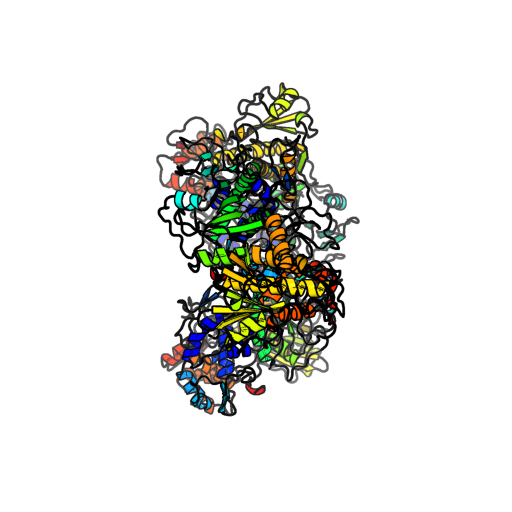323 54.234 20.326 1.00 65.73 1024 LYS B N 1
ATOM 5214 C CA . LYS B 1 19 ? -16.514 52.791 20.465 1.00 66.77 1024 LYS B CA 1
ATOM 5215 C C . LYS B 1 19 ? -16.441 52.411 21.944 1.00 72.99 1024 LYS B C 1
ATOM 5216 O O . LYS B 1 19 ? -17.166 51.522 22.402 1.00 76.74 1024 LYS B O 1
ATOM 5218 N N . ALA B 1 20 ? -15.558 53.083 22.680 1.00 71.24 1025 ALA B N 1
ATOM 5219 C CA . ALA B 1 20 ? -15.346 52.783 24.093 1.00 73.16 1025 ALA B CA 1
ATOM 5220 C C . ALA B 1 20 ? -16.552 53.198 24.933 1.00 74.91 1025 ALA B C 1
ATOM 5221 O O . ALA B 1 20 ? -16.902 52.517 25.898 1.00 76.68 1025 ALA B O 1
ATOM 5223 N N . LEU B 1 21 ? -17.158 54.333 24.596 1.00 78.11 1026 LEU B N 1
ATOM 5224 C CA . LEU B 1 21 ? -18.400 54.744 25.255 1.00 85.60 1026 LEU B CA 1
ATOM 5225 C C . LEU B 1 21 ? -19.618 53.854 24.962 1.00 89.96 1026 LEU B C 1
ATOM 5226 O O . LEU B 1 21 ? -20.497 53.710 25.819 1.00 87.55 1026 LEU B O 1
ATOM 5231 N N . GLU B 1 22 ? -19.682 53.290 23.754 1.00 89.67 1027 GLU B N 1
ATOM 5232 C CA . GLU B 1 22 ? -20.875 52.564 23.284 1.00 87.14 1027 GLU B CA 1
ATOM 5233 C C . GLU B 1 22 ? -21.568 51.624 24.301 1.00 83.81 1027 GLU B C 1
ATOM 5234 O O . GLU B 1 22 ? -22.791 51.676 24.451 1.00 81.66 1027 GLU B O 1
ATOM 5240 N N . PRO B 1 23 ? -20.811 50.728 24.961 1.00 84.04 1028 PRO B N 1
ATOM 5241 C CA . PRO B 1 23 ? -21.440 49.832 25.942 1.00 82.64 1028 PRO B CA 1
ATOM 5242 C C . PRO B 1 23 ? -21.918 50.551 27.198 1.00 88.72 1028 PRO B C 1
ATOM 5243 O O . PRO B 1 23 ? -22.846 50.081 27.861 1.00 92.62 1028 PRO B O 1
ATOM 5247 N N . ILE B 1 24 ? -21.264 51.657 27.539 1.00 85.07 1029 ILE B N 1
ATOM 5248 C CA . ILE B 1 24 ? -21.660 52.450 28.698 1.00 79.82 1029 ILE B CA 1
ATOM 5249 C C . ILE B 1 24 ? -22.977 53.158 28.415 1.00 79.06 1029 ILE B C 1
ATOM 5250 O O . ILE B 1 24 ? -23.836 53.268 29.286 1.00 77.81 1029 ILE B O 1
ATOM 5255 N N . LEU B 1 25 ? -23.126 53.647 27.190 1.00 77.90 1030 LEU B N 1
ATOM 5256 C CA . LEU B 1 25 ? -24.379 54.254 26.769 1.00 80.19 1030 LEU B CA 1
ATOM 5257 C C . LEU B 1 25 ? -25.501 53.214 26.781 1.00 87.57 1030 LEU B C 1
ATOM 5258 O O . LEU B 1 25 ? -26.647 53.522 27.116 1.00 82.51 1030 LEU B O 1
ATOM 5263 N N . ALA B 1 26 ? -25.153 51.977 26.434 1.00 95.17 1031 ALA B N 1
ATOM 5264 C CA . ALA B 1 26 ? -26.118 50.884 26.376 1.00 96.95 1031 ALA B CA 1
ATOM 5265 C C . ALA B 1 26 ? -26.803 50.661 27.724 1.00 95.93 1031 ALA B C 1
ATOM 5266 O O . ALA B 1 26 ? -27.998 50.367 27.782 1.00 96.96 1031 ALA B O 1
ATOM 5268 N N . THR B 1 27 ? -26.046 50.804 28.806 1.00 88.61 1032 THR B N 1
ATOM 5269 C CA . THR B 1 27 ? -26.591 50.596 30.140 1.00 81.70 1032 THR B CA 1
ATOM 5270 C C . THR B 1 27 ? -27.694 51.615 30.424 1.00 85.52 1032 THR B C 1
ATOM 5271 O O . THR B 1 27 ? -28.556 51.390 31.271 1.00 89.20 1032 THR B O 1
ATOM 5275 N N . ALA B 1 28 ? -27.655 52.740 29.720 1.00 86.51 1033 ALA B N 1
ATOM 5276 C CA . ALA B 1 28 ? -28.669 53.777 29.870 1.00 90.41 1033 ALA B CA 1
ATOM 5277 C C . ALA B 1 28 ? -29.754 53.633 28.809 1.00 89.59 1033 ALA B C 1
ATOM 5278 O O . ALA B 1 28 ? -30.641 54.482 28.701 1.00 89.90 1033 ALA B O 1
ATOM 5280 N N . GLY B 1 29 ? -29.662 52.573 28.008 1.00 85.12 1034 GLY B N 1
ATOM 5281 C CA . GLY B 1 29 ? -30.633 52.321 26.956 1.00 84.88 1034 GLY B CA 1
ATOM 5282 C C . GLY B 1 29 ? -30.335 53.104 25.691 1.00 85.18 1034 GLY B C 1
ATOM 5283 O O . GLY B 1 29 ? -31.136 53.130 24.753 1.00 80.15 1034 GLY B O 1
ATOM 5284 N N . ILE B 1 30 ? -29.170 53.742 25.669 1.00 92.66 1035 ILE B N 1
ATOM 5285 C CA . ILE B 1 30 ? -28.777 54.595 24.556 1.00 92.82 1035 ILE B CA 1
ATOM 5286 C C . ILE B 1 30 ? -27.940 53.839 23.531 1.00 87.08 1035 ILE B C 1
ATOM 5287 O O . ILE B 1 30 ? -26.928 53.222 23.871 1.00 86.82 1035 ILE B O 1
ATOM 5292 N N . VAL B 1 31 ? -28.380 53.875 22.278 1.00 80.75 1036 VAL B N 1
ATOM 5293 C CA . VAL B 1 31 ? -27.589 53.340 21.178 1.00 79.30 1036 VAL B CA 1
ATOM 5294 C C . VAL B 1 31 ? -27.524 54.371 20.071 1.00 76.61 1036 VAL B C 1
ATOM 5295 O O . VAL B 1 31 ? -28.529 54.648 19.420 1.00 76.76 1036 VAL B O 1
ATOM 5299 N N . LEU B 1 32 ? -26.338 54.927 19.846 1.00 78.12 1037 LEU B N 1
ATOM 5300 C CA . LEU B 1 32 ? -26.188 55.994 18.869 1.00 75.93 1037 LEU B CA 1
ATOM 5301 C C . LEU B 1 32 ? -25.902 55.420 17.502 1.00 76.55 1037 LEU B C 1
ATOM 5302 O O . LEU B 1 32 ? -25.103 54.495 17.363 1.00 74.89 1037 LEU B O 1
ATOM 5307 N N . THR B 1 33 ? -26.563 55.980 16.495 1.00 79.97 1038 THR B N 1
ATOM 5308 C CA . THR B 1 33 ? -26.278 55.640 15.114 1.00 81.67 1038 THR B CA 1
ATOM 5309 C C . THR B 1 33 ? -25.096 56.472 14.636 1.00 83.42 1038 THR B C 1
ATOM 5310 O O . THR B 1 33 ? -24.647 57.379 15.337 1.00 85.15 1038 THR B O 1
ATOM 5314 N N . GLY B 1 34 ? -24.632 56.200 13.422 1.00 83.38 1039 GLY B N 1
ATOM 5315 C CA . GLY B 1 34 ? -23.495 56.911 12.872 1.00 78.57 1039 GLY B CA 1
ATOM 5316 C C . GLY B 1 34 ? -23.802 58.379 12.674 1.00 79.68 1039 GLY B C 1
ATOM 5317 O O . GLY B 1 34 ? -22.996 59.242 13.016 1.00 78.30 1039 GLY B O 1
ATOM 5318 N N . CYS B 1 35 ? -24.977 58.656 12.119 1.00 91.65 1040 CYS B N 1
ATOM 5319 C CA . CYS B 1 35 ? -25.411 60.023 11.860 1.00 93.18 1040 CYS B CA 1
ATOM 5320 C C . CYS B 1 35 ? -25.563 60.793 13.159 1.00 90.07 1040 CYS B C 1
ATOM 5321 O O . CYS B 1 35 ? -25.220 61.975 13.239 1.00 94.08 1040 CYS B O 1
ATOM 5324 N N . GLN B 1 36 ? -26.077 60.117 14.178 1.00 81.24 1041 GLN B N 1
ATOM 5325 C CA . GLN B 1 36 ? -26.271 60.745 15.475 1.00 84.09 1041 GLN B CA 1
ATOM 5326 C C . GLN B 1 36 ? -24.921 61.099 16.100 1.00 85.54 1041 GLN B C 1
ATOM 5327 O O . GLN B 1 36 ? -24.754 62.187 16.666 1.00 83.74 1041 GLN B O 1
ATOM 5333 N N . TRP B 1 37 ? -23.955 60.192 15.975 1.00 83.54 1042 TRP B N 1
ATOM 5334 C CA . TRP B 1 37 ? -22.601 60.460 16.443 1.00 79.10 1042 TRP B CA 1
ATOM 5335 C C . TRP B 1 37 ? -22.042 61.700 15.748 1.00 79.93 1042 TRP B C 1
ATOM 5336 O O . TRP B 1 37 ? -21.451 62.571 16.389 1.00 81.90 1042 TRP B O 1
ATOM 5347 N N . SER B 1 38 ? -22.230 61.779 14.435 1.00 78.20 1043 SER B N 1
ATOM 5348 C CA . SER B 1 38 ? -21.698 62.897 13.659 1.00 76.90 1043 SER B CA 1
ATOM 5349 C C . SER B 1 38 ? -22.383 64.206 14.032 1.00 75.90 1043 SER B C 1
ATOM 5350 O O . SER B 1 38 ? -21.758 65.263 14.030 1.00 73.31 1043 SER B O 1
ATOM 5353 N N . GLU B 1 39 ? -23.667 64.139 14.360 1.00 78.11 1044 GLU B N 1
ATOM 5354 C CA . GLU B 1 39 ? -24.409 65.352 14.652 1.00 80.02 1044 GLU B CA 1
ATOM 5355 C C . GLU B 1 39 ? -23.987 65.895 16.013 1.00 78.14 1044 GLU B C 1
ATOM 5356 O O . GLU B 1 39 ? -23.860 67.104 16.190 1.00 80.72 1044 GLU B O 1
ATOM 5362 N N . LEU B 1 40 ? -23.725 64.996 16.956 1.00 75.49 1045 LEU B N 1
ATOM 5363 C CA . LEU B 1 40 ? -23.349 65.390 18.312 1.00 71.38 1045 LEU B CA 1
ATOM 5364 C C . LEU B 1 40 ? -21.909 65.891 18.431 1.00 71.86 1045 LEU B C 1
ATOM 5365 O O . LEU B 1 40 ? -21.644 66.874 19.127 1.00 74.25 1045 LEU B O 1
ATOM 5370 N N . PHE B 1 41 ? -20.977 65.203 17.779 1.00 68.69 1046 PHE B N 1
ATOM 5371 C CA . PHE B 1 41 ? -19.565 65.562 17.868 1.00 64.22 1046 PHE B CA 1
ATOM 5372 C C . PHE B 1 41 ? -18.947 65.948 16.534 1.00 65.83 1046 PHE B C 1
ATOM 5373 O O . PHE B 1 41 ? -18.877 65.131 15.620 1.00 69.58 1046 PHE B O 1
ATOM 5381 N N . PRO B 1 42 ? -18.490 67.201 16.415 1.00 68.12 1047 PRO B N 1
ATOM 5382 C CA . PRO B 1 42 ? -17.719 67.551 15.220 1.00 65.75 1047 PRO B CA 1
ATOM 5383 C C . PRO B 1 42 ? -16.505 66.645 15.075 1.00 66.96 1047 PRO B C 1
ATOM 5384 O O . PRO B 1 42 ? -16.110 66.317 13.958 1.00 69.35 1047 PRO B O 1
ATOM 5388 N N . GLN B 1 43 ? -15.936 66.233 16.205 1.00 63.39 1048 GLN B N 1
ATOM 5389 C CA . GLN B 1 43 ? -14.759 65.376 16.196 1.00 63.17 1048 GLN B CA 1
ATOM 5390 C C . GLN B 1 43 ? -15.062 64.039 15.548 1.00 70.18 1048 GLN B C 1
ATOM 5391 O O . GLN B 1 43 ? -14.232 63.486 14.833 1.00 76.49 1048 GLN B O 1
ATOM 5397 N N . PHE B 1 44 ? -16.248 63.511 15.805 1.00 73.39 1049 PHE B N 1
ATOM 5398 C CA . PHE B 1 44 ? -16.638 62.257 15.190 1.00 73.25 1049 PHE B CA 1
ATOM 5399 C C . PHE B 1 44 ? -16.885 62.478 13.708 1.00 76.60 1049 PHE B C 1
ATOM 5400 O O . PHE B 1 44 ? -16.378 61.735 12.870 1.00 83.96 1049 PHE B O 1
ATOM 5408 N N . ALA B 1 45 ? -17.671 63.500 13.386 1.00 71.89 1050 ALA B N 1
ATOM 5409 C CA . ALA B 1 45 ? -17.970 63.818 11.995 1.00 71.69 1050 ALA B CA 1
ATOM 5410 C C . ALA B 1 45 ? -16.695 63.967 11.160 1.00 71.49 1050 ALA B C 1
ATOM 5411 O O . ALA B 1 45 ? -16.669 63.578 9.998 1.00 69.30 1050 ALA B O 1
ATOM 5413 N N . ASP B 1 46 ? -15.649 64.539 11.754 1.00 73.38 1051 ASP B N 1
ATOM 5414 C CA . ASP B 1 46 ? -14.385 64.765 11.050 1.00 70.77 1051 ASP B CA 1
ATOM 5415 C C . ASP B 1 46 ? -13.356 63.660 11.280 1.00 69.98 1051 ASP B C 1
ATOM 5416 O O . ASP B 1 46 ? -12.222 63.756 10.811 1.00 64.60 1051 ASP B O 1
ATOM 5421 N N . ASP B 1 47 ? -13.745 62.619 12.008 1.00 70.11 1052 ASP B N 1
ATOM 5422 C CA . ASP B 1 47 ? -12.856 61.492 12.270 1.00 70.21 1052 ASP B CA 1
ATOM 5423 C C . ASP B 1 47 ? -11.555 61.975 12.900 1.00 64.54 1052 ASP B C 1
ATOM 5424 O O . ASP B 1 47 ? -10.469 61.681 12.391 1.00 64.78 1052 ASP B O 1
ATOM 5429 N N . LYS B 1 48 ? -11.670 62.692 14.020 1.00 56.89 1053 LYS B N 1
ATOM 5430 C CA . LYS B 1 48 ? -10.505 63.208 14.742 1.00 56.93 1053 LYS B CA 1
ATOM 5431 C C . LYS B 1 48 ? -10.477 62.618 16.153 1.00 57.74 1053 LYS B C 1
ATOM 5432 O O . LYS B 1 48 ? -11.508 62.234 16.691 1.00 62.29 1053 LYS B O 1
ATOM 5438 N N . PRO B 1 49 ? -9.283 62.498 16.741 1.00 62.98 1054 PRO B N 1
ATOM 5439 C CA . PRO B 1 49 ? -9.164 61.973 18.105 1.00 65.03 1054 PRO B CA 1
ATOM 5440 C C . PRO B 1 49 ? -9.816 62.889 19.139 1.00 69.91 1054 PRO B C 1
ATOM 5441 O O . PRO B 1 49 ? -9.874 64.106 18.946 1.00 70.47 1054 PRO B O 1
ATOM 5445 N N . HIS B 1 50 ? -10.301 62.296 20.226 1.00 69.55 1055 HIS B N 1
ATOM 5446 C CA . HIS B 1 50 ? -11.066 63.029 21.226 1.00 69.69 1055 HIS B CA 1
ATOM 5447 C C . HIS B 1 50 ? -11.091 62.290 22.571 1.00 68.01 1055 HIS B C 1
ATOM 5448 O O . HIS B 1 50 ? -10.778 61.100 22.644 1.00 65.41 1055 HIS B O 1
ATOM 5455 N N . SER B 1 51 ? -11.456 63.008 23.631 1.00 63.25 1056 SER B N 1
ATOM 5456 C CA . SER B 1 51 ? -11.599 62.420 24.961 1.00 61.91 1056 SER B CA 1
ATOM 5457 C C . SER B 1 51 ? -12.955 61.757 25.154 1.00 62.78 1056 SER B C 1
ATOM 5458 O O . SER B 1 51 ? -13.996 62.403 25.034 1.00 68.20 1056 SER B O 1
ATOM 5461 N N . ALA B 1 52 ? -12.931 60.466 25.465 1.00 59.17 1057 ALA B N 1
ATOM 5462 C CA . ALA B 1 52 ? -14.150 59.713 25.719 1.00 62.51 1057 ALA B CA 1
ATOM 5463 C C . ALA B 1 52 ? -14.898 60.296 26.921 1.00 65.65 1057 ALA B C 1
ATOM 5464 O O . ALA B 1 52 ? -16.128 60.273 26.969 1.00 60.81 1057 ALA B O 1
ATOM 5466 N N . ILE B 1 53 ? -14.151 60.815 27.891 1.00 67.77 1058 ILE B N 1
ATOM 5467 C CA . ILE B 1 53 ? -14.759 61.358 29.099 1.00 69.93 1058 ILE B CA 1
ATOM 5468 C C . ILE B 1 53 ? -15.559 62.606 28.774 1.00 66.57 1058 ILE B C 1
ATOM 5469 O O . ILE B 1 53 ? -16.730 62.712 29.141 1.00 67.11 1058 ILE B O 1
ATOM 5474 N N . TYR B 1 54 ? -14.935 63.540 28.062 1.00 65.03 1059 TYR B N 1
ATOM 5475 C CA . TYR B 1 54 ? -15.620 64.765 27.673 1.00 61.06 1059 TYR B CA 1
ATOM 5476 C C . TYR B 1 54 ? -16.873 64.382 26.906 1.00 60.89 1059 TYR B C 1
ATOM 5477 O O . TYR B 1 54 ? -17.949 64.936 27.129 1.00 58.21 1059 TYR B O 1
ATOM 5486 N N . ALA B 1 55 ? -16.718 63.426 25.995 1.00 58.47 1060 ALA B N 1
ATOM 5487 C CA . ALA B 1 55 ? -17.823 62.984 25.154 1.00 60.81 1060 ALA B CA 1
ATOM 5488 C C . ALA B 1 55 ? -18.971 62.451 26.002 1.00 64.31 1060 ALA B C 1
ATOM 5489 O O . ALA B 1 55 ? -20.142 62.710 25.715 1.00 64.70 1060 ALA B O 1
ATOM 5491 N N . LEU B 1 56 ? -18.633 61.712 27.052 1.00 61.14 1061 LEU B N 1
ATOM 5492 C CA . LEU B 1 56 ? -19.648 61.108 27.895 1.00 60.02 1061 LEU B CA 1
ATOM 5493 C C . LEU B 1 56 ? -20.439 62.198 28.601 1.00 63.50 1061 LEU B C 1
ATOM 5494 O O . LEU B 1 56 ? -21.655 62.100 28.731 1.00 59.98 1061 LEU B O 1
ATOM 5499 N N . ASP B 1 57 ? -19.740 63.238 29.055 1.00 69.44 1062 ASP B N 1
ATOM 5500 C CA . ASP B 1 57 ? -20.390 64.375 29.704 1.00 69.44 1062 ASP B CA 1
ATOM 5501 C C . ASP B 1 57 ? -21.335 65.068 28.718 1.00 68.65 1062 ASP B C 1
ATOM 5502 O O . ASP B 1 57 ? -22.467 65.412 29.063 1.00 67.11 1062 ASP B O 1
ATOM 5507 N N . VAL B 1 58 ? -20.876 65.248 27.484 1.00 69.24 1063 VAL B N 1
ATOM 5508 C CA . VAL B 1 58 ? -21.675 65.900 26.451 1.00 70.48 1063 VAL B CA 1
ATOM 5509 C C . VAL B 1 58 ? -22.972 65.129 26.220 1.00 74.47 1063 VAL B C 1
ATOM 5510 O O . VAL B 1 58 ? -24.053 65.718 26.114 1.00 77.45 1063 VAL B O 1
ATOM 5514 N N . ILE B 1 59 ? -22.855 63.804 26.174 1.00 70.35 1064 ILE B N 1
ATOM 5515 C CA . ILE B 1 59 ? -23.995 62.939 25.900 1.00 70.22 1064 ILE B CA 1
ATOM 5516 C C . ILE B 1 59 ? -24.957 62.956 27.080 1.00 72.53 1064 ILE B C 1
ATOM 5517 O O . ILE B 1 59 ? -26.170 62.948 26.902 1.00 74.09 1064 ILE B O 1
ATOM 5522 N N . CYS B 1 60 ? -24.406 63.006 28.287 1.00 73.41 1065 CYS B N 1
ATOM 5523 C CA . CYS B 1 60 ? -25.217 62.991 29.493 1.00 77.31 1065 CYS B CA 1
ATOM 5524 C C . CYS B 1 60 ? -26.125 64.209 29.494 1.00 73.56 1065 CYS B C 1
ATOM 5525 O O . CYS B 1 60 ? -27.327 64.111 29.743 1.00 73.27 1065 CYS B O 1
ATOM 5528 N N . ILE B 1 61 ? -25.534 65.360 29.206 1.00 68.41 1066 ILE B N 1
ATOM 5529 C CA . ILE B 1 61 ? -26.283 66.602 29.137 1.00 68.16 1066 ILE B CA 1
ATOM 5530 C C . ILE B 1 61 ? -27.311 66.557 28.017 1.00 70.77 1066 ILE B C 1
ATOM 5531 O O . ILE B 1 61 ? -28.430 67.044 28.179 1.00 73.47 1066 ILE B O 1
ATOM 5536 N N . LYS B 1 62 ? -26.935 65.998 26.870 1.00 69.57 1067 LYS B N 1
ATOM 5537 C CA . LYS B 1 62 ? -27.836 66.010 25.721 1.00 68.90 1067 LYS B CA 1
ATOM 5538 C C . LYS B 1 62 ? -29.095 65.175 25.940 1.00 74.12 1067 LYS B C 1
ATOM 5539 O O . LYS B 1 62 ? -30.187 65.601 25.578 1.00 80.49 1067 LYS B O 1
ATOM 5545 N N . PHE B 1 63 ? -28.947 63.992 26.525 1.00 70.24 1068 PHE B N 1
ATOM 5546 C CA . PHE B 1 63 ? -30.091 63.123 26.791 1.00 75.29 1068 PHE B CA 1
ATOM 5547 C C . PHE B 1 63 ? -30.864 63.501 28.060 1.00 79.12 1068 PHE B C 1
ATOM 5548 O O . PHE B 1 63 ? -32.091 63.567 28.047 1.00 80.18 1068 PHE B O 1
ATOM 5556 N N . PHE B 1 64 ? -30.141 63.712 29.158 1.00 84.33 1069 PHE B N 1
ATOM 5557 C CA . PHE B 1 64 ? -30.764 63.983 30.456 1.00 88.02 1069 PHE B CA 1
ATOM 5558 C C . PHE B 1 64 ? -30.792 65.452 30.898 1.00 82.29 1069 PHE B C 1
ATOM 5559 O O . PHE B 1 64 ? -31.276 65.763 31.986 1.00 85.20 1069 PHE B O 1
ATOM 5567 N N . GLY B 1 65 ? -30.281 66.351 30.068 1.00 74.85 1070 GLY B N 1
ATOM 5568 C CA . GLY B 1 65 ? -30.270 67.763 30.411 1.00 72.87 1070 GLY B CA 1
ATOM 5569 C C . GLY B 1 65 ? -29.474 68.070 31.669 1.00 73.53 1070 GLY B C 1
ATOM 5570 O O . GLY B 1 65 ? -29.677 69.106 32.307 1.00 72.37 1070 GLY B O 1
ATOM 5571 N N . MET B 1 66 ? -28.554 67.176 32.018 1.00 75.76 1071 MET B N 1
ATOM 5572 C CA . MET B 1 66 ? -27.686 67.373 33.173 1.00 76.01 1071 MET B CA 1
ATOM 5573 C C . MET B 1 66 ? -26.300 66.797 32.876 1.00 74.57 1071 MET B C 1
ATOM 5574 O O . MET B 1 66 ? -26.163 65.899 32.043 1.00 74.92 1071 MET B O 1
ATOM 5579 N N . ASP B 1 67 ? -25.272 67.310 33.547 1.00 72.59 1072 ASP B N 1
ATOM 5580 C CA . ASP B 1 67 ? -23.912 66.818 33.328 1.00 70.11 1072 ASP B CA 1
ATOM 5581 C C . ASP B 1 67 ? -23.543 65.721 34.337 1.00 72.99 1072 ASP B C 1
ATOM 5582 O O . ASP B 1 67 ? -24.351 65.351 35.187 1.00 77.89 1072 ASP B O 1
ATOM 5587 N N . LEU B 1 68 ? -22.319 65.208 34.246 1.00 67.53 1073 LEU B N 1
ATOM 5588 C CA . LEU B 1 68 ? -21.933 64.018 35.002 1.00 62.90 1073 LEU B CA 1
ATOM 5589 C C . LEU B 1 68 ? -21.935 64.182 36.525 1.00 64.25 1073 LEU B C 1
ATOM 5590 O O . LEU B 1 68 ? -21.917 63.186 37.259 1.00 63.46 1073 LEU B O 1
ATOM 5595 N N . THR B 1 69 ? -21.958 65.417 37.011 1.00 66.73 1074 THR B N 1
ATOM 5596 C CA . THR B 1 69 ? -21.979 65.626 38.454 1.00 71.45 1074 THR B CA 1
ATOM 5597 C C . THR B 1 69 ? -23.330 65.202 39.032 1.00 75.86 1074 THR B C 1
ATOM 5598 O O . THR B 1 69 ? -23.502 65.123 40.248 1.00 75.02 1074 THR B O 1
ATOM 5602 N N . SER B 1 70 ? -24.290 64.937 38.154 1.00 74.89 1075 SER B N 1
ATOM 5603 C CA . SER B 1 70 ? -25.565 64.384 38.575 1.00 75.61 1075 SER B CA 1
ATOM 5604 C C . SER B 1 70 ? -25.383 62.977 39.144 1.00 79.99 1075 SER B C 1
ATOM 5605 O O . SER B 1 70 ? -26.159 62.542 39.992 1.00 81.95 1075 SER B O 1
ATOM 5608 N N . GLY B 1 71 ? -24.367 62.263 38.665 1.00 79.91 1076 GLY B N 1
ATOM 5609 C CA . GLY B 1 71 ? -24.114 60.904 39.113 1.00 78.88 1076 GLY B CA 1
ATOM 5610 C C . GLY B 1 71 ? -24.835 59.851 38.287 1.00 74.97 1076 GLY B C 1
ATOM 5611 O O . GLY B 1 71 ? -24.742 58.654 38.566 1.00 80.21 1076 GLY B O 1
ATOM 5612 N N . LEU B 1 72 ? -25.560 60.301 37.270 1.00 65.34 1077 LEU B N 1
ATOM 5613 C CA . LEU B 1 72 ? -26.362 59.410 36.436 1.00 72.53 1077 LEU B CA 1
ATOM 5614 C C . LEU B 1 72 ? -25.535 58.282 35.815 1.00 80.72 1077 LEU B C 1
ATOM 5615 O O . LEU B 1 72 ? -25.982 57.138 35.748 1.00 87.65 1077 LEU B O 1
ATOM 5620 N N . PHE B 1 73 ? -24.335 58.610 35.352 1.00 77.23 1078 PHE B N 1
ATOM 5621 C CA . PHE B 1 73 ? -23.435 57.615 34.776 1.00 75.91 1078 PHE B CA 1
ATOM 5622 C C . PHE B 1 73 ? -22.404 57.072 35.756 1.00 77.34 1078 PHE B C 1
ATOM 5623 O O . PHE B 1 73 ? -21.464 56.394 35.355 1.00 79.51 1078 PHE B O 1
ATOM 5631 N N . SER B 1 74 ? -22.557 57.396 37.033 1.00 79.73 1079 SER B N 1
ATOM 5632 C CA . SER B 1 74 ? -21.506 57.123 38.003 1.00 84.47 1079 SER B CA 1
ATOM 5633 C C . SER B 1 74 ? -21.560 55.746 38.666 1.00 86.74 1079 SER B C 1
ATOM 5634 O O . SER B 1 74 ? -20.772 55.467 39.569 1.00 84.85 1079 SER B O 1
ATOM 5637 N N . LYS B 1 75 ? -22.470 54.884 38.222 1.00 86.21 1080 LYS B N 1
ATOM 5638 C CA . LYS B 1 75 ? -22.486 53.507 38.706 1.00 87.73 1080 LYS B CA 1
ATOM 5639 C C . LYS B 1 75 ? -21.269 52.807 38.122 1.00 86.80 1080 LYS B C 1
ATOM 5640 O O . LYS B 1 75 ? -21.005 52.930 36.929 1.00 93.08 1080 LYS B O 1
ATOM 5642 N N . GLN B 1 76 ? -20.519 52.076 38.943 1.00 79.05 1081 GLN B N 1
ATOM 5643 C CA . GLN B 1 76 ? -19.253 51.530 38.475 1.00 77.10 1081 GLN B CA 1
ATOM 5644 C C . GLN B 1 76 ? -19.555 50.189 37.821 1.00 82.56 1081 GLN B C 1
ATOM 5645 O O . GLN B 1 76 ? -19.761 49.185 38.496 1.00 92.55 1081 GLN B O 1
ATOM 5651 N N . SER B 1 77 ? -19.526 50.169 36.496 1.00 81.81 1082 SER B N 1
ATOM 5652 C CA . SER B 1 77 ? -19.971 49.007 35.747 1.00 83.26 1082 SER B CA 1
ATOM 5653 C C . SER B 1 77 ? -18.913 48.611 34.734 1.00 88.01 1082 SER B C 1
ATOM 5654 O O . SER B 1 77 ? -18.279 47.564 34.854 1.00 94.02 1082 SER B O 1
ATOM 5657 N N . ILE B 1 78 ? -18.732 49.469 33.738 1.00 84.96 1083 ILE B N 1
ATOM 5658 C CA . ILE B 1 78 ? -17.794 49.222 32.655 1.00 82.23 1083 ILE B CA 1
ATOM 5659 C C . ILE B 1 78 ? -16.581 50.131 32.801 1.00 81.60 1083 ILE B C 1
ATOM 5660 O O . ILE B 1 78 ? -16.728 51.345 32.919 1.00 85.83 1083 ILE B O 1
ATOM 5665 N N . PRO B 1 79 ? -15.373 49.556 32.819 1.00 77.71 1084 PRO B N 1
ATOM 5666 C CA . PRO B 1 79 ? -14.230 50.467 32.894 1.00 78.89 1084 PRO B CA 1
ATOM 5667 C C . PRO B 1 79 ? -14.077 51.262 31.603 1.00 80.79 1084 PRO B C 1
ATOM 5668 O O . PRO B 1 79 ? -14.306 50.724 30.520 1.00 80.57 1084 PRO B O 1
ATOM 5672 N N . LEU B 1 80 ? -13.736 52.539 31.729 1.00 82.71 1085 LEU B N 1
ATOM 5673 C CA . LEU B 1 80 ? -13.362 53.352 30.582 1.00 77.04 1085 LEU B CA 1
ATOM 5674 C C . LEU B 1 80 ? -11.906 53.733 30.764 1.00 76.91 1085 LEU B C 1
ATOM 5675 O O . LEU B 1 80 ? -11.571 54.559 31.610 1.00 76.03 1085 LEU B O 1
ATOM 5680 N N . THR B 1 81 ? -11.052 53.147 29.935 1.00 77.87 1086 THR B N 1
ATOM 5681 C CA . THR B 1 81 ? -9.614 53.150 30.169 1.00 75.21 1086 THR B CA 1
ATOM 5682 C C . THR B 1 81 ? -8.852 53.773 29.006 1.00 65.89 1086 THR B C 1
ATOM 5683 O O . THR B 1 81 ? -9.055 53.423 27.842 1.00 62.77 1086 THR B O 1
ATOM 5687 N N . TYR B 1 82 ? -7.989 54.721 29.346 1.00 66.61 1087 TYR B N 1
ATOM 5688 C CA . TYR B 1 82 ? -7.146 55.399 28.377 1.00 70.30 1087 TYR B CA 1
ATOM 5689 C C . TYR B 1 82 ? -5.776 54.743 28.333 1.00 78.64 1087 TYR B C 1
ATOM 5690 O O . TYR B 1 82 ? -5.189 54.440 29.370 1.00 86.07 1087 TYR B O 1
ATOM 5699 N N . HIS B 1 83 ? -5.275 54.503 27.129 1.00 77.76 1088 HIS B N 1
ATOM 5700 C CA . HIS B 1 83 ? -3.934 53.966 26.968 1.00 78.50 1088 HIS B CA 1
ATOM 5701 C C . HIS B 1 83 ? -3.031 54.973 26.257 1.00 80.83 1088 HIS B C 1
ATOM 5702 O O . HIS B 1 83 ? -3.150 55.179 25.051 1.00 80.71 1088 HIS B O 1
ATOM 5709 N N . PRO B 1 84 ? -2.112 55.590 27.014 1.00 84.40 1089 PRO B N 1
ATOM 5710 C CA . PRO B 1 84 ? -1.156 56.588 26.524 1.00 83.27 1089 PRO B CA 1
ATOM 5711 C C . PRO B 1 84 ? -0.136 56.010 25.558 1.00 91.60 1089 PRO B C 1
ATOM 5712 O O . PRO B 1 84 ? 0.011 54.790 25.450 1.00 94.25 1089 PRO B O 1
ATOM 5716 N N . ALA B 1 85 ? 0.541 56.899 24.841 1.00 91.75 1090 ALA B N 1
ATOM 5717 C CA . ALA B 1 85 ? 1.648 56.511 23.984 1.00 90.75 1090 ALA B CA 1
ATOM 5718 C C . ALA B 1 85 ? 2.786 55.958 24.843 1.00 93.64 1090 ALA B C 1
ATOM 5719 O O . ALA B 1 85 ? 2.995 56.398 25.977 1.00 91.38 1090 ALA B O 1
ATOM 5721 N N . ASP B 1 86 ? 3.522 54.999 24.294 1.00 93.51 1091 ASP B N 1
ATOM 5722 C CA . ASP B 1 86 ? 4.712 54.476 24.958 1.00 96.66 1091 ASP B CA 1
ATOM 5723 C C . ASP B 1 86 ? 5.862 54.437 23.944 1.00 98.17 1091 ASP B C 1
ATOM 5724 O O . ASP B 1 86 ? 5.726 54.956 22.833 1.00 95.97 1091 ASP B O 1
ATOM 5729 N N . SER B 1 87 ? 6.999 53.868 24.329 1.00 99.10 1092 SER B N 1
ATOM 5730 C CA . SER B 1 87 ? 8.178 53.880 23.466 1.00 95.09 1092 SER B CA 1
ATOM 5731 C C . SER B 1 87 ? 7.904 53.178 22.142 1.00 92.42 1092 SER B C 1
ATOM 5732 O O . SER B 1 87 ? 8.513 53.503 21.121 1.00 81.73 1092 SER B O 1
ATOM 5735 N N . ALA B 1 88 ? 6.977 52.225 22.177 1.00 105.40 1093 ALA B N 1
ATOM 5736 C CA . ALA B 1 88 ? 6.560 51.478 20.994 1.00 110.58 1093 ALA B CA 1
ATOM 5737 C C . ALA B 1 88 ? 5.443 52.170 20.208 1.00 112.48 1093 ALA B C 1
ATOM 5738 O O . ALA B 1 88 ? 5.618 52.519 19.043 1.00 111.94 1093 ALA B O 1
ATOM 5740 N N . ARG B 1 89 ? 4.320 52.413 20.881 1.00 111.34 1094 ARG B N 1
ATOM 5741 C CA . ARG B 1 89 ? 3.100 52.924 20.259 1.00 107.12 1094 ARG B CA 1
ATOM 5742 C C . ARG B 1 89 ? 2.919 54.407 20.561 1.00 106.51 1094 ARG B C 1
ATOM 5743 O O . ARG B 1 89 ? 2.572 54.776 21.682 1.00 107.62 1094 ARG B O 1
ATOM 5751 N N . PRO B 1 90 ? 3.139 55.264 19.544 1.00 101.29 1095 PRO B N 1
ATOM 5752 C CA . PRO B 1 90 ? 3.067 56.728 19.658 1.00 97.70 1095 PRO B CA 1
ATOM 5753 C C . PRO B 1 90 ? 1.649 57.291 19.814 1.00 95.99 1095 PRO B C 1
ATOM 5754 O O . PRO B 1 90 ? 1.503 58.424 20.278 1.00 91.04 1095 PRO B O 1
ATOM 5758 N N . VAL B 1 91 ? 0.627 56.520 19.442 1.00 99.13 1096 VAL B N 1
ATOM 5759 C CA . VAL B 1 91 ? -0.738 57.045 19.426 1.00 96.57 1096 VAL B CA 1
ATOM 5760 C C . VAL B 1 91 ? -1.670 56.345 20.417 1.00 90.26 1096 VAL B C 1
ATOM 5761 O O . VAL B 1 91 ? -1.817 55.119 20.422 1.00 92.76 1096 VAL B O 1
ATOM 5765 N N . ALA B 1 92 ? -2.317 57.172 21.235 1.00 82.15 1097 ALA B N 1
ATOM 5766 C CA . ALA B 1 92 ? -3.199 56.723 22.311 1.00 75.63 1097 ALA B CA 1
ATOM 5767 C C . ALA B 1 92 ? -4.542 56.142 21.856 1.00 79.73 1097 ALA B C 1
ATOM 5768 O O . ALA B 1 92 ? -5.084 56.515 20.806 1.00 72.78 1097 ALA B O 1
ATOM 5770 N N . HIS B 1 93 ? -5.083 55.253 22.689 1.00 75.30 1098 HIS B N 1
ATOM 5771 C CA . HIS B 1 93 ? -6.332 54.552 22.397 1.00 83.73 1098 HIS B CA 1
ATOM 5772 C C . HIS B 1 93 ? -7.212 54.438 23.642 1.00 86.27 1098 HIS B C 1
ATOM 5773 O O . HIS B 1 93 ? -6.721 54.351 24.765 1.00 89.84 1098 HIS B O 1
ATOM 5780 N N . TRP B 1 94 ? -8.523 54.480 23.421 1.00 95.75 1099 TRP B N 1
ATOM 5781 C CA . TRP B 1 94 ? -9.506 54.249 24.470 1.00 82.82 1099 TRP B CA 1
ATOM 5782 C C . TRP B 1 94 ? -10.118 52.869 24.296 1.00 82.02 1099 TRP B C 1
ATOM 5783 O O . TRP B 1 94 ? -10.441 52.466 23.179 1.00 83.12 1099 TRP B O 1
ATOM 5794 N N . ASP B 1 95 ? -10.287 52.141 25.389 1.00 82.96 1100 ASP B N 1
ATOM 5795 C CA . ASP B 1 95 ? -11.062 50.909 25.333 1.00 85.80 1100 ASP B CA 1
ATOM 5796 C C . ASP B 1 95 ? -11.685 50.600 26.688 1.00 88.56 1100 ASP B C 1
ATOM 5797 O O . ASP B 1 95 ? -11.631 51.410 27.604 1.00 85.84 1100 ASP B O 1
ATOM 5802 N N . ASN B 1 96 ? -12.316 49.438 26.784 1.00 86.84 1101 ASN B N 1
ATOM 5803 C CA . ASN B 1 96 ? -13.004 49.021 27.998 1.00 75.45 1101 ASN B CA 1
ATOM 5804 C C . ASN B 1 96 ? -12.198 48.079 28.901 1.00 74.95 1101 ASN B C 1
ATOM 5805 O O . ASN B 1 96 ? -12.743 47.473 29.818 1.00 75.14 1101 ASN B O 1
ATOM 5810 N N . SER B 1 97 ? -10.914 47.912 28.604 1.00 76.09 1102 SER B N 1
ATOM 5811 C CA . SER B 1 97 ? -10.052 47.034 29.394 1.00 76.29 1102 SER B CA 1
ATOM 5812 C C . SER B 1 97 ? -10.089 47.399 30.875 1.00 78.01 1102 SER B C 1
ATOM 5813 O O . SER B 1 97 ? -10.447 48.519 31.228 1.00 76.43 1102 SER B O 1
ATOM 5816 N N . PRO B 1 98 ? -9.737 46.440 31.749 1.00 88.02 1103 PRO B N 1
ATOM 5817 C CA . PRO B 1 98 ? -9.755 46.629 33.202 1.00 91.56 1103 PRO B CA 1
ATOM 5818 C C . PRO B 1 98 ? -9.021 47.883 33.656 1.00 87.06 1103 PRO B C 1
ATOM 5819 O O . PRO B 1 98 ? -7.960 48.231 33.132 1.00 82.06 1103 PRO B O 1
ATOM 5823 N N . GLY B 1 99 ? -9.595 48.548 34.648 1.00 85.59 1104 GLY B N 1
ATOM 5824 C CA . GLY B 1 99 ? -9.017 49.762 35.181 1.00 85.36 1104 GLY B CA 1
ATOM 5825 C C . GLY B 1 99 ? -9.861 50.284 36.321 1.00 79.80 1104 GLY B C 1
ATOM 5826 O O . GLY B 1 99 ? -11.017 49.900 36.483 1.00 79.35 1104 GLY B O 1
ATOM 5827 N N . THR B 1 100 ? -9.296 51.191 37.101 1.00 76.44 1105 THR B N 1
ATOM 5828 C CA . THR B 1 100 ? -9.964 51.623 38.310 1.00 78.07 1105 THR B CA 1
ATOM 5829 C C . THR B 1 100 ? -11.057 52.664 38.026 1.00 79.44 1105 THR B C 1
ATOM 5830 O O . THR B 1 100 ? -11.964 52.842 38.836 1.00 82.79 1105 THR B O 1
ATOM 5834 N N . ARG B 1 101 ? -11.014 53.296 36.853 1.00 77.67 1106 ARG B N 1
ATOM 5835 C CA . ARG B 1 101 ? -12.040 54.277 36.476 1.00 70.90 1106 ARG B CA 1
ATOM 5836 C C . ARG B 1 101 ? -13.143 53.592 35.669 1.00 71.81 1106 ARG B C 1
ATOM 5837 O O . ARG B 1 101 ? -12.907 53.117 34.562 1.00 70.19 1106 ARG B O 1
ATOM 5839 N N . LYS B 1 102 ? -14.346 53.537 36.235 1.00 81.71 1107 LYS B N 1
ATOM 5840 C CA . LYS B 1 102 ? -15.466 52.864 35.582 1.00 84.62 1107 LYS B CA 1
ATOM 5841 C C . LYS B 1 102 ? -16.727 53.733 35.589 1.00 81.56 1107 LYS B C 1
ATOM 5842 O O . LYS B 1 102 ? -16.867 54.648 36.402 1.00 83.60 1107 LYS B O 1
ATOM 5844 N N . TYR B 1 103 ? -17.645 53.421 34.680 1.00 77.74 1108 TYR B N 1
ATOM 5845 C CA . TYR B 1 103 ? -18.875 54.185 34.514 1.00 75.96 1108 TYR B CA 1
ATOM 5846 C C . TYR B 1 103 ? -20.040 53.267 34.200 1.00 80.16 1108 TYR B C 1
ATOM 5847 O O . TYR B 1 103 ? -19.850 52.141 33.746 1.00 84.93 1108 TYR B O 1
ATOM 5856 N N . GLY B 1 104 ? -21.246 53.751 34.471 1.00 78.26 1109 GLY B N 1
ATOM 5857 C CA . GLY B 1 104 ? -22.458 53.076 34.051 1.00 79.31 1109 GLY B CA 1
ATOM 5858 C C . GLY B 1 104 ? -23.710 53.776 34.547 1.00 78.49 1109 GLY B C 1
ATOM 5859 O O . GLY B 1 104 ? -23.681 54.503 35.543 1.00 70.86 1109 GLY B O 1
ATOM 5860 N N . TYR B 1 105 ? -24.822 53.524 33.864 1.00 84.04 1110 TYR B N 1
ATOM 5861 C CA . TYR B 1 105 ? -26.086 54.164 34.191 1.00 87.09 1110 TYR B CA 1
ATOM 5862 C C . TYR B 1 105 ? -26.567 53.753 35.575 1.00 87.47 1110 TYR B C 1
ATOM 5863 O O . TYR B 1 105 ? -26.530 52.575 35.932 1.00 89.41 1110 TYR B O 1
ATOM 5872 N N . ASP B 1 106 ? -26.993 54.741 36.356 1.00 85.43 1111 ASP B N 1
ATOM 5873 C CA . ASP B 1 106 ? -27.521 54.506 37.696 1.00 88.05 1111 ASP B CA 1
ATOM 5874 C C . ASP B 1 106 ? -29.023 54.820 37.730 1.00 87.88 1111 ASP B C 1
ATOM 5875 O O . ASP B 1 106 ? -29.415 55.984 37.704 1.00 81.13 1111 ASP B O 1
ATOM 5880 N N . HIS B 1 107 ? -29.856 53.784 37.812 1.00 95.00 1112 HIS B N 1
ATOM 5881 C CA . HIS B 1 107 ? -31.307 53.951 37.713 1.00 101.27 1112 HIS B CA 1
ATOM 5882 C C . HIS B 1 107 ? -31.874 54.633 38.954 1.00 98.63 1112 HIS B C 1
ATOM 5883 O O . HIS B 1 107 ? -32.879 55.343 38.885 1.00 92.46 1112 HIS B O 1
ATOM 5890 N N . ALA B 1 108 ? -31.205 54.427 40.084 1.00 99.99 1113 ALA B N 1
ATOM 5891 C CA . ALA B 1 108 ? -31.619 55.023 41.346 1.00 97.55 1113 ALA B CA 1
ATOM 5892 C C . ALA B 1 108 ? -31.612 56.537 41.240 1.00 98.70 1113 ALA B C 1
ATOM 5893 O O . ALA B 1 108 ? -32.546 57.209 41.677 1.00 103.75 1113 ALA B O 1
ATOM 5895 N N . ILE B 1 109 ? -30.532 57.070 40.687 1.00 97.39 1114 ILE B N 1
ATOM 5896 C CA . ILE B 1 109 ? -30.392 58.506 40.515 1.00 91.57 1114 ILE B CA 1
ATOM 5897 C C . ILE B 1 109 ? -31.508 59.094 39.657 1.00 91.18 1114 ILE B C 1
ATOM 5898 O O . ILE B 1 109 ? -32.060 60.136 39.993 1.00 95.08 1114 ILE B O 1
ATOM 5903 N N . ALA B 1 110 ? -31.840 58.436 38.550 1.00 87.44 1115 ALA B N 1
ATOM 5904 C CA . ALA B 1 110 ? -32.850 58.971 37.639 1.00 89.80 1115 ALA B CA 1
ATOM 5905 C C . ALA B 1 110 ? -34.250 58.940 38.246 1.00 92.70 1115 ALA B C 1
ATOM 5906 O O . ALA B 1 110 ? -35.025 59.886 38.089 1.00 87.52 1115 ALA B O 1
ATOM 5908 N N . ALA B 1 111 ? -34.554 57.860 38.960 1.00 97.71 1116 ALA B N 1
ATOM 5909 C CA . ALA B 1 111 ? -35.860 57.689 39.588 1.00 97.83 1116 ALA B CA 1
ATOM 5910 C C . ALA B 1 111 ? -36.058 58.736 40.672 1.00 102.37 1116 ALA B C 1
ATOM 5911 O O . ALA B 1 111 ? -37.124 59.338 40.784 1.00 101.80 1116 ALA B O 1
ATOM 5913 N N . GLU B 1 112 ? -35.016 58.954 41.464 1.00 108.37 1117 GLU B N 1
ATOM 5914 C CA . GLU B 1 112 ? -35.060 59.943 42.525 1.00 111.78 1117 GLU B CA 1
ATOM 5915 C C . GLU B 1 112 ? -35.183 61.349 41.951 1.00 108.78 1117 GLU B C 1
ATOM 5916 O O . GLU B 1 112 ? -35.881 62.193 42.505 1.00 114.52 1117 GLU B O 1
ATOM 5922 N N . LEU B 1 113 ? -34.481 61.601 40.853 1.00 99.57 1118 LEU B N 1
ATOM 5923 C CA . LEU B 1 113 ? -34.539 62.893 40.179 1.00 99.14 1118 LEU B CA 1
ATOM 5924 C C . LEU B 1 113 ? -35.924 63.166 39.612 1.00 103.46 1118 LEU B C 1
ATOM 5925 O O . LEU B 1 113 ? -36.341 64.320 39.492 1.00 104.13 1118 LEU B O 1
ATOM 5930 N N . SER B 1 114 ? -36.645 62.100 39.284 1.00 105.64 1119 SER B N 1
ATOM 5931 C CA . SER B 1 114 ? -37.960 62.240 38.670 1.00 112.34 1119 SER B CA 1
ATOM 5932 C C . SER B 1 114 ? -38.972 62.925 39.601 1.00 113.77 1119 SER B C 1
ATOM 5933 O O . SER B 1 114 ? -40.066 63.294 39.173 1.00 116.01 1119 SER B O 1
ATOM 5936 N N . ARG B 1 115 ? -38.601 63.113 40.865 1.00 108.50 1120 ARG B N 1
ATOM 5937 C CA . ARG B 1 115 ? -39.452 63.843 41.798 1.00 100.02 1120 ARG B CA 1
ATOM 5938 C C . ARG B 1 115 ? -39.575 65.305 41.365 1.00 106.84 1120 ARG B C 1
ATOM 5939 O O . ARG B 1 115 ? -40.681 65.832 41.273 1.00 110.49 1120 ARG B O 1
ATOM 5941 N N . ARG B 1 116 ? -38.446 65.960 41.105 1.00 110.52 1121 ARG B N 1
ATOM 5942 C CA . ARG B 1 116 ? -38.472 67.327 40.582 1.00 110.72 1121 ARG B CA 1
ATOM 5943 C C . ARG B 1 116 ? -38.680 67.385 39.060 1.00 106.90 1121 ARG B C 1
ATOM 5944 O O . ARG B 1 116 ? -39.245 68.348 38.541 1.00 107.96 1121 ARG B O 1
ATOM 5952 N N . PHE B 1 117 ? -38.220 66.358 38.353 1.00 101.06 1122 PHE B N 1
ATOM 5953 C CA . PHE B 1 117 ? -38.322 66.307 36.892 1.00 98.44 1122 PHE B CA 1
ATOM 5954 C C . PHE B 1 117 ? -38.995 65.012 36.443 1.00 101.05 1122 PHE B C 1
ATOM 5955 O O . PHE B 1 117 ? -38.321 64.063 36.050 1.00 94.83 1122 PHE B O 1
ATOM 5963 N N . PRO B 1 118 ? -40.335 64.976 36.485 1.00 101.48 1123 PRO B N 1
ATOM 5964 C CA . PRO B 1 118 ? -41.108 63.755 36.227 1.00 101.73 1123 PRO B CA 1
ATOM 5965 C C . PRO B 1 118 ? -40.761 63.039 34.921 1.00 99.39 1123 PRO B C 1
ATOM 5966 O O . PRO B 1 118 ? -40.977 61.831 34.826 1.00 98.46 1123 PRO B O 1
ATOM 5970 N N . VAL B 1 119 ? -40.222 63.758 33.942 1.00 101.70 1124 VAL B N 1
ATOM 5971 C CA . VAL B 1 119 ? -39.919 63.161 32.641 1.00 99.39 1124 VAL B CA 1
ATOM 5972 C C . VAL B 1 119 ? -38.951 61.981 32.774 1.00 94.23 1124 VAL B C 1
ATOM 5973 O O . VAL B 1 119 ? -38.894 61.114 31.902 1.00 90.26 1124 VAL B O 1
ATOM 5977 N N . PHE B 1 120 ? -38.187 61.963 33.863 1.00 93.06 1125 PHE B N 1
ATOM 5978 C CA . PHE B 1 120 ? -37.254 60.872 34.148 1.00 93.21 1125 PHE B CA 1
ATOM 5979 C C . PHE B 1 120 ? -37.934 59.505 34.281 1.00 97.27 1125 PHE B C 1
ATOM 5980 O O . PHE B 1 120 ? -37.262 58.476 34.253 1.00 96.02 1125 PHE B O 1
ATOM 5988 N N . GLN B 1 121 ? -39.250 59.482 34.468 1.00 102.42 1126 GLN B N 1
ATOM 5989 C CA . GLN B 1 121 ? -39.963 58.211 34.467 1.00 103.68 1126 GLN B CA 1
ATOM 5990 C C . GLN B 1 121 ? -39.779 57.571 33.096 1.00 101.25 1126 GLN B C 1
ATOM 5991 O O . GLN B 1 121 ? -39.821 56.350 32.960 1.00 102.24 1126 GLN B O 1
ATOM 5997 N N . LEU B 1 122 ? -39.560 58.410 32.086 1.00 102.71 1127 LEU B N 1
ATOM 5998 C CA . LEU B 1 122 ? -39.445 57.958 30.701 1.00 101.62 1127 LEU B CA 1
ATOM 5999 C C . LEU B 1 122 ? -38.003 57.659 30.295 1.00 94.76 1127 LEU B C 1
ATOM 6000 O O . LEU B 1 122 ? -37.741 57.292 29.150 1.00 96.61 1127 LEU B O 1
ATOM 6005 N N . ALA B 1 123 ? -37.073 57.798 31.234 1.00 90.87 1128 ALA B N 1
ATOM 6006 C CA . ALA B 1 123 ? -35.655 57.628 30.933 1.00 87.93 1128 ALA B CA 1
ATOM 6007 C C . ALA B 1 123 ? -35.330 56.168 30.669 1.00 89.94 1128 ALA B C 1
ATOM 6008 O O . ALA B 1 123 ? -36.089 55.276 31.039 1.00 88.64 1128 ALA B O 1
ATOM 6010 N N . GLY B 1 124 ? -34.191 55.928 30.036 1.00 95.40 1129 GLY B N 1
ATOM 6011 C CA . GLY B 1 124 ? -33.752 54.573 29.778 1.00 106.48 1129 GLY B CA 1
ATOM 6012 C C . GLY B 1 124 ? -34.334 54.026 28.488 1.00 110.67 1129 GLY B C 1
ATOM 6013 O O . GLY B 1 124 ? -34.029 52.901 28.092 1.00 111.85 1129 GLY B O 1
ATOM 6014 N N . LYS B 1 125 ? -35.180 54.818 27.834 1.00 107.98 1130 LYS B N 1
ATOM 6015 C CA . LYS B 1 125 ? -35.792 54.409 26.572 1.00 98.74 1130 LYS B CA 1
ATOM 6016 C C . LYS B 1 125 ? -34.959 54.860 25.362 1.00 98.74 1130 LYS B C 1
ATOM 6017 O O . LYS B 1 125 ? -35.384 54.703 24.218 1.00 94.75 1130 LYS B O 1
ATOM 6019 N N . GLY B 1 126 ? -33.789 55.445 25.621 1.00 99.30 1131 GLY B N 1
ATOM 6020 C CA . GLY B 1 126 ? -32.862 55.813 24.561 1.00 97.47 1131 GLY B CA 1
ATOM 6021 C C . GLY B 1 126 ? -33.240 57.106 23.856 1.00 98.30 1131 GLY B C 1
ATOM 6022 O O . GLY B 1 126 ? -32.746 57.401 22.766 1.00 95.87 1131 GLY B O 1
ATOM 6023 N N . THR B 1 127 ? -34.103 57.890 24.495 1.00 97.58 1132 THR B N 1
ATOM 6024 C CA . THR B 1 127 ? -34.626 59.116 23.901 1.00 90.87 1132 THR B CA 1
ATOM 6025 C C . THR B 1 127 ? -34.149 60.354 24.652 1.00 85.21 1132 THR B C 1
ATOM 6026 O O . THR B 1 127 ? -33.790 60.286 25.825 1.00 78.27 1132 THR B O 1
ATOM 6030 N N . GLN B 1 128 ? -34.140 61.489 23.962 1.00 89.59 1133 GLN B N 1
ATOM 6031 C CA . GLN B 1 128 ? -33.770 62.750 24.584 1.00 88.21 1133 GLN B CA 1
ATOM 6032 C C . GLN B 1 128 ? -34.916 63.269 25.444 1.00 92.37 1133 GLN B C 1
ATOM 6033 O O . GLN B 1 128 ? -36.054 63.368 24.990 1.00 96.99 1133 GLN B O 1
ATOM 6039 N N . LEU B 1 129 ? -34.609 63.587 26.696 1.00 90.47 1134 LEU B N 1
ATOM 6040 C CA . LEU B 1 129 ? -35.604 64.108 27.625 1.00 88.04 1134 LEU B CA 1
ATOM 6041 C C . LEU B 1 129 ? -35.625 65.631 27.606 1.00 92.14 1134 LEU B C 1
ATOM 6042 O O . LEU B 1 129 ? -34.582 66.269 27.736 1.00 95.38 1134 LEU B O 1
ATOM 6047 N N . ASP B 1 130 ? -36.811 66.215 27.469 1.00 95.47 1135 ASP B N 1
ATOM 6048 C CA . ASP B 1 130 ? -36.964 67.648 27.674 1.00 97.66 1135 ASP B CA 1
ATOM 6049 C C . ASP B 1 130 ? -37.448 67.813 29.108 1.00 101.70 1135 ASP B C 1
ATOM 6050 O O . ASP B 1 130 ? -38.599 67.514 29.424 1.00 102.80 1135 ASP B O 1
ATOM 6055 N N . LEU B 1 131 ? -36.569 68.313 29.970 1.00 100.62 1136 LEU B N 1
ATOM 6056 C CA . LEU B 1 131 ? -36.865 68.393 31.393 1.00 100.49 1136 LEU B CA 1
ATOM 6057 C C . LEU B 1 131 ? -37.938 69.433 31.666 1.00 103.19 1136 LEU B C 1
ATOM 6058 O O . LEU B 1 131 ? -38.589 69.403 32.709 1.00 104.32 1136 LEU B O 1
ATOM 6063 N N . GLN B 1 132 ? -38.123 70.345 30.716 1.00 106.75 1137 GLN B N 1
ATOM 6064 C CA . GLN B 1 132 ? -39.020 71.480 30.898 1.00 106.98 1137 GLN B CA 1
ATOM 6065 C C . GLN B 1 132 ? -40.445 71.189 30.418 1.00 106.42 1137 GLN B C 1
ATOM 6066 O O . GLN B 1 132 ? -41.386 71.229 31.211 1.00 110.93 1137 GLN B O 1
ATOM 6072 N N . THR B 1 133 ? -40.608 70.907 29.128 1.00 99.67 1138 THR B N 1
ATOM 6073 C CA . THR B 1 133 ? -41.924 70.568 28.585 1.00 98.27 1138 THR B CA 1
ATOM 6074 C C . THR B 1 133 ? -42.352 69.154 29.003 1.00 96.82 1138 THR B C 1
ATOM 6075 O O . THR B 1 133 ? -43.545 68.841 29.048 1.00 100.84 1138 THR B O 1
ATOM 6079 N N . GLY B 1 134 ? -41.376 68.301 29.293 1.00 88.62 1139 GLY B N 1
ATOM 6080 C CA . GLY B 1 134 ? -41.651 66.960 29.776 1.00 89.11 1139 GLY B CA 1
ATOM 6081 C C . GLY B 1 134 ? -41.954 65.945 28.690 1.00 94.05 1139 GLY B C 1
ATOM 6082 O O . GLY B 1 134 ? -42.378 64.824 28.984 1.00 93.77 1139 GLY B O 1
ATOM 6083 N N . ARG B 1 135 ? -41.732 66.325 27.436 1.00 100.76 1140 ARG B N 1
ATOM 6084 C CA . ARG B 1 135 ? -41.927 65.403 26.322 1.00 108.14 1140 ARG B CA 1
ATOM 6085 C C . ARG B 1 135 ? -40.600 64.682 26.052 1.00 106.63 1140 ARG B C 1
ATOM 6086 O O . ARG B 1 135 ? -39.616 64.905 26.757 1.00 103.65 1140 ARG B O 1
ATOM 6094 N N . THR B 1 136 ? -40.579 63.810 25.049 1.00 101.94 1141 THR B N 1
ATOM 6095 C CA . THR B 1 136 ? -39.352 63.122 24.660 1.00 96.45 1141 THR B CA 1
ATOM 6096 C C . THR B 1 136 ? -39.138 63.317 23.168 1.00 93.03 1141 THR B C 1
ATOM 6097 O O . THR B 1 136 ? -40.050 63.725 22.448 1.00 92.35 1141 THR B O 1
ATOM 6101 N N . ARG B 1 137 ? -37.929 63.025 22.705 1.00 91.00 1142 ARG B N 1
ATOM 6102 C CA . ARG B 1 137 ? -37.526 63.406 21.365 1.00 87.16 1142 ARG B CA 1
ATOM 6103 C C . ARG B 1 137 ? -36.454 62.480 20.810 1.00 90.40 1142 ARG B C 1
ATOM 6104 O O . ARG B 1 137 ? -35.801 61.755 21.558 1.00 82.66 1142 ARG B O 1
ATOM 6112 N N . VAL B 1 138 ? -36.303 62.483 19.488 1.00 106.07 1143 VAL B N 1
ATOM 6113 C CA . VAL B 1 138 ? -35.148 61.857 18.852 1.00 113.56 1143 VAL B CA 1
ATOM 6114 C C . VAL B 1 138 ? -33.925 62.641 19.297 1.00 109.82 1143 VAL B C 1
ATOM 6115 O O . VAL B 1 138 ? -33.969 63.869 19.346 1.00 114.34 1143 VAL B O 1
ATOM 6119 N N . ILE B 1 139 ? -32.835 61.958 19.625 1.00 100.33 1144 ILE B N 1
ATOM 6120 C CA . ILE B 1 139 ? -31.655 62.663 20.116 1.00 91.19 1144 ILE B CA 1
ATOM 6121 C C . ILE B 1 139 ? -31.264 63.767 19.133 1.00 86.67 1144 ILE B C 1
ATOM 6122 O O . ILE B 1 139 ? -31.186 63.533 17.926 1.00 87.92 1144 ILE B O 1
ATOM 6127 N N . SER B 1 140 ? -31.040 64.972 19.656 1.00 81.13 1145 SER B N 1
ATOM 6128 C CA . SER B 1 140 ? -30.715 66.123 18.820 1.00 77.07 1145 SER B CA 1
ATOM 6129 C C . SER B 1 140 ? -29.681 67.028 19.479 1.00 75.73 1145 SER B C 1
ATOM 6130 O O . SER B 1 140 ? -29.780 67.345 20.666 1.00 74.62 1145 SER B O 1
ATOM 6133 N N . ALA B 1 141 ? -28.704 67.462 18.689 1.00 72.93 1146 ALA B N 1
ATOM 6134 C CA . ALA B 1 141 ? -27.645 68.342 19.171 1.00 66.99 1146 ALA B CA 1
ATOM 6135 C C . ALA B 1 141 ? -28.157 69.761 19.370 1.00 69.92 1146 ALA B C 1
ATOM 6136 O O . ALA B 1 141 ? -27.443 70.614 19.899 1.00 65.62 1146 ALA B O 1
ATOM 6138 N N . GLN B 1 142 ? -29.390 70.010 18.937 1.00 79.64 1147 GLN B N 1
ATOM 6139 C CA . GLN B 1 142 ? -29.972 71.350 18.980 1.00 81.53 1147 GLN B CA 1
ATOM 6140 C C . GLN B 1 142 ? -30.812 71.598 20.233 1.00 79.13 1147 GLN B C 1
ATOM 6141 O O . GLN B 1 142 ? -31.392 72.670 20.385 1.00 77.51 1147 GLN B O 1
ATOM 6147 N N . HIS B 1 143 ? -30.861 70.618 21.132 1.00 82.67 1148 HIS B N 1
ATOM 6148 C CA . HIS B 1 143 ? -31.654 70.731 22.356 1.00 84.84 1148 HIS B CA 1
ATOM 6149 C C . HIS B 1 143 ? -30.817 70.374 23.569 1.00 80.24 1148 HIS B C 1
ATOM 6150 O O . HIS B 1 143 ? -29.731 69.816 23.440 1.00 84.66 1148 HIS B O 1
ATOM 6157 N N . ASN B 1 144 ? -31.332 70.691 24.751 1.00 71.45 1149 ASN B N 1
ATOM 6158 C CA . ASN B 1 144 ? -30.565 70.518 25.973 1.00 67.69 1149 ASN B CA 1
ATOM 6159 C C . ASN B 1 144 ? -29.181 71.127 25.801 1.00 62.81 1149 ASN B C 1
ATOM 6160 O O . ASN B 1 144 ? -28.170 70.471 26.029 1.00 58.78 1149 ASN B O 1
ATOM 6165 N N . LEU B 1 145 ? -29.148 72.386 25.380 1.00 64.62 1150 LEU B N 1
ATOM 6166 C CA . LEU B 1 145 ? -27.896 73.078 25.117 1.00 66.65 1150 LEU B CA 1
ATOM 6167 C C . LEU B 1 145 ? -27.150 73.452 26.399 1.00 68.30 1150 LEU B C 1
ATOM 6168 O O . LEU B 1 145 ? -25.922 73.575 26.385 1.00 75.18 1150 LEU B O 1
ATOM 6173 N N . VAL B 1 146 ? -27.881 73.659 27.493 1.00 64.10 1151 VAL B N 1
ATOM 6174 C CA . VAL B 1 146 ? -27.238 73.941 28.775 1.00 64.28 1151 VAL B CA 1
ATOM 6175 C C . VAL B 1 146 ? -27.666 72.953 29.858 1.00 65.66 1151 VAL B C 1
ATOM 6176 O O . VAL B 1 146 ? -28.854 72.670 30.018 1.00 67.15 1151 VAL B O 1
ATOM 6180 N N . PRO B 1 147 ? -26.700 72.446 30.638 1.00 63.52 1152 PRO B N 1
ATOM 6181 C CA . PRO B 1 147 ? -27.080 71.569 31.751 1.00 62.58 1152 PRO B CA 1
ATOM 6182 C C . PRO B 1 147 ? -27.732 72.366 32.875 1.00 67.76 1152 PRO B C 1
ATOM 6183 O O . PRO B 1 147 ? -27.179 73.375 33.319 1.00 70.43 1152 PRO B O 1
ATOM 6187 N N . VAL B 1 148 ? -28.871 71.896 33.365 1.00 69.15 1153 VAL B N 1
ATOM 6188 C CA . VAL B 1 148 ? -29.653 72.678 34.319 1.00 65.89 1153 VAL B CA 1
ATOM 6189 C C . VAL B 1 148 ? -29.123 72.572 35.746 1.00 62.73 1153 VAL B C 1
ATOM 6190 O O . VAL B 1 148 ? -29.448 73.398 36.594 1.00 67.70 1153 VAL B O 1
ATOM 6194 N N . ASN B 1 149 ? -28.303 71.559 36.004 1.00 63.87 1154 ASN B N 1
ATOM 6195 C CA . ASN B 1 149 ? -27.838 71.277 37.358 1.00 61.47 1154 ASN B CA 1
ATOM 6196 C C . ASN B 1 149 ? -26.500 71.932 37.676 1.00 60.50 1154 ASN B C 1
ATOM 6197 O O . ASN B 1 149 ? -25.953 71.736 38.757 1.00 61.75 1154 ASN B O 1
ATOM 6202 N N . ARG B 1 150 ? -25.967 72.694 36.728 1.00 61.84 1155 ARG B N 1
ATOM 6203 C CA . ARG B 1 150 ? -24.639 73.276 36.874 1.00 62.70 1155 ARG B CA 1
ATOM 6204 C C . ARG B 1 150 ? -24.683 74.763 37.193 1.00 66.68 1155 ARG B C 1
ATOM 6205 O O . ARG B 1 150 ? -25.418 75.519 36.561 1.00 70.59 1155 ARG B O 1
ATOM 6213 N N . ASN B 1 151 ? -23.891 75.186 38.173 1.00 65.51 1156 ASN B N 1
ATOM 6214 C CA . ASN B 1 151 ? -23.657 76.609 38.364 1.00 57.98 1156 ASN B CA 1
ATOM 6215 C C . ASN B 1 151 ? -22.541 77.018 37.418 1.00 62.26 1156 ASN B C 1
ATOM 6216 O O . ASN B 1 151 ? -21.414 76.526 37.517 1.00 62.58 1156 ASN B O 1
ATOM 6221 N N . LEU B 1 152 ? -22.871 77.911 36.488 1.00 64.12 1157 LEU B N 1
ATOM 6222 C CA . LEU B 1 152 ? -21.927 78.345 35.473 1.00 58.66 1157 LEU B CA 1
ATOM 6223 C C . LEU B 1 152 ? -20.932 79.314 36.092 1.00 59.17 1157 LEU B C 1
ATOM 6224 O O . LEU B 1 152 ? -21.317 80.231 36.813 1.00 66.39 1157 LEU B O 1
ATOM 6229 N N . PRO B 1 153 ? -19.641 79.121 35.812 1.00 54.61 1158 PRO B N 1
ATOM 6230 C CA . PRO B 1 153 ? -18.633 79.990 36.428 1.00 55.88 1158 PRO B CA 1
ATOM 6231 C C . PRO B 1 153 ? -18.707 81.441 35.956 1.00 54.29 1158 PRO B C 1
ATOM 6232 O O . PRO B 1 153 ? -18.180 82.320 36.635 1.00 59.09 1158 PRO B O 1
ATOM 6236 N N . HIS B 1 154 ? -19.326 81.683 34.805 1.00 50.59 1159 HIS B N 1
ATOM 6237 C CA . HIS B 1 154 ? -19.386 83.028 34.240 1.00 53.48 1159 HIS B CA 1
ATOM 6238 C C . HIS B 1 154 ? -20.552 83.142 33.272 1.00 56.51 1159 HIS B C 1
ATOM 6239 O O . HIS B 1 154 ? -21.117 82.137 32.842 1.00 54.51 1159 HIS B O 1
ATOM 6246 N N . ALA B 1 155 ? -20.899 84.373 32.921 1.00 62.54 1160 ALA B N 1
ATOM 6247 C CA . ALA B 1 155 ? -22.006 84.623 32.011 1.00 67.11 1160 ALA B CA 1
ATOM 6248 C C . ALA B 1 155 ? -21.734 84.071 30.613 1.00 67.82 1160 ALA B C 1
ATOM 6249 O O . ALA B 1 155 ? -20.592 83.880 30.217 1.00 69.42 1160 ALA B O 1
ATOM 6251 N N . LEU B 1 156 ? -22.805 83.827 29.870 1.00 66.38 1161 LEU B N 1
ATOM 6252 C CA . LEU B 1 156 ? -22.694 83.417 28.475 1.00 67.17 1161 LEU B CA 1
ATOM 6253 C C . LEU B 1 156 ? -23.333 84.507 27.625 1.00 75.31 1161 LEU B C 1
ATOM 6254 O O . LEU B 1 156 ? -23.945 85.428 28.164 1.00 82.52 1161 LEU B O 1
ATOM 6259 N N . VAL B 1 157 ? -23.196 84.419 26.305 1.00 70.76 1162 VAL B N 1
ATOM 6260 C CA . VAL B 1 157 ? -23.788 85.412 25.424 1.00 66.88 1162 VAL B CA 1
ATOM 6261 C C . VAL B 1 157 ? -25.175 84.940 25.019 1.00 79.59 1162 VAL B C 1
ATOM 6262 O O . VAL B 1 157 ? -25.353 83.774 24.666 1.00 79.30 1162 VAL B O 1
ATOM 6266 N N . PRO B 1 158 ? -26.167 85.840 25.072 1.00 92.28 1163 PRO B N 1
ATOM 6267 C CA . PRO B 1 158 ? -27.513 85.454 24.634 1.00 97.24 1163 PRO B CA 1
ATOM 6268 C C . PRO B 1 158 ? -27.545 85.049 23.158 1.00 97.66 1163 PRO B C 1
ATOM 6269 O O . PRO B 1 158 ? -28.063 83.979 22.805 1.00 91.07 1163 PRO B O 1
ATOM 6273 N N . GLU B 1 159 ? -26.934 85.886 22.318 1.00 95.39 1164 GLU B N 1
ATOM 6274 C CA . GLU B 1 159 ? -26.997 85.717 20.872 1.00 88.90 1164 GLU B CA 1
ATOM 6275 C C . GLU B 1 159 ? -25.627 85.793 20.211 1.00 80.32 1164 GLU B C 1
ATOM 6276 O O . GLU B 1 159 ? -24.875 86.740 20.428 1.00 77.76 1164 GLU B O 1
ATOM 6282 N N . TYR B 1 160 ? -25.318 84.796 19.388 1.00 76.36 1165 TYR B N 1
ATOM 6283 C CA . TYR B 1 160 ? -24.046 84.754 18.678 1.00 73.31 1165 TYR B CA 1
ATOM 6284 C C . TYR B 1 160 ? -24.000 85.846 17.611 1.00 80.08 1165 TYR B C 1
ATOM 6285 O O . TYR B 1 160 ? -24.883 85.929 16.754 1.00 82.45 1165 TYR B O 1
ATOM 6294 N N . LYS B 1 161 ? -22.964 86.677 17.668 1.00 85.85 1166 LYS B N 1
ATOM 6295 C CA . LYS B 1 161 ? -22.745 87.705 16.657 1.00 89.88 1166 LYS B CA 1
ATOM 6296 C C . LYS B 1 161 ? -21.277 87.715 16.239 1.00 81.78 1166 LYS 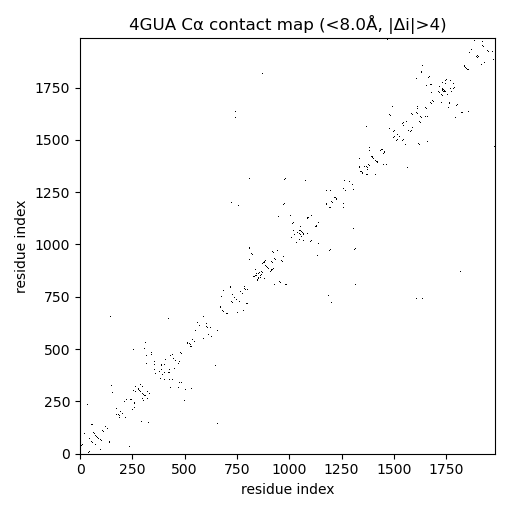B C 1
ATOM 6297 O O . LYS B 1 161 ? -20.383 87.919 17.059 1.00 79.98 1166 LYS B O 1
ATOM 6303 N N . GLU B 1 162 ? -21.031 87.479 14.959 1.00 75.47 1167 GLU B N 1
ATOM 6304 C CA . GLU B 1 162 ? -19.681 87.559 14.419 1.00 56.73 1167 GLU B CA 1
ATOM 6305 C C . GLU B 1 162 ? -19.302 89.014 14.141 1.00 67.09 1167 GLU B C 1
ATOM 6306 O O . GLU B 1 162 ? -20.170 89.869 13.962 1.00 81.21 1167 GLU B O 1
ATOM 6312 N N . LYS B 1 163 ? -18.004 89.296 14.130 1.00 95.84 1168 LYS B N 1
ATOM 6313 C CA . LYS B 1 163 ? -17.514 90.627 13.796 1.00 81.08 1168 LYS B CA 1
ATOM 6314 C C . LYS B 1 163 ? -16.285 90.460 12.920 1.00 85.95 1168 LYS B C 1
ATOM 6315 O O . LYS B 1 163 ? -15.685 89.386 12.891 1.00 87.24 1168 LYS B O 1
ATOM 6317 N N . GLN B 1 164 ? -15.927 91.501 12.178 1.00 95.53 1169 GLN B N 1
ATOM 6318 C CA . GLN B 1 164 ? -14.695 91.468 11.401 1.00 99.20 1169 GLN B CA 1
ATOM 6319 C C . GLN B 1 164 ? -13.598 91.974 12.338 1.00 89.67 1169 GLN B C 1
ATOM 6320 O O . GLN B 1 164 ? -13.690 93.081 12.871 1.00 91.29 1169 GLN B O 1
ATOM 6326 N N . PRO B 1 165 ? -12.567 91.150 12.568 1.00 74.72 1170 PRO B N 1
ATOM 6327 C CA . PRO B 1 165 ? -11.559 91.459 13.588 1.00 74.24 1170 PRO B CA 1
ATOM 6328 C C . PRO B 1 165 ? -10.612 92.593 13.218 1.00 75.00 1170 PRO B C 1
ATOM 6329 O O . PRO B 1 165 ? -10.309 92.806 12.046 1.00 77.80 1170 PRO B O 1
ATOM 6333 N N . GLY B 1 166 ? -10.152 93.315 14.235 1.00 74.28 1171 GLY B N 1
ATOM 6334 C CA . GLY B 1 166 ? -9.123 94.318 14.060 1.00 74.84 1171 GLY B CA 1
ATOM 6335 C C . GLY B 1 166 ? -7.777 93.640 13.919 1.00 81.12 1171 GLY B C 1
ATOM 6336 O O . GLY B 1 166 ? -7.696 92.406 13.878 1.00 74.62 1171 GLY B O 1
ATOM 6337 N N . PRO B 1 167 ? -6.707 94.440 13.826 1.00 89.86 1172 PRO B N 1
ATOM 6338 C CA . PRO B 1 167 ? -5.357 93.879 13.718 1.00 90.83 1172 PRO B CA 1
ATOM 6339 C C . PRO B 1 167 ? -4.922 93.159 14.992 1.00 87.28 1172 PRO B C 1
ATOM 6340 O O . PRO B 1 167 ? -5.040 93.703 16.093 1.00 84.34 1172 PRO B O 1
ATOM 6344 N N . VAL B 1 168 ? -4.403 91.949 14.836 1.00 83.88 1173 VAL B N 1
ATOM 6345 C CA . VAL B 1 168 ? -3.939 91.185 15.979 1.00 78.91 1173 VAL B CA 1
ATOM 6346 C C . VAL B 1 168 ? -2.711 91.884 16.560 1.00 76.92 1173 VAL B C 1
ATOM 6347 O O . VAL B 1 168 ? -2.430 91.784 17.757 1.00 77.91 1173 VAL B O 1
ATOM 6351 N N . LYS B 1 169 ? -2.005 92.626 15.709 1.00 70.57 1174 LYS B N 1
ATOM 6352 C CA . LYS B 1 169 ? -0.784 93.311 16.118 1.00 65.76 1174 LYS B CA 1
ATOM 6353 C C . LYS B 1 169 ? -1.032 94.229 17.316 1.00 68.83 1174 LYS B C 1
ATOM 6354 O O . LYS B 1 169 ? -0.214 94.300 18.240 1.00 63.64 1174 LYS B O 1
ATOM 6356 N N . LYS B 1 170 ? -2.172 94.915 17.313 1.00 78.53 1175 LYS B N 1
ATOM 6357 C CA . LYS B 1 170 ? -2.509 95.812 18.414 1.00 76.72 1175 LYS B CA 1
ATOM 6358 C C . LYS B 1 170 ? -2.506 95.045 19.733 1.00 76.42 1175 LYS B C 1
ATOM 6359 O O . LYS B 1 170 ? -2.074 95.567 20.760 1.00 80.13 1175 LYS B O 1
ATOM 6361 N N . PHE B 1 171 ? -2.959 93.795 19.693 1.00 70.72 1176 PHE B N 1
ATOM 6362 C CA . PHE B 1 171 ? -3.058 92.986 20.904 1.00 63.11 1176 PHE B CA 1
ATOM 6363 C C . PHE B 1 171 ? -1.698 92.471 21.336 1.00 64.62 1176 PHE B C 1
ATOM 6364 O O . PHE B 1 171 ? -1.345 92.555 22.512 1.00 61.73 1176 PHE B O 1
ATOM 6372 N N . LEU B 1 172 ? -0.931 91.945 20.386 1.00 65.85 1177 LEU B N 1
ATOM 6373 C CA . LEU B 1 172 ? 0.381 91.390 20.700 1.00 58.38 1177 LEU B CA 1
ATOM 6374 C C . LEU B 1 172 ? 1.350 92.439 21.249 1.00 60.35 1177 LEU B C 1
ATOM 6375 O O . LEU B 1 172 ? 2.235 92.116 22.043 1.00 60.20 1177 LEU B O 1
ATOM 6380 N N . ASN B 1 173 ? 1.179 93.692 20.845 1.00 63.55 1178 ASN B N 1
ATOM 6381 C CA . ASN B 1 173 ? 2.043 94.753 21.349 1.00 69.00 1178 ASN B CA 1
ATOM 6382 C C . ASN B 1 173 ? 1.837 94.995 22.847 1.00 67.49 1178 ASN B C 1
ATOM 6383 O O . ASN B 1 173 ? 2.641 95.674 23.487 1.00 63.14 1178 ASN B O 1
ATOM 6388 N N . GLN B 1 174 ? 0.780 94.410 23.406 1.00 69.45 1179 GLN B N 1
ATOM 6389 C CA . GLN B 1 174 ? 0.485 94.540 24.831 1.00 74.58 1179 GLN B CA 1
ATOM 6390 C C . GLN B 1 174 ? 1.388 93.661 25.687 1.00 76.45 1179 GLN B C 1
ATOM 6391 O O . GLN B 1 174 ? 1.392 93.774 26.912 1.00 81.39 1179 GLN B O 1
ATOM 6397 N N . PHE B 1 175 ? 2.151 92.784 25.042 1.00 73.75 1180 PHE B N 1
ATOM 6398 C CA . PHE B 1 175 ? 3.057 91.896 25.755 1.00 63.16 1180 PHE B CA 1
ATOM 6399 C C . PHE B 1 175 ? 4.481 92.286 25.413 1.00 69.77 1180 PHE B C 1
ATOM 6400 O O . PHE B 1 175 ? 4.805 92.521 24.252 1.00 69.83 1180 PHE B O 1
ATOM 6408 N N . LYS B 1 176 ? 5.337 92.320 26.424 1.00 77.61 1181 LYS B N 1
ATOM 6409 C CA . LYS B 1 176 ? 6.625 92.987 26.301 1.00 87.95 1181 LYS B CA 1
ATOM 6410 C C . LYS B 1 176 ? 7.662 92.118 25.594 1.00 94.62 1181 LYS B C 1
ATOM 6411 O O . LYS B 1 176 ? 8.788 92.554 25.360 1.00 106.15 1181 LYS B O 1
ATOM 6417 N N . HIS B 1 177 ? 7.281 90.893 25.247 1.00 83.69 1182 HIS B N 1
ATOM 6418 C CA . HIS B 1 177 ? 8.211 89.960 24.622 1.00 69.19 1182 HIS B CA 1
ATOM 6419 C C . HIS B 1 177 ? 8.278 90.146 23.105 1.00 61.12 1182 HIS B C 1
ATOM 6420 O O . HIS B 1 177 ? 7.252 90.245 22.432 1.00 57.72 1182 HIS B O 1
ATOM 6427 N N . HIS B 1 178 ? 9.501 90.192 22.582 1.00 59.73 1183 HIS B N 1
ATOM 6428 C CA . HIS B 1 178 ? 9.757 90.449 21.163 1.00 62.15 1183 HIS B CA 1
ATOM 6429 C C . HIS B 1 178 ? 9.503 89.249 20.249 1.00 66.56 1183 HIS B C 1
ATOM 6430 O O . HIS B 1 178 ? 8.905 89.386 19.173 1.00 64.03 1183 HIS B O 1
ATOM 6437 N N . SER B 1 179 ? 10.000 88.087 20.662 1.00 71.66 1184 SER B N 1
ATOM 6438 C CA . SER B 1 179 ? 9.906 86.876 19.859 1.00 72.40 1184 SER B CA 1
ATOM 6439 C C . SER B 1 179 ? 8.705 86.032 20.294 1.00 68.50 1184 SER B C 1
ATOM 6440 O O . SER B 1 179 ? 8.585 85.670 21.465 1.00 68.93 1184 SER B O 1
ATOM 6443 N N . VAL B 1 180 ? 7.827 85.721 19.341 1.00 62.87 1185 VAL B N 1
ATOM 6444 C CA . VAL B 1 180 ? 6.547 85.079 19.637 1.00 59.10 1185 VAL B CA 1
ATOM 6445 C C . VAL B 1 180 ? 6.308 83.830 18.796 1.00 56.22 1185 VAL B C 1
ATOM 6446 O O . VAL B 1 180 ? 6.458 83.856 17.574 1.00 51.68 1185 VAL B O 1
ATOM 6450 N N . LEU B 1 181 ? 5.911 82.741 19.450 1.00 59.87 1186 LEU B N 1
ATOM 6451 C CA . LEU B 1 181 ? 5.489 81.546 18.723 1.00 58.00 1186 LEU B CA 1
ATOM 6452 C C . LEU B 1 181 ? 4.008 81.700 18.501 1.00 53.70 1186 LEU B C 1
ATOM 6453 O O . LEU B 1 181 ? 3.272 81.950 19.441 1.00 57.36 1186 LEU B O 1
ATOM 6458 N N . VAL B 1 182 ? 3.570 81.573 17.259 1.00 53.51 1187 VAL B N 1
ATOM 6459 C CA . VAL B 1 182 ? 2.177 81.811 16.926 1.00 50.39 1187 VAL B CA 1
ATOM 6460 C C . VAL B 1 182 ? 1.609 80.582 16.245 1.00 56.96 1187 VAL B C 1
ATOM 6461 O O . VAL B 1 182 ? 2.129 80.131 15.220 1.00 61.37 1187 VAL B O 1
ATOM 6465 N N . VAL B 1 183 ? 0.579 80.006 16.852 1.00 52.05 1188 VAL B N 1
ATOM 6466 C CA . VAL B 1 183 ? -0.169 78.934 16.219 1.00 52.12 1188 VAL B CA 1
ATOM 6467 C C . VAL B 1 183 ? -1.495 79.489 15.724 1.00 52.35 1188 VAL B C 1
ATOM 6468 O O . VAL B 1 183 ? -2.371 79.828 16.506 1.00 55.98 1188 VAL B O 1
ATOM 6472 N N . SER B 1 184 ? -1.635 79.583 14.411 1.00 51.82 1189 SER B N 1
ATOM 6473 C CA . SER B 1 184 ? -2.814 80.190 13.826 1.00 51.83 1189 SER B CA 1
ATOM 6474 C C . SER B 1 184 ? -3.064 79.632 12.438 1.00 56.17 1189 SER B C 1
ATOM 6475 O O . SER B 1 184 ? -2.124 79.283 11.720 1.00 54.28 1189 SER B O 1
ATOM 6478 N N . GLU B 1 185 ? -4.334 79.581 12.051 1.00 62.93 1190 GLU B N 1
ATOM 6479 C CA . GLU B 1 185 ? -4.700 79.126 10.719 1.00 69.11 1190 GLU B CA 1
ATOM 6480 C C . GLU B 1 185 ? -4.481 80.253 9.719 1.00 70.29 1190 GLU B C 1
ATOM 6481 O O . GLU B 1 185 ? -4.337 80.022 8.521 1.00 73.65 1190 GLU B O 1
ATOM 6487 N N . GLU B 1 186 ? -4.412 81.470 10.242 1.00 69.61 1191 GLU B N 1
ATOM 6488 C CA . GLU B 1 186 ? -4.322 82.674 9.432 1.00 75.77 1191 GLU B CA 1
ATOM 6489 C C . GLU B 1 186 ? -3.091 83.466 9.835 1.00 72.76 1191 GLU B C 1
ATOM 6490 O O . GLU B 1 186 ? -2.736 83.526 11.008 1.00 77.27 1191 GLU B O 1
ATOM 6496 N N . LYS B 1 187 ? -2.459 84.106 8.864 1.00 70.96 1192 LYS B N 1
ATOM 6497 C CA . LYS B 1 187 ? -1.200 84.795 9.110 1.00 65.00 1192 LYS B CA 1
ATOM 6498 C C . LYS B 1 187 ? -1.362 85.974 10.076 1.00 63.78 1192 LYS B C 1
ATOM 6499 O O . LYS B 1 187 ? -2.379 86.667 10.070 1.00 62.47 1192 LYS B O 1
ATOM 6505 N N . ILE B 1 188 ? -0.354 86.196 10.912 1.00 68.96 1193 ILE B N 1
ATOM 6506 C CA . ILE B 1 188 ? -0.371 87.333 11.828 1.00 73.64 1193 ILE B CA 1
ATOM 6507 C C . ILE B 1 188 ? 0.661 88.370 11.411 1.00 79.13 1193 ILE B C 1
ATOM 6508 O O . ILE B 1 188 ? 1.853 88.077 11.337 1.00 75.96 1193 ILE B O 1
ATOM 6513 N N . GLU B 1 189 ? 0.197 89.589 11.155 1.00 91.53 1194 GLU B N 1
ATOM 6514 C CA . GLU B 1 189 ? 1.092 90.677 10.800 1.00 97.20 1194 GLU B CA 1
ATOM 6515 C C . GLU B 1 189 ? 1.461 91.427 12.073 1.00 96.39 1194 GLU B C 1
ATOM 6516 O O . GLU B 1 189 ? 0.621 92.090 12.685 1.00 102.58 1194 GLU B O 1
ATOM 6522 N N . ALA B 1 190 ? 2.717 91.288 12.479 1.00 88.38 1195 ALA B N 1
ATOM 6523 C CA . ALA B 1 190 ? 3.252 92.006 13.629 1.00 83.76 1195 ALA B CA 1
ATOM 6524 C C . ALA B 1 190 ? 4.684 92.405 13.322 1.00 84.51 1195 ALA B C 1
ATOM 6525 O O . ALA B 1 190 ? 5.621 91.713 13.717 1.00 85.26 1195 ALA B O 1
ATOM 6527 N N . PRO B 1 191 ? 4.860 93.523 12.606 1.00 84.09 1196 PRO B N 1
ATOM 6528 C CA . PRO B 1 191 ? 6.187 93.954 12.155 1.00 82.15 1196 PRO B CA 1
ATOM 6529 C C . PRO B 1 191 ? 7.141 94.249 13.308 1.00 79.72 1196 PRO B C 1
ATOM 6530 O O . PRO B 1 191 ? 8.357 94.169 13.133 1.00 79.25 1196 PRO B O 1
ATOM 6534 N N . ARG B 1 192 ? 6.588 94.590 14.468 1.00 76.03 1197 ARG B N 1
ATOM 6535 C CA . ARG B 1 192 ? 7.388 94.887 15.651 1.00 76.70 1197 ARG B CA 1
ATOM 6536 C C . ARG B 1 192 ? 7.890 93.620 16.376 1.00 78.51 1197 ARG B C 1
ATOM 6537 O O . ARG B 1 192 ? 8.667 93.705 17.331 1.00 78.12 1197 ARG B O 1
ATOM 6545 N N . LYS B 1 193 ? 7.449 92.452 15.910 1.00 80.97 1198 LYS B N 1
ATOM 6546 C CA . LYS B 1 193 ? 7.775 91.172 16.543 1.00 78.76 1198 LYS B CA 1
ATOM 6547 C C . LYS B 1 193 ? 8.525 90.243 15.589 1.00 77.91 1198 LYS B C 1
ATOM 6548 O O . LYS B 1 193 ? 8.458 90.413 14.370 1.00 82.35 1198 LYS B O 1
ATOM 6554 N N . ARG B 1 194 ? 9.232 89.258 16.140 1.00 67.90 1199 ARG B N 1
ATOM 6555 C CA . ARG B 1 194 ? 9.692 88.135 15.331 1.00 70.04 1199 ARG B CA 1
ATOM 6556 C C . ARG B 1 194 ? 8.692 87.012 15.557 1.00 66.37 1199 ARG B C 1
ATOM 6557 O O . ARG B 1 194 ? 8.523 86.535 16.677 1.00 69.68 1199 ARG B O 1
ATOM 6565 N N . ILE B 1 195 ? 8.021 86.606 14.487 1.00 59.32 1200 ILE B N 1
ATOM 6566 C CA . ILE B 1 195 ? 6.948 85.631 14.570 1.00 51.58 1200 ILE B CA 1
ATOM 6567 C C . ILE B 1 195 ? 7.387 84.293 13.990 1.00 55.93 1200 ILE B C 1
ATOM 6568 O O . ILE B 1 195 ? 7.775 84.214 12.828 1.00 57.36 1200 ILE B O 1
ATOM 6573 N N . GLU B 1 196 ? 7.356 83.245 14.803 1.00 61.21 1201 GLU B N 1
ATOM 6574 C CA . GLU B 1 196 ? 7.451 81.893 14.273 1.00 61.78 1201 GLU B CA 1
ATOM 6575 C C . GLU B 1 196 ? 6.022 81.398 14.100 1.00 61.62 1201 GLU B C 1
ATOM 6576 O O . GLU B 1 196 ? 5.255 81.381 15.057 1.00 65.70 1201 GLU B O 1
ATOM 6582 N N . TRP B 1 197 ? 5.660 81.001 12.884 1.00 59.70 1202 TRP B N 1
ATOM 6583 C CA . TRP B 1 197 ? 4.268 80.684 12.576 1.00 55.02 1202 TRP B CA 1
ATOM 6584 C C . TRP B 1 197 ? 4.025 79.197 12.317 1.00 52.30 1202 TRP B C 1
ATOM 6585 O O . TRP B 1 197 ? 4.552 78.621 11.367 1.00 47.81 1202 TRP B O 1
ATOM 6596 N N . ILE B 1 198 ? 3.240 78.576 13.192 1.00 50.24 1203 ILE B N 1
ATOM 6597 C CA . ILE B 1 198 ? 2.784 77.217 12.972 1.00 47.11 1203 ILE B CA 1
ATOM 6598 C C . ILE B 1 198 ? 1.348 77.267 12.500 1.00 52.67 1203 ILE B C 1
ATOM 6599 O O . ILE B 1 198 ? 0.519 77.953 13.099 1.00 53.21 1203 ILE B O 1
ATOM 6604 N N . ALA B 1 199 ? 1.053 76.546 11.425 1.00 53.78 1204 ALA B N 1
ATOM 6605 C CA . ALA B 1 199 ? -0.299 76.506 10.888 1.00 59.20 1204 ALA B CA 1
ATOM 6606 C C . ALA B 1 199 ? -0.710 75.070 10.594 1.00 60.25 1204 ALA B C 1
ATOM 6607 O O . ALA B 1 199 ? 0.134 74.177 10.526 1.00 61.99 1204 ALA B O 1
ATOM 6609 N N . PRO B 1 200 ? -2.016 74.837 10.423 1.00 55.43 1205 PRO B N 1
ATOM 6610 C CA . PRO B 1 200 ? -2.458 73.516 9.975 1.00 57.58 1205 PRO B CA 1
ATOM 6611 C C . PRO B 1 200 ? -1.925 73.182 8.585 1.00 58.99 1205 PRO B C 1
ATOM 6612 O O . PRO B 1 200 ? -1.315 74.037 7.949 1.00 56.49 1205 PRO B O 1
ATOM 6616 N N . ILE B 1 201 ? -2.207 71.970 8.115 1.00 62.97 1206 ILE B N 1
ATOM 6617 C CA . ILE B 1 201 ? -1.457 71.347 7.024 1.00 65.03 1206 ILE B CA 1
ATOM 6618 C C . ILE B 1 201 ? -1.473 72.083 5.679 1.00 75.29 1206 ILE B C 1
ATOM 6619 O O . ILE B 1 201 ? -0.418 72.274 5.051 1.00 85.56 1206 ILE B O 1
ATOM 6624 N N . GLY B 1 202 ? -2.650 72.472 5.214 1.00 64.05 1207 GLY B N 1
ATOM 6625 C CA . GLY B 1 202 ? -2.757 73.018 3.872 1.00 68.30 1207 GLY B CA 1
ATOM 6626 C C . GLY B 1 202 ? -2.373 74.480 3.707 1.00 67.78 1207 GLY B C 1
ATOM 6627 O O . GLY B 1 202 ? -2.591 75.051 2.645 1.00 70.11 1207 GLY B O 1
ATOM 6628 N N . ILE B 1 203 ? -1.798 75.095 4.735 1.00 65.59 1208 ILE B N 1
ATOM 6629 C CA . ILE B 1 203 ? -1.640 76.546 4.743 1.00 64.55 1208 ILE B CA 1
ATOM 6630 C C . ILE B 1 203 ? -0.262 76.980 4.268 1.00 68.85 1208 ILE B C 1
ATOM 6631 O O . ILE B 1 203 ? 0.760 76.573 4.824 1.00 73.02 1208 ILE B O 1
ATOM 6636 N N . ALA B 1 204 ? -0.247 77.806 3.228 1.00 72.68 1209 ALA B N 1
ATOM 6637 C CA . ALA B 1 204 ? 0.996 78.304 2.655 1.00 71.80 1209 ALA B CA 1
ATOM 6638 C C . ALA B 1 204 ? 1.555 79.471 3.467 1.00 71.55 1209 ALA B C 1
ATOM 6639 O O . ALA B 1 204 ? 0.806 80.201 4.125 1.00 70.31 1209 ALA B O 1
ATOM 6641 N N . GLY B 1 205 ? 2.875 79.636 3.416 1.00 65.96 1210 GLY B N 1
ATOM 6642 C CA . GLY B 1 205 ? 3.533 80.790 4.006 1.00 62.67 1210 GLY B CA 1
ATOM 6643 C C . GLY B 1 205 ? 3.897 80.633 5.467 1.00 63.89 1210 GLY B C 1
ATOM 6644 O O . GLY B 1 205 ? 4.462 81.549 6.071 1.00 60.03 1210 GLY B O 1
ATOM 6645 N N . ALA B 1 206 ? 3.553 79.485 6.045 1.00 67.55 1211 ALA B N 1
ATOM 6646 C CA . ALA B 1 206 ? 3.877 79.203 7.437 1.00 64.50 1211 ALA B CA 1
ATOM 6647 C C . ALA B 1 206 ? 5.311 78.710 7.557 1.00 62.45 1211 ALA B C 1
ATOM 6648 O O . ALA B 1 206 ? 5.857 78.141 6.619 1.00 68.72 1211 ALA B O 1
ATOM 6650 N N . ASP B 1 207 ? 5.914 78.933 8.717 1.00 59.57 1212 ASP B N 1
ATOM 6651 C CA . ASP B 1 207 ? 7.238 78.400 9.014 1.00 60.95 1212 ASP B CA 1
ATOM 6652 C C . ASP B 1 207 ? 7.207 76.892 9.276 1.00 62.85 1212 ASP B C 1
ATOM 6653 O O . ASP B 1 207 ? 8.163 76.183 8.964 1.00 64.20 1212 ASP B O 1
ATOM 6658 N N . LYS B 1 208 ? 6.113 76.409 9.859 1.00 60.25 1213 LYS B N 1
ATOM 6659 C CA . LYS B 1 208 ? 5.918 74.979 10.067 1.00 55.10 1213 LYS B CA 1
ATOM 6660 C C . LYS B 1 208 ? 4.443 74.636 9.908 1.00 54.09 1213 LYS B C 1
ATOM 6661 O O . LYS B 1 208 ? 3.574 75.428 10.259 1.00 55.20 1213 LYS B O 1
ATOM 6667 N N . ASN B 1 209 ? 4.167 73.436 9.413 1.00 56.45 1214 ASN B N 1
ATOM 6668 C CA . ASN B 1 209 ? 2.801 72.951 9.290 1.00 55.32 1214 ASN B CA 1
ATOM 6669 C C . ASN B 1 209 ? 2.650 71.608 9.982 1.00 60.67 1214 ASN B C 1
ATOM 6670 O O . ASN B 1 209 ? 3.435 70.689 9.746 1.00 64.33 1214 ASN B O 1
ATOM 6675 N N . TYR B 1 210 ? 1.635 71.493 10.832 1.00 63.95 1215 TYR B N 1
ATOM 6676 C CA . TYR B 1 210 ? 1.357 70.237 11.512 1.00 61.24 1215 TYR B CA 1
ATOM 6677 C C . TYR B 1 210 ? -0.136 69.965 11.502 1.00 58.84 1215 TYR B C 1
ATOM 6678 O O . TYR B 1 210 ? -0.936 70.863 11.242 1.00 66.32 1215 TYR B O 1
ATOM 6687 N N . ASN B 1 211 ? -0.511 68.734 11.832 1.00 46.91 1216 ASN B N 1
ATOM 6688 C CA . ASN B 1 211 ? -1.914 68.390 11.983 1.00 46.43 1216 ASN B CA 1
ATOM 6689 C C . ASN B 1 211 ? -2.296 68.596 13.443 1.00 49.08 1216 ASN B C 1
ATOM 6690 O O . ASN B 1 211 ? -1.933 67.796 14.315 1.00 54.42 1216 ASN B O 1
ATOM 6695 N N . LEU B 1 212 ? -3.068 69.653 13.690 1.00 44.10 1217 LEU B N 1
ATOM 6696 C CA . LEU B 1 212 ? -3.218 70.192 15.039 1.00 46.25 1217 LEU B CA 1
ATOM 6697 C C . LEU B 1 212 ? -4.213 69.407 15.880 1.00 48.92 1217 LEU B C 1
ATOM 6698 O O . LEU B 1 212 ? -4.279 69.587 17.100 1.00 51.63 1217 LEU B O 1
ATOM 6703 N N . ALA B 1 213 ? -4.974 68.528 15.237 1.00 44.16 1218 ALA B N 1
ATOM 6704 C CA . ALA B 1 213 ? -5.818 67.600 15.976 1.00 46.44 1218 ALA B CA 1
ATOM 6705 C C . ALA B 1 213 ? -4.933 66.758 16.893 1.00 50.02 1218 ALA B C 1
ATOM 6706 O O . ALA B 1 213 ? -5.383 66.242 17.909 1.00 59.84 1218 ALA B O 1
ATOM 6708 N N . PHE B 1 214 ? -3.681 66.593 16.482 1.00 46.48 1219 PHE B N 1
ATOM 6709 C CA . PHE B 1 214 ? -2.657 65.902 17.261 1.00 47.65 1219 PHE B CA 1
ATOM 6710 C C . PHE B 1 214 ? -1.701 66.811 18.046 1.00 47.08 1219 PHE B C 1
ATOM 6711 O O . PHE B 1 214 ? -0.670 66.347 18.538 1.00 47.79 1219 PHE B O 1
ATOM 6719 N N . GLY B 1 215 ? -1.992 68.107 18.095 1.00 40.34 1220 GLY B N 1
ATOM 6720 C CA . GLY B 1 215 ? -1.103 69.042 18.755 1.00 44.82 1220 GLY B CA 1
ATOM 6721 C C . GLY B 1 215 ? 0.012 69.422 17.804 1.00 52.22 1220 GLY B C 1
ATOM 6722 O O . GLY B 1 215 ? -0.136 69.333 16.586 1.00 53.48 1220 GLY B O 1
ATOM 6723 N N . PHE B 1 216 ? 1.128 69.870 18.360 1.00 50.74 1221 PHE B N 1
ATOM 6724 C CA . PHE B 1 216 ? 2.317 70.107 17.544 1.00 51.40 1221 PHE B CA 1
ATOM 6725 C C . PHE B 1 216 ? 3.560 69.728 18.341 1.00 50.28 1221 PHE B C 1
ATOM 6726 O O . PHE B 1 216 ? 3.607 69.929 19.556 1.00 52.30 1221 PHE B O 1
ATOM 6734 N N . PRO B 1 217 ? 4.564 69.153 17.660 1.00 49.41 1222 PRO B N 1
ATOM 6735 C CA . PRO B 1 217 ? 5.775 68.697 18.355 1.00 48.87 1222 PRO B CA 1
ATOM 6736 C C . PRO B 1 217 ? 6.565 69.871 18.912 1.00 44.26 1222 PRO B C 1
ATOM 6737 O O . PRO B 1 217 ? 6.358 71.002 18.485 1.00 47.88 1222 PRO B O 1
ATOM 6741 N N . PRO B 1 218 ? 7.439 69.615 19.888 1.00 41.89 1223 PRO B N 1
ATOM 6742 C CA . PRO B 1 218 ? 8.173 70.724 20.499 1.00 40.27 1223 PRO B CA 1
ATOM 6743 C C . PRO B 1 218 ? 8.989 71.518 19.504 1.00 46.78 1223 PRO B C 1
ATOM 6744 O O . PRO B 1 218 ? 9.742 70.966 18.702 1.00 53.09 1223 PRO B O 1
ATOM 6748 N N . GLN B 1 219 ? 8.793 72.825 19.553 1.00 45.18 1224 GLN B N 1
ATOM 6749 C CA . GLN B 1 219 ? 9.651 73.788 18.889 1.00 48.72 1224 GLN B CA 1
ATOM 6750 C C . GLN B 1 219 ? 10.713 74.301 19.870 1.00 55.49 1224 GLN B C 1
ATOM 6751 O O . GLN B 1 219 ? 10.962 73.696 20.917 1.00 57.08 1224 GLN B O 1
ATOM 6757 N N . ALA B 1 220 ? 11.356 75.408 19.517 1.00 59.86 1225 ALA B N 1
ATOM 6758 C CA . ALA B 1 220 ? 12.239 76.087 20.450 1.00 56.86 1225 ALA B CA 1
ATOM 6759 C C . ALA B 1 220 ? 11.376 76.658 21.567 1.00 59.80 1225 ALA B C 1
ATOM 6760 O O . ALA B 1 220 ? 10.156 76.475 21.577 1.00 59.35 1225 ALA B O 1
ATOM 6762 N N . ARG B 1 221 ? 12.004 77.337 22.518 1.00 51.76 1226 ARG B N 1
ATOM 6763 C CA . ARG B 1 221 ? 11.264 77.889 23.636 1.00 52.25 1226 ARG B CA 1
ATOM 6764 C C . ARG B 1 221 ? 11.184 79.408 23.520 1.00 57.43 1226 ARG B C 1
ATOM 6765 O O . ARG B 1 221 ? 12.126 80.064 23.084 1.00 61.41 1226 ARG B O 1
ATOM 6773 N N . TYR B 1 222 ? 10.031 79.953 23.882 1.00 54.55 1227 TYR B N 1
ATOM 6774 C CA . TYR B 1 222 ? 9.763 81.368 23.708 1.00 54.46 1227 TYR B CA 1
ATOM 6775 C C . TYR B 1 222 ? 9.256 81.953 25.021 1.00 55.33 1227 TYR B C 1
ATOM 6776 O O . TYR B 1 222 ? 8.858 81.214 25.922 1.00 49.80 1227 TYR B O 1
ATOM 6785 N N . ASP B 1 223 ? 9.303 83.275 25.145 1.00 57.76 1228 ASP B N 1
ATOM 6786 C CA . ASP B 1 223 ? 8.755 83.929 26.323 1.00 58.02 1228 ASP B CA 1
ATOM 6787 C C . ASP B 1 223 ? 7.263 84.221 26.143 1.00 54.83 1228 ASP B C 1
ATOM 6788 O O . ASP B 1 223 ? 6.548 84.460 27.115 1.00 50.79 1228 ASP B O 1
ATOM 6793 N N . LEU B 1 224 ? 6.793 84.187 24.899 1.00 55.24 1229 LEU B N 1
ATOM 6794 C CA . LEU B 1 224 ? 5.371 84.341 24.615 1.00 47.52 1229 LEU B CA 1
ATOM 6795 C C . LEU B 1 224 ? 4.914 83.378 23.523 1.00 49.93 1229 LEU B C 1
ATOM 6796 O O . LEU B 1 224 ? 5.461 83.366 22.409 1.00 50.02 1229 LEU B O 1
ATOM 6801 N N . VAL B 1 225 ? 3.906 82.572 23.847 1.00 48.23 1230 VAL B N 1
ATOM 6802 C CA . VAL B 1 225 ? 3.281 81.691 22.871 1.00 47.44 1230 VAL B CA 1
ATOM 6803 C C . VAL B 1 225 ? 1.820 82.079 22.746 1.00 54.14 1230 VAL B C 1
ATOM 6804 O O . VAL B 1 225 ? 1.151 82.290 23.745 1.00 58.95 1230 VAL B O 1
ATOM 6808 N N . PHE B 1 226 ? 1.329 82.143 21.514 1.00 53.67 1231 PHE B N 1
ATOM 6809 C CA . PHE B 1 226 ? 0.008 82.663 21.215 1.00 52.58 1231 PHE B CA 1
ATOM 6810 C C . PHE B 1 226 ? -0.736 81.639 20.364 1.00 50.93 1231 PHE B C 1
ATOM 6811 O O . PHE B 1 226 ? -0.395 81.443 19.202 1.00 51.34 1231 PHE B O 1
ATOM 6819 N N . ILE B 1 227 ? -1.741 80.981 20.937 1.00 47.82 1232 ILE B N 1
ATOM 6820 C CA . ILE B 1 227 ? -2.575 80.040 20.190 1.00 51.06 1232 ILE B CA 1
ATOM 6821 C C . ILE B 1 227 ? -3.839 80.720 19.680 1.00 55.83 1232 ILE B C 1
ATOM 6822 O O . ILE B 1 227 ? -4.692 81.113 20.461 1.00 61.14 1232 ILE B O 1
ATOM 6827 N N . ASN B 1 228 ? -3.937 80.872 18.364 1.00 56.20 1233 ASN B N 1
ATOM 6828 C CA . ASN B 1 228 ? -5.053 81.569 17.734 1.00 58.37 1233 ASN B CA 1
ATOM 6829 C C . ASN B 1 228 ? -6.152 80.666 17.166 1.00 58.34 1233 ASN B C 1
ATOM 6830 O O . ASN B 1 228 ? -7.046 81.147 16.468 1.00 63.35 1233 ASN B O 1
ATOM 6835 N N . ILE B 1 229 ? -6.059 79.363 17.408 1.00 51.70 1234 ILE B N 1
ATOM 6836 C CA . ILE B 1 229 ? -6.998 78.411 16.818 1.00 47.38 1234 ILE B CA 1
ATOM 6837 C C . ILE B 1 229 ? -8.363 78.418 17.506 1.00 50.74 1234 ILE B C 1
ATOM 6838 O O . ILE B 1 229 ? -8.467 78.174 18.709 1.00 58.50 1234 ILE B O 1
ATOM 6843 N N . GLY B 1 230 ? -9.407 78.672 16.725 1.00 51.35 1235 GLY B N 1
ATOM 6844 C CA . GLY B 1 230 ? -10.771 78.644 17.220 1.00 52.04 1235 GLY B CA 1
ATOM 6845 C C . GLY B 1 230 ? -11.520 77.410 16.749 1.00 53.50 1235 GLY B C 1
ATOM 6846 O O . GLY B 1 230 ? -11.016 76.648 15.923 1.00 59.18 1235 GLY B O 1
ATOM 6847 N N . THR B 1 231 ? -12.717 77.206 17.292 1.00 48.27 1236 THR B N 1
ATOM 6848 C CA . THR B 1 231 ? -13.604 76.131 16.852 1.00 51.43 1236 THR B CA 1
ATOM 6849 C C . THR B 1 231 ? -14.962 76.749 16.524 1.00 53.85 1236 THR B C 1
ATOM 6850 O O . THR B 1 231 ? -15.350 77.771 17.108 1.00 47.57 1236 THR B O 1
ATOM 6854 N N . LYS B 1 232 ? -15.680 76.140 15.583 1.00 52.34 1237 LYS B N 1
ATOM 6855 C CA . LYS B 1 232 ? -16.862 76.773 15.001 1.00 53.78 1237 LYS B CA 1
ATOM 6856 C C . LYS B 1 232 ? -18.091 76.743 15.919 1.00 61.15 1237 LYS B C 1
ATOM 6857 O O . LYS B 1 232 ? -18.380 75.747 16.592 1.00 63.92 1237 LYS B O 1
ATOM 6859 N N . TYR B 1 233 ? -18.782 77.877 15.965 1.00 60.63 1238 TYR B N 1
ATOM 6860 C CA . TYR B 1 233 ? -20.017 78.000 16.721 1.00 65.86 1238 TYR B CA 1
ATOM 6861 C C . TYR B 1 233 ? -21.083 77.160 16.036 1.00 66.01 1238 TYR B C 1
ATOM 6862 O O . TYR B 1 233 ? -21.095 77.068 14.810 1.00 58.89 1238 TYR B O 1
ATOM 6871 N N . ARG B 1 234 ? -21.950 76.509 16.807 1.00 73.65 1239 ARG B N 1
ATOM 6872 C CA . ARG B 1 234 ? -23.104 75.856 16.202 1.00 69.87 1239 ARG B CA 1
ATOM 6873 C C . ARG B 1 234 ? -24.425 76.332 16.790 1.00 64.42 1239 ARG B C 1
ATOM 6874 O O . ARG B 1 234 ? -25.046 77.241 16.247 1.00 59.83 1239 ARG B O 1
ATOM 6882 N N . ASN B 1 235 ? -24.839 75.747 17.913 1.00 64.50 1240 ASN B N 1
ATOM 6883 C CA . ASN B 1 235 ? -26.135 76.090 18.497 1.00 68.49 1240 ASN B CA 1
ATOM 6884 C C . ASN B 1 235 ? -26.147 76.949 19.763 1.00 68.53 1240 ASN B C 1
ATOM 6885 O O . ASN B 1 235 ? -27.207 77.390 20.195 1.00 71.52 1240 ASN B O 1
ATOM 6890 N N . HIS B 1 236 ? -24.988 77.210 20.353 1.00 67.84 1241 HIS B N 1
ATOM 6891 C CA . HIS B 1 236 ? -24.961 77.876 21.650 1.00 65.10 1241 HIS B CA 1
ATOM 6892 C C . HIS B 1 236 ? -23.549 78.082 22.166 1.00 63.82 1241 HIS B C 1
ATOM 6893 O O . HIS B 1 236 ? -22.627 77.370 21.773 1.00 71.25 1241 HIS B O 1
ATOM 6900 N N . HIS B 1 237 ? -23.396 79.040 23.072 1.00 61.46 1242 HIS B N 1
ATOM 6901 C CA . HIS B 1 237 ? -22.101 79.349 23.640 1.00 55.82 1242 HIS B CA 1
ATOM 6902 C C . HIS B 1 237 ? -21.566 78.150 24.411 1.00 62.69 1242 HIS B C 1
ATOM 6903 O O . HIS B 1 237 ? -20.483 77.643 24.124 1.00 71.62 1242 HIS B O 1
ATOM 6910 N N . PHE B 1 238 ? -22.329 77.699 25.395 1.00 59.76 1243 PHE B N 1
ATOM 6911 C CA . PHE B 1 238 ? -21.987 76.495 26.129 1.00 59.50 1243 PHE B CA 1
ATOM 6912 C C . PHE B 1 238 ? -21.534 75.386 25.194 1.00 62.13 1243 PHE B C 1
ATOM 6913 O O . PHE B 1 238 ? -20.528 74.723 25.466 1.00 61.93 1243 PHE B O 1
ATOM 6921 N N . GLN B 1 239 ? -22.245 75.184 24.090 1.00 64.62 1244 GLN B N 1
ATOM 6922 C CA . GLN B 1 239 ? -21.867 74.121 23.163 1.00 66.85 1244 GLN B CA 1
ATOM 6923 C C . GLN B 1 239 ? -20.526 74.409 22.509 1.00 61.62 1244 GLN B C 1
ATOM 6924 O O . GLN B 1 239 ? -19.763 73.492 22.237 1.00 55.42 1244 GLN B O 1
ATOM 6930 N N . GLN B 1 240 ? -20.242 75.679 22.248 1.00 65.92 1245 GLN B N 1
ATOM 6931 C CA . GLN B 1 240 ? -18.979 76.047 21.629 1.00 59.39 1245 GLN B CA 1
ATOM 6932 C C . GLN B 1 240 ? -17.840 75.680 22.567 1.00 60.20 1245 GLN B C 1
ATOM 6933 O O . GLN B 1 240 ? -16.802 75.190 22.130 1.00 65.71 1245 GLN B O 1
ATOM 6939 N N . CYS B 1 241 ? -18.044 75.917 23.861 1.00 53.94 1246 CYS B N 1
ATOM 6940 C CA . CYS B 1 241 ? -17.062 75.551 24.876 1.00 51.71 1246 CYS B CA 1
ATOM 6941 C C . CYS B 1 241 ? -16.826 74.042 24.866 1.00 58.62 1246 CYS B C 1
ATOM 6942 O O . CYS B 1 241 ? -15.676 73.582 24.852 1.00 58.72 1246 CYS B O 1
ATOM 6945 N N . GLU B 1 242 ? -17.918 73.280 24.870 1.00 65.45 1247 GLU B N 1
ATOM 6946 C CA . GLU B 1 242 ? -17.844 71.820 24.819 1.00 66.30 1247 GLU B CA 1
ATOM 6947 C C . GLU B 1 242 ? -16.944 71.399 23.671 1.00 58.56 1247 GLU B C 1
ATOM 6948 O O . GLU B 1 242 ? -16.010 70.621 23.851 1.00 58.91 1247 GLU B O 1
ATOM 6954 N N . ASP B 1 243 ? -17.238 71.925 22.489 1.00 61.72 1248 ASP B N 1
ATOM 6955 C CA . ASP B 1 243 ? -16.501 71.584 21.280 1.00 65.86 1248 ASP B CA 1
ATOM 6956 C C . ASP B 1 243 ? -15.043 71.985 21.411 1.00 61.86 1248 ASP B C 1
ATOM 6957 O O . ASP B 1 243 ? -14.154 71.303 20.902 1.00 70.33 1248 ASP B O 1
ATOM 6962 N N . HIS B 1 244 ? -14.804 73.105 22.086 1.00 52.78 1249 HIS B N 1
ATOM 6963 C CA . HIS B 1 244 ? -13.456 73.655 22.183 1.00 53.19 1249 HIS B CA 1
ATOM 6964 C C . HIS B 1 244 ? -12.580 73.018 23.269 1.00 52.73 1249 HIS B C 1
ATOM 6965 O O . HIS B 1 244 ? -11.362 73.090 23.188 1.00 45.71 1249 HIS B O 1
ATOM 6972 N N . ALA B 1 245 ? -13.191 72.413 24.283 1.00 55.79 1250 ALA B N 1
ATOM 6973 C CA . ALA B 1 245 ? -12.440 71.942 25.450 1.00 51.45 1250 ALA B CA 1
ATOM 6974 C C . ALA B 1 245 ? -11.197 71.127 25.116 1.00 48.59 1250 ALA B C 1
ATOM 6975 O O . ALA B 1 245 ? -10.091 71.471 25.548 1.00 47.46 1250 ALA B O 1
ATOM 6977 N N . ALA B 1 246 ? -11.366 70.058 24.345 1.00 55.55 1251 ALA B N 1
ATOM 6978 C CA . ALA B 1 246 ? -10.241 69.185 24.019 1.00 50.40 1251 ALA B CA 1
ATOM 6979 C C . ALA B 1 246 ? -9.191 69.922 23.203 1.00 49.14 1251 ALA B C 1
ATOM 6980 O O . ALA B 1 246 ? -8.003 69.720 23.410 1.00 53.69 1251 ALA B O 1
ATOM 6982 N N . THR B 1 247 ? -9.630 70.779 22.283 1.00 49.44 1252 THR B N 1
ATOM 6983 C CA . THR B 1 247 ? -8.712 71.579 21.473 1.00 47.56 1252 THR B CA 1
ATOM 6984 C C . THR B 1 247 ? -7.830 72.436 22.372 1.00 52.73 1252 THR B C 1
ATOM 6985 O O . THR B 1 247 ? -6.628 72.573 22.154 1.00 57.88 1252 THR B O 1
ATOM 6989 N N . LEU B 1 248 ? -8.456 73.022 23.382 1.00 52.43 1253 LEU B N 1
ATOM 6990 C CA . LEU B 1 248 ? -7.798 73.920 24.306 1.00 53.18 1253 LEU B CA 1
ATOM 6991 C C . LEU B 1 248 ? -6.719 73.151 25.047 1.00 51.90 1253 LEU B C 1
ATOM 6992 O O . LEU B 1 248 ? -5.590 73.614 25.169 1.00 52.80 1253 LEU B O 1
ATOM 6997 N N . LYS B 1 249 ? -7.072 71.971 25.545 1.00 47.58 1254 LYS B N 1
ATOM 6998 C CA . LYS B 1 249 ? -6.116 71.159 26.289 1.00 49.91 1254 LYS B CA 1
ATOM 6999 C C . LYS B 1 249 ? -4.922 70.717 25.438 1.00 51.77 1254 LYS B C 1
ATOM 7000 O O . LYS B 1 249 ? -3.775 70.777 25.885 1.00 56.31 1254 LYS B O 1
ATOM 7006 N N . THR B 1 250 ? -5.189 70.272 24.218 1.00 44.27 1255 THR B N 1
ATOM 7007 C CA . THR B 1 250 ? -4.139 69.753 23.354 1.00 49.03 1255 THR B CA 1
ATOM 7008 C C . THR B 1 250 ? -3.139 70.851 22.998 1.00 50.98 1255 THR B C 1
ATOM 7009 O O . THR B 1 250 ? -1.928 70.688 23.159 1.00 57.97 1255 THR B O 1
ATOM 7013 N N . LEU B 1 251 ? -3.648 71.976 22.517 1.00 45.41 1256 LEU B N 1
ATOM 7014 C CA . LEU B 1 251 ? -2.780 73.046 22.052 1.00 49.11 1256 LEU B CA 1
ATOM 7015 C C . LEU B 1 251 ? -2.038 73.703 23.218 1.00 50.97 1256 LEU B C 1
ATOM 7016 O O . LEU B 1 251 ? -0.882 74.096 23.083 1.00 54.04 1256 LEU B O 1
ATOM 7021 N N . SER B 1 252 ? -2.691 73.803 24.368 1.00 49.95 1257 SER B N 1
ATOM 7022 C CA . SER B 1 252 ? -2.033 74.338 25.551 1.00 53.73 1257 SER B CA 1
ATOM 7023 C C . SER B 1 252 ? -0.878 73.428 25.967 1.00 53.73 1257 SER B C 1
ATOM 7024 O O . SER B 1 252 ? 0.208 73.901 26.318 1.00 53.53 1257 SER B O 1
ATOM 7027 N N . ARG B 1 253 ? -1.109 72.120 25.904 1.00 45.14 1258 ARG B N 1
ATOM 7028 C CA . ARG B 1 253 ? -0.104 71.157 26.329 1.00 44.13 1258 ARG B CA 1
ATOM 7029 C C . ARG B 1 253 ? 1.115 71.214 25.403 1.00 45.57 1258 ARG B C 1
ATOM 7030 O O . ARG B 1 253 ? 2.253 71.140 25.860 1.00 46.09 1258 ARG B O 1
ATOM 7038 N N . SER B 1 254 ? 0.883 71.332 24.102 1.00 46.17 1259 SER B N 1
ATOM 7039 C CA . SER B 1 254 ? 1.980 71.468 23.161 1.00 49.45 1259 SER B CA 1
ATOM 7040 C C . SER B 1 254 ? 2.716 72.779 23.438 1.00 56.31 1259 SER B C 1
ATOM 7041 O O . SER B 1 254 ? 3.947 72.843 23.381 1.00 62.21 1259 SER B O 1
ATOM 7044 N N . ALA B 1 255 ? 1.960 73.828 23.750 1.00 48.41 1260 ALA B N 1
ATOM 7045 C CA . ALA B 1 255 ? 2.559 75.138 23.952 1.00 46.76 1260 ALA B CA 1
ATOM 7046 C C . ALA B 1 255 ? 3.502 75.105 25.153 1.00 50.63 1260 ALA B C 1
ATOM 7047 O O . ALA B 1 255 ? 4.576 75.703 25.127 1.00 49.85 1260 ALA B O 1
ATOM 7049 N N . LEU B 1 256 ? 3.124 74.377 26.194 1.00 52.93 1261 LEU B N 1
ATOM 7050 C CA . LEU B 1 256 ? 3.968 74.303 27.381 1.00 50.52 1261 LEU B CA 1
ATOM 7051 C C . LEU B 1 256 ? 5.377 73.805 27.044 1.00 51.12 1261 LEU B C 1
ATOM 7052 O O . LEU B 1 256 ? 6.350 74.234 27.651 1.00 55.07 1261 LEU B O 1
ATOM 7057 N N . ASN B 1 257 ? 5.497 72.930 26.052 1.00 55.89 1262 ASN B N 1
ATOM 7058 C CA . ASN B 1 257 ? 6.810 72.430 25.645 1.00 51.18 1262 ASN B CA 1
ATOM 7059 C C . ASN B 1 257 ? 7.662 73.535 25.022 1.00 57.47 1262 ASN B C 1
ATOM 7060 O O . ASN B 1 257 ? 8.887 73.468 25.036 1.00 63.82 1262 ASN B O 1
ATOM 7065 N N . CYS B 1 258 ? 6.987 74.521 24.437 1.00 56.89 1263 CYS B N 1
ATOM 7066 C CA . CYS B 1 258 ? 7.620 75.642 23.738 1.00 56.06 1263 CYS B CA 1
ATOM 7067 C C . CYS B 1 258 ? 7.764 76.906 24.580 1.00 59.83 1263 CYS B C 1
ATOM 7068 O O . CYS B 1 258 ? 8.050 77.977 24.038 1.00 56.28 1263 CYS B O 1
ATOM 7071 N N . LEU B 1 259 ? 7.484 76.807 25.877 1.00 59.80 1264 LEU B N 1
ATOM 7072 C CA . LEU B 1 259 ? 7.406 77.989 26.737 1.00 55.20 1264 LEU B CA 1
ATOM 7073 C C . LEU B 1 259 ? 8.544 78.027 27.758 1.00 57.86 1264 LEU B C 1
ATOM 7074 O O . LEU B 1 259 ? 8.782 77.047 28.467 1.00 62.72 1264 LEU B O 1
ATOM 7079 N N . ASN B 1 260 ? 9.244 79.158 27.838 1.00 52.47 1265 ASN B N 1
ATOM 7080 C CA . ASN B 1 260 ? 10.314 79.328 28.831 1.00 49.72 1265 ASN B CA 1
ATOM 7081 C C . ASN B 1 260 ? 9.776 79.505 30.230 1.00 51.12 1265 ASN B C 1
ATOM 7082 O O . ASN B 1 260 ? 8.630 79.915 30.406 1.00 55.56 1265 ASN B O 1
ATOM 7087 N N . PRO B 1 261 ? 10.590 79.167 31.238 1.00 53.23 1266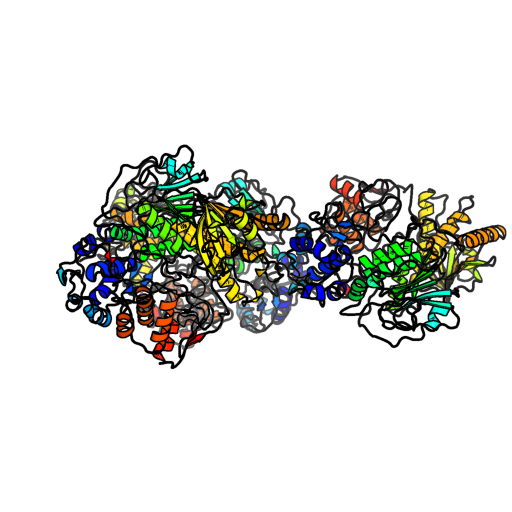 PRO B N 1
ATOM 7088 C CA . PRO B 1 261 ? 10.161 79.515 32.590 1.00 55.38 1266 PRO B CA 1
ATOM 7089 C C . PRO B 1 261 ? 9.923 81.013 32.672 1.00 57.17 1266 PRO B C 1
ATOM 7090 O O . PRO B 1 261 ? 10.675 81.773 32.059 1.00 60.64 1266 PRO B O 1
ATOM 7094 N N . GLY B 1 262 ? 8.903 81.423 33.421 1.00 55.15 1267 GLY B N 1
ATOM 7095 C CA . GLY B 1 262 ? 8.503 82.819 33.492 1.00 53.31 1267 GLY B CA 1
ATOM 7096 C C . GLY B 1 262 ? 7.769 83.334 32.263 1.00 52.51 1267 GLY B C 1
ATOM 7097 O O . GLY B 1 262 ? 7.374 84.500 32.221 1.00 51.98 1267 GLY B O 1
ATOM 7098 N N . GLY B 1 263 ? 7.548 82.460 31.286 1.00 55.33 1268 GLY B N 1
ATOM 7099 C CA . GLY B 1 263 ? 6.903 82.837 30.041 1.00 57.17 1268 GLY B CA 1
ATOM 7100 C C . GLY B 1 263 ? 5.395 83.015 30.145 1.00 58.20 1268 GLY B C 1
ATOM 7101 O O . GLY B 1 263 ? 4.782 82.728 31.175 1.00 53.63 1268 GLY B O 1
ATOM 7102 N N . THR B 1 264 ? 4.798 83.490 29.055 1.00 59.24 1269 THR B N 1
ATOM 7103 C CA . THR B 1 264 ? 3.367 83.767 29.011 1.00 55.10 1269 THR B CA 1
ATOM 7104 C C . THR B 1 264 ? 2.678 83.040 27.855 1.00 48.35 1269 THR B C 1
ATOM 7105 O O . THR B 1 264 ? 3.167 83.020 26.728 1.00 49.61 1269 THR B O 1
ATOM 7109 N N . LEU B 1 265 ? 1.537 82.436 28.158 1.00 46.64 1270 LEU B N 1
ATOM 7110 C CA . LEU B 1 265 ? 0.737 81.724 27.174 1.00 48.60 1270 LEU B CA 1
ATOM 7111 C C . LEU B 1 265 ? -0.602 82.428 26.973 1.00 51.78 1270 LEU B C 1
ATOM 7112 O O . LEU B 1 265 ? -1.392 82.533 27.892 1.00 61.18 1270 LEU B O 1
ATOM 7117 N N . VAL B 1 266 ? -0.840 82.956 25.785 1.00 52.70 1271 VAL B N 1
ATOM 7118 C CA . VAL B 1 266 ? -2.149 83.500 25.443 1.00 56.67 1271 VAL B CA 1
ATOM 7119 C C . VAL B 1 266 ? -2.870 82.534 24.505 1.00 58.01 1271 VAL B C 1
ATOM 7120 O O . VAL B 1 266 ? -2.360 82.230 23.436 1.00 63.06 1271 VAL B O 1
ATOM 7124 N N . VAL B 1 267 ? -4.058 82.069 24.887 1.00 53.99 1272 VAL B N 1
ATOM 7125 C CA . VAL B 1 267 ? -4.775 81.060 24.097 1.00 54.24 1272 VAL B CA 1
ATOM 7126 C C . VAL B 1 267 ? -6.250 81.427 23.903 1.00 53.25 1272 VAL B C 1
ATOM 7127 O O . VAL B 1 267 ? -6.964 81.742 24.849 1.00 51.52 1272 VAL B O 1
ATOM 7131 N N . LYS B 1 268 ? -6.705 81.389 22.658 1.00 54.81 1273 LYS B N 1
ATOM 7132 C CA . LYS B 1 268 ? -8.081 81.737 22.358 1.00 53.61 1273 LYS B CA 1
ATOM 7133 C C . LYS B 1 268 ? -9.010 80.701 22.957 1.00 52.39 1273 LYS B C 1
ATOM 7134 O O . LYS B 1 268 ? -8.788 79.497 22.817 1.00 55.89 1273 LYS B O 1
ATOM 7140 N N . SER B 1 269 ? -10.061 81.175 23.610 1.00 50.75 1274 SER B N 1
ATOM 7141 C CA . SER B 1 269 ? -11.079 80.290 24.149 1.00 52.47 1274 SER B CA 1
ATOM 7142 C C . SER B 1 269 ? -12.446 80.951 24.049 1.00 52.62 1274 SER B C 1
ATOM 7143 O O . SER B 1 269 ? -12.586 82.073 23.571 1.00 49.36 1274 SER B O 1
ATOM 7146 N N . TYR B 1 270 ? -13.462 80.193 24.412 1.00 54.32 1275 TYR B N 1
ATOM 7147 C CA . TYR B 1 270 ? -14.806 80.714 24.575 1.00 50.74 1275 TYR B CA 1
ATOM 7148 C C . TYR B 1 270 ? -15.190 80.863 26.056 1.00 51.56 1275 TYR B C 1
ATOM 7149 O O . TYR B 1 270 ? -16.359 80.958 26.395 1.00 49.58 1275 TYR B O 1
ATOM 7158 N N . GLY B 1 271 ? -14.201 80.765 26.938 1.00 58.65 1276 GLY B N 1
ATOM 7159 C CA . GLY B 1 271 ? -14.454 80.721 28.367 1.00 58.86 1276 GLY B CA 1
ATOM 7160 C C . GLY B 1 271 ? -14.341 79.271 28.786 1.00 61.98 1276 GLY B C 1
ATOM 7161 O O . GLY B 1 271 ? -13.903 78.437 27.987 1.00 64.04 1276 GLY B O 1
ATOM 7162 N N . TYR B 1 272 ? -14.656 78.959 30.036 1.00 57.40 1277 TYR B N 1
ATOM 7163 C CA . TYR B 1 272 ? -14.903 77.568 30.389 1.00 61.79 1277 TYR B CA 1
ATOM 7164 C C . TYR B 1 272 ? -16.299 77.397 30.964 1.00 62.53 1277 TYR B C 1
ATOM 7165 O O . TYR B 1 272 ? -16.476 77.408 32.175 1.00 66.31 1277 TYR B O 1
ATOM 7174 N N . ALA B 1 273 ? -17.271 77.102 30.117 1.00 58.64 1278 ALA B N 1
ATOM 7175 C CA . ALA B 1 273 ? -18.645 77.028 30.585 1.00 55.06 1278 ALA B CA 1
ATOM 7176 C C . ALA B 1 273 ? -18.943 75.642 31.143 1.00 64.45 1278 ALA B C 1
ATOM 7177 O O . ALA B 1 273 ? -19.564 75.500 32.199 1.00 66.04 1278 ALA B O 1
ATOM 7179 N N . ASP B 1 274 ? -18.492 74.623 30.415 1.00 66.61 1279 ASP B N 1
ATOM 7180 C CA . ASP B 1 274 ? -18.706 73.237 30.804 1.00 69.78 1279 ASP B CA 1
ATOM 7181 C C . ASP B 1 274 ? -17.685 72.781 31.844 1.00 67.57 1279 ASP B C 1
ATOM 7182 O O . ASP B 1 274 ? -16.572 73.304 31.922 1.00 61.35 1279 ASP B O 1
ATOM 7187 N N . ARG B 1 275 ? -18.076 71.788 32.633 1.00 65.02 1280 ARG B N 1
ATOM 7188 C CA . ARG B 1 275 ? -17.231 71.273 33.697 1.00 61.19 1280 ARG B CA 1
ATOM 7189 C C . ARG B 1 275 ? -15.822 70.913 33.198 1.00 63.24 1280 ARG B C 1
ATOM 7190 O O . ARG B 1 275 ? -14.826 71.252 33.830 1.00 65.52 1280 ARG B O 1
ATOM 7198 N N . ASN B 1 276 ? -15.731 70.259 32.049 1.00 60.53 1281 ASN B N 1
ATOM 7199 C CA . ASN B 1 276 ? -14.436 69.846 31.528 1.00 56.98 1281 ASN B CA 1
ATOM 7200 C C . ASN B 1 276 ? -13.533 71.012 31.159 1.00 56.41 1281 ASN B C 1
ATOM 7201 O O . ASN B 1 276 ? -12.356 71.021 31.509 1.00 57.44 1281 ASN B O 1
ATOM 7206 N N . SER B 1 277 ? -14.072 71.980 30.428 1.00 57.94 1282 SER B N 1
ATOM 7207 C CA . SER B 1 277 ? -13.319 73.187 30.109 1.00 51.56 1282 SER B CA 1
ATOM 7208 C C . SER B 1 277 ? -12.791 73.856 31.376 1.00 52.19 1282 SER B C 1
ATOM 7209 O O . SER B 1 277 ? -11.646 74.300 31.410 1.00 56.57 1282 SER B O 1
ATOM 7212 N N . GLU B 1 278 ? -13.608 73.916 32.425 1.00 50.20 1283 GLU B N 1
ATOM 7213 C CA . GLU B 1 278 ? -13.172 74.565 33.654 1.00 52.27 1283 GLU B CA 1
ATOM 7214 C C . GLU B 1 278 ? -12.050 73.790 34.321 1.00 56.09 1283 GLU B C 1
ATOM 7215 O O . GLU B 1 278 ? -11.093 74.381 34.822 1.00 59.49 1283 GLU B O 1
ATOM 7221 N N . ASP B 1 279 ? -12.159 72.468 34.306 1.00 55.61 1284 ASP B N 1
ATOM 7222 C CA . ASP B 1 279 ? -11.156 71.626 34.930 1.00 56.30 1284 ASP B CA 1
ATOM 7223 C C . ASP B 1 279 ? -9.834 71.800 34.206 1.00 57.22 1284 ASP B C 1
ATOM 7224 O O . ASP B 1 279 ? -8.772 71.800 34.829 1.00 58.87 1284 ASP B O 1
ATOM 7229 N N . VAL B 1 280 ? -9.902 71.957 32.888 1.00 58.05 1285 VAL B N 1
ATOM 7230 C CA . VAL B 1 280 ? -8.696 72.109 32.083 1.00 59.50 1285 VAL B CA 1
ATOM 7231 C C . VAL B 1 280 ? -8.015 73.420 32.409 1.00 58.15 1285 VAL B C 1
ATOM 7232 O O . VAL B 1 280 ? -6.818 73.460 32.666 1.00 55.34 1285 VAL B O 1
ATOM 7236 N N . VAL B 1 281 ? -8.798 74.489 32.412 1.00 51.74 1286 VAL B N 1
ATOM 7237 C CA . VAL B 1 281 ? -8.269 75.811 32.667 1.00 47.87 1286 VAL B CA 1
ATOM 7238 C C . VAL B 1 281 ? -7.699 75.883 34.076 1.00 54.84 1286 VAL B C 1
ATOM 7239 O O . VAL B 1 281 ? -6.724 76.581 34.327 1.00 59.54 1286 VAL B O 1
ATOM 7243 N N . THR B 1 282 ? -8.289 75.132 34.991 1.00 55.47 1287 THR B N 1
ATOM 7244 C CA . THR B 1 282 ? -7.825 75.123 36.367 1.00 56.92 1287 THR B CA 1
ATOM 7245 C C . THR B 1 282 ? -6.466 74.450 36.470 1.00 54.93 1287 THR B C 1
ATOM 7246 O O . THR B 1 282 ? -5.533 74.986 37.073 1.00 56.14 1287 THR B O 1
ATOM 7250 N N . ALA B 1 283 ? -6.358 73.276 35.860 1.00 53.92 1288 ALA B N 1
ATOM 7251 C CA . ALA B 1 283 ? -5.121 72.519 35.873 1.00 50.91 1288 ALA B CA 1
ATOM 7252 C C . ALA B 1 283 ? -4.014 73.347 35.232 1.00 52.02 1288 ALA B C 1
ATOM 7253 O O . ALA B 1 283 ? -2.888 73.394 35.717 1.00 57.15 1288 ALA B O 1
ATOM 7255 N N . LEU B 1 284 ? -4.353 74.028 34.149 1.00 47.95 1289 LEU B N 1
ATOM 7256 C CA . LEU B 1 284 ? -3.392 74.839 33.427 1.00 46.42 1289 LEU B CA 1
ATOM 7257 C C . LEU B 1 284 ? -3.004 76.012 34.307 1.00 50.16 1289 LEU B C 1
ATOM 7258 O O . LEU B 1 284 ? -1.836 76.382 34.400 1.00 57.45 1289 LEU B O 1
ATOM 7263 N N . ALA B 1 285 ? -3.997 76.561 34.992 1.00 52.64 1290 ALA B N 1
ATOM 7264 C CA . ALA B 1 285 ? -3.816 77.773 35.770 1.00 52.83 1290 ALA B CA 1
ATOM 7265 C C . ALA B 1 285 ? -2.855 77.525 36.932 1.00 60.86 1290 ALA B C 1
ATOM 7266 O O . ALA B 1 285 ? -2.105 78.424 37.323 1.00 63.52 1290 ALA B O 1
ATOM 7268 N N . ARG B 1 286 ? -2.877 76.313 37.484 1.00 59.40 1291 ARG B N 1
ATOM 7269 C CA . ARG B 1 286 ? -1.962 75.973 38.568 1.00 55.47 1291 ARG B CA 1
ATOM 7270 C C . ARG B 1 286 ? -0.511 76.199 38.153 1.00 56.57 1291 ARG B C 1
ATOM 7271 O O . ARG B 1 286 ? 0.347 76.448 38.997 1.00 59.03 1291 ARG B O 1
ATOM 7279 N N . LYS B 1 287 ? -0.237 76.139 36.853 1.00 55.45 1292 LYS B N 1
ATOM 7280 C CA . LYS B 1 287 ? 1.136 76.262 36.358 1.00 52.62 1292 LYS B CA 1
ATOM 7281 C C . LYS B 1 287 ? 1.647 77.701 36.293 1.00 54.50 1292 LYS B C 1
ATOM 7282 O O . LYS B 1 287 ? 2.813 77.933 35.978 1.00 57.43 1292 LYS B O 1
ATOM 7288 N N . PHE B 1 288 ? 0.780 78.668 36.562 1.00 54.42 1293 PHE B N 1
ATOM 7289 C CA . PHE B 1 288 ? 1.169 80.064 36.411 1.00 52.31 1293 PHE B CA 1
ATOM 7290 C C . PHE B 1 288 ? 0.934 80.904 37.670 1.00 52.14 1293 PHE B C 1
ATOM 7291 O O . PHE B 1 288 ? 0.044 80.621 38.484 1.00 54.24 1293 PHE B O 1
ATOM 7299 N N . VAL B 1 289 ? 1.731 81.957 37.808 1.00 45.25 1294 VAL B N 1
ATOM 7300 C CA . VAL B 1 289 ? 1.590 82.877 38.926 1.00 48.57 1294 VAL B CA 1
ATOM 7301 C C . VAL B 1 289 ? 0.261 83.601 38.817 1.00 54.41 1294 VAL B C 1
ATOM 7302 O O . VAL B 1 289 ? -0.451 83.763 39.809 1.00 61.14 1294 VAL B O 1
ATOM 7306 N N . ARG B 1 290 ? -0.069 84.030 37.603 1.00 50.60 1295 ARG B N 1
ATOM 7307 C CA . ARG B 1 290 ? -1.311 84.751 37.354 1.00 52.39 1295 ARG B CA 1
ATOM 7308 C C . ARG B 1 290 ? -2.067 84.194 36.146 1.00 54.34 1295 ARG B C 1
ATOM 7309 O O . ARG B 1 290 ? -1.486 83.579 35.258 1.00 59.51 1295 ARG B O 1
ATOM 7317 N N . VAL B 1 291 ? -3.377 84.388 36.133 1.00 53.08 1296 VAL B N 1
ATOM 7318 C CA . VAL B 1 291 ? -4.141 84.194 34.920 1.00 54.29 1296 VAL B CA 1
ATOM 7319 C C . VAL B 1 291 ? -5.295 85.187 34.911 1.00 60.52 1296 VAL B C 1
ATOM 7320 O O . VAL B 1 291 ? -5.971 85.379 35.925 1.00 68.08 1296 VAL B O 1
ATOM 7324 N N . SER B 1 292 ? -5.492 85.823 33.763 1.00 62.55 1297 SER B N 1
ATOM 7325 C CA . SER B 1 292 ? -6.572 86.778 33.547 1.00 63.68 1297 SER B CA 1
ATOM 7326 C C . SER B 1 292 ? -7.145 86.481 32.172 1.00 63.50 1297 SER B C 1
ATOM 7327 O O . SER B 1 292 ? -6.855 85.441 31.601 1.00 67.61 1297 SER B O 1
ATOM 7330 N N . ALA B 1 293 ? -8.004 87.354 31.669 1.00 62.33 1298 ALA B N 1
ATOM 7331 C CA . ALA B 1 293 ? -8.580 87.169 30.344 1.00 56.13 1298 ALA B CA 1
ATOM 7332 C C . ALA B 1 293 ? -8.835 88.524 29.705 1.00 55.48 1298 ALA B C 1
ATOM 7333 O O . ALA B 1 293 ? -8.949 89.541 30.384 1.00 54.77 1298 ALA B O 1
ATOM 7335 N N . ALA B 1 294 ? -8.931 88.531 28.387 1.00 54.00 1299 ALA B N 1
ATOM 7336 C CA . ALA B 1 294 ? -9.117 89.762 27.650 1.00 50.69 1299 ALA B CA 1
ATOM 7337 C C . ALA B 1 294 ? -9.816 89.437 26.340 1.00 56.29 1299 ALA B C 1
ATOM 7338 O O . ALA B 1 294 ? -9.648 88.344 25.806 1.00 57.16 1299 ALA B O 1
ATOM 7340 N N . ARG B 1 295 ? -10.633 90.349 25.831 1.00 63.50 1300 ARG B N 1
ATOM 7341 C CA . ARG B 1 295 ? -11.140 90.169 24.481 1.00 68.02 1300 ARG B CA 1
ATOM 7342 C C . ARG B 1 295 ? -10.975 91.463 23.678 1.00 60.40 1300 ARG B C 1
ATOM 7343 O O . ARG B 1 295 ? -11.842 92.330 23.688 1.00 48.51 1300 ARG B O 1
ATOM 7351 N N . PRO B 1 296 ? -9.809 91.603 23.021 1.00 57.54 1301 PRO B N 1
ATOM 7352 C CA . PRO B 1 296 ? -9.413 92.768 22.231 1.00 61.20 1301 PRO B CA 1
ATOM 7353 C C . PRO B 1 296 ? -10.173 92.856 20.915 1.00 67.13 1301 PRO B C 1
ATOM 7354 O O . PRO B 1 296 ? -11.004 91.998 20.624 1.00 64.07 1301 PRO B O 1
ATOM 7358 N N . ASP B 1 297 ? -9.862 93.872 20.118 1.00 77.39 1302 ASP B N 1
ATOM 7359 C CA . ASP B 1 297 ? -10.600 94.137 18.895 1.00 89.05 1302 ASP B CA 1
ATOM 7360 C C . ASP B 1 297 ? -10.346 93.058 17.837 1.00 86.25 1302 ASP B C 1
ATOM 7361 O O . ASP B 1 297 ? -11.075 92.970 16.851 1.00 94.07 1302 ASP B O 1
ATOM 7366 N N . CYS B 1 298 ? -9.346 92.211 18.057 1.00 77.72 1303 CYS B N 1
ATOM 7367 C CA . CYS B 1 298 ? -8.936 91.240 17.041 1.00 72.12 1303 CYS B CA 1
ATOM 7368 C C . CYS B 1 298 ? -9.707 89.926 17.129 1.00 67.59 1303 CYS B C 1
ATOM 7369 O O . CYS B 1 298 ? -9.389 88.959 16.429 1.00 67.12 1303 CYS B O 1
ATOM 7372 N N . VAL B 1 299 ? -10.698 89.881 18.012 1.00 62.02 1304 VAL B N 1
ATOM 7373 C CA . VAL B 1 299 ? -11.604 88.739 18.075 1.00 62.36 1304 VAL B CA 1
ATOM 7374 C C . VAL B 1 299 ? -12.559 88.745 16.871 1.00 66.80 1304 VAL B C 1
ATOM 7375 O O . VAL B 1 299 ? -12.857 89.803 16.312 1.00 60.00 1304 VAL B O 1
ATOM 7379 N N . SER B 1 300 ? -12.998 87.555 16.455 1.00 77.23 1305 SER B N 1
ATOM 7380 C CA . SER B 1 300 ? -13.921 87.402 15.326 1.00 77.49 1305 SER B CA 1
ATOM 7381 C C . SER B 1 300 ? -15.382 87.214 15.739 1.00 77.76 1305 SER B C 1
ATOM 7382 O O . SER B 1 300 ? -16.256 87.138 14.879 1.00 81.27 1305 SER B O 1
ATOM 7385 N N . SER B 1 301 ? -15.652 87.131 17.041 1.00 74.25 1306 SER B N 1
ATOM 7386 C CA . SER B 1 301 ? -17.024 86.963 17.522 1.00 72.36 1306 SER B CA 1
ATOM 7387 C C . SER B 1 301 ? -17.179 87.435 18.964 1.00 74.17 1306 SER B C 1
ATOM 7388 O O . SER B 1 301 ? -16.200 87.787 19.624 1.00 78.08 1306 SER B O 1
ATOM 7391 N N . ASN B 1 302 ? -18.413 87.432 19.458 1.00 71.64 1307 ASN B N 1
ATOM 7392 C CA . ASN B 1 302 ? -18.677 87.909 20.811 1.00 72.81 1307 ASN B CA 1
ATOM 7393 C C . ASN B 1 302 ? -18.436 86.842 21.878 1.00 74.04 1307 ASN B C 1
ATOM 7394 O O . ASN B 1 302 ? -18.377 87.152 23.067 1.00 81.97 1307 ASN B O 1
ATOM 7399 N N . THR B 1 303 ? -18.315 85.586 21.458 1.00 63.77 1308 THR B N 1
ATOM 7400 C CA . THR B 1 303 ? -17.994 84.510 22.386 1.00 58.48 1308 THR B CA 1
ATOM 7401 C C . THR B 1 303 ? -16.487 84.298 22.577 1.00 58.93 1308 THR B C 1
ATOM 7402 O O . THR B 1 303 ? -16.067 83.680 23.557 1.00 53.77 1308 THR B O 1
ATOM 7406 N N . GLU B 1 304 ? -15.677 84.830 21.664 1.00 60.62 1309 GLU B N 1
ATOM 7407 C CA . GLU B 1 304 ? -14.229 84.629 21.728 1.00 59.37 1309 GLU B CA 1
ATOM 7408 C C . GLU B 1 304 ? -13.610 85.360 22.913 1.00 60.97 1309 GLU B C 1
ATOM 7409 O O . GLU B 1 304 ? -13.901 86.526 23.167 1.00 65.84 1309 GLU B O 1
ATOM 7415 N N . MET B 1 305 ? -12.759 84.647 23.639 1.00 63.47 1310 MET B N 1
ATOM 7416 C CA . MET B 1 305 ? -12.095 85.171 24.823 1.00 59.40 1310 MET B CA 1
ATOM 7417 C C . MET B 1 305 ? -10.659 84.674 24.864 1.00 59.20 1310 MET B C 1
ATOM 7418 O O . MET B 1 305 ? -10.413 83.470 24.859 1.00 61.42 1310 MET B O 1
ATOM 7423 N N . TYR B 1 306 ? -9.701 85.587 24.918 1.00 54.91 1311 TYR B N 1
ATOM 7424 C CA . TYR B 1 306 ? -8.321 85.164 25.104 1.00 55.22 1311 TYR B CA 1
ATOM 7425 C C . TYR B 1 306 ? -7.993 84.989 26.580 1.00 51.04 1311 TYR B C 1
ATOM 7426 O O . TYR B 1 306 ? -8.137 85.911 27.375 1.00 51.46 1311 TYR B O 1
ATOM 7435 N N . LEU B 1 307 ? -7.570 83.783 26.937 1.00 44.06 1312 LEU B N 1
ATOM 7436 C CA . LEU B 1 307 ? -7.056 83.507 28.270 1.00 44.92 1312 LEU B CA 1
ATOM 7437 C C . LEU B 1 307 ? -5.569 83.832 28.306 1.00 48.49 1312 LEU B C 1
ATOM 7438 O O . LEU B 1 307 ? -4.815 83.426 27.428 1.00 54.88 1312 LEU B O 1
ATOM 7443 N N . ILE B 1 308 ? -5.160 84.608 29.301 1.00 45.86 1313 ILE B N 1
ATOM 7444 C CA . ILE B 1 308 ? -3.761 84.985 29.454 1.00 49.66 1313 ILE B CA 1
ATOM 7445 C C . ILE B 1 308 ? -3.154 84.391 30.732 1.00 51.10 1313 ILE B C 1
ATOM 7446 O O . ILE B 1 308 ? -3.462 84.821 31.837 1.00 46.09 1313 ILE B O 1
ATOM 7451 N N . PHE B 1 309 ? -2.296 83.393 30.557 1.00 55.07 1314 PHE B N 1
ATOM 7452 C CA . PHE B 1 309 ? -1.538 82.791 31.647 1.00 58.33 1314 PHE B CA 1
ATOM 7453 C C . PHE B 1 309 ? -0.150 83.419 31.722 1.00 57.64 1314 PHE B C 1
ATOM 7454 O O . PHE B 1 309 ? 0.591 83.392 30.746 1.00 60.48 1314 PHE B O 1
ATOM 7462 N N . ARG B 1 310 ? 0.200 83.987 32.873 1.00 49.64 1315 ARG B N 1
ATOM 7463 C CA . ARG B 1 310 ? 1.427 84.774 32.987 1.00 50.73 1315 ARG B CA 1
ATOM 7464 C C . ARG B 1 310 ? 2.442 84.118 33.909 1.00 53.75 1315 ARG B C 1
ATOM 7465 O O . ARG B 1 310 ? 2.091 83.686 35.006 1.00 55.42 1315 ARG B O 1
ATOM 7473 N N . GLN B 1 311 ? 3.707 84.096 33.485 1.00 56.37 1316 GLN B N 1
ATOM 7474 C CA . GLN B 1 311 ? 4.794 83.574 34.317 1.00 55.48 1316 GLN B CA 1
ATOM 7475 C C . GLN B 1 311 ? 4.690 82.091 34.687 1.00 57.55 1316 GLN B C 1
ATOM 7476 O O . GLN B 1 311 ? 4.253 81.734 35.788 1.00 58.19 1316 GLN B O 1
ATOM 7482 N N . LEU B 1 312 ? 5.060 81.229 33.748 1.00 58.51 1317 LEU B N 1
ATOM 7483 C CA . LEU B 1 312 ? 5.019 79.793 33.985 1.00 57.72 1317 LEU B CA 1
ATOM 7484 C C . LEU B 1 312 ? 6.171 79.372 34.874 1.00 55.23 1317 LEU B C 1
ATOM 7485 O O . LEU B 1 312 ? 7.330 79.509 34.491 1.00 56.47 1317 LEU B O 1
ATOM 7490 N N . ASP B 1 313 ? 5.861 78.907 36.080 1.00 53.55 1318 ASP B N 1
ATOM 7491 C CA . ASP B 1 313 ? 6.824 78.147 36.866 1.00 58.39 1318 ASP B CA 1
ATOM 7492 C C . ASP B 1 313 ? 6.476 76.660 36.924 1.00 58.15 1318 ASP B C 1
ATOM 7493 O O . ASP B 1 313 ? 7.228 75.860 37.476 1.00 55.64 1318 ASP B O 1
ATOM 7498 N N . ASN B 1 314 ? 5.333 76.302 36.351 1.00 65.43 1319 ASN B N 1
ATOM 7499 C CA . ASN B 1 314 ? 4.838 74.927 36.399 1.00 67.37 1319 ASN B CA 1
ATOM 7500 C C . ASN B 1 314 ? 4.867 74.328 37.790 1.00 64.14 1319 ASN B C 1
ATOM 7501 O O . ASN B 1 314 ? 5.409 73.243 37.983 1.00 66.22 1319 ASN B O 1
ATOM 7506 N N . SER B 1 315 ? 4.274 75.016 38.757 1.00 63.56 1320 SER B N 1
ATOM 7507 C CA . SER B 1 315 ? 4.294 74.519 40.121 1.00 66.52 1320 SER B CA 1
ATOM 7508 C C . SER B 1 315 ? 3.364 73.321 40.216 1.00 69.71 1320 SER B C 1
ATOM 7509 O O . SER B 1 315 ? 2.546 73.080 39.333 1.00 73.10 1320 SER B O 1
ATOM 7512 N N . ARG B 1 316 ? 3.441 72.623 41.336 1.00 74.86 1321 ARG B N 1
ATOM 7513 C CA . ARG B 1 316 ? 2.655 71.421 41.563 1.00 81.75 1321 ARG B CA 1
ATOM 7514 C C . ARG B 1 316 ? 1.536 71.756 42.532 1.00 87.26 1321 ARG B C 1
ATOM 7515 O O . ARG B 1 316 ? 0.348 71.569 42.245 1.00 90.35 1321 ARG B O 1
ATOM 7523 N N . THR B 1 317 ? 1.951 72.223 43.703 1.00 84.99 1322 THR B N 1
ATOM 7524 C CA . THR B 1 317 ? 1.075 72.401 44.843 1.00 83.32 1322 THR B CA 1
ATOM 7525 C C . THR B 1 317 ? 0.320 73.735 44.856 1.00 77.27 1322 THR B C 1
ATOM 7526 O O . THR B 1 317 ? -0.445 74.000 45.780 1.00 81.94 1322 THR B O 1
ATOM 7530 N N . ARG B 1 318 ? 0.521 74.574 43.845 1.00 66.63 1323 ARG B N 1
ATOM 7531 C CA . ARG B 1 318 ? -0.192 75.846 43.789 1.00 59.14 1323 ARG B CA 1
ATOM 7532 C C . ARG B 1 318 ? -1.689 75.609 43.921 1.00 67.06 1323 ARG B C 1
ATOM 7533 O O . ARG B 1 318 ? -2.257 74.767 43.224 1.00 69.07 1323 ARG B O 1
ATOM 7541 N N . GLN B 1 319 ? -2.331 76.360 44.813 1.00 67.70 1324 GLN B N 1
ATOM 7542 C CA . GLN B 1 319 ? -3.756 76.189 45.033 1.00 63.79 1324 GLN B CA 1
ATOM 7543 C C . GLN B 1 319 ? -4.516 77.282 44.299 1.00 66.02 1324 GLN B C 1
ATOM 7544 O O . GLN B 1 319 ? -4.573 78.425 44.744 1.00 72.24 1324 GLN B O 1
ATOM 7550 N N . PHE B 1 320 ? -5.146 76.897 43.194 1.00 66.51 1325 PHE B N 1
ATOM 7551 C CA . PHE B 1 320 ? -5.835 77.839 42.326 1.00 60.23 1325 PHE B CA 1
ATOM 7552 C C . PHE B 1 320 ? -7.323 77.788 42.526 1.00 64.62 1325 PHE B C 1
ATOM 7553 O O . PHE B 1 320 ? -7.906 76.711 42.627 1.00 69.57 1325 PHE B O 1
ATOM 7561 N N . THR B 1 321 ? -7.936 78.963 42.572 1.00 62.59 1326 THR B N 1
ATOM 7562 C CA . THR B 1 321 ? -9.378 79.045 42.606 1.00 60.49 1326 THR B CA 1
ATOM 7563 C C . THR B 1 321 ? -9.835 80.063 41.566 1.00 58.98 1326 THR B C 1
ATOM 7564 O O . THR B 1 321 ? -9.185 81.088 41.358 1.00 64.27 1326 THR B O 1
ATOM 7568 N N . PRO B 1 322 ? -10.962 79.771 40.905 1.00 57.86 1327 PRO B N 1
ATOM 7569 C CA . PRO B 1 322 ? -11.532 80.512 39.774 1.00 56.81 1327 PRO B CA 1
ATOM 7570 C C . PRO B 1 322 ? -12.138 81.870 40.140 1.00 58.89 1327 PRO B C 1
ATOM 7571 O O . PRO B 1 322 ? -12.510 82.599 39.231 1.00 62.35 1327 PRO B O 1
ATOM 7575 N N . HIS B 1 323 ? -12.200 82.215 41.425 1.00 56.53 1328 HIS B N 1
ATOM 7576 C CA . HIS B 1 323 ? -12.906 83.416 41.873 1.00 53.62 1328 HIS B CA 1
ATOM 7577 C C . HIS B 1 323 ? -12.584 84.599 40.982 1.00 52.63 1328 HIS B C 1
ATOM 7578 O O . HIS B 1 323 ? -13.473 85.201 40.371 1.00 52.69 1328 HIS B O 1
ATOM 7585 N N . HIS B 1 324 ? -11.308 84.954 40.936 1.00 49.90 1329 HIS B N 1
ATOM 7586 C CA . HIS B 1 324 ? -10.882 86.087 40.141 1.00 48.29 1329 HIS B CA 1
ATOM 7587 C C . HIS B 1 324 ? -11.277 85.902 38.680 1.00 51.97 1329 HIS B C 1
ATOM 7588 O O . HIS B 1 324 ? -11.992 86.732 38.124 1.00 53.75 1329 HIS B O 1
ATOM 7595 N N . LEU B 1 325 ? -10.829 84.806 38.074 1.00 49.86 1330 LEU B N 1
ATOM 7596 C CA . LEU B 1 325 ? -11.040 84.580 36.649 1.00 48.14 1330 LEU B CA 1
ATOM 7597 C C . LEU B 1 325 ? -12.526 84.548 36.293 1.00 48.70 1330 LEU B C 1
ATOM 7598 O O . LEU B 1 325 ? -12.930 85.053 35.246 1.00 46.24 1330 LEU B O 1
ATOM 7603 N N . ASN B 1 326 ? -13.337 83.950 37.158 1.00 57.94 1331 ASN B N 1
ATOM 7604 C CA . ASN B 1 326 ? -14.786 83.964 36.970 1.00 61.39 1331 ASN B CA 1
ATOM 7605 C C . ASN B 1 326 ? -15.290 85.396 36.865 1.00 60.59 1331 ASN B C 1
ATOM 7606 O O . ASN B 1 326 ? -16.026 85.743 35.941 1.00 62.17 1331 ASN B O 1
ATOM 7611 N N . CYS B 1 327 ? -14.890 86.226 37.820 1.00 57.59 1332 CYS B N 1
ATOM 7612 C CA . CYS B 1 327 ? -15.316 87.616 37.843 1.00 57.35 1332 CYS B CA 1
ATOM 7613 C C . CYS B 1 327 ? -14.908 88.372 36.578 1.00 65.03 1332 CYS B C 1
ATOM 7614 O O . CYS B 1 327 ? -15.724 89.064 35.963 1.00 65.32 1332 CYS B O 1
ATOM 7617 N N . VAL B 1 328 ? -13.647 88.223 36.187 1.00 67.12 1333 VAL B N 1
ATOM 7618 C CA . VAL B 1 328 ? -13.105 88.957 35.055 1.00 65.37 1333 VAL B CA 1
ATOM 7619 C C . VAL B 1 328 ? -13.862 88.588 33.789 1.00 67.93 1333 VAL B C 1
ATOM 7620 O O . VAL B 1 328 ? -14.494 89.437 33.175 1.00 74.80 1333 VAL B O 1
ATOM 7624 N N . ILE B 1 329 ? -13.835 87.307 33.437 1.00 62.09 1334 ILE B N 1
ATOM 7625 C CA . ILE B 1 329 ? -14.477 86.816 32.222 1.00 58.04 1334 ILE B CA 1
ATOM 7626 C C . ILE B 1 329 ? -15.944 87.227 32.149 1.00 63.13 1334 ILE B C 1
ATOM 7627 O O . ILE B 1 329 ? -16.414 87.709 31.117 1.00 54.33 1334 ILE B O 1
ATOM 7632 N N . SER B 1 330 ? -16.665 87.041 33.249 1.00 70.10 1335 SER B N 1
ATOM 7633 C CA . SER B 1 330 ? -18.085 87.325 33.261 1.00 69.15 1335 SER B CA 1
ATOM 7634 C C . SER B 1 330 ? -18.316 88.800 32.965 1.00 67.00 1335 SER B C 1
ATOM 7635 O O . SER B 1 330 ? -19.157 89.162 32.150 1.00 67.27 1335 SER B O 1
ATOM 7638 N N . SER B 1 331 ? -17.534 89.652 33.606 1.00 71.32 1336 SER B N 1
ATOM 7639 C CA . SER B 1 331 ? -17.683 91.084 33.431 1.00 75.50 1336 SER B CA 1
ATOM 7640 C C . SER B 1 331 ? -17.373 91.489 31.992 1.00 75.98 1336 SER B C 1
ATOM 7641 O O . SER B 1 331 ? -18.023 92.364 31.438 1.00 79.74 1336 SER B O 1
ATOM 7644 N N . VAL B 1 332 ? -16.378 90.852 31.388 1.00 78.54 1337 VAL B N 1
ATOM 7645 C CA . VAL B 1 332 ? -16.011 91.143 30.005 1.00 76.95 1337 VAL B CA 1
ATOM 7646 C C . VAL B 1 332 ? -17.145 90.818 29.041 1.00 77.78 1337 VAL B C 1
ATOM 7647 O O . VAL B 1 332 ? -17.473 91.613 28.162 1.00 87.83 1337 VAL B O 1
ATOM 7651 N N . TYR B 1 333 ? -17.739 89.643 29.203 1.00 65.80 1338 TYR B N 1
ATOM 7652 C CA . TYR B 1 333 ? -18.851 89.238 28.355 1.00 66.56 1338 TYR B CA 1
ATOM 7653 C C . TYR B 1 333 ? -20.046 90.174 28.513 1.00 79.92 1338 TYR B C 1
ATOM 7654 O O . TYR B 1 333 ? -20.821 90.374 27.572 1.00 83.38 1338 TYR B O 1
ATOM 7663 N N . GLU B 1 334 ? -20.183 90.757 29.699 1.00 87.73 1339 GLU B N 1
ATOM 7664 C CA . GLU B 1 334 ? -21.324 91.612 30.004 1.00 90.77 1339 GLU B CA 1
ATOM 7665 C C . GLU B 1 334 ? -21.029 93.071 29.652 1.00 97.13 1339 GLU B C 1
ATOM 7666 O O . GLU B 1 334 ? -21.866 93.941 29.867 1.00 91.57 1339 GLU B O 1
ATOM 7672 N N . GLY B 1 335 ? -19.831 93.328 29.127 1.00 112.53 1340 GLY B N 1
ATOM 7673 C CA . GLY B 1 335 ? -19.468 94.635 28.597 1.00 119.27 1340 GLY B CA 1
ATOM 7674 C C . GLY B 1 335 ? -18.961 95.628 29.628 1.00 120.32 1340 GLY B C 1
ATOM 7675 O O . GLY B 1 335 ? -18.340 96.636 29.284 1.00 125.68 1340 GLY B O 1
ATOM 7676 N N . THR B 1 336 ? -19.195 95.325 30.900 1.00 106.15 1341 THR B N 1
ATOM 7677 C CA . THR B 1 336 ? -18.825 96.224 31.987 1.00 92.20 1341 THR B CA 1
ATOM 7678 C C . THR B 1 336 ? -17.315 96.323 32.189 1.00 82.62 1341 THR B C 1
ATOM 7679 O O . THR B 1 336 ? -16.869 97.053 33.070 1.00 80.35 1341 THR B O 1
ATOM 7683 N N . ARG B 1 337 ? -16.525 95.578 31.416 1.00 83.63 1342 ARG B N 1
ATOM 7684 C CA . ARG B 1 337 ? -15.081 95.594 31.639 1.00 87.06 1342 ARG B CA 1
ATOM 7685 C C . ARG B 1 337 ? -14.168 95.465 30.410 1.00 91.65 1342 ARG B C 1
ATOM 7686 O O . ARG B 1 337 ? -14.552 94.954 29.353 1.00 87.77 1342 ARG B O 1
ATOM 7694 N N . ASP B 1 338 ? -12.924 95.893 30.628 1.00 97.65 1343 ASP B N 1
ATOM 7695 C CA . ASP B 1 338 ? -11.922 96.161 29.589 1.00 94.85 1343 ASP B CA 1
ATOM 7696 C C . ASP B 1 338 ? -11.705 95.110 28.497 1.00 93.16 1343 ASP B C 1
ATOM 7697 O O . ASP B 1 338 ? -11.779 95.426 27.306 1.00 90.10 1343 ASP B O 1
ATOM 7702 N N . GLY B 1 339 ? -11.456 93.863 28.882 1.00 83.61 1344 GLY B N 1
ATOM 7703 C CA . GLY B 1 339 ? -10.502 93.057 28.147 1.00 77.40 1344 GLY B CA 1
ATOM 7704 C C . GLY B 1 339 ? -9.076 93.357 28.594 1.00 88.14 1344 GLY B C 1
ATOM 7705 O O . GLY B 1 339 ? -8.766 93.174 29.773 1.00 78.15 1344 GLY B O 1
ATOM 7706 N N . VAL B 1 340 ? -8.216 93.837 27.696 1.00 114.42 1345 VAL B N 1
ATOM 7707 C CA . VAL B 1 340 ? -6.759 93.820 27.935 1.00 126.28 1345 VAL B CA 1
ATOM 7708 C C . VAL B 1 340 ? -6.368 94.248 29.352 1.00 126.91 1345 VAL B C 1
ATOM 7709 O O . VAL B 1 340 ? -6.965 95.163 29.917 1.00 129.14 1345 VAL B O 1
ATOM 7713 N N . GLY B 1 341 ? -5.375 93.566 29.933 1.00 121.76 1346 GLY B N 1
ATOM 7714 C CA . GLY B 1 341 ? -4.427 92.733 29.199 1.00 123.78 1346 GLY B CA 1
ATOM 7715 C C . GLY B 1 341 ? -2.987 93.249 29.190 1.00 127.14 1346 GLY B C 1
ATOM 7716 O O . GLY B 1 341 ? -2.107 92.660 28.551 1.00 125.61 1346 GLY B O 1
ATOM 7717 N N . ALA B 1 342 ? -2.750 94.350 29.901 1.00 127.77 1347 ALA B N 1
ATOM 7718 C CA . ALA B 1 342 ? -1.405 94.731 30.339 1.00 115.62 1347 ALA B CA 1
ATOM 7719 C C . ALA B 1 342 ? -1.223 94.157 31.751 1.00 106.91 1347 ALA B C 1
ATOM 7720 O O . ALA B 1 342 ? -2.194 94.029 32.503 1.00 113.75 1347 ALA B O 1
ATOM 7722 N N . ALA B 1 343 ? 0.003 93.803 32.120 1.00 84.90 1348 ALA B N 1
ATOM 7723 C CA . ALA B 1 343 ? 0.220 93.006 33.330 1.00 65.14 1348 ALA B CA 1
ATOM 7724 C C . ALA B 1 343 ? 0.364 93.820 34.617 1.00 61.52 1348 ALA B C 1
ATOM 7725 O O . ALA B 1 343 ? 1.124 94.788 34.671 1.00 65.56 1348 ALA B O 1
ATOM 7727 N N . PRO B 1 344 ? -0.395 93.433 35.659 1.00 60.07 1349 PRO B N 1
ATOM 7728 C CA . PRO B 1 344 ? -0.372 94.129 36.953 1.00 59.97 1349 PRO B CA 1
ATOM 7729 C C . PRO B 1 344 ? 0.999 94.047 37.605 1.00 56.12 1349 PRO B C 1
ATOM 7730 O O . PRO B 1 344 ? 1.754 93.115 37.324 1.00 55.18 1349 PRO B O 1
ATOM 7734 N N . SER B 1 345 ? 1.317 95.002 38.468 1.00 53.36 1350 SER B N 1
ATOM 7735 C CA . SER B 1 345 ? 2.605 94.992 39.138 1.00 62.08 1350 SER B CA 1
ATOM 7736 C C . SER B 1 345 ? 2.499 95.445 40.588 1.00 63.38 1350 SER B C 1
ATOM 7737 O O . SER B 1 345 ? 1.535 96.095 40.979 1.00 67.26 1350 SER B O 1
ATOM 7740 N N . TYR B 1 346 ? 3.501 95.082 41.379 1.00 60.40 1351 TYR B N 1
ATOM 7741 C CA . TYR B 1 346 ? 3.629 95.587 42.732 1.00 53.15 1351 TYR B CA 1
ATOM 7742 C C . TYR B 1 346 ? 4.739 96.617 42.747 1.00 58.50 1351 TYR B C 1
ATOM 7743 O O . TYR B 1 346 ? 5.706 96.515 41.994 1.00 60.41 1351 TYR B O 1
ATOM 7752 N N . ARG B 1 347 ? 4.590 97.625 43.591 1.00 59.84 1352 ARG B N 1
ATOM 7753 C CA . ARG B 1 347 ? 5.676 98.549 43.854 1.00 56.53 1352 ARG B CA 1
ATOM 7754 C C . ARG B 1 347 ? 5.586 98.957 45.312 1.00 61.42 1352 ARG B C 1
ATOM 7755 O O . ARG B 1 347 ? 4.602 98.653 45.977 1.00 60.24 1352 ARG B O 1
ATOM 7763 N N . THR B 1 348 ? 6.617 99.617 45.822 1.00 73.78 1353 THR B N 1
ATOM 7764 C CA . THR B 1 348 ? 6.569 100.119 47.187 1.00 75.78 1353 THR B CA 1
ATOM 7765 C C . THR B 1 348 ? 6.831 101.609 47.227 1.00 76.81 1353 THR B C 1
ATOM 7766 O O . THR B 1 348 ? 7.566 102.154 46.402 1.00 81.74 1353 THR B O 1
ATOM 7770 N N . LYS B 1 349 ? 6.216 102.259 48.203 1.00 72.47 1354 LYS B N 1
ATOM 7771 C CA . LYS B 1 349 ? 6.486 103.656 48.486 1.00 73.74 1354 LYS B CA 1
ATOM 7772 C C . LYS B 1 349 ? 6.564 103.810 49.979 1.00 75.67 1354 LYS B C 1
ATOM 7773 O O . LYS B 1 349 ? 5.737 103.239 50.685 1.00 73.90 1354 LYS B O 1
ATOM 7779 N N . ARG B 1 350 ? 7.553 104.543 50.482 1.00 79.87 1355 ARG B N 1
ATOM 7780 C CA . ARG B 1 350 ? 7.479 104.935 51.881 1.00 84.84 1355 ARG B CA 1
ATOM 7781 C C . ARG B 1 350 ? 7.024 106.380 51.866 1.00 81.16 1355 ARG B C 1
ATOM 7782 O O . ARG B 1 350 ? 7.803 107.292 51.586 1.00 81.61 1355 ARG B O 1
ATOM 7790 N N . GLU B 1 351 ? 5.750 106.570 52.183 1.00 77.75 1356 GLU B N 1
ATOM 7791 C CA . GLU B 1 351 ? 5.108 107.873 52.144 1.00 76.82 1356 GLU B CA 1
ATOM 7792 C C . GLU B 1 351 ? 3.909 107.729 53.047 1.00 73.99 1356 GLU B C 1
ATOM 7793 O O . GLU B 1 351 ? 3.578 106.618 53.464 1.00 74.93 1356 GLU B O 1
ATOM 7799 N N . ASN B 1 352 ? 3.213 108.824 53.313 1.00 73.39 1357 ASN B N 1
ATOM 7800 C CA . ASN B 1 352 ? 1.980 108.712 54.059 1.00 75.11 1357 ASN B CA 1
ATOM 7801 C C . ASN B 1 352 ? 0.933 108.169 53.109 1.00 71.19 1357 ASN B C 1
ATOM 7802 O O . ASN B 1 352 ? 0.666 108.769 52.067 1.00 68.28 1357 ASN B O 1
ATOM 7807 N N . ILE B 1 353 ? 0.344 107.033 53.467 1.00 69.17 1358 ILE B N 1
ATOM 7808 C CA . ILE B 1 353 ? -0.607 106.365 52.594 1.00 63.93 1358 ILE B CA 1
ATOM 7809 C C . ILE B 1 353 ? -1.807 107.286 52.335 1.00 72.34 1358 ILE B C 1
ATOM 7810 O O . ILE B 1 353 ? -2.512 107.143 51.331 1.00 72.64 1358 ILE B O 1
ATOM 7815 N N . ALA B 1 354 ? -2.024 108.241 53.235 1.00 73.38 1359 ALA B N 1
ATOM 7816 C CA . ALA B 1 354 ? -3.098 109.214 53.079 1.00 78.95 1359 ALA B CA 1
ATOM 7817 C C . ALA B 1 354 ? -2.943 110.027 51.795 1.00 79.29 1359 ALA B C 1
ATOM 7818 O O . ALA B 1 354 ? -3.915 110.570 51.275 1.00 83.38 1359 ALA B O 1
ATOM 7820 N N . ASP B 1 355 ? -1.718 110.122 51.293 1.00 78.39 1360 ASP B N 1
ATOM 7821 C CA . ASP B 1 355 ? -1.445 110.910 50.094 1.00 57.35 1360 ASP B CA 1
ATOM 7822 C C . ASP B 1 355 ? -1.495 110.074 48.809 1.00 55.76 1360 ASP B C 1
ATOM 7823 O O . ASP B 1 355 ? -1.179 110.573 47.725 1.00 65.55 1360 ASP B O 1
ATOM 7828 N N . CYS B 1 356 ? -1.902 108.813 48.933 1.00 76.19 1361 CYS B N 1
ATOM 7829 C CA . CYS B 1 356 ? -1.904 107.890 47.801 1.00 62.74 1361 CYS B CA 1
ATOM 7830 C C . CYS B 1 356 ? -2.688 108.416 46.596 1.00 59.47 1361 CYS B C 1
ATOM 7831 O O . CYS B 1 356 ? -3.703 109.098 46.744 1.00 55.53 1361 CYS B O 1
ATOM 7834 N N . GLN B 1 357 ? -2.191 108.117 45.399 1.00 62.19 1362 GLN B N 1
ATOM 7835 C CA . GLN B 1 357 ? -2.896 108.492 44.183 1.00 61.33 1362 GLN B CA 1
ATOM 7836 C C . GLN B 1 357 ? -3.714 107.322 43.637 1.00 62.24 1362 GLN B C 1
ATOM 7837 O O . GLN B 1 357 ? -4.432 107.462 42.653 1.00 67.81 1362 GLN B O 1
ATOM 7843 N N . GLU B 1 358 ? -3.620 106.171 44.288 1.00 68.24 1363 GLU B N 1
ATOM 7844 C CA . GLU B 1 358 ? -4.264 104.960 43.793 1.00 66.05 1363 GLU B CA 1
ATOM 7845 C C . GLU B 1 358 ? -5.782 105.051 43.968 1.00 59.59 1363 GLU B C 1
ATOM 7846 O O . GLU B 1 358 ? -6.265 105.789 44.822 1.00 51.84 1363 GLU B O 1
ATOM 7852 N N . GLU B 1 359 ? -6.531 104.318 43.146 1.00 56.52 1364 GLU B N 1
ATOM 7853 C CA . GLU B 1 359 ? -7.993 104.414 43.144 1.00 54.54 1364 GLU B CA 1
ATOM 7854 C C . GLU B 1 359 ? -8.631 104.116 44.504 1.00 54.86 1364 GLU B C 1
ATOM 7855 O O . GLU B 1 359 ? -9.543 104.817 44.943 1.00 62.40 1364 GLU B O 1
ATOM 7861 N N . ALA B 1 360 ? -8.165 103.065 45.162 1.00 53.53 1365 ALA B N 1
ATOM 7862 C CA . ALA B 1 360 ? -8.696 102.698 46.466 1.00 55.42 1365 ALA B CA 1
ATOM 7863 C C . ALA B 1 360 ? -7.545 102.584 47.440 1.00 58.92 1365 ALA B C 1
ATOM 7864 O O . ALA B 1 360 ? -6.428 102.266 47.048 1.00 63.35 1365 ALA B O 1
ATOM 7866 N N . VAL B 1 361 ? -7.822 102.854 48.708 1.00 51.90 1366 VAL B N 1
ATOM 7867 C CA . VAL B 1 361 ? -6.817 102.759 49.749 1.00 50.67 1366 VAL B CA 1
ATOM 7868 C C . VAL B 1 361 ? -7.339 101.768 50.765 1.00 53.32 1366 VAL B C 1
ATOM 7869 O O . VAL B 1 361 ? -8.528 101.738 51.038 1.00 55.10 1366 VAL B O 1
ATOM 7873 N N . VAL B 1 362 ? -6.450 100.951 51.311 1.00 54.75 1367 VAL B N 1
ATOM 7874 C CA . VAL B 1 362 ? -6.829 99.945 52.282 1.00 53.36 1367 VAL B CA 1
ATOM 7875 C C . VAL B 1 362 ? -6.331 100.391 53.643 1.00 56.02 1367 VAL B C 1
ATOM 7876 O O . VAL B 1 362 ? -5.142 100.621 53.841 1.00 61.06 1367 VAL B O 1
ATOM 7880 N N . ASN B 1 363 ? -7.255 100.528 54.577 1.00 51.96 1368 ASN B N 1
ATOM 7881 C CA . ASN B 1 363 ? -6.923 100.839 55.950 1.00 52.30 1368 ASN B CA 1
ATOM 7882 C C . ASN B 1 363 ? -6.681 99.579 56.761 1.00 55.79 1368 ASN B C 1
ATOM 7883 O O . ASN B 1 363 ? -7.388 98.586 56.583 1.00 55.75 1368 ASN B O 1
ATOM 7888 N N . ALA B 1 364 ? -5.706 99.616 57.668 1.00 55.74 1369 ALA B N 1
ATOM 7889 C CA . ALA B 1 364 ? -5.552 98.516 58.604 1.00 59.02 1369 ALA B CA 1
ATOM 7890 C C . ALA B 1 364 ? -6.404 98.900 59.794 1.00 62.94 1369 ALA B C 1
ATOM 7891 O O . ALA B 1 364 ? -6.017 99.729 60.622 1.00 63.85 1369 ALA B O 1
ATOM 7893 N N . ALA B 1 365 ? -7.544 98.228 59.892 1.00 62.10 1370 ALA B N 1
ATOM 7894 C CA . ALA B 1 365 ? -8.648 98.672 60.727 1.00 57.32 1370 ALA B CA 1
ATOM 7895 C C . ALA B 1 365 ? -8.807 97.804 61.961 1.00 66.32 1370 ALA B C 1
ATOM 7896 O O . ALA B 1 365 ? -8.064 96.842 62.173 1.00 70.53 1370 ALA B O 1
ATOM 7898 N N . ASN B 1 366 ? -9.796 98.152 62.771 1.00 67.02 1371 ASN B N 1
ATOM 7899 C CA . ASN B 1 366 ? -10.194 97.320 63.887 1.00 62.56 1371 ASN B CA 1
ATOM 7900 C C . ASN B 1 366 ? -11.661 96.943 63.747 1.00 61.23 1371 ASN B C 1
ATOM 7901 O O . ASN B 1 366 ? -12.406 97.578 63.004 1.00 60.72 1371 ASN B O 1
ATOM 7906 N N . PRO B 1 367 ? -12.072 95.879 64.441 1.00 63.01 1372 PRO B N 1
ATOM 7907 C CA . PRO B 1 367 ? -13.419 95.316 64.302 1.00 64.48 1372 PRO B CA 1
ATOM 7908 C C . PRO B 1 367 ? -14.528 96.321 64.567 1.00 69.45 1372 PRO B C 1
ATOM 7909 O O . PRO B 1 367 ? -15.613 96.171 64.002 1.00 71.34 1372 PRO B O 1
ATOM 7913 N N . LEU B 1 368 ? -14.259 97.315 65.414 1.00 71.20 1373 LEU B N 1
ATOM 7914 C CA . LEU B 1 368 ? -15.276 98.282 65.835 1.00 73.77 1373 LEU B CA 1
ATOM 7915 C C . LEU B 1 368 ? -15.459 99.458 64.877 1.00 72.11 1373 LEU B C 1
ATOM 7916 O O . LEU B 1 368 ? -16.368 100.273 65.058 1.00 72.87 1373 LEU B O 1
ATOM 7921 N N . GLY B 1 369 ? -14.596 99.557 63.873 1.00 68.68 1374 GLY B N 1
ATOM 7922 C CA . GLY B 1 369 ? -14.702 100.618 62.888 1.00 69.90 1374 GLY B CA 1
ATOM 7923 C C . GLY B 1 369 ? -14.393 101.996 63.449 1.00 73.72 1374 GLY B C 1
ATOM 7924 O O . GLY B 1 369 ? -14.962 102.992 63.001 1.00 80.01 1374 GLY B O 1
ATOM 7925 N N . ARG B 1 370 ? -13.493 102.050 64.429 1.00 72.75 1375 ARG B N 1
ATOM 7926 C CA . ARG B 1 370 ? -13.098 103.305 65.063 1.00 69.39 1375 ARG B CA 1
ATOM 7927 C C . ARG B 1 370 ? -11.676 103.690 64.699 1.00 72.99 1375 ARG B C 1
ATOM 7928 O O . ARG B 1 370 ? -10.863 102.835 64.367 1.00 80.91 1375 ARG B O 1
ATOM 7936 N N . PRO B 1 371 ? -11.375 104.991 64.741 1.00 73.16 1376 PRO B N 1
ATOM 7937 C CA . PRO B 1 371 ? -10.008 105.474 64.508 1.00 74.51 1376 PRO B CA 1
ATOM 7938 C C . PRO B 1 371 ? -8.998 104.942 65.528 1.00 71.39 1376 PRO B C 1
ATOM 7939 O O . PRO B 1 371 ? -9.386 104.660 66.658 1.00 79.05 1376 PRO B O 1
ATOM 7943 N N . GLY B 1 372 ? -7.735 104.793 65.126 1.00 67.00 1377 GLY B N 1
ATOM 7944 C CA . GLY B 1 372 ? -6.672 104.332 66.016 1.00 69.99 1377 GLY B CA 1
ATOM 7945 C C . GLY B 1 372 ? -5.302 104.725 65.485 1.00 71.58 1377 GLY B C 1
ATOM 7946 O O . GLY B 1 372 ? -5.219 105.247 64.382 1.00 75.06 1377 GLY B O 1
ATOM 7947 N N . GLU B 1 373 ? -4.228 104.479 66.239 1.00 77.31 1378 GLU B N 1
ATOM 7948 C CA . GLU B 1 373 ? -2.886 104.847 65.765 1.00 83.92 1378 GLU B CA 1
ATOM 7949 C C . GLU B 1 373 ? -2.475 103.949 64.608 1.00 78.66 1378 GLU B C 1
ATOM 7950 O O . GLU B 1 373 ? -2.988 102.837 64.446 1.00 85.18 1378 GLU B O 1
ATOM 7956 N N . GLY B 1 374 ? -1.570 104.460 63.783 1.00 62.99 1379 GLY B N 1
ATOM 7957 C CA . GLY B 1 374 ? -1.115 103.726 62.627 1.00 60.98 1379 GLY B CA 1
ATOM 7958 C C . GLY B 1 374 ? -1.632 104.387 61.379 1.00 60.79 1379 GLY B C 1
ATOM 7959 O O . GLY B 1 374 ? -2.100 105.528 61.414 1.00 59.28 1379 GLY B O 1
ATOM 7960 N N . VAL B 1 375 ? -1.534 103.678 60.265 1.00 60.40 1380 VAL B N 1
ATOM 7961 C CA . VAL B 1 375 ? -2.129 104.169 59.047 1.00 56.83 1380 VAL B CA 1
ATOM 7962 C C . VAL B 1 375 ? -3.550 104.631 59.340 1.00 56.93 1380 VAL B C 1
ATOM 7963 O O . VAL B 1 375 ? -3.958 105.680 58.873 1.00 59.68 1380 VAL B O 1
ATOM 7967 N N . CYS B 1 376 ? -4.276 103.897 60.176 1.00 63.05 1381 CYS B N 1
ATOM 7968 C CA . CYS B 1 376 ? -5.677 104.218 60.440 1.00 66.69 1381 CYS B CA 1
ATOM 7969 C C . CYS B 1 376 ? -5.903 105.664 60.906 1.00 73.95 1381 CYS B C 1
ATOM 7970 O O . CYS B 1 376 ? -6.905 106.283 60.545 1.00 71.04 1381 CYS B O 1
ATOM 7973 N N . ARG B 1 377 ? -4.981 106.197 61.706 1.00 74.00 1382 ARG B N 1
ATOM 7974 C CA . ARG B 1 377 ? -5.071 107.585 62.159 1.00 63.68 1382 ARG B CA 1
ATOM 7975 C C . ARG B 1 377 ? -4.962 108.510 60.951 1.00 61.22 1382 ARG B C 1
ATOM 7976 O O . ARG B 1 377 ? -5.714 109.472 60.829 1.00 60.51 1382 ARG B O 1
ATOM 7984 N N . ALA B 1 378 ? -4.010 108.227 60.070 1.00 58.52 1383 ALA B N 1
ATOM 7985 C CA . ALA B 1 378 ? -3.811 109.041 58.879 1.00 58.65 1383 ALA B CA 1
ATOM 7986 C C . ALA B 1 378 ? -5.037 108.980 57.957 1.00 64.60 1383 ALA B C 1
ATOM 7987 O O . ALA B 1 378 ? -5.445 109.993 57.368 1.00 68.29 1383 ALA B O 1
ATOM 7989 N N . ILE B 1 379 ? -5.628 107.793 57.850 1.00 58.45 1384 ILE B N 1
ATOM 7990 C CA . ILE B 1 379 ? -6.786 107.572 56.997 1.00 60.15 1384 ILE B CA 1
ATOM 7991 C C . ILE B 1 379 ? -7.968 108.366 57.555 1.00 64.20 1384 ILE B C 1
ATOM 7992 O O . ILE B 1 379 ? -8.768 108.931 56.817 1.00 68.83 1384 ILE B O 1
ATOM 7997 N N . TYR B 1 380 ? -8.066 108.403 58.876 1.00 61.64 1385 TYR B N 1
ATOM 7998 C CA . TYR B 1 380 ? -9.138 109.124 59.539 1.00 62.00 1385 TYR B CA 1
ATOM 7999 C C . TYR B 1 380 ? -8.961 110.622 59.363 1.00 64.76 1385 TYR B C 1
ATOM 8000 O O . TYR B 1 380 ? -9.932 111.337 59.136 1.00 68.56 1385 TYR B O 1
ATOM 8009 N N . LYS B 1 381 ? -7.722 111.098 59.451 1.00 67.94 1386 LYS B N 1
ATOM 8010 C CA . LYS B 1 381 ? -7.469 112.530 59.342 1.00 65.79 1386 LYS B CA 1
ATOM 8011 C C . LYS B 1 381 ? -7.825 113.017 57.938 1.00 72.35 1386 LYS B C 1
ATOM 8012 O O . LYS B 1 381 ? -8.378 114.104 57.792 1.00 81.97 1386 LYS B O 1
ATOM 8014 N N . ARG B 1 382 ? -7.521 112.229 56.908 1.00 67.76 1387 ARG B N 1
ATOM 8015 C CA . ARG B 1 382 ? -7.937 112.601 55.551 1.00 66.35 1387 ARG B CA 1
ATOM 8016 C C . ARG B 1 382 ? -9.383 112.235 55.188 1.00 64.84 1387 ARG B C 1
ATOM 8017 O O . ARG B 1 382 ? -10.055 112.983 54.483 1.00 67.84 1387 ARG B O 1
ATOM 8025 N N . TRP B 1 383 ? -9.871 111.093 55.650 1.00 61.70 1388 TRP B N 1
ATOM 8026 C CA . TRP B 1 383 ? -11.206 110.658 55.247 1.00 61.16 1388 TRP B CA 1
ATOM 8027 C C . TRP B 1 383 ? -12.129 110.297 56.412 1.00 58.22 1388 TRP B C 1
ATOM 8028 O O . TRP B 1 383 ? -12.641 109.182 56.473 1.00 59.05 1388 TRP B O 1
ATOM 8039 N N . PRO B 1 384 ? -12.393 111.258 57.306 1.00 55.08 1389 PRO B N 1
ATOM 8040 C CA . PRO B 1 384 ? -13.181 110.984 58.513 1.00 57.74 1389 PRO B CA 1
ATOM 8041 C C . PRO B 1 384 ? -14.516 110.272 58.252 1.00 62.76 1389 PRO B C 1
ATOM 8042 O O . PRO B 1 384 ? -14.867 109.350 58.988 1.00 66.18 1389 PRO B O 1
ATOM 8046 N N . THR B 1 385 ? -15.251 110.687 57.227 1.00 63.15 1390 THR B N 1
ATOM 8047 C CA . THR B 1 385 ? -16.599 110.168 57.023 1.00 64.23 1390 THR B CA 1
ATOM 8048 C C . THR B 1 385 ? -16.621 108.715 56.556 1.00 59.43 1390 THR B C 1
ATOM 8049 O O . THR B 1 385 ? -17.672 108.079 56.575 1.00 58.54 1390 THR B O 1
ATOM 8053 N N . SER B 1 386 ? -15.475 108.179 56.147 1.00 56.75 1391 SER B N 1
ATOM 8054 C CA . SER B 1 386 ? -15.427 106.774 55.756 1.00 61.79 1391 SER B CA 1
ATOM 8055 C C . SER B 1 386 ? -15.574 105.916 57.007 1.00 62.25 1391 SER B C 1
ATOM 8056 O O . SER B 1 386 ? -15.819 104.713 56.927 1.00 64.71 1391 SER B O 1
ATOM 8059 N N . PHE B 1 387 ? -15.418 106.555 58.163 1.00 60.72 1392 PHE B N 1
ATOM 8060 C CA . PHE B 1 387 ? -15.580 105.898 59.456 1.00 62.53 1392 PHE B CA 1
ATOM 8061 C C . PHE B 1 387 ? -17.014 106.005 60.003 1.00 60.87 1392 PHE B C 1
ATOM 8062 O O . PHE B 1 387 ? -17.261 105.679 61.168 1.00 57.82 1392 PHE B O 1
ATOM 8070 N N . THR B 1 388 ? -17.942 106.493 59.181 1.00 62.51 1393 THR B N 1
ATOM 8071 C CA . THR B 1 388 ? -19.346 106.571 59.585 1.00 69.39 1393 THR B CA 1
ATOM 8072 C C . THR B 1 388 ? -19.871 105.198 60.004 1.00 78.08 1393 THR B C 1
ATOM 8073 O O . THR B 1 388 ? -20.178 105.001 61.178 1.00 83.98 1393 THR B O 1
ATOM 8077 N N . ASP B 1 389 ? -19.997 104.248 59.079 1.00 82.09 1394 ASP B N 1
ATOM 8078 C CA . ASP B 1 389 ? -20.133 102.864 59.524 1.00 89.65 1394 ASP B CA 1
ATOM 8079 C C . ASP B 1 389 ? -19.024 102.030 58.894 1.00 78.19 1394 ASP B C 1
ATOM 8080 O O . ASP B 1 389 ? -19.143 101.550 57.772 1.00 73.86 1394 ASP B O 1
ATOM 8085 N N . SER B 1 390 ? -17.970 101.824 59.674 1.00 72.05 1395 SER B N 1
ATOM 8086 C CA . SER B 1 390 ? -16.773 101.115 59.239 1.00 61.75 1395 SER B CA 1
ATOM 8087 C C . SER B 1 390 ? -16.635 99.701 59.832 1.00 68.06 1395 SER B C 1
ATOM 8088 O O . SER B 1 390 ? -15.712 98.959 59.484 1.00 75.36 1395 SER B O 1
ATOM 8091 N N . ALA B 1 391 ? -17.539 99.329 60.734 1.00 71.36 1396 ALA B N 1
ATOM 8092 C CA . ALA B 1 391 ? -17.342 98.122 61.534 1.00 70.73 1396 ALA B CA 1
ATOM 8093 C C . ALA B 1 391 ? -17.479 96.879 60.681 1.00 75.64 1396 ALA B C 1
ATOM 8094 O O . ALA B 1 391 ? -18.439 96.732 59.922 1.00 79.40 1396 ALA B O 1
ATOM 8096 N N . THR B 1 392 ? -16.505 95.987 60.813 1.00 74.52 1397 THR B N 1
ATOM 8097 C CA . THR B 1 392 ? -16.505 94.729 60.085 1.00 74.00 1397 THR B CA 1
ATOM 8098 C C . THR B 1 392 ? -15.708 93.750 60.945 1.00 72.59 1397 THR B C 1
ATOM 8099 O O . THR B 1 392 ? -14.844 94.169 61.713 1.00 73.83 1397 THR B O 1
ATOM 8103 N N . GLU B 1 393 ? -16.002 92.458 60.834 1.00 68.27 1398 GLU B N 1
ATOM 8104 C CA . GLU B 1 393 ? -15.401 91.467 61.727 1.00 72.54 1398 GLU B CA 1
ATOM 8105 C C . GLU B 1 393 ? -13.945 91.217 61.363 1.00 71.61 1398 GLU B C 1
ATOM 8106 O O . GLU B 1 393 ? -13.540 91.453 60.226 1.00 73.60 1398 GLU B O 1
ATOM 8112 N N . THR B 1 394 ? -13.147 90.760 62.322 1.00 70.54 1399 THR B N 1
ATOM 8113 C CA . THR B 1 394 ? -11.784 90.353 61.993 1.00 70.85 1399 THR B CA 1
ATOM 8114 C C . THR B 1 394 ? -11.864 89.255 60.935 1.00 71.00 1399 THR B C 1
ATOM 8115 O O . THR B 1 394 ? -12.721 88.366 61.005 1.00 63.32 1399 THR B O 1
ATOM 8119 N N . GLY B 1 395 ? -10.979 89.336 59.947 1.00 71.85 1400 GLY B N 1
ATOM 8120 C CA . GLY B 1 395 ? -10.963 88.386 58.853 1.00 71.12 1400 GLY B CA 1
ATOM 8121 C C . GLY B 1 395 ? -11.825 88.831 57.684 1.00 74.52 1400 GLY B C 1
ATOM 8122 O O . GLY B 1 395 ? -12.040 88.067 56.740 1.00 78.42 1400 GLY B O 1
ATOM 8123 N N . THR B 1 396 ? -12.309 90.069 57.730 1.00 71.26 1401 THR B N 1
ATOM 8124 C CA . THR B 1 396 ? -13.129 90.596 56.642 1.00 69.72 14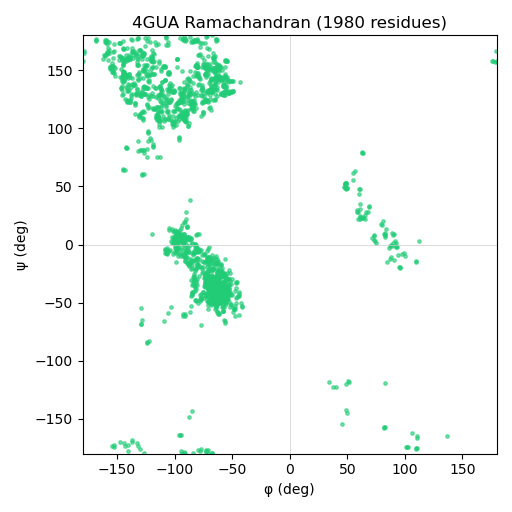01 THR B CA 1
ATOM 8125 C C . THR B 1 396 ? -12.662 91.979 56.197 1.00 59.59 1401 THR B C 1
ATOM 8126 O O . THR B 1 396 ? -11.714 92.542 56.754 1.00 51.89 1401 THR B O 1
ATOM 8130 N N . ALA B 1 397 ? -13.329 92.514 55.180 1.00 54.64 1402 ALA B N 1
ATOM 8131 C CA . ALA B 1 397 ? -13.029 93.852 54.695 1.00 57.70 1402 ALA B CA 1
ATOM 8132 C C . ALA B 1 397 ? -14.313 94.525 54.243 1.00 60.71 1402 ALA B C 1
ATOM 8133 O O . ALA B 1 397 ? -15.217 93.872 53.724 1.00 60.65 1402 ALA B O 1
ATOM 8135 N N . ARG B 1 398 ? -14.396 95.833 54.442 1.00 62.64 1403 ARG B N 1
ATOM 8136 C CA . ARG B 1 398 ? -15.624 96.550 54.151 1.00 63.32 1403 ARG B CA 1
ATOM 8137 C C . ARG B 1 398 ? -15.375 97.769 53.280 1.00 63.71 1403 ARG B C 1
ATOM 8138 O O . ARG B 1 398 ? -14.536 98.615 53.589 1.00 59.82 1403 ARG B O 1
ATOM 8146 N N . MET B 1 399 ? -16.129 97.854 52.193 1.00 63.35 1404 MET B N 1
ATOM 8147 C CA . MET B 1 399 ? -16.004 98.957 51.260 1.00 57.84 1404 MET B CA 1
ATOM 8148 C C . MET B 1 399 ? -16.794 100.167 51.761 1.00 61.56 1404 MET B C 1
ATOM 8149 O O . MET B 1 399 ? -17.983 100.070 52.082 1.00 58.17 1404 MET B O 1
ATOM 8154 N N . THR B 1 400 ? -16.123 101.312 51.815 1.00 66.92 1405 THR B N 1
ATOM 8155 C CA . THR B 1 400 ? -16.768 102.583 52.141 1.00 62.46 1405 THR B CA 1
ATOM 8156 C C . THR B 1 400 ? -16.234 103.609 51.166 1.00 64.83 1405 THR B C 1
ATOM 8157 O O . THR B 1 400 ? -15.193 103.400 50.552 1.00 66.38 1405 THR B O 1
ATOM 8161 N N . VAL B 1 401 ? -16.948 104.712 51.008 1.00 69.11 1406 VAL B N 1
ATOM 8162 C CA . VAL B 1 401 ? -16.527 105.738 50.071 1.00 64.44 1406 VAL B CA 1
ATOM 8163 C C . VAL B 1 401 ? -16.626 107.105 50.726 1.00 61.51 1406 VAL B C 1
ATOM 8164 O O . VAL B 1 401 ? -17.632 107.432 51.348 1.00 65.56 1406 VAL B O 1
ATOM 8168 N N . CYS B 1 402 ? -15.554 107.878 50.626 1.00 55.60 1407 CYS B N 1
ATOM 8169 C CA . CYS B 1 402 ? -15.564 109.259 51.067 1.00 57.18 1407 CYS B CA 1
ATOM 8170 C C . CYS B 1 402 ? -15.374 110.126 49.835 1.00 60.04 1407 CYS B C 1
ATOM 8171 O O . CYS B 1 402 ? -14.295 110.140 49.236 1.00 56.33 1407 CYS B O 1
ATOM 8174 N N . LEU B 1 403 ? -16.429 110.838 49.451 1.00 61.55 1408 LEU B N 1
ATOM 8175 C CA . LEU B 1 403 ? -16.388 111.652 48.249 1.00 62.48 1408 LEU B CA 1
ATOM 8176 C C . LEU B 1 403 ? -15.898 110.820 47.064 1.00 71.51 1408 LEU B C 1
ATOM 8177 O O . LEU B 1 403 ? -16.557 109.851 46.683 1.00 67.69 1408 LEU B O 1
ATOM 8182 N N . GLY B 1 404 ? -14.770 111.187 46.467 1.00 89.97 1409 GLY B N 1
ATOM 8183 C CA . GLY B 1 404 ? -14.305 110.483 45.284 1.00 102.68 1409 GLY B CA 1
ATOM 8184 C C . GLY B 1 404 ? -13.355 109.321 45.538 1.00 101.00 1409 GLY B C 1
ATOM 8185 O O . GLY B 1 404 ? -12.652 108.894 44.619 1.00 110.12 1409 GLY B O 1
ATOM 8186 N N . LYS B 1 405 ? -13.334 108.786 46.756 1.00 80.32 1410 LYS B N 1
ATOM 8187 C CA . LYS B 1 405 ? -12.318 107.792 47.107 1.00 70.18 1410 LYS B CA 1
ATOM 8188 C C . LYS B 1 405 ? -12.870 106.551 47.804 1.00 64.14 1410 LYS B C 1
ATOM 8189 O O . LYS B 1 405 ? -13.650 106.651 48.750 1.00 57.78 1410 LYS B O 1
ATOM 8195 N N . LYS B 1 406 ? -12.426 105.379 47.356 1.00 56.21 1411 LYS B N 1
ATOM 8196 C CA . LYS B 1 406 ? -12.850 104.138 47.977 1.00 54.59 1411 LYS B CA 1
ATOM 8197 C C . LYS B 1 406 ? -11.895 103.784 49.107 1.00 55.32 1411 LYS B C 1
ATOM 8198 O O . LYS B 1 406 ? -10.717 103.532 48.883 1.00 58.00 1411 LYS B O 1
ATOM 8204 N N . VAL B 1 407 ? -12.407 103.794 50.328 1.00 54.27 1412 VAL B N 1
ATOM 8205 C CA . VAL B 1 407 ? -11.634 103.362 51.477 1.00 55.73 1412 VAL B CA 1
ATOM 8206 C C . VAL B 1 407 ? -12.142 101.998 51.935 1.00 57.53 1412 VAL B C 1
ATOM 8207 O O . VAL B 1 407 ? -13.286 101.861 52.362 1.00 60.13 1412 VAL B O 1
ATOM 8211 N N . ILE B 1 408 ? -11.282 100.993 51.802 1.00 49.28 1413 ILE B N 1
ATOM 8212 C CA . ILE B 1 408 ? -11.568 99.622 52.201 1.00 51.28 1413 ILE B CA 1
ATOM 8213 C C . ILE B 1 408 ? -10.935 99.301 53.547 1.00 53.30 1413 ILE B C 1
ATOM 8214 O O . ILE B 1 408 ? -9.712 99.255 53.669 1.00 54.91 1413 ILE B O 1
ATOM 8219 N N . HIS B 1 409 ? -11.768 99.052 54.550 1.00 50.89 1414 HIS B N 1
ATOM 8220 C CA . HIS B 1 409 ? -11.273 98.731 55.878 1.00 51.65 1414 HIS B CA 1
ATOM 8221 C C . HIS B 1 409 ? -11.075 97.232 56.027 1.00 56.42 1414 HIS B C 1
ATOM 8222 O O . HIS B 1 409 ? -12.033 96.463 56.048 1.00 55.48 1414 HIS B O 1
ATOM 8229 N N . ALA B 1 410 ? -9.823 96.820 56.150 1.00 62.86 1415 ALA B N 1
ATOM 8230 C CA . ALA B 1 410 ? -9.510 95.415 56.325 1.00 64.32 1415 ALA B CA 1
ATOM 8231 C C . ALA B 1 410 ? -9.024 95.233 57.749 1.00 63.36 1415 ALA B C 1
ATOM 8232 O O . ALA B 1 410 ? -8.131 95.947 58.200 1.00 62.53 1415 ALA B O 1
ATOM 8234 N N . VAL B 1 411 ? -9.625 94.289 58.462 1.00 65.56 1416 VAL B N 1
ATOM 8235 C CA . VAL B 1 411 ? -9.275 94.072 59.860 1.00 70.26 1416 VAL B CA 1
ATOM 8236 C C . VAL B 1 411 ? -8.438 92.808 60.015 1.00 63.89 1416 VAL B C 1
ATOM 8237 O O . VAL B 1 411 ? -8.940 91.684 59.917 1.00 57.45 1416 VAL B O 1
ATOM 8241 N N . GLY B 1 412 ? -7.158 93.004 60.293 1.00 60.46 1417 GLY B N 1
ATOM 8242 C CA . GLY B 1 412 ? -6.268 91.890 60.531 1.00 63.34 1417 GLY B CA 1
ATOM 8243 C C . GLY B 1 412 ? -6.490 91.362 61.932 1.00 68.00 1417 GLY B C 1
ATOM 8244 O O . GLY B 1 412 ? -7.111 92.032 62.765 1.00 71.05 1417 GLY B O 1
ATOM 8245 N N . PRO B 1 413 ? -6.007 90.144 62.197 1.00 66.22 1418 PRO B N 1
ATOM 8246 C CA . PRO B 1 413 ? -6.103 89.563 63.535 1.00 67.51 1418 PRO B CA 1
ATOM 8247 C C . PRO B 1 413 ? -5.131 90.207 64.516 1.00 71.95 1418 PRO B C 1
ATOM 8248 O O . PRO B 1 413 ? -4.036 90.622 64.122 1.00 59.56 1418 PRO B O 1
ATOM 8252 N N . ASP B 1 414 ? -5.545 90.299 65.778 1.00 82.45 1419 ASP B N 1
ATOM 8253 C CA . ASP B 1 414 ? -4.624 90.608 66.855 1.00 84.78 1419 ASP B CA 1
ATOM 8254 C C . ASP B 1 414 ? -4.024 89.269 67.234 1.00 81.02 1419 ASP B C 1
ATOM 8255 O O . ASP B 1 414 ? -4.739 88.365 67.669 1.00 77.97 1419 ASP B O 1
ATOM 8260 N N . PHE B 1 415 ? -2.715 89.133 67.060 1.00 79.29 1420 PHE B N 1
ATOM 8261 C CA . PHE B 1 415 ? -2.065 87.847 67.285 1.00 85.22 1420 PHE B CA 1
ATOM 8262 C C . PHE B 1 415 ? -2.021 87.460 68.765 1.00 87.36 1420 PHE B C 1
ATOM 8263 O O . PHE B 1 415 ? -1.795 86.298 69.093 1.00 91.19 1420 PHE B O 1
ATOM 8271 N N . ARG B 1 416 ? -2.268 88.420 69.652 1.00 83.76 1421 ARG B N 1
ATOM 8272 C CA . ARG B 1 416 ? -2.321 88.131 71.080 1.00 79.91 1421 ARG B CA 1
ATOM 8273 C C . ARG B 1 416 ? -3.613 87.400 71.431 1.00 90.07 1421 ARG B C 1
ATOM 8274 O O . ARG B 1 416 ? -3.654 86.624 72.386 1.00 101.57 1421 ARG B O 1
ATOM 8276 N N . LYS B 1 417 ? -4.663 87.645 70.654 1.00 88.61 1422 LYS B N 1
ATOM 8277 C CA . LYS B 1 417 ? -5.980 87.086 70.949 1.00 76.88 1422 LYS B CA 1
ATOM 8278 C C . LYS B 1 417 ? -6.292 85.813 70.153 1.00 76.19 1422 LYS B C 1
ATOM 8279 O O . LYS B 1 417 ? -7.387 85.270 70.271 1.00 77.81 1422 LYS B O 1
ATOM 8281 N N . HIS B 1 418 ? -5.352 85.341 69.337 1.00 77.82 1423 HIS B N 1
ATOM 8282 C CA . HIS B 1 418 ? -5.609 84.160 68.506 1.00 81.94 1423 HIS B CA 1
ATOM 8283 C C . HIS B 1 418 ? -4.414 83.231 68.401 1.00 79.60 1423 HIS B C 1
ATOM 8284 O O . HIS B 1 418 ? -3.271 83.686 68.359 1.00 83.00 1423 HIS B O 1
ATOM 8291 N N . PRO B 1 419 ? -4.681 81.918 68.331 1.00 73.40 1424 PRO B N 1
ATOM 8292 C CA . PRO B 1 419 ? -3.635 80.921 68.066 1.00 71.73 1424 PRO B CA 1
ATOM 8293 C C . PRO B 1 419 ? -3.055 81.077 66.662 1.00 73.44 1424 PRO B C 1
ATOM 8294 O O . PRO B 1 419 ? -3.772 81.487 65.754 1.00 71.14 1424 PRO B O 1
ATOM 8298 N N . GLU B 1 420 ? -1.783 80.735 66.484 1.00 88.57 1425 GLU B N 1
ATOM 8299 C CA . GLU B 1 420 ? -1.058 81.110 65.271 1.00 92.00 1425 GLU B CA 1
ATOM 8300 C C . GLU B 1 420 ? -1.692 80.623 63.969 1.00 85.54 1425 GLU B C 1
ATOM 8301 O O . GLU B 1 420 ? -1.678 81.344 62.979 1.00 80.32 1425 GLU B O 1
ATOM 8307 N N . ALA B 1 421 ? -2.230 79.410 63.951 1.00 80.44 1426 ALA B N 1
ATOM 8308 C CA . ALA B 1 421 ? -2.821 78.887 62.721 1.00 77.11 1426 ALA B CA 1
ATOM 8309 C C . ALA B 1 421 ? -4.098 79.648 62.382 1.00 75.81 1426 ALA B C 1
ATOM 8310 O O . ALA B 1 421 ? -4.314 80.067 61.236 1.00 69.70 1426 ALA B O 1
ATOM 8312 N N . GLU B 1 422 ? -4.939 79.822 63.394 1.00 77.36 1427 GLU B N 1
ATOM 8313 C CA . GLU B 1 422 ? -6.219 80.486 63.229 1.00 79.00 1427 GLU B CA 1
ATOM 8314 C C . GLU B 1 422 ? -6.012 81.947 62.833 1.00 78.30 1427 GLU B C 1
ATOM 8315 O O . GLU B 1 422 ? -6.707 82.475 61.956 1.00 77.46 1427 GLU B O 1
ATOM 8321 N N . ALA B 1 423 ? -5.055 82.596 63.489 1.00 75.07 1428 ALA B N 1
ATOM 8322 C CA . ALA B 1 423 ? -4.681 83.964 63.151 1.00 68.61 1428 ALA B CA 1
ATOM 8323 C C . ALA B 1 423 ? -4.235 84.050 61.689 1.00 68.97 1428 ALA B C 1
ATOM 8324 O O . ALA B 1 423 ? -4.658 84.931 60.945 1.00 64.39 1428 ALA B O 1
ATOM 8326 N N . LEU B 1 424 ? -3.380 83.123 61.280 1.00 69.56 1429 LEU B N 1
ATOM 8327 C CA . LEU B 1 424 ? -2.876 83.102 59.916 1.00 61.65 1429 LEU B CA 1
ATOM 8328 C C . LEU B 1 424 ? -4.028 83.062 58.930 1.00 60.28 1429 LEU B C 1
ATOM 8329 O O . LEU B 1 424 ? -4.021 83.781 57.931 1.00 60.57 1429 LEU B O 1
ATOM 8334 N N . LYS B 1 425 ? -5.011 82.206 59.195 1.00 69.63 1430 LYS B N 1
ATOM 8335 C CA . LYS B 1 425 ? -6.163 82.108 58.301 1.00 72.27 1430 LYS B CA 1
ATOM 8336 C C . LYS B 1 425 ? -6.930 83.424 58.238 1.00 66.73 1430 LYS B C 1
ATOM 8337 O O . LYS B 1 425 ? -7.315 83.854 57.159 1.00 63.99 1430 LYS B O 1
ATOM 8343 N N . LEU B 1 426 ? -7.143 84.058 59.391 1.00 65.46 1431 LEU B N 1
ATOM 8344 C CA . LEU B 1 426 ? -7.883 85.320 59.451 1.00 62.48 1431 LEU B CA 1
ATOM 8345 C C . LEU B 1 426 ? -7.201 86.433 58.666 1.00 66.07 1431 LEU B C 1
ATOM 8346 O O . LEU B 1 426 ? -7.851 87.201 57.961 1.00 64.96 1431 LEU B O 1
ATOM 8351 N N . LEU B 1 427 ? -5.883 86.509 58.782 1.00 68.94 1432 LEU B N 1
ATOM 8352 C CA . LEU B 1 427 ? -5.112 87.537 58.105 1.00 67.01 1432 LEU B CA 1
ATOM 8353 C C . LEU B 1 427 ? -5.261 87.334 56.605 1.00 66.14 1432 LEU B C 1
ATOM 8354 O O . LEU B 1 427 ? -5.587 88.267 55.855 1.00 70.59 1432 LEU B O 1
ATOM 8359 N N . GLN B 1 428 ? -5.057 86.089 56.184 1.00 63.34 1433 GLN B N 1
ATOM 8360 C CA . GLN B 1 428 ? -5.188 85.715 54.785 1.00 62.89 1433 GLN B CA 1
ATOM 8361 C C . GLN B 1 428 ? -6.572 86.049 54.249 1.00 60.71 1433 GLN B C 1
ATOM 8362 O O . GLN B 1 428 ? -6.709 86.504 53.119 1.00 57.41 1433 GLN B O 1
ATOM 8368 N N . ASN B 1 429 ? -7.594 85.825 55.072 1.00 57.70 1434 ASN B N 1
ATOM 8369 C CA . ASN B 1 429 ? -8.977 86.038 54.663 1.00 60.37 1434 ASN B CA 1
ATOM 8370 C C . ASN B 1 429 ? -9.295 87.519 54.523 1.00 61.51 1434 ASN B C 1
ATOM 8371 O O . ASN B 1 429 ? -10.132 87.912 53.703 1.00 59.10 1434 ASN B O 1
ATOM 8376 N N . ALA B 1 430 ? -8.650 88.333 55.355 1.00 63.75 1435 ALA B N 1
ATOM 8377 C CA . ALA B 1 430 ? -8.793 89.781 55.271 1.00 63.25 1435 ALA B CA 1
ATOM 8378 C C . ALA B 1 430 ? -8.290 90.249 53.919 1.00 62.68 1435 ALA B C 1
ATOM 8379 O O . ALA B 1 430 ? -8.977 90.973 53.197 1.00 57.32 1435 ALA B O 1
ATOM 8381 N N . TYR B 1 431 ? -7.085 89.812 53.575 1.00 63.87 1436 TYR B N 1
ATOM 8382 C CA . TYR B 1 431 ? -6.511 90.146 52.280 1.00 62.66 1436 TYR B CA 1
ATOM 8383 C C . TYR B 1 431 ? -7.373 89.633 51.128 1.00 62.74 1436 TYR B C 1
ATOM 8384 O O . TYR B 1 431 ? -7.509 90.302 50.105 1.00 65.13 1436 TYR B O 1
ATOM 8393 N N . HIS B 1 432 ? -7.944 88.440 51.280 1.00 61.21 1437 HIS B N 1
ATOM 8394 C CA . HIS B 1 432 ? -8.804 87.883 50.236 1.00 56.72 1437 HIS B CA 1
ATOM 8395 C C . HIS B 1 432 ? -10.032 88.763 50.063 1.00 56.78 1437 HIS B C 1
ATOM 8396 O O . HIS B 1 432 ? -10.526 88.926 48.956 1.00 55.77 1437 HIS B O 1
ATOM 8403 N N . ALA B 1 433 ? -10.514 89.330 51.167 1.00 53.64 1438 ALA B N 1
ATOM 8404 C CA . ALA B 1 433 ? -11.688 90.188 51.139 1.00 51.83 1438 ALA B CA 1
ATOM 8405 C C . ALA B 1 433 ? -11.380 91.486 50.398 1.00 51.42 1438 ALA B C 1
ATOM 8406 O O . ALA B 1 433 ? -12.209 92.004 49.637 1.00 49.43 1438 ALA B O 1
ATOM 8408 N N . VAL B 1 434 ? -10.189 92.021 50.636 1.00 52.70 1439 VAL B N 1
ATOM 8409 C CA . VAL B 1 434 ? -9.731 93.174 49.884 1.00 51.82 1439 VAL B CA 1
ATOM 8410 C C . VAL B 1 434 ? -9.758 92.839 48.403 1.00 55.33 1439 VAL B C 1
ATOM 8411 O O . VAL B 1 434 ? -10.260 93.615 47.594 1.00 54.19 1439 VAL B O 1
ATOM 8415 N N . ALA B 1 435 ? -9.239 91.664 48.056 1.00 60.63 1440 ALA B N 1
ATOM 8416 C CA . ALA B 1 435 ? -9.182 91.231 46.663 1.00 56.92 1440 ALA B CA 1
ATOM 8417 C C . ALA B 1 435 ? -10.574 91.051 46.056 1.00 53.67 1440 ALA B C 1
ATOM 8418 O O . ALA B 1 435 ? -10.811 91.428 44.907 1.00 47.82 1440 ALA B O 1
ATOM 8420 N N . ASP B 1 436 ? -11.508 90.527 46.843 1.00 56.16 1441 ASP B N 1
ATOM 8421 C CA . ASP B 1 436 ? -12.852 90.290 46.341 1.00 60.01 1441 ASP B CA 1
ATOM 8422 C C . ASP B 1 436 ? -13.419 91.626 45.914 1.00 59.15 1441 ASP B C 1
ATOM 8423 O O . ASP B 1 436 ? -14.007 91.745 44.844 1.00 57.46 1441 ASP B O 1
ATOM 8428 N N . LEU B 1 437 ? -13.229 92.631 46.764 1.00 59.47 1442 LEU B N 1
ATOM 8429 C CA . LEU B 1 437 ? -13.715 93.975 46.480 1.00 57.86 1442 LEU B CA 1
ATOM 8430 C C . LEU B 1 437 ? -13.035 94.592 45.257 1.00 58.82 1442 LEU B C 1
ATOM 8431 O O . LEU B 1 437 ? -13.699 95.183 44.401 1.00 56.74 1442 LEU B O 1
ATOM 8436 N N . VAL B 1 438 ? -11.718 94.429 45.160 1.00 57.04 1443 VAL B N 1
ATOM 8437 C CA . VAL B 1 438 ? -10.968 94.999 44.049 1.00 54.23 1443 VAL B CA 1
ATOM 8438 C C . VAL B 1 438 ? -11.541 94.488 42.733 1.00 52.10 1443 VAL B C 1
ATOM 8439 O O . VAL B 1 438 ? -11.715 95.249 41.788 1.00 54.68 1443 VAL B O 1
ATOM 8443 N N . ASN B 1 439 ? -11.841 93.196 42.685 1.00 51.37 1444 ASN B N 1
ATOM 8444 C CA . ASN B 1 439 ? -12.395 92.578 41.486 1.00 50.74 1444 ASN B CA 1
ATOM 8445 C C . ASN B 1 439 ? -13.839 92.963 41.210 1.00 55.17 1444 ASN B C 1
ATOM 8446 O O . ASN B 1 439 ? -14.194 93.243 40.073 1.00 55.32 1444 ASN B O 1
ATOM 8451 N N . GLU B 1 440 ? -14.668 92.996 42.250 1.00 64.85 1445 GLU B N 1
ATOM 8452 C CA . GLU B 1 440 ? -16.100 93.242 42.079 1.00 65.80 1445 GLU B CA 1
ATOM 8453 C C . GLU B 1 440 ? -16.338 94.656 41.557 1.00 62.80 1445 GLU B C 1
ATOM 8454 O O . GLU B 1 440 ? -17.265 94.899 40.789 1.00 65.04 1445 GLU B O 1
ATOM 8460 N N . HIS B 1 441 ? -15.500 95.586 42.000 1.00 53.39 1446 HIS B N 1
ATOM 8461 C CA . HIS B 1 441 ? -15.568 96.984 41.573 1.00 47.58 1446 HIS B CA 1
ATOM 8462 C C . HIS B 1 441 ? -14.576 97.403 40.472 1.00 50.31 1446 HIS B C 1
ATOM 8463 O O . HIS B 1 441 ? -14.423 98.589 40.187 1.00 50.39 1446 HIS B O 1
ATOM 8470 N N . ASN B 1 442 ? -13.857 96.438 39.913 1.00 55.28 1447 ASN B N 1
ATOM 8471 C CA . ASN B 1 442 ? -12.871 96.713 38.875 1.00 60.10 1447 ASN B CA 1
ATOM 8472 C C . ASN B 1 442 ? -11.937 97.855 39.258 1.00 54.53 1447 ASN B C 1
ATOM 8473 O O . ASN B 1 442 ? -11.688 98.770 38.463 1.00 46.73 1447 ASN B O 1
ATOM 8478 N N . ILE B 1 443 ? -11.413 97.780 40.477 1.00 49.23 1448 ILE B N 1
ATOM 8479 C CA . ILE B 1 443 ? -10.478 98.771 40.974 1.00 50.03 1448 ILE B CA 1
ATOM 8480 C C . ILE B 1 443 ? -9.131 98.590 40.282 1.00 55.99 1448 ILE B C 1
ATOM 8481 O O . ILE B 1 443 ? -8.541 97.510 40.322 1.00 57.17 1448 ILE B O 1
ATOM 8486 N N . LYS B 1 444 ? -8.649 99.656 39.651 1.00 54.86 1449 LYS B N 1
ATOM 8487 C CA . LYS B 1 444 ? -7.462 99.577 38.807 1.00 55.96 1449 LYS B CA 1
ATOM 8488 C C . LYS B 1 444 ? -6.167 99.614 39.605 1.00 57.57 1449 LYS B C 1
ATOM 8489 O O . LYS B 1 444 ? -5.183 98.971 39.241 1.00 52.42 1449 LYS B O 1
ATOM 8495 N N . SER B 1 445 ? -6.162 100.374 40.693 1.00 63.57 1450 SER B N 1
ATOM 8496 C CA . SER B 1 445 ? -4.989 100.436 41.553 1.00 61.21 1450 SER B CA 1
ATOM 8497 C C . SER B 1 445 ? -5.406 100.525 43.011 1.00 58.88 1450 SER B C 1
ATOM 8498 O O . SER B 1 445 ? -6.428 101.130 43.343 1.00 55.39 1450 SER B O 1
ATOM 8501 N N . VAL B 1 446 ? -4.603 99.930 43.883 1.00 53.19 1451 VAL B N 1
ATOM 8502 C CA . VAL B 1 446 ? -4.905 99.961 45.302 1.00 51.10 1451 VAL B CA 1
ATOM 8503 C C . VAL B 1 446 ? -3.641 100.178 46.113 1.00 49.66 1451 VAL B C 1
ATOM 8504 O O . VAL B 1 446 ? -2.610 99.561 45.856 1.00 45.76 1451 VAL B O 1
ATOM 8508 N N . ALA B 1 447 ? -3.729 101.106 47.060 1.00 61.20 1452 ALA B N 1
ATOM 8509 C CA . ALA B 1 447 ? -2.679 101.338 48.039 1.00 69.06 1452 ALA B CA 1
ATOM 8510 C C . ALA B 1 447 ? -3.016 100.508 49.260 1.00 68.23 1452 ALA B C 1
ATOM 8511 O O . ALA B 1 447 ? -4.153 100.514 49.714 1.00 67.29 1452 ALA B O 1
ATOM 8513 N N . ILE B 1 448 ? -2.050 99.759 49.769 1.00 63.68 1453 ILE B N 1
ATOM 8514 C CA . ILE B 1 448 ? -2.332 98.892 50.894 1.00 66.90 1453 ILE B CA 1
ATOM 8515 C C . ILE B 1 448 ? -1.149 98.784 51.855 1.00 67.79 1453 ILE B C 1
ATOM 8516 O O . ILE B 1 448 ? -0.003 98.692 51.420 1.00 67.72 1453 ILE B O 1
ATOM 8521 N N . PRO B 1 449 ? -1.425 98.786 53.173 1.00 70.08 1454 PRO B N 1
ATOM 8522 C CA . PRO B 1 449 ? -0.383 98.568 54.178 1.00 68.11 1454 PRO B CA 1
ATOM 8523 C C . PRO B 1 449 ? -0.303 97.097 54.536 1.00 64.71 1454 PRO B C 1
ATOM 8524 O O . PRO B 1 449 ? -1.161 96.340 54.091 1.00 70.72 1454 PRO B O 1
ATOM 8528 N N . LEU B 1 450 ? 0.647 96.701 55.374 1.00 56.01 1455 LEU B N 1
ATOM 8529 C CA . LEU B 1 450 ? 0.724 95.300 55.771 1.00 53.70 1455 LEU B CA 1
ATOM 8530 C C . LEU B 1 450 ? -0.098 95.102 57.023 1.00 58.37 1455 LEU B C 1
ATOM 8531 O O . LEU B 1 450 ? 0.243 95.603 58.091 1.00 61.85 1455 LEU B O 1
ATOM 8536 N N . LEU B 1 451 ? -1.191 94.363 56.879 1.00 67.41 1456 LEU B N 1
ATOM 8537 C CA . LEU B 1 451 ? -2.120 94.152 57.978 1.00 67.32 1456 LEU B CA 1
ATOM 8538 C C . LEU B 1 451 ? -1.403 93.427 59.107 1.00 67.08 1456 LEU B C 1
ATOM 8539 O O . LEU B 1 451 ? -0.561 92.557 58.867 1.00 65.16 1456 LEU B O 1
ATOM 8544 N N . SER B 1 452 ? -1.739 93.800 60.336 1.00 63.06 1457 SER B N 1
ATOM 8545 C CA . SER B 1 452 ? -1.248 93.114 61.526 1.00 60.80 1457 SER B CA 1
ATOM 8546 C C . SER B 1 452 ? 0.261 93.214 61.768 1.00 62.97 1457 SER B C 1
ATOM 8547 O O . SER B 1 452 ? 0.840 92.335 62.402 1.00 66.68 1457 SER B O 1
ATOM 8550 N N . THR B 1 453 ? 0.900 94.263 61.254 1.00 64.54 1458 THR B N 1
ATOM 8551 C CA . THR B 1 453 ? 2.296 94.544 61.598 1.00 68.73 1458 THR B CA 1
ATOM 8552 C C . THR B 1 453 ? 2.389 95.610 62.700 1.00 75.76 1458 THR B C 1
ATOM 8553 O O . THR B 1 453 ? 3.474 95.912 63.202 1.00 75.31 1458 THR B O 1
ATOM 8557 N N . GLY B 1 454 ? 1.243 96.181 63.062 1.00 77.76 1459 GLY B N 1
ATOM 8558 C CA . GLY B 1 454 ? 1.165 97.154 64.138 1.00 77.97 1459 GLY B CA 1
ATOM 8559 C C . GLY B 1 454 ? 0.964 96.439 65.459 1.00 80.38 1459 GLY B C 1
ATOM 8560 O O . GLY B 1 454 ? 1.454 95.326 65.641 1.00 75.41 1459 GLY B O 1
ATOM 8561 N N . ILE B 1 455 ? 0.251 97.077 66.383 1.00 86.21 1460 ILE B N 1
ATOM 8562 C CA . ILE B 1 455 ? 0.058 96.519 67.719 1.00 91.68 1460 ILE B CA 1
ATOM 8563 C C . ILE B 1 455 ? -0.473 95.086 67.684 1.00 91.22 1460 ILE B C 1
ATOM 8564 O O . ILE B 1 455 ? -0.175 94.283 68.568 1.00 95.61 1460 ILE B O 1
ATOM 8569 N N . TYR B 1 456 ? -1.235 94.763 66.645 1.00 86.05 1461 TYR B N 1
ATOM 8570 C CA . TYR B 1 456 ? -1.724 93.401 66.446 1.00 80.47 1461 TYR B CA 1
ATOM 8571 C C . TYR B 1 456 ? -0.602 92.383 66.219 1.00 78.86 1461 TYR B C 1
ATOM 8572 O O . TYR B 1 456 ? -0.842 91.177 66.256 1.00 74.17 1461 TYR B O 1
ATOM 8581 N N . ALA B 1 457 ? 0.613 92.868 65.969 1.00 81.11 1462 ALA B N 1
ATOM 8582 C CA . ALA B 1 457 ? 1.769 92.003 65.717 1.00 80.64 1462 ALA B CA 1
ATOM 8583 C C . ALA B 1 457 ? 2.235 91.251 66.966 1.00 84.83 1462 ALA B C 1
ATOM 8584 O O . ALA B 1 457 ? 2.983 90.271 66.872 1.00 83.41 1462 ALA B O 1
ATOM 8586 N N . ALA B 1 458 ? 1.796 91.716 68.131 1.00 84.27 1463 ALA B N 1
ATOM 8587 C CA . ALA B 1 458 ? 2.154 91.083 69.397 1.00 81.24 1463 ALA B CA 1
ATOM 8588 C C . ALA B 1 458 ? 3.668 91.090 69.615 1.00 81.11 1463 ALA B C 1
ATOM 8589 O O . ALA B 1 458 ? 4.243 90.094 70.033 1.00 82.08 1463 ALA B O 1
ATOM 8591 N N . GLY B 1 459 ? 4.301 92.224 69.327 1.00 84.01 1464 GLY B N 1
ATOM 8592 C CA . GLY B 1 459 ? 5.702 92.444 69.647 1.00 86.05 1464 GLY B CA 1
ATOM 8593 C C . GLY B 1 459 ? 6.724 91.681 68.822 1.00 93.65 1464 GLY B C 1
ATOM 8594 O O . GLY B 1 459 ? 7.919 91.756 69.104 1.00 97.17 1464 GLY B O 1
ATOM 8595 N N . LYS B 1 460 ? 6.274 90.965 67.798 1.00 95.16 1465 LYS B N 1
ATOM 8596 C CA . LYS B 1 460 ? 7.183 90.195 66.951 1.00 96.82 1465 LYS B CA 1
ATOM 8597 C C . LYS B 1 460 ? 7.041 90.701 65.508 1.00 90.21 1465 LYS B C 1
ATOM 8598 O O . LYS B 1 460 ? 6.051 91.348 65.176 1.00 92.25 1465 LYS B O 1
ATOM 8604 N N . ASP B 1 461 ? 8.020 90.397 64.655 1.00 82.74 1466 ASP B N 1
ATOM 8605 C CA . ASP B 1 461 ? 8.083 90.986 63.318 1.00 70.24 1466 ASP B CA 1
ATOM 8606 C C . ASP B 1 461 ? 7.324 90.112 62.317 1.00 73.24 1466 ASP B C 1
ATOM 8607 O O . ASP B 1 461 ? 7.747 89.013 61.965 1.00 70.09 1466 ASP B O 1
ATOM 8612 N N . ARG B 1 462 ? 6.185 90.632 61.873 1.00 79.13 1467 ARG B N 1
ATOM 8613 C CA . ARG B 1 462 ? 5.257 89.903 61.017 1.00 73.11 1467 ARG B CA 1
ATOM 8614 C C . ARG B 1 462 ? 5.374 90.246 59.519 1.00 73.92 1467 ARG B C 1
ATOM 8615 O O . ARG B 1 462 ? 4.548 89.805 58.720 1.00 72.19 1467 ARG B O 1
ATOM 8617 N N . LEU B 1 463 ? 6.371 91.045 59.142 1.00 75.10 1468 LEU B N 1
ATOM 8618 C CA . LEU B 1 463 ? 6.490 91.526 57.758 1.00 70.46 1468 LEU B CA 1
ATOM 8619 C C . LEU B 1 463 ? 6.374 90.432 56.699 1.00 69.96 1468 LEU B C 1
ATOM 8620 O O . LEU B 1 463 ? 5.500 90.496 55.845 1.00 70.18 1468 LEU B O 1
ATOM 8625 N N . GLU B 1 464 ? 7.239 89.424 56.756 1.00 80.27 1469 GLU B N 1
ATOM 8626 C CA . GLU B 1 464 ? 7.285 88.409 55.699 1.00 81.52 1469 GLU B CA 1
ATOM 8627 C C . GLU B 1 464 ? 5.934 87.678 55.559 1.00 73.29 1469 GLU B C 1
ATOM 8628 O O . GLU B 1 464 ? 5.472 87.410 54.448 1.00 72.03 1469 GLU B O 1
ATOM 8634 N N . VAL B 1 465 ? 5.291 87.393 56.685 1.00 65.92 1470 VAL B N 1
ATOM 8635 C CA . VAL B 1 465 ? 4.039 86.642 56.699 1.00 62.20 1470 VAL B CA 1
ATOM 8636 C C . VAL B 1 465 ? 2.867 87.449 56.138 1.00 67.76 1470 VAL B C 1
ATOM 8637 O O . VAL B 1 465 ? 2.066 86.949 55.342 1.00 65.92 1470 VAL B O 1
ATOM 8641 N N . SER B 1 466 ? 2.773 88.707 56.555 1.00 68.19 1471 SER B N 1
ATOM 8642 C CA . SER B 1 466 ? 1.733 89.597 56.067 1.00 67.11 1471 SER B CA 1
ATOM 8643 C C . SER B 1 466 ? 1.871 89.818 54.563 1.00 65.49 1471 SER B C 1
ATOM 8644 O O . SER B 1 466 ? 0.877 89.841 53.842 1.00 64.47 1471 SER B O 1
ATOM 8647 N N . LEU B 1 467 ? 3.108 89.973 54.097 1.00 65.51 1472 LEU B N 1
ATOM 8648 C CA . LEU B 1 467 ? 3.374 90.254 52.689 1.00 61.49 1472 LEU B CA 1
ATOM 8649 C C . LEU B 1 467 ? 3.042 89.041 51.829 1.00 61.59 1472 LEU B C 1
ATOM 8650 O O . LEU B 1 467 ? 2.536 89.179 50.710 1.00 61.16 1472 LEU B O 1
ATOM 8655 N N . ASN B 1 468 ? 3.326 87.851 52.348 1.00 63.76 1473 ASN B N 1
ATOM 8656 C CA . ASN B 1 468 ? 2.986 86.637 51.623 1.00 65.57 1473 ASN B CA 1
ATOM 8657 C C . ASN B 1 468 ? 1.473 86.481 51.496 1.00 61.82 1473 ASN B C 1
ATOM 8658 O O . ASN B 1 468 ? 0.968 86.117 50.438 1.00 62.98 1473 ASN B O 1
ATOM 8663 N N . CYS B 1 469 ? 0.744 86.778 52.564 1.00 61.97 1474 CYS B N 1
ATOM 8664 C CA . CYS B 1 469 ? -0.708 86.711 52.503 1.00 65.87 1474 CYS B CA 1
ATOM 8665 C C . CYS B 1 469 ? -1.256 87.744 51.523 1.00 69.71 1474 CYS B C 1
ATOM 8666 O O . CYS B 1 469 ? -2.210 87.475 50.778 1.00 69.88 1474 CYS B O 1
ATOM 8669 N N . LEU B 1 470 ? -0.637 88.920 51.516 1.00 67.42 1475 LEU B N 1
ATOM 8670 C CA . LEU B 1 470 ? -1.046 90.004 50.637 1.00 64.32 1475 LEU B CA 1
ATOM 8671 C C . LEU B 1 470 ? -0.976 89.571 49.174 1.00 66.52 1475 LEU B C 1
ATOM 8672 O O . LEU B 1 470 ? -1.965 89.669 48.440 1.00 63.18 1475 LEU B O 1
ATOM 8677 N N . THR B 1 471 ? 0.187 89.075 48.755 1.00 62.29 1476 THR B N 1
ATOM 8678 C CA . THR B 1 471 ? 0.384 88.703 47.356 1.00 56.67 1476 THR B CA 1
ATOM 8679 C C . THR B 1 471 ? -0.450 87.488 46.964 1.00 55.87 1476 THR B C 1
ATOM 8680 O O . THR B 1 471 ? -0.943 87.404 45.834 1.00 55.06 1476 THR B O 1
ATOM 8684 N N . THR B 1 472 ? -0.601 86.552 47.895 1.00 50.95 1477 THR B N 1
ATOM 8685 C CA . THR B 1 472 ? -1.423 85.371 47.668 1.00 52.58 1477 THR B CA 1
ATOM 8686 C C . THR B 1 472 ? -2.826 85.827 47.278 1.00 59.96 1477 THR B C 1
ATOM 8687 O O . THR B 1 472 ? -3.442 85.274 46.363 1.00 62.12 1477 THR B O 1
ATOM 8691 N N . ALA B 1 473 ? -3.342 86.823 47.994 1.00 65.04 1478 ALA B N 1
ATOM 8692 C CA . ALA B 1 473 ? -4.671 87.342 47.706 1.00 66.23 1478 ALA B CA 1
ATOM 8693 C C . ALA B 1 473 ? -4.709 88.198 46.441 1.00 62.65 1478 ALA B C 1
ATOM 8694 O O . ALA B 1 473 ? -5.594 88.032 45.604 1.00 63.29 1478 ALA B O 1
ATOM 8696 N N . LEU B 1 474 ? -3.744 89.102 46.301 1.00 57.46 1479 LEU B N 1
ATOM 8697 C CA . LEU B 1 474 ? -3.815 90.139 45.274 1.00 57.51 1479 LEU B CA 1
ATOM 8698 C C . LEU B 1 474 ? -3.194 89.756 43.930 1.00 60.78 1479 LEU B C 1
ATOM 8699 O O . LEU B 1 474 ? -3.307 90.507 42.958 1.00 61.78 1479 LEU B O 1
ATOM 8704 N N . ASP B 1 475 ? -2.539 88.597 43.869 1.00 65.56 1480 ASP B N 1
ATOM 8705 C CA . ASP B 1 475 ? -2.174 88.012 42.581 1.00 62.36 1480 ASP B CA 1
ATOM 8706 C C . ASP B 1 475 ? -3.458 87.615 41.862 1.00 60.29 1480 ASP B C 1
ATOM 8707 O O . ASP B 1 475 ? -3.485 87.440 40.647 1.00 61.06 1480 ASP B O 1
ATOM 8712 N N . ARG B 1 476 ? -4.517 87.480 42.650 1.00 61.44 1481 ARG B N 1
ATOM 8713 C CA . ARG B 1 476 ? -5.841 87.108 42.178 1.00 59.96 1481 ARG B CA 1
ATOM 8714 C C . ARG B 1 476 ? -6.697 88.303 41.772 1.00 61.94 1481 ARG B C 1
ATOM 8715 O O . ARG B 1 476 ? -7.919 88.201 41.731 1.00 64.17 1481 ARG B O 1
ATOM 8723 N N . THR B 1 477 ? -6.071 89.461 41.599 1.00 63.33 1482 THR B N 1
ATOM 8724 C CA . THR B 1 477 ? -6.748 90.597 40.978 1.00 61.54 1482 THR B CA 1
ATOM 8725 C C . THR B 1 477 ? -5.971 91.088 39.765 1.00 59.76 1482 THR B C 1
ATOM 8726 O O . THR B 1 477 ? -4.895 90.581 39.462 1.00 63.76 1482 THR B O 1
ATOM 8730 N N . ASP B 1 478 ? -6.546 92.053 39.055 1.00 60.87 1483 ASP B N 1
ATOM 8731 C CA . ASP B 1 478 ? -5.874 92.735 37.948 1.00 54.20 1483 ASP B CA 1
ATOM 8732 C C . ASP B 1 478 ? -5.305 94.094 38.348 1.00 54.71 1483 ASP B C 1
ATOM 8733 O O . ASP B 1 478 ? -4.833 94.856 37.510 1.00 61.52 1483 ASP B O 1
ATOM 8738 N N . ALA B 1 479 ? -5.391 94.419 39.627 1.00 49.35 1484 ALA B N 1
ATOM 8739 C CA . ALA B 1 479 ? -5.034 95.749 40.087 1.00 46.22 1484 ALA B CA 1
ATOM 8740 C C . ALA B 1 479 ? -3.523 95.932 40.227 1.00 50.23 1484 ALA B C 1
ATOM 8741 O O . ALA B 1 479 ? -2.794 94.997 40.561 1.00 54.33 1484 ALA B O 1
ATOM 8743 N N . ASP B 1 480 ? -3.049 97.138 39.946 1.00 53.81 1485 ASP B N 1
ATOM 8744 C CA . ASP B 1 480 ? -1.696 97.506 40.328 1.00 55.69 1485 ASP B CA 1
ATOM 8745 C C . ASP B 1 480 ? -1.722 97.748 41.822 1.00 56.65 1485 ASP B C 1
ATOM 8746 O O . ASP B 1 480 ? -2.623 98.414 42.330 1.00 61.65 1485 ASP B O 1
ATOM 8751 N N . VAL B 1 481 ? -0.754 97.180 42.529 1.00 50.70 1486 VAL B N 1
ATOM 8752 C CA . VAL B 1 481 ? -0.705 97.294 43.978 1.00 54.16 1486 VAL B CA 1
ATOM 8753 C C . VAL B 1 481 ? 0.509 98.101 44.442 1.00 58.07 1486 VAL B C 1
ATOM 8754 O O . VAL B 1 481 ? 1.651 97.842 44.049 1.00 58.01 1486 VAL B O 1
ATOM 8758 N N . THR B 1 482 ? 0.240 99.096 45.276 1.00 55.02 1487 THR B N 1
ATOM 8759 C CA . THR B 1 482 ? 1.289 99.897 45.875 1.00 56.10 1487 THR B CA 1
ATOM 8760 C C . THR B 1 482 ? 1.290 99.667 47.372 1.00 59.46 1487 THR B C 1
ATOM 8761 O O . THR B 1 482 ? 0.354 100.070 48.069 1.00 57.51 1487 THR B O 1
ATOM 8765 N N . ILE B 1 483 ? 2.334 99.005 47.858 1.00 56.29 1488 ILE B N 1
ATOM 8766 C CA . ILE B 1 483 ? 2.495 98.761 49.281 1.00 53.82 1488 ILE B CA 1
ATOM 8767 C C . ILE B 1 483 ? 3.185 99.955 49.930 1.00 57.68 1488 ILE B C 1
ATOM 8768 O O . ILE B 1 483 ? 4.295 100.335 49.545 1.00 58.04 1488 ILE B O 1
ATOM 8773 N N . TYR B 1 484 ? 2.511 100.543 50.913 1.00 62.53 1489 TYR B N 1
ATOM 8774 C CA . TYR B 1 484 ? 3.002 101.727 51.606 1.00 64.48 1489 TYR B CA 1
ATOM 8775 C C . TYR B 1 484 ? 3.602 101.303 52.934 1.00 68.66 1489 TYR B C 1
ATOM 8776 O O . TYR B 1 484 ? 3.015 100.485 53.641 1.00 69.32 1489 TYR B O 1
ATOM 8785 N N . CYS B 1 485 ? 4.791 101.795 53.264 1.00 73.34 1490 CYS B N 1
ATOM 8786 C CA . CYS B 1 485 ? 5.351 101.444 54.558 1.00 82.38 1490 CYS B CA 1
ATOM 8787 C C . CYS B 1 485 ? 6.183 102.500 55.262 1.00 89.94 1490 CYS B C 1
ATOM 8788 O O . CYS B 1 485 ? 7.062 103.120 54.667 1.00 89.85 1490 CYS B O 1
ATOM 8791 N N . LEU B 1 486 ? 5.839 102.744 56.518 1.00 98.41 1491 LEU B N 1
ATOM 8792 C CA . LEU B 1 486 ? 6.807 102.696 57.605 1.00 101.80 1491 LEU B CA 1
ATOM 8793 C C . LEU B 1 486 ? 8.230 103.218 57.318 1.00 99.91 1491 LEU B C 1
ATOM 8794 O O . LEU B 1 486 ? 8.451 104.350 56.873 1.00 85.70 1491 LEU B O 1
ATOM 8799 N N . ASP B 1 487 ? 9.173 102.303 57.548 1.00 100.89 1492 ASP B N 1
ATOM 8800 C CA . ASP B 1 487 ? 10.580 102.581 57.774 1.00 107.80 1492 ASP B CA 1
ATOM 8801 C C . ASP B 1 487 ? 11.434 102.074 56.623 1.00 100.48 1492 ASP B C 1
ATOM 8802 O O . ASP B 1 487 ? 11.066 101.119 55.938 1.00 101.86 1492 ASP B O 1
ATOM 8807 N N . LYS B 1 488 ? 12.565 102.739 56.407 1.00 90.01 1493 LYS B N 1
ATOM 8808 C CA . LYS B 1 488 ? 13.465 102.424 55.305 1.00 79.61 1493 LYS B CA 1
ATOM 8809 C C . LYS B 1 488 ? 13.913 100.957 55.306 1.00 84.07 1493 LYS B C 1
ATOM 8810 O O . LYS B 1 488 ? 14.070 100.356 54.244 1.00 82.42 1493 LYS B O 1
ATOM 8812 N N . LYS B 1 489 ? 14.124 100.381 56.487 1.00 91.26 1494 LYS B N 1
ATOM 8813 C CA . LYS B 1 489 ? 14.560 98.987 56.577 1.00 91.46 1494 LYS B CA 1
ATOM 8814 C C . LYS B 1 489 ? 13.459 98.050 56.089 1.00 96.31 1494 LYS B C 1
ATOM 8815 O O . LYS B 1 489 ? 13.707 97.112 55.322 1.00 104.09 1494 LYS B O 1
ATOM 8817 N N . TRP B 1 490 ? 12.234 98.328 56.518 1.00 91.10 1495 TRP B N 1
ATOM 8818 C CA . TRP B 1 490 ? 11.081 97.551 56.089 1.00 83.02 1495 TRP B CA 1
ATOM 8819 C C . TRP B 1 490 ? 10.824 97.677 54.587 1.00 78.79 1495 TRP B C 1
ATOM 8820 O O . TRP B 1 490 ? 10.458 96.700 53.932 1.00 79.47 1495 TRP B O 1
ATOM 8831 N N . LYS B 1 491 ? 11.025 98.867 54.032 1.00 72.05 1496 LYS B N 1
ATOM 8832 C CA . LYS B 1 491 ? 10.845 99.042 52.597 1.00 71.87 1496 LYS B CA 1
ATOM 8833 C C . LYS B 1 491 ? 11.873 98.232 51.822 1.00 78.03 1496 LYS B C 1
ATOM 8834 O O . LYS B 1 491 ? 11.540 97.612 50.820 1.00 80.71 1496 LYS B O 1
ATOM 8840 N N . GLU B 1 492 ? 13.119 98.234 52.284 1.00 80.60 1497 GLU B N 1
ATOM 8841 C CA . GLU B 1 492 ? 14.166 97.474 51.613 1.00 80.37 1497 GLU B CA 1
ATOM 8842 C C . GLU B 1 492 ? 13.817 95.991 51.599 1.00 73.40 1497 GLU B C 1
ATOM 8843 O O . GLU B 1 492 ? 13.964 95.322 50.570 1.00 68.74 1497 GLU B O 1
ATOM 8849 N N . ARG B 1 493 ? 13.367 95.475 52.741 1.00 67.03 1498 ARG B N 1
ATOM 8850 C CA . ARG B 1 493 ? 13.000 94.064 52.830 1.00 63.64 1498 ARG B CA 1
ATOM 8851 C C . ARG B 1 493 ? 11.835 93.731 51.897 1.00 68.11 1498 ARG B C 1
ATOM 8852 O O . ARG B 1 493 ? 11.819 92.670 51.263 1.00 69.44 1498 ARG B O 1
ATOM 8860 N N . ILE B 1 494 ? 10.869 94.640 51.796 1.00 66.72 1499 ILE B N 1
ATOM 8861 C CA . ILE B 1 494 ? 9.716 94.413 50.933 1.00 64.31 1499 ILE B CA 1
ATOM 8862 C C . ILE B 1 494 ? 10.115 94.387 49.465 1.00 63.63 1499 ILE B C 1
ATOM 8863 O O . ILE B 1 494 ? 9.667 93.529 48.713 1.00 63.29 1499 ILE B O 1
ATOM 8868 N N . ASP B 1 495 ? 10.985 95.310 49.075 1.00 64.14 1500 ASP B N 1
ATOM 8869 C CA . ASP B 1 495 ? 11.462 95.401 47.704 1.00 63.52 1500 ASP B CA 1
ATOM 8870 C C . ASP B 1 495 ? 12.225 94.137 47.345 1.00 65.67 1500 ASP B C 1
ATOM 8871 O O . ASP B 1 495 ? 12.129 93.640 46.226 1.00 68.78 1500 ASP B O 1
ATOM 8876 N N . ALA B 1 496 ? 13.001 93.635 48.302 1.00 68.63 1501 ALA B N 1
ATOM 8877 C CA . ALA B 1 496 ? 13.782 92.419 48.105 1.00 66.81 1501 ALA B CA 1
ATOM 8878 C C . ALA B 1 496 ? 12.858 91.242 47.831 1.00 72.87 1501 ALA B C 1
ATOM 8879 O O . ALA B 1 496 ? 13.095 90.460 46.913 1.00 78.90 1501 ALA B O 1
ATOM 8881 N N . ALA B 1 497 ? 11.809 91.118 48.639 1.00 70.63 1502 ALA B N 1
ATOM 8882 C CA . ALA B 1 497 ? 10.833 90.046 48.476 1.00 66.79 1502 ALA B CA 1
ATOM 8883 C C . ALA B 1 497 ? 10.102 90.114 47.134 1.00 69.69 1502 ALA B C 1
ATOM 8884 O O . ALA B 1 497 ? 9.909 89.093 46.474 1.00 65.20 1502 ALA B O 1
ATOM 8886 N N . LEU B 1 498 ? 9.699 91.318 46.737 1.00 68.39 1503 LEU B N 1
ATOM 8887 C CA . LEU B 1 498 ? 8.912 91.500 45.526 1.00 66.00 1503 LEU B CA 1
ATOM 8888 C C . LEU B 1 498 ? 9.771 91.210 44.318 1.00 72.22 1503 LEU B C 1
ATOM 8889 O O . LEU B 1 498 ? 9.297 90.692 43.307 1.00 77.40 1503 LEU B O 1
ATOM 8894 N N . GLN B 1 499 ? 11.042 91.579 44.422 1.00 79.14 1504 GLN B N 1
ATOM 8895 C CA . GLN B 1 499 ? 11.979 91.392 43.328 1.00 83.45 1504 GLN B CA 1
ATOM 8896 C C . GLN B 1 499 ? 12.196 89.897 43.153 1.00 77.99 1504 GLN B C 1
ATOM 8897 O O . GLN B 1 499 ? 12.240 89.385 42.032 1.00 74.78 1504 GLN B O 1
ATOM 8903 N N . LEU B 1 500 ? 12.326 89.208 44.284 1.00 70.33 1505 LEU B N 1
ATOM 8904 C CA . LEU B 1 500 ? 12.425 87.753 44.318 1.00 66.10 1505 LEU B CA 1
ATOM 8905 C C . LEU B 1 500 ? 11.228 87.110 43.657 1.00 66.73 1505 LEU B C 1
ATOM 8906 O O . LEU B 1 500 ? 11.367 86.206 42.839 1.00 71.95 1505 LEU B O 1
ATOM 8911 N N . LYS B 1 501 ? 10.047 87.596 44.008 1.00 69.72 1506 LYS B N 1
ATOM 8912 C CA . LYS B 1 501 ? 8.816 86.982 43.554 1.00 71.53 1506 LYS B CA 1
ATOM 8913 C C . LYS B 1 501 ? 8.654 87.195 42.057 1.00 72.22 1506 LYS B C 1
ATOM 8914 O O . LYS B 1 501 ? 8.123 86.332 41.354 1.00 72.71 1506 LYS B O 1
ATOM 8920 N N . GLU B 1 502 ? 9.135 88.338 41.577 1.00 73.55 1507 GLU B N 1
ATOM 8921 C CA . GLU B 1 502 ? 8.924 88.732 40.191 1.00 80.40 1507 GLU B CA 1
ATOM 8922 C C . GLU B 1 502 ? 9.813 87.975 39.201 1.00 84.49 1507 GLU B C 1
ATOM 8923 O O . GLU B 1 502 ? 9.456 87.848 38.031 1.00 83.18 1507 GLU B O 1
ATOM 8929 N N . SER B 1 503 ? 10.956 87.465 39.650 1.00 90.97 1508 SER B N 1
ATOM 8930 C CA . SER B 1 503 ? 11.847 86.764 38.729 1.00 94.00 1508 SER B CA 1
ATOM 8931 C C . SER B 1 503 ? 11.592 85.259 38.781 1.00 86.64 1508 SER B C 1
ATOM 8932 O O . SER B 1 503 ? 11.880 84.596 39.781 1.00 88.67 1508 SER B O 1
ATOM 8935 N N . VAL B 1 504 ? 11.036 84.730 37.695 1.00 68.69 1509 VAL B N 1
ATOM 8936 C CA . VAL B 1 504 ? 10.876 83.299 37.553 1.00 59.41 1509 VAL B CA 1
ATOM 8937 C C . VAL B 1 504 ? 11.821 82.825 36.458 1.00 62.56 1509 VAL B C 1
ATOM 8938 O O . VAL B 1 504 ? 11.535 82.990 35.272 1.00 61.45 1509 VAL B O 1
ATOM 8942 N N . THR B 1 505 ? 12.952 82.250 36.856 1.00 66.65 1510 THR B N 1
ATOM 8943 C CA . THR B 1 505 ? 13.957 81.799 35.897 1.00 66.13 1510 THR B CA 1
ATOM 8944 C C . THR B 1 505 ? 13.994 80.289 35.712 1.00 72.60 1510 THR B C 1
ATOM 8945 O O . THR B 1 505 ? 14.727 79.783 34.859 1.00 68.35 1510 THR B O 1
ATOM 8949 N N . GLU B 1 506 ? 13.207 79.568 36.505 1.00 80.30 1511 GLU B N 1
ATOM 8950 C CA . GLU B 1 506 ? 13.256 78.113 36.475 1.00 77.45 1511 GLU B CA 1
ATOM 8951 C C . GLU B 1 506 ? 11.955 77.462 36.936 1.00 70.59 1511 GLU B C 1
ATOM 8952 O O . GLU B 1 506 ? 11.194 78.027 37.726 1.00 71.97 1511 GLU B O 1
ATOM 8958 N N . LEU B 1 507 ? 11.729 76.248 36.446 1.00 65.14 1512 LEU B N 1
ATOM 8959 C CA . LEU B 1 507 ? 10.523 75.496 36.751 1.00 57.38 1512 LEU B CA 1
ATOM 8960 C C . LEU B 1 507 ? 10.615 74.831 38.101 1.00 57.49 1512 LEU B C 1
ATOM 8961 O O . LEU B 1 507 ? 11.685 74.411 38.537 1.00 53.69 1512 LEU B O 1
ATOM 8966 N N . LYS B 1 508 ? 9.474 74.747 38.767 1.00 64.73 1513 LYS B N 1
ATOM 8967 C CA . LYS B 1 508 ? 9.409 74.086 40.050 1.00 68.44 1513 LYS B CA 1
ATOM 8968 C C . LYS B 1 508 ? 9.223 72.585 39.867 1.00 66.02 1513 LYS B C 1
ATOM 8969 O O . LYS B 1 508 ? 9.461 71.805 40.785 1.00 66.74 1513 LYS B O 1
ATOM 8975 N N . ASP B 1 509 ? 8.803 72.191 38.670 1.00 63.28 1514 ASP B N 1
ATOM 8976 C CA . ASP B 1 509 ? 8.685 70.787 38.310 1.00 65.91 1514 ASP B CA 1
ATOM 8977 C C . ASP B 1 509 ? 8.767 70.658 36.800 1.00 64.52 1514 ASP B C 1
ATOM 8978 O O . ASP B 1 509 ? 8.436 71.600 36.087 1.00 65.76 1514 ASP B O 1
ATOM 8983 N N . GLU B 1 510 ? 9.229 69.512 36.311 1.00 65.80 1515 GLU B N 1
ATOM 8984 C CA . GLU B 1 510 ? 9.357 69.300 34.871 1.00 69.62 1515 GLU B CA 1
ATOM 8985 C C . GLU B 1 510 ? 8.171 68.627 34.199 1.00 69.89 1515 GLU B C 1
ATOM 8986 O O . GLU B 1 510 ? 8.115 68.576 32.968 1.00 70.38 1515 GLU B O 1
ATOM 8992 N N . ASP B 1 511 ? 7.217 68.128 34.978 1.00 69.56 1516 ASP B N 1
ATOM 8993 C CA . ASP B 1 511 ? 6.101 67.402 34.385 1.00 68.06 1516 ASP B CA 1
ATOM 8994 C C . ASP B 1 511 ? 5.047 68.389 33.912 1.00 69.85 1516 ASP B C 1
ATOM 8995 O O . ASP B 1 511 ? 4.422 69.104 34.707 1.00 70.36 1516 ASP B O 1
ATOM 9000 N N . MET B 1 512 ? 4.857 68.407 32.599 1.00 67.39 1517 MET B N 1
ATOM 9001 C CA . MET B 1 512 ? 4.094 69.452 31.944 1.00 64.23 1517 MET B CA 1
ATOM 9002 C C . MET B 1 512 ? 2.641 69.095 31.643 1.00 63.57 1517 MET B C 1
ATOM 9003 O O . MET B 1 512 ? 1.943 69.893 31.014 1.00 55.25 1517 MET B O 1
ATOM 9008 N N . GLU B 1 513 ? 2.172 67.907 32.015 1.00 77.88 1518 GLU B N 1
ATOM 9009 C CA . GLU B 1 513 ? 0.776 67.615 31.707 1.00 83.05 1518 GLU B CA 1
ATOM 9010 C C . GLU B 1 513 ? -0.206 68.436 32.513 1.00 82.80 1518 GLU B C 1
ATOM 9011 O O . GLU B 1 513 ? 0.051 68.887 33.626 1.00 83.38 1518 GLU B O 1
ATOM 9017 N N . ILE B 1 514 ? -1.330 68.650 31.857 1.00 66.45 1519 ILE B N 1
ATOM 9018 C CA . ILE B 1 514 ? -2.470 69.310 32.417 1.00 60.65 1519 ILE B CA 1
ATOM 9019 C C . ILE B 1 514 ? -3.383 68.183 32.882 1.00 62.68 1519 ILE B C 1
ATOM 9020 O O . ILE B 1 514 ? -4.028 67.521 32.072 1.00 59.71 1519 ILE B O 1
ATOM 9025 N N . ASP B 1 515 ? -3.455 67.979 34.192 1.00 70.33 1520 ASP B N 1
ATOM 9026 C CA . ASP B 1 515 ? -4.250 66.893 34.738 1.00 74.34 1520 ASP B CA 1
ATOM 9027 C C . ASP B 1 515 ? -5.550 67.512 35.238 1.00 72.62 1520 ASP B C 1
ATOM 9028 O O . ASP B 1 515 ? -5.617 68.047 36.350 1.00 78.39 1520 ASP B O 1
ATOM 9033 N N . ASP B 1 516 ? -6.605 67.372 34.439 1.00 62.97 1521 ASP B N 1
ATOM 9034 C CA . ASP B 1 516 ? -7.894 67.976 34.759 1.00 63.73 1521 ASP B CA 1
ATOM 9035 C C . ASP B 1 516 ? -8.740 66.986 35.522 1.00 71.74 1521 ASP B C 1
ATOM 9036 O O . ASP B 1 516 ? -9.806 67.320 36.029 1.00 75.91 1521 ASP B O 1
ATOM 9041 N N . GLU B 1 517 ? -8.207 65.781 35.656 1.00 69.63 1522 GLU B N 1
ATOM 9042 C CA . GLU B 1 517 ? -8.893 64.690 36.297 1.00 77.98 1522 GLU B CA 1
ATOM 9043 C C . GLU B 1 517 ? -8.711 64.849 37.793 1.00 78.98 1522 GLU B C 1
ATOM 9044 O O . GLU B 1 517 ? -9.632 64.666 38.586 1.00 95.02 1522 GLU B O 1
ATOM 9050 N N . LEU B 1 518 ? -7.498 65.250 38.150 1.00 73.43 1523 LEU B N 1
ATOM 9051 C CA . LEU B 1 518 ? -7.001 65.143 39.512 1.00 62.43 1523 LEU B CA 1
ATOM 9052 C C . LEU B 1 518 ? -7.724 65.998 40.550 1.00 65.46 1523 LEU B C 1
ATOM 9053 O O . LEU B 1 518 ? -7.901 67.202 40.366 1.00 66.52 1523 LEU B O 1
ATOM 9058 N N . VAL B 1 519 ? -8.117 65.360 41.650 1.00 67.04 1524 VAL B N 1
ATOM 9059 C CA . VAL B 1 519 ? -8.718 66.058 42.778 1.00 66.78 1524 VAL B CA 1
ATOM 9060 C C . VAL B 1 519 ? -7.767 66.039 43.969 1.00 73.78 1524 VAL B C 1
ATOM 9061 O O . VAL B 1 519 ? -7.221 64.999 44.334 1.00 75.80 1524 VAL B O 1
ATOM 9065 N N . TRP B 1 520 ? -7.584 67.203 44.577 1.00 75.53 1525 TRP B N 1
ATOM 9066 C CA . TRP B 1 520 ? -6.739 67.336 45.752 1.00 73.00 1525 TRP B CA 1
ATOM 9067 C C . TRP B 1 520 ? -7.581 66.954 46.964 1.00 77.45 1525 TRP B C 1
ATOM 9068 O O . TRP B 1 520 ? -8.666 67.495 47.164 1.00 79.79 1525 TRP B O 1
ATOM 9079 N N . ILE B 1 521 ? -7.096 65.991 47.744 1.00 75.66 1526 ILE B N 1
ATOM 9080 C CA . ILE B 1 521 ? -7.840 65.465 48.888 1.00 70.19 1526 ILE B CA 1
ATOM 9081 C C . ILE B 1 521 ? -7.112 65.649 50.216 1.00 69.74 1526 ILE B C 1
ATOM 9082 O O . ILE B 1 521 ? -5.888 65.811 50.263 1.00 61.39 1526 ILE B O 1
ATOM 9087 N N . HIS B 1 522 ? -7.890 65.618 51.292 1.00 78.27 1527 HIS B N 1
ATOM 9088 C CA . HIS B 1 522 ? -7.360 65.685 52.649 1.00 54.21 1527 HIS B CA 1
ATOM 9089 C C . HIS B 1 522 ? -6.377 64.517 52.909 1.00 59.40 1527 HIS B C 1
ATOM 9090 O O . HIS B 1 522 ? -6.599 63.404 52.427 1.00 70.51 1527 HIS B O 1
ATOM 9097 N N . PRO B 1 523 ? -5.284 64.765 53.662 1.00 87.51 1528 PRO B N 1
ATOM 9098 C CA . PRO B 1 523 ? -4.256 63.735 53.897 1.00 81.27 1528 PRO B CA 1
ATOM 9099 C C . PRO B 1 523 ? -4.776 62.456 54.579 1.00 81.35 1528 PRO B C 1
ATOM 9100 O O . PRO B 1 523 ? -4.266 61.357 54.323 1.00 80.02 1528 PRO B O 1
ATOM 9104 N N . ASP B 1 524 ? -5.768 62.615 55.449 1.00 82.87 1529 ASP B N 1
ATOM 9105 C CA . ASP B 1 524 ? -6.383 61.494 56.158 1.00 83.11 1529 ASP B CA 1
ATOM 9106 C C . ASP B 1 524 ? -7.529 60.863 55.356 1.00 79.69 1529 ASP B C 1
ATOM 9107 O O . ASP B 1 524 ? -8.227 59.981 55.849 1.00 79.86 1529 ASP B O 1
ATOM 9112 N N . SER B 1 525 ? -7.736 61.330 54.131 1.00 77.18 1530 SER B N 1
ATOM 9113 C CA . SER B 1 525 ? -8.785 60.790 53.269 1.00 75.04 1530 SER B CA 1
ATOM 9114 C C . SER B 1 525 ? -8.525 59.317 52.978 1.00 77.86 1530 SER B C 1
ATOM 9115 O O . SER B 1 525 ? -7.373 58.897 52.866 1.00 74.27 1530 SER B O 1
ATOM 9118 N N . CYS B 1 526 ? -9.594 58.534 52.856 1.00 86.03 1531 CYS B N 1
ATOM 9119 C CA . CYS B 1 526 ? -9.465 57.111 52.546 1.00 90.32 1531 CYS B CA 1
ATOM 9120 C C . CYS B 1 526 ? -9.288 56.863 51.045 1.00 83.94 1531 CYS B C 1
ATOM 9121 O O . CYS B 1 526 ? -9.124 55.721 50.614 1.00 87.54 1531 CYS B O 1
ATOM 9124 N N . LEU B 1 527 ? -9.315 57.932 50.257 1.00 71.81 1532 LEU B N 1
ATOM 9125 C CA . LEU B 1 527 ? -9.150 57.826 48.810 1.00 68.56 1532 LEU B CA 1
ATOM 9126 C C . LEU B 1 527 ? -7.675 57.897 48.413 1.00 73.90 1532 LEU B C 1
ATOM 9127 O O . LEU B 1 527 ? -7.329 57.755 47.236 1.00 69.65 1532 LEU B O 1
ATOM 9132 N N . LYS B 1 528 ? -6.806 58.134 49.392 1.00 81.17 1533 LYS B N 1
ATOM 9133 C CA . LYS B 1 528 ? -5.372 58.188 49.129 1.00 84.26 1533 LYS B CA 1
ATOM 9134 C C . LYS B 1 528 ? -4.906 56.916 48.426 1.00 90.63 1533 LYS B C 1
ATOM 9135 O O . LYS B 1 528 ? -5.267 55.807 48.825 1.00 89.55 1533 LYS B O 1
ATOM 9141 N N . GLY B 1 529 ? -4.123 57.086 47.363 1.00 95.45 1534 GLY B N 1
ATOM 9142 C CA . GLY B 1 529 ? -3.608 55.959 46.605 1.00 93.35 1534 GLY B CA 1
ATOM 9143 C C . GLY B 1 529 ? -4.469 55.616 45.405 1.00 88.57 1534 GLY B C 1
ATOM 9144 O O . GLY B 1 529 ? -4.030 54.934 44.482 1.00 94.96 1534 GLY B O 1
ATOM 9145 N N . ARG B 1 530 ? -5.711 56.076 45.430 1.00 80.83 1535 ARG B N 1
ATOM 9146 C CA . ARG B 1 530 ? -6.651 55.808 44.353 1.00 78.42 1535 ARG B CA 1
ATOM 9147 C C . ARG B 1 530 ? -6.434 56.737 43.151 1.00 81.27 1535 ARG B C 1
ATOM 9148 O O . ARG B 1 530 ? -6.071 57.902 43.302 1.00 80.89 1535 ARG B O 1
ATOM 9156 N N . LYS B 1 531 ? -6.655 56.205 41.954 1.00 84.76 1536 LYS B N 1
ATOM 9157 C CA . LYS B 1 531 ? -6.477 56.970 40.728 1.00 84.62 1536 LYS B CA 1
ATOM 9158 C C . LYS B 1 531 ? -7.486 58.099 40.683 1.00 79.34 1536 LYS B C 1
ATOM 9159 O O . LYS B 1 531 ? -8.650 57.906 41.032 1.00 82.58 1536 LYS B O 1
ATOM 9165 N N . GLY B 1 532 ? -7.032 59.279 40.269 1.00 67.47 1537 GLY B N 1
ATOM 9166 C CA . GLY B 1 532 ? -7.896 60.442 40.152 1.00 59.70 1537 GLY B CA 1
ATOM 9167 C C . GLY B 1 532 ? -7.819 61.370 41.351 1.00 62.94 1537 GLY B C 1
ATOM 9168 O O . GLY B 1 532 ? -8.369 62.474 41.327 1.00 63.12 1537 GLY B O 1
ATOM 9169 N N . PHE B 1 533 ? -7.128 60.923 42.398 1.00 70.19 1538 PHE B N 1
ATOM 9170 C CA . PHE B 1 533 ? -7.033 61.678 43.642 1.00 70.13 1538 PHE B CA 1
ATOM 9171 C C . PHE B 1 533 ? -5.595 61.791 44.136 1.00 67.37 1538 PHE B C 1
ATOM 9172 O O . PHE B 1 533 ? -4.796 60.869 43.973 1.00 68.24 1538 PHE B O 1
ATOM 9180 N N . SER B 1 534 ? -5.289 62.916 44.775 1.00 62.86 1539 SER B N 1
ATOM 9181 C CA . SER B 1 534 ? -3.946 63.180 45.273 1.00 59.96 1539 SER B CA 1
ATOM 9182 C C . SER B 1 534 ? -3.936 63.977 46.578 1.00 65.07 1539 SER B C 1
ATOM 9183 O O . SER B 1 534 ? -4.772 64.847 46.805 1.00 69.62 1539 SER B O 1
ATOM 9186 N N . THR B 1 535 ? -2.974 63.649 47.431 1.00 66.88 1540 THR B N 1
ATOM 9187 C CA . THR B 1 535 ? -2.776 64.302 48.716 1.00 64.56 1540 THR B CA 1
ATOM 9188 C C . THR B 1 535 ? -2.005 65.616 48.609 1.00 62.73 1540 THR B C 1
ATOM 9189 O O . THR B 1 535 ? -2.176 66.519 49.429 1.00 58.02 1540 THR B O 1
ATOM 9193 N N . THR B 1 536 ? -1.110 65.686 47.629 1.00 73.90 1541 THR B N 1
ATOM 9194 C CA . THR B 1 536 ? -0.239 66.846 47.452 1.00 80.70 1541 THR B CA 1
ATOM 9195 C C . THR B 1 536 ? -0.629 67.869 46.374 1.00 78.48 1541 THR B C 1
ATOM 9196 O O . THR B 1 536 ? 0.012 68.917 46.269 1.00 75.22 1541 THR B O 1
ATOM 9200 N N . LYS B 1 537 ? -1.655 67.585 45.575 1.00 70.04 1542 LYS B N 1
ATOM 9201 C CA . LYS B 1 537 ? -1.983 68.466 44.452 1.00 60.21 1542 LYS B CA 1
ATOM 9202 C C . LYS B 1 537 ? -3.333 68.161 43.806 1.00 57.55 1542 LYS B C 1
ATOM 9203 O O . LYS B 1 537 ? -3.958 67.150 44.122 1.00 61.58 1542 LYS B O 1
ATOM 9209 N N . GLY B 1 538 ? -3.723 68.991 42.834 1.00 54.10 1543 GLY B N 1
ATOM 9210 C CA . GLY B 1 538 ? -5.004 68.858 42.149 1.00 54.63 1543 GLY B CA 1
ATOM 9211 C C . GLY B 1 538 ? -6.047 69.934 42.418 1.00 56.67 1543 GLY B C 1
ATOM 9212 O O . GLY B 1 538 ? -5.764 70.937 43.070 1.00 64.61 1543 GLY B O 1
ATOM 9213 N N . LYS B 1 539 ? -7.244 69.747 41.861 1.00 57.89 1544 LYS B N 1
ATOM 9214 C CA . LYS B 1 539 ? -8.315 70.739 41.977 1.00 59.34 1544 LYS B CA 1
ATOM 9215 C C . LYS B 1 539 ? -8.954 70.705 43.371 1.00 63.06 1544 LYS B C 1
ATOM 9216 O O . LYS B 1 539 ? -8.947 69.679 44.046 1.00 66.22 1544 LYS B O 1
ATOM 9222 N N . LEU B 1 540 ? -9.501 71.838 43.796 1.00 63.91 1545 LEU B N 1
ATOM 9223 C CA . LEU B 1 540 ? -9.935 72.010 45.180 1.00 58.96 1545 LEU B CA 1
ATOM 9224 C C . LEU B 1 540 ? -11.431 71.823 45.436 1.00 58.96 1545 LEU B C 1
ATOM 9225 O O . LEU B 1 540 ? -11.900 72.036 46.555 1.00 60.89 1545 LEU B O 1
ATOM 9230 N N . TYR B 1 541 ? -12.178 71.451 44.403 1.00 57.95 1546 TYR B N 1
ATOM 9231 C CA . TYR B 1 541 ? -13.617 71.249 44.539 1.00 58.15 1546 TYR B CA 1
ATOM 9232 C C . TYR B 1 541 ? -14.058 69.984 43.806 1.00 62.04 1546 TYR B C 1
ATOM 9233 O O . TYR B 1 541 ? -13.615 69.724 42.686 1.00 65.11 1546 TYR B O 1
ATOM 9242 N N . SER B 1 542 ? -14.938 69.204 44.423 1.00 59.71 1547 SER B N 1
ATOM 9243 C CA . SER B 1 542 ? -15.473 68.012 43.765 1.00 66.58 1547 SER B CA 1
ATOM 9244 C C . SER B 1 542 ? -16.836 67.587 44.297 1.00 69.86 1547 SER B C 1
ATOM 9245 O O . SER B 1 542 ? -17.176 67.855 45.448 1.00 71.50 1547 SER B O 1
ATOM 9248 N N . TYR B 1 543 ? -17.609 66.918 43.448 1.00 67.74 1548 TYR B N 1
ATOM 9249 C CA . TYR B 1 543 ? -18.839 66.265 43.885 1.00 68.14 1548 TYR B CA 1
ATOM 9250 C C . TYR B 1 543 ? -18.546 64.816 44.291 1.00 72.73 1548 TYR B C 1
ATOM 9251 O O . TYR B 1 543 ? -19.406 64.126 44.842 1.00 72.73 1548 TYR B O 1
ATOM 9260 N N . PHE B 1 544 ? -17.328 64.362 44.001 1.00 71.00 1549 PHE B N 1
ATOM 9261 C CA . PHE B 1 544 ? -16.899 63.005 44.335 1.00 67.67 1549 PHE B CA 1
ATOM 9262 C C . PHE B 1 544 ? -17.805 61.962 43.697 1.00 71.56 1549 PHE B C 1
ATOM 9263 O O . PHE B 1 544 ? -17.941 60.846 44.200 1.00 70.37 1549 PHE B O 1
ATOM 9271 N N . GLU B 1 545 ? -18.408 62.321 42.571 1.00 70.10 1550 GLU B N 1
ATOM 9272 C CA . GLU B 1 545 ? -19.243 61.384 41.844 1.00 69.66 1550 GLU B CA 1
ATOM 9273 C C . GLU B 1 545 ? -18.391 60.181 41.458 1.00 74.71 1550 GLU B C 1
ATOM 9274 O O . GLU B 1 545 ? -17.202 60.321 41.179 1.00 72.58 1550 GLU B O 1
ATOM 9280 N N . GLY B 1 546 ? -18.985 58.993 41.489 1.00 80.11 1551 GLY B N 1
ATOM 9281 C CA . GLY B 1 546 ? -18.241 57.775 41.229 1.00 75.62 1551 GLY B CA 1
ATOM 9282 C C . GLY B 1 546 ? -17.700 57.151 42.502 1.00 77.72 1551 GLY B C 1
ATOM 9283 O O . GLY B 1 546 ? -17.038 56.118 42.454 1.00 85.03 1551 GLY B O 1
ATOM 9284 N N . THR B 1 547 ? -17.948 57.803 43.635 1.00 77.14 1552 THR B N 1
ATOM 9285 C CA . THR B 1 547 ? -17.628 57.248 44.949 1.00 71.87 1552 THR B CA 1
ATOM 9286 C C . THR B 1 547 ? -18.857 57.256 45.844 1.00 74.68 1552 THR B C 1
ATOM 9287 O O . THR B 1 547 ? -19.933 57.687 45.431 1.00 74.17 1552 THR B O 1
ATOM 9291 N N . LYS B 1 548 ? -18.687 56.781 47.073 1.00 85.48 1553 LYS B N 1
ATOM 9292 C CA . LYS B 1 548 ? -19.785 56.702 48.034 1.00 97.95 1553 LYS B CA 1
ATOM 9293 C C . LYS B 1 548 ? -20.015 58.025 48.765 1.00 98.93 1553 LYS B C 1
ATOM 9294 O O . LYS B 1 548 ? -20.988 58.175 49.504 1.00 99.98 1553 LYS B O 1
ATOM 9300 N N . PHE B 1 549 ? -19.122 58.984 48.547 1.00 100.08 1554 PHE B N 1
ATOM 9301 C CA . PHE B 1 549 ? -19.250 60.300 49.165 1.00 97.98 1554 PHE B CA 1
ATOM 9302 C C . PHE B 1 549 ? -20.074 61.244 48.298 1.00 92.55 1554 PHE B C 1
ATOM 9303 O O . PHE B 1 549 ? -20.340 62.384 48.681 1.00 91.43 1554 PHE B O 1
ATOM 9311 N N . HIS B 1 550 ? -20.492 60.756 47.137 1.00 83.36 1555 HIS B N 1
ATOM 9312 C CA . HIS B 1 550 ? -21.264 61.564 46.208 1.00 75.30 1555 HIS B CA 1
ATOM 9313 C C . HIS B 1 550 ? -22.478 62.184 46.879 1.00 76.25 1555 HIS B C 1
ATOM 9314 O O . HIS B 1 550 ? -22.708 63.378 46.758 1.00 76.34 1555 HIS B O 1
ATOM 9321 N N . GLN B 1 551 ? -23.254 61.375 47.589 1.00 82.19 1556 GLN B N 1
ATOM 9322 C CA . GLN B 1 551 ? -24.493 61.866 48.176 1.00 88.80 1556 GLN B CA 1
ATOM 9323 C C . GLN B 1 551 ? -24.245 63.010 49.153 1.00 90.21 1556 GLN B C 1
ATOM 9324 O O . GLN B 1 551 ? -24.896 64.054 49.067 1.00 92.28 1556 GLN B O 1
ATOM 9330 N N . ALA B 1 552 ? -23.302 62.822 50.072 1.00 83.78 1557 ALA B N 1
ATOM 9331 C CA . ALA B 1 552 ? -22.963 63.869 51.030 1.00 74.09 1557 ALA B CA 1
ATOM 9332 C C . ALA B 1 552 ? -22.549 65.144 50.287 1.00 79.16 1557 ALA B C 1
ATOM 9333 O O . ALA B 1 552 ? -22.900 66.242 50.693 1.00 80.17 1557 ALA B O 1
ATOM 9335 N N . ALA B 1 553 ? -21.795 64.999 49.203 1.00 78.95 1558 ALA B N 1
ATOM 9336 C CA . ALA B 1 553 ? -21.366 66.158 48.431 1.00 75.37 1558 ALA B CA 1
ATOM 9337 C C . ALA B 1 553 ? -22.545 66.921 47.817 1.00 74.84 1558 ALA B C 1
ATOM 9338 O O . ALA B 1 553 ? -22.597 68.142 47.905 1.00 73.35 1558 ALA B O 1
ATOM 9340 N N . LYS B 1 554 ? -23.481 66.209 47.191 1.00 79.20 1559 LYS B N 1
ATOM 9341 C CA . LYS B 1 554 ? -24.628 66.852 46.546 1.00 85.36 1559 LYS B CA 1
ATOM 9342 C C . LYS B 1 554 ? -25.460 67.599 47.580 1.00 90.03 1559 LYS B C 1
ATOM 9343 O O . LYS B 1 554 ? -25.929 68.706 47.326 1.00 95.41 1559 LYS B O 1
ATOM 9349 N N . ASP B 1 555 ? -25.661 66.977 48.737 1.00 87.67 1560 ASP B N 1
ATOM 9350 C CA . ASP B 1 555 ? -26.484 67.568 49.782 1.00 86.56 1560 ASP B CA 1
ATOM 9351 C C . ASP B 1 555 ? -25.838 68.824 50.384 1.00 84.77 1560 ASP B C 1
ATOM 9352 O O . ASP B 1 555 ? -26.512 69.836 50.571 1.00 86.48 1560 ASP B O 1
ATOM 9357 N N . MET B 1 556 ? -24.542 68.759 50.684 1.00 77.04 1561 MET B N 1
ATOM 9358 C CA . MET B 1 556 ? -23.796 69.922 51.175 1.00 74.23 1561 MET B CA 1
ATOM 9359 C C . MET B 1 556 ? -23.915 71.071 50.184 1.00 78.62 1561 MET B C 1
ATOM 9360 O O . MET B 1 556 ? -24.176 72.220 50.552 1.00 84.48 1561 MET B O 1
ATOM 9365 N N . ALA B 1 557 ? -23.730 70.740 48.914 1.00 77.43 1562 ALA B N 1
ATOM 9366 C CA . ALA B 1 557 ? -23.784 71.725 47.855 1.00 84.62 1562 ALA B CA 1
ATOM 9367 C C . ALA B 1 557 ? -25.156 72.377 47.858 1.00 87.13 1562 ALA B C 1
ATOM 9368 O O . ALA B 1 557 ? -25.270 73.595 47.740 1.00 94.18 1562 ALA B O 1
ATOM 9370 N N . GLU B 1 558 ? -26.195 71.563 48.008 1.00 78.99 1563 GLU B N 1
ATOM 9371 C CA . GLU B 1 558 ? -27.562 72.064 47.983 1.00 76.95 1563 GLU B CA 1
ATOM 9372 C C . GLU B 1 558 ? -27.847 72.961 49.187 1.00 80.09 1563 GLU B C 1
ATOM 9373 O O . GLU B 1 558 ? -28.581 73.944 49.082 1.00 77.20 1563 GLU B O 1
ATOM 9379 N N . ILE B 1 559 ? -27.263 72.618 50.331 1.00 85.97 1564 ILE B N 1
ATOM 9380 C CA . ILE B 1 559 ? -27.475 73.388 51.546 1.00 85.89 1564 ILE B CA 1
ATOM 9381 C C . ILE B 1 559 ? -26.907 74.785 51.345 1.00 86.67 1564 ILE B C 1
ATOM 9382 O O . ILE B 1 559 ? -27.507 75.779 51.761 1.00 90.40 1564 ILE B O 1
ATOM 9387 N N . LYS B 1 560 ? -25.745 74.854 50.704 1.00 77.09 1565 LYS B N 1
ATOM 9388 C CA . LYS B 1 560 ? -25.127 76.136 50.401 1.00 75.53 1565 LYS B CA 1
ATOM 9389 C C . LYS B 1 560 ? -25.941 76.934 49.375 1.00 73.35 1565 LYS B C 1
ATOM 9390 O O . LYS B 1 560 ? -25.882 78.161 49.355 1.00 75.13 1565 LYS B O 1
ATOM 9396 N N . VAL B 1 561 ? -26.681 76.244 48.512 1.00 69.27 1566 VAL B N 1
ATOM 9397 C CA . VAL B 1 561 ? -27.544 76.922 47.547 1.00 73.08 1566 VAL B CA 1
ATOM 9398 C C . VAL B 1 561 ? -28.723 77.582 48.259 1.00 77.71 1566 VAL B C 1
ATOM 9399 O O . VAL B 1 561 ? -29.116 78.708 47.940 1.00 80.27 1566 VAL B O 1
ATOM 9403 N N . LEU B 1 562 ? -29.292 76.862 49.218 1.00 77.27 1567 LEU B N 1
ATOM 9404 C CA . LEU B 1 562 ? -30.439 77.353 49.968 1.00 76.86 1567 LEU B CA 1
ATOM 9405 C C . LEU B 1 562 ? -30.020 78.438 50.961 1.00 81.80 1567 LEU B C 1
ATOM 9406 O O . LEU B 1 562 ? -30.806 79.324 51.297 1.00 83.93 1567 LEU B O 1
ATOM 9411 N N . PHE B 1 563 ? -28.773 78.365 51.415 1.00 89.04 1568 PHE B N 1
ATOM 9412 C CA . PHE B 1 563 ? -28.256 79.281 52.427 1.00 91.85 1568 PHE B CA 1
ATOM 9413 C C . PHE B 1 563 ? -26.942 79.886 51.967 1.00 82.76 1568 PHE B C 1
ATOM 9414 O O . PHE B 1 563 ? -25.868 79.419 52.348 1.00 83.21 1568 PHE B O 1
ATOM 9422 N N . PRO B 1 564 ? -27.024 80.925 51.130 1.00 73.22 1569 PRO B N 1
ATOM 9423 C CA . PRO B 1 564 ? -25.851 81.592 50.558 1.00 72.77 1569 PRO B CA 1
ATOM 9424 C C . PRO B 1 564 ? -24.862 82.094 51.609 1.00 79.62 1569 PRO B C 1
ATOM 9425 O O . PRO B 1 564 ? -23.663 82.150 51.328 1.00 82.93 1569 PRO B O 1
ATOM 9429 N N . ASN B 1 565 ? -25.348 82.439 52.799 1.00 78.12 1570 ASN B N 1
ATOM 9430 C CA . ASN B 1 565 ? -24.459 82.854 53.878 1.00 74.86 1570 ASN B CA 1
ATOM 9431 C C . ASN B 1 565 ? -23.662 81.660 54.401 1.00 74.33 1570 ASN B C 1
ATOM 9432 O O . ASN B 1 565 ? -24.231 80.657 54.829 1.00 69.73 1570 ASN B O 1
ATOM 9437 N N . ASP B 1 566 ? -22.341 81.773 54.374 1.00 78.60 1571 ASP B N 1
ATOM 9438 C CA . ASP B 1 566 ? -21.492 80.642 54.718 1.00 82.67 1571 ASP B CA 1
ATOM 9439 C C . ASP B 1 566 ? -21.804 80.107 56.115 1.00 84.90 1571 ASP B C 1
ATOM 9440 O O . ASP B 1 566 ? -21.855 78.897 56.326 1.00 87.89 1571 ASP B O 1
ATOM 9445 N N . GLN B 1 567 ? -22.030 81.000 57.068 1.00 87.41 1572 GLN B N 1
ATOM 9446 C CA . GLN B 1 567 ? -22.224 80.577 58.451 1.00 87.56 1572 GLN B CA 1
ATOM 9447 C C . GLN B 1 567 ? -23.577 79.903 58.689 1.00 91.34 1572 GLN B C 1
ATOM 9448 O O . GLN B 1 567 ? -23.650 78.882 59.373 1.00 90.66 1572 GLN B O 1
ATOM 9454 N N . GLU B 1 568 ? -24.644 80.453 58.118 1.00 95.49 1573 GLU B N 1
ATOM 9455 C CA . GLU B 1 568 ? -25.954 79.818 58.223 1.00 101.14 1573 GLU B CA 1
ATOM 9456 C C . GLU B 1 568 ? -25.918 78.466 57.515 1.00 96.97 1573 GLU B C 1
ATOM 9457 O O . GLU B 1 568 ? -26.517 77.491 57.968 1.00 99.57 1573 GLU B O 1
ATOM 9463 N N . SER B 1 569 ? -25.198 78.416 56.402 1.00 86.48 1574 SER B N 1
ATOM 9464 C CA . SER B 1 569 ? -25.040 77.189 55.639 1.00 77.50 1574 SER B CA 1
ATOM 9465 C C . SER B 1 569 ? -24.393 76.094 56.491 1.00 78.23 1574 SER B C 1
ATOM 9466 O O . SER B 1 569 ? -24.865 74.954 56.530 1.00 72.25 1574 SER B O 1
ATOM 9469 N N . ASN B 1 570 ? -23.300 76.441 57.164 1.00 81.42 1575 ASN B N 1
ATOM 9470 C CA . ASN B 1 570 ? -22.575 75.472 57.975 1.00 82.61 1575 ASN B CA 1
ATOM 9471 C C . ASN B 1 570 ? -23.387 75.062 59.196 1.00 90.04 1575 ASN B C 1
ATOM 9472 O O . ASN B 1 570 ? -23.251 73.948 59.697 1.00 94.42 1575 ASN B O 1
ATOM 9477 N N . GLU B 1 571 ? -24.230 75.967 59.679 1.00 92.31 1576 GLU B N 1
ATOM 9478 C CA . GLU B 1 571 ? -25.130 75.644 60.774 1.00 95.40 1576 GLU B CA 1
ATOM 9479 C C . GLU B 1 571 ? -26.093 74.540 60.340 1.00 94.80 1576 GLU B C 1
ATOM 9480 O O . GLU B 1 571 ? -26.277 73.543 61.045 1.00 102.12 1576 GLU B O 1
ATOM 9486 N N . GLN B 1 572 ? -26.696 74.713 59.170 1.00 85.77 1577 GLN B N 1
ATOM 9487 C CA . GLN B 1 572 ? -27.592 73.698 58.634 1.00 86.91 1577 GLN B CA 1
ATOM 9488 C C . GLN B 1 572 ? -26.847 72.409 58.340 1.00 90.14 1577 GLN B C 1
ATOM 9489 O O . GLN B 1 572 ? -27.408 71.326 58.470 1.00 92.93 1577 GLN B O 1
ATOM 9495 N N . LEU B 1 573 ? -25.581 72.521 57.951 1.00 93.79 1578 LEU B N 1
ATOM 9496 C CA . LEU B 1 573 ? -24.788 71.334 57.668 1.00 89.63 1578 LEU B CA 1
ATOM 9497 C C . LEU B 1 573 ? -24.583 70.555 58.957 1.00 93.70 1578 LEU B C 1
ATOM 9498 O O . LEU B 1 573 ? -24.579 69.327 58.951 1.00 96.12 1578 LEU B O 1
ATOM 9503 N N . CYS B 1 574 ? -24.418 71.269 60.067 1.00 95.28 1579 CYS B N 1
ATOM 9504 C CA . CYS B 1 574 ? -24.283 70.612 61.359 1.00 101.35 1579 CYS B CA 1
ATOM 9505 C C . CYS B 1 574 ? -25.577 69.875 61.697 1.00 109.47 1579 CYS B C 1
ATOM 9506 O O . CYS B 1 574 ? -25.550 68.723 62.133 1.00 111.22 1579 CYS B O 1
ATOM 9509 N N . ALA B 1 575 ? -26.709 70.542 61.486 1.00 110.15 1580 ALA B N 1
ATOM 9510 C CA . ALA B 1 575 ? -28.019 69.919 61.675 1.00 106.01 1580 ALA B CA 1
ATOM 9511 C C . ALA B 1 575 ? -28.142 68.635 60.851 1.00 106.04 1580 ALA B C 1
ATOM 9512 O O . ALA B 1 575 ? -28.693 67.636 61.310 1.00 109.36 1580 ALA B O 1
ATOM 9514 N N . TYR B 1 576 ? -27.630 68.685 59.626 1.00 101.35 1581 TYR B N 1
ATOM 9515 C CA . TYR B 1 576 ? -27.699 67.575 58.683 1.00 94.11 1581 TYR B CA 1
ATOM 9516 C C . TYR B 1 576 ? -26.851 66.404 59.160 1.00 90.45 1581 TYR B C 1
ATOM 9517 O O . TYR B 1 576 ? -27.241 65.243 59.034 1.00 89.59 1581 TYR B O 1
ATOM 9526 N N . ILE B 1 577 ? -25.683 66.725 59.703 1.00 92.79 1582 ILE B N 1
ATOM 9527 C CA . ILE B 1 577 ? -24.762 65.723 60.221 1.00 95.72 1582 ILE B CA 1
ATOM 9528 C C . ILE B 1 577 ? -25.424 64.972 61.366 1.00 96.73 1582 ILE B C 1
ATOM 9529 O O . ILE B 1 577 ? -25.159 63.789 61.588 1.00 100.00 1582 ILE B O 1
ATOM 9534 N N . LEU B 1 578 ? -26.302 65.672 62.079 1.00 91.45 1583 LEU B N 1
ATOM 9535 C CA . LEU B 1 578 ? -26.923 65.148 63.295 1.00 92.38 1583 LEU B CA 1
ATOM 9536 C C . LEU B 1 578 ? -28.188 64.348 62.990 1.00 95.78 1583 LEU B C 1
ATOM 9537 O O . LEU B 1 578 ? -28.895 63.923 63.903 1.00 97.85 1583 LEU B O 1
ATOM 9542 N N . GLY B 1 579 ? -28.460 64.141 61.705 1.00 100.59 1584 GLY B N 1
ATOM 9543 C CA . GLY B 1 579 ? -29.600 63.350 61.279 1.00 102.93 1584 GLY B CA 1
ATOM 9544 C C . GLY B 1 579 ? -30.740 64.100 60.622 1.00 104.76 1584 GLY B C 1
ATOM 9545 O O . GLY B 1 579 ? -31.590 63.481 59.990 1.00 111.43 1584 GLY B O 1
ATOM 9546 N N . GLU B 1 580 ? -30.767 65.421 60.741 1.00 101.51 1585 GLU B N 1
ATOM 9547 C CA . GLU B 1 580 ? -31.835 66.191 60.120 1.00 106.58 1585 GLU B CA 1
ATOM 9548 C C . GLU B 1 580 ? -31.845 65.901 58.625 1.00 110.00 1585 GLU B C 1
ATOM 9549 O O . GLU B 1 580 ? -30.787 65.838 58.004 1.00 114.69 1585 GLU B O 1
ATOM 9555 N N . THR B 1 581 ? -33.028 65.717 58.044 1.00 110.77 1586 THR B N 1
ATOM 9556 C CA . THR B 1 581 ? -33.102 65.327 56.637 1.00 117.60 1586 THR B CA 1
ATOM 9557 C C . THR B 1 581 ? -33.021 66.532 55.689 1.00 119.38 1586 THR B C 1
ATOM 9558 O O . THR B 1 581 ? -32.913 67.672 56.139 1.00 120.73 1586 THR B O 1
ATOM 9562 N N . MET B 1 582 ? -33.091 66.276 54.382 1.00 117.01 1587 MET B N 1
ATOM 9563 C CA . MET B 1 582 ? -32.958 67.334 53.379 1.00 111.71 1587 MET B CA 1
ATOM 9564 C C . MET B 1 582 ? -34.312 67.993 53.160 1.00 112.25 1587 MET B C 1
ATOM 9565 O O . MET B 1 582 ? -34.406 69.208 53.037 1.00 109.61 1587 MET B O 1
ATOM 9570 N N . GLU B 1 583 ? -35.354 67.169 53.097 1.00 103.49 1588 GLU B N 1
ATOM 9571 C CA . GLU B 1 583 ? -36.726 67.643 52.966 1.00 107.18 1588 GLU B CA 1
ATOM 9572 C C . GLU B 1 583 ? -36.957 68.788 53.957 1.00 102.34 1588 GLU B C 1
ATOM 9573 O O . GLU B 1 583 ? -37.502 69.844 53.615 1.00 100.55 1588 GLU B O 1
ATOM 9579 N N . ALA B 1 584 ? -36.493 68.573 55.183 1.00 107.76 1589 ALA B N 1
ATOM 9580 C CA . ALA B 1 584 ? -36.676 69.514 56.281 1.00 101.74 1589 ALA B CA 1
ATOM 9581 C C . ALA B 1 584 ? -35.913 70.809 56.047 1.00 98.24 1589 ALA B C 1
ATOM 9582 O O . ALA B 1 584 ? -36.427 71.899 56.299 1.00 98.03 1589 ALA B O 1
ATOM 9584 N N . ILE B 1 585 ? -34.680 70.681 55.569 1.00 97.35 1590 ILE B N 1
ATOM 9585 C CA . ILE B 1 585 ? -33.821 71.835 55.345 1.00 91.39 1590 ILE B CA 1
ATOM 9586 C C . ILE B 1 585 ? -34.392 72.716 54.239 1.00 91.49 1590 ILE B C 1
ATOM 9587 O O . ILE B 1 585 ? -34.275 73.941 54.283 1.00 89.70 1590 ILE B O 1
ATOM 9592 N N . ARG B 1 586 ? -35.015 72.074 53.252 1.00 92.49 1591 ARG B N 1
ATOM 9593 C CA . ARG B 1 586 ? -35.613 72.764 52.115 1.00 96.93 1591 ARG B CA 1
ATOM 9594 C C . ARG B 1 586 ? -36.860 73.525 52.549 1.00 104.39 1591 ARG B C 1
ATOM 9595 O O . ARG B 1 586 ? -37.134 74.619 52.048 1.00 103.15 1591 ARG B O 1
ATOM 9603 N N . GLU B 1 587 ? -37.622 72.929 53.467 1.00 110.58 1592 GLU B N 1
ATOM 9604 C CA . GLU B 1 587 ? -38.745 73.623 54.097 1.00 110.79 1592 GLU B CA 1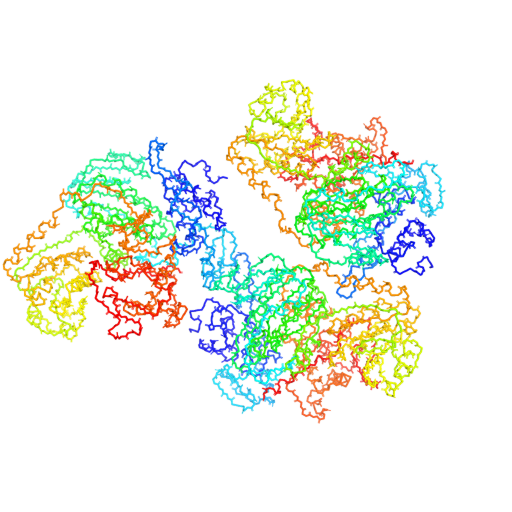
ATOM 9605 C C . GLU B 1 587 ? -38.271 74.836 54.893 1.00 104.52 1592 GLU B C 1
ATOM 9606 O O . GLU B 1 587 ? -38.907 75.890 54.866 1.00 106.80 1592 GLU B O 1
ATOM 9612 N N . LYS B 1 588 ? -37.153 74.678 55.599 1.00 92.84 1593 LYS B N 1
ATOM 9613 C CA . LYS B 1 588 ? -36.562 75.762 56.384 1.00 79.79 1593 LYS B CA 1
ATOM 9614 C C . LYS B 1 588 ? -36.163 76.967 55.521 1.00 92.36 1593 LYS B C 1
ATOM 9615 O O . LYS B 1 588 ? -35.948 78.059 56.048 1.00 92.82 1593 LYS B O 1
ATOM 9617 N N . CYS B 1 589 ? -36.054 76.773 54.207 1.00 108.73 1594 CYS B N 1
ATOM 9618 C CA . CYS B 1 589 ? -35.743 77.878 53.297 1.00 112.99 1594 CYS B CA 1
ATOM 9619 C C . CYS B 1 589 ? -37.038 78.552 52.851 1.00 113.87 1594 CYS B C 1
ATOM 9620 O O . CYS B 1 589 ? -37.914 77.900 52.283 1.00 111.01 1594 CYS B O 1
ATOM 9623 N N . PRO B 1 590 ? -37.144 79.874 53.068 1.00 119.26 1595 PRO B N 1
ATOM 9624 C CA . PRO B 1 590 ? -38.418 80.574 52.848 1.00 123.07 1595 PRO B CA 1
ATOM 9625 C C . PRO B 1 590 ? -38.918 80.548 51.408 1.00 119.11 1595 PRO B C 1
ATOM 9626 O O . PRO B 1 590 ? -40.088 80.845 51.168 1.00 122.97 1595 PRO B O 1
ATOM 9630 N N . VAL B 1 591 ? -38.054 80.203 50.466 1.00 105.77 1596 VAL B N 1
ATOM 9631 C CA . VAL B 1 591 ? -38.347 80.466 49.070 1.00 103.24 1596 VAL B CA 1
ATOM 9632 C C . VAL B 1 591 ? -37.938 79.269 48.201 1.00 106.47 1596 VAL B C 1
ATOM 9633 O O . VAL B 1 591 ? -37.386 78.286 48.698 1.00 102.52 1596 VAL B O 1
ATOM 9637 N N . ASP B 1 592 ? -38.216 79.361 46.906 1.00 113.99 1597 ASP B N 1
ATOM 9638 C CA . ASP B 1 592 ? -37.965 78.268 45.976 1.00 121.69 1597 ASP B CA 1
ATOM 9639 C C . ASP B 1 592 ? -36.477 77.940 45.849 1.00 132.62 1597 ASP B C 1
ATOM 9640 O O . ASP B 1 592 ? -35.625 78.619 46.420 1.00 128.89 1597 ASP B O 1
ATOM 9645 N N . HIS B 1 593 ? -36.190 76.886 45.086 1.00 148.07 1598 HIS B N 1
ATOM 9646 C CA . HIS B 1 593 ? -34.840 76.346 44.928 1.00 152.36 1598 HIS B CA 1
ATOM 9647 C C . HIS B 1 593 ? -34.311 76.347 43.492 1.00 143.86 1598 HIS B C 1
ATOM 9648 O O . HIS B 1 593 ? -35.085 76.277 42.536 1.00 147.68 1598 HIS B O 1
ATOM 9655 N N . ASN B 1 594 ? -32.988 76.420 43.349 1.00 130.33 1599 ASN B N 1
ATOM 9656 C CA . ASN B 1 594 ? -32.340 76.200 42.056 1.00 113.87 1599 ASN B CA 1
ATOM 9657 C C . ASN B 1 594 ? -31.956 74.728 41.915 1.00 98.69 1599 ASN B C 1
ATOM 9658 O O . ASN B 1 594 ? -31.507 74.109 42.878 1.00 95.35 1599 ASN B O 1
ATOM 9663 N N . PRO B 1 595 ? -32.145 74.156 40.717 1.00 92.03 1600 PRO B N 1
ATOM 9664 C CA . PRO B 1 595 ? -31.701 72.784 40.431 1.00 88.09 1600 PRO B CA 1
ATOM 9665 C C . PRO B 1 595 ? -30.177 72.611 40.473 1.00 84.06 1600 PRO B C 1
ATOM 9666 O O . PRO B 1 595 ? -29.699 71.475 40.515 1.00 76.69 1600 PRO B O 1
ATOM 9670 N N . SER B 1 596 ? -29.435 73.718 40.452 1.00 82.21 1601 SER B N 1
ATOM 9671 C CA . SER B 1 596 ? -27.978 73.678 40.330 1.00 77.54 1601 SER B CA 1
ATOM 9672 C C . SER B 1 596 ? -27.269 74.061 41.627 1.00 76.68 1601 SER B C 1
ATOM 9673 O O . SER B 1 596 ? -27.807 74.793 42.454 1.00 74.38 1601 SER B O 1
ATOM 9676 N N . SER B 1 597 ? -26.055 73.541 41.792 1.00 77.33 1602 SER B N 1
ATOM 9677 C CA . SER B 1 597 ? -25.217 73.860 42.941 1.00 71.06 1602 SER B CA 1
ATOM 9678 C C . SER B 1 597 ? -23.765 74.005 42.496 1.00 64.12 1602 SER B C 1
ATOM 9679 O O . SER B 1 597 ? -23.477 74.010 41.301 1.00 59.65 1602 SER B O 1
ATOM 9682 N N . SER B 1 598 ? -22.859 74.141 43.460 1.00 62.43 1603 SER B N 1
ATOM 9683 C CA . SER B 1 598 ? -21.433 74.216 43.174 1.00 59.20 1603 SER B CA 1
ATOM 9684 C C . SER B 1 598 ? -20.680 73.110 43.904 1.00 60.12 1603 SER B C 1
ATOM 9685 O O . SER B 1 598 ? -21.055 72.732 45.011 1.00 71.17 1603 SER B O 1
ATOM 9688 N N . PRO B 1 599 ? -19.609 72.587 43.288 1.00 54.32 1604 PRO B N 1
ATOM 9689 C CA . PRO B 1 599 ? -18.830 71.527 43.937 1.00 54.65 1604 PRO B CA 1
ATOM 9690 C C . PRO B 1 599 ? -18.251 71.979 45.276 1.00 58.75 1604 PRO B C 1
ATOM 9691 O O . PRO B 1 599 ? -17.642 73.047 45.342 1.00 59.41 1604 PRO B O 1
ATOM 9695 N N . PRO B 1 600 ? -18.442 71.178 46.332 1.00 66.91 1605 PRO B N 1
ATOM 9696 C CA . PRO B 1 600 ? -17.937 71.488 47.678 1.00 71.14 1605 PRO B CA 1
ATOM 9697 C C . PRO B 1 600 ? -16.416 71.566 47.736 1.00 69.01 1605 PRO B C 1
ATOM 9698 O O . PRO B 1 600 ? -15.755 70.906 46.939 1.00 73.15 1605 PRO B O 1
ATOM 9702 N N . LYS B 1 601 ? -15.871 72.343 48.670 1.00 63.42 1606 LYS B N 1
ATOM 9703 C CA . LYS B 1 601 ? -14.426 72.381 48.860 1.00 62.75 1606 LYS B CA 1
ATOM 9704 C C . LYS B 1 601 ? -13.955 70.999 49.304 1.00 62.85 1606 LYS B C 1
ATOM 9705 O O . LYS B 1 601 ? -14.587 70.365 50.141 1.00 63.85 1606 LYS B O 1
ATOM 9711 N N . THR B 1 602 ? -12.869 70.514 48.718 1.00 66.19 1607 THR B N 1
ATOM 9712 C CA . THR B 1 602 ? -12.323 69.227 49.119 1.00 70.54 1607 THR B CA 1
ATOM 9713 C C . THR B 1 602 ? -11.284 69.395 50.219 1.00 74.62 1607 THR B C 1
ATOM 9714 O O . THR B 1 602 ? -10.895 68.427 50.869 1.00 77.24 1607 THR B O 1
ATOM 9718 N N . LEU B 1 603 ? -10.836 70.628 50.423 1.00 75.93 1608 LEU B N 1
ATOM 9719 C CA . LEU B 1 603 ? -9.726 70.885 51.329 1.00 72.97 1608 LEU B CA 1
ATOM 9720 C C . LEU B 1 603 ? -9.893 72.206 52.087 1.00 71.64 1608 LEU B C 1
ATOM 9721 O O . LEU B 1 603 ? -9.091 73.128 51.915 1.00 66.69 1608 LEU B O 1
ATOM 9726 N N . PRO B 1 604 ? -10.932 72.301 52.934 1.00 71.59 1609 PRO B N 1
ATOM 9727 C CA . PRO B 1 604 ? -11.218 73.510 53.726 1.00 68.72 1609 PRO B CA 1
ATOM 9728 C C . PRO B 1 604 ? -10.165 73.801 54.801 1.00 69.88 1609 PRO B C 1
ATOM 9729 O O . PRO B 1 604 ? -9.891 74.961 55.137 1.00 68.05 1609 PRO B O 1
ATOM 9733 N N . CYS B 1 605 ? -9.592 72.730 55.339 1.00 69.60 1610 CYS B N 1
ATOM 9734 C CA . CYS B 1 605 ? -8.468 72.818 56.263 1.00 70.99 1610 CYS B CA 1
ATOM 9735 C C . CYS B 1 605 ? -7.735 71.491 56.251 1.00 77.21 1610 CYS B C 1
ATOM 9736 O O . CYS B 1 605 ? -8.206 70.534 55.637 1.00 80.45 1610 CYS B O 1
ATOM 9739 N N . LEU B 1 606 ? -6.556 71.449 56.866 1.00 77.90 1611 LEU B N 1
ATOM 9740 C CA . LEU B 1 606 ? -5.771 70.214 56.924 1.00 72.56 1611 LEU B CA 1
ATOM 9741 C C . LEU B 1 606 ? -5.898 69.441 58.241 1.00 72.08 1611 LEU B C 1
ATOM 9742 O O . LEU B 1 606 ? -5.294 68.382 58.394 1.00 74.17 1611 LEU B O 1
ATOM 9747 N N . CYS B 1 607 ? -6.684 69.952 59.183 1.00 74.20 1612 CYS B N 1
ATOM 9748 C CA . CYS B 1 607 ? -6.787 69.316 60.495 1.00 75.35 1612 CYS B CA 1
ATOM 9749 C C . CYS B 1 607 ? -7.794 68.172 60.465 1.00 75.94 1612 CYS B C 1
ATOM 9750 O O . CYS B 1 607 ? -8.466 67.956 59.459 1.00 75.99 1612 CYS B O 1
ATOM 9753 N N . MET B 1 608 ? -7.909 67.459 61.580 1.00 77.88 1613 MET B N 1
ATOM 9754 C CA . MET B 1 608 ? -8.709 66.238 61.629 1.00 83.33 1613 MET B CA 1
ATOM 9755 C C . MET B 1 608 ? -10.214 66.484 61.565 1.00 86.18 1613 MET B C 1
ATOM 9756 O O . MET B 1 608 ? -10.992 65.553 61.340 1.00 83.74 1613 MET B O 1
ATOM 9761 N N . TYR B 1 609 ? -10.623 67.728 61.777 1.00 89.47 1614 TYR B N 1
ATOM 9762 C CA . TYR B 1 609 ? -12.039 68.067 61.800 1.00 88.22 1614 TYR B CA 1
ATOM 9763 C C . TYR B 1 609 ? -12.524 68.629 60.462 1.00 82.41 1614 TYR B C 1
ATOM 9764 O O . TYR B 1 609 ? -13.690 68.997 60.322 1.00 86.27 1614 TYR B O 1
ATOM 9773 N N . ALA B 1 610 ? -11.632 68.682 59.477 1.00 69.03 1615 ALA B N 1
ATOM 9774 C CA . ALA B 1 610 ? -11.950 69.304 58.196 1.00 69.14 1615 ALA B CA 1
ATOM 9775 C C . ALA B 1 610 ? -13.261 68.761 57.633 1.00 71.26 1615 ALA B C 1
ATOM 9776 O O . ALA B 1 610 ? -13.434 67.551 57.545 1.00 66.04 1615 ALA B O 1
ATOM 9778 N N . MET B 1 611 ? -14.175 69.628 57.199 1.00 84.21 1616 MET B N 1
ATOM 9779 C CA . MET B 1 611 ? -15.469 69.098 56.804 1.00 86.91 1616 MET B CA 1
ATOM 9780 C C . MET B 1 611 ? -15.465 68.908 55.314 1.00 83.34 1616 MET B C 1
ATOM 9781 O O . MET B 1 611 ? -15.846 69.793 54.548 1.00 83.01 1616 MET B O 1
ATOM 9786 N N . THR B 1 612 ? -15.093 67.695 54.926 1.00 79.80 1617 THR B N 1
ATOM 9787 C CA . THR B 1 612 ? -15.145 67.257 53.545 1.00 76.17 1617 THR B CA 1
ATOM 9788 C C . THR B 1 612 ? -16.423 66.471 53.344 1.00 74.83 1617 THR B C 1
ATOM 9789 O O . THR B 1 612 ? -17.006 65.979 54.311 1.00 72.65 1617 THR B O 1
ATOM 9793 N N . PRO B 1 613 ? -16.871 66.345 52.092 1.00 74.26 1618 PRO B N 1
ATOM 9794 C CA . PRO B 1 613 ? -17.995 65.430 51.906 1.00 79.33 1618 PRO B CA 1
ATOM 9795 C C . PRO B 1 613 ? -17.690 64.089 52.563 1.00 81.06 1618 PRO B C 1
ATOM 9796 O O . PRO B 1 613 ? -18.609 63.414 53.028 1.00 81.21 1618 PRO B O 1
ATOM 9800 N N . GLU B 1 614 ? -16.413 63.722 52.630 1.00 82.11 1619 GLU B N 1
ATOM 9801 C CA . GLU B 1 614 ? -16.024 62.468 53.274 1.00 83.96 1619 GLU B CA 1
ATOM 9802 C C . GLU B 1 614 ? -16.347 62.476 54.769 1.00 86.30 1619 GLU B C 1
ATOM 9803 O O . GLU B 1 614 ? -17.034 61.581 55.249 1.00 88.85 1619 GLU B O 1
ATOM 9809 N N . ARG B 1 615 ? -15.871 63.480 55.504 1.00 86.07 1620 ARG B N 1
ATOM 9810 C CA . ARG B 1 615 ? -16.113 63.522 56.945 1.00 84.79 1620 ARG B CA 1
ATOM 9811 C C . ARG B 1 615 ? -17.605 63.634 57.225 1.00 86.13 1620 ARG B C 1
ATOM 9812 O O . ARG B 1 615 ? -18.115 63.052 58.181 1.00 85.02 1620 ARG B O 1
ATOM 9820 N N . VAL B 1 616 ? -18.300 64.402 56.394 1.00 91.43 1621 VAL B N 1
ATOM 9821 C CA . VAL B 1 616 ? -19.743 64.549 56.523 1.00 94.29 1621 VAL B CA 1
ATOM 9822 C C . VAL B 1 616 ? -20.399 63.181 56.403 1.00 96.60 1621 VAL B C 1
ATOM 9823 O O . VAL B 1 616 ? -21.272 62.830 57.195 1.00 95.26 1621 VAL B O 1
ATOM 9827 N N . HIS B 1 617 ? -19.954 62.402 55.423 1.00 97.21 1622 HIS B N 1
ATOM 9828 C CA . HIS B 1 617 ? -20.544 61.098 55.158 1.00 99.95 1622 HIS B CA 1
ATOM 9829 C C . HIS B 1 617 ? -20.311 60.125 56.306 1.00 104.15 1622 HIS B C 1
ATOM 9830 O O . HIS B 1 617 ? -21.220 59.400 56.705 1.00 106.91 1622 HIS B O 1
ATOM 9837 N N . ARG B 1 618 ? -19.096 60.117 56.844 1.00 105.48 1623 ARG B N 1
ATOM 9838 C CA . ARG B 1 618 ? -18.758 59.193 57.917 1.00 110.75 1623 ARG B CA 1
ATOM 9839 C C . ARG B 1 618 ? -19.594 59.485 59.155 1.00 111.08 1623 ARG B C 1
ATOM 9840 O O . ARG B 1 618 ? -20.161 58.575 59.759 1.00 115.85 1623 ARG B O 1
ATOM 9848 N N . LEU B 1 619 ? -19.666 60.760 59.526 1.00 102.81 1624 LEU B N 1
ATOM 9849 C CA . LEU B 1 619 ? -20.418 61.175 60.704 1.00 94.22 1624 LEU B CA 1
ATOM 9850 C C . LEU B 1 619 ? -21.906 60.853 60.563 1.00 95.75 1624 LEU B C 1
ATOM 9851 O O . LEU B 1 619 ? -22.511 60.307 61.481 1.00 101.75 1624 LEU B O 1
ATOM 9856 N N . ARG B 1 620 ? -22.496 61.183 59.420 1.00 95.86 1625 ARG B N 1
ATOM 9857 C CA . ARG B 1 620 ? -23.930 60.982 59.230 1.00 102.02 1625 ARG B CA 1
ATOM 9858 C C . ARG B 1 620 ? -24.284 59.501 59.157 1.00 106.87 1625 ARG B C 1
ATOM 9859 O O . ARG B 1 620 ? -25.372 59.096 59.569 1.00 107.54 1625 ARG B O 1
ATOM 9867 N N . SER B 1 621 ? -23.366 58.695 58.637 1.00 107.65 1626 SER B N 1
ATOM 9868 C CA . SER B 1 621 ? -23.594 57.257 58.523 1.00 112.95 1626 SER B CA 1
ATOM 9869 C C . SER B 1 621 ? -23.418 56.544 59.867 1.00 117.76 1626 SER B C 1
ATOM 9870 O O . SER B 1 621 ? -23.895 55.423 60.047 1.00 118.81 1626 SER B O 1
ATOM 9873 N N . ASN B 1 622 ? -22.719 57.192 60.797 1.00 120.23 1627 ASN B N 1
ATOM 9874 C CA . ASN B 1 622 ? -22.550 56.665 62.150 1.00 118.43 1627 ASN B CA 1
ATOM 9875 C C . ASN B 1 622 ? -23.612 57.189 63.115 1.00 119.67 1627 ASN B C 1
ATOM 9876 O O . ASN B 1 622 ? -23.592 56.869 64.304 1.00 121.88 1627 ASN B O 1
ATOM 9881 N N . ASN B 1 623 ? -24.527 58.007 62.605 1.00 115.82 1628 ASN B N 1
ATOM 9882 C CA . ASN B 1 623 ? -25.581 58.579 63.432 1.00 112.17 1628 ASN B CA 1
ATOM 9883 C C . ASN B 1 623 ? -24.986 59.144 64.710 1.00 104.08 1628 ASN B C 1
ATOM 9884 O O . ASN B 1 623 ? -25.456 58.849 65.804 1.00 105.78 1628 ASN B O 1
ATOM 9889 N N . VAL B 1 624 ? -23.938 59.945 64.567 1.00 96.72 1629 VAL B N 1
ATOM 9890 C CA . VAL B 1 624 ? -23.316 60.583 65.717 1.00 97.69 1629 VAL B CA 1
ATOM 9891 C C . VAL B 1 624 ? -24.345 61.442 66.438 1.00 100.90 1629 VAL B C 1
ATOM 9892 O O . VAL B 1 624 ? -25.189 62.074 65.804 1.00 101.27 1629 VAL B O 1
ATOM 9896 N N . LYS B 1 625 ? -24.281 61.451 67.766 1.00 98.80 1630 LYS B N 1
ATOM 9897 C CA . LYS B 1 625 ? -25.185 62.269 68.562 1.00 90.18 1630 LYS B CA 1
ATOM 9898 C C . LYS B 1 625 ? -24.625 63.689 68.732 1.00 94.34 1630 LYS B C 1
ATOM 9899 O O . LYS B 1 625 ? -25.361 64.616 69.063 1.00 92.03 1630 LYS B O 1
ATOM 9901 N N . GLU B 1 626 ? -23.335 63.860 68.456 1.00 106.86 1631 GLU B N 1
ATOM 9902 C CA . GLU B 1 626 ? -22.690 65.171 68.529 1.00 113.06 1631 GLU B CA 1
ATOM 9903 C C . GLU B 1 626 ? -21.570 65.288 67.499 1.00 113.40 1631 GLU B C 1
ATOM 9904 O O . GLU B 1 626 ? -21.086 64.283 66.973 1.00 116.03 1631 GLU B O 1
ATOM 9910 N N . VAL B 1 627 ? -21.165 66.522 67.210 1.00 106.14 1632 VAL B N 1
ATOM 9911 C CA . VAL B 1 627 ? -20.079 66.769 66.269 1.00 95.74 1632 VAL B CA 1
ATOM 9912 C C . VAL B 1 627 ? -19.153 67.878 66.753 1.00 92.68 1632 VAL B C 1
ATOM 9913 O O . VAL B 1 627 ? -19.599 68.856 67.353 1.00 96.79 1632 VAL B O 1
ATOM 9917 N N . THR B 1 628 ? -17.863 67.726 66.474 1.00 89.95 1633 THR B N 1
ATOM 9918 C CA . THR B 1 628 ? -16.893 68.778 66.747 1.00 89.47 1633 THR B CA 1
ATOM 9919 C C . THR B 1 628 ? -16.518 69.479 65.440 1.00 88.43 1633 THR B C 1
ATOM 9920 O O . THR B 1 628 ? -16.244 68.830 64.432 1.00 92.01 1633 THR B O 1
ATOM 9924 N N . VAL B 1 629 ? -16.520 70.807 65.462 1.00 78.66 1634 VAL B N 1
ATOM 9925 C CA . VAL B 1 629 ? -16.263 71.596 64.266 1.00 73.64 1634 VAL B CA 1
ATOM 9926 C C . VAL B 1 629 ? -15.139 72.604 64.508 1.00 77.58 1634 VAL B C 1
ATOM 9927 O O . VAL B 1 629 ? -15.095 73.260 65.550 1.00 81.18 1634 VAL B O 1
ATOM 9931 N N . CYS B 1 630 ? -14.232 72.726 63.542 1.00 78.62 1635 CYS B N 1
ATOM 9932 C CA . CYS B 1 630 ? -13.102 73.641 63.677 1.00 84.56 1635 CYS B CA 1
ATOM 9933 C C . CYS B 1 630 ? -13.399 75.046 63.138 1.00 83.90 1635 CYS B C 1
ATOM 9934 O O . CYS B 1 630 ? -14.469 75.303 62.584 1.00 81.03 1635 CYS B O 1
ATOM 9937 N N . SER B 1 631 ? -12.433 75.945 63.307 1.00 82.20 1636 SER B N 1
ATOM 9938 C CA . SER B 1 631 ? -12.598 77.357 62.973 1.00 74.11 1636 SER B CA 1
ATOM 9939 C C . SER B 1 631 ? -12.520 77.627 61.469 1.00 76.41 1636 SER B C 1
ATOM 9940 O O . SER B 1 631 ? -12.876 78.708 61.010 1.00 77.99 1636 SER B O 1
ATOM 9943 N N . SER B 1 632 ? -12.037 76.652 60.707 1.00 80.15 1637 SER B N 1
ATOM 9944 C CA . SER B 1 632 ? -12.008 76.766 59.252 1.00 72.15 1637 SER B CA 1
ATOM 9945 C C . SER B 1 632 ? -13.379 76.403 58.678 1.00 73.54 1637 SER B C 1
ATOM 9946 O O . SER B 1 632 ? -13.579 76.404 57.464 1.00 73.59 1637 SER B O 1
ATOM 9949 N N . THR B 1 633 ? -14.308 76.068 59.571 1.00 78.46 1638 THR B N 1
ATOM 9950 C CA . THR B 1 633 ? -15.718 75.933 59.226 1.00 88.84 1638 THR B CA 1
ATOM 9951 C C . THR B 1 633 ? -16.513 76.953 60.043 1.00 95.11 1638 THR B C 1
ATOM 9952 O O . THR B 1 633 ? -17.035 76.630 61.109 1.00 102.44 1638 THR B O 1
ATOM 9956 N N . PRO B 1 634 ? -16.589 78.201 59.552 1.00 93.89 1639 PRO B N 1
ATOM 9957 C CA . PRO B 1 634 ? -17.224 79.296 60.294 1.00 95.37 1639 PRO B CA 1
ATOM 9958 C C . PRO B 1 634 ? -18.669 79.005 60.673 1.00 93.40 1639 PRO B C 1
ATOM 9959 O O . PRO B 1 634 ? -19.432 78.465 59.872 1.00 94.78 1639 PRO B O 1
ATOM 9963 N N . LEU B 1 635 ? -19.025 79.363 61.901 1.00 86.70 1640 LEU B N 1
ATOM 9964 C CA . LEU B 1 635 ? -20.382 79.204 62.398 1.00 84.99 1640 LEU B CA 1
ATOM 9965 C C . LEU B 1 635 ? -20.874 80.540 62.943 1.00 89.44 1640 LEU B C 1
ATOM 9966 O O . LEU B 1 635 ? -20.075 81.454 63.152 1.00 87.00 1640 LEU B O 1
ATOM 9971 N N . PRO B 1 636 ? -22.196 80.674 63.145 1.00 94.53 1641 PRO B N 1
ATOM 9972 C CA . PRO B 1 636 ? -22.712 81.880 63.794 1.00 96.74 1641 PRO B CA 1
ATOM 9973 C C . PRO B 1 636 ? -22.053 82.075 65.156 1.00 100.05 1641 PRO B C 1
ATOM 9974 O O . PRO B 1 636 ? -21.546 81.107 65.726 1.00 102.01 1641 PRO B O 1
ATOM 9978 N N . LYS B 1 637 ? -22.054 83.305 65.664 1.00 97.27 1642 LYS B N 1
ATOM 9979 C CA . LYS B 1 637 ? -21.369 83.609 66.915 1.00 89.53 1642 LYS B CA 1
ATOM 9980 C C . LYS B 1 637 ? -22.049 82.919 68.102 1.00 99.21 1642 LYS B C 1
ATOM 9981 O O . LYS B 1 637 ? -21.385 82.529 69.067 1.00 102.01 1642 LYS B O 1
ATOM 9983 N N . HIS B 1 638 ? -23.362 82.723 68.010 1.00 101.81 1643 HIS B N 1
ATOM 9984 C CA . HIS B 1 638 ? -24.106 82.083 69.091 1.00 104.27 1643 HIS B CA 1
ATOM 9985 C C . HIS B 1 638 ? -23.761 80.598 69.166 1.00 103.94 1643 HIS B C 1
ATOM 9986 O O . HIS B 1 638 ? -22.902 80.122 68.427 1.00 105.04 1643 HIS B O 1
ATOM 9993 N N . LYS B 1 639 ? -24.410 79.870 70.068 1.00 106.48 1644 LYS B N 1
ATOM 9994 C CA . LYS B 1 639 ? -24.050 78.477 70.290 1.00 107.81 1644 LYS B CA 1
ATOM 9995 C C . LYS B 1 639 ? -25.076 77.535 69.673 1.00 108.65 1644 LYS B C 1
ATOM 9996 O O . LYS B 1 639 ? -26.260 77.860 69.586 1.00 107.68 1644 LYS B O 1
ATOM 10002 N N . ILE B 1 640 ? -24.597 76.376 69.226 1.00 104.82 1645 ILE B N 1
ATOM 10003 C CA . ILE B 1 640 ? -25.427 75.401 68.534 1.00 103.55 1645 ILE B CA 1
ATOM 10004 C C . ILE B 1 640 ? -25.428 74.086 69.295 1.00 105.68 1645 ILE B C 1
ATOM 10005 O O . ILE B 1 640 ? -24.367 73.550 69.618 1.00 104.95 1645 ILE B O 1
ATOM 10010 N N . LYS B 1 641 ? -26.618 73.566 69.582 1.00 103.78 1646 LYS B N 1
ATOM 10011 C CA . LYS B 1 641 ? -26.733 72.366 70.401 1.00 98.32 1646 LYS B CA 1
ATOM 10012 C C . LYS B 1 641 ? -26.085 71.168 69.717 1.00 106.71 1646 LYS B C 1
ATOM 10013 O O . LYS B 1 641 ? -26.173 71.007 68.498 1.00 105.48 1646 LYS B O 1
ATOM 10015 N N . ASN B 1 642 ? -25.435 70.336 70.527 1.00 117.59 1647 ASN B N 1
ATOM 10016 C CA . ASN B 1 642 ? -24.716 69.155 70.053 1.00 119.59 1647 ASN B CA 1
ATOM 10017 C C . ASN B 1 642 ? -23.575 69.487 69.089 1.00 112.46 1647 ASN B C 1
ATOM 10018 O O . ASN B 1 642 ? -23.149 68.631 68.312 1.00 114.31 1647 ASN B O 1
ATOM 10023 N N . VAL B 1 643 ? -23.061 70.713 69.167 1.00 101.85 1648 VAL B N 1
ATOM 10024 C CA . VAL B 1 643 ? -21.945 71.134 68.325 1.00 91.48 1648 VAL B CA 1
ATOM 10025 C C . VAL B 1 643 ? -20.806 71.715 69.158 1.00 92.96 1648 VAL B C 1
ATOM 10026 O O . VAL B 1 643 ? -20.952 72.765 69.785 1.00 84.78 1648 VAL B O 1
ATOM 10030 N N . GLN B 1 644 ? -19.669 71.026 69.145 1.00 104.64 1649 GLN B N 1
ATOM 10031 C CA . GLN B 1 644 ? -18.476 71.474 69.852 1.00 113.00 1649 GLN B CA 1
ATOM 10032 C C . GLN B 1 644 ? -17.600 72.314 68.932 1.00 109.00 1649 GLN B C 1
ATOM 10033 O O . GLN B 1 644 ? -17.156 71.843 67.888 1.00 115.60 1649 GLN B O 1
ATOM 10039 N N . LYS B 1 645 ? -17.346 73.557 69.327 1.00 94.77 1650 LYS B N 1
ATOM 10040 C CA . LYS B 1 645 ? -16.469 74.431 68.557 1.00 86.38 1650 LYS B CA 1
ATOM 10041 C C . LYS B 1 645 ? -15.050 74.361 69.098 1.00 87.87 1650 LYS B C 1
ATOM 10042 O O . LYS B 1 645 ? -14.823 74.500 70.297 1.00 91.93 1650 LYS B O 1
ATOM 10048 N N . VAL B 1 646 ? -14.098 74.118 68.208 1.00 91.41 1651 VAL B N 1
ATOM 10049 C CA . VAL B 1 646 ? -12.694 74.066 68.587 1.00 91.52 1651 VAL B CA 1
ATOM 10050 C C . VAL B 1 646 ? -11.862 74.811 67.553 1.00 87.73 1651 VAL B C 1
ATOM 10051 O O . VAL B 1 646 ? -12.344 75.119 66.464 1.00 87.44 1651 VAL B O 1
ATOM 10055 N N . GLN B 1 647 ? -10.616 75.109 67.897 1.00 85.78 1652 GLN B N 1
ATOM 10056 C CA . GLN B 1 647 ? -9.746 75.838 66.991 1.00 94.11 1652 GLN B CA 1
ATOM 10057 C C . GLN B 1 647 ? -9.184 74.892 65.937 1.00 98.68 1652 GLN B C 1
ATOM 10058 O O . GLN B 1 647 ? -8.977 73.710 66.203 1.00 104.04 1652 GLN B O 1
ATOM 10064 N N . CYS B 1 648 ? -8.962 75.411 64.733 1.00 95.90 1653 CYS B N 1
ATOM 10065 C CA . CYS B 1 648 ? -8.303 74.643 63.686 1.00 88.29 1653 CYS B CA 1
ATOM 10066 C C . CYS B 1 648 ? -6.790 74.775 63.832 1.00 83.37 1653 CYS B C 1
ATOM 10067 O O . CYS B 1 648 ? -6.262 75.887 63.857 1.00 80.21 1653 CYS B O 1
ATOM 10070 N N . THR B 1 649 ? -6.101 73.646 63.977 1.00 78.15 1654 THR B N 1
ATOM 10071 C CA . THR B 1 649 ? -4.654 73.660 64.198 1.00 75.69 1654 THR B CA 1
ATOM 10072 C C . THR B 1 649 ? -3.789 73.671 62.928 1.00 72.33 1654 THR B C 1
ATOM 10073 O O . THR B 1 649 ? -2.610 74.025 62.995 1.00 70.60 1654 THR B O 1
ATOM 10077 N N . LYS B 1 650 ? -4.365 73.297 61.784 1.00 71.88 1655 LYS B N 1
ATOM 10078 C CA . LYS B 1 650 ? -3.659 73.379 60.496 1.00 70.29 1655 LYS B CA 1
ATOM 10079 C C . LYS B 1 650 ? -4.588 73.885 59.387 1.00 68.97 1655 LYS B C 1
ATOM 10080 O O . LYS B 1 650 ? -5.607 73.253 59.089 1.00 66.38 1655 LYS B O 1
ATOM 10082 N N . VAL B 1 651 ? -4.208 74.986 58.735 1.00 64.66 1656 VAL B N 1
ATOM 10083 C CA . VAL B 1 651 ? -5.124 75.683 57.829 1.00 59.37 1656 VAL B CA 1
ATOM 10084 C C . VAL B 1 651 ? -4.637 75.763 56.392 1.00 64.05 1656 VAL B C 1
ATOM 10085 O O . VAL B 1 651 ? -3.478 75.473 56.091 1.00 65.77 1656 VAL B O 1
ATOM 10089 N N . VAL B 1 652 ? -5.554 76.149 55.507 1.00 70.08 1657 VAL B N 1
ATOM 10090 C CA . VAL B 1 652 ? -5.235 76.401 54.106 1.00 67.55 1657 VAL B CA 1
ATOM 10091 C C . VAL B 1 652 ? -5.516 77.864 53.771 1.00 66.34 1657 VAL B C 1
ATOM 10092 O O . VAL B 1 652 ? -6.412 78.492 54.343 1.00 67.39 1657 VAL B O 1
ATOM 10096 N N . LEU B 1 653 ? -4.709 78.403 52.866 1.00 61.92 1658 LEU B N 1
ATOM 10097 C CA . LEU B 1 653 ? -4.692 79.835 52.577 1.00 50.46 1658 LEU B CA 1
ATOM 10098 C C . LEU B 1 653 ? -5.431 80.340 51.323 1.00 49.03 1658 LEU B C 1
ATOM 10099 O O . LEU B 1 653 ? -5.294 81.514 50.966 1.00 50.37 1658 LEU B O 1
ATOM 10104 N N . PHE B 1 654 ? -6.162 79.482 50.617 1.00 53.26 1659 PHE B N 1
ATOM 10105 C CA . PHE B 1 654 ? -6.898 79.971 49.442 1.00 58.95 1659 PHE B CA 1
ATOM 10106 C C . PHE B 1 654 ? -8.238 80.612 49.832 1.00 59.68 1659 PHE B C 1
ATOM 10107 O O . PHE B 1 654 ? -8.641 80.571 50.991 1.00 65.53 1659 PHE B O 1
ATOM 10115 N N . ASN B 1 655 ? -8.932 81.178 48.850 1.00 60.21 1660 ASN B N 1
ATOM 10116 C CA . ASN B 1 655 ? -10.171 81.909 49.102 1.00 57.17 1660 ASN B CA 1
ATOM 10117 C C . ASN B 1 655 ? -11.309 80.981 49.545 1.00 61.56 1660 ASN B C 1
ATOM 10118 O O . ASN B 1 655 ? -11.711 80.076 48.806 1.00 61.01 1660 ASN B O 1
ATOM 10123 N N . PRO B 1 656 ? -11.818 81.195 50.769 1.00 63.65 1661 PRO B N 1
ATOM 10124 C CA . PRO B 1 656 ? -12.833 80.340 51.390 1.00 64.50 1661 PRO B CA 1
ATOM 10125 C C . PRO B 1 656 ? -14.232 80.474 50.789 1.00 64.35 1661 PRO B C 1
ATOM 10126 O O . PRO B 1 656 ? -15.015 79.523 50.860 1.00 67.55 1661 PRO B O 1
ATOM 10130 N N . HIS B 1 657 ? -14.536 81.623 50.198 1.00 55.60 1662 HIS B N 1
ATOM 10131 C CA . HIS B 1 657 ? -15.856 81.841 49.612 1.00 63.54 1662 HIS B CA 1
ATOM 10132 C C . HIS B 1 657 ? -16.108 80.919 48.423 1.00 64.82 1662 HIS B C 1
ATOM 10133 O O . HIS B 1 657 ? -15.179 80.496 47.742 1.00 70.93 1662 HIS B O 1
ATOM 10140 N N . THR B 1 658 ? -17.376 80.601 48.190 1.00 62.36 1663 THR B N 1
ATOM 10141 C CA . THR B 1 658 ? -17.795 79.917 46.974 1.00 57.20 1663 THR B CA 1
ATOM 10142 C C . THR B 1 658 ? -17.595 80.826 45.777 1.00 58.63 1663 THR B C 1
ATOM 10143 O O . THR B 1 658 ? -18.130 81.932 45.749 1.00 57.45 1663 THR B O 1
ATOM 10147 N N . PRO B 1 659 ? -16.847 80.360 44.767 1.00 55.75 1664 PRO B N 1
ATOM 10148 C CA . PRO B 1 659 ? -16.665 81.230 43.603 1.00 57.65 1664 PRO B CA 1
ATOM 10149 C C . PRO B 1 659 ? -18.015 81.692 43.066 1.00 65.26 1664 PRO B C 1
ATOM 10150 O O . PRO B 1 659 ? -18.955 80.902 43.026 1.00 65.40 1664 PRO B O 1
ATOM 10154 N N . ALA B 1 660 ? -18.107 82.955 42.663 1.00 75.42 1665 ALA B N 1
ATOM 10155 C CA . ALA B 1 660 ? -19.359 83.491 42.152 1.00 79.86 1665 ALA B CA 1
ATOM 10156 C C . ALA B 1 660 ? -19.748 82.714 40.912 1.00 77.77 1665 ALA B C 1
ATOM 10157 O O . ALA B 1 660 ? -18.888 82.156 40.228 1.00 79.04 1665 ALA B O 1
ATOM 10159 N N . PHE B 1 661 ? -21.044 82.667 40.628 1.00 71.42 1666 PHE B N 1
ATOM 10160 C CA . PHE B 1 661 ? -21.534 81.886 39.503 1.00 67.42 1666 PHE B CA 1
ATOM 10161 C C . PHE B 1 661 ? -22.828 82.440 38.939 1.00 67.71 1666 PHE B C 1
ATOM 10162 O O . PHE B 1 661 ? -23.432 83.346 39.508 1.00 75.96 1666 PHE B O 1
ATOM 10170 N N . VAL B 1 662 ? -23.247 81.876 37.814 1.00 66.68 1667 VAL B N 1
ATOM 10171 C CA . VAL B 1 662 ? -24.545 82.176 37.229 1.00 65.54 1667 VAL B CA 1
ATOM 10172 C C . VAL B 1 662 ? -25.374 80.905 37.233 1.00 68.49 1667 VAL B C 1
ATOM 10173 O O . VAL B 1 662 ? -24.990 79.919 36.609 1.00 71.35 1667 VAL B O 1
ATOM 10177 N N . PRO B 1 663 ? -26.505 80.908 37.948 1.00 72.73 1668 PRO B N 1
ATOM 10178 C CA . PRO B 1 663 ? -27.361 79.720 37.901 1.00 74.08 1668 PRO B CA 1
ATOM 10179 C C . PRO B 1 663 ? -27.721 79.398 36.454 1.00 74.83 1668 PRO B C 1
ATOM 10180 O O . PRO B 1 663 ? -28.128 80.295 35.719 1.00 71.24 1668 PRO B O 1
ATOM 10184 N N . ALA B 1 664 ? -27.568 78.141 36.053 1.00 78.32 1669 ALA B N 1
ATOM 10185 C CA . ALA B 1 664 ? -27.781 77.746 34.664 1.00 75.58 1669 ALA B CA 1
ATOM 10186 C C . ALA B 1 664 ? -29.196 78.053 34.189 1.00 82.54 1669 ALA B C 1
ATOM 10187 O O . ALA B 1 664 ? -29.424 78.198 32.989 1.00 82.47 1669 ALA B O 1
ATOM 10189 N N . ARG B 1 665 ? -30.149 78.142 35.116 1.00 84.67 1670 ARG B N 1
ATOM 10190 C CA . ARG B 1 665 ? -31.539 78.361 34.733 1.00 87.43 1670 ARG B CA 1
ATOM 10191 C C . ARG B 1 665 ? -31.704 79.570 33.817 1.00 87.02 1670 ARG B C 1
ATOM 10192 O O . ARG B 1 665 ? -32.539 79.546 32.914 1.00 93.63 1670 ARG B O 1
ATOM 10200 N N . LYS B 1 666 ? -30.901 80.616 34.017 1.00 83.12 1671 LYS B N 1
ATOM 10201 C CA . LYS B 1 666 ? -31.050 81.812 33.189 1.00 76.53 1671 LYS B CA 1
ATOM 10202 C C . LYS B 1 666 ? -30.990 81.465 31.709 1.00 75.89 1671 LYS B C 1
ATOM 10203 O O . LYS B 1 666 ? -31.701 82.051 30.898 1.00 73.98 1671 LYS B O 1
ATOM 10209 N N . TYR B 1 667 ? -30.135 80.516 31.360 1.00 77.81 1672 TYR B N 1
ATOM 10210 C CA . TYR B 1 667 ? -29.982 80.132 29.973 1.00 81.14 1672 TYR B CA 1
ATOM 10211 C C . TYR B 1 667 ? -30.744 78.839 29.731 1.00 97.79 1672 TYR B C 1
ATOM 10212 O O . TYR B 1 667 ? -30.324 77.777 30.171 1.00 104.57 1672 TYR B O 1
ATOM 10221 N N . ILE B 1 668 ? -31.886 78.932 29.061 1.00 64.59 1673 ILE B N 1
ATOM 10222 C CA . ILE B 1 668 ? -32.703 77.746 28.780 1.00 82.06 1673 ILE B CA 1
ATOM 10223 C C . ILE B 1 668 ? -33.568 77.931 27.524 1.00 81.90 1673 ILE B C 1
ATOM 10224 O O . ILE B 1 668 ? -34.316 78.908 27.401 1.00 122.39 1673 ILE B O 1
ATOM 10229 N N . ASN C 1 7 ? 49.522 46.662 54.931 1.00 85.58 1012 ASN C N 1
ATOM 10230 C CA . ASN C 1 7 ? 49.587 48.118 54.848 1.00 90.95 1012 ASN C CA 1
ATOM 10231 C C . ASN C 1 7 ? 49.358 48.698 53.435 1.00 86.40 1012 ASN C C 1
ATOM 10232 O O . ASN C 1 7 ? 49.849 49.782 53.125 1.00 85.30 1012 ASN C O 1
ATOM 10237 N N . PRO C 1 8 ? 48.564 48.007 52.592 1.00 81.15 1013 PRO C N 1
ATOM 10238 C CA . PRO C 1 8 ? 48.420 48.428 51.192 1.00 78.20 1013 PRO C CA 1
ATOM 10239 C C . PRO C 1 8 ? 47.592 49.693 50.964 1.00 79.09 1013 PRO C C 1
ATOM 10240 O O . PRO C 1 8 ? 47.767 50.358 49.938 1.00 71.08 1013 PRO C O 1
ATOM 10244 N N . PHE C 1 9 ? 46.688 50.004 51.890 1.00 82.57 1014 PHE C N 1
ATOM 10245 C CA . PHE C 1 9 ? 45.742 51.101 51.697 1.00 72.46 1014 PHE C CA 1
ATOM 10246 C C . PHE C 1 9 ? 46.182 52.413 52.329 1.00 80.56 1014 PHE C C 1
ATOM 10247 O O . PHE C 1 9 ? 45.430 53.381 52.330 1.00 83.59 1014 PHE C O 1
ATOM 10255 N N . SER C 1 10 ? 47.376 52.448 52.898 1.00 94.22 1015 SER C N 1
ATOM 10256 C CA . SER C 1 10 ? 47.813 53.651 53.583 1.00 109.84 1015 SER C CA 1
ATOM 10257 C C . SER C 1 10 ? 47.871 54.841 52.631 1.00 105.14 1015 SER C C 1
ATOM 10258 O O . SER C 1 10 ? 48.223 54.698 51.458 1.00 103.60 1015 SER C O 1
ATOM 10261 N N . CYS C 1 11 ? 47.521 56.011 53.162 1.00 101.42 1016 CYS C N 1
ATOM 10262 C CA . CYS C 1 11 ? 47.505 57.264 52.412 1.00 94.55 1016 CYS C CA 1
ATOM 10263 C C . CYS C 1 11 ? 46.431 57.307 51.333 1.00 85.46 1016 CYS C C 1
ATOM 10264 O O . CYS C 1 11 ? 46.598 57.993 50.325 1.00 86.95 1016 CYS C O 1
ATOM 10267 N N . LYS C 1 12 ? 45.338 56.574 51.528 1.00 79.51 1017 LYS C N 1
ATOM 10268 C CA . LYS C 1 12 ? 44.264 56.571 50.539 1.00 74.46 1017 LYS C CA 1
ATOM 10269 C C . LYS C 1 12 ? 42.892 56.722 51.207 1.00 76.61 1017 LYS C C 1
ATOM 10270 O O . LYS C 1 12 ? 42.422 55.816 51.905 1.00 71.93 1017 LYS C O 1
ATOM 10276 N N . THR C 1 13 ? 42.240 57.852 50.965 1.00 77.60 1018 THR C N 1
ATOM 10277 C CA . THR C 1 13 ? 40.949 58.140 51.584 1.00 77.01 1018 THR C CA 1
ATOM 10278 C C . THR C 1 13 ? 39.731 57.539 50.855 1.00 73.45 1018 THR C C 1
ATOM 10279 O O . THR C 1 13 ? 38.722 57.228 51.483 1.00 75.99 1018 THR C O 1
ATOM 10283 N N . ASN C 1 14 ? 39.820 57.409 49.536 1.00 67.50 1019 ASN C N 1
ATOM 10284 C CA . ASN C 1 14 ? 38.704 56.926 48.708 1.00 70.02 1019 ASN C CA 1
ATOM 10285 C C . ASN C 1 14 ? 38.698 55.471 48.214 1.00 66.22 1019 ASN C C 1
ATOM 10286 O O . ASN C 1 14 ? 37.885 55.116 47.358 1.00 69.91 1019 ASN C O 1
ATOM 10291 N N . VAL C 1 15 ? 39.577 54.635 48.744 1.00 59.27 1020 VAL C N 1
ATOM 10292 C CA . VAL C 1 15 ? 39.763 53.278 48.220 1.00 54.43 1020 VAL C CA 1
ATOM 10293 C C . VAL C 1 15 ? 38.943 52.177 48.910 1.00 52.12 1020 VAL C C 1
ATOM 10294 O O . VAL C 1 15 ? 39.312 51.009 48.861 1.00 55.74 1020 VAL C O 1
ATOM 10298 N N . CYS C 1 16 ? 37.915 52.569 49.651 1.00 55.10 1021 CYS C N 1
ATOM 10299 C CA . CYS C 1 16 ? 37.026 51.615 50.318 1.00 55.19 1021 CYS C CA 1
ATOM 10300 C C . CYS C 1 16 ? 36.593 50.469 49.384 1.00 52.58 1021 CYS C C 1
ATOM 10301 O O . CYS C 1 16 ? 36.350 49.354 49.834 1.00 51.54 1021 CYS C O 1
ATOM 10304 N N . TRP C 1 17 ? 36.466 50.748 48.090 1.00 53.18 1022 TRP C N 1
ATOM 10305 C CA . TRP C 1 17 ? 36.119 49.709 47.118 1.00 55.04 1022 TRP C CA 1
ATOM 10306 C C . TRP C 1 17 ? 37.144 48.573 47.117 1.00 54.87 1022 TRP C C 1
ATOM 10307 O O . TRP C 1 17 ? 36.792 47.383 47.031 1.00 58.33 1022 TRP C O 1
ATOM 10318 N N . ALA C 1 18 ? 38.414 48.943 47.221 1.00 47.05 1023 ALA C N 1
ATOM 10319 C CA . ALA C 1 18 ? 39.486 47.964 47.321 1.00 49.59 1023 ALA C CA 1
ATOM 10320 C C . ALA C 1 18 ? 39.444 47.186 48.649 1.00 54.87 1023 ALA C C 1
ATOM 10321 O O . ALA C 1 18 ? 39.520 45.950 48.651 1.00 56.66 1023 ALA C O 1
ATOM 10323 N N . LYS C 1 19 ? 39.327 47.900 49.771 1.00 52.40 1024 LYS C N 1
ATOM 10324 C CA . LYS C 1 19 ? 39.255 47.250 51.082 1.00 51.60 1024 LYS C CA 1
ATOM 10325 C C . LYS C 1 19 ? 38.128 46.236 51.074 1.00 48.71 1024 LYS C C 1
ATOM 10326 O O . LYS C 1 19 ? 38.232 45.156 51.661 1.00 50.31 1024 LYS C O 1
ATOM 10332 N N . ALA C 1 20 ? 37.050 46.593 50.392 1.00 44.45 1025 ALA C N 1
ATOM 10333 C CA . ALA C 1 20 ? 35.862 45.767 50.361 1.00 47.52 1025 ALA C CA 1
ATOM 10334 C C . ALA C 1 20 ? 36.134 44.484 49.577 1.00 49.53 1025 ALA C C 1
ATOM 10335 O O . ALA C 1 20 ? 35.673 43.410 49.959 1.00 48.77 1025 ALA C O 1
ATOM 10337 N N . LEU C 1 21 ? 36.863 44.611 48.469 1.00 53.47 1026 LEU C N 1
ATOM 10338 C CA . LEU C 1 21 ? 37.291 43.450 47.686 1.00 49.36 1026 LEU C CA 1
ATOM 10339 C C . LEU C 1 21 ? 38.315 42.548 48.377 1.00 52.47 1026 LEU C C 1
ATOM 10340 O O . LEU C 1 21 ? 38.338 41.345 48.130 1.00 55.44 1026 LEU C O 1
ATOM 10345 N N . GLU C 1 22 ? 39.173 43.117 49.216 1.00 56.41 1027 GLU C N 1
ATOM 10346 C CA . GLU C 1 22 ? 40.290 42.358 49.784 1.00 54.51 1027 GLU C CA 1
ATOM 10347 C C . GLU C 1 22 ? 39.942 40.925 50.230 1.00 52.71 1027 GLU C C 1
ATOM 10348 O O . GLU C 1 22 ? 40.583 39.962 49.782 1.00 50.53 1027 GLU C O 1
ATOM 10354 N N . PRO C 1 23 ? 38.909 40.768 51.072 1.00 50.04 1028 PRO C N 1
ATOM 10355 C CA . PRO C 1 23 ? 38.569 39.420 51.549 1.00 49.07 1028 PRO C CA 1
ATOM 10356 C C . PRO C 1 23 ? 38.053 38.491 50.454 1.00 52.57 1028 PRO C C 1
ATOM 10357 O O . PRO C 1 23 ? 38.243 37.276 50.557 1.00 62.93 1028 PRO C O 1
ATOM 10361 N N . ILE C 1 24 ? 37.413 39.047 49.430 1.00 46.26 1029 ILE C N 1
ATOM 10362 C CA . ILE C 1 24 ? 36.910 38.250 48.313 1.00 50.71 1029 ILE C CA 1
ATOM 10363 C C . ILE C 1 24 ? 38.061 37.737 47.462 1.00 55.28 1029 ILE C C 1
ATOM 10364 O O . ILE C 1 24 ? 38.027 36.610 46.968 1.00 59.87 1029 ILE C O 1
ATOM 10369 N N . LEU C 1 25 ? 39.073 38.575 47.277 1.00 54.29 1030 LEU C N 1
ATOM 10370 C CA . LEU C 1 25 ? 40.265 38.163 46.551 1.00 54.48 1030 LEU C CA 1
ATOM 10371 C C . LEU C 1 25 ? 40.992 37.046 47.295 1.00 55.88 1030 LEU C C 1
ATOM 10372 O O . LEU C 1 25 ? 41.566 36.152 46.685 1.00 57.52 1030 LEU C O 1
ATOM 10377 N N . ALA C 1 26 ? 40.955 37.098 48.619 1.00 66.20 1031 ALA C N 1
ATOM 10378 C CA . ALA C 1 26 ? 41.636 36.104 49.438 1.00 63.68 1031 ALA C CA 1
ATOM 10379 C C . ALA C 1 26 ? 41.137 34.690 49.155 1.00 57.23 1031 ALA C C 1
ATOM 10380 O O . ALA C 1 26 ? 41.923 33.753 49.133 1.00 52.88 1031 ALA C O 1
ATOM 10382 N N . THR C 1 27 ? 39.837 34.533 48.927 1.00 54.43 1032 THR C N 1
ATOM 10383 C CA . THR C 1 27 ? 39.271 33.203 48.704 1.00 53.56 1032 THR C CA 1
ATOM 10384 C C . THR C 1 27 ? 39.884 32.581 47.447 1.00 54.38 1032 THR C C 1
ATOM 10385 O O . THR C 1 27 ? 39.875 31.353 47.265 1.00 46.95 1032 THR C O 1
ATOM 10389 N N . ALA C 1 28 ? 40.406 33.457 46.586 1.00 55.54 1033 ALA C N 1
ATOM 10390 C CA . ALA C 1 28 ? 41.045 33.077 45.330 1.00 48.15 1033 ALA C CA 1
ATOM 10391 C C . ALA C 1 28 ? 42.565 32.960 45.450 1.00 52.93 1033 ALA C C 1
ATOM 10392 O O . ALA C 1 28 ? 43.254 32.699 44.463 1.00 59.68 1033 ALA C O 1
ATOM 10394 N N . GLY C 1 29 ? 43.079 33.149 46.661 1.00 51.14 1034 GLY C N 1
ATOM 10395 C CA . GLY C 1 29 ? 44.506 33.083 46.924 1.00 43.87 1034 GLY C CA 1
ATOM 10396 C C . GLY C 1 29 ? 45.224 34.385 46.605 1.00 49.94 1034 GLY C C 1
ATOM 10397 O O . GLY C 1 29 ? 46.452 34.462 46.685 1.00 52.75 1034 GLY C O 1
ATOM 10398 N N . ILE C 1 30 ? 44.459 35.418 46.265 1.00 51.09 1035 ILE C N 1
ATOM 10399 C CA . ILE C 1 30 ? 45.030 36.700 45.857 1.00 51.81 1035 ILE C CA 1
ATOM 10400 C C . ILE C 1 30 ? 45.141 37.697 47.013 1.00 53.95 1035 ILE C C 1
ATOM 10401 O O . ILE C 1 30 ? 44.169 37.949 47.725 1.00 48.71 1035 ILE C O 1
ATOM 10406 N N . VAL C 1 31 ? 46.345 38.221 47.215 1.00 59.35 1036 VAL C N 1
ATOM 10407 C CA . VAL C 1 31 ? 46.578 39.330 48.134 1.00 53.86 1036 VAL C CA 1
ATOM 10408 C C . VAL C 1 31 ? 47.409 40.399 47.449 1.00 56.05 1036 VAL C C 1
ATOM 10409 O O . VAL C 1 31 ? 48.614 40.231 47.274 1.00 60.85 1036 VAL C O 1
ATOM 10413 N N . LEU C 1 32 ? 46.795 41.533 47.144 1.00 56.19 1037 LEU C N 1
ATOM 10414 C CA . LEU C 1 32 ? 47.483 42.574 46.398 1.00 57.22 1037 LEU C CA 1
ATOM 10415 C C . LEU C 1 32 ? 48.205 43.511 47.345 1.00 65.93 1037 LEU C C 1
ATOM 10416 O O . LEU C 1 32 ? 47.655 43.914 48.380 1.00 70.67 1037 LEU C O 1
ATOM 10421 N N . THR C 1 33 ? 49.429 43.875 46.977 1.00 61.07 1038 THR C N 1
ATOM 10422 C CA . THR C 1 33 ? 50.164 44.889 47.714 1.00 60.56 1038 THR C CA 1
ATOM 10423 C C . THR C 1 33 ? 49.697 46.261 47.260 1.00 61.14 1038 THR C C 1
ATOM 10424 O O . THR C 1 33 ? 48.906 46.376 46.328 1.00 66.98 1038 THR C O 1
ATOM 10428 N N . GLY C 1 34 ? 50.200 47.303 47.905 1.00 59.25 1039 GLY C N 1
ATOM 10429 C CA . GLY C 1 34 ? 49.800 48.657 47.576 1.00 49.38 1039 GLY C CA 1
ATOM 10430 C C . GLY C 1 34 ? 50.216 49.029 46.172 1.00 51.41 1039 GLY C C 1
ATOM 10431 O O . GLY C 1 34 ? 49.437 49.624 45.436 1.00 51.09 1039 GLY C O 1
ATOM 10432 N N . CYS C 1 35 ? 51.450 48.686 45.805 1.00 66.15 1040 CYS C N 1
ATOM 10433 C CA . CYS C 1 35 ? 51.963 48.986 44.471 1.00 66.72 1040 CYS C CA 1
ATOM 10434 C C . CYS C 1 35 ? 51.168 48.246 43.420 1.00 67.83 1040 CYS C C 1
ATOM 10435 O O . CYS C 1 35 ? 50.882 48.787 42.355 1.00 73.59 1040 CYS C O 1
ATOM 10438 N N . GLN C 1 36 ? 50.798 47.011 43.729 1.00 56.24 1041 GLN C N 1
ATOM 10439 C CA . GLN C 1 36 ? 50.012 46.214 42.804 1.00 51.77 1041 GLN C CA 1
ATOM 10440 C C . GLN C 1 36 ? 48.623 46.821 42.575 1.00 55.94 1041 GLN C C 1
ATOM 10441 O O . GLN C 1 36 ? 48.117 46.844 41.442 1.00 52.05 1041 GLN C O 1
ATOM 10447 N N . TRP C 1 37 ? 48.010 47.320 43.643 1.00 54.72 1042 TRP C N 1
ATOM 10448 C CA . TRP C 1 37 ? 46.747 48.015 43.504 1.00 51.31 1042 TRP C CA 1
ATOM 10449 C C . TRP C 1 37 ? 46.933 49.212 42.578 1.00 56.99 1042 TRP C C 1
ATOM 10450 O O . TRP C 1 37 ? 46.120 49.458 41.678 1.00 53.11 1042 TRP C O 1
ATOM 10461 N N . SER C 1 38 ? 48.016 49.953 42.801 1.00 61.98 1043 SER C N 1
ATOM 10462 C CA . SER C 1 38 ? 48.284 51.163 42.028 1.00 63.21 1043 SER C CA 1
ATOM 10463 C C . SER C 1 38 ? 48.536 50.849 40.563 1.00 60.36 1043 SER C C 1
ATOM 10464 O O . SER C 1 38 ? 48.154 51.616 39.690 1.00 64.41 1043 SER C O 1
ATOM 10467 N N . GLU C 1 39 ? 49.170 49.716 40.288 1.00 58.84 1044 GLU C N 1
ATOM 10468 C CA . GLU C 1 39 ? 49.516 49.388 38.921 1.00 55.43 1044 GLU C CA 1
ATOM 10469 C C . GLU C 1 39 ? 48.277 48.953 38.160 1.00 55.27 1044 GLU C C 1
ATOM 10470 O O . GLU C 1 39 ? 48.148 49.237 36.973 1.00 63.14 1044 GLU C O 1
ATOM 10476 N N . LEU C 1 40 ? 47.373 48.254 38.840 1.00 52.88 1045 LEU C N 1
ATOM 10477 C CA . LEU C 1 40 ? 46.160 47.755 38.194 1.00 53.12 1045 LEU C CA 1
ATOM 10478 C C . LEU C 1 40 ? 45.075 48.816 37.958 1.00 60.37 1045 LEU C C 1
ATOM 10479 O O . LEU C 1 40 ? 44.420 48.812 36.914 1.00 62.37 1045 LEU C O 1
ATOM 10484 N N . PHE C 1 41 ? 44.849 49.682 38.945 1.00 59.82 1046 PHE C N 1
ATOM 10485 C CA . PHE C 1 41 ? 43.805 50.699 38.853 1.00 50.50 1046 PHE C CA 1
ATOM 10486 C C . PHE C 1 41 ? 44.352 52.111 38.935 1.00 56.83 1046 PHE C C 1
ATOM 10487 O O . PHE C 1 41 ? 44.895 52.504 39.972 1.00 56.74 1046 PHE C O 1
ATOM 10495 N N . PRO C 1 42 ? 44.188 52.893 37.854 1.00 57.93 1047 PRO C N 1
ATOM 10496 C CA . PRO C 1 42 ? 44.527 54.316 37.910 1.00 51.32 1047 PRO C CA 1
ATOM 10497 C C . PRO C 1 42 ? 43.760 55.004 39.016 1.00 45.76 1047 PRO C C 1
ATOM 10498 O O . PRO C 1 42 ? 44.279 55.928 39.623 1.00 44.54 1047 PRO C O 1
ATOM 10502 N N . GLN C 1 43 ? 42.547 54.533 39.283 1.00 52.73 1048 GLN C N 1
ATOM 10503 C CA . GLN C 1 43 ? 41.717 55.100 40.344 1.00 60.95 1048 GLN C CA 1
ATOM 10504 C C . GLN C 1 43 ? 42.381 54.944 41.706 1.00 63.83 1048 GLN C C 1
ATOM 10505 O O . GLN C 1 43 ? 42.303 55.833 42.554 1.00 65.74 1048 GLN C O 1
ATOM 10511 N N . PHE C 1 44 ? 43.020 53.803 41.923 1.00 57.13 1049 PHE C N 1
ATOM 10512 C CA . PHE C 1 44 ? 43.693 53.562 43.189 1.00 55.58 1049 PHE C CA 1
ATOM 10513 C C . PHE C 1 44 ? 44.950 54.414 43.280 1.00 56.67 1049 PHE C C 1
ATOM 10514 O O . PHE C 1 44 ? 45.178 55.096 44.276 1.00 55.75 1049 PHE C O 1
ATOM 10522 N N . ALA C 1 45 ? 45.762 54.387 42.231 1.00 58.81 1050 ALA C N 1
ATOM 10523 C CA . ALA C 1 45 ? 46.974 55.189 42.207 1.00 54.83 1050 ALA C CA 1
ATOM 10524 C C . ALA C 1 45 ? 46.666 56.656 42.533 1.00 55.80 1050 ALA C C 1
ATOM 10525 O O . ALA C 1 45 ? 47.398 57.300 43.281 1.00 52.86 1050 ALA C O 1
ATOM 10527 N N . ASP C 1 46 ? 45.558 57.161 41.995 1.00 55.94 1051 ASP C N 1
ATOM 10528 C CA . ASP C 1 46 ? 45.159 58.554 42.182 1.00 56.42 1051 ASP C CA 1
ATOM 10529 C C . ASP C 1 46 ? 44.163 58.756 43.329 1.00 57.64 1051 ASP C C 1
ATOM 10530 O O . ASP C 1 46 ? 43.657 59.855 43.528 1.00 50.50 1051 ASP C O 1
ATOM 10535 N N . ASP C 1 47 ? 43.866 57.688 44.061 1.00 61.66 1052 ASP C N 1
ATOM 10536 C CA . ASP C 1 47 ? 42.990 57.772 45.224 1.00 59.33 1052 ASP C CA 1
ATOM 10537 C C . ASP C 1 47 ? 41.639 58.393 44.856 1.00 58.90 1052 ASP C C 1
ATOM 10538 O O . ASP C 1 47 ? 41.249 59.428 45.397 1.00 56.88 1052 ASP C O 1
ATOM 10543 N N . LYS C 1 48 ? 40.914 57.736 43.953 1.00 61.44 1053 LYS C N 1
ATOM 10544 C CA . LYS C 1 48 ? 39.609 58.222 43.519 1.00 60.08 1053 LYS C CA 1
ATOM 10545 C C . LYS C 1 48 ? 38.578 57.144 43.845 1.00 60.13 1053 LYS C C 1
ATOM 10546 O O . LYS C 1 48 ? 38.905 55.963 43.856 1.00 65.93 1053 LYS C O 1
ATOM 10552 N N . PRO C 1 49 ? 37.327 57.541 44.104 1.00 58.89 1054 PRO C N 1
ATOM 10553 C CA . PRO C 1 49 ? 36.286 56.536 44.337 1.00 52.56 1054 PRO C CA 1
ATOM 10554 C C . PRO C 1 49 ? 36.089 55.692 43.085 1.00 53.14 1054 PRO C C 1
ATOM 10555 O O . PRO C 1 49 ? 36.397 56.147 41.984 1.00 57.30 1054 PRO C O 1
ATOM 10559 N N . HIS C 1 50 ? 35.614 54.466 43.256 1.00 53.74 1055 HIS C N 1
ATOM 10560 C CA . HIS C 1 50 ? 35.490 53.534 42.147 1.00 54.11 1055 HIS C CA 1
ATOM 10561 C C . HIS C 1 50 ? 34.481 52.445 42.492 1.00 55.54 1055 HIS C C 1
ATOM 10562 O O . HIS C 1 50 ? 34.090 52.304 43.657 1.00 57.44 1055 HIS C O 1
ATOM 10569 N N . SER C 1 51 ? 34.032 51.709 41.474 1.00 46.90 1056 SER C N 1
ATOM 10570 C CA . SER C 1 51 ? 33.114 50.589 41.677 1.00 46.14 1056 SER C CA 1
ATOM 10571 C C . SER C 1 51 ? 33.860 49.320 42.064 1.00 48.41 1056 SER C C 1
ATOM 10572 O O . SER C 1 51 ? 34.730 48.845 41.328 1.00 49.08 1056 SER C O 1
ATOM 10575 N N . ALA C 1 52 ? 33.517 48.770 43.221 1.00 47.57 1057 ALA C N 1
ATOM 10576 C CA . ALA C 1 52 ? 34.141 47.539 43.671 1.00 50.54 1057 ALA C CA 1
ATOM 10577 C C . ALA C 1 52 ? 33.847 46.416 42.679 1.00 48.18 1057 ALA C C 1
ATOM 10578 O O . ALA C 1 52 ? 34.686 45.552 42.454 1.00 43.42 1057 ALA C O 1
ATOM 10580 N N . ILE C 1 53 ? 32.660 46.443 42.080 1.00 50.52 1058 ILE C N 1
ATOM 10581 C CA . ILE C 1 53 ? 32.248 45.405 41.142 1.00 54.82 1058 ILE C CA 1
ATOM 10582 C C . ILE C 1 53 ? 33.076 45.466 39.866 1.00 55.63 1058 ILE C C 1
ATOM 10583 O O . ILE C 1 53 ? 33.617 44.446 39.418 1.00 58.98 1058 ILE C O 1
ATOM 10588 N N . TYR C 1 54 ? 33.179 46.657 39.283 1.00 48.44 1059 TYR C N 1
ATOM 10589 C CA . TYR C 1 54 ? 33.996 46.830 38.090 1.00 45.88 1059 TYR C CA 1
ATOM 10590 C C . TYR C 1 54 ? 35.413 46.365 38.393 1.00 45.90 1059 TYR C C 1
ATOM 10591 O O . TYR C 1 54 ? 36.037 45.638 37.602 1.00 40.87 1059 TYR C O 1
ATOM 10600 N N . ALA C 1 55 ? 35.919 46.781 39.548 1.00 38.10 1060 ALA C N 1
ATOM 10601 C CA . ALA C 1 55 ? 37.277 46.423 39.923 1.00 41.98 1060 ALA C CA 1
ATOM 10602 C C . ALA C 1 55 ? 37.414 44.906 39.987 1.00 46.67 1060 ALA C C 1
ATOM 10603 O O . ALA C 1 55 ? 38.420 44.355 39.550 1.00 45.99 1060 ALA C O 1
ATOM 10605 N N . LEU C 1 56 ? 36.394 44.232 40.510 1.00 48.24 1061 LEU C N 1
ATOM 10606 C CA . LEU C 1 56 ? 36.462 42.789 40.670 1.00 51.50 1061 LEU C CA 1
ATOM 10607 C C . LEU C 1 56 ? 36.579 42.111 39.306 1.00 57.53 1061 LEU C C 1
ATOM 10608 O O . LEU C 1 56 ? 37.326 41.143 39.151 1.00 51.77 1061 LEU C O 1
ATOM 10613 N N . ASP C 1 57 ? 35.832 42.617 38.326 1.00 59.39 1062 ASP C N 1
ATOM 10614 C CA . ASP C 1 57 ? 35.899 42.086 36.968 1.00 53.82 1062 ASP C CA 1
ATOM 10615 C C . ASP C 1 57 ? 37.291 42.288 36.378 1.00 50.73 1062 ASP C C 1
ATOM 10616 O O . ASP C 1 57 ? 37.852 41.389 35.758 1.00 52.37 1062 ASP C O 1
ATOM 10621 N N . VAL C 1 58 ? 37.845 43.477 36.576 1.00 47.26 1063 VAL C N 1
ATOM 10622 C CA . VAL C 1 58 ? 39.179 43.801 36.077 1.00 51.01 1063 VAL C CA 1
ATOM 10623 C C . VAL C 1 58 ? 40.230 42.864 36.678 1.00 50.12 1063 VAL C C 1
ATOM 10624 O O . VAL C 1 58 ? 41.126 42.386 35.978 1.00 61.27 1063 VAL C O 1
ATOM 10628 N N . ILE C 1 59 ? 40.096 42.582 37.968 1.00 45.15 1064 ILE C N 1
ATOM 10629 C CA . ILE C 1 59 ? 41.061 41.742 38.685 1.00 49.37 1064 ILE C CA 1
ATOM 10630 C C . ILE C 1 59 ? 40.941 40.290 38.237 1.00 45.06 1064 ILE C C 1
ATOM 10631 O O . ILE C 1 59 ? 41.931 39.581 38.126 1.00 44.72 1064 ILE C O 1
ATOM 10636 N N . CYS C 1 60 ? 39.715 39.861 37.974 1.00 50.27 1065 CYS C N 1
ATOM 10637 C CA . CYS C 1 60 ? 39.450 38.506 37.524 1.00 48.80 1065 CYS C CA 1
ATOM 10638 C C . CYS C 1 60 ? 40.113 38.249 36.169 1.00 51.60 1065 CYS C C 1
ATOM 10639 O O . CYS C 1 60 ? 40.767 37.222 35.961 1.00 48.09 1065 CYS C O 1
ATOM 10642 N N . ILE C 1 61 ? 39.933 39.194 35.249 1.00 43.59 1066 ILE C N 1
ATOM 10643 C CA . ILE C 1 61 ? 40.550 39.103 33.932 1.00 42.37 1066 ILE C CA 1
ATOM 10644 C C . ILE C 1 61 ? 42.069 39.119 34.033 1.00 45.80 1066 ILE C C 1
ATOM 10645 O O . ILE C 1 61 ? 42.763 38.351 33.364 1.00 41.79 1066 ILE C O 1
ATOM 10650 N N . LYS C 1 62 ? 42.589 39.998 34.878 1.00 49.59 1067 LYS C N 1
ATOM 10651 C CA . LYS C 1 62 ? 44.029 40.138 34.991 1.00 47.15 1067 LYS C CA 1
ATOM 10652 C C . LYS C 1 62 ? 44.656 38.862 35.535 1.00 46.25 1067 LYS C C 1
ATOM 10653 O O . LYS C 1 62 ? 45.712 38.461 35.079 1.00 54.93 1067 LYS C O 1
ATOM 10659 N N . PHE C 1 63 ? 44.025 38.227 36.514 1.00 45.79 1068 PHE C N 1
ATOM 10660 C CA . PHE C 1 63 ? 44.582 36.995 37.076 1.00 55.25 1068 PHE C CA 1
ATOM 10661 C C . PHE C 1 63 ? 44.265 35.735 36.260 1.00 55.00 1068 PHE C C 1
ATOM 10662 O O . PHE C 1 63 ? 45.145 34.919 36.029 1.00 56.41 1068 PHE C O 1
ATOM 10670 N N . PHE C 1 64 ? 42.999 35.558 35.887 1.00 55.97 1069 PHE C N 1
ATOM 10671 C CA . PHE C 1 64 ? 42.537 34.345 35.193 1.00 44.45 1069 PHE C CA 1
ATOM 10672 C C . PHE C 1 64 ? 42.288 34.465 33.685 1.00 44.44 1069 PHE C C 1
ATOM 10673 O O . PHE C 1 64 ? 41.815 33.517 33.056 1.00 43.79 1069 PHE C O 1
ATOM 10681 N N . GLY C 1 65 ? 42.558 35.632 33.111 1.00 49.16 1070 GLY C N 1
ATOM 10682 C CA . GLY C 1 65 ? 42.384 35.833 31.679 1.00 41.19 1070 GLY C CA 1
ATOM 10683 C C . GLY C 1 65 ? 40.963 35.612 31.177 1.00 41.19 1070 GLY C C 1
ATOM 10684 O O . GLY C 1 65 ? 40.751 35.356 29.992 1.00 42.96 1070 GLY C O 1
ATOM 10685 N N . MET C 1 66 ? 39.998 35.720 32.085 1.00 45.60 1071 MET C N 1
ATOM 10686 C CA . MET C 1 66 ? 38.577 35.583 31.782 1.00 44.52 1071 MET C CA 1
ATOM 10687 C C . MET C 1 66 ? 37.837 36.562 32.681 1.00 47.19 1071 MET C C 1
ATOM 10688 O O . MET C 1 66 ? 38.334 36.914 33.752 1.00 44.35 1071 MET C O 1
ATOM 10693 N N . ASP C 1 67 ? 36.654 36.998 32.260 1.00 48.10 1072 ASP C N 1
ATOM 10694 C CA . ASP C 1 67 ? 35.869 37.940 33.056 1.00 43.46 1072 ASP C CA 1
ATOM 10695 C C . ASP C 1 67 ? 34.863 37.191 33.933 1.00 42.94 1072 ASP C C 1
ATOM 10696 O O . ASP C 1 67 ? 34.832 35.965 33.936 1.00 47.80 1072 ASP C O 1
ATOM 10701 N N . LEU C 1 68 ? 34.050 37.932 34.678 1.00 42.19 1073 LEU C N 1
ATOM 10702 C CA . LEU C 1 68 ? 33.202 37.347 35.717 1.00 39.45 1073 LEU C CA 1
ATOM 10703 C C . LEU C 1 68 ? 32.113 36.393 35.228 1.00 43.13 1073 LEU C C 1
ATOM 10704 O O . LEU C 1 68 ? 31.568 35.626 36.023 1.00 55.71 1073 LEU C O 1
ATOM 10709 N N . THR C 1 69 ? 31.790 36.429 33.943 1.00 45.56 1074 THR C N 1
ATOM 10710 C CA . THR C 1 69 ? 30.777 35.521 33.406 1.00 51.54 1074 THR C CA 1
ATOM 10711 C C . THR C 1 69 ? 31.308 34.089 33.368 1.00 49.79 1074 THR C C 1
ATOM 10712 O O . THR C 1 69 ? 30.561 33.141 33.144 1.00 49.80 1074 THR C O 1
ATOM 10716 N N . SER C 1 70 ? 32.602 33.935 33.604 1.00 50.85 1075 SER C N 1
ATOM 10717 C CA . SER C 1 70 ? 33.186 32.612 33.760 1.00 48.76 1075 SER C CA 1
ATOM 10718 C C . SER C 1 70 ? 32.599 31.924 34.990 1.00 52.24 1075 SER C C 1
ATOM 10719 O O . SER C 1 70 ? 32.522 30.689 35.041 1.00 52.05 1075 SER C O 1
ATOM 10722 N N . GLY C 1 71 ? 32.189 32.726 35.977 1.00 47.44 1076 GLY C N 1
ATOM 10723 C CA . GLY C 1 71 ? 31.661 32.210 37.231 1.00 44.67 1076 GLY C CA 1
ATOM 10724 C C . GLY C 1 71 ? 32.726 32.018 38.304 1.00 47.82 1076 GLY C C 1
ATOM 10725 O O . GLY C 1 71 ? 32.441 31.517 39.392 1.00 51.14 1076 GLY C O 1
ATOM 10726 N N . LEU C 1 72 ? 33.961 32.395 37.994 1.00 47.47 1077 LEU C N 1
ATOM 10727 C CA . LEU C 1 72 ? 35.079 32.189 38.912 1.00 47.51 1077 LEU C CA 1
ATOM 10728 C C . LEU C 1 72 ? 34.873 32.817 40.291 1.00 53.61 1077 LEU C C 1
ATOM 10729 O O . LEU C 1 72 ? 35.260 32.230 41.304 1.00 58.94 1077 LEU C O 1
ATOM 10734 N N . PHE C 1 73 ? 34.329 34.027 40.324 1.00 46.54 1078 PHE C N 1
ATOM 10735 C CA . PHE C 1 73 ? 34.029 34.715 41.581 1.00 45.65 1078 PHE C CA 1
ATOM 10736 C C . PHE C 1 73 ? 32.569 34.647 42.015 1.00 48.54 1078 PHE C C 1
ATOM 10737 O O . PHE C 1 73 ? 32.145 35.412 42.883 1.00 43.49 1078 PHE C O 1
ATOM 10745 N N . SER C 1 74 ? 31.777 33.813 41.351 1.00 53.88 1079 SER C N 1
ATOM 10746 C CA . SER C 1 74 ? 30.327 33.855 41.527 1.0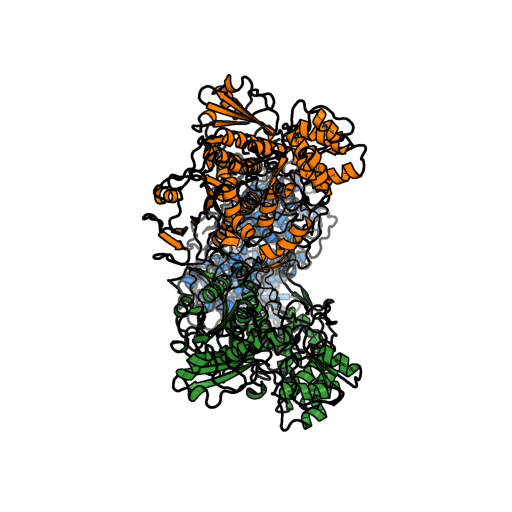0 58.53 1079 SER C CA 1
ATOM 10747 C C . SER C 1 74 ? 29.791 32.975 42.670 1.00 56.96 1079 SER C C 1
ATOM 10748 O O . SER C 1 74 ? 28.580 32.810 42.816 1.00 57.66 1079 SER C O 1
ATOM 10751 N N . LYS C 1 75 ? 30.672 32.380 43.465 1.00 52.98 1080 LYS C N 1
ATOM 10752 C CA . LYS C 1 75 ? 30.204 31.642 44.639 1.00 56.05 1080 LYS C CA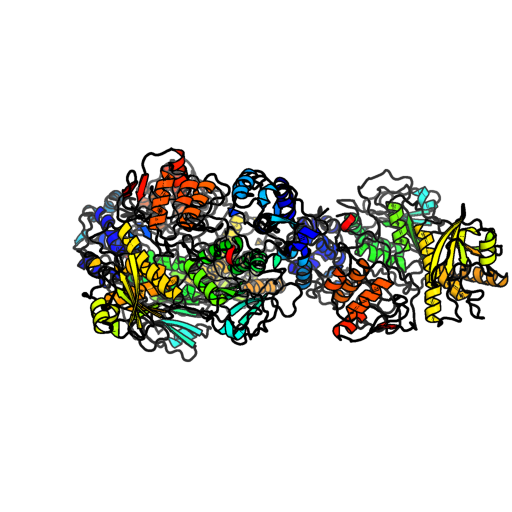 1
ATOM 10753 C C . LYS C 1 75 ? 29.762 32.632 45.725 1.00 60.33 1080 LYS C C 1
ATOM 10754 O O . LYS C 1 75 ? 30.534 33.517 46.105 1.00 51.32 1080 LYS C O 1
ATOM 10760 N N . GLN C 1 76 ? 28.549 32.491 46.262 1.00 63.80 1081 GLN C N 1
ATOM 10761 C CA . GLN C 1 76 ? 28.060 33.565 47.113 1.00 70.83 1081 GLN C CA 1
ATOM 10762 C C . GLN C 1 76 ? 28.513 33.279 48.530 1.00 64.52 1081 GLN C C 1
ATOM 10763 O O . GLN C 1 76 ? 27.863 32.558 49.277 1.00 74.83 1081 GLN C O 1
ATOM 10769 N N . SER C 1 77 ? 29.564 33.983 48.932 1.00 63.72 1082 SER C N 1
ATOM 10770 C CA . SER C 1 77 ? 30.284 33.692 50.165 1.00 59.41 1082 SER C CA 1
ATOM 10771 C C . SER C 1 77 ? 30.399 34.959 50.978 1.00 67.77 1082 SER C C 1
ATOM 10772 O O . SER C 1 77 ? 29.854 35.051 52.076 1.00 76.24 1082 SER C O 1
ATOM 10775 N N . ILE C 1 78 ? 31.132 35.926 50.440 1.00 66.60 1083 ILE C N 1
ATOM 10776 C CA . ILE C 1 78 ? 31.322 37.206 51.104 1.00 63.88 1083 ILE C CA 1
ATOM 10777 C C . ILE C 1 78 ? 30.518 38.298 50.407 1.00 61.86 1083 ILE C C 1
ATOM 10778 O O . ILE C 1 78 ? 30.650 38.506 49.202 1.00 62.00 1083 ILE C O 1
ATOM 10783 N N . PRO C 1 79 ? 29.676 39.005 51.166 1.00 58.84 1084 PRO C N 1
ATOM 10784 C CA . PRO C 1 79 ? 28.888 40.088 50.570 1.00 59.95 1084 PRO C CA 1
ATOM 10785 C C . PRO C 1 79 ? 29.715 41.298 50.136 1.00 55.63 1084 PRO C C 1
ATOM 10786 O O . PRO C 1 79 ? 30.607 41.743 50.857 1.00 50.07 1084 PRO C O 1
ATOM 10790 N N . LEU C 1 80 ? 29.393 41.826 48.960 1.00 55.99 1085 LEU C N 1
ATOM 10791 C CA . LEU C 1 80 ? 29.960 43.080 48.494 1.00 56.44 1085 LEU C CA 1
ATOM 10792 C C . LEU C 1 80 ? 28.823 44.065 48.381 1.00 55.91 1085 LEU C C 1
ATOM 10793 O O . LEU C 1 80 ? 28.000 43.959 47.483 1.00 55.04 1085 LEU C O 1
ATOM 10798 N N . THR C 1 81 ? 28.824 45.046 49.278 1.00 56.11 1086 THR C N 1
ATOM 10799 C CA . THR C 1 81 ? 27.671 45.897 49.526 1.00 54.81 1086 THR C CA 1
ATOM 10800 C C . THR C 1 81 ? 27.962 47.383 49.332 1.00 56.55 1086 THR C C 1
ATOM 10801 O O . THR C 1 81 ? 28.892 47.936 49.935 1.00 52.61 1086 THR C O 1
ATOM 10805 N N . TYR C 1 82 ? 27.137 48.024 48.504 1.00 54.56 1087 TYR C N 1
ATOM 10806 C CA . TYR C 1 82 ? 27.257 49.451 48.240 1.00 57.44 1087 TYR C CA 1
ATOM 10807 C C . TYR C 1 82 ? 26.321 50.219 49.156 1.00 61.87 1087 TYR C C 1
ATOM 10808 O O . TYR C 1 82 ? 25.163 49.849 49.331 1.00 66.55 1087 TYR C O 1
ATOM 10817 N N . HIS C 1 83 ? 26.830 51.291 49.745 1.00 59.19 1088 HIS C N 1
ATOM 10818 C CA . HIS C 1 83 ? 26.005 52.153 50.571 1.00 55.14 1088 HIS C CA 1
ATOM 10819 C C . HIS C 1 83 ? 25.877 53.489 49.859 1.00 56.91 1088 HIS C C 1
ATOM 10820 O O . HIS C 1 83 ? 26.828 54.271 49.814 1.00 54.27 1088 HIS C O 1
ATOM 10827 N N . PRO C 1 84 ? 24.687 53.750 49.289 1.00 60.53 1089 PRO C N 1
ATOM 10828 C CA . PRO C 1 84 ? 24.485 54.965 48.497 1.00 57.01 1089 PRO C CA 1
ATOM 10829 C C . PRO C 1 84 ? 24.561 56.214 49.345 1.00 62.08 1089 PRO C C 1
ATOM 10830 O O . PRO C 1 84 ? 24.327 56.174 50.556 1.00 66.39 1089 PRO C O 1
ATOM 10834 N N . ALA C 1 85 ? 24.860 57.328 48.694 1.00 60.00 1090 ALA C N 1
ATOM 10835 C CA . ALA C 1 85 ? 24.889 58.610 49.365 1.00 54.40 1090 ALA C CA 1
ATOM 10836 C C . ALA C 1 85 ? 23.486 58.994 49.788 1.00 55.38 1090 ALA C C 1
ATOM 10837 O O . ALA C 1 85 ? 22.517 58.715 49.080 1.00 57.25 1090 ALA C O 1
ATOM 10839 N N . ASP C 1 86 ? 23.383 59.605 50.961 1.00 54.21 1091 ASP C N 1
ATOM 10840 C CA . ASP C 1 86 ? 22.149 60.233 51.396 1.00 62.67 1091 ASP C CA 1
ATOM 10841 C C . ASP C 1 86 ? 22.530 61.532 52.094 1.00 73.05 1091 ASP C C 1
ATOM 10842 O O . ASP C 1 86 ? 23.709 61.876 52.164 1.00 81.58 1091 ASP C O 1
ATOM 10847 N N . SER C 1 87 ? 21.549 62.250 52.621 1.00 74.64 1092 SER C N 1
ATOM 10848 C CA . SER C 1 87 ? 21.827 63.541 53.229 1.00 74.26 1092 SER C CA 1
ATOM 10849 C C . SER C 1 87 ? 22.742 63.419 54.449 1.00 73.30 1092 SER C C 1
ATOM 10850 O O . SER C 1 87 ? 23.489 64.347 54.750 1.00 74.94 1092 SER C O 1
ATOM 10853 N N . ALA C 1 88 ? 22.716 62.275 55.131 1.00 71.64 1093 ALA C N 1
ATOM 10854 C CA . ALA C 1 88 ? 23.588 62.083 56.293 1.00 73.24 1093 ALA C CA 1
ATOM 10855 C C . ALA C 1 88 ? 25.022 61.727 55.876 1.00 79.39 1093 ALA C C 1
ATOM 10856 O O . ALA C 1 88 ? 25.972 62.328 56.385 1.00 76.58 1093 ALA C O 1
ATOM 10858 N N . ARG C 1 89 ? 25.198 60.738 54.997 1.00 78.97 1094 ARG C N 1
ATOM 10859 C CA . ARG C 1 89 ? 26.479 60.600 54.319 1.00 76.06 1094 ARG C CA 1
ATOM 10860 C C . ARG C 1 89 ? 26.294 60.882 52.852 1.00 73.75 1094 ARG C C 1
ATOM 10861 O O . ARG C 1 89 ? 25.816 60.031 52.112 1.00 73.78 1094 ARG C O 1
ATOM 10869 N N . PRO C 1 90 ? 26.720 62.069 52.421 1.00 72.84 1095 PRO C N 1
ATOM 10870 C CA . PRO C 1 90 ? 26.728 62.502 51.021 1.00 69.89 1095 PRO C CA 1
ATOM 10871 C C . PRO C 1 90 ? 27.791 61.752 50.210 1.00 68.31 1095 PRO C C 1
ATOM 10872 O O . PRO C 1 90 ? 27.796 61.840 48.985 1.00 64.70 1095 PRO C O 1
ATOM 10876 N N . VAL C 1 91 ? 28.696 61.052 50.892 1.00 71.34 1096 VAL C N 1
ATOM 10877 C CA . VAL C 1 91 ? 29.777 60.344 50.216 1.00 70.04 1096 VAL C CA 1
ATOM 10878 C C . VAL C 1 91 ? 29.571 58.832 50.294 1.00 65.85 1096 VAL C C 1
ATOM 10879 O O . VAL C 1 91 ? 29.697 58.231 51.360 1.00 62.22 1096 VAL C O 1
ATOM 10883 N N . ALA C 1 92 ? 29.273 58.217 49.151 1.00 63.53 1097 ALA C N 1
ATOM 10884 C CA . ALA C 1 92 ? 29.010 56.777 49.103 1.00 56.88 1097 ALA C CA 1
ATOM 10885 C C . ALA C 1 92 ? 30.264 55.962 49.383 1.00 56.45 1097 ALA C C 1
ATOM 10886 O O . ALA C 1 92 ? 31.383 56.411 49.126 1.00 57.36 1097 ALA C O 1
ATOM 10888 N N . HIS C 1 93 ? 30.061 54.771 49.935 1.00 58.89 1098 HIS C N 1
ATOM 10889 C CA . HIS C 1 93 ? 31.156 53.887 50.327 1.00 63.22 1098 HIS C CA 1
ATOM 10890 C C . HIS C 1 93 ? 30.800 52.392 50.159 1.00 62.73 1098 HIS C C 1
ATOM 10891 O O . HIS C 1 93 ? 29.626 52.011 50.198 1.00 56.34 1098 HIS C O 1
ATOM 10898 N N . TRP C 1 94 ? 31.822 51.572 49.907 1.00 61.42 1099 TRP C N 1
ATOM 10899 C CA . TRP C 1 94 ? 31.680 50.113 49.796 1.00 59.37 1099 TRP C CA 1
ATOM 10900 C C . TRP C 1 94 ? 32.191 49.382 51.035 1.00 62.82 1099 TRP C C 1
ATOM 10901 O O . TRP C 1 94 ? 33.238 49.739 51.585 1.00 65.57 1099 TRP C O 1
ATOM 10912 N N . ASP C 1 95 ? 31.470 48.353 51.470 1.00 60.77 1100 ASP C N 1
ATOM 10913 C CA . ASP C 1 95 ? 31.998 47.461 52.508 1.00 54.83 1100 ASP C CA 1
ATOM 10914 C C . ASP C 1 95 ? 31.401 46.053 52.402 1.00 57.79 1100 ASP C C 1
ATOM 10915 O O . ASP C 1 95 ? 30.755 45.721 51.419 1.00 53.50 1100 ASP C O 1
ATOM 10920 N N . ASN C 1 96 ? 31.691 45.209 53.383 1.00 71.20 1101 ASN C N 1
ATOM 10921 C CA . ASN C 1 96 ? 31.230 43.817 53.404 1.00 71.46 1101 ASN C CA 1
ATOM 10922 C C . ASN C 1 96 ? 29.991 43.531 54.257 1.00 74.21 1101 ASN C C 1
ATOM 10923 O O . ASN C 1 96 ? 29.689 42.378 54.548 1.00 75.24 1101 ASN C O 1
ATOM 10928 N N . SER C 1 97 ? 29.320 44.578 54.717 1.00 73.26 1102 SER C N 1
ATOM 10929 C CA . SER C 1 97 ? 28.122 44.416 55.534 1.00 68.95 1102 SER C CA 1
ATOM 10930 C C . SER C 1 97 ? 27.094 43.530 54.823 1.00 65.64 1102 SER C C 1
ATOM 10931 O O . SER C 1 97 ? 27.138 43.389 53.599 1.00 63.65 1102 SER C O 1
ATOM 10934 N N . PRO C 1 98 ? 26.170 42.923 55.594 1.00 63.48 1103 PRO C N 1
ATOM 10935 C CA . PRO C 1 98 ? 25.147 41.986 55.104 1.00 61.05 1103 PRO C CA 1
ATOM 10936 C C . PRO C 1 98 ? 24.348 42.488 53.911 1.00 64.05 1103 PRO C C 1
ATOM 10937 O O . PRO C 1 98 ? 24.006 43.665 53.843 1.00 71.28 1103 PRO C O 1
ATOM 10941 N N . GLY C 1 99 ? 24.067 41.580 52.981 1.00 65.03 1104 GLY C N 1
ATOM 10942 C CA . GLY C 1 99 ? 23.319 41.890 51.777 1.00 61.15 1104 GLY C CA 1
ATOM 10943 C C . GLY C 1 99 ? 23.190 40.654 50.905 1.00 60.03 1104 GLY C C 1
ATOM 10944 O O . GLY C 1 99 ? 23.858 39.650 51.149 1.00 61.34 1104 GLY C O 1
ATOM 10945 N N . THR C 1 100 ? 22.308 40.711 49.911 1.00 67.54 1105 THR C N 1
ATOM 10946 C CA . THR C 1 100 ? 22.055 39.561 49.046 1.00 69.14 1105 THR C CA 1
ATOM 10947 C C . THR C 1 100 ? 23.080 39.452 47.931 1.00 70.88 1105 THR C C 1
ATOM 10948 O O . THR C 1 100 ? 23.161 38.433 47.254 1.00 76.11 1105 THR C O 1
ATOM 10952 N N . ARG C 1 101 ? 23.855 40.506 47.726 1.00 74.71 1106 ARG C N 1
ATOM 10953 C CA . ARG C 1 101 ? 24.880 40.471 46.697 1.00 74.50 1106 ARG C CA 1
ATOM 10954 C C . ARG C 1 101 ? 26.205 40.016 47.295 1.00 71.85 1106 ARG C C 1
ATOM 10955 O O . ARG C 1 101 ? 26.804 40.706 48.123 1.00 76.70 1106 ARG C O 1
ATOM 10963 N N . LYS C 1 102 ? 26.638 38.833 46.873 1.00 66.05 1107 LYS C N 1
ATOM 10964 C CA . LYS C 1 102 ? 27.856 38.221 47.384 1.00 67.02 1107 LYS C CA 1
ATOM 10965 C C . LYS C 1 102 ? 28.743 37.691 46.264 1.00 65.76 1107 LYS C C 1
ATOM 10966 O O . LYS C 1 102 ? 28.299 37.474 45.139 1.00 73.76 1107 LYS C O 1
ATOM 10972 N N . TYR C 1 103 ? 30.011 37.496 46.590 1.00 61.25 1108 TYR C N 1
ATOM 10973 C CA . TYR C 1 103 ? 30.975 36.958 45.655 1.00 53.97 1108 TYR C CA 1
ATOM 10974 C C . TYR C 1 103 ? 31.963 36.064 46.402 1.00 54.87 1108 TYR C C 1
ATOM 10975 O O . TYR C 1 103 ? 32.125 36.152 47.624 1.00 56.24 1108 TYR C O 1
ATOM 10984 N N . GLY C 1 104 ? 32.606 35.185 45.652 1.00 43.49 1109 GLY C N 1
ATOM 10985 C CA . GLY C 1 104 ? 33.715 34.425 46.155 1.00 37.73 1109 GLY C CA 1
ATOM 10986 C C . GLY C 1 104 ? 34.217 33.478 45.099 1.00 45.30 1109 GLY C C 1
ATOM 10987 O O . GLY C 1 104 ? 33.487 33.099 44.185 1.00 37.75 1109 GLY C O 1
ATOM 10988 N N . TYR C 1 105 ? 35.474 33.081 45.257 1.00 55.43 1110 TYR C N 1
ATOM 10989 C CA . TYR C 1 105 ? 36.149 32.218 44.310 1.00 50.21 1110 TYR C CA 1
ATOM 10990 C C . TYR C 1 105 ? 35.502 30.849 44.308 1.00 52.31 1110 TYR C C 1
ATOM 10991 O O . TYR C 1 105 ? 35.234 30.290 45.365 1.00 67.67 1110 TYR C O 1
ATOM 11000 N N . ASP C 1 106 ? 35.229 30.316 43.124 1.00 50.42 1111 ASP C N 1
ATOM 11001 C CA . ASP C 1 106 ? 34.706 28.964 43.022 1.00 58.43 1111 ASP C CA 1
ATOM 11002 C C . ASP C 1 106 ? 35.800 28.079 42.434 1.00 59.55 1111 ASP C C 1
ATOM 11003 O O . ASP C 1 106 ? 36.066 28.115 41.236 1.00 64.08 1111 ASP C O 1
ATOM 11008 N N . HIS C 1 107 ? 36.396 27.248 43.277 1.00 51.48 1112 HIS C N 1
ATOM 11009 C CA . HIS C 1 107 ? 37.529 26.446 42.868 1.00 47.64 1112 HIS C CA 1
ATOM 11010 C C . HIS C 1 107 ? 37.056 25.354 41.898 1.00 52.38 1112 HIS C C 1
ATOM 11011 O O . HIS C 1 107 ? 37.827 24.866 41.061 1.00 45.95 1112 HIS C O 1
ATOM 11018 N N . ALA C 1 108 ? 35.786 24.975 42.008 1.00 50.58 1113 ALA C N 1
ATOM 11019 C CA . ALA C 1 108 ? 35.223 23.989 41.097 1.00 49.42 1113 ALA C CA 1
ATOM 11020 C C . ALA C 1 108 ? 35.289 24.518 39.673 1.00 58.11 1113 ALA C C 1
ATOM 11021 O O . ALA C 1 108 ? 35.746 23.820 38.770 1.00 71.76 1113 ALA C O 1
ATOM 11023 N N . ILE C 1 109 ? 34.843 25.756 39.480 1.00 56.07 1114 ILE C N 1
ATOM 11024 C CA . ILE C 1 109 ? 34.880 26.391 38.165 1.00 58.20 1114 ILE C CA 1
ATOM 11025 C C . ILE C 1 109 ? 36.304 26.396 37.600 1.00 59.17 1114 ILE C C 1
ATOM 11026 O O . ILE C 1 109 ? 36.502 26.162 36.412 1.00 58.59 1114 ILE C O 1
ATOM 11031 N N . ALA C 1 110 ? 37.296 26.673 38.437 1.00 50.83 1115 ALA C N 1
ATOM 11032 C CA . ALA C 1 110 ? 38.671 26.704 37.959 1.00 49.99 1115 ALA C CA 1
ATOM 11033 C C . ALA C 1 110 ? 39.098 25.296 37.539 1.00 54.34 1115 ALA C C 1
ATOM 11034 O O . ALA C 1 110 ? 39.869 25.105 36.585 1.00 56.41 1115 ALA C O 1
ATOM 11036 N N . ALA C 1 111 ? 38.592 24.303 38.259 1.00 53.00 1116 ALA C N 1
ATOM 11037 C CA . ALA C 1 111 ? 38.904 22.921 37.945 1.00 45.60 1116 ALA C CA 1
ATOM 11038 C C . ALA C 1 111 ? 38.344 22.544 36.578 1.00 54.22 1116 ALA C C 1
ATOM 11039 O O . ALA C 1 111 ? 39.045 21.909 35.790 1.00 56.17 1116 ALA C O 1
ATOM 11041 N N . GLU C 1 112 ? 37.101 22.925 36.276 1.00 55.00 1117 GLU C N 1
ATOM 11042 C CA . GLU C 1 112 ? 36.555 22.593 34.961 1.00 60.31 1117 GLU C CA 1
ATOM 11043 C C . GLU C 1 112 ? 37.316 23.347 33.870 1.00 67.76 1117 GLU C C 1
ATOM 11044 O O . GLU C 1 112 ? 37.608 22.796 32.807 1.00 79.02 1117 GLU C O 1
ATOM 11050 N N . LEU C 1 113 ? 37.663 24.598 34.137 1.00 60.55 1118 LEU C N 1
ATOM 11051 C CA . LEU C 1 113 ? 38.374 25.386 33.151 1.00 55.91 1118 LEU C CA 1
ATOM 11052 C C . LEU C 1 113 ? 39.712 24.749 32.839 1.00 56.06 1118 LEU C C 1
ATOM 11053 O O . LEU C 1 113 ? 40.235 24.911 31.730 1.00 56.14 1118 LEU C O 1
ATOM 11058 N N . SER C 1 114 ? 40.279 24.045 33.817 1.00 53.45 1119 SER C N 1
ATOM 11059 C CA . SER C 1 114 ? 41.567 23.407 33.606 1.00 55.70 1119 SER C CA 1
ATOM 11060 C C . SER C 1 114 ? 41.534 22.299 32.555 1.00 59.01 1119 SER C C 1
ATOM 11061 O O . SER C 1 114 ? 42.597 21.847 32.140 1.00 60.82 1119 SER C O 1
ATOM 11064 N N . ARG C 1 115 ? 40.353 21.859 32.111 1.00 58.39 1120 ARG C N 1
ATOM 11065 C CA . ARG C 1 115 ? 40.311 20.844 31.057 1.00 56.36 1120 ARG C CA 1
ATOM 11066 C C . ARG C 1 115 ? 40.858 21.446 29.761 1.00 61.39 1120 ARG C C 1
ATOM 11067 O O . ARG C 1 115 ? 41.736 20.845 29.141 1.00 64.85 1120 ARG C O 1
ATOM 11075 N N . ARG C 1 116 ? 40.346 22.610 29.340 1.00 62.14 1121 ARG C N 1
ATOM 11076 C CA . ARG C 1 116 ? 40.900 23.283 28.161 1.00 62.90 1121 ARG C CA 1
ATOM 11077 C C . ARG C 1 116 ? 42.133 24.140 28.466 1.00 59.94 1121 ARG C C 1
ATOM 11078 O O . ARG C 1 116 ? 42.981 24.340 27.600 1.00 58.51 1121 ARG C O 1
ATOM 11086 N N . PHE C 1 117 ? 42.227 24.646 29.692 1.00 62.26 1122 PHE C N 1
ATOM 11087 C CA . PHE C 1 117 ? 43.308 25.554 30.084 1.00 57.66 1122 PHE C CA 1
ATOM 11088 C C . PHE C 1 117 ? 44.092 25.039 31.290 1.00 58.78 1122 PHE C C 1
ATOM 11089 O O . PHE C 1 117 ? 43.845 25.452 32.421 1.00 59.81 1122 PHE C O 1
ATOM 11097 N N . PRO C 1 118 ? 45.045 24.132 31.051 1.00 55.06 1123 PRO C N 1
ATOM 11098 C CA . PRO C 1 118 ? 45.780 23.477 32.138 1.00 54.40 1123 PRO C CA 1
ATOM 11099 C C . PRO C 1 118 ? 46.410 24.445 33.136 1.00 49.63 1123 PRO C C 1
ATOM 11100 O O . PRO C 1 118 ? 46.712 24.018 34.245 1.00 52.22 1123 PRO C O 1
ATOM 11104 N N . VAL C 1 119 ? 46.639 25.699 32.761 1.00 41.69 1124 VAL C N 1
ATOM 11105 C CA . VAL C 1 119 ? 47.296 26.632 33.680 1.00 41.99 1124 VAL C CA 1
ATOM 11106 C C . VAL C 1 119 ? 46.506 26.797 34.974 1.00 40.91 1124 VAL C C 1
ATOM 11107 O O . VAL C 1 119 ? 47.078 27.091 36.010 1.00 46.73 1124 VAL C O 1
ATOM 11111 N N . PHE C 1 120 ? 45.196 26.598 34.912 1.00 44.94 1125 PHE C N 1
ATOM 11112 C CA . PHE C 1 120 ? 44.342 26.658 36.096 1.00 47.67 1125 PHE C CA 1
ATOM 11113 C C . PHE C 1 120 ? 44.752 25.603 37.129 1.00 47.24 1125 PHE C C 1
ATOM 11114 O O . PHE C 1 120 ? 44.436 25.691 38.314 1.00 44.59 1125 PHE C O 1
ATOM 11122 N N . GLN C 1 121 ? 45.444 24.584 36.659 1.00 53.17 1126 GLN C N 1
ATOM 11123 C CA . GLN C 1 121 ? 45.995 23.575 37.539 1.00 55.07 1126 GLN C CA 1
ATOM 11124 C C . GLN C 1 121 ? 46.997 24.258 38.489 1.00 52.58 1126 GLN C C 1
ATOM 11125 O O . GLN C 1 121 ? 47.258 23.781 39.605 1.00 49.37 1126 GLN C O 1
ATOM 11131 N N . LEU C 1 122 ? 47.556 25.371 38.012 1.00 46.33 1127 LEU C N 1
ATOM 11132 C CA . LEU C 1 122 ? 48.606 26.127 38.698 1.00 48.20 1127 LEU C CA 1
ATOM 11133 C C . LEU C 1 122 ? 48.083 27.298 39.540 1.00 54.33 1127 LEU C C 1
ATOM 11134 O O . LEU C 1 122 ? 48.869 28.100 40.044 1.00 60.45 1127 LEU C O 1
ATOM 11139 N N . ALA C 1 123 ? 46.764 27.427 39.640 1.00 52.25 1128 ALA C N 1
ATOM 11140 C CA . ALA C 1 123 ? 46.129 28.533 40.359 1.00 52.09 1128 ALA C CA 1
ATOM 11141 C C . ALA C 1 123 ? 46.232 28.426 41.889 1.00 55.18 1128 ALA C C 1
ATOM 11142 O O . ALA C 1 123 ? 46.706 27.431 42.418 1.00 60.94 1128 ALA C O 1
ATOM 11144 N N . GLY C 1 124 ? 45.787 29.468 42.591 1.00 57.63 1129 GLY C N 1
ATOM 11145 C CA . GLY C 1 124 ? 45.702 29.449 44.044 1.00 54.57 1129 GLY C CA 1
ATOM 11146 C C . GLY C 1 124 ? 46.907 30.014 44.772 1.00 57.37 1129 GLY C C 1
ATOM 11147 O O . GLY C 1 124 ? 46.902 30.143 45.994 1.00 55.57 1129 GLY C O 1
ATOM 11148 N N . LYS C 1 125 ? 47.967 30.295 44.027 1.00 63.29 1130 LYS C N 1
ATOM 11149 C CA . LYS C 1 125 ? 49.191 30.840 44.603 1.00 56.54 1130 LYS C CA 1
ATOM 11150 C C . LYS C 1 125 ? 49.319 32.373 44.522 1.00 55.13 1130 LYS C C 1
ATOM 11151 O O . LYS C 1 125 ? 50.385 32.914 44.810 1.00 53.85 1130 LYS C O 1
ATOM 11157 N N . GLY C 1 126 ? 48.268 33.071 44.090 1.00 54.11 1131 GLY C N 1
ATOM 11158 C CA . GLY C 1 126 ? 48.293 34.528 44.091 1.00 53.50 1131 GLY C CA 1
ATOM 11159 C C . GLY C 1 126 ? 49.026 35.133 42.901 1.00 54.89 1131 GLY C C 1
ATOM 11160 O O . GLY C 1 126 ? 49.460 36.290 42.919 1.00 51.40 1131 GLY C O 1
ATOM 11161 N N . THR C 1 127 ? 49.163 34.337 41.855 1.00 57.20 1132 THR C N 1
ATOM 11162 C CA . THR C 1 127 ? 49.904 34.729 40.673 1.00 54.05 1132 THR C CA 1
ATOM 11163 C C . THR C 1 127 ? 48.999 34.873 39.463 1.00 53.67 1132 THR C C 1
ATOM 11164 O O . THR C 1 127 ? 47.900 34.324 39.426 1.00 53.11 1132 THR C O 1
ATOM 11168 N N . GLN C 1 128 ? 49.470 35.644 38.491 1.00 50.46 1133 GLN C N 1
ATOM 11169 C CA . GLN C 1 128 ? 48.791 35.798 37.217 1.00 51.96 1133 GLN C CA 1
ATOM 11170 C C . GLN C 1 128 ? 49.007 34.580 36.318 1.00 49.58 1133 GLN C C 1
ATOM 11171 O O . GLN C 1 128 ? 50.135 34.128 36.103 1.00 42.44 1133 GLN C O 1
ATOM 11177 N N . LEU C 1 129 ? 47.900 34.052 35.815 1.00 48.24 1134 LEU C N 1
ATOM 11178 C CA . LEU C 1 129 ? 47.907 32.910 34.919 1.00 47.43 1134 LEU C CA 1
ATOM 11179 C C . LEU C 1 129 ? 47.945 33.377 33.480 1.00 53.06 1134 LEU C C 1
ATOM 11180 O O . LEU C 1 129 ? 47.154 34.230 33.088 1.00 56.35 1134 LEU C O 1
ATOM 11185 N N . ASP C 1 130 ? 48.863 32.815 32.699 1.00 59.86 1135 ASP C N 1
ATOM 11186 C CA . ASP C 1 130 ? 48.871 33.002 31.253 1.00 67.00 1135 ASP C CA 1
ATOM 11187 C C . ASP C 1 130 ? 48.180 31.799 30.617 1.00 67.33 1135 ASP C C 1
ATOM 11188 O O . ASP C 1 130 ? 48.705 30.690 30.653 1.00 73.24 1135 ASP C O 1
ATOM 11193 N N . LEU C 1 131 ? 46.995 32.015 30.049 1.00 60.69 1136 LEU C N 1
ATOM 11194 C CA . LEU C 1 131 ? 46.192 30.915 29.513 1.00 55.88 1136 LEU C CA 1
ATOM 11195 C C . LEU C 1 131 ? 46.791 30.301 28.247 1.00 55.99 1136 LEU C C 1
ATOM 11196 O O . LEU C 1 131 ? 46.459 29.177 27.882 1.00 62.24 1136 LEU C O 1
ATOM 11201 N N . GLN C 1 132 ? 47.660 31.039 27.567 1.00 55.91 1137 GLN C N 1
ATOM 11202 C CA . GLN C 1 132 ? 48.229 30.560 26.307 1.00 68.09 1137 GLN C CA 1
ATOM 11203 C C . GLN C 1 132 ? 49.554 29.830 26.518 1.00 71.85 1137 GLN C C 1
ATOM 11204 O O . GLN C 1 132 ? 49.678 28.658 26.151 1.00 72.11 1137 GLN C O 1
ATOM 11210 N N . THR C 1 133 ? 50.542 30.520 27.083 1.00 68.29 1138 THR C N 1
ATOM 11211 C CA . THR C 1 133 ? 51.839 29.903 27.349 1.00 59.46 1138 THR C CA 1
ATOM 11212 C C . THR C 1 133 ? 51.788 28.913 28.507 1.00 56.36 1138 THR C C 1
ATOM 11213 O O . THR C 1 133 ? 52.600 28.002 28.580 1.00 59.68 1138 THR C O 1
ATOM 11217 N N . GLY C 1 134 ? 50.845 29.102 29.418 1.00 57.55 1139 GLY C N 1
ATOM 11218 C CA . GLY C 1 134 ? 50.664 28.178 30.523 1.00 57.25 1139 GLY C CA 1
ATOM 11219 C C . GLY C 1 134 ? 51.602 28.403 31.692 1.00 62.08 1139 GLY C C 1
ATOM 11220 O O . GLY C 1 134 ? 51.645 27.578 32.603 1.00 62.52 1139 GLY C O 1
ATOM 11221 N N . ARG C 1 135 ? 52.344 29.511 31.672 1.00 63.85 1140 ARG C N 1
ATOM 11222 C CA . ARG C 1 135 ? 53.250 29.859 32.764 1.00 66.79 1140 ARG C CA 1
ATOM 11223 C C . ARG C 1 135 ? 52.490 30.739 33.759 1.00 64.10 1140 ARG C C 1
ATOM 11224 O O . ARG C 1 135 ? 51.315 31.045 33.553 1.00 61.76 1140 ARG C O 1
ATOM 11232 N N . THR C 1 136 ? 53.158 31.147 34.834 1.00 64.38 1141 THR C N 1
ATOM 11233 C CA . THR C 1 136 ? 52.570 32.087 35.784 1.00 60.26 1141 THR C CA 1
ATOM 11234 C C . THR C 1 136 ? 53.562 33.218 35.993 1.00 57.34 1141 THR C C 1
ATOM 11235 O O . THR C 1 136 ? 54.730 33.117 35.609 1.00 58.27 1141 THR C O 1
ATOM 11239 N N . ARG C 1 137 ? 53.078 34.300 36.587 1.00 54.07 1142 ARG C N 1
ATOM 11240 C CA . ARG C 1 137 ? 53.831 35.531 36.653 1.00 57.59 1142 ARG C CA 1
ATOM 11241 C C . ARG C 1 137 ? 53.372 36.346 37.865 1.00 62.62 1142 ARG C C 1
ATOM 11242 O O . ARG C 1 137 ? 52.241 36.190 38.330 1.00 61.93 1142 ARG C O 1
ATOM 11250 N N . VAL C 1 138 ? 54.231 37.226 38.373 1.00 55.64 1143 VAL C N 1
ATOM 11251 C CA . VAL C 1 138 ? 53.780 38.194 39.362 1.00 53.24 1143 VAL C CA 1
ATOM 11252 C C . VAL C 1 138 ? 52.779 39.102 38.665 1.00 55.36 1143 VAL C C 1
ATOM 11253 O O . VAL C 1 138 ? 52.988 39.475 37.505 1.00 54.71 1143 VAL C O 1
ATOM 11257 N N . ILE C 1 139 ? 51.709 39.460 39.377 1.00 56.99 1144 ILE C N 1
ATOM 11258 C CA . ILE C 1 139 ? 50.594 40.194 38.784 1.00 48.68 1144 ILE C CA 1
ATOM 11259 C C . ILE C 1 139 ? 51.111 41.415 38.044 1.00 49.92 1144 ILE C C 1
ATOM 11260 O O . ILE C 1 139 ? 51.949 42.163 38.563 1.00 50.54 1144 ILE C O 1
ATOM 11265 N N . SER C 1 140 ? 50.621 41.584 36.817 1.00 45.99 1145 SER C N 1
ATOM 11266 C CA . SER C 1 140 ? 51.042 42.671 35.944 1.00 52.04 1145 SER C CA 1
ATOM 11267 C C . SER C 1 140 ? 49.868 43.242 35.159 1.00 57.12 1145 SER C C 1
ATOM 11268 O O . SER C 1 140 ? 49.069 42.497 34.581 1.00 52.24 1145 SER C O 1
ATOM 11271 N N . ALA C 1 141 ? 49.795 44.568 35.111 1.00 60.84 1146 ALA C N 1
ATOM 11272 C CA . ALA C 1 141 ? 48.745 45.260 34.371 1.00 62.29 1146 ALA C CA 1
ATOM 11273 C C . ALA C 1 141 ? 48.981 45.196 32.864 1.00 58.66 1146 ALA C C 1
ATOM 11274 O O . ALA C 1 141 ? 48.129 45.613 32.083 1.00 58.30 1146 ALA C O 1
ATOM 11276 N N . GLN C 1 142 ? 50.145 44.692 32.464 1.00 56.30 1147 GLN C N 1
ATOM 11277 C CA . GLN C 1 142 ? 50.526 44.632 31.056 1.00 49.63 1147 GLN C CA 1
ATOM 11278 C C . GLN C 1 142 ? 50.226 43.287 30.383 1.00 52.12 1147 GLN C C 1
ATOM 11279 O O . GLN C 1 142 ? 50.613 43.067 29.240 1.00 50.92 1147 GLN C O 1
ATOM 11285 N N . HIS C 1 143 ? 49.573 42.375 31.097 1.00 55.81 1148 HIS C N 1
ATOM 11286 C CA . HIS C 1 143 ? 49.248 41.061 30.542 1.00 47.60 1148 HIS C CA 1
ATOM 11287 C C . HIS C 1 143 ? 47.781 40.740 30.770 1.00 47.29 1148 HIS C C 1
ATOM 11288 O O . HIS C 1 143 ? 47.094 41.424 31.533 1.00 51.23 1148 HIS C O 1
ATOM 11295 N N . ASN C 1 144 ? 47.300 39.700 30.101 1.00 44.33 1149 ASN C N 1
ATOM 11296 C CA . ASN C 1 144 ? 45.887 39.366 30.149 1.00 42.45 1149 ASN C CA 1
ATOM 11297 C C . ASN C 1 144 ? 45.039 40.624 29.900 1.00 43.08 1149 ASN C C 1
ATOM 11298 O O . ASN C 1 144 ? 44.155 40.963 30.690 1.00 44.21 1149 ASN C O 1
ATOM 11303 N N . LEU C 1 145 ? 45.334 41.321 28.802 1.00 42.66 1150 LEU C N 1
ATOM 11304 C CA . LEU C 1 145 ? 44.647 42.565 28.456 1.00 42.33 1150 LEU C CA 1
ATOM 11305 C C . LEU C 1 145 ? 43.221 42.359 27.937 1.00 43.37 1150 LEU C C 1
ATOM 11306 O O . LEU C 1 145 ? 42.346 43.187 28.177 1.00 56.62 1150 LEU C O 1
ATOM 11311 N N . VAL C 1 146 ? 42.991 41.261 27.230 1.00 39.31 1151 VAL C N 1
ATOM 11312 C CA . VAL C 1 146 ? 41.655 40.906 26.747 1.00 45.88 1151 VAL C CA 1
ATOM 11313 C C . VAL C 1 146 ? 41.147 39.573 27.314 1.00 47.48 1151 VAL C C 1
ATOM 11314 O O . VAL C 1 146 ? 41.847 38.567 27.253 1.00 55.80 1151 VAL C O 1
ATOM 11318 N N . PRO C 1 147 ? 39.934 39.566 27.889 1.00 45.81 1152 PRO C N 1
ATOM 11319 C CA . PRO C 1 147 ? 39.379 38.301 28.378 1.00 41.91 1152 PRO C CA 1
ATOM 11320 C C . PRO C 1 147 ? 39.034 37.369 27.229 1.00 44.65 1152 PRO C C 1
ATOM 11321 O O . PRO C 1 147 ? 38.373 37.780 26.280 1.00 54.81 1152 PRO C O 1
ATOM 11325 N N . VAL C 1 148 ? 39.458 36.119 27.336 1.00 43.18 1153 VAL C N 1
ATOM 11326 C CA . VAL C 1 148 ? 39.356 35.170 26.234 1.00 43.21 1153 VAL C CA 1
ATOM 11327 C C . VAL C 1 148 ? 37.954 34.579 26.131 1.00 46.96 1153 VAL C C 1
ATOM 11328 O O . VAL C 1 148 ? 37.590 33.992 25.111 1.00 44.14 1153 VAL C O 1
ATOM 11332 N N . ASN C 1 149 ? 37.164 34.730 27.189 1.00 47.00 1154 ASN C N 1
ATOM 11333 C CA . ASN C 1 149 ? 35.851 34.100 27.226 1.00 43.22 1154 ASN C CA 1
ATOM 11334 C C . ASN C 1 149 ? 34.757 35.023 26.711 1.00 42.73 1154 ASN C C 1
ATOM 11335 O O . ASN C 1 149 ? 33.593 34.645 26.666 1.00 47.68 1154 ASN C O 1
ATOM 11340 N N . ARG C 1 150 ? 35.136 36.222 26.288 1.00 42.69 1155 ARG C N 1
ATOM 11341 C CA . ARG C 1 150 ? 34.151 37.228 25.924 1.00 43.34 1155 ARG C CA 1
ATOM 11342 C C . ARG C 1 150 ? 34.014 37.424 24.417 1.00 41.75 1155 ARG C C 1
ATOM 11343 O O . ARG C 1 150 ? 35.006 37.538 23.701 1.00 44.63 1155 ARG C O 1
ATOM 11351 N N . ASN C 1 151 ? 32.778 37.467 23.936 1.00 41.47 1156 ASN C N 1
ATOM 11352 C CA . ASN C 1 151 ? 32.521 37.935 22.583 1.00 39.62 1156 ASN C CA 1
ATOM 11353 C C . ASN C 1 151 ? 32.435 39.448 22.640 1.00 41.00 1156 ASN C C 1
ATOM 11354 O O . ASN C 1 151 ? 31.565 40.000 23.308 1.00 46.30 1156 ASN C O 1
ATOM 11359 N N . LEU C 1 152 ? 33.350 40.119 21.951 1.00 45.32 1157 LEU C N 1
ATOM 11360 C CA . LEU C 1 152 ? 33.412 41.571 21.996 1.00 45.78 1157 LEU C CA 1
ATOM 11361 C C . LEU C 1 152 ? 32.308 42.163 21.140 1.00 43.07 1157 LEU C C 1
ATOM 11362 O O . LEU C 1 152 ? 32.060 41.708 20.031 1.00 45.78 1157 LEU C O 1
ATOM 11367 N N . PRO C 1 153 ? 31.624 43.178 21.661 1.00 41.77 1158 PRO C N 1
ATOM 11368 C CA . PRO C 1 153 ? 30.511 43.762 20.912 1.00 46.95 1158 PRO C CA 1
ATOM 11369 C C . PRO C 1 153 ? 30.967 44.463 19.641 1.00 50.06 1158 PRO C C 1
ATOM 11370 O O . PRO C 1 153 ? 30.154 44.687 18.744 1.00 56.69 1158 PRO C O 1
ATOM 11374 N N . HIS C 1 154 ? 32.242 44.838 19.585 1.00 47.52 1159 HIS C N 1
ATOM 11375 C CA . HIS C 1 154 ? 32.782 45.565 18.441 1.00 43.30 1159 HIS C CA 1
ATOM 11376 C C . HIS C 1 154 ? 34.297 45.420 18.371 1.00 47.21 1159 HIS C C 1
ATOM 11377 O O . HIS C 1 154 ? 34.934 44.969 19.321 1.00 47.98 1159 HIS C O 1
ATOM 11384 N N . ALA C 1 155 ? 34.861 45.781 17.225 1.00 52.60 1160 ALA C N 1
ATOM 11385 C CA . ALA C 1 155 ? 36.301 45.711 17.000 1.00 49.77 1160 ALA C CA 1
ATOM 11386 C C . ALA C 1 155 ? 37.084 46.700 17.868 1.00 53.94 1160 ALA C C 1
ATOM 11387 O O . ALA C 1 155 ? 36.541 47.668 18.392 1.00 62.44 1160 ALA C O 1
ATOM 11389 N N . LEU C 1 156 ? 38.375 46.443 18.001 1.00 49.23 1161 LEU C N 1
ATOM 11390 C CA . LEU C 1 156 ? 39.275 47.310 18.758 1.00 50.18 1161 LEU C CA 1
ATOM 11391 C C . LEU C 1 156 ? 40.312 47.811 17.764 1.00 62.00 1161 LEU C C 1
ATOM 11392 O O . LEU C 1 156 ? 40.446 47.244 16.676 1.00 67.45 1161 LEU C O 1
ATOM 11397 N N . VAL C 1 157 ? 41.067 48.848 18.110 1.00 63.23 1162 VAL C N 1
ATOM 11398 C CA . VAL C 1 157 ? 42.034 49.366 17.159 1.00 66.87 1162 VAL C CA 1
ATOM 11399 C C . VAL C 1 157 ? 43.215 48.431 17.207 1.00 73.09 1162 VAL C C 1
ATOM 11400 O O . VAL C 1 157 ? 43.598 47.980 18.287 1.00 68.26 1162 VAL C O 1
ATOM 11404 N N . PRO C 1 158 ? 43.782 48.104 16.034 1.00 78.33 1163 PRO C N 1
ATOM 11405 C CA . PRO C 1 158 ? 44.941 47.213 16.139 1.00 80.28 1163 PRO C CA 1
ATOM 11406 C C . PRO C 1 158 ? 46.028 47.840 17.012 1.00 86.60 1163 PRO C C 1
ATOM 11407 O O . PRO C 1 158 ? 46.476 47.196 17.967 1.00 90.23 1163 PRO C O 1
ATOM 11411 N N . GLU C 1 159 ? 46.414 49.083 16.735 1.00 85.91 1164 GLU C N 1
ATOM 11412 C CA . GLU C 1 159 ? 47.372 49.769 17.598 1.00 88.22 1164 GLU C CA 1
ATOM 11413 C C . GLU C 1 159 ? 47.040 51.241 17.810 1.00 81.65 1164 GLU C C 1
ATOM 11414 O O . GLU C 1 159 ? 46.630 51.952 16.898 1.00 82.83 1164 GLU C O 1
ATOM 11420 N N . TYR C 1 160 ? 47.201 51.664 19.055 1.00 73.28 1165 TYR C N 1
ATOM 11421 C CA . TYR C 1 160 ? 46.898 53.017 19.482 1.00 65.87 1165 TYR C CA 1
ATOM 11422 C C . TYR C 1 160 ? 47.791 54.023 18.774 1.00 67.56 1165 TYR C C 1
ATOM 11423 O O . TYR C 1 160 ? 49.014 53.894 18.759 1.00 64.22 1165 TYR C O 1
ATOM 11432 N N . LYS C 1 161 ? 47.163 55.023 18.175 1.00 72.01 1166 LYS C N 1
ATOM 11433 C CA . LYS C 1 161 ? 47.890 56.117 17.561 1.00 74.38 1166 LYS C CA 1
ATOM 11434 C C . LYS C 1 161 ? 47.221 57.424 17.986 1.00 64.80 1166 LYS C C 1
ATOM 11435 O O . LYS C 1 161 ? 46.026 57.609 17.787 1.00 67.20 1166 LYS C O 1
ATOM 11441 N N . GLU C 1 162 ? 47.980 58.308 18.625 1.00 58.66 1167 GLU C N 1
ATOM 11442 C CA . GLU C 1 162 ? 47.457 59.624 18.981 1.00 60.25 1167 GLU C CA 1
ATOM 11443 C C . GLU C 1 162 ? 47.497 60.562 17.783 1.00 66.88 1167 GLU C C 1
ATOM 11444 O O . GLU C 1 162 ? 48.307 60.387 16.878 1.00 75.91 1167 GLU C O 1
ATOM 11450 N N . LYS C 1 163 ? 46.614 61.554 17.775 1.00 68.43 1168 LYS C N 1
ATOM 11451 C CA . LYS C 1 163 ? 46.589 62.543 16.701 1.00 72.77 1168 LYS C CA 1
ATOM 11452 C C . LYS C 1 163 ? 46.281 63.930 17.245 1.00 82.12 1168 LYS C C 1
ATOM 11453 O O . LYS C 1 163 ? 45.768 64.078 18.355 1.00 80.46 1168 LYS C O 1
ATOM 11459 N N . GLN C 1 164 ? 46.573 64.949 16.447 1.00 95.40 1169 GLN C N 1
ATOM 11460 C CA . GLN C 1 164 ? 46.262 66.312 16.841 1.00 99.08 1169 GLN C CA 1
ATOM 11461 C C . GLN C 1 164 ? 44.805 66.589 16.486 1.00 87.40 1169 GLN C C 1
ATOM 11462 O O . GLN C 1 164 ? 44.415 66.488 15.323 1.00 86.60 1169 GLN C O 1
ATOM 11468 N N . PRO C 1 165 ? 43.987 66.920 17.495 1.00 72.96 1170 PRO C N 1
ATOM 11469 C CA . PRO C 1 165 ? 42.545 67.080 17.283 1.00 68.51 1170 PRO C CA 1
ATOM 11470 C C . PRO C 1 165 ? 42.204 68.349 16.528 1.00 74.24 1170 PRO C C 1
ATOM 11471 O O . PRO C 1 165 ? 42.905 69.348 16.676 1.00 77.26 1170 PRO C O 1
ATOM 11475 N N . GLY C 1 166 ? 41.144 68.295 15.726 1.00 74.84 1171 GLY C N 1
ATOM 11476 C CA . GLY C 1 166 ? 40.599 69.470 15.076 1.00 76.08 1171 GLY C CA 1
ATOM 11477 C C . GLY C 1 166 ? 39.737 70.281 16.027 1.00 77.95 1171 GLY C C 1
ATOM 11478 O O . GLY C 1 166 ? 39.632 69.957 17.211 1.00 78.90 1171 GLY C O 1
ATOM 11479 N N . PRO C 1 167 ? 39.119 71.353 15.515 1.00 74.08 1172 PRO C N 1
ATOM 11480 C CA . PRO C 1 167 ? 38.214 72.176 16.323 1.00 70.42 1172 PRO C CA 1
ATOM 11481 C C . PRO C 1 167 ? 36.938 71.433 16.720 1.00 68.31 1172 PRO C C 1
ATOM 11482 O O . PRO C 1 167 ? 36.277 70.806 15.886 1.00 61.77 1172 PRO C O 1
ATOM 11486 N N . VAL C 1 168 ? 36.597 71.510 18.000 1.00 71.76 1173 VAL C N 1
ATOM 11487 C CA . VAL C 1 168 ? 35.410 70.847 18.501 1.00 67.25 1173 VAL C CA 1
ATOM 11488 C C . VAL C 1 168 ? 34.168 71.539 17.974 1.00 67.19 1173 VAL C C 1
ATOM 11489 O O . VAL C 1 168 ? 33.121 70.914 17.838 1.00 69.57 1173 VAL C O 1
ATOM 11493 N N . LYS C 1 169 ? 34.277 72.829 17.670 1.00 70.86 1174 LYS C N 1
ATOM 11494 C CA . LYS C 1 169 ? 33.116 73.575 17.187 1.00 76.91 1174 LYS C CA 1
ATOM 11495 C C . LYS C 1 169 ? 32.546 72.952 15.910 1.00 72.33 1174 LYS C C 1
ATOM 11496 O O . LYS C 1 169 ? 31.335 72.961 15.700 1.00 66.19 1174 LYS C O 1
ATOM 11502 N N . LYS C 1 170 ? 33.414 72.426 15.051 1.00 68.27 1175 LYS C N 1
ATOM 11503 C CA . LYS C 1 170 ? 32.948 71.774 13.836 1.00 64.88 1175 LYS C CA 1
ATOM 11504 C C . LYS C 1 170 ? 31.973 70.646 14.205 1.00 72.31 1175 LYS C C 1
ATOM 11505 O O . LYS C 1 170 ? 30.993 70.413 13.498 1.00 75.34 1175 LYS C O 1
ATOM 11507 N N . PHE C 1 171 ? 32.237 69.959 15.316 1.00 73.16 1176 PHE C N 1
ATOM 11508 C CA . PHE C 1 171 ? 31.383 68.854 15.763 1.00 67.79 1176 PHE C CA 1
ATOM 11509 C C . PHE C 1 171 ? 30.100 69.346 16.429 1.00 69.41 1176 PHE C C 1
ATOM 11510 O O . PHE C 1 171 ? 29.007 68.862 16.126 1.00 69.58 1176 PHE C O 1
ATOM 11518 N N . LEU C 1 172 ? 30.231 70.311 17.333 1.00 65.38 1177 LEU C N 1
ATOM 11519 C CA . LEU C 1 172 ? 29.077 70.826 18.059 1.00 62.02 1177 LEU C CA 1
ATOM 11520 C C . LEU C 1 172 ? 28.083 71.495 17.127 1.00 64.50 1177 LEU C C 1
ATOM 11521 O O . LEU C 1 172 ? 26.880 71.471 17.374 1.00 65.78 1177 LEU C O 1
ATOM 11526 N N . ASN C 1 173 ? 28.584 72.060 16.033 1.00 71.07 1178 ASN C N 1
ATOM 11527 C CA . ASN C 1 173 ? 27.733 72.760 15.077 1.00 72.08 1178 ASN C CA 1
ATOM 11528 C C . ASN C 1 173 ? 26.797 71.805 14.352 1.00 73.06 1178 ASN C C 1
ATOM 11529 O O . ASN C 1 173 ? 25.854 72.231 13.693 1.00 79.94 1178 ASN C O 1
ATOM 11534 N N . GLN C 1 174 ? 27.060 70.511 14.483 1.00 72.28 1179 GLN C N 1
ATOM 11535 C CA . GLN C 1 174 ? 26.220 69.494 13.866 1.00 71.02 1179 GLN C CA 1
ATOM 11536 C C . GLN C 1 174 ? 24.964 69.210 14.678 1.00 71.04 1179 GLN C C 1
ATOM 11537 O O . GLN C 1 174 ? 24.135 68.397 14.274 1.00 70.94 1179 GLN C O 1
ATOM 11543 N N . PHE C 1 175 ? 24.848 69.843 15.843 1.00 73.20 1180 PHE C N 1
ATOM 11544 C CA . PHE C 1 175 ? 23.663 69.698 16.685 1.00 71.08 1180 PHE C CA 1
ATOM 11545 C C . PHE C 1 175 ? 22.862 71.003 16.731 1.00 76.65 1180 PHE C C 1
ATOM 11546 O O . PHE C 1 175 ? 23.439 72.085 16.821 1.00 76.20 1180 PHE C O 1
ATOM 11554 N N . LYS C 1 176 ? 21.534 70.893 16.685 1.00 83.22 1181 LYS C N 1
ATOM 11555 C CA . LYS C 1 176 ? 20.663 72.046 16.423 1.00 84.08 1181 LYS C CA 1
ATOM 11556 C C . LYS C 1 176 ? 20.456 72.923 17.653 1.00 85.64 1181 LYS C C 1
ATOM 11557 O O . LYS C 1 176 ? 19.851 73.987 17.564 1.00 97.37 1181 LYS C O 1
ATOM 11563 N N . HIS C 1 177 ? 20.971 72.484 18.794 1.00 78.49 1182 HIS C N 1
ATOM 11564 C CA . HIS C 1 177 ? 20.733 73.171 20.058 1.00 71.32 1182 HIS C CA 1
ATOM 11565 C C . HIS C 1 177 ? 21.728 74.307 20.265 1.00 65.11 1182 HIS C C 1
ATOM 11566 O O . HIS C 1 177 ? 22.934 74.123 20.132 1.00 57.48 1182 HIS C O 1
ATOM 11573 N N . HIS C 1 178 ? 21.214 75.483 20.606 1.00 69.44 1183 HIS C N 1
ATOM 11574 C CA . HIS C 1 178 ? 22.058 76.657 20.747 1.00 68.57 1183 HIS C CA 1
ATOM 11575 C C . HIS C 1 178 ? 22.830 76.625 22.059 1.00 68.83 1183 HIS C C 1
ATOM 11576 O O . HIS C 1 178 ? 24.043 76.868 22.089 1.00 64.82 1183 HIS C O 1
ATOM 11583 N N . SER C 1 179 ? 22.120 76.320 23.141 1.00 71.32 1184 SER C N 1
ATOM 11584 C CA . SER C 1 179 ? 22.705 76.362 24.474 1.00 71.97 1184 SER C CA 1
ATOM 11585 C C . SER C 1 179 ? 23.161 74.973 24.924 1.00 67.52 1184 SER C C 1
ATOM 11586 O O . SER C 1 179 ? 22.361 74.038 25.004 1.00 65.68 1184 SER C O 1
ATOM 11589 N N . VAL C 1 180 ? 24.449 74.864 25.240 1.00 60.60 1185 VAL C N 1
ATOM 11590 C CA . VAL C 1 180 ? 25.083 73.581 25.520 1.00 57.61 1185 VAL C CA 1
ATOM 11591 C C . VAL C 1 180 ? 25.835 73.588 26.849 1.00 58.12 1185 VAL C C 1
ATOM 11592 O O . VAL C 1 180 ? 26.652 74.475 27.102 1.00 57.57 1185 VAL C O 1
ATOM 11596 N N . LEU C 1 181 ? 25.590 72.579 27.680 1.00 61.88 1186 LEU C N 1
ATOM 11597 C CA . LEU C 1 181 ? 26.363 72.416 28.909 1.00 59.77 1186 LEU C CA 1
ATOM 11598 C C . LEU C 1 181 ? 27.587 71.587 28.573 1.00 60.53 1186 LEU C C 1
ATOM 11599 O O . LEU C 1 181 ? 27.464 70.520 27.993 1.00 56.64 1186 LEU C O 1
ATOM 11604 N N . VAL C 1 182 ? 28.768 72.068 28.937 1.00 64.20 1187 VAL C N 1
ATOM 11605 C CA . VAL C 1 182 ? 29.999 71.403 28.536 1.00 62.24 1187 VAL C CA 1
ATOM 11606 C C . VAL C 1 182 ? 30.851 71.001 29.726 1.00 62.82 1187 VAL C C 1
ATOM 11607 O O . VAL C 1 182 ? 31.302 71.846 30.495 1.00 68.93 1187 VAL C O 1
ATOM 11611 N N . VAL C 1 183 ? 31.074 69.701 29.865 1.00 50.83 1188 VAL C N 1
ATOM 11612 C CA . VAL C 1 183 ? 32.009 69.190 30.852 1.00 47.80 1188 VAL C CA 1
ATOM 11613 C C . VAL C 1 183 ? 33.292 68.831 30.120 1.00 52.35 1188 VAL C C 1
ATOM 11614 O O . VAL C 1 183 ? 33.312 67.893 29.329 1.00 50.35 1188 VAL C O 1
ATOM 11618 N N . SER C 1 184 ? 34.355 69.592 30.366 1.00 57.04 1189 SER C N 1
ATOM 11619 C CA . SER C 1 184 ? 35.598 69.418 29.628 1.00 56.94 1189 SER C CA 1
ATOM 11620 C C . SER C 1 184 ? 36.785 69.913 30.438 1.00 57.84 1189 SER C C 1
ATOM 11621 O O . SER C 1 184 ? 36.644 70.819 31.256 1.00 55.13 1189 SER C O 1
ATOM 11624 N N . GLU C 1 185 ? 37.959 69.335 30.205 1.00 62.96 1190 GLU C N 1
ATOM 11625 C CA . GLU C 1 185 ? 39.171 69.818 30.864 1.00 67.68 1190 GLU C CA 1
ATOM 11626 C C . GLU C 1 185 ? 39.764 71.043 30.144 1.00 70.97 1190 GLU C C 1
ATOM 11627 O O . GLU C 1 185 ? 40.498 71.834 30.736 1.00 73.14 1190 GLU C O 1
ATOM 11633 N N . GLU C 1 186 ? 39.398 71.214 28.879 1.00 70.43 1191 GLU C N 1
ATOM 11634 C CA . GLU C 1 186 ? 39.962 72.262 28.037 1.00 67.38 1191 GLU C CA 1
ATOM 11635 C C . GLU C 1 186 ? 38.842 73.128 27.492 1.00 65.42 1191 GLU C C 1
ATOM 11636 O O . GLU C 1 186 ? 37.747 72.640 27.216 1.00 58.40 1191 GLU C O 1
ATOM 11642 N N . LYS C 1 187 ? 39.113 74.416 27.331 1.00 71.34 1192 LYS C N 1
ATOM 11643 C CA . LYS C 1 187 ? 38.075 75.337 26.906 1.00 74.87 1192 LYS C CA 1
ATOM 11644 C C . LYS C 1 187 ? 37.635 74.965 25.502 1.00 72.22 1192 LYS C C 1
ATOM 11645 O O . LYS C 1 187 ? 38.451 74.544 24.684 1.00 72.64 1192 LYS C O 1
ATOM 11651 N N . ILE C 1 188 ? 36.342 75.101 25.230 1.00 69.03 1193 ILE C N 1
ATOM 11652 C CA . ILE C 1 188 ? 35.827 74.834 23.896 1.00 70.20 1193 ILE C CA 1
ATOM 11653 C C . ILE C 1 188 ? 35.353 76.131 23.252 1.00 80.33 1193 ILE C C 1
ATOM 11654 O O . ILE C 1 188 ? 34.488 76.822 23.792 1.00 79.12 1193 ILE C O 1
ATOM 11659 N N . GLU C 1 189 ? 35.910 76.455 22.088 1.00 92.30 1194 GLU C N 1
ATOM 11660 C CA . GLU C 1 189 ? 35.513 77.666 21.385 1.00 97.16 1194 GLU C CA 1
ATOM 11661 C C . GLU C 1 189 ? 34.388 77.309 20.428 1.00 92.12 1194 GLU C C 1
ATOM 11662 O O . GLU C 1 189 ? 34.592 76.601 19.448 1.00 96.41 1194 GLU C O 1
ATOM 11668 N N . ALA C 1 190 ? 33.195 77.798 20.738 1.00 81.05 1195 ALA C N 1
ATOM 11669 C CA . ALA C 1 190 ? 32.034 77.602 19.889 1.00 77.90 1195 ALA C CA 1
ATOM 11670 C C . ALA C 1 190 ? 31.223 78.888 19.887 1.00 80.51 1195 ALA C C 1
ATOM 11671 O O . ALA C 1 190 ? 30.261 79.028 20.650 1.00 78.54 1195 ALA C O 1
ATOM 11673 N N . PRO C 1 191 ? 31.626 79.843 19.033 1.00 79.57 1196 PRO C N 1
ATOM 11674 C CA . PRO C 1 191 ? 31.029 81.181 18.968 1.00 70.97 1196 PRO C CA 1
ATOM 11675 C C . PRO C 1 191 ? 29.560 81.157 18.559 1.00 69.98 1196 PRO C C 1
ATOM 11676 O O . PRO C 1 191 ? 28.824 82.076 18.911 1.00 78.21 1196 PRO C O 1
ATOM 11680 N N . ARG C 1 192 ? 29.138 80.129 17.830 1.00 68.84 1197 ARG C N 1
ATOM 11681 C CA . ARG C 1 192 ? 27.738 80.011 17.438 1.00 72.36 1197 ARG C CA 1
ATOM 11682 C C . ARG C 1 192 ? 26.865 79.514 18.581 1.00 73.31 1197 ARG C C 1
ATOM 11683 O O . ARG C 1 192 ? 25.643 79.445 18.440 1.00 71.76 1197 ARG C O 1
ATOM 11691 N N . LYS C 1 193 ? 27.495 79.153 19.698 1.00 75.30 1198 LYS C N 1
ATOM 11692 C CA . LYS C 1 193 ? 26.787 78.561 20.829 1.00 74.32 1198 LYS C CA 1
ATOM 11693 C C . LYS C 1 193 ? 26.911 79.386 22.100 1.00 77.46 1198 LYS C C 1
ATOM 11694 O O . LYS C 1 193 ? 27.868 80.149 22.270 1.00 77.27 1198 LYS C O 1
ATOM 11700 N N . ARG C 1 194 ? 25.957 79.183 23.008 1.00 75.26 1199 ARG C N 1
ATOM 11701 C CA . ARG C 1 194 ? 26.073 79.663 24.378 1.00 74.53 1199 ARG C CA 1
ATOM 11702 C C . ARG C 1 194 ? 26.594 78.481 25.197 1.00 74.05 1199 ARG C C 1
ATOM 11703 O O . ARG C 1 194 ? 25.936 77.444 25.296 1.00 75.79 1199 ARG C O 1
ATOM 11711 N N . ILE C 1 195 ? 27.790 78.627 25.756 1.00 67.74 1200 ILE C N 1
ATOM 11712 C CA . ILE C 1 195 ? 28.451 77.519 26.430 1.00 63.00 1200 ILE C CA 1
ATOM 11713 C C . ILE C 1 195 ? 28.557 77.715 27.931 1.00 59.53 1200 ILE C C 1
ATOM 11714 O O . ILE C 1 195 ? 29.228 78.637 28.395 1.00 57.46 1200 ILE C O 1
ATOM 11719 N N . GLU C 1 196 ? 27.933 76.822 28.692 1.00 63.13 1201 GLU C N 1
ATOM 11720 C CA . GLU C 1 196 ? 28.218 76.733 30.120 1.00 64.09 1201 GLU C CA 1
ATOM 11721 C C . GLU C 1 196 ? 29.312 75.705 30.288 1.00 59.76 1201 GLU C C 1
ATOM 11722 O O . GLU C 1 196 ? 29.168 74.570 29.847 1.00 62.10 1201 GLU C O 1
ATOM 11728 N N . TRP C 1 197 ? 30.412 76.105 30.912 1.00 57.47 1202 TRP C N 1
ATOM 11729 C CA . TRP C 1 197 ? 31.591 75.252 30.982 1.00 59.69 1202 TRP C CA 1
ATOM 11730 C C . TRP C 1 197 ? 31.898 74.772 32.399 1.00 57.32 1202 TRP C C 1
ATOM 11731 O O . TRP C 1 197 ? 32.229 75.564 33.282 1.00 58.29 1202 TRP C O 1
ATOM 11742 N N . ILE C 1 198 ? 31.786 73.465 32.603 1.00 56.59 1203 ILE C N 1
ATOM 11743 C CA . ILE C 1 198 ? 32.231 72.831 33.837 1.00 57.31 1203 ILE C CA 1
ATOM 11744 C C . ILE C 1 198 ? 33.592 72.180 33.611 1.00 57.38 1203 ILE C C 1
ATOM 11745 O O . ILE C 1 198 ? 33.798 71.474 32.623 1.00 55.85 1203 ILE C O 1
ATOM 11750 N N . ALA C 1 199 ? 34.522 72.423 34.522 1.00 57.57 1204 ALA C N 1
ATOM 11751 C CA . ALA C 1 199 ? 35.850 71.836 34.419 1.00 53.56 1204 ALA C CA 1
ATOM 11752 C C . ALA C 1 199 ? 36.270 71.249 35.754 1.00 55.68 1204 ALA C C 1
ATOM 11753 O O . ALA C 1 199 ? 35.647 71.529 36.781 1.00 59.38 1204 ALA C O 1
ATOM 11755 N N . PRO C 1 200 ? 37.311 70.403 35.743 1.00 53.33 1205 PRO C N 1
ATOM 11756 C CA . PRO C 1 200 ? 37.906 69.923 36.993 1.00 53.75 1205 PRO C CA 1
ATOM 11757 C C . PRO C 1 200 ? 38.529 71.048 37.812 1.00 56.10 1205 PRO C C 1
ATOM 11758 O O . PRO C 1 200 ? 38.589 72.187 37.361 1.00 57.28 1205 PRO C O 1
ATOM 11762 N N . ILE C 1 201 ? 39.033 70.710 38.991 1.00 59.84 1206 ILE C N 1
ATOM 11763 C CA . ILE C 1 201 ? 39.299 71.700 40.019 1.00 65.94 1206 ILE C CA 1
ATOM 11764 C C . ILE C 1 201 ? 40.299 72.791 39.639 1.00 75.96 1206 ILE C C 1
ATOM 11765 O O . ILE C 1 201 ? 40.027 73.978 39.846 1.00 85.37 1206 ILE C O 1
ATOM 11770 N N . GLY C 1 202 ? 41.453 72.415 39.105 1.00 71.02 1207 GLY C N 1
ATOM 11771 C CA . GLY C 1 202 ? 42.506 73.396 38.890 1.00 74.45 1207 GLY C CA 1
ATOM 11772 C C . GLY C 1 202 ? 42.426 74.279 37.648 1.00 74.77 1207 GLY C C 1
ATOM 11773 O O . GLY C 1 202 ? 43.370 75.015 37.376 1.00 77.74 1207 GLY C O 1
ATOM 11774 N N . ILE C 1 203 ? 41.320 74.233 36.904 1.00 67.73 1208 ILE C N 1
ATOM 11775 C CA . ILE C 1 203 ? 41.272 74.847 35.571 1.00 61.15 1208 ILE C CA 1
ATOM 11776 C C . ILE C 1 203 ? 40.647 76.242 35.551 1.00 65.15 1208 ILE C C 1
ATOM 11777 O O . ILE C 1 203 ? 39.483 76.428 35.913 1.00 66.73 1208 ILE C O 1
ATOM 11782 N N . ALA C 1 204 ? 41.416 77.216 35.078 1.00 64.83 1209 ALA C N 1
ATOM 11783 C CA . ALA C 1 204 ? 40.967 78.603 35.066 1.00 66.30 1209 ALA C CA 1
ATOM 11784 C C . ALA C 1 204 ? 40.019 78.902 33.908 1.00 67.89 1209 ALA C C 1
ATOM 11785 O O . ALA C 1 204 ? 40.075 78.263 32.856 1.00 70.33 1209 ALA C O 1
ATOM 11787 N N . GLY C 1 205 ? 39.148 79.886 34.113 1.00 71.80 1210 GLY C N 1
ATOM 11788 C CA . GLY C 1 205 ? 38.278 80.377 33.060 1.00 69.63 1210 GLY C CA 1
ATOM 11789 C C . GLY C 1 205 ? 36.968 79.628 32.943 1.00 66.49 1210 GLY C C 1
ATOM 11790 O O . GLY C 1 205 ? 36.133 79.956 32.098 1.00 62.75 1210 GLY C O 1
ATOM 11791 N N . ALA C 1 206 ? 36.783 78.623 33.792 1.00 71.85 1211 ALA C N 1
ATOM 11792 C CA . ALA C 1 206 ? 35.572 77.814 33.766 1.00 69.03 1211 ALA C CA 1
ATOM 11793 C C . ALA C 1 206 ? 34.439 78.526 34.478 1.00 66.28 1211 ALA C C 1
ATOM 11794 O O . ALA C 1 206 ? 34.667 79.343 35.366 1.00 67.81 1211 ALA C O 1
ATOM 11796 N N . ASP C 1 207 ? 33.213 78.218 34.073 1.00 61.54 1212 ASP C N 1
ATOM 11797 C CA . ASP C 1 207 ? 32.040 78.746 34.749 1.00 55.88 1212 ASP C CA 1
ATOM 11798 C C . ASP C 1 207 ? 31.832 78.054 36.083 1.00 59.68 1212 ASP C C 1
ATOM 11799 O O . ASP C 1 207 ? 31.331 78.653 37.024 1.00 66.55 1212 ASP C O 1
ATOM 11804 N N . LYS C 1 208 ? 32.210 76.785 36.154 1.00 65.11 1213 LYS C N 1
ATOM 11805 C CA . LYS C 1 208 ? 32.147 76.037 37.400 1.00 67.32 1213 LYS C CA 1
ATOM 11806 C C . LYS C 1 208 ? 33.326 75.087 37.440 1.00 71.46 1213 LYS C C 1
ATOM 11807 O O . LYS C 1 208 ? 33.799 74.626 36.397 1.00 72.11 1213 LYS C O 1
ATOM 11813 N N . ASN C 1 209 ? 33.796 74.804 38.649 1.00 73.34 1214 ASN C N 1
ATOM 11814 C CA . ASN C 1 209 ? 34.837 73.810 38.870 1.00 67.33 1214 ASN C CA 1
ATOM 11815 C C . ASN C 1 209 ? 34.363 72.786 39.888 1.00 64.82 1214 ASN C C 1
ATOM 11816 O O . ASN C 1 209 ? 33.886 73.136 40.960 1.00 64.29 1214 ASN C O 1
ATOM 11821 N N . TYR C 1 210 ? 34.490 71.515 39.546 1.00 59.78 1215 TYR C N 1
ATOM 11822 C CA . TYR C 1 210 ? 34.132 70.458 40.470 1.00 51.98 1215 TYR C CA 1
ATOM 11823 C C . TYR C 1 210 ? 35.199 69.377 40.455 1.00 53.71 1215 TYR C C 1
ATOM 11824 O O . TYR C 1 210 ? 36.045 69.326 39.558 1.00 54.77 1215 TYR C O 1
ATOM 11833 N N . ASN C 1 211 ? 35.151 68.509 41.453 1.00 48.74 1216 ASN C N 1
ATOM 11834 C CA . ASN C 1 211 ? 35.991 67.342 41.457 1.00 54.48 1216 ASN C CA 1
ATOM 11835 C C . ASN C 1 211 ? 35.154 66.243 40.815 1.00 61.77 1216 ASN C C 1
ATOM 11836 O O . ASN C 1 211 ? 34.198 65.738 41.404 1.00 67.78 1216 ASN C O 1
ATOM 11841 N N . LEU C 1 212 ? 35.525 65.889 39.589 1.00 58.45 1217 LEU C N 1
ATOM 11842 C CA . LEU C 1 212 ? 34.643 65.129 38.710 1.00 48.63 1217 LEU C CA 1
ATOM 11843 C C . LEU C 1 212 ? 34.636 63.634 39.008 1.00 45.38 1217 LEU C C 1
ATOM 11844 O O . LEU C 1 212 ? 33.791 62.895 38.504 1.00 45.21 1217 LEU C O 1
ATOM 11849 N N . ALA C 1 213 ? 35.572 63.187 39.834 1.00 43.21 1218 ALA C N 1
ATOM 11850 C CA . ALA C 1 213 ? 35.552 61.820 40.312 1.00 40.84 1218 ALA C CA 1
ATOM 11851 C C . ALA C 1 213 ? 34.248 61.565 41.073 1.00 52.60 1218 ALA C C 1
ATOM 11852 O O . ALA C 1 213 ? 33.773 60.429 41.171 1.00 53.95 1218 ALA C O 1
ATOM 11854 N N . PHE C 1 214 ? 33.695 62.631 41.642 1.00 56.38 1219 PHE C N 1
ATOM 11855 C CA . PHE C 1 214 ? 32.399 62.568 42.311 1.00 51.91 1219 PHE C CA 1
ATOM 11856 C C . PHE C 1 214 ? 31.231 63.065 41.444 1.00 51.08 1219 PHE C C 1
ATOM 11857 O O . PHE C 1 214 ? 30.100 63.195 41.912 1.00 56.24 1219 PHE C O 1
ATOM 11865 N N . GLY C 1 215 ? 31.510 63.346 40.179 1.00 45.49 1220 GLY C N 1
ATOM 11866 C CA . GLY C 1 215 ? 30.498 63.862 39.278 1.00 46.96 1220 GLY C CA 1
ATOM 11867 C C . GLY C 1 215 ? 30.345 65.356 39.459 1.00 53.71 1220 GLY C C 1
ATOM 11868 O O . GLY C 1 215 ? 31.260 66.025 39.935 1.00 59.87 1220 GLY C O 1
ATOM 11869 N N . PHE C 1 216 ? 29.188 65.882 39.080 1.00 54.08 1221 PHE C N 1
ATOM 11870 C CA . PHE C 1 216 ? 28.877 67.279 39.342 1.00 57.20 1221 PHE C CA 1
ATOM 11871 C C . PHE C 1 216 ? 27.411 67.423 39.716 1.00 55.56 1221 PHE C C 1
ATOM 11872 O O . PHE C 1 216 ? 26.567 66.686 39.213 1.00 60.75 1221 PHE C O 1
ATOM 11880 N N . PRO C 1 217 ? 27.113 68.362 40.627 1.00 55.13 1222 PRO C N 1
ATOM 11881 C CA . PRO C 1 217 ? 25.755 68.615 41.124 1.00 53.69 1222 PRO C CA 1
ATOM 11882 C C . PRO C 1 217 ? 24.842 69.168 40.033 1.00 56.59 1222 PRO C C 1
ATOM 11883 O O . PRO C 1 217 ? 25.328 69.679 39.021 1.00 56.25 1222 PRO C O 1
ATOM 11887 N N . PRO C 1 218 ? 23.522 69.062 40.230 1.00 52.92 1223 PRO C N 1
ATOM 11888 C CA . PRO C 1 218 ? 22.611 69.575 39.208 1.00 50.54 1223 PRO C CA 1
ATOM 11889 C C . PRO C 1 218 ? 22.869 71.043 38.916 1.00 51.82 1223 PRO C C 1
ATOM 11890 O O . PRO C 1 218 ? 23.007 71.858 39.822 1.00 66.34 1223 PRO C O 1
ATOM 11894 N N . GLN C 1 219 ? 23.018 71.336 37.637 1.00 50.18 1224 GLN C N 1
ATOM 11895 C CA . GLN C 1 219 ? 23.015 72.687 37.108 1.00 57.99 1224 GLN C CA 1
ATOM 11896 C C . GLN C 1 219 ? 21.607 72.998 36.624 1.00 58.66 1224 GLN C C 1
ATOM 11897 O O . GLN C 1 219 ? 20.653 72.301 36.986 1.00 55.97 1224 GLN C O 1
ATOM 11903 N N . ALA C 1 220 ? 21.477 74.052 35.822 1.00 53.99 1225 ALA C N 1
ATOM 11904 C CA . ALA C 1 220 ? 20.226 74.310 35.125 1.00 56.71 1225 ALA C CA 1
ATOM 11905 C C . ALA C 1 220 ? 20.037 73.204 34.091 1.00 63.91 1225 ALA C C 1
ATOM 11906 O O . ALA C 1 220 ? 20.874 72.301 33.995 1.00 63.53 1225 ALA C O 1
ATOM 11908 N N . ARG C 1 221 ? 18.947 73.254 33.327 1.00 63.56 1226 ARG C N 1
ATOM 11909 C CA . ARG C 1 221 ? 18.698 72.209 32.329 1.00 60.82 1226 ARG C CA 1
ATOM 11910 C C . ARG C 1 221 ? 18.886 72.670 30.889 1.00 58.45 1226 ARG C C 1
ATOM 11911 O O . ARG C 1 221 ? 18.538 73.787 30.523 1.00 63.88 1226 ARG C O 1
ATOM 11919 N N . TYR C 1 222 ? 19.452 71.771 30.089 1.00 57.86 1227 TYR C N 1
ATOM 11920 C CA . TYR C 1 222 ? 19.853 72.060 28.722 1.00 57.63 1227 TYR C CA 1
ATOM 11921 C C . TYR C 1 222 ? 19.289 71.021 27.768 1.00 58.27 1227 TYR C C 1
ATOM 11922 O O . TYR C 1 222 ? 18.928 69.924 28.186 1.00 59.20 1227 TYR C O 1
ATOM 11931 N N . ASP C 1 223 ? 19.213 71.371 26.487 1.00 57.87 1228 ASP C N 1
ATOM 11932 C CA . ASP C 1 223 ? 18.807 70.419 25.461 1.00 59.62 1228 ASP C CA 1
ATOM 11933 C C . ASP C 1 223 ? 19.994 69.633 24.904 1.00 58.35 1228 ASP C C 1
ATOM 11934 O O . ASP C 1 223 ? 19.817 68.611 24.245 1.00 56.14 1228 ASP C O 1
ATOM 11939 N N . LEU C 1 224 ? 21.203 70.121 25.163 1.00 57.24 1229 LEU C N 1
ATOM 11940 C CA . LEU C 1 224 ? 22.410 69.404 24.784 1.00 51.49 1229 LEU C CA 1
ATOM 11941 C C . LEU C 1 224 ? 23.468 69.471 25.879 1.00 55.77 1229 LEU C C 1
ATOM 11942 O O . LEU C 1 224 ? 23.905 70.551 26.276 1.00 59.86 1229 LEU C O 1
ATOM 11947 N N . VAL C 1 225 ? 23.897 68.300 26.336 1.00 54.98 1230 VAL C N 1
ATOM 11948 C CA . VAL C 1 225 ? 25.003 68.193 27.277 1.00 54.82 1230 VAL C CA 1
ATOM 11949 C C . VAL C 1 225 ? 26.144 67.441 26.604 1.00 56.49 1230 VAL C C 1
ATOM 11950 O O . VAL C 1 225 ? 25.919 66.424 25.963 1.00 60.62 1230 VAL C O 1
ATOM 11954 N N . PHE C 1 226 ? 27.363 67.951 26.751 1.00 52.27 1231 PHE C N 1
ATOM 11955 C CA . PHE C 1 226 ? 28.520 67.423 26.050 1.00 47.54 1231 PHE C CA 1
ATOM 11956 C C . PHE C 1 226 ? 29.625 67.120 27.075 1.00 51.44 1231 PHE C C 1
ATOM 11957 O O . PHE C 1 226 ? 30.270 68.020 27.602 1.00 54.89 1231 PHE C O 1
ATOM 11965 N N . ILE C 1 227 ? 29.848 65.836 27.320 1.00 50.33 1232 ILE C N 1
ATOM 11966 C CA . ILE C 1 227 ? 30.892 65.374 28.217 1.00 52.84 1232 ILE C CA 1
ATOM 11967 C C . ILE C 1 227 ? 32.155 65.077 27.407 1.00 54.95 1232 ILE C C 1
ATOM 11968 O O . ILE C 1 227 ? 32.175 64.156 26.601 1.00 53.31 1232 ILE C O 1
ATOM 11973 N N . ASN C 1 228 ? 33.185 65.895 27.594 1.00 54.53 1233 ASN C N 1
ATOM 11974 C CA . ASN C 1 228 ? 34.440 65.779 26.857 1.00 50.98 1233 ASN C CA 1
ATOM 11975 C C . ASN C 1 228 ? 35.578 65.083 27.615 1.00 53.49 1233 ASN C C 1
ATOM 11976 O O . ASN C 1 228 ? 36.711 65.067 27.153 1.00 59.57 1233 ASN C O 1
ATOM 11981 N N . ILE C 1 229 ? 35.292 64.554 28.795 1.00 48.74 1234 ILE C N 1
ATOM 11982 C CA . ILE C 1 229 ? 36.329 63.980 29.642 1.00 44.57 1234 ILE C CA 1
ATOM 11983 C C . ILE C 1 229 ? 36.807 62.622 29.142 1.00 52.78 1234 ILE C C 1
ATOM 11984 O O . ILE C 1 229 ? 36.005 61.699 28.958 1.00 59.90 1234 ILE C O 1
ATOM 11989 N N . GLY C 1 230 ? 38.110 62.510 28.900 1.00 45.10 1235 GLY C N 1
ATOM 11990 C CA . GLY C 1 230 ? 38.706 61.253 28.487 1.00 40.90 1235 GLY C CA 1
ATOM 11991 C C . GLY C 1 230 ? 39.526 60.615 29.600 1.00 47.60 1235 GLY C C 1
ATOM 11992 O O . GLY C 1 230 ? 39.732 61.215 30.654 1.00 48.06 1235 GLY C O 1
ATOM 11993 N N . THR C 1 231 ? 39.971 59.382 29.388 1.00 46.59 1236 THR C N 1
ATOM 11994 C CA . THR C 1 231 ? 40.907 58.760 30.310 1.00 53.59 1236 THR C CA 1
ATOM 11995 C C . THR C 1 231 ? 42.044 58.200 29.475 1.00 54.85 1236 THR C C 1
ATOM 11996 O O . THR C 1 231 ? 41.823 57.742 28.355 1.00 46.74 1236 THR C O 1
ATOM 12000 N N . LYS C 1 232 ? 43.269 58.275 29.978 1.00 62.93 1237 LYS C N 1
ATOM 12001 C CA . LYS C 1 232 ? 44.383 57.983 29.096 1.00 73.35 1237 LYS C CA 1
ATOM 12002 C C . LYS C 1 232 ? 44.823 56.537 28.960 1.00 65.65 1237 LYS C C 1
ATOM 12003 O O . LYS C 1 232 ? 44.802 55.746 29.899 1.00 68.40 1237 LYS C O 1
ATOM 12009 N N . TYR C 1 233 ? 45.190 56.231 27.721 1.00 55.37 1238 TYR C N 1
ATOM 12010 C CA . TYR C 1 233 ? 45.559 54.900 27.277 1.00 53.26 1238 TYR C CA 1
ATOM 12011 C C . TYR C 1 233 ? 46.765 54.397 28.047 1.00 55.87 1238 TYR C C 1
ATOM 12012 O O . TYR C 1 233 ? 47.653 55.172 28.390 1.00 50.74 1238 TYR C O 1
ATOM 12021 N N . ARG C 1 234 ? 46.787 53.102 28.344 1.00 63.23 1239 ARG C N 1
ATOM 12022 C CA . ARG C 1 234 ? 47.983 52.515 28.921 1.00 61.25 1239 ARG C CA 1
ATOM 12023 C C . ARG C 1 234 ? 48.523 51.370 28.064 1.00 56.79 1239 ARG C C 1
ATOM 12024 O O . ARG C 1 234 ? 49.420 51.581 27.246 1.00 51.57 1239 ARG C O 1
ATOM 12032 N N . ASN C 1 235 ? 47.968 50.172 28.235 1.00 52.84 1240 ASN C N 1
ATOM 12033 C CA . ASN C 1 235 ? 48.448 48.999 27.503 1.00 52.30 1240 ASN C CA 1
ATOM 12034 C C . ASN C 1 235 ? 47.577 48.455 26.369 1.00 49.96 1240 ASN C C 1
ATOM 12035 O O . ASN C 1 235 ? 48.012 47.583 25.600 1.00 49.28 1240 ASN C O 1
ATOM 12040 N N . HIS C 1 236 ? 46.365 48.974 26.234 1.00 43.27 1241 HIS C N 1
ATOM 12041 C CA . HIS C 1 236 ? 45.422 48.364 25.316 1.00 38.31 1241 HIS C CA 1
ATOM 12042 C C . HIS C 1 236 ? 44.091 49.085 25.294 1.00 42.47 1241 HIS C C 1
ATOM 12043 O O . HIS C 1 236 ? 43.703 49.730 26.273 1.00 45.90 1241 HIS C O 1
ATOM 12050 N N . HIS C 1 237 ? 43.378 48.909 24.187 1.00 43.14 1242 HIS C N 1
ATOM 12051 C CA . HIS C 1 237 ? 42.103 49.546 23.971 1.00 43.83 1242 HIS C CA 1
ATOM 12052 C C . HIS C 1 237 ? 41.117 49.059 25.019 1.00 52.23 1242 HIS C C 1
ATOM 12053 O O . HIS C 1 237 ? 40.507 49.848 25.748 1.00 57.89 1242 HIS C O 1
ATOM 12060 N N . PHE C 1 238 ? 40.944 47.744 25.061 1.00 46.55 1243 PHE C N 1
ATOM 12061 C CA . PHE C 1 238 ? 40.154 47.105 26.089 1.00 44.86 1243 PHE C CA 1
ATOM 12062 C C . PHE C 1 238 ? 40.485 47.690 27.447 1.00 47.27 1243 PHE C C 1
ATOM 12063 O O . PHE C 1 238 ? 39.579 47.968 28.238 1.00 47.02 1243 PHE C O 1
ATOM 12071 N N . GLN C 1 239 ? 41.768 47.904 27.723 1.00 41.45 1244 GLN C N 1
ATOM 12072 C CA . GLN C 1 239 ? 42.141 48.426 29.029 1.00 41.64 1244 GLN C CA 1
ATOM 12073 C C . GLN C 1 239 ? 41.615 49.830 29.197 1.00 44.82 1244 GLN C C 1
ATOM 12074 O O . GLN C 1 239 ? 41.216 50.226 30.292 1.00 44.67 1244 GLN C O 1
ATOM 12080 N N . GLN C 1 240 ? 41.608 50.578 28.102 1.00 45.35 1245 GLN C N 1
ATOM 12081 C CA . GLN C 1 240 ? 41.133 51.949 28.130 1.00 44.51 1245 GLN C CA 1
ATOM 12082 C C . GLN C 1 240 ? 39.623 52.004 28.431 1.00 46.75 1245 GLN C C 1
ATOM 12083 O O . GLN C 1 240 ? 39.156 52.892 29.156 1.00 45.64 1245 GLN C O 1
ATOM 12089 N N . CYS C 1 241 ? 38.864 51.063 27.873 1.00 40.53 1246 CYS C N 1
ATOM 12090 C CA . CYS C 1 241 ? 37.438 50.962 28.169 1.00 40.01 1246 CYS C CA 1
ATOM 12091 C C . CYS C 1 241 ? 37.208 50.684 29.653 1.00 46.94 1246 CYS C C 1
ATOM 12092 O O . CYS C 1 241 ? 36.426 51.374 30.319 1.00 48.38 1246 CYS C O 1
ATOM 12095 N N . GLU C 1 242 ? 37.903 49.669 30.162 1.00 50.07 1247 GLU C N 1
ATOM 12096 C CA . GLU C 1 242 ? 37.813 49.285 31.568 1.00 50.45 1247 GLU C CA 1
ATOM 12097 C C . GLU C 1 242 ? 38.023 50.477 32.482 1.00 48.21 1247 GLU C C 1
ATOM 12098 O O . GLU C 1 242 ? 37.236 50.716 33.390 1.00 52.39 1247 GLU C O 1
ATOM 12104 N N . ASP C 1 243 ? 39.114 51.198 32.249 1.00 50.98 1248 ASP C N 1
ATOM 12105 C CA . ASP C 1 243 ? 39.458 52.364 33.044 1.00 51.57 1248 ASP C CA 1
ATOM 12106 C C . ASP C 1 243 ? 38.387 53.432 32.939 1.00 55.30 1248 ASP C C 1
ATOM 12107 O O . ASP C 1 243 ? 38.081 54.112 33.918 1.00 64.88 1248 ASP C O 1
ATOM 12112 N N . HIS C 1 244 ? 37.812 53.563 31.747 1.00 52.26 1249 HIS C N 1
ATOM 12113 C CA . HIS C 1 244 ? 36.839 54.615 31.473 1.00 45.97 1249 HIS C CA 1
ATOM 12114 C C . HIS C 1 244 ? 35.425 54.351 32.001 1.00 45.93 1249 HIS C C 1
ATOM 12115 O O . HIS C 1 244 ? 34.699 55.289 32.300 1.00 43.93 1249 HIS C O 1
ATOM 12122 N N . ALA C 1 245 ? 35.053 53.083 32.142 1.00 48.95 1250 ALA C N 1
ATOM 12123 C CA . ALA C 1 245 ? 33.683 52.694 32.491 1.00 39.32 1250 ALA C CA 1
ATOM 12124 C C . ALA C 1 245 ? 33.077 53.481 33.659 1.00 39.31 1250 ALA C C 1
ATOM 12125 O O . ALA C 1 245 ? 31.952 53.973 33.547 1.00 43.72 1250 ALA C O 1
ATOM 12127 N N . ALA C 1 246 ? 33.783 53.582 34.783 1.00 53.36 1251 ALA C N 1
ATOM 12128 C CA . ALA C 1 246 ? 33.254 54.314 35.942 1.00 51.36 1251 ALA C CA 1
ATOM 12129 C C . ALA C 1 246 ? 33.055 55.797 35.642 1.00 47.42 1251 ALA C C 1
ATOM 12130 O O . ALA C 1 246 ? 32.071 56.397 36.074 1.00 52.70 1251 ALA C O 1
ATOM 12132 N N . THR C 1 247 ? 33.999 56.385 34.914 1.00 39.03 1252 THR C N 1
ATOM 12133 C CA . THR C 1 247 ? 33.908 57.783 34.500 1.00 40.13 1252 THR C CA 1
ATOM 12134 C C . THR C 1 247 ? 32.671 58.016 33.634 1.00 49.27 1252 THR C C 1
ATOM 12135 O O . THR C 1 247 ? 31.968 59.020 33.767 1.00 44.83 1252 THR C O 1
ATOM 12139 N N . LEU C 1 248 ? 32.429 57.079 32.729 1.00 53.84 1253 LEU C N 1
ATOM 12140 C CA . LEU C 1 248 ? 31.345 57.186 31.778 1.00 53.80 1253 LEU C CA 1
ATOM 12141 C C . LEU C 1 248 ? 30.025 57.211 32.523 1.00 53.26 1253 LEU C C 1
ATOM 12142 O O . LEU C 1 248 ? 29.179 58.082 32.291 1.00 52.19 1253 LEU C O 1
ATOM 12147 N N . LYS C 1 249 ? 29.854 56.258 33.432 1.00 48.78 1254 LYS C N 1
ATOM 12148 C CA . LYS C 1 249 ? 28.611 56.174 34.176 1.00 47.69 1254 LYS C CA 1
ATOM 12149 C C . LYS C 1 249 ? 28.388 57.405 35.040 1.00 48.75 1254 LYS C C 1
ATOM 12150 O O . LYS C 1 249 ? 27.284 57.949 35.074 1.00 51.57 1254 LYS C O 1
ATOM 12156 N N . THR C 1 250 ? 29.442 57.843 35.723 1.00 42.19 1255 THR C N 1
ATOM 12157 C CA . THR C 1 250 ? 29.354 58.935 36.688 1.00 45.25 1255 THR C CA 1
ATOM 12158 C C . THR C 1 250 ? 28.954 60.248 36.028 1.00 45.20 1255 THR C C 1
ATOM 12159 O O . THR C 1 250 ? 28.017 60.916 36.460 1.00 47.36 1255 THR C O 1
ATOM 12163 N N . LEU C 1 251 ? 29.675 60.617 34.982 1.00 47.98 1256 LEU C N 1
ATOM 12164 C CA . LEU C 1 251 ? 29.429 61.876 34.308 1.00 49.38 1256 LEU C CA 1
ATOM 12165 C C . LEU C 1 251 ? 28.109 61.836 33.557 1.00 52.45 1256 LEU C C 1
ATOM 12166 O O . LEU C 1 251 ? 27.408 62.841 33.498 1.00 58.41 1256 LEU C O 1
ATOM 12171 N N . SER C 1 252 ? 27.750 60.682 33.001 1.00 50.30 1257 SER C N 1
ATOM 12172 C CA . SER C 1 252 ? 26.453 60.560 32.336 1.00 50.58 1257 SER C CA 1
ATOM 12173 C C . SER C 1 252 ? 25.339 60.770 33.335 1.00 54.12 1257 SER C C 1
ATOM 12174 O O . SER C 1 252 ? 24.349 61.434 33.046 1.00 63.38 1257 SER C O 1
ATOM 12177 N N . ARG C 1 253 ? 25.507 60.214 34.524 1.00 50.37 1258 ARG C N 1
ATOM 12178 C CA . ARG C 1 253 ? 24.464 60.292 35.529 1.00 51.55 1258 ARG C CA 1
ATOM 12179 C C . ARG C 1 253 ? 24.288 61.731 35.992 1.00 54.24 1258 ARG C C 1
ATOM 12180 O O . ARG C 1 253 ? 23.166 62.192 36.201 1.00 54.97 1258 ARG C O 1
ATOM 12188 N N . SER C 1 254 ? 25.403 62.431 36.166 1.00 50.19 1259 SER C N 1
ATOM 12189 C CA . SER C 1 254 ? 25.362 63.832 36.545 1.00 53.11 1259 SER C CA 1
ATOM 12190 C C . SER C 1 254 ? 24.660 64.632 35.449 1.00 57.74 1259 SER C C 1
ATOM 12191 O O . SER C 1 254 ? 23.883 65.543 35.731 1.00 68.27 1259 SER C O 1
ATOM 12194 N N . ALA C 1 255 ? 24.935 64.278 34.201 1.00 52.44 1260 ALA C N 1
ATOM 12195 C CA . ALA C 1 255 ? 24.383 64.991 33.059 1.00 50.89 1260 ALA C CA 1
ATOM 12196 C C . ALA C 1 255 ? 22.878 64.850 33.005 1.00 52.19 1260 ALA C C 1
ATOM 12197 O O . ALA C 1 255 ? 22.167 65.796 32.653 1.00 56.16 1260 ALA C O 1
ATOM 12199 N N . LEU C 1 256 ? 22.389 63.665 33.345 1.00 48.20 1261 LEU C N 1
ATOM 12200 C CA . LEU C 1 256 ? 20.958 63.416 33.289 1.00 47.58 1261 LEU C CA 1
ATOM 12201 C C . LEU C 1 256 ? 20.183 64.416 34.142 1.00 51.32 1261 LEU C C 1
ATOM 12202 O O . LEU C 1 256 ? 19.060 64.788 33.797 1.00 57.72 1261 LEU C O 1
ATOM 12207 N N . ASN C 1 257 ? 20.778 64.878 35.237 1.00 50.78 1262 ASN C N 1
ATOM 12208 C CA . ASN C 1 257 ? 20.127 65.885 36.065 1.00 48.16 1262 ASN C CA 1
ATOM 12209 C C . ASN C 1 257 ? 20.006 67.198 35.327 1.00 55.76 1262 ASN C C 1
ATOM 12210 O O . ASN C 1 257 ? 19.118 68.004 35.592 1.00 65.08 1262 ASN C O 1
ATOM 12215 N N . CYS C 1 258 ? 20.929 67.415 34.407 1.00 46.00 1263 CYS C N 1
ATOM 12216 C CA . CYS C 1 258 ? 21.000 68.665 33.677 1.00 41.46 1263 CYS C CA 1
ATOM 12217 C C . CYS C 1 258 ? 20.321 68.667 32.307 1.00 43.85 1263 CYS C C 1
ATOM 12218 O O . CYS C 1 258 ? 20.516 69.609 31.533 1.00 50.16 1263 CYS C O 1
ATOM 12221 N N . LEU C 1 259 ? 19.588 67.603 31.986 1.00 64.89 1264 LEU C N 1
ATOM 12222 C CA . LEU C 1 259 ? 19.067 67.416 30.634 1.00 57.44 1264 LEU C CA 1
ATOM 12223 C C . LEU C 1 259 ? 17.535 67.469 30.558 1.00 52.06 1264 LEU C C 1
ATOM 12224 O O . LEU C 1 259 ? 16.847 66.766 31.304 1.00 54.12 1264 LEU C O 1
ATOM 12229 N N . ASN C 1 260 ? 17.005 68.289 29.645 1.00 40.95 1265 ASN C N 1
ATOM 12230 C CA . ASN C 1 260 ? 15.555 68.370 29.414 1.00 39.72 1265 ASN C CA 1
ATOM 12231 C C . ASN C 1 260 ? 15.018 67.153 28.677 1.00 41.11 1265 ASN C C 1
ATOM 12232 O O . ASN C 1 260 ? 15.730 66.534 27.904 1.00 45.57 1265 ASN C O 1
ATOM 12237 N N . PRO C 1 261 ? 13.740 66.820 28.883 1.00 52.36 1266 PRO C N 1
ATOM 12238 C CA . PRO C 1 261 ? 13.183 65.732 28.064 1.00 52.87 1266 PRO C CA 1
ATOM 12239 C C . PRO C 1 261 ? 13.333 66.031 26.569 1.00 54.06 1266 PRO C C 1
ATOM 12240 O O . PRO C 1 261 ? 13.298 67.188 26.167 1.00 55.44 1266 PRO C O 1
ATOM 12244 N N . GLY C 1 262 ? 13.534 65.000 25.759 1.00 62.61 1267 GLY C N 1
ATOM 12245 C CA . GLY C 1 262 ? 13.823 65.194 24.350 1.00 62.78 1267 GLY C CA 1
ATOM 12246 C C . GLY C 1 262 ? 15.239 65.698 24.109 1.00 57.80 1267 GLY C C 1
ATOM 12247 O O . GLY C 1 262 ? 15.623 65.966 22.970 1.00 58.10 1267 GLY C O 1
ATOM 12248 N N . GLY C 1 263 ? 16.019 65.831 25.179 1.00 53.94 1268 GLY C N 1
ATOM 12249 C CA . GLY C 1 263 ? 17.385 66.317 25.076 1.00 56.86 1268 GLY C CA 1
ATOM 12250 C C . GLY C 1 263 ? 18.386 65.275 24.587 1.00 59.84 1268 GLY C C 1
ATOM 12251 O O . GLY C 1 263 ? 18.089 64.079 24.514 1.00 58.30 1268 GLY C O 1
ATOM 12252 N N . THR C 1 264 ? 19.597 65.739 24.292 1.00 56.47 1269 THR C N 1
ATOM 12253 C CA . THR C 1 264 ? 20.636 64.893 23.731 1.00 46.23 1269 THR C CA 1
ATOM 12254 C C . THR C 1 264 ? 21.902 64.951 24.576 1.00 49.79 1269 THR C C 1
ATOM 12255 O O . THR C 1 264 ? 22.320 66.020 25.022 1.00 52.45 1269 THR C O 1
ATOM 12259 N N . LEU C 1 265 ? 22.480 63.775 24.812 1.00 50.49 1270 LEU C N 1
ATOM 12260 C CA . LEU C 1 265 ? 23.716 63.625 25.562 1.00 51.59 1270 LEU C CA 1
ATOM 12261 C C . LEU C 1 265 ? 24.829 63.091 24.654 1.00 55.44 1270 LEU C C 1
ATOM 12262 O O . LEU C 1 265 ? 24.766 61.973 24.169 1.00 54.03 1270 LEU C O 1
ATOM 12267 N N . VAL C 1 266 ? 25.846 63.906 24.417 1.00 58.78 1271 VAL C N 1
ATOM 12268 C CA . VAL C 1 266 ? 27.031 63.475 23.689 1.00 53.90 1271 VAL C CA 1
ATOM 12269 C C . VAL C 1 266 ? 28.143 63.257 24.703 1.00 56.88 1271 VAL C C 1
ATOM 12270 O O . VAL C 1 266 ? 28.461 64.168 25.448 1.00 57.66 1271 VAL C O 1
ATOM 12274 N N . VAL C 1 267 ? 28.713 62.053 24.754 1.00 52.07 1272 VAL C N 1
ATOM 12275 C CA . VAL C 1 267 ? 29.726 61.730 25.762 1.00 45.05 1272 VAL C CA 1
ATOM 12276 C C . VAL C 1 267 ? 30.895 60.941 25.183 1.00 43.57 1272 VAL C C 1
ATOM 12277 O O . VAL C 1 267 ? 30.710 59.909 24.559 1.00 45.32 1272 VAL C O 1
ATOM 12281 N N . LYS C 1 268 ? 32.104 61.414 25.441 1.00 45.91 1273 LYS C N 1
ATOM 12282 C CA . LYS C 1 268 ? 33.311 60.790 24.933 1.00 50.56 1273 LYS C CA 1
ATOM 12283 C C . LYS C 1 268 ? 33.522 59.414 25.568 1.00 54.01 1273 LYS C C 1
ATOM 12284 O O . LYS C 1 268 ? 33.379 59.239 26.782 1.00 49.79 1273 LYS C O 1
ATOM 12290 N N . SER C 1 269 ? 33.845 58.437 24.726 1.00 52.02 1274 SER C N 1
ATOM 12291 C CA . SER C 1 269 ? 34.118 57.091 25.188 1.00 52.44 1274 SER C CA 1
ATOM 12292 C C . SER C 1 269 ? 35.160 56.402 24.318 1.00 51.64 1274 SER C C 1
ATOM 12293 O O . SER C 1 269 ? 35.615 56.937 23.318 1.00 45.10 1274 SER C O 1
ATOM 12296 N N . TYR C 1 270 ? 35.570 55.222 24.750 1.00 54.58 1275 TYR C N 1
ATOM 12297 C CA . TYR C 1 270 ? 36.432 54.346 23.959 1.00 47.44 1275 TYR C CA 1
ATOM 12298 C C . TYR C 1 270 ? 35.694 53.149 23.339 1.00 48.75 1275 TYR C C 1
ATOM 12299 O O . TYR C 1 270 ? 36.305 52.160 22.954 1.00 50.39 1275 TYR C O 1
ATOM 12308 N N . GLY C 1 271 ? 34.367 53.213 23.346 1.00 54.05 1276 GLY C N 1
ATOM 12309 C CA . GLY C 1 271 ? 33.536 52.089 22.959 1.00 55.51 1276 GLY C CA 1
ATOM 12310 C C . GLY C 1 271 ? 33.036 51.492 24.251 1.00 60.01 1276 GLY C C 1
ATOM 12311 O O . GLY C 1 271 ? 33.191 52.120 25.296 1.00 67.64 1276 GLY C O 1
ATOM 12312 N N . TYR C 1 272 ? 32.342 50.362 24.198 1.00 53.94 1277 TYR C N 1
ATOM 12313 C CA . TYR C 1 272 ? 32.201 49.550 25.396 1.00 51.41 1277 TYR C CA 1
ATOM 12314 C C . TYR C 1 272 ? 32.724 48.136 25.166 1.00 49.13 1277 TYR C C 1
ATOM 12315 O O . TYR C 1 272 ? 31.943 47.219 24.934 1.00 50.49 1277 TYR C O 1
ATOM 12324 N N . ALA C 1 273 ? 34.002 47.907 25.415 1.00 48.00 1278 ALA C N 1
ATOM 12325 C CA . ALA C 1 273 ? 34.585 46.614 25.075 1.00 50.14 1278 ALA C CA 1
ATOM 12326 C C . ALA C 1 273 ? 34.344 45.624 26.200 1.00 52.41 1278 ALA C C 1
ATOM 12327 O O . ALA C 1 273 ? 34.021 44.456 25.977 1.00 52.92 1278 ALA C O 1
ATOM 12329 N N . ASP C 1 274 ? 34.526 46.114 27.417 1.00 53.81 1279 ASP C N 1
ATOM 12330 C CA . ASP C 1 274 ? 34.344 45.317 28.616 1.00 52.31 1279 ASP C CA 1
ATOM 12331 C C . ASP C 1 274 ? 32.867 45.216 28.993 1.00 46.15 1279 ASP C C 1
ATOM 12332 O O . ASP C 1 274 ? 32.076 46.106 28.693 1.00 46.20 1279 ASP C O 1
ATOM 12337 N N . ARG C 1 275 ? 32.507 44.129 29.662 1.00 47.16 1280 ARG C N 1
ATOM 12338 C CA . ARG C 1 275 ? 31.121 43.886 30.040 1.00 43.04 1280 ARG C CA 1
ATOM 12339 C C . ARG C 1 275 ? 30.528 45.061 30.812 1.00 44.28 1280 ARG C C 1
ATOM 12340 O O . ARG C 1 275 ? 29.379 45.443 30.582 1.00 44.56 1280 ARG C O 1
ATOM 12348 N N . ASN C 1 276 ? 31.295 45.645 31.724 1.00 44.59 1281 ASN C N 1
ATOM 12349 C CA . ASN C 1 276 ? 30.757 46.747 32.512 1.00 46.71 1281 ASN C CA 1
ATOM 12350 C C . ASN C 1 276 ? 30.440 47.962 31.644 1.00 45.75 1281 ASN C C 1
ATOM 12351 O O . ASN C 1 276 ? 29.326 48.478 31.691 1.00 47.58 1281 ASN C O 1
ATOM 12356 N N . SER C 1 277 ? 31.390 48.400 30.821 1.00 44.17 1282 SER C N 1
ATOM 12357 C CA . SER C 1 277 ? 31.116 49.510 29.917 1.00 44.66 1282 SER C CA 1
ATOM 12358 C C . SER C 1 277 ? 29.853 49.235 29.104 1.00 42.52 1282 SER C C 1
ATOM 12359 O O . SER C 1 277 ? 29.044 50.131 28.901 1.00 43.03 1282 SER C O 1
ATOM 12362 N N . GLU C 1 278 ? 29.680 48.000 28.640 1.00 45.51 1283 GLU C N 1
ATOM 12363 C CA . GLU C 1 278 ? 28.511 47.663 27.828 1.00 44.77 1283 GLU C CA 1
ATOM 12364 C C . GLU C 1 278 ? 27.211 47.708 28.626 1.00 50.14 1283 GLU C C 1
ATOM 12365 O O . GLU C 1 278 ? 26.179 48.126 28.107 1.00 54.13 1283 GLU C O 1
ATOM 12371 N N . ASP C 1 279 ? 27.257 47.278 29.883 1.00 52.19 1284 ASP C N 1
ATOM 12372 C CA . ASP C 1 279 ? 26.059 47.273 30.704 1.00 53.27 1284 ASP C CA 1
ATOM 12373 C C . ASP C 1 279 ? 25.625 48.707 30.902 1.00 51.80 1284 ASP C C 1
ATOM 12374 O O . ASP C 1 279 ? 24.428 49.014 30.930 1.00 49.88 1284 ASP C O 1
ATOM 12379 N N . VAL C 1 280 ? 26.620 49.577 31.047 1.00 48.28 1285 VAL C N 1
ATOM 12380 C CA . VAL C 1 280 ? 26.391 50.992 31.281 1.00 50.57 1285 VAL C CA 1
ATOM 12381 C C . VAL C 1 280 ? 25.783 51.641 30.048 1.00 51.02 1285 VAL C C 1
ATOM 12382 O O . VAL C 1 280 ? 24.798 52.362 30.140 1.00 54.13 1285 VAL C O 1
ATOM 12386 N N . VAL C 1 281 ? 26.358 51.376 28.886 1.00 50.31 1286 VAL C N 1
ATOM 12387 C CA . VAL C 1 281 ? 25.869 52.002 27.673 1.00 53.99 1286 VAL C CA 1
ATOM 12388 C C . VAL C 1 281 ? 24.451 51.535 27.400 1.00 55.07 1286 VAL C C 1
ATOM 12389 O O . VAL C 1 281 ? 23.636 52.266 26.845 1.00 53.76 1286 VAL C O 1
ATOM 12393 N N . THR C 1 282 ? 24.161 50.308 27.804 1.00 50.20 1287 THR C N 1
ATOM 12394 C CA . THR C 1 282 ? 22.847 49.741 27.590 1.00 45.02 1287 THR C CA 1
ATOM 12395 C C . THR C 1 282 ? 21.798 50.402 28.474 1.00 45.02 1287 THR C C 1
ATOM 12396 O O . THR C 1 282 ? 20.764 50.832 27.993 1.00 51.59 1287 THR C O 1
ATOM 12400 N N . ALA C 1 283 ? 22.075 50.503 29.764 1.00 47.87 1288 ALA C N 1
ATOM 12401 C CA . ALA C 1 283 ? 21.134 51.105 30.697 1.00 43.65 1288 ALA C CA 1
ATOM 12402 C C . ALA C 1 283 ? 20.867 52.545 30.300 1.00 48.46 1288 ALA C C 1
ATOM 12403 O O . ALA C 1 283 ? 19.732 53.026 30.336 1.00 53.79 1288 ALA C O 1
ATOM 12405 N N . LEU C 1 284 ? 21.931 53.231 29.910 1.00 52.65 1289 LEU C N 1
ATOM 12406 C CA . LEU C 1 284 ? 21.846 54.630 29.531 1.00 50.56 1289 LEU C CA 1
ATOM 12407 C C . LEU C 1 284 ? 21.027 54.739 28.247 1.00 51.14 1289 LEU C C 1
ATOM 12408 O O . LEU C 1 284 ? 20.159 55.598 28.130 1.00 48.48 1289 LEU C O 1
ATOM 12413 N N . ALA C 1 285 ? 21.271 53.814 27.321 1.00 48.59 1290 ALA C N 1
ATOM 12414 C CA . ALA C 1 285 ? 20.642 53.822 26.004 1.00 45.32 1290 ALA C CA 1
ATOM 12415 C C . ALA C 1 285 ? 19.155 53.574 26.116 1.00 48.25 1290 ALA C C 1
ATOM 12416 O O . ALA C 1 285 ? 18.361 54.077 25.322 1.00 50.32 1290 ALA C O 1
ATOM 12418 N N . ARG C 1 286 ? 18.792 52.775 27.107 1.00 49.69 1291 ARG C N 1
ATOM 12419 C CA . ARG C 1 286 ? 17.410 52.431 27.365 1.00 48.59 1291 ARG C CA 1
ATOM 12420 C C . ARG C 1 286 ? 16.564 53.691 27.616 1.00 48.50 1291 ARG C C 1
ATOM 12421 O O . ARG C 1 286 ? 15.357 53.700 27.382 1.00 50.29 1291 ARG C O 1
ATOM 12429 N N . LYS C 1 287 ? 17.214 54.761 28.069 1.00 47.29 1292 LYS C N 1
ATOM 12430 C CA . LYS C 1 287 ? 16.538 56.024 28.368 1.00 44.06 1292 LYS C CA 1
ATOM 12431 C C . LYS C 1 287 ? 16.251 56.902 27.136 1.00 48.85 1292 LYS C C 1
ATOM 12432 O O . LYS C 1 287 ? 15.610 57.950 27.269 1.00 46.78 1292 LYS C O 1
ATOM 12438 N N . PHE C 1 288 ? 16.739 56.502 25.958 1.00 46.59 1293 PHE C N 1
ATOM 12439 C CA . PHE C 1 288 ? 16.649 57.359 24.768 1.00 43.53 1293 PHE C CA 1
ATOM 12440 C C . PHE C 1 288 ? 15.972 56.698 23.575 1.00 46.15 1293 PHE C C 1
ATOM 12441 O O . PHE C 1 288 ? 15.999 55.479 23.407 1.00 56.18 1293 PHE C O 1
ATOM 12449 N N . VAL C 1 289 ? 15.388 57.530 22.725 1.00 44.50 1294 VAL C N 1
ATOM 12450 C CA . VAL C 1 289 ? 14.712 57.053 21.529 1.00 46.66 1294 VAL C CA 1
ATOM 12451 C C . VAL C 1 289 ? 15.720 56.466 20.548 1.00 49.26 1294 VAL C C 1
ATOM 12452 O O . VAL C 1 289 ? 15.476 55.418 19.950 1.00 49.88 1294 VAL C O 1
ATOM 12456 N N . ARG C 1 290 ? 16.842 57.164 20.378 1.00 50.59 1295 ARG C N 1
ATOM 12457 C CA . ARG C 1 290 ? 17.918 56.722 19.492 1.00 47.30 1295 ARG C CA 1
ATOM 12458 C C . ARG C 1 290 ? 19.287 56.818 20.156 1.00 48.76 1295 ARG C C 1
ATOM 12459 O O . ARG C 1 290 ? 19.487 57.606 21.082 1.00 55.83 1295 ARG C O 1
ATOM 12467 N N . VAL C 1 291 ? 20.224 55.997 19.696 1.00 45.43 1296 VAL C N 1
ATOM 12468 C CA . VAL C 1 291 ? 21.634 56.198 20.023 1.00 44.89 1296 VAL C CA 1
ATOM 12469 C C . VAL C 1 291 ? 22.539 55.784 18.876 1.00 45.90 1296 VAL C C 1
ATOM 12470 O O . VAL C 1 291 ? 22.414 54.686 18.334 1.00 48.97 1296 VAL C O 1
ATOM 12474 N N . SER C 1 292 ? 23.492 56.652 18.560 1.00 47.92 1297 SER C N 1
ATOM 12475 C CA . SER C 1 292 ? 24.458 56.406 17.505 1.00 59.55 1297 SER C CA 1
ATOM 12476 C C . SER C 1 292 ? 25.842 56.737 18.056 1.00 59.25 1297 SER C C 1
ATOM 12477 O O . SER C 1 292 ? 26.009 56.911 19.258 1.00 55.59 1297 SER C O 1
ATOM 12480 N N . ALA C 1 293 ? 26.837 56.762 17.179 1.00 59.60 1298 ALA C N 1
ATOM 12481 C CA . ALA C 1 293 ? 28.205 57.053 17.570 1.00 49.89 1298 ALA C CA 1
ATOM 12482 C C . ALA C 1 293 ? 28.906 57.815 16.460 1.00 48.42 1298 ALA C C 1
ATOM 12483 O O . ALA C 1 293 ? 28.508 57.753 15.292 1.00 53.14 1298 ALA C O 1
ATOM 12485 N N . ALA C 1 294 ? 29.970 58.516 16.820 1.00 40.08 1299 ALA C N 1
ATOM 12486 C CA . ALA C 1 294 ? 30.709 59.301 15.854 1.00 36.96 1299 ALA C CA 1
ATOM 12487 C C . ALA C 1 294 ? 32.152 59.431 16.296 1.00 48.08 1299 ALA C C 1
ATOM 12488 O O . ALA C 1 294 ? 32.437 59.501 17.491 1.00 47.84 1299 ALA C O 1
ATOM 12490 N N . ARG C 1 295 ? 33.057 59.491 15.326 1.00 48.49 1300 ARG C N 1
ATOM 12491 C CA . ARG C 1 295 ? 34.453 59.757 15.609 1.00 47.44 1300 ARG C CA 1
ATOM 12492 C C . ARG C 1 295 ? 34.866 60.935 14.736 1.00 54.75 1300 ARG C C 1
ATOM 12493 O O . ARG C 1 295 ? 35.526 60.761 13.713 1.00 52.59 1300 ARG C O 1
ATOM 12501 N N . PRO C 1 296 ? 34.488 62.154 15.163 1.00 59.08 1301 PRO C N 1
ATOM 12502 C CA . PRO C 1 296 ? 34.777 63.357 14.385 1.00 51.71 1301 PRO C CA 1
ATOM 12503 C C . PRO C 1 296 ? 36.248 63.726 14.438 1.00 53.99 1301 PRO C C 1
ATOM 12504 O O . PRO C 1 296 ? 37.039 63.089 15.132 1.00 60.19 1301 PRO C O 1
ATOM 12508 N N . ASP C 1 297 ? 36.589 64.790 13.729 1.00 55.04 1302 ASP C N 1
ATOM 12509 C CA . ASP C 1 297 ? 37.968 65.186 13.542 1.00 62.53 1302 ASP C CA 1
ATOM 12510 C C . ASP C 1 297 ? 38.574 65.740 14.842 1.00 65.53 1302 ASP C C 1
ATOM 12511 O O . ASP C 1 297 ? 39.788 65.923 14.931 1.00 65.55 1302 ASP C O 1
ATOM 12516 N N . CYS C 1 298 ? 37.736 66.002 15.847 1.00 63.99 1303 CYS C N 1
ATOM 12517 C CA . CYS C 1 298 ? 38.203 66.637 17.084 1.00 61.32 1303 CYS C CA 1
ATOM 12518 C C . CYS C 1 298 ? 38.649 65.653 18.171 1.00 63.75 1303 CYS C C 1
ATOM 12519 O O . CYS C 1 298 ? 38.947 66.062 19.294 1.00 62.68 1303 CYS C O 1
ATOM 12522 N N . VAL C 1 299 ? 38.664 64.362 17.849 1.00 63.64 1304 VAL C N 1
ATOM 12523 C CA . VAL C 1 299 ? 39.191 63.351 18.766 1.00 56.05 1304 VAL C CA 1
ATOM 12524 C C . VAL C 1 299 ? 40.709 63.423 18.825 1.00 56.57 1304 VAL C C 1
ATOM 12525 O O . VAL C 1 299 ? 41.352 63.834 17.866 1.00 55.68 1304 VAL C O 1
ATOM 12529 N N . SER C 1 300 ? 41.271 63.018 19.959 1.00 73.01 1305 SER C N 1
ATOM 12530 C CA . SER C 1 300 ? 42.713 63.072 20.187 1.00 79.04 1305 SER C CA 1
ATOM 12531 C C . SER C 1 300 ? 43.416 61.744 19.915 1.00 69.80 1305 SER C C 1
ATOM 12532 O O . SER C 1 300 ? 44.635 61.657 20.018 1.00 73.62 1305 SER C O 1
ATOM 12535 N N . SER C 1 301 ? 42.653 60.708 19.584 1.00 56.96 1306 SER C N 1
ATOM 12536 C CA . SER C 1 301 ? 43.234 59.404 19.288 1.00 54.48 1306 SER C CA 1
ATOM 12537 C C . SER C 1 301 ? 42.271 58.572 18.456 1.00 52.86 1306 SER C C 1
ATOM 12538 O O . SER C 1 301 ? 41.142 58.989 18.184 1.00 59.27 1306 SER C O 1
ATOM 12541 N N . ASN C 1 302 ? 42.736 57.396 18.045 1.00 49.05 1307 ASN C N 1
ATOM 12542 C CA . ASN C 1 302 ? 41.944 56.496 17.216 1.00 46.81 1307 ASN C CA 1
ATOM 12543 C C . ASN C 1 302 ? 40.999 55.623 18.035 1.00 51.69 1307 ASN C C 1
ATOM 12544 O O . ASN C 1 302 ? 40.101 55.000 17.476 1.00 56.41 1307 ASN C O 1
ATOM 12549 N N . THR C 1 303 ? 41.204 55.565 19.351 1.00 46.92 1308 THR C N 1
ATOM 12550 C CA . THR C 1 303 ? 40.275 54.848 20.217 1.00 46.20 1308 THR C CA 1
ATOM 12551 C C . THR C 1 303 ? 39.133 55.743 20.711 1.00 48.54 1308 THR C C 1
ATOM 12552 O O . THR C 1 303 ? 38.111 55.236 21.173 1.00 46.12 1308 THR C O 1
ATOM 12556 N N . GLU C 1 304 ? 39.283 57.063 20.595 1.00 49.48 1309 GLU C N 1
ATOM 12557 C CA . GLU C 1 304 ? 38.241 57.976 21.079 1.00 50.57 1309 GLU C CA 1
ATOM 12558 C C . GLU C 1 304 ? 36.969 57.888 20.240 1.00 55.17 1309 GLU C C 1
ATOM 12559 O O . GLU C 1 304 ? 37.018 57.845 19.018 1.00 51.45 1309 GLU C O 1
ATOM 12565 N N . MET C 1 305 ? 35.837 57.818 20.932 1.00 66.08 1310 MET C N 1
ATOM 12566 C CA . MET C 1 305 ? 34.537 57.664 20.305 1.00 63.08 1310 MET C CA 1
ATOM 12567 C C . MET C 1 305 ? 33.495 58.472 21.053 1.00 64.40 1310 MET C C 1
ATOM 12568 O O . MET C 1 305 ? 33.327 58.292 22.250 1.00 76.16 1310 MET C O 1
ATOM 12573 N N . TYR C 1 306 ? 32.783 59.352 20.366 1.00 55.37 1311 TYR C N 1
ATOM 12574 C CA . TYR C 1 306 ? 31.644 60.021 20.982 1.00 47.81 1311 TYR C CA 1
ATOM 12575 C C . TYR C 1 306 ? 30.364 59.196 20.839 1.00 45.57 1311 TYR C C 1
ATOM 12576 O O . TYR C 1 306 ? 29.958 58.856 19.737 1.00 49.85 1311 TYR C O 1
ATOM 12585 N N . LEU C 1 307 ? 29.759 58.844 21.969 1.00 49.20 1312 LEU C N 1
ATOM 12586 C CA . LEU C 1 307 ? 28.428 58.237 22.002 1.00 47.48 1312 LEU C CA 1
ATOM 12587 C C . LEU C 1 307 ? 27.365 59.324 22.018 1.00 46.20 1312 LEU C C 1
ATOM 12588 O O . LEU C 1 307 ? 27.408 60.233 22.837 1.00 45.67 1312 LEU C O 1
ATOM 12593 N N . ILE C 1 308 ? 26.410 59.214 21.101 1.00 43.02 1313 ILE C N 1
ATOM 12594 C CA . ILE C 1 308 ? 25.334 60.184 20.966 1.00 44.41 1313 ILE C CA 1
ATOM 12595 C C . ILE C 1 308 ? 23.983 59.557 21.311 1.00 45.67 1313 ILE C C 1
ATOM 12596 O O . ILE C 1 308 ? 23.430 58.792 20.533 1.00 40.15 1313 ILE C O 1
ATOM 12601 N N . PHE C 1 309 ? 23.454 59.908 22.480 1.00 46.71 1314 PHE C N 1
ATOM 12602 C CA . PHE C 1 309 ? 22.138 59.462 22.924 1.00 49.64 1314 PHE C CA 1
ATOM 12603 C C . PHE C 1 309 ? 21.125 60.552 22.653 1.00 50.31 1314 PHE C C 1
ATOM 12604 O O . PHE C 1 309 ? 21.240 61.650 23.190 1.00 43.46 1314 PHE C O 1
ATOM 12612 N N . ARG C 1 310 ? 20.107 60.234 21.861 1.00 54.92 1315 ARG C N 1
ATOM 12613 C CA . ARG C 1 310 ? 19.175 61.240 21.359 1.00 46.81 1315 ARG C CA 1
ATOM 12614 C C . ARG C 1 310 ? 17.767 61.109 21.922 1.00 53.26 1315 ARG C C 1
ATOM 12615 O O . ARG C 1 310 ? 17.210 60.006 21.963 1.00 51.82 1315 ARG C O 1
ATOM 12623 N N . GLN C 1 311 ? 17.185 62.254 22.289 1.00 55.67 1316 GLN C N 1
ATOM 12624 C CA . GLN C 1 311 ? 15.797 62.330 22.746 1.00 55.10 1316 GLN C CA 1
ATOM 12625 C C . GLN C 1 311 ? 15.516 61.564 24.042 1.00 55.60 1316 GLN C C 1
ATOM 12626 O O . GLN C 1 311 ? 15.005 60.440 24.025 1.00 56.75 1316 GLN C O 1
ATOM 12632 N N . LEU C 1 312 ? 15.889 62.164 25.166 1.00 52.75 1317 LEU C N 1
ATOM 12633 C CA . LEU C 1 312 ? 15.707 61.518 26.458 1.00 53.67 1317 LEU C CA 1
ATOM 12634 C C . LEU C 1 312 ? 14.257 61.557 26.905 1.00 51.79 1317 LEU C C 1
ATOM 12635 O O . LEU C 1 312 ? 13.729 62.627 27.168 1.00 50.47 1317 LEU C O 1
ATOM 12640 N N . ASP C 1 313 ? 13.601 60.398 26.964 1.00 57.86 1318 ASP C N 1
ATOM 12641 C CA . ASP C 1 313 ? 12.343 60.264 27.698 1.00 61.17 1318 ASP C CA 1
ATOM 12642 C C . ASP C 1 313 ? 12.470 59.456 28.995 1.00 58.58 1318 ASP C C 1
ATOM 12643 O O . ASP C 1 313 ? 11.496 59.322 29.740 1.00 61.43 1318 ASP C O 1
ATOM 12648 N N . ASN C 1 314 ? 13.661 58.911 29.248 1.00 52.11 1319 ASN C N 1
ATOM 12649 C CA . ASN C 1 314 ? 13.910 58.052 30.417 1.00 53.61 1319 ASN C CA 1
ATOM 12650 C C . ASN C 1 314 ? 12.852 56.972 30.586 1.00 53.85 1319 ASN C C 1
ATOM 12651 O O . ASN C 1 314 ? 12.286 56.805 31.669 1.00 50.80 1319 ASN C O 1
ATOM 12656 N N . SER C 1 315 ? 12.601 56.227 29.518 1.00 58.52 1320 SER C N 1
ATOM 12657 C CA . SER C 1 315 ? 11.559 55.219 29.533 1.00 61.10 1320 SER C CA 1
ATOM 12658 C C . SER C 1 315 ? 11.896 53.928 30.258 1.00 72.21 1320 SER C C 1
ATOM 12659 O O . SER C 1 315 ? 12.763 53.175 29.828 1.00 87.39 1320 SER C O 1
ATOM 12662 N N . ARG C 1 316 ? 11.248 53.698 31.388 1.00 75.63 1321 ARG C N 1
ATOM 12663 C CA . ARG C 1 316 ? 10.432 52.508 31.575 1.00 84.57 1321 ARG C CA 1
ATOM 12664 C C . ARG C 1 316 ? 10.916 51.231 30.877 1.00 84.53 1321 ARG C C 1
ATOM 12665 O O . ARG C 1 316 ? 11.994 50.682 31.140 1.00 84.89 1321 ARG C O 1
ATOM 12673 N N . THR C 1 317 ? 10.034 50.787 29.986 1.00 79.97 1322 THR C N 1
ATOM 12674 C CA . THR C 1 317 ? 10.044 49.493 29.334 1.00 78.53 1322 THR C CA 1
ATOM 12675 C C . THR C 1 317 ? 10.792 49.377 27.993 1.00 69.08 1322 THR C C 1
ATOM 12676 O O . THR C 1 317 ? 10.734 48.333 27.337 1.00 65.72 1322 THR C O 1
ATOM 12680 N N . ARG C 1 318 ? 11.459 50.438 27.558 1.00 60.08 1323 ARG C N 1
ATOM 12681 C CA . ARG C 1 318 ? 12.154 50.396 26.275 1.00 54.87 1323 ARG C CA 1
ATOM 12682 C C . ARG C 1 318 ? 13.098 49.200 26.183 1.00 57.66 1323 ARG C C 1
ATOM 12683 O O . ARG C 1 318 ? 13.898 48.962 27.081 1.00 63.57 1323 ARG C O 1
ATOM 12691 N N . GLN C 1 319 ? 13.007 48.445 25.094 1.00 56.31 1324 GLN C N 1
ATOM 12692 C CA . GLN C 1 319 ? 13.875 47.287 24.926 1.00 57.09 1324 GLN C CA 1
ATOM 12693 C C . GLN C 1 319 ? 15.015 47.607 23.969 1.00 60.95 1324 GLN C C 1
ATOM 12694 O O . GLN C 1 319 ? 14.829 47.680 22.751 1.00 68.55 1324 GLN C O 1
ATOM 12700 N N . PHE C 1 320 ? 16.207 47.772 24.531 1.00 54.07 1325 PHE C N 1
ATOM 12701 C CA . PHE C 1 320 ? 17.366 48.134 23.739 1.00 53.69 1325 PHE C CA 1
ATOM 12702 C C . PHE C 1 320 ? 18.282 46.931 23.527 1.00 59.48 1325 PHE C C 1
ATOM 12703 O O . PHE C 1 320 ? 18.533 46.155 24.448 1.00 62.70 1325 PHE C O 1
ATOM 12711 N N . THR C 1 321 ? 18.761 46.776 22.297 1.00 54.62 1326 THR C N 1
ATOM 12712 C CA . THR C 1 321 ? 19.747 45.756 21.987 1.00 50.99 1326 THR C CA 1
ATOM 12713 C C . THR C 1 321 ? 20.872 46.372 21.158 1.00 49.46 1326 THR C C 1
ATOM 12714 O O . THR C 1 321 ? 20.645 47.282 20.364 1.00 57.54 1326 THR C O 1
ATOM 12718 N N . PRO C 1 322 ? 22.098 45.885 21.370 1.00 47.20 1327 PRO C N 1
ATOM 12719 C CA . PRO C 1 322 ? 23.365 46.396 20.840 1.00 50.93 1327 PRO C CA 1
ATOM 12720 C C . PRO C 1 322 ? 23.593 46.176 19.332 1.00 48.74 1327 PRO C C 1
ATOM 12721 O O . PRO C 1 322 ? 24.612 46.625 18.816 1.00 53.85 1327 PRO C O 1
ATOM 12725 N N . HIS C 1 323 ? 22.691 45.485 18.644 1.00 33.99 1328 HIS C N 1
ATOM 12726 C CA . HIS C 1 323 ? 22.917 45.129 17.247 1.00 34.31 1328 HIS C CA 1
ATOM 12727 C C . HIS C 1 323 ? 23.401 46.329 16.416 1.00 39.42 1328 HIS C C 1
ATOM 12728 O O . HIS C 1 323 ? 24.500 46.316 15.838 1.00 42.28 1328 HIS C O 1
ATOM 12735 N N . HIS C 1 324 ? 22.565 47.357 16.343 1.00 38.53 1329 HIS C N 1
ATOM 12736 C CA . HIS C 1 324 ? 22.879 48.563 15.585 1.00 38.17 1329 HIS C CA 1
ATOM 12737 C C . HIS C 1 324 ? 24.170 49.220 16.074 1.00 46.88 1329 HIS C C 1
ATOM 12738 O O . HIS C 1 324 ? 25.113 49.395 15.311 1.00 48.97 1329 HIS C O 1
ATOM 12745 N N . LEU C 1 325 ? 24.222 49.560 17.355 1.00 55.28 1330 LEU C N 1
ATOM 12746 C CA . LEU C 1 325 ? 25.371 50.280 17.900 1.00 53.11 1330 LEU C CA 1
ATOM 12747 C C . LEU C 1 325 ? 26.678 49.511 17.718 1.00 46.44 1330 LEU C C 1
ATOM 12748 O O . LEU C 1 325 ? 27.727 50.098 17.450 1.00 43.92 1330 LEU C O 1
ATOM 12753 N N . ASN C 1 326 ? 26.614 48.197 17.896 1.00 46.91 1331 ASN C N 1
ATOM 12754 C CA . ASN C 1 326 ? 27.761 47.339 17.644 1.00 48.99 1331 ASN C CA 1
ATOM 12755 C C . ASN C 1 326 ? 28.246 47.529 16.220 1.00 49.22 1331 ASN C C 1
ATOM 12756 O O . ASN C 1 326 ? 29.430 47.731 15.984 1.00 46.49 1331 ASN C O 1
ATOM 12761 N N . CYS C 1 327 ? 27.319 47.457 15.270 1.00 49.36 1332 CYS C N 1
ATOM 12762 C CA . CYS C 1 327 ? 27.668 47.591 13.864 1.00 49.18 1332 CYS C CA 1
ATOM 12763 C C . CYS C 1 327 ? 28.343 48.934 13.567 1.00 49.51 1332 CYS C C 1
ATOM 12764 O O . CYS C 1 327 ? 29.374 48.991 12.888 1.00 53.73 1332 CYS C O 1
ATOM 12767 N N . VAL C 1 328 ? 27.762 50.008 14.080 1.00 47.68 1333 VAL C N 1
ATOM 12768 C CA . VAL C 1 328 ? 28.267 51.352 13.835 1.00 43.25 1333 VAL C CA 1
ATOM 12769 C C . VAL C 1 328 ? 29.687 51.546 14.371 1.00 46.52 1333 VAL C C 1
ATOM 12770 O O . VAL C 1 328 ? 30.612 51.873 13.633 1.00 44.01 1333 VAL C O 1
ATOM 12774 N N . ILE C 1 329 ? 29.842 51.347 15.671 1.00 48.38 1334 ILE C N 1
ATOM 12775 C CA . ILE C 1 329 ? 31.121 51.530 16.325 1.00 45.79 1334 ILE C CA 1
ATOM 12776 C C . ILE C 1 329 ? 32.200 50.673 15.686 1.00 46.74 1334 ILE C C 1
ATOM 12777 O O . ILE C 1 329 ? 33.312 51.131 15.440 1.00 45.73 1334 ILE C O 1
ATOM 12782 N N . SER C 1 330 ? 31.865 49.416 15.440 1.00 47.96 1335 SER C N 1
ATOM 12783 C CA . SER C 1 330 ? 32.829 48.456 14.935 1.00 48.87 1335 SER C CA 1
ATOM 12784 C C . SER C 1 330 ? 33.321 48.897 13.565 1.00 47.98 1335 SER C C 1
ATOM 12785 O O . SER C 1 330 ? 34.510 48.848 13.257 1.00 42.19 1335 SER C O 1
ATOM 12788 N N . SER C 1 331 ? 32.386 49.335 12.743 1.00 54.96 1336 SER C N 1
ATOM 12789 C CA . SER C 1 331 ? 32.707 49.758 11.400 1.00 61.39 1336 SER C CA 1
ATOM 12790 C C . SER C 1 331 ? 33.603 50.995 11.405 1.00 59.55 1336 SER C C 1
ATOM 12791 O O . SER C 1 331 ? 34.559 51.084 10.624 1.00 57.22 1336 SER C O 1
ATOM 12794 N N . VAL C 1 332 ? 33.330 51.926 12.313 1.00 54.59 1337 VAL C N 1
ATOM 12795 C CA . VAL C 1 332 ? 34.162 53.118 12.438 1.00 53.02 1337 VAL C CA 1
ATOM 12796 C C . VAL C 1 332 ? 35.607 52.728 12.782 1.00 57.96 1337 VAL C C 1
ATOM 12797 O O . VAL C 1 332 ? 36.558 53.219 12.174 1.00 65.55 1337 VAL C O 1
ATOM 12801 N N . TYR C 1 333 ? 35.762 51.850 13.766 1.00 48.59 1338 TYR C N 1
ATOM 12802 C CA . TYR C 1 333 ? 37.079 51.373 14.176 1.00 53.59 1338 TYR C CA 1
ATOM 12803 C C . TYR C 1 333 ? 37.790 50.563 13.082 1.00 63.96 1338 TYR C C 1
ATOM 12804 O O . TYR C 1 333 ? 39.026 50.515 13.033 1.00 56.58 1338 TYR C O 1
ATOM 12813 N N . GLU C 1 334 ? 37.008 49.911 12.222 1.00 78.64 1339 GLU C N 1
ATOM 12814 C CA . GLU C 1 334 ? 37.553 49.056 11.167 1.00 81.00 1339 GLU C CA 1
ATOM 12815 C C . GLU C 1 334 ? 37.801 49.819 9.871 1.00 82.01 1339 GLU C C 1
ATOM 12816 O O . GLU C 1 334 ? 38.203 49.226 8.872 1.00 82.28 1339 GLU C O 1
ATOM 12822 N N . GLY C 1 335 ? 37.575 51.129 9.890 1.00 72.79 1340 GLY C N 1
ATOM 12823 C CA . GLY C 1 335 ? 37.889 51.957 8.741 1.00 75.63 1340 GLY C CA 1
ATOM 12824 C C . GLY C 1 335 ? 36.744 52.116 7.761 1.00 85.05 1340 GLY C C 1
ATOM 12825 O O . GLY C 1 335 ? 36.802 52.955 6.867 1.00 93.35 1340 GLY C O 1
ATOM 12826 N N . THR C 1 336 ? 35.713 51.292 7.912 1.00 87.44 1341 THR C N 1
ATOM 12827 C CA . THR C 1 336 ? 34.489 51.407 7.120 1.00 81.32 1341 THR C CA 1
ATOM 12828 C C . THR C 1 336 ? 33.721 52.660 7.562 1.00 81.57 1341 THR C C 1
ATOM 12829 O O . THR C 1 336 ? 34.177 53.431 8.408 1.00 82.38 1341 THR C O 1
ATOM 12833 N N . ARG C 1 337 ? 32.583 52.899 6.939 1.00 89.78 1342 ARG C N 1
ATOM 12834 C CA . ARG C 1 337 ? 31.658 53.942 7.390 1.00 101.71 1342 ARG C CA 1
ATOM 12835 C C . ARG C 1 337 ? 32.324 55.294 7.623 1.00 105.97 1342 ARG C C 1
ATOM 12836 O O . ARG C 1 337 ? 33.299 55.637 6.949 1.00 113.67 1342 ARG C O 1
ATOM 12844 N N . ASP C 1 338 ? 31.854 56.031 8.627 1.00 97.32 1343 ASP C N 1
ATOM 12845 C CA . ASP C 1 338 ? 32.197 57.446 8.687 1.00 96.12 1343 ASP C CA 1
ATOM 12846 C C . ASP C 1 338 ? 33.178 57.728 9.845 1.00 83.14 1343 ASP C C 1
ATOM 12847 O O . ASP C 1 338 ? 34.314 58.102 9.575 1.00 74.11 1343 ASP C O 1
ATOM 12852 N N . GLY C 1 339 ? 32.794 57.557 11.109 1.00 86.28 1344 GLY C N 1
ATOM 12853 C CA . GLY C 1 339 ? 31.425 57.660 11.568 1.00 88.45 1344 GLY C CA 1
ATOM 12854 C C . GLY C 1 339 ? 31.127 59.111 11.905 1.00 85.79 1344 GLY C C 1
ATOM 12855 O O . GLY C 1 339 ? 31.968 59.795 12.487 1.00 85.56 1344 GLY C O 1
ATOM 12856 N N . VAL C 1 340 ? 29.928 59.577 11.584 1.00 83.78 1345 VAL C N 1
ATOM 12857 C CA . VAL C 1 340 ? 29.564 60.973 11.815 1.00 92.56 1345 VAL C CA 1
ATOM 12858 C C . VAL C 1 340 ? 28.093 60.943 12.115 1.00 102.22 1345 VAL C C 1
ATOM 12859 O O . VAL C 1 340 ? 27.499 59.876 12.047 1.00 101.85 1345 VAL C O 1
ATOM 12863 N N . GLY C 1 341 ? 27.509 62.073 12.494 1.00 124.42 1346 GLY C N 1
ATOM 12864 C CA . GLY C 1 341 ? 26.066 62.143 12.622 1.00 135.13 1346 GLY C CA 1
ATOM 12865 C C . GLY C 1 341 ? 25.607 60.954 13.443 1.00 136.40 1346 GLY C C 1
ATOM 12866 O O . GLY C 1 341 ? 26.298 60.557 14.378 1.00 141.16 1346 GLY C O 1
ATOM 12867 N N . ALA C 1 342 ? 24.467 60.362 13.103 1.00 123.05 1347 ALA C N 1
ATOM 12868 C CA . ALA C 1 342 ? 23.543 60.888 12.115 1.00 116.25 1347 ALA C CA 1
ATOM 12869 C C . ALA C 1 342 ? 22.243 61.216 12.834 1.00 111.63 1347 ALA C C 1
ATOM 12870 O O . ALA C 1 342 ? 21.963 60.631 13.886 1.00 122.48 1347 ALA C O 1
ATOM 12872 N N . ALA C 1 343 ? 21.483 62.183 12.317 1.00 81.96 1348 ALA C N 1
ATOM 12873 C CA . ALA C 1 343 ? 20.202 62.542 12.927 1.00 59.48 1348 ALA C CA 1
ATOM 12874 C C . ALA C 1 343 ? 19.105 62.143 11.951 1.00 53.36 1348 ALA C C 1
ATOM 12875 O O . ALA C 1 343 ? 18.522 62.994 11.280 1.00 62.36 1348 ALA C O 1
ATOM 12877 N N . PRO C 1 344 ? 18.830 60.831 11.860 1.00 43.88 1349 PRO C N 1
ATOM 12878 C CA . PRO C 1 344 ? 17.891 60.292 10.870 1.00 43.11 1349 PRO C CA 1
ATOM 12879 C C . PRO C 1 344 ? 16.499 60.833 11.056 1.00 49.31 1349 PRO C C 1
ATOM 12880 O O . PRO C 1 344 ? 16.127 61.202 12.169 1.00 51.67 1349 PRO C O 1
ATOM 12884 N N . SER C 1 345 ? 15.726 60.851 9.981 1.00 53.23 1350 SER C N 1
ATOM 12885 C CA . SER C 1 345 ? 14.366 61.345 10.050 1.00 55.70 1350 SER C CA 1
ATOM 12886 C C . SER C 1 345 ? 13.427 60.489 9.207 1.00 56.09 1350 SER C C 1
ATOM 12887 O O . SER C 1 345 ? 13.859 59.794 8.288 1.00 60.70 1350 SER C O 1
ATOM 12890 N N . TYR C 1 346 ? 12.139 60.552 9.526 1.00 51.46 1351 TYR C N 1
ATOM 12891 C CA . TYR C 1 346 ? 11.117 59.894 8.725 1.00 46.75 1351 TYR C CA 1
ATOM 12892 C C . TYR C 1 346 ? 10.342 60.915 7.903 1.00 43.26 1351 TYR C C 1
ATOM 12893 O O . TYR C 1 346 ? 10.160 62.055 8.324 1.00 50.17 1351 TYR C O 1
ATOM 12902 N N . ARG C 1 347 ? 9.919 60.516 6.710 1.00 43.88 1352 ARG C N 1
ATOM 12903 C CA . ARG C 1 347 ? 8.961 61.308 5.939 1.00 45.25 1352 ARG C CA 1
ATOM 12904 C C . ARG C 1 347 ? 8.096 60.366 5.114 1.00 47.28 1352 ARG C C 1
ATOM 12905 O O . ARG C 1 347 ? 8.361 59.171 5.067 1.00 48.83 1352 ARG C O 1
ATOM 12913 N N . THR C 1 348 ? 7.075 60.904 4.457 1.00 49.56 1353 THR C N 1
ATOM 12914 C CA . THR C 1 348 ? 6.201 60.104 3.607 1.00 51.51 1353 THR C CA 1
ATOM 12915 C C . THR C 1 348 ? 6.104 60.708 2.225 1.00 57.65 1353 THR C C 1
ATOM 12916 O O . THR C 1 348 ? 6.306 61.909 2.044 1.00 58.44 1353 THR C O 1
ATOM 12920 N N . LYS C 1 349 ? 5.806 59.856 1.252 1.00 61.09 1354 LYS C N 1
ATOM 12921 C CA . LYS C 1 349 ? 5.543 60.299 -0.104 1.00 63.19 1354 LYS C CA 1
ATOM 12922 C C . LYS C 1 349 ? 4.349 59.548 -0.672 1.00 67.56 1354 LYS C C 1
ATOM 12923 O O . LYS C 1 349 ? 4.174 58.363 -0.398 1.00 68.38 1354 LYS C O 1
ATOM 12929 N N . ARG C 1 350 ? 3.532 60.244 -1.459 1.00 70.26 1355 ARG C N 1
ATOM 12930 C CA . ARG C 1 350 ? 2.424 59.609 -2.170 1.00 79.93 1355 ARG C CA 1
ATOM 12931 C C . ARG C 1 350 ? 2.839 59.153 -3.568 1.00 80.31 1355 ARG C C 1
ATOM 12932 O O . ARG C 1 350 ? 2.066 58.520 -4.274 1.00 90.78 1355 ARG C O 1
ATOM 12940 N N . GLU C 1 351 ? 4.076 59.449 -3.944 1.00 76.69 1356 GLU C N 1
ATOM 12941 C CA . GLU C 1 351 ? 4.590 59.177 -5.287 1.00 69.64 1356 GLU C CA 1
ATOM 12942 C C . GLU C 1 351 ? 4.778 57.667 -5.552 1.00 68.78 1356 GLU C C 1
ATOM 12943 O O . GLU C 1 351 ? 4.669 56.847 -4.639 1.00 70.08 1356 GLU C O 1
ATOM 12949 N N . ASN C 1 352 ? 5.005 57.306 -6.815 1.00 69.77 1357 ASN C N 1
ATOM 12950 C CA . ASN C 1 352 ? 5.331 55.926 -7.182 1.00 68.03 1357 ASN C CA 1
ATOM 12951 C C . ASN C 1 352 ? 6.745 55.566 -6.744 1.00 62.64 1357 ASN C C 1
ATOM 12952 O O . ASN C 1 352 ? 7.721 56.228 -7.116 1.00 58.55 1357 ASN C O 1
ATOM 12957 N N . ILE C 1 353 ? 6.845 54.495 -5.963 1.00 56.15 1358 ILE C N 1
ATOM 12958 C CA . ILE C 1 353 ? 8.099 54.120 -5.329 1.00 47.96 1358 ILE C CA 1
ATOM 12959 C C . ILE C 1 353 ? 9.174 53.798 -6.358 1.00 52.37 1358 ILE C C 1
ATOM 12960 O O . ILE C 1 353 ? 10.363 53.887 -6.069 1.00 56.48 1358 ILE C O 1
ATOM 12965 N N . ALA C 1 354 ? 8.763 53.431 -7.563 1.00 63.68 1359 ALA C N 1
ATOM 12966 C CA . ALA C 1 354 ? 9.721 53.140 -8.620 1.00 68.45 1359 ALA C CA 1
ATOM 12967 C C . ALA C 1 354 ? 10.606 54.354 -8.896 1.00 67.82 1359 ALA C C 1
ATOM 12968 O O . ALA C 1 354 ? 11.740 54.222 -9.362 1.00 65.69 1359 ALA C O 1
ATOM 12970 N N . ASP C 1 355 ? 10.088 55.536 -8.584 1.00 66.88 1360 ASP C N 1
ATOM 12971 C CA . ASP C 1 355 ? 10.801 56.783 -8.841 1.00 48.45 1360 ASP C CA 1
ATOM 12972 C C . ASP C 1 355 ? 11.631 57.265 -7.643 1.00 46.25 1360 ASP C C 1
ATOM 12973 O O . ASP C 1 355 ? 12.182 58.374 -7.663 1.00 51.65 1360 ASP C O 1
ATOM 12978 N N . CYS C 1 356 ? 11.715 56.441 -6.604 1.00 56.45 1361 CYS C N 1
ATOM 12979 C CA . CYS C 1 356 ? 12.394 56.842 -5.379 1.00 45.51 1361 CYS C CA 1
ATOM 12980 C C . CYS C 1 356 ? 13.846 57.268 -5.616 1.00 49.08 1361 CYS C C 1
ATOM 12981 O O . CYS C 1 356 ? 14.554 56.695 -6.442 1.00 51.63 1361 CYS C O 1
ATOM 12984 N N . GLN C 1 357 ? 14.280 58.266 -4.856 1.00 59.72 1362 GLN C N 1
ATOM 12985 C CA . GLN C 1 357 ? 15.659 58.740 -4.888 1.00 62.73 1362 GLN C CA 1
ATOM 12986 C C . GLN C 1 357 ? 16.534 58.097 -3.802 1.00 51.90 1362 GLN C C 1
ATOM 12987 O O . GLN C 1 357 ? 17.733 58.338 -3.752 1.00 53.62 1362 GLN C O 1
ATOM 12993 N N . GLU C 1 358 ? 15.946 57.271 -2.943 1.00 47.70 1363 GLU C N 1
ATOM 12994 C CA . GLU C 1 358 ? 16.671 56.726 -1.795 1.00 47.49 1363 GLU C CA 1
ATOM 12995 C C . GLU C 1 358 ? 17.651 55.633 -2.206 1.00 42.22 1363 GLU C C 1
ATOM 12996 O O . GLU C 1 358 ? 17.440 54.946 -3.202 1.00 40.64 1363 GLU C O 1
ATOM 13002 N N . GLU C 1 359 ? 18.715 55.467 -1.423 1.00 40.58 1364 GLU C N 1
ATOM 13003 C CA . GLU C 1 359 ? 19.790 54.540 -1.772 1.00 39.62 1364 GLU C CA 1
ATOM 13004 C C . GLU C 1 359 ? 19.284 53.116 -2.011 1.00 44.66 1364 GLU C C 1
ATOM 13005 O O . GLU C 1 359 ? 19.728 52.433 -2.939 1.00 51.19 1364 GLU C O 1
ATOM 13011 N N . ALA C 1 360 ? 18.376 52.672 -1.149 1.00 47.41 1365 ALA C N 1
ATOM 13012 C CA . ALA C 1 360 ? 17.776 51.347 -1.243 1.00 46.02 1365 ALA C CA 1
ATOM 13013 C C . ALA C 1 360 ? 16.258 51.469 -1.238 1.00 49.81 1365 ALA C C 1
ATOM 13014 O O . ALA C 1 360 ? 15.712 52.395 -0.651 1.00 50.58 1365 ALA C O 1
ATOM 13016 N N . VAL C 1 361 ? 15.586 50.538 -1.906 1.00 41.92 1366 VAL C N 1
ATOM 13017 C CA . VAL C 1 361 ? 14.137 50.498 -1.932 1.00 38.70 1366 VAL C CA 1
ATOM 13018 C C . VAL C 1 361 ? 13.732 49.131 -1.419 1.00 40.78 1366 VAL C C 1
ATOM 13019 O O . VAL C 1 361 ? 14.373 48.134 -1.754 1.00 38.16 1366 VAL C O 1
ATOM 13023 N N . VAL C 1 362 ? 12.669 49.083 -0.618 1.00 36.82 1367 VAL C N 1
ATOM 13024 C CA . VAL C 1 362 ? 12.228 47.836 -0.017 1.00 41.01 1367 VAL C CA 1
ATOM 13025 C C . VAL C 1 362 ? 10.970 47.378 -0.731 1.00 43.87 1367 VAL C C 1
ATOM 13026 O O . VAL C 1 362 ? 9.983 48.109 -0.808 1.00 49.94 1367 VAL C O 1
ATOM 13030 N N . ASN C 1 363 ? 11.018 46.171 -1.275 1.00 39.48 1368 ASN C N 1
ATOM 13031 C CA . ASN C 1 363 ? 9.842 45.554 -1.855 1.00 40.41 1368 ASN C CA 1
ATOM 13032 C C . ASN C 1 363 ? 9.042 44.800 -0.790 1.00 43.15 1368 ASN C C 1
ATOM 13033 O O . ASN C 1 363 ? 9.608 44.152 0.093 1.00 36.65 1368 ASN C O 1
ATOM 13038 N N . ALA C 1 364 ? 7.718 44.880 -0.871 1.00 45.80 1369 ALA C N 1
ATOM 13039 C CA . ALA C 1 364 ? 6.896 44.038 -0.035 1.00 38.95 1369 ALA C CA 1
ATOM 13040 C C . ALA C 1 364 ? 6.695 42.814 -0.900 1.00 44.56 1369 ALA C C 1
ATOM 13041 O O . ALA C 1 364 ? 5.936 42.811 -1.867 1.00 45.89 1369 ALA C O 1
ATOM 13043 N N . ALA C 1 365 ? 7.385 41.756 -0.520 1.00 53.11 1370 ALA C N 1
ATOM 13044 C CA . ALA C 1 365 ? 7.595 40.647 -1.417 1.00 52.97 1370 ALA C CA 1
ATOM 13045 C C . ALA C 1 365 ? 6.760 39.458 -1.006 1.00 53.64 1370 ALA C C 1
ATOM 13046 O O . ALA C 1 365 ? 6.057 39.487 0.005 1.00 56.54 1370 ALA C O 1
ATOM 13048 N N . ASN C 1 366 ? 6.863 38.401 -1.794 1.00 53.97 1371 ASN C N 1
ATOM 13049 C CA . ASN C 1 366 ? 6.282 37.130 -1.430 1.00 52.51 1371 ASN C CA 1
ATOM 13050 C C . ASN C 1 366 ? 7.410 36.118 -1.370 1.00 48.87 1371 ASN C C 1
ATOM 13051 O O . ASN C 1 366 ? 8.465 36.319 -1.985 1.00 44.30 1371 ASN C O 1
ATOM 13056 N N . PRO C 1 367 ? 7.192 35.026 -0.628 1.00 47.33 1372 PRO C N 1
ATOM 13057 C CA . PRO C 1 367 ? 8.226 34.022 -0.350 1.00 47.31 1372 PRO C CA 1
ATOM 13058 C C . PRO C 1 367 ? 8.855 33.422 -1.603 1.00 49.80 1372 PRO C C 1
ATOM 13059 O O . PRO C 1 367 ? 10.037 33.077 -1.581 1.00 54.40 1372 PRO C O 1
ATOM 13063 N N . LEU C 1 368 ? 8.084 33.326 -2.683 1.00 49.55 1373 LEU C N 1
ATOM 13064 C CA . LEU C 1 368 ? 8.556 32.675 -3.902 1.00 55.34 1373 LEU C CA 1
ATOM 13065 C C . LEU C 1 368 ? 9.397 33.608 -4.773 1.00 58.40 1373 LEU C C 1
ATOM 13066 O O . LEU C 1 368 ? 9.922 33.198 -5.804 1.00 60.86 1373 LEU C O 1
ATOM 13071 N N . GLY C 1 369 ? 9.494 34.870 -4.375 1.00 57.67 1374 GLY C N 1
ATOM 13072 C CA . GLY C 1 369 ? 10.331 35.813 -5.082 1.00 52.59 1374 GLY C CA 1
ATOM 13073 C C . GLY C 1 369 ? 9.797 36.146 -6.453 1.00 54.35 1374 GLY C C 1
ATOM 13074 O O . GLY C 1 369 ? 10.576 36.411 -7.374 1.00 61.67 1374 GLY C O 1
ATOM 13075 N N . ARG C 1 370 ? 8.473 36.155 -6.594 1.00 55.16 1375 ARG C N 1
ATOM 13076 C CA . ARG C 1 370 ? 7.869 36.451 -7.892 1.00 54.57 1375 ARG C CA 1
ATOM 13077 C C . ARG C 1 370 ? 7.199 37.817 -7.902 1.00 57.01 1375 ARG C C 1
ATOM 13078 O O . ARG C 1 370 ? 6.763 38.316 -6.862 1.00 55.51 1375 ARG C O 1
ATOM 13086 N N . PRO C 1 371 ? 7.116 38.430 -9.093 1.00 56.61 1376 PRO C N 1
ATOM 13087 C CA . PRO C 1 371 ? 6.393 39.695 -9.218 1.00 52.23 1376 PRO C CA 1
ATOM 13088 C C . PRO C 1 371 ? 4.948 39.500 -8.790 1.00 49.95 1376 PRO C C 1
ATOM 13089 O O . PRO C 1 371 ? 4.405 38.404 -8.931 1.00 58.50 1376 PRO C O 1
ATOM 13093 N N . GLY C 1 372 ? 4.331 40.546 -8.267 1.00 41.60 1377 GLY C N 1
ATOM 13094 C CA . GLY C 1 372 ? 2.959 40.450 -7.826 1.00 49.09 1377 GLY C CA 1
ATOM 13095 C C . GLY C 1 372 ? 2.326 41.815 -7.751 1.00 55.08 1377 GLY C C 1
ATOM 13096 O O . GLY C 1 372 ? 2.994 42.821 -7.966 1.00 59.48 1377 GLY C O 1
ATOM 13097 N N . GLU C 1 373 ? 1.038 41.856 -7.437 1.00 63.91 1378 GLU C N 1
ATOM 13098 C CA . GLU C 1 373 ? 0.331 43.124 -7.378 1.00 68.08 1378 GLU C CA 1
ATOM 13099 C C . GLU C 1 373 ? 0.821 43.926 -6.165 1.00 59.82 1378 GLU C C 1
ATOM 13100 O O . GLU C 1 373 ? 1.267 43.352 -5.170 1.00 64.40 1378 GLU C O 1
ATOM 13106 N N . GLY C 1 374 ? 0.751 45.250 -6.254 1.00 49.70 1379 GLY C N 1
ATOM 13107 C CA . GLY C 1 374 ? 1.240 46.102 -5.184 1.00 46.23 1379 GLY C CA 1
ATOM 13108 C C . GLY C 1 374 ? 2.489 46.881 -5.558 1.00 48.35 1379 GLY C C 1
ATOM 13109 O O . GLY C 1 374 ? 2.825 47.018 -6.733 1.00 49.20 1379 GLY C O 1
ATOM 13110 N N . VAL C 1 375 ? 3.157 47.431 -4.551 1.00 49.37 1380 VAL C N 1
ATOM 13111 C CA . VAL C 1 375 ? 4.458 48.056 -4.749 1.00 48.31 1380 VAL C CA 1
ATOM 13112 C C . VAL C 1 375 ? 5.355 47.148 -5.591 1.00 48.38 1380 VAL C C 1
ATOM 13113 O O . VAL C 1 375 ? 6.124 47.617 -6.435 1.00 46.53 1380 VAL C O 1
ATOM 13117 N N . CYS C 1 376 ? 5.244 45.845 -5.353 1.00 48.13 1381 CYS C N 1
ATOM 13118 C CA . CYS C 1 376 ? 6.055 44.848 -6.039 1.00 46.48 1381 CYS C CA 1
ATOM 13119 C C . CYS C 1 376 ? 5.943 44.938 -7.553 1.00 51.82 1381 CYS C C 1
ATOM 13120 O O . CYS C 1 376 ? 6.906 44.692 -8.265 1.00 53.33 1381 CYS C O 1
ATOM 13123 N N . ARG C 1 377 ? 4.761 45.287 -8.039 1.00 54.11 1382 ARG C N 1
ATOM 13124 C CA . ARG C 1 377 ? 4.547 45.471 -9.465 1.00 53.62 1382 ARG C CA 1
ATOM 13125 C C . ARG C 1 377 ? 5.471 46.564 -10.003 1.00 46.58 1382 ARG C C 1
ATOM 13126 O O . ARG C 1 377 ? 6.178 46.369 -10.993 1.00 46.05 1382 ARG C O 1
ATOM 13134 N N . ALA C 1 378 ? 5.486 47.706 -9.328 1.00 44.61 1383 ALA C N 1
ATOM 13135 C CA . ALA C 1 378 ? 6.301 48.838 -9.751 1.00 44.87 1383 ALA C CA 1
ATOM 13136 C C . ALA C 1 378 ? 7.784 48.503 -9.699 1.00 50.25 1383 ALA C C 1
ATOM 13137 O O . ALA C 1 378 ? 8.546 48.854 -10.608 1.00 51.86 1383 ALA C O 1
ATOM 13139 N N . ILE C 1 379 ? 8.185 47.810 -8.635 1.00 45.96 1384 ILE C N 1
ATOM 13140 C CA . ILE C 1 379 ? 9.583 47.465 -8.420 1.00 43.83 1384 ILE C CA 1
ATOM 13141 C C . ILE C 1 379 ? 10.042 46.484 -9.514 1.00 48.12 1384 ILE C C 1
ATOM 13142 O O . ILE C 1 379 ? 11.137 46.603 -10.059 1.00 47.61 1384 ILE C O 1
ATOM 13147 N N . TYR C 1 380 ? 9.167 45.559 -9.883 1.00 48.83 1385 TYR C N 1
ATOM 13148 C CA . TYR C 1 380 ? 9.486 44.581 -10.915 1.00 49.09 1385 TYR C CA 1
ATOM 13149 C C . TYR C 1 380 ? 9.632 45.248 -12.275 1.00 50.56 1385 TYR C C 1
ATOM 13150 O O . TYR C 1 380 ? 10.527 44.910 -13.042 1.00 54.78 1385 TYR C O 1
ATOM 13159 N N . LYS C 1 381 ? 8.747 46.185 -12.582 1.00 48.84 1386 LYS C N 1
ATOM 13160 C CA . LYS C 1 381 ? 8.824 46.884 -13.857 1.00 50.94 1386 LYS C CA 1
ATOM 13161 C C . LYS C 1 381 ? 10.045 47.803 -13.983 1.00 52.71 1386 LYS C C 1
ATOM 13162 O O . LYS C 1 381 ? 10.566 47.972 -15.079 1.00 56.89 1386 LYS C O 1
ATOM 13168 N N . ARG C 1 382 ? 10.478 48.432 -12.893 1.00 55.99 1387 ARG C N 1
ATOM 13169 C CA . ARG C 1 382 ? 11.679 49.277 -12.951 1.00 51.03 1387 ARG C CA 1
ATOM 13170 C C . ARG C 1 382 ? 12.992 48.509 -12.855 1.00 50.54 1387 ARG C C 1
ATOM 13171 O O . ARG C 1 382 ? 13.968 48.843 -13.531 1.00 47.55 1387 ARG C O 1
ATOM 13179 N N . TRP C 1 383 ? 13.013 47.481 -12.008 1.00 53.83 1388 TRP C N 1
ATOM 13180 C CA . TRP C 1 383 ? 14.232 46.727 -11.742 1.00 46.49 1388 TRP C CA 1
ATOM 13181 C C . TRP C 1 383 ? 14.006 45.238 -11.909 1.00 51.05 1388 TRP C C 1
ATOM 13182 O O . TRP C 1 383 ? 14.207 44.473 -10.969 1.00 55.51 1388 TRP C O 1
ATOM 13193 N N . PRO C 1 384 ? 13.625 44.815 -13.119 1.00 53.13 1389 PRO C N 1
ATOM 13194 C CA . PRO C 1 384 ? 13.262 43.415 -13.376 1.00 55.33 1389 PRO C CA 1
ATOM 13195 C C . PRO C 1 384 ? 14.288 42.399 -12.878 1.00 52.12 1389 PRO C C 1
ATOM 13196 O O . PRO C 1 384 ? 13.906 41.384 -12.296 1.00 51.51 1389 PRO C O 1
ATOM 13200 N N . THR C 1 385 ? 15.568 42.667 -13.100 1.00 50.16 1390 THR C N 1
ATOM 13201 C CA . THR C 1 385 ? 16.601 41.685 -12.803 1.00 51.35 1390 THR C CA 1
ATOM 13202 C C . THR C 1 385 ? 16.828 41.488 -11.301 1.00 56.52 1390 THR C C 1
ATOM 13203 O O . THR C 1 385 ? 17.496 40.535 -10.896 1.00 58.49 1390 THR C O 1
ATOM 13207 N N . SER C 1 386 ? 16.270 42.365 -10.468 1.00 52.88 1391 SER C N 1
ATOM 13208 C CA . SER C 1 386 ? 16.399 42.177 -9.028 1.00 49.21 1391 SER C CA 1
ATOM 13209 C C . SER C 1 386 ? 15.549 40.985 -8.619 1.00 46.17 1391 SER C C 1
ATOM 13210 O O . SER C 1 386 ? 15.673 40.486 -7.512 1.00 48.73 1391 SER C O 1
ATOM 13213 N N . PHE C 1 387 ? 14.671 40.558 -9.522 1.00 49.70 1392 PHE C N 1
ATOM 13214 C CA . PHE C 1 387 ? 13.815 39.388 -9.320 1.00 51.83 1392 PHE C CA 1
ATOM 13215 C C . PHE C 1 387 ? 14.396 38.088 -9.886 1.00 54.88 1392 PHE C C 1
ATOM 13216 O O . PHE C 1 387 ? 13.686 37.087 -9.978 1.00 55.36 1392 PHE C O 1
ATOM 13224 N N . THR C 1 388 ? 15.656 38.122 -10.321 1.00 56.18 1393 THR C N 1
ATOM 13225 C CA . THR C 1 388 ? 16.343 36.916 -10.799 1.00 55.48 1393 THR C CA 1
ATOM 13226 C C . THR C 1 388 ? 16.370 35.810 -9.740 1.00 59.87 1393 THR C C 1
ATOM 13227 O O . THR C 1 388 ? 15.829 34.728 -9.961 1.00 62.96 1393 THR C O 1
ATOM 13231 N N . ASP C 1 389 ? 17.054 36.040 -8.622 1.00 55.02 1394 ASP C N 1
ATOM 13232 C CA . ASP C 1 389 ? 16.850 35.179 -7.468 1.00 58.55 1394 ASP C CA 1
ATOM 13233 C C . ASP C 1 389 ? 16.422 36.012 -6.259 1.00 53.90 1394 ASP C C 1
ATOM 13234 O O . ASP C 1 389 ? 17.264 36.519 -5.523 1.00 45.72 1394 ASP C O 1
ATOM 13239 N N . SER C 1 390 ? 15.113 36.090 -6.028 1.00 57.30 1395 SER C N 1
ATOM 13240 C CA . SER C 1 390 ? 14.549 36.900 -4.938 1.00 48.56 1395 SER C CA 1
ATOM 13241 C C . SER C 1 390 ? 13.955 36.171 -3.741 1.00 48.01 1395 SER C C 1
ATOM 13242 O O . SER C 1 390 ? 13.587 36.799 -2.749 1.00 50.68 1395 SER C O 1
ATOM 13245 N N . ALA C 1 391 ? 13.845 34.857 -3.824 1.00 51.98 1396 ALA C N 1
ATOM 13246 C CA . ALA C 1 391 ? 13.024 34.141 -2.864 1.00 45.71 1396 ALA C CA 1
ATOM 13247 C C . ALA C 1 391 ? 13.680 34.180 -1.502 1.00 48.44 1396 ALA C C 1
ATOM 13248 O O . ALA C 1 391 ? 14.885 34.000 -1.371 1.00 54.06 1396 ALA C O 1
ATOM 13250 N N . THR C 1 392 ? 12.877 34.474 -0.493 1.00 44.25 1397 THR C N 1
ATOM 13251 C CA . THR C 1 392 ? 13.346 34.494 0.872 1.00 41.97 1397 THR C CA 1
ATOM 13252 C C . THR C 1 392 ? 12.109 34.155 1.700 1.00 47.50 1397 THR C C 1
ATOM 13253 O O . THR C 1 392 ? 10.989 34.387 1.246 1.00 48.24 1397 THR C O 1
ATOM 13257 N N . GLU C 1 393 ? 12.298 33.556 2.874 1.00 50.09 1398 GLU C N 1
ATOM 13258 C CA . GLU C 1 393 ? 11.170 33.080 3.675 1.00 51.51 1398 GLU C CA 1
ATOM 13259 C C . GLU C 1 393 ? 10.434 34.224 4.341 1.00 57.83 1398 GLU C C 1
ATOM 13260 O O . GLU C 1 393 ? 10.970 35.316 4.500 1.00 62.98 1398 GLU C O 1
ATOM 13266 N N . THR C 1 394 ? 9.185 33.970 4.705 1.00 54.07 1399 THR C N 1
ATOM 13267 C CA . THR C 1 394 ? 8.420 34.923 5.484 1.00 42.65 1399 THR C CA 1
ATOM 13268 C C . THR C 1 394 ? 9.170 35.271 6.761 1.00 46.41 1399 THR C C 1
ATOM 13269 O O . THR C 1 394 ? 9.728 34.394 7.423 1.00 44.75 1399 THR C O 1
ATOM 13273 N N . GLY C 1 395 ? 9.186 36.554 7.096 1.00 46.20 1400 GLY C N 1
ATOM 13274 C CA . GLY C 1 395 ? 9.862 37.020 8.289 1.00 45.59 1400 GLY C CA 1
ATOM 13275 C C . GLY C 1 395 ? 11.308 37.368 8.036 1.00 47.93 1400 GLY C C 1
ATOM 13276 O O . GLY C 1 395 ? 12.061 37.635 8.966 1.00 54.37 1400 GLY C O 1
ATOM 13277 N N . THR C 1 396 ? 11.702 37.375 6.772 1.00 49.66 1401 THR C N 1
ATOM 13278 C CA . THR C 1 396 ? 13.071 37.714 6.419 1.00 50.72 1401 THR C CA 1
ATOM 13279 C C . THR C 1 396 ? 13.122 38.714 5.275 1.00 50.88 1401 THR C C 1
ATOM 13280 O O . THR C 1 396 ? 12.086 39.090 4.709 1.00 51.35 1401 THR C O 1
ATOM 13284 N N . ALA C 1 397 ? 14.338 39.127 4.928 1.00 50.65 1402 ALA C N 1
ATOM 13285 C CA . ALA C 1 397 ? 14.548 40.056 3.822 1.00 49.69 1402 ALA C CA 1
ATOM 13286 C C . ALA C 1 397 ? 15.836 39.702 3.114 1.00 46.13 1402 ALA C C 1
ATOM 13287 O O . ALA C 1 397 ? 16.766 39.205 3.738 1.00 50.84 1402 ALA C O 1
ATOM 13289 N N . ARG C 1 398 ? 15.876 39.948 1.811 1.00 43.07 1403 ARG C N 1
ATOM 13290 C CA . ARG C 1 398 ? 17.000 39.549 0.973 1.00 40.17 1403 ARG C CA 1
ATOM 13291 C C . ARG C 1 398 ? 17.512 40.713 0.140 1.00 42.41 1403 ARG C C 1
ATOM 13292 O O . ARG C 1 398 ? 16.760 41.374 -0.571 1.00 45.02 1403 ARG C O 1
ATOM 13300 N N . MET C 1 399 ? 18.808 40.956 0.224 1.00 44.07 1404 MET C N 1
ATOM 13301 C CA . MET C 1 399 ? 19.429 42.037 -0.525 1.00 43.04 1404 MET C CA 1
ATOM 13302 C C . MET C 1 399 ? 19.701 41.579 -1.956 1.00 40.31 1404 MET C C 1
ATOM 13303 O O . MET C 1 399 ? 20.226 40.482 -2.185 1.00 31.59 1404 MET C O 1
ATOM 13308 N N . THR C 1 400 ? 19.300 42.402 -2.919 1.00 40.66 1405 THR C N 1
ATOM 13309 C CA . THR C 1 400 ? 19.631 42.161 -4.320 1.00 38.85 1405 THR C CA 1
ATOM 13310 C C . THR C 1 400 ? 19.990 43.504 -4.932 1.00 42.68 1405 THR C C 1
ATOM 13311 O O . THR C 1 400 ? 19.635 44.537 -4.387 1.00 46.18 1405 THR C O 1
ATOM 13315 N N . VAL C 1 401 ? 20.707 43.501 -6.046 1.00 48.63 1406 VAL C N 1
ATOM 13316 C CA . VAL C 1 401 ? 21.130 44.762 -6.644 1.00 48.81 1406 VAL C CA 1
ATOM 13317 C C . VAL C 1 401 ? 20.884 44.779 -8.142 1.00 51.60 1406 VAL C C 1
ATOM 13318 O O . VAL C 1 401 ? 21.278 43.861 -8.854 1.00 65.75 1406 VAL C O 1
ATOM 13322 N N . CYS C 1 402 ? 20.225 45.827 -8.615 1.00 38.26 1407 CYS C N 1
ATOM 13323 C CA . CYS C 1 402 ? 20.054 46.028 -10.044 1.00 47.38 1407 CYS C CA 1
ATOM 13324 C C . CYS C 1 402 ? 20.810 47.277 -10.458 1.00 47.77 1407 CYS C C 1
ATOM 13325 O O . CYS C 1 402 ? 20.420 48.395 -10.119 1.00 44.08 1407 CYS C O 1
ATOM 13328 N N . LEU C 1 403 ? 21.898 47.076 -11.190 1.00 52.25 1408 LEU C N 1
ATOM 13329 C CA . LEU C 1 403 ? 22.765 48.177 -11.556 1.00 60.13 1408 LEU C CA 1
ATOM 13330 C C . LEU C 1 403 ? 23.079 49.001 -10.298 1.00 66.87 1408 LEU C C 1
ATOM 13331 O O . LEU C 1 403 ? 23.623 48.468 -9.324 1.00 72.54 1408 LEU C O 1
ATOM 13336 N N . GLY C 1 404 ? 22.713 50.277 -10.296 1.00 61.91 1409 GLY C N 1
ATOM 13337 C CA . GLY C 1 404 ? 23.065 51.154 -9.195 1.00 67.80 1409 GLY C CA 1
ATOM 13338 C C . GLY C 1 404 ? 22.058 51.219 -8.054 1.00 73.43 1409 GLY C C 1
ATOM 13339 O O . GLY C 1 404 ? 22.038 52.205 -7.315 1.00 77.44 1409 GLY C O 1
ATOM 13340 N N . LYS C 1 405 ? 21.209 50.203 -7.904 1.00 70.39 1410 LYS C N 1
ATOM 13341 C CA . LYS C 1 405 ? 20.133 50.284 -6.916 1.00 59.05 1410 LYS C CA 1
ATOM 13342 C C . LYS C 1 405 ? 20.020 49.031 -6.054 1.00 54.17 1410 LYS C C 1
ATOM 13343 O O . LYS C 1 405 ? 20.030 47.915 -6.561 1.00 54.83 1410 LYS C O 1
ATOM 13349 N N . LYS C 1 406 ? 19.896 49.221 -4.746 1.00 48.99 1411 LYS C N 1
ATOM 13350 C CA . LYS C 1 406 ? 19.711 48.093 -3.840 1.00 49.26 1411 LYS C CA 1
ATOM 13351 C C . LYS C 1 406 ? 18.232 47.810 -3.644 1.00 47.75 1411 LYS C C 1
ATOM 13352 O O . LYS C 1 406 ? 17.492 48.653 -3.157 1.00 45.10 1411 LYS C O 1
ATOM 13358 N N . VAL C 1 407 ? 17.794 46.639 -4.079 1.00 45.04 1412 VAL C N 1
ATOM 13359 C CA . VAL C 1 407 ? 16.429 46.213 -3.840 1.00 43.85 1412 VAL C CA 1
ATOM 13360 C C . VAL C 1 407 ? 16.391 45.138 -2.764 1.00 44.70 1412 VAL C C 1
ATOM 13361 O O . VAL C 1 407 ? 16.930 44.045 -2.936 1.00 41.99 1412 VAL C O 1
ATOM 13365 N N . ILE C 1 408 ? 15.765 45.482 -1.642 1.00 36.14 1413 ILE C N 1
ATOM 13366 C CA . ILE C 1 408 ? 15.621 44.572 -0.525 1.00 42.72 1413 ILE C CA 1
ATOM 13367 C C . ILE C 1 408 ? 14.223 43.980 -0.515 1.00 44.33 1413 ILE C C 1
ATOM 13368 O O . ILE C 1 408 ? 13.244 44.686 -0.289 1.00 46.27 1413 ILE C O 1
ATOM 13373 N N . HIS C 1 409 ? 14.130 42.677 -0.726 1.00 39.76 1414 HIS C N 1
ATOM 13374 C CA . HIS C 1 409 ? 12.843 42.009 -0.713 1.00 43.69 1414 HIS C CA 1
ATOM 13375 C C . HIS C 1 409 ? 12.539 41.542 0.702 1.00 43.57 1414 HIS C C 1
ATOM 13376 O O . HIS C 1 409 ? 13.182 40.640 1.220 1.00 43.74 1414 HIS C O 1
ATOM 13383 N N . ALA C 1 410 ? 11.544 42.165 1.321 1.00 44.12 1415 ALA C N 1
ATOM 13384 C CA . ALA C 1 410 ? 11.135 41.826 2.677 1.00 39.82 1415 ALA C CA 1
ATOM 13385 C C . ALA C 1 410 ? 9.779 41.169 2.584 1.00 41.12 1415 ALA C C 1
ATOM 13386 O O . ALA C 1 410 ? 8.886 41.690 1.926 1.00 43.05 1415 ALA C O 1
ATOM 13388 N N . VAL C 1 411 ? 9.636 40.005 3.204 1.00 48.08 1416 VAL C N 1
ATOM 13389 C CA . VAL C 1 411 ? 8.400 39.243 3.098 1.00 49.12 1416 VAL C CA 1
ATOM 13390 C C . VAL C 1 411 ? 7.631 39.270 4.406 1.00 45.88 1416 VAL C C 1
ATOM 13391 O O . VAL C 1 411 ? 8.022 38.632 5.381 1.00 47.75 1416 VAL C O 1
ATOM 13395 N N . GLY C 1 412 ? 6.524 39.995 4.421 1.00 47.28 1417 GLY C N 1
ATOM 13396 C CA . GLY C 1 412 ? 5.667 40.030 5.586 1.00 43.76 1417 GLY C CA 1
ATOM 13397 C C . GLY C 1 412 ? 4.813 38.779 5.640 1.00 48.58 1417 GLY C C 1
ATOM 13398 O O . GLY C 1 412 ? 4.697 38.049 4.648 1.00 49.22 1417 GLY C O 1
ATOM 13399 N N . PRO C 1 413 ? 4.230 38.506 6.814 1.00 50.89 1418 PRO C N 1
ATOM 13400 C CA . PRO C 1 413 ? 3.310 37.383 6.984 1.00 45.77 1418 PRO C CA 1
ATOM 13401 C C . PRO C 1 413 ? 1.958 37.657 6.338 1.00 51.20 1418 PRO C C 1
ATOM 13402 O O . PRO C 1 413 ? 1.512 38.805 6.297 1.00 52.00 1418 PRO C O 1
ATOM 13406 N N . ASP C 1 414 ? 1.337 36.605 5.817 1.00 51.32 1419 ASP C N 1
ATOM 13407 C CA . ASP C 1 414 ? -0.057 36.640 5.422 1.00 53.31 1419 ASP C CA 1
ATOM 13408 C C . ASP C 1 414 ? -0.855 36.343 6.681 1.00 54.73 1419 ASP C C 1
ATOM 13409 O O . ASP C 1 414 ? -0.714 35.274 7.276 1.00 54.96 1419 ASP C O 1
ATOM 13414 N N . PHE C 1 415 ? -1.682 37.289 7.104 1.00 55.00 1420 PHE C N 1
ATOM 13415 C CA . PHE C 1 415 ? -2.387 37.140 8.369 1.00 60.64 1420 PHE C CA 1
ATOM 13416 C C . PHE C 1 415 ? -3.464 36.059 8.311 1.00 60.75 1420 PHE C C 1
ATOM 13417 O O . PHE C 1 415 ? -3.965 35.635 9.346 1.00 59.45 1420 PHE C O 1
ATOM 13425 N N . ARG C 1 416 ? -3.796 35.600 7.107 1.00 68.50 1421 ARG C N 1
ATOM 13426 C CA . ARG C 1 416 ? -4.726 34.489 6.946 1.00 71.74 1421 ARG C CA 1
ATOM 13427 C C . ARG C 1 416 ? -4.056 33.181 7.333 1.00 70.34 1421 ARG C C 1
ATOM 13428 O O . ARG C 1 416 ? -4.700 32.260 7.812 1.00 73.00 1421 ARG C O 1
ATOM 13436 N N . LYS C 1 417 ? -2.748 33.111 7.136 1.00 70.44 1422 LYS C N 1
ATOM 13437 C CA . LYS C 1 417 ? -2.021 31.863 7.312 1.00 69.75 1422 LYS C CA 1
ATOM 13438 C C . LYS C 1 417 ? -1.339 31.697 8.671 1.00 69.22 1422 LYS C C 1
ATOM 13439 O O . LYS C 1 417 ? -0.686 30.686 8.909 1.00 73.16 1422 LYS C O 1
ATOM 13445 N N . HIS C 1 418 ? -1.475 32.675 9.559 1.00 68.10 1423 HIS C N 1
ATOM 13446 C CA . HIS C 1 418 ? -0.794 32.605 10.848 1.00 65.98 1423 HIS C CA 1
ATOM 13447 C C . HIS C 1 418 ? -1.635 33.164 11.980 1.00 65.27 1423 HIS C C 1
ATOM 13448 O O . HIS C 1 418 ? -2.354 34.147 11.797 1.00 71.03 1423 HIS C O 1
ATOM 13455 N N . PRO C 1 419 ? -1.513 32.566 13.173 1.00 59.00 1424 PRO C N 1
ATOM 13456 C CA . PRO C 1 419 ? -2.163 33.137 14.360 1.00 51.25 1424 PRO C CA 1
ATOM 13457 C C . PRO C 1 419 ? -1.586 34.514 14.680 1.00 56.10 1424 PRO C C 1
ATOM 13458 O O . PRO C 1 419 ? -0.422 34.773 14.370 1.00 55.52 1424 PRO C O 1
ATOM 13462 N N . GLU C 1 420 ? -2.390 35.378 15.291 1.00 66.36 1425 GLU C N 1
ATOM 13463 C CA . GLU C 1 420 ? -2.065 36.799 15.398 1.00 73.70 1425 GLU C CA 1
ATOM 13464 C C . GLU C 1 420 ? -0.716 37.107 16.047 1.00 68.00 1425 GLU C C 1
ATOM 13465 O O . GLU C 1 420 ? 0.009 37.973 15.576 1.00 64.96 1425 GLU C O 1
ATOM 13471 N N . ALA C 1 421 ? -0.368 36.393 17.111 1.00 58.22 1426 ALA C N 1
ATOM 13472 C CA . ALA C 1 421 ? 0.865 36.682 17.832 1.00 48.80 1426 ALA C CA 1
ATOM 13473 C C . ALA C 1 421 ? 2.063 36.328 16.983 1.00 54.58 1426 ALA C C 1
ATOM 13474 O O . ALA C 1 421 ? 3.034 37.084 16.889 1.00 60.83 1426 ALA C O 1
ATOM 13476 N N . GLU C 1 422 ? 1.991 35.151 16.381 1.00 57.84 1427 GLU C N 1
ATOM 13477 C CA . GLU C 1 422 ? 3.064 34.644 15.549 1.00 56.72 1427 GLU C CA 1
ATOM 13478 C C . GLU C 1 422 ? 3.253 35.537 14.317 1.00 60.69 1427 GLU C C 1
ATOM 13479 O O . GLU C 1 422 ? 4.377 35.892 13.978 1.00 61.72 1427 GLU C O 1
ATOM 13485 N N . ALA C 1 423 ? 2.151 35.920 13.672 1.00 59.37 1428 ALA C N 1
ATOM 13486 C CA . ALA C 1 423 ? 2.187 36.833 12.527 1.00 51.59 1428 ALA C CA 1
ATOM 13487 C C . ALA C 1 423 ? 2.848 38.148 12.897 1.00 50.57 1428 ALA C C 1
ATOM 13488 O O . ALA C 1 423 ? 3.681 38.672 12.166 1.00 56.98 1428 ALA C O 1
ATOM 13490 N N . LEU C 1 424 ? 2.454 38.689 14.036 1.00 46.17 1429 LEU C N 1
ATOM 13491 C CA . LEU C 1 424 ? 3.019 39.932 14.515 1.00 46.08 1429 LEU C CA 1
ATOM 13492 C C . LEU C 1 424 ? 4.539 39.815 14.600 1.00 49.86 1429 LEU C C 1
ATOM 13493 O O . LEU C 1 424 ? 5.259 40.688 14.131 1.00 56.87 1429 LEU C O 1
ATOM 13498 N N . LYS C 1 425 ? 5.017 38.724 15.192 1.00 47.95 1430 LYS C N 1
ATOM 13499 C CA . LYS C 1 425 ? 6.452 38.465 15.330 1.00 47.01 1430 LYS C CA 1
ATOM 13500 C C . LYS C 1 425 ? 7.170 38.370 13.975 1.00 47.47 1430 LYS C C 1
ATOM 13501 O O . LYS C 1 425 ? 8.271 38.886 13.814 1.00 46.27 1430 LYS C O 1
ATOM 13507 N N . LEU C 1 426 ? 6.552 37.689 13.015 1.00 51.54 1431 LEU C N 1
ATOM 13508 C CA . LEU C 1 426 ? 7.115 37.536 11.675 1.00 53.14 1431 LEU C CA 1
ATOM 13509 C C . LEU C 1 426 ? 7.259 38.875 10.954 1.00 51.29 1431 LEU C C 1
ATOM 13510 O O . LEU C 1 426 ? 8.244 39.120 10.257 1.00 46.73 1431 LEU C O 1
ATOM 13515 N N . LEU C 1 427 ? 6.251 39.724 11.106 1.00 48.13 1432 LEU C N 1
ATOM 13516 C CA . LEU C 1 427 ? 6.244 41.036 10.483 1.00 50.48 1432 LEU C CA 1
ATOM 13517 C C . LEU C 1 427 ? 7.370 41.887 11.078 1.00 45.84 1432 LEU C C 1
ATOM 13518 O O . LEU C 1 427 ? 8.164 42.504 10.365 1.00 45.64 1432 LEU C O 1
ATOM 13523 N N . GLN C 1 428 ? 7.438 41.895 12.404 1.00 50.72 1433 GLN C N 1
ATOM 13524 C CA . GLN C 1 428 ? 8.480 42.611 13.128 1.00 50.62 1433 GLN C CA 1
ATOM 13525 C C . GLN C 1 428 ? 9.855 42.127 12.679 1.00 50.38 1433 GLN C C 1
ATOM 13526 O O . GLN C 1 428 ? 10.785 42.915 12.522 1.00 54.00 1433 GLN C O 1
ATOM 13532 N N . ASN C 1 429 ? 9.974 40.822 12.465 1.00 39.61 1434 ASN C N 1
ATOM 13533 C CA . ASN C 1 429 ? 11.244 40.235 12.085 1.00 40.75 1434 ASN C CA 1
ATOM 13534 C C . ASN C 1 429 ? 11.673 40.602 10.674 1.00 42.94 1434 ASN C C 1
ATOM 13535 O O . ASN C 1 429 ? 12.863 40.767 10.403 1.00 42.57 1434 ASN C O 1
ATOM 13540 N N . ALA C 1 430 ? 10.694 40.734 9.789 1.00 46.59 1435 ALA C N 1
ATOM 13541 C CA . ALA C 1 430 ? 10.928 41.196 8.428 1.00 42.66 1435 ALA C CA 1
ATOM 13542 C C . ALA C 1 430 ? 11.534 42.595 8.467 1.00 44.37 1435 ALA C C 1
ATOM 13543 O O . ALA C 1 430 ? 12.529 42.888 7.779 1.00 37.99 1435 ALA C O 1
ATOM 13545 N N . TYR C 1 431 ? 10.919 43.465 9.266 1.00 39.79 1436 TYR C N 1
ATOM 13546 C CA . TYR C 1 431 ? 11.440 44.815 9.433 1.00 36.75 1436 TYR C CA 1
ATOM 13547 C C . TYR C 1 431 ? 12.852 44.823 10.040 1.00 39.36 1436 TYR C C 1
ATOM 13548 O O . TYR C 1 431 ? 13.736 45.549 9.578 1.00 34.68 1436 TYR C O 1
ATOM 13557 N N . HIS C 1 432 ? 13.087 43.976 11.035 1.00 40.68 1437 HIS C N 1
ATOM 13558 C CA . HIS C 1 432 ? 14.393 43.932 11.677 1.00 35.76 1437 HIS C CA 1
ATOM 13559 C C . HIS C 1 432 ? 15.459 43.500 10.688 1.00 38.94 1437 HIS C C 1
ATOM 13560 O O . HIS C 1 432 ? 16.605 43.941 10.767 1.00 37.85 1437 HIS C O 1
ATOM 13567 N N . ALA C 1 433 ? 15.068 42.622 9.769 1.00 39.25 1438 ALA C N 1
ATOM 13568 C CA . ALA C 1 433 ? 15.966 42.095 8.756 1.00 33.47 1438 ALA C CA 1
ATOM 13569 C C . ALA C 1 433 ? 16.348 43.209 7.792 1.00 43.30 1438 ALA C C 1
ATOM 13570 O O . ALA C 1 433 ? 17.505 43.320 7.371 1.00 39.86 1438 ALA C O 1
ATOM 13572 N N . VAL C 1 434 ? 15.361 44.028 7.435 1.00 45.84 1439 VAL C N 1
ATOM 13573 C CA . VAL C 1 434 ? 15.638 45.211 6.643 1.00 42.97 1439 VAL C CA 1
ATOM 13574 C C . VAL C 1 434 ? 16.658 46.067 7.393 1.00 42.75 1439 VAL C C 1
ATOM 13575 O O . VAL C 1 434 ? 17.634 46.525 6.815 1.00 43.42 1439 VAL C O 1
ATOM 13579 N N . ALA C 1 435 ? 16.452 46.260 8.692 1.00 42.10 1440 ALA C N 1
ATOM 13580 C CA . ALA C 1 435 ? 17.369 47.086 9.484 1.00 41.09 1440 ALA C CA 1
ATOM 13581 C C . ALA C 1 435 ? 18.771 46.473 9.537 1.00 39.92 1440 ALA C C 1
ATOM 13582 O O . ALA C 1 435 ? 19.774 47.196 9.513 1.00 38.99 1440 ALA C O 1
ATOM 13584 N N . ASP C 1 436 ? 18.840 45.143 9.580 1.00 35.31 1441 ASP C N 1
ATOM 13585 C CA . ASP C 1 436 ? 20.122 44.456 9.641 1.00 34.67 1441 ASP C CA 1
ATOM 13586 C C . ASP C 1 436 ? 20.902 44.797 8.383 1.00 41.67 1441 ASP C C 1
ATOM 13587 O O . ASP C 1 436 ? 22.095 45.092 8.432 1.00 40.48 1441 ASP C O 1
ATOM 13592 N N . LEU C 1 437 ? 20.208 44.744 7.252 1.00 46.57 1442 LEU C N 1
ATOM 13593 C CA . LEU C 1 437 ? 20.812 45.053 5.964 1.00 47.98 1442 LEU C CA 1
ATOM 13594 C C . LEU C 1 437 ? 21.246 46.522 5.858 1.00 48.92 1442 LEU C C 1
ATOM 13595 O O . LEU C 1 437 ? 22.335 46.826 5.360 1.00 43.00 1442 LEU C O 1
ATOM 13600 N N . VAL C 1 438 ? 20.399 47.431 6.328 1.00 47.37 1443 VAL C N 1
ATOM 13601 C CA . VAL C 1 438 ? 20.716 48.846 6.247 1.00 50.82 1443 VAL C CA 1
ATOM 13602 C C . VAL C 1 438 ? 22.006 49.140 6.991 1.00 48.83 1443 VAL C C 1
ATOM 13603 O O . VAL C 1 438 ? 22.877 49.855 6.489 1.00 46.60 1443 VAL C O 1
ATOM 13607 N N . ASN C 1 439 ? 22.136 48.567 8.182 1.00 44.60 1444 ASN C N 1
ATOM 13608 C CA . ASN C 1 439 ? 23.312 48.810 9.011 1.00 40.72 1444 ASN C CA 1
ATOM 13609 C C . ASN C 1 439 ? 24.555 48.146 8.462 1.00 43.16 1444 ASN C C 1
ATOM 13610 O O . ASN C 1 439 ? 25.619 48.758 8.423 1.00 50.05 1444 ASN C O 1
ATOM 13615 N N . GLU C 1 440 ? 24.404 46.909 7.999 1.00 44.80 1445 GLU C N 1
ATOM 13616 C CA . GLU C 1 440 ? 25.530 46.115 7.515 1.00 44.29 1445 GLU C CA 1
ATOM 13617 C C . GLU C 1 440 ? 26.140 46.750 6.266 1.00 43.34 1445 GLU C C 1
ATOM 13618 O O . GLU C 1 440 ? 27.341 46.706 6.061 1.00 46.39 1445 GLU C O 1
ATOM 13624 N N . HIS C 1 441 ? 25.297 47.331 5.425 1.00 43.31 1446 HIS C N 1
ATOM 13625 C CA . HIS C 1 441 ? 25.748 48.004 4.211 1.00 38.85 1446 HIS C CA 1
ATOM 13626 C C . HIS C 1 441 ? 25.846 49.530 4.304 1.00 42.94 1446 HIS C C 1
ATOM 13627 O O . HIS C 1 441 ? 26.059 50.205 3.299 1.00 46.39 1446 HIS C O 1
ATOM 13634 N N . ASN C 1 442 ? 25.642 50.071 5.501 1.00 44.45 1447 ASN C N 1
ATOM 13635 C CA . ASN C 1 442 ? 25.661 51.515 5.710 1.00 38.99 1447 ASN C CA 1
ATOM 13636 C C . ASN C 1 442 ? 24.788 52.256 4.709 1.00 42.94 1447 ASN C C 1
ATOM 13637 O O . ASN C 1 442 ? 25.221 53.233 4.090 1.00 47.40 1447 ASN C O 1
ATOM 13642 N N . ILE C 1 443 ? 23.559 51.786 4.551 1.00 39.41 1448 ILE C N 1
ATOM 13643 C CA . ILE C 1 443 ? 22.613 52.430 3.659 1.00 35.49 1448 ILE C CA 1
ATOM 13644 C C . ILE C 1 443 ? 22.145 53.724 4.292 1.00 39.38 1448 ILE C C 1
ATOM 13645 O O . ILE C 1 443 ? 21.651 53.738 5.419 1.00 44.26 1448 ILE C O 1
ATOM 13650 N N . LYS C 1 444 ? 22.327 54.821 3.574 1.00 46.50 1449 LYS C N 1
ATOM 13651 C CA . LYS C 1 444 ? 22.053 56.140 4.135 1.00 48.94 1449 LYS C CA 1
ATOM 13652 C C . LYS C 1 444 ? 20.584 56.569 4.082 1.00 47.08 1449 LYS C C 1
ATOM 13653 O O . LYS C 1 444 ? 20.133 57.333 4.941 1.00 46.04 1449 LYS C O 1
ATOM 13659 N N . SER C 1 445 ? 19.853 56.112 3.068 1.00 41.10 1450 SER C N 1
ATOM 13660 C CA . SER C 1 445 ? 18.422 56.393 2.969 1.00 36.96 1450 SER C CA 1
ATOM 13661 C C . SER C 1 445 ? 17.722 55.174 2.386 1.00 44.87 1450 SER C C 1
ATOM 13662 O O . SER C 1 445 ? 18.300 54.431 1.593 1.00 43.57 1450 SER C O 1
ATOM 13665 N N . VAL C 1 446 ? 16.481 54.960 2.794 1.00 48.58 1451 VAL C N 1
ATOM 13666 C CA . VAL C 1 446 ? 15.715 53.820 2.315 1.00 49.21 1451 VAL C CA 1
ATOM 13667 C C . VAL C 1 446 ? 14.252 54.204 2.078 1.00 43.06 1451 VAL C C 1
ATOM 13668 O O . VAL C 1 446 ? 13.639 54.868 2.898 1.00 45.26 1451 VAL C O 1
ATOM 13672 N N . ALA C 1 447 ? 13.720 53.827 0.922 1.00 44.82 1452 ALA C N 1
ATOM 13673 C CA . ALA C 1 447 ? 12.299 53.962 0.633 1.00 48.77 1452 ALA C CA 1
ATOM 13674 C C . ALA C 1 447 ? 11.646 52.653 1.007 1.00 47.79 1452 ALA C C 1
ATOM 13675 O O . ALA C 1 447 ? 12.126 51.592 0.624 1.00 45.62 1452 ALA C O 1
ATOM 13677 N N . ILE C 1 448 ? 10.567 52.713 1.774 1.00 47.74 1453 ILE C N 1
ATOM 13678 C CA . ILE C 1 448 ? 9.943 51.492 2.243 1.00 50.19 1453 ILE C CA 1
ATOM 13679 C C . ILE C 1 448 ? 8.419 51.631 2.335 1.00 52.96 1453 ILE C C 1
ATOM 13680 O O . ILE C 1 448 ? 7.906 52.673 2.745 1.00 53.80 1453 ILE C O 1
ATOM 13685 N N . PRO C 1 449 ? 7.687 50.575 1.953 1.00 49.35 1454 PRO C N 1
ATOM 13686 C CA . PRO C 1 449 ? 6.232 50.535 2.114 1.00 44.55 1454 PRO C CA 1
ATOM 13687 C C . PRO C 1 449 ? 5.835 49.882 3.439 1.00 47.45 1454 PRO C C 1
ATOM 13688 O O . PRO C 1 449 ? 6.702 49.388 4.153 1.00 56.13 1454 PRO C O 1
ATOM 13692 N N . LEU C 1 450 ? 4.547 49.835 3.752 1.00 41.81 1455 LEU C N 1
ATOM 13693 C CA . LEU C 1 450 ? 4.115 49.163 4.971 1.00 41.96 1455 LEU C CA 1
ATOM 13694 C C . LEU C 1 450 ? 3.792 47.709 4.645 1.00 47.54 1455 LEU C C 1
ATOM 13695 O O . LEU C 1 450 ? 2.826 47.419 3.938 1.00 52.28 1455 LEU C O 1
ATOM 13700 N N . LEU C 1 451 ? 4.615 46.798 5.160 1.00 48.67 1456 LEU C N 1
ATOM 13701 C CA . LEU C 1 451 ? 4.475 45.375 4.870 1.00 42.60 1456 LEU C CA 1
ATOM 13702 C C . LEU C 1 451 ? 3.173 44.820 5.419 1.00 44.10 1456 LEU C C 1
ATOM 13703 O O . LEU C 1 451 ? 2.719 45.219 6.493 1.00 41.49 1456 LEU C O 1
ATOM 13708 N N . SER C 1 452 ? 2.576 43.897 4.673 1.00 44.47 1457 SER C N 1
ATOM 13709 C CA . SER C 1 452 ? 1.391 43.184 5.138 1.00 48.26 1457 SER C CA 1
ATOM 13710 C C . SER C 1 452 ? 0.157 44.082 5.360 1.00 52.50 1457 SER C C 1
ATOM 13711 O O . SER C 1 452 ? -0.732 43.741 6.152 1.00 48.96 1457 SER C O 1
ATOM 13714 N N . THR C 1 453 ? 0.113 45.230 4.690 1.00 46.67 1458 THR C N 1
ATOM 13715 C CA . THR C 1 453 ? -1.085 46.055 4.702 1.00 54.11 1458 THR C CA 1
ATOM 13716 C C . THR C 1 453 ? -1.903 45.823 3.427 1.00 59.38 1458 THR C C 1
ATOM 13717 O O . THR C 1 453 ? -3.025 46.309 3.297 1.00 60.31 1458 THR C O 1
ATOM 13721 N N . GLY C 1 454 ? -1.348 45.029 2.519 1.00 64.60 1459 GLY C N 1
ATOM 13722 C CA . GLY C 1 454 ? -1.983 44.687 1.252 1.00 63.60 1459 GLY C CA 1
ATOM 13723 C C . GLY C 1 454 ? -2.892 43.522 1.539 1.00 64.86 1459 GLY C C 1
ATOM 13724 O O . GLY C 1 454 ? -3.506 43.496 2.598 1.00 67.51 1459 GLY C O 1
ATOM 13725 N N . ILE C 1 455 ? -3.031 42.561 0.639 1.00 75.15 1460 ILE C N 1
ATOM 13726 C CA . ILE C 1 455 ? -4.027 41.544 0.932 1.00 81.09 1460 ILE C CA 1
ATOM 13727 C C . ILE C 1 455 ? -3.468 40.400 1.802 1.00 75.73 1460 ILE C C 1
ATOM 13728 O O . ILE C 1 455 ? -4.171 39.435 2.109 1.00 85.66 1460 ILE C O 1
ATOM 13733 N N . TYR C 1 456 ? -2.210 40.527 2.221 1.00 58.60 1461 TYR C N 1
ATOM 13734 C CA . TYR C 1 456 ? -1.721 39.776 3.386 1.00 54.14 1461 TYR C CA 1
ATOM 13735 C C . TYR C 1 456 ? -2.364 40.273 4.682 1.00 53.30 1461 TYR C C 1
ATOM 13736 O O . TYR C 1 456 ? -2.240 39.628 5.722 1.00 53.68 1461 TYR C O 1
ATOM 13745 N N . ALA C 1 457 ? -3.013 41.435 4.627 1.00 48.36 1462 ALA C N 1
ATOM 13746 C CA . ALA C 1 457 ? -3.672 42.012 5.800 1.00 54.84 1462 ALA C CA 1
ATOM 13747 C C . ALA C 1 457 ? -4.903 41.218 6.230 1.00 63.38 1462 ALA C C 1
ATOM 13748 O O . ALA C 1 457 ? -5.396 41.388 7.349 1.00 66.62 1462 ALA C O 1
ATOM 13750 N N . ALA C 1 458 ? -5.404 40.364 5.341 1.00 64.62 1463 ALA C N 1
ATOM 13751 C CA . ALA C 1 458 ? -6.558 39.526 5.654 1.00 58.12 1463 ALA C CA 1
ATOM 13752 C C . ALA C 1 458 ? -7.794 40.366 5.975 1.00 63.29 1463 ALA C C 1
ATOM 13753 O O . ALA C 1 458 ? -8.469 40.139 6.982 1.00 64.51 1463 ALA C O 1
ATOM 13755 N N . GLY C 1 459 ? -8.064 41.350 5.122 1.00 64.43 1464 GLY C N 1
ATOM 13756 C CA . GLY C 1 459 ? -9.278 42.142 5.208 1.00 65.50 1464 GLY C CA 1
ATOM 13757 C C . GLY C 1 459 ? -9.326 43.136 6.352 1.00 68.44 1464 GLY C C 1
ATOM 13758 O O . GLY C 1 459 ? -10.355 43.765 6.588 1.00 68.77 1464 GLY C O 1
ATOM 13759 N N . LYS C 1 460 ? -8.210 43.306 7.050 1.00 75.14 1465 LYS C N 1
ATOM 13760 C CA . LYS C 1 460 ? -8.166 44.220 8.185 1.00 72.02 1465 LYS C CA 1
ATOM 13761 C C . LYS C 1 460 ? -7.152 45.327 7.959 1.00 64.03 1465 LYS C C 1
ATOM 13762 O O . LYS C 1 460 ? -6.259 45.208 7.123 1.00 75.85 1465 LYS C O 1
ATOM 13768 N N . ASP C 1 461 ? -7.296 46.404 8.717 1.00 51.49 1466 ASP C N 1
ATOM 13769 C CA . ASP C 1 461 ? -6.446 47.572 8.550 1.00 51.96 1466 ASP C CA 1
ATOM 13770 C C . ASP C 1 461 ? -5.226 47.452 9.461 1.00 56.53 1466 ASP C C 1
ATOM 13771 O O . ASP C 1 461 ? -5.336 47.539 10.683 1.00 51.26 1466 ASP C O 1
ATOM 13776 N N . ARG C 1 462 ? -4.067 47.231 8.845 1.00 58.44 1467 ARG C N 1
ATOM 13777 C CA . ARG C 1 462 ? -2.832 46.963 9.573 1.00 54.94 1467 ARG C CA 1
ATOM 13778 C C . ARG C 1 462 ? -1.907 48.172 9.707 1.00 54.00 1467 ARG C C 1
ATOM 13779 O O . ARG C 1 462 ? -0.788 48.032 10.192 1.00 58.49 1467 ARG C O 1
ATOM 13787 N N . LEU C 1 463 ? -2.354 49.344 9.264 1.00 48.36 1468 LEU C N 1
ATOM 13788 C CA . LEU C 1 463 ? -1.484 50.518 9.187 1.00 49.39 1468 LEU C CA 1
ATOM 13789 C C . LEU C 1 463 ? -0.693 50.743 10.473 1.00 53.59 1468 LEU C C 1
ATOM 13790 O O . LEU C 1 463 ? 0.525 50.824 10.447 1.00 56.96 1468 LEU C O 1
ATOM 13795 N N . GLU C 1 464 ? -1.395 50.853 11.590 1.00 59.34 1469 GLU C N 1
ATOM 13796 C CA . GLU C 1 464 ? -0.777 51.149 12.877 1.00 63.18 1469 GLU C CA 1
ATOM 13797 C C . GLU C 1 464 ? 0.281 50.127 13.311 1.00 59.38 1469 GLU C C 1
ATOM 13798 O O . GLU C 1 464 ? 1.368 50.498 13.751 1.00 68.37 1469 GLU C O 1
ATOM 13804 N N . VAL C 1 465 ? -0.021 48.842 13.181 1.00 49.42 1470 VAL C N 1
ATOM 13805 C CA . VAL C 1 465 ? 0.893 47.812 13.665 1.00 49.50 1470 VAL C CA 1
ATOM 13806 C C . VAL C 1 465 ? 2.093 47.669 12.723 1.00 54.69 1470 VAL C C 1
ATOM 13807 O O . VAL C 1 465 ? 3.229 47.517 13.171 1.00 59.06 1470 VAL C O 1
ATOM 13811 N N . SER C 1 466 ? 1.838 47.721 11.419 1.00 52.32 1471 SER C N 1
ATOM 13812 C CA . SER C 1 466 ? 2.902 47.652 10.430 1.00 48.92 1471 SER C CA 1
ATOM 13813 C C . SER C 1 466 ? 3.852 48.830 10.611 1.00 49.79 1471 SER C C 1
ATOM 13814 O O . SER C 1 466 ? 5.077 48.686 10.518 1.00 49.74 1471 SER C O 1
ATOM 13817 N N . LEU C 1 467 ? 3.275 49.994 10.894 1.00 48.48 1472 LEU C N 1
ATOM 13818 C CA . LEU C 1 467 ? 4.044 51.225 11.039 1.00 42.68 1472 LEU C CA 1
ATOM 13819 C C . LEU C 1 467 ? 4.894 51.168 12.290 1.00 45.78 1472 LEU C C 1
ATOM 13820 O O . LEU C 1 467 ? 6.040 51.608 12.312 1.00 46.90 1472 LEU C O 1
ATOM 13825 N N . ASN C 1 468 ? 4.319 50.604 13.337 1.00 53.23 1473 ASN C N 1
ATOM 13826 C CA . ASN C 1 468 ? 5.023 50.470 14.590 1.00 57.91 1473 ASN C CA 1
ATOM 13827 C C . ASN C 1 468 ? 6.195 49.513 14.524 1.00 47.44 1473 ASN C C 1
ATOM 13828 O O . ASN C 1 468 ? 7.246 49.788 15.091 1.00 49.66 1473 ASN C O 1
ATOM 13833 N N . CYS C 1 469 ? 6.015 48.391 13.836 1.00 39.34 1474 CYS C N 1
ATOM 13834 C CA . CYS C 1 469 ? 7.101 47.438 13.664 1.00 40.52 1474 CYS C CA 1
ATOM 13835 C C . CYS C 1 469 ? 8.197 48.076 12.818 1.00 42.46 1474 CYS C C 1
ATOM 13836 O O . CYS C 1 469 ? 9.385 47.899 13.080 1.00 45.54 1474 CYS C O 1
ATOM 13839 N N . LEU C 1 470 ? 7.784 48.838 11.814 1.00 40.79 1475 LEU C N 1
ATOM 13840 C CA . LEU C 1 470 ? 8.726 49.517 10.948 1.00 42.60 1475 LEU C CA 1
ATOM 13841 C C . LEU C 1 470 ? 9.642 50.417 11.760 1.00 47.26 1475 LEU C C 1
ATOM 13842 O O . LEU C 1 470 ? 10.867 50.313 11.667 1.00 52.67 1475 LEU C O 1
ATOM 13847 N N . THR C 1 471 ? 9.057 51.299 12.562 1.00 46.86 1476 THR C N 1
ATOM 13848 C CA . THR C 1 471 ? 9.860 52.258 13.311 1.00 48.43 1476 THR C CA 1
ATOM 13849 C C . THR C 1 471 ? 10.671 51.584 14.415 1.00 48.72 1476 THR C C 1
ATOM 13850 O O . THR C 1 471 ? 11.814 51.982 14.670 1.00 47.21 1476 THR C O 1
ATOM 13854 N N . THR C 1 472 ? 10.105 50.554 15.046 1.00 42.14 1477 THR C N 1
ATOM 13855 C CA . THR C 1 472 ? 10.831 49.818 16.081 1.00 37.34 1477 THR C CA 1
ATOM 13856 C C . THR C 1 472 ? 12.140 49.345 15.507 1.00 37.88 1477 THR C C 1
ATOM 13857 O O . THR C 1 472 ? 13.189 49.488 16.122 1.00 47.23 1477 THR C O 1
ATOM 13861 N N . ALA C 1 473 ? 12.061 48.786 14.307 1.00 37.42 1478 ALA C N 1
ATOM 13862 C CA . ALA C 1 473 ? 13.226 48.273 13.618 1.00 38.39 1478 ALA C CA 1
ATOM 13863 C C . ALA C 1 473 ? 14.135 49.383 13.097 1.00 39.19 1478 ALA C C 1
ATOM 13864 O O . ALA C 1 473 ? 15.348 49.305 13.233 1.00 40.93 1478 ALA C O 1
ATOM 13866 N N . LEU C 1 474 ? 13.561 50.410 12.489 1.00 48.40 1479 LEU C N 1
ATOM 13867 C CA . LEU C 1 474 ? 14.375 51.378 11.761 1.00 49.47 1479 LEU C CA 1
ATOM 13868 C C . LEU C 1 474 ? 14.860 52.556 12.609 1.00 48.34 1479 LEU C C 1
ATOM 13869 O O . LEU C 1 474 ? 15.654 53.366 12.129 1.00 52.29 1479 LEU C O 1
ATOM 13874 N N . ASP C 1 475 ? 14.394 52.657 13.855 1.00 45.85 1480 ASP C N 1
ATOM 13875 C CA . ASP C 1 475 ? 15.004 53.576 14.824 1.00 47.79 1480 ASP C CA 1
ATOM 13876 C C . ASP C 1 475 ? 16.413 53.071 15.131 1.00 48.13 1480 ASP C C 1
ATOM 13877 O O . ASP C 1 475 ? 17.293 53.812 15.559 1.00 55.92 1480 ASP C O 1
ATOM 13882 N N . ARG C 1 476 ? 16.595 51.786 14.869 1.00 43.67 1481 ARG C N 1
ATOM 13883 C CA . ARG C 1 476 ? 17.815 51.038 15.128 1.00 42.28 1481 ARG C CA 1
ATOM 13884 C C . ARG C 1 476 ? 18.784 51.092 13.944 1.00 44.51 1481 ARG C C 1
ATOM 13885 O O . ARG C 1 476 ? 19.621 50.210 13.782 1.00 45.14 1481 ARG C O 1
ATOM 13893 N N . THR C 1 477 ? 18.558 52.036 13.038 1.00 41.70 1482 THR C N 1
ATOM 13894 C CA . THR C 1 477 ? 19.497 52.311 11.960 1.00 47.26 1482 THR C CA 1
ATOM 13895 C C . THR C 1 477 ? 19.869 53.782 11.963 1.00 47.98 1482 THR C C 1
ATOM 13896 O O . THR C 1 477 ? 19.292 54.556 12.713 1.00 55.90 1482 THR C O 1
ATOM 13900 N N . ASP C 1 478 ? 20.863 54.150 11.157 1.00 46.94 1483 ASP C N 1
ATOM 13901 C CA . ASP C 1 478 ? 21.229 55.554 10.960 1.00 47.28 1483 ASP C CA 1
ATOM 13902 C C . ASP C 1 478 ? 20.587 56.156 9.715 1.00 43.51 1483 ASP C C 1
ATOM 13903 O O . ASP C 1 478 ? 20.917 57.266 9.320 1.00 54.03 1483 ASP C O 1
ATOM 13908 N N . ALA C 1 479 ? 19.718 55.403 9.060 1.00 36.27 1484 ALA C N 1
ATOM 13909 C CA . ALA C 1 479 ? 19.206 55.798 7.753 1.00 32.48 1484 ALA C CA 1
ATOM 13910 C C . ALA C 1 479 ? 18.022 56.761 7.787 1.00 39.60 1484 ALA C C 1
ATOM 13911 O O . ALA C 1 479 ? 17.151 56.665 8.656 1.00 48.14 1484 ALA C O 1
ATOM 13913 N N . ASP C 1 480 ? 17.977 57.662 6.808 1.00 42.40 1485 ASP C N 1
ATOM 13914 C CA . ASP C 1 480 ? 16.771 58.435 6.547 1.00 45.71 1485 ASP C CA 1
ATOM 13915 C C . ASP C 1 480 ? 15.737 57.496 5.938 1.00 48.90 1485 ASP C C 1
ATOM 13916 O O . ASP C 1 480 ? 16.051 56.749 5.011 1.00 50.92 1485 ASP C O 1
ATOM 13921 N N . VAL C 1 481 ? 14.510 57.528 6.455 1.00 45.02 1486 VAL C N 1
ATOM 13922 C CA . VAL C 1 481 ? 13.463 56.625 5.978 1.00 44.76 1486 VAL C CA 1
ATOM 13923 C C . VAL C 1 481 ? 12.307 57.349 5.275 1.00 47.70 1486 VAL C C 1
ATOM 13924 O O . VAL C 1 481 ? 11.683 58.263 5.839 1.00 47.24 1486 VAL C O 1
ATOM 13928 N N . THR C 1 482 ? 12.007 56.919 4.051 1.00 40.71 1487 THR C N 1
ATOM 13929 C CA . THR C 1 482 ? 10.858 57.452 3.324 1.00 41.94 1487 THR C CA 1
ATOM 13930 C C . THR C 1 482 ? 9.810 56.366 3.118 1.00 40.31 1487 THR C C 1
ATOM 13931 O O . THR C 1 482 ? 10.007 55.413 2.366 1.00 36.80 1487 THR C O 1
ATOM 13935 N N . ILE C 1 483 ? 8.697 56.524 3.818 1.00 39.44 1488 ILE C N 1
ATOM 13936 C CA . ILE C 1 483 ? 7.582 55.609 3.728 1.00 41.14 1488 ILE C CA 1
ATOM 13937 C C . ILE C 1 483 ? 6.697 55.997 2.562 1.00 47.11 1488 ILE C C 1
ATOM 13938 O O . ILE C 1 483 ? 6.232 57.133 2.474 1.00 45.82 1488 ILE C O 1
ATOM 13943 N N . TYR C 1 484 ? 6.500 55.046 1.650 1.00 55.45 1489 TYR C N 1
ATOM 13944 C CA . TYR C 1 484 ? 5.714 55.260 0.441 1.00 48.49 1489 TYR C CA 1
ATOM 13945 C C . TYR C 1 484 ? 4.316 54.679 0.589 1.00 47.45 1489 TYR C C 1
ATOM 13946 O O . TYR C 1 484 ? 4.143 53.541 1.011 1.00 50.02 1489 TYR C O 1
ATOM 13955 N N . CYS C 1 485 ? 3.315 55.478 0.249 1.00 53.51 1490 CYS C N 1
ATOM 13956 C CA . CYS C 1 485 ? 1.927 55.035 0.294 1.00 68.91 1490 CYS C CA 1
ATOM 13957 C C . CYS C 1 485 ? 1.122 55.678 -0.833 1.00 77.91 1490 CYS C C 1
ATOM 13958 O O . CYS C 1 485 ? 1.294 56.856 -1.125 1.00 82.13 1490 CYS C O 1
ATOM 13961 N N . LEU C 1 486 ? 0.289 54.891 -1.506 1.00 86.33 1491 LEU C N 1
ATOM 13962 C CA . LEU C 1 486 ? -0.485 55.398 -2.639 1.00 92.23 1491 LEU C CA 1
ATOM 13963 C C . LEU C 1 486 ? -1.748 56.167 -2.242 1.00 84.19 1491 LEU C C 1
ATOM 13964 O O . LEU C 1 486 ? -2.258 56.978 -3.016 1.00 91.32 1491 LEU C O 1
ATOM 13969 N N . ASP C 1 487 ? -2.214 55.959 -1.018 1.00 65.14 1492 ASP C N 1
ATOM 13970 C CA . ASP C 1 487 ? -3.548 56.386 -0.623 1.00 56.42 1492 ASP C CA 1
ATOM 13971 C C . ASP C 1 487 ? -3.431 57.616 0.276 1.00 60.66 1492 ASP C C 1
ATOM 13972 O O . ASP C 1 487 ? -2.641 57.627 1.218 1.00 68.79 1492 ASP C O 1
ATOM 13977 N N . LYS C 1 488 ? -4.219 58.650 -0.013 1.00 61.45 1493 LYS C N 1
ATOM 13978 C CA . LYS C 1 488 ? -4.099 59.934 0.696 1.00 64.65 1493 LYS C CA 1
ATOM 13979 C C . LYS C 1 488 ? -4.462 59.872 2.175 1.00 60.69 1493 LYS C C 1
ATOM 13980 O O . LYS C 1 488 ? -3.813 60.516 2.998 1.00 64.57 1493 LYS C O 1
ATOM 13986 N N . LYS C 1 489 ? -5.512 59.119 2.500 1.00 57.27 1494 LYS C N 1
ATOM 13987 C CA . LYS C 1 489 ? -5.979 58.986 3.881 1.00 58.44 1494 LYS C CA 1
ATOM 13988 C C . LYS C 1 489 ? -4.957 58.211 4.714 1.00 62.67 1494 LYS C C 1
ATOM 13989 O O . LYS C 1 489 ? -4.681 58.553 5.866 1.00 67.14 1494 LYS C O 1
ATOM 13991 N N . TRP C 1 490 ? -4.394 57.163 4.125 1.00 60.05 1495 TRP C N 1
ATOM 13992 C CA . TRP C 1 490 ? -3.333 56.415 4.785 1.00 58.24 1495 TRP C CA 1
ATOM 13993 C C . TRP C 1 490 ? -2.100 57.301 5.003 1.00 55.57 1495 TRP C C 1
ATOM 13994 O O . TRP C 1 490 ? -1.426 57.202 6.029 1.00 56.23 1495 TRP C O 1
ATOM 14005 N N . LYS C 1 491 ? -1.810 58.181 4.054 1.00 48.30 1496 LYS C N 1
ATOM 14006 C CA . LYS C 1 491 ? -0.665 59.061 4.212 1.00 43.79 1496 LYS C CA 1
ATOM 14007 C C . LYS C 1 491 ? -0.894 60.017 5.370 1.00 56.69 1496 LYS C C 1
ATOM 14008 O O . LYS C 1 491 ? 0.011 60.265 6.159 1.00 56.88 1496 LYS C O 1
ATOM 14014 N N . GLU C 1 492 ? -2.111 60.545 5.469 1.00 65.33 1497 GLU C N 1
ATOM 14015 C CA . GLU C 1 492 ? -2.466 61.465 6.544 1.00 61.31 1497 GLU C CA 1
ATOM 14016 C C . GLU C 1 492 ? -2.297 60.788 7.910 1.00 52.09 1497 GLU C C 1
ATOM 14017 O O . GLU C 1 492 ? -1.741 61.372 8.844 1.00 49.28 1497 GLU C O 1
ATOM 14023 N N . ARG C 1 493 ? -2.781 59.555 8.027 1.00 49.57 1498 ARG C N 1
ATOM 14024 C CA . ARG C 1 493 ? -2.685 58.813 9.284 1.00 46.72 1498 ARG C CA 1
ATOM 14025 C C . ARG C 1 493 ? -1.228 58.527 9.664 1.00 50.62 1498 ARG C C 1
ATOM 14026 O O . ARG C 1 493 ? -0.837 58.637 10.835 1.00 43.21 1498 ARG C O 1
ATOM 14034 N N . ILE C 1 494 ? -0.420 58.185 8.665 1.00 49.98 1499 ILE C N 1
ATOM 14035 C CA . ILE C 1 494 ? 0.986 57.901 8.896 1.00 45.35 1499 ILE C CA 1
ATOM 14036 C C . ILE C 1 494 ? 1.717 59.168 9.329 1.00 46.87 1499 ILE C C 1
ATOM 14037 O O . ILE C 1 494 ? 2.544 59.133 10.231 1.00 48.60 1499 ILE C O 1
ATOM 14042 N N . ASP C 1 495 ? 1.388 60.291 8.702 1.00 49.57 1500 ASP C N 1
ATOM 14043 C CA . ASP C 1 495 ? 2.037 61.560 9.012 1.00 50.03 1500 ASP C CA 1
ATOM 14044 C C . ASP C 1 495 ? 1.741 61.968 10.447 1.00 51.72 1500 ASP C C 1
ATOM 14045 O O . ASP C 1 495 ? 2.602 62.499 11.151 1.00 48.50 1500 ASP C O 1
ATOM 14050 N N . ALA C 1 496 ? 0.498 61.741 10.855 1.00 51.69 1501 ALA C N 1
ATOM 14051 C CA . ALA C 1 496 ? 0.059 62.049 12.204 1.00 46.22 1501 ALA C CA 1
ATOM 14052 C C . ALA C 1 496 ? 0.825 61.203 13.212 1.00 51.44 1501 ALA C C 1
ATOM 14053 O O . ALA C 1 496 ? 1.311 61.709 14.223 1.00 54.99 1501 ALA C O 1
ATOM 14055 N N . ALA C 1 497 ? 0.936 59.909 12.928 1.00 49.82 1502 ALA C N 1
ATOM 14056 C CA . ALA C 1 497 ? 1.661 59.007 13.808 1.00 44.08 1502 ALA C CA 1
ATOM 14057 C C . ALA C 1 497 ? 3.099 59.476 13.932 1.00 49.88 1502 ALA C C 1
ATOM 14058 O O . ALA C 1 497 ? 3.668 59.469 15.023 1.00 53.60 1502 ALA C O 1
ATOM 14060 N N . LEU C 1 498 ? 3.675 59.898 12.809 1.00 45.74 1503 LEU C N 1
ATOM 14061 C CA . LEU C 1 498 ? 5.064 60.319 12.781 1.00 44.77 1503 LEU C CA 1
ATOM 14062 C C . LEU C 1 498 ? 5.208 61.616 13.562 1.00 48.93 1503 LEU C C 1
ATOM 14063 O O . LEU C 1 498 ? 6.195 61.821 14.257 1.00 55.56 1503 LEU C O 1
ATOM 14068 N N . GLN C 1 499 ? 4.198 62.471 13.484 1.00 50.57 1504 GLN C N 1
ATOM 14069 C CA . GLN C 1 499 ? 4.262 63.766 14.146 1.00 47.45 1504 GLN C CA 1
ATOM 14070 C C . GLN C 1 499 ? 4.332 63.533 15.652 1.00 45.67 1504 GLN C C 1
ATOM 14071 O O . GLN C 1 499 ? 5.195 64.093 16.329 1.00 46.58 1504 GLN C O 1
ATOM 14077 N N . LEU C 1 500 ? 3.469 62.653 16.158 1.00 41.84 1505 LEU C N 1
ATOM 14078 C CA . LEU C 1 500 ? 3.526 62.227 17.555 1.00 39.80 1505 LEU C CA 1
ATOM 14079 C C . LEU C 1 500 ? 4.894 61.632 17.911 1.00 43.19 1505 LEU C C 1
ATOM 14080 O O . LEU C 1 500 ? 5.488 61.981 18.918 1.00 46.01 1505 LEU C O 1
ATOM 14085 N N . LYS C 1 501 ? 5.402 60.736 17.077 1.00 51.86 1506 LYS C N 1
ATOM 14086 C CA . LYS C 1 501 ? 6.627 60.019 17.408 1.00 56.27 1506 LYS C CA 1
ATOM 14087 C C . LYS C 1 501 ? 7.860 60.936 17.377 1.00 58.07 1506 LYS C C 1
ATOM 14088 O O . LYS C 1 501 ? 8.850 60.666 18.054 1.00 66.96 1506 LYS C O 1
ATOM 14094 N N . GLU C 1 502 ? 7.814 62.003 16.586 1.00 56.28 1507 GLU C N 1
ATOM 14095 C CA . GLU C 1 502 ? 8.978 62.881 16.426 1.00 60.02 1507 GLU C CA 1
ATOM 14096 C C . GLU C 1 502 ? 9.147 63.746 17.666 1.00 70.59 1507 GLU C C 1
ATOM 14097 O O . GLU C 1 502 ? 10.235 64.234 17.976 1.00 65.54 1507 GLU C O 1
ATOM 14103 N N . SER C 1 503 ? 8.044 63.919 18.379 1.00 85.43 1508 SER C N 1
ATOM 14104 C CA . SER C 1 503 ? 8.018 64.744 19.570 1.00 91.11 1508 SER C CA 1
ATOM 14105 C C . SER C 1 503 ? 8.202 63.932 20.843 1.00 87.67 1508 SER C C 1
ATOM 14106 O O . SER C 1 503 ? 7.360 63.101 21.186 1.00 95.27 1508 SER C O 1
ATOM 14109 N N . VAL C 1 504 ? 9.296 64.183 21.551 1.00 72.66 1509 VAL C N 1
ATOM 14110 C CA . VAL C 1 504 ? 9.449 63.622 22.884 1.00 67.42 1509 VAL C CA 1
ATOM 14111 C C . VAL C 1 504 ? 9.115 64.753 23.818 1.00 67.56 1509 VAL C C 1
ATOM 14112 O O . VAL C 1 504 ? 9.893 65.686 23.997 1.00 70.56 1509 VAL C O 1
ATOM 14116 N N . THR C 1 505 ? 7.923 64.667 24.392 1.00 70.92 1510 THR C N 1
ATOM 14117 C CA . THR C 1 505 ? 7.389 65.767 25.169 1.00 78.20 1510 THR C CA 1
ATOM 14118 C C . THR C 1 505 ? 7.471 65.642 26.682 1.00 79.01 1510 THR C C 1
ATOM 14119 O O . THR C 1 505 ? 7.167 66.604 27.387 1.00 87.76 1510 THR C O 1
ATOM 14123 N N . GLU C 1 506 ? 7.863 64.478 27.190 1.00 71.39 1511 GLU C N 1
ATOM 14124 C CA . GLU C 1 506 ? 7.922 64.295 28.637 1.00 70.18 1511 GLU C CA 1
ATOM 14125 C C . GLU C 1 506 ? 8.768 63.115 29.078 1.00 63.42 1511 GLU C C 1
ATOM 14126 O O . GLU C 1 506 ? 9.017 62.200 28.295 1.00 64.87 1511 GLU C O 1
ATOM 14132 N N . LEU C 1 507 ? 9.205 63.134 30.335 1.00 56.91 1512 LEU C N 1
ATOM 14133 C CA . LEU C 1 507 ? 9.879 61.970 30.898 1.00 57.83 1512 LEU C CA 1
ATOM 14134 C C . LEU C 1 507 ? 8.775 61.007 31.274 1.00 64.91 1512 LEU C C 1
ATOM 14135 O O . LEU C 1 507 ? 7.746 61.427 31.804 1.00 63.01 1512 LEU C O 1
ATOM 14140 N N . LYS C 1 508 ? 8.959 59.726 30.991 1.00 71.67 1513 LYS C N 1
ATOM 14141 C CA . LYS C 1 508 ? 7.962 58.748 31.391 1.00 79.32 1513 LYS C CA 1
ATOM 14142 C C . LYS C 1 508 ? 8.290 58.156 32.774 1.00 73.08 1513 LYS C C 1
ATOM 14143 O O . LYS C 1 508 ? 7.493 57.409 33.338 1.00 76.92 1513 LYS C O 1
ATOM 14149 N N . ASP C 1 509 ? 9.474 58.474 33.296 1.00 66.37 1514 ASP C N 1
ATOM 14150 C CA . ASP C 1 509 ? 9.820 58.181 34.692 1.00 65.57 1514 ASP C CA 1
ATOM 14151 C C . ASP C 1 509 ? 10.847 59.207 35.173 1.00 62.87 1514 ASP C C 1
ATOM 14152 O O . ASP C 1 509 ? 11.707 59.624 34.405 1.00 65.34 1514 ASP C O 1
ATOM 14157 N N . GLU C 1 510 ? 10.779 59.609 36.439 1.00 68.82 1515 GLU C N 1
ATOM 14158 C CA . GLU C 1 510 ? 11.661 60.678 36.914 1.00 76.28 1515 GLU C CA 1
ATOM 14159 C C . GLU C 1 510 ? 12.954 60.171 37.572 1.00 74.97 1515 GLU C C 1
ATOM 14160 O O . GLU C 1 510 ? 13.877 60.954 37.803 1.00 76.48 1515 GLU C O 1
ATOM 14166 N N . ASP C 1 511 ? 13.046 58.866 37.827 1.00 66.82 1516 ASP C N 1
ATOM 14167 C CA . ASP C 1 511 ? 14.241 58.311 38.453 1.00 61.48 1516 ASP C CA 1
ATOM 14168 C C . ASP C 1 511 ? 15.329 58.097 37.406 1.00 65.80 1516 ASP C C 1
ATOM 14169 O O . ASP C 1 511 ? 15.203 57.273 36.496 1.00 62.57 1516 ASP C O 1
ATOM 14174 N N . MET C 1 512 ? 16.427 58.815 37.589 1.00 64.64 1517 MET C N 1
ATOM 14175 C CA . MET C 1 512 ? 17.449 58.963 36.570 1.00 53.22 1517 MET C CA 1
ATOM 14176 C C . MET C 1 512 ? 18.572 57.954 36.719 1.00 57.78 1517 MET C C 1
ATOM 14177 O O . MET C 1 512 ? 19.587 58.043 36.031 1.00 61.24 1517 MET C O 1
ATOM 14182 N N . GLU C 1 513 ? 18.394 57.005 37.632 1.00 59.40 1518 GLU C N 1
ATOM 14183 C CA . GLU C 1 513 ? 19.410 56.005 37.901 1.00 58.50 1518 GLU C CA 1
ATOM 14184 C C . GLU C 1 513 ? 19.825 55.248 36.657 1.00 58.78 1518 GLU C C 1
ATOM 14185 O O . GLU C 1 513 ? 18.994 54.898 35.817 1.00 60.99 1518 GLU C O 1
ATOM 14191 N N . ILE C 1 514 ? 21.115 54.970 36.545 1.00 54.90 1519 ILE C N 1
ATOM 14192 C CA . ILE C 1 514 ? 21.577 54.084 35.498 1.00 48.28 1519 ILE C CA 1
ATOM 14193 C C . ILE C 1 514 ? 21.839 52.747 36.161 1.00 50.94 1519 ILE C C 1
ATOM 14194 O O . ILE C 1 514 ? 22.884 52.565 36.784 1.00 54.22 1519 ILE C O 1
ATOM 14199 N N . ASP C 1 515 ? 20.946 51.781 35.976 1.00 48.05 1520 ASP C N 1
ATOM 14200 C CA . ASP C 1 515 ? 21.143 50.502 36.641 1.00 51.64 1520 ASP C CA 1
ATOM 14201 C C . ASP C 1 515 ? 21.724 49.533 35.629 1.00 55.41 1520 ASP C C 1
ATOM 14202 O O . ASP C 1 515 ? 21.007 48.938 34.818 1.00 58.73 1520 ASP C O 1
ATOM 14207 N N . ASP C 1 516 ? 23.027 49.315 35.742 1.00 52.10 1521 ASP C N 1
ATOM 14208 C CA . ASP C 1 516 ? 23.726 48.476 34.788 1.00 48.90 1521 ASP C CA 1
ATOM 14209 C C . ASP C 1 516 ? 23.709 47.023 35.239 1.00 47.08 1521 ASP C C 1
ATOM 14210 O O . ASP C 1 516 ? 24.047 46.126 34.474 1.00 52.79 1521 ASP C O 1
ATOM 14215 N N . GLU C 1 517 ? 23.292 46.790 36.478 1.00 44.32 1522 GLU C N 1
ATOM 14216 C CA . GLU C 1 517 ? 23.159 45.430 36.975 1.00 48.25 1522 GLU C CA 1
ATOM 14217 C C . GLU C 1 517 ? 21.819 44.789 36.633 1.00 51.66 1522 GLU C C 1
ATOM 14218 O O . GLU C 1 517 ? 21.734 43.573 36.478 1.00 66.43 1522 GLU C O 1
ATOM 14224 N N . LEU C 1 518 ? 20.773 45.597 36.528 1.00 45.70 1523 LEU C N 1
ATOM 14225 C CA . LEU C 1 518 ? 19.416 45.073 36.394 1.00 44.34 1523 LEU C CA 1
ATOM 14226 C C . LEU C 1 518 ? 19.223 44.193 35.153 1.00 45.34 1523 LEU C C 1
ATOM 14227 O O . LEU C 1 518 ? 19.562 44.577 34.032 1.00 46.95 1523 LEU C O 1
ATOM 14232 N N . VAL C 1 519 ? 18.666 43.008 35.380 1.00 50.41 1524 VAL C N 1
ATOM 14233 C CA . VAL C 1 519 ? 18.377 42.051 34.319 1.00 54.63 1524 VAL C CA 1
ATOM 14234 C C . VAL C 1 519 ? 16.872 41.921 34.160 1.00 57.84 1524 VAL C C 1
ATOM 14235 O O . VAL C 1 519 ? 16.152 41.773 35.146 1.00 57.11 1524 VAL C O 1
ATOM 14239 N N . TRP C 1 520 ? 16.394 41.974 32.923 1.00 54.93 1525 TRP C N 1
ATOM 14240 C CA . TRP C 1 520 ? 14.968 41.836 32.659 1.00 53.25 1525 TRP C CA 1
ATOM 14241 C C . TRP C 1 520 ? 14.621 40.346 32.597 1.00 50.55 1525 TRP C C 1
ATOM 14242 O O . TRP C 1 520 ? 15.208 39.606 31.816 1.00 55.70 1525 TRP C O 1
ATOM 14253 N N . ILE C 1 521 ? 13.681 39.898 33.426 1.00 46.04 1526 ILE C N 1
ATOM 14254 C CA . ILE C 1 521 ? 13.363 38.471 33.495 1.00 48.54 1526 ILE C CA 1
ATOM 14255 C C . ILE C 1 521 ? 11.918 38.177 33.114 1.00 56.53 1526 ILE C C 1
ATOM 14256 O O . ILE C 1 521 ? 11.036 39.038 33.207 1.00 50.91 1526 ILE C O 1
ATOM 14261 N N . HIS C 1 522 ? 11.698 36.935 32.695 1.00 64.78 1527 HIS C N 1
ATOM 14262 C CA . HIS C 1 522 ? 10.374 36.440 32.345 1.00 65.74 1527 HIS C CA 1
ATOM 14263 C C . HIS C 1 522 ? 9.434 36.568 33.547 1.00 68.37 1527 HIS C C 1
ATOM 14264 O O . HIS C 1 522 ? 9.861 36.402 34.685 1.00 64.93 1527 HIS C O 1
ATOM 14271 N N . PRO C 1 523 ? 8.149 36.877 33.301 1.00 78.12 1528 PRO C N 1
ATOM 14272 C CA . PRO C 1 523 ? 7.178 37.135 34.377 1.00 77.07 1528 PRO C CA 1
ATOM 14273 C C . PRO C 1 523 ? 6.982 35.976 35.350 1.00 77.44 1528 PRO C C 1
ATOM 14274 O O . PRO C 1 523 ? 6.696 36.193 36.525 1.00 85.99 1528 PRO C O 1
ATOM 14278 N N . ASP C 1 524 ? 7.088 34.757 34.839 1.00 70.59 1529 ASP C N 1
ATOM 14279 C CA . ASP C 1 524 ? 6.941 33.553 35.649 1.00 69.72 1529 ASP C CA 1
ATOM 14280 C C . ASP C 1 524 ? 8.251 33.091 36.281 1.00 67.18 1529 ASP C C 1
ATOM 14281 O O . ASP C 1 524 ? 8.298 32.047 36.927 1.00 70.27 1529 ASP C O 1
ATOM 14286 N N . SER C 1 525 ? 9.312 33.868 36.098 1.00 64.99 1530 SER C N 1
ATOM 14287 C CA . SER C 1 525 ? 10.609 33.537 36.677 1.00 62.70 1530 SER C CA 1
ATOM 14288 C C . SER C 1 525 ? 10.547 33.492 38.202 1.00 60.95 1530 SER C C 1
ATOM 14289 O O . SER C 1 525 ? 9.844 34.285 38.828 1.00 57.03 1530 SER C O 1
ATOM 14292 N N . CYS C 1 526 ? 11.315 32.573 38.784 1.00 58.50 1531 CYS C N 1
ATOM 14293 C CA . CYS C 1 526 ? 11.424 32.439 40.228 1.00 60.05 1531 CYS C CA 1
ATOM 14294 C C . CYS C 1 526 ? 12.419 33.452 40.793 1.00 66.15 1531 CYS C C 1
ATOM 14295 O O . CYS C 1 526 ? 12.658 33.497 42.001 1.00 71.08 1531 CYS C O 1
ATOM 14298 N N . LEU C 1 527 ? 13.013 34.250 39.915 1.00 66.63 1532 LEU C N 1
ATOM 14299 C CA . LEU C 1 527 ? 13.959 35.273 40.342 1.00 64.61 1532 LEU C CA 1
ATOM 14300 C C . LEU C 1 527 ? 13.216 36.557 40.665 1.00 57.97 1532 LEU C C 1
ATOM 14301 O O . LEU C 1 527 ? 13.811 37.514 41.160 1.00 54.07 1532 LEU C O 1
ATOM 14306 N N . LYS C 1 528 ? 11.915 36.574 40.384 1.00 58.56 1533 LYS C N 1
ATOM 14307 C CA . LYS C 1 528 ? 11.087 37.733 40.700 1.00 61.84 1533 LYS C CA 1
ATOM 14308 C C . LYS C 1 528 ? 11.187 38.092 42.177 1.00 65.60 1533 LYS C C 1
ATOM 14309 O O . LYS C 1 528 ? 11.033 37.237 43.050 1.00 70.72 1533 LYS C O 1
ATOM 14315 N N . GLY C 1 529 ? 11.427 39.367 42.454 1.00 62.76 1534 GLY C N 1
ATOM 14316 C CA . GLY C 1 529 ? 11.565 39.830 43.819 1.00 58.80 1534 GLY C CA 1
ATOM 14317 C C . GLY C 1 529 ? 13.008 39.898 44.267 1.00 64.50 1534 GLY C C 1
ATOM 14318 O O . GLY C 1 529 ? 13.334 40.607 45.218 1.00 74.90 1534 GLY C O 1
ATOM 14319 N N . ARG C 1 530 ? 13.884 39.175 43.582 1.00 65.10 1535 ARG C N 1
ATOM 14320 C CA . ARG C 1 530 ? 15.293 39.174 43.948 1.00 62.84 1535 ARG C CA 1
ATOM 14321 C C . ARG C 1 530 ? 15.987 40.427 43.432 1.00 59.81 1535 ARG C C 1
ATOM 14322 O O . ARG C 1 530 ? 15.685 40.918 42.347 1.00 59.34 1535 ARG C O 1
ATOM 14330 N N . LYS C 1 531 ? 16.922 40.941 44.219 1.00 61.59 1536 LYS C N 1
ATOM 14331 C CA . LYS C 1 531 ? 17.642 42.150 43.858 1.00 63.54 1536 LYS C CA 1
ATOM 14332 C C . LYS C 1 531 ? 18.487 41.861 42.618 1.00 66.18 1536 LYS C C 1
ATOM 14333 O O . LYS C 1 531 ? 19.089 40.796 42.502 1.00 67.07 1536 LYS C O 1
ATOM 14339 N N . GLY C 1 532 ? 18.501 42.801 41.678 1.00 64.39 1537 GLY C N 1
ATOM 14340 C CA . GLY C 1 532 ? 19.261 42.639 40.456 1.00 60.09 1537 GLY C CA 1
ATOM 14341 C C . GLY C 1 532 ? 18.399 42.186 39.294 1.00 56.06 1537 GLY C C 1
ATOM 14342 O O . GLY C 1 532 ? 18.865 42.120 38.159 1.00 54.62 1537 GLY C O 1
ATOM 14343 N N . PHE C 1 533 ? 17.139 41.866 39.576 1.00 52.16 1538 PHE C N 1
ATOM 14344 C CA . PHE C 1 533 ? 16.233 41.377 38.544 1.00 51.22 1538 PHE C CA 1
ATOM 14345 C C . PHE C 1 533 ? 14.903 42.106 38.548 1.00 54.15 1538 PHE C C 1
ATOM 14346 O O . PHE C 1 533 ? 14.416 42.530 39.592 1.00 57.14 1538 PHE C O 1
ATOM 14354 N N . SER C 1 534 ? 14.321 42.235 37.362 1.00 57.51 1539 SER C N 1
ATOM 14355 C CA . SER C 1 534 ? 13.034 42.891 37.200 1.00 56.64 1539 SER C CA 1
ATOM 14356 C C . SER C 1 534 ? 12.230 42.232 36.089 1.00 61.44 1539 SER C C 1
ATOM 14357 O O . SER C 1 534 ? 12.773 41.793 35.070 1.00 59.69 1539 SER C O 1
ATOM 14360 N N . THR C 1 535 ? 10.929 42.145 36.319 1.00 58.21 1540 THR C N 1
ATOM 14361 C CA . THR C 1 535 ? 10.009 41.568 35.355 1.00 61.58 1540 THR C CA 1
ATOM 14362 C C . THR C 1 535 ? 9.605 42.605 34.300 1.00 56.89 1540 THR C C 1
ATOM 14363 O O . THR C 1 535 ? 9.238 42.249 33.175 1.00 55.66 1540 THR C O 1
ATOM 14367 N N . THR C 1 536 ? 9.638 43.879 34.679 1.00 54.09 1541 THR C N 1
ATOM 14368 C CA . THR C 1 536 ? 9.215 44.963 33.792 1.00 58.36 1541 THR C CA 1
ATOM 14369 C C . THR C 1 536 ? 10.324 45.703 33.016 1.00 63.59 1541 THR C C 1
ATOM 14370 O O . THR C 1 536 ? 10.008 46.493 32.122 1.00 66.85 1541 THR C O 1
ATOM 14374 N N . LYS C 1 537 ? 11.598 45.460 33.336 1.00 60.81 1542 LYS C N 1
ATOM 14375 C CA . LYS C 1 537 ? 12.694 46.226 32.726 1.00 56.74 1542 LYS C CA 1
ATOM 14376 C C . LYS C 1 537 ? 14.085 45.650 32.988 1.00 56.71 1542 LYS C C 1
ATOM 14377 O O . LYS C 1 537 ? 14.242 44.693 33.744 1.00 55.62 1542 LYS C O 1
ATOM 14383 N N . GLY C 1 538 ? 15.098 46.284 32.395 1.00 55.39 1543 GLY C N 1
ATOM 14384 C CA . GLY C 1 538 ? 16.479 45.822 32.489 1.00 56.05 1543 GLY C CA 1
ATOM 14385 C C . GLY C 1 538 ? 17.049 45.245 31.197 1.00 51.04 1543 GLY C C 1
ATOM 14386 O O . GLY C 1 538 ? 16.391 45.259 30.160 1.00 56.13 1543 GLY C O 1
ATOM 14387 N N . LYS C 1 539 ? 18.280 44.741 31.256 1.00 48.75 1544 LYS C N 1
ATOM 14388 C CA . LYS C 1 539 ? 18.956 44.216 30.065 1.00 41.97 1544 LYS C CA 1
ATOM 14389 C C . LYS C 1 539 ? 18.393 42.864 29.638 1.00 42.81 1544 LYS C C 1
ATOM 14390 O O . LYS C 1 539 ? 17.864 42.109 30.450 1.00 50.66 1544 LYS C O 1
ATOM 14396 N N . LEU C 1 540 ? 18.511 42.570 28.352 1.00 44.71 1545 LEU C N 1
ATOM 14397 C CA . LEU C 1 540 ? 17.840 41.420 27.761 1.00 51.37 1545 LEU C CA 1
ATOM 14398 C C . LEU C 1 540 ? 18.702 40.166 27.592 1.00 47.99 1545 LEU C C 1
ATOM 14399 O O . LEU C 1 540 ? 18.227 39.164 27.049 1.00 44.72 1545 LEU C O 1
ATOM 14404 N N . TYR C 1 541 ? 19.952 40.220 28.052 1.00 44.34 1546 TYR C N 1
ATOM 14405 C CA . TYR C 1 541 ? 20.858 39.072 27.950 1.00 51.36 1546 TYR C CA 1
ATOM 14406 C C . TYR C 1 541 ? 21.617 38.854 29.273 1.00 52.69 1546 TYR C C 1
ATOM 14407 O O . TYR C 1 541 ? 22.077 39.807 29.911 1.00 46.36 1546 TYR C O 1
ATOM 14416 N N . SER C 1 542 ? 21.734 37.602 29.703 1.00 49.94 1547 SER C N 1
ATOM 14417 C CA . SER C 1 542 ? 22.524 37.316 30.895 1.00 48.74 1547 SER C CA 1
ATOM 14418 C C . SER C 1 542 ? 23.054 35.884 30.975 1.00 45.38 1547 SER C C 1
ATOM 14419 O O . SER C 1 542 ? 22.424 34.936 30.490 1.00 46.21 1547 SER C O 1
ATOM 14422 N N . TYR C 1 543 ? 24.193 35.731 31.643 1.00 36.79 1548 TYR C N 1
ATOM 14423 C CA . TYR C 1 543 ? 24.694 34.410 31.973 1.00 39.77 1548 TYR C CA 1
ATOM 14424 C C . TYR C 1 543 ? 24.164 33.948 33.335 1.00 45.10 1548 TYR C C 1
ATOM 14425 O O . TYR C 1 543 ? 24.276 32.774 33.682 1.00 46.18 1548 TYR C O 1
ATOM 14434 N N . PHE C 1 544 ? 23.563 34.867 34.089 1.00 40.79 1549 PHE C N 1
ATOM 14435 C CA . PHE C 1 544 ? 22.977 34.547 35.383 1.00 44.23 1549 PHE C CA 1
ATOM 14436 C C . PHE C 1 544 ? 24.004 33.973 36.365 1.00 51.78 1549 PHE C C 1
ATOM 14437 O O . PHE C 1 544 ? 23.657 33.206 37.276 1.00 46.97 1549 PHE C O 1
ATOM 14445 N N . GLU C 1 545 ? 25.267 34.347 36.197 1.00 45.92 1550 GLU C N 1
ATOM 14446 C CA . GLU C 1 545 ? 26.276 33.919 37.145 1.00 47.18 1550 GLU C CA 1
ATOM 14447 C C . GLU C 1 545 ? 25.855 34.435 38.517 1.00 50.83 1550 GLU C C 1
ATOM 14448 O O . GLU C 1 545 ? 25.304 35.527 38.635 1.00 49.02 1550 GLU C O 1
ATOM 14454 N N . GLY C 1 546 ? 26.093 33.642 39.552 1.00 55.55 1551 GLY C N 1
ATOM 14455 C CA . GLY C 1 546 ? 25.621 33.992 40.876 1.00 53.78 1551 GLY C CA 1
ATOM 14456 C C . GLY C 1 546 ? 24.266 33.372 41.159 1.00 56.89 1551 GLY C C 1
ATOM 14457 O O . GLY C 1 546 ? 23.715 33.546 42.245 1.00 64.23 1551 GLY C O 1
ATOM 14458 N N . THR C 1 547 ? 23.709 32.672 40.174 1.00 59.83 1552 THR C N 1
ATOM 14459 C CA . THR C 1 547 ? 22.506 31.876 40.394 1.00 55.59 1552 THR C CA 1
ATOM 14460 C C . THR C 1 547 ? 22.752 30.436 39.958 1.00 56.92 1552 THR C C 1
ATOM 14461 O O . THR C 1 547 ? 23.815 30.108 39.421 1.00 57.38 1552 THR C O 1
ATOM 14465 N N . LYS C 1 548 ? 21.745 29.591 40.150 1.00 54.76 1553 LYS C N 1
ATOM 14466 C CA . LYS C 1 548 ? 21.867 28.181 39.826 1.00 57.42 1553 LYS C CA 1
ATOM 14467 C C . LYS C 1 548 ? 21.597 27.937 38.350 1.00 55.89 1553 LYS C C 1
ATOM 14468 O O . LYS C 1 548 ? 21.749 26.815 37.861 1.00 61.25 1553 LYS C O 1
ATOM 14474 N N . PHE C 1 549 ? 21.195 28.986 37.641 1.00 51.38 1554 PHE C N 1
ATOM 14475 C CA . PHE C 1 549 ? 20.933 28.880 36.205 1.00 54.69 1554 PHE C CA 1
ATOM 14476 C C . PHE C 1 549 ? 22.181 29.151 35.349 1.00 51.82 1554 PHE C C 1
ATOM 14477 O O . PHE C 1 549 ? 22.144 29.022 34.127 1.00 50.58 1554 PHE C O 1
ATOM 14485 N N . HIS C 1 550 ? 23.282 29.496 36.009 1.00 46.49 1555 HIS C N 1
ATOM 14486 C CA . HIS C 1 550 ? 24.537 29.805 35.340 1.00 45.04 1555 HIS C CA 1
ATOM 14487 C C . HIS C 1 550 ? 24.999 28.682 34.417 1.00 50.85 1555 HIS C C 1
ATOM 14488 O O . HIS C 1 550 ? 25.386 28.942 33.293 1.00 52.76 1555 HIS C O 1
ATOM 14495 N N . GLN C 1 551 ? 24.989 27.443 34.889 1.00 63.51 1556 GLN C N 1
ATOM 14496 C CA . GLN C 1 551 ? 25.488 26.343 34.070 1.00 65.81 1556 GLN C CA 1
ATOM 14497 C C . GLN C 1 551 ? 24.643 26.233 32.803 1.00 65.80 1556 GLN C C 1
ATOM 14498 O O . GLN C 1 551 ? 25.174 26.152 31.698 1.00 70.15 1556 GLN C O 1
ATOM 14504 N N . ALA C 1 552 ? 23.324 26.249 32.967 1.00 61.99 1557 ALA C N 1
ATOM 14505 C CA . ALA C 1 552 ? 22.406 26.172 31.834 1.00 51.79 1557 ALA C CA 1
ATOM 14506 C C . ALA C 1 552 ? 22.667 27.288 30.834 1.00 51.68 1557 ALA C C 1
ATOM 14507 O O . ALA C 1 552 ? 22.684 27.055 29.636 1.00 48.24 1557 ALA C O 1
ATOM 14509 N N . ALA C 1 553 ? 22.876 28.500 31.337 1.00 51.51 1558 ALA C N 1
ATOM 14510 C CA . ALA C 1 553 ? 23.120 29.660 30.489 1.00 46.76 1558 ALA C CA 1
ATOM 14511 C C . ALA C 1 553 ? 24.397 29.477 29.677 1.00 50.90 1558 ALA C C 1
ATOM 14512 O O . ALA C 1 553 ? 24.436 29.754 28.483 1.00 50.35 1558 ALA C O 1
ATOM 14514 N N . LYS C 1 554 ? 25.434 28.990 30.344 1.00 58.22 1559 LYS C N 1
ATOM 14515 C CA . LYS C 1 554 ? 26.733 28.777 29.736 1.00 60.00 1559 LYS C CA 1
ATOM 14516 C C . LYS C 1 554 ? 26.605 27.806 28.580 1.00 61.30 1559 LYS C C 1
ATOM 14517 O O . LYS C 1 554 ? 27.147 28.040 27.505 1.00 67.31 1559 LYS C O 1
ATOM 14523 N N . ASP C 1 555 ? 25.879 26.716 28.817 1.00 57.87 1560 ASP C N 1
ATOM 14524 C CA . ASP C 1 555 ? 25.727 25.640 27.835 1.00 56.83 1560 ASP C CA 1
ATOM 14525 C C . ASP C 1 555 ? 24.927 26.078 26.607 1.00 57.48 1560 ASP C C 1
ATOM 14526 O O . ASP C 1 555 ? 25.305 25.784 25.476 1.00 55.06 1560 ASP C O 1
ATOM 14531 N N . MET C 1 556 ? 23.821 26.777 26.833 1.00 56.55 1561 MET C N 1
ATOM 14532 C CA . MET C 1 556 ? 23.033 27.337 25.748 1.00 53.39 1561 MET C CA 1
ATOM 14533 C C . MET C 1 556 ? 23.924 28.215 24.885 1.00 51.35 1561 MET C C 1
ATOM 14534 O O . MET C 1 556 ? 23.887 28.166 23.655 1.00 53.70 1561 MET C O 1
ATOM 14539 N N . ALA C 1 557 ? 24.714 29.043 25.553 1.00 38.62 1562 ALA C N 1
ATOM 14540 C CA . ALA C 1 557 ? 25.602 29.964 24.874 1.00 36.45 1562 ALA C CA 1
ATOM 14541 C C . ALA C 1 557 ? 26.648 29.233 24.044 1.00 37.72 1562 ALA C C 1
ATOM 14542 O O . ALA C 1 557 ? 26.910 29.603 22.904 1.00 42.74 1562 ALA C O 1
ATOM 14544 N N . GLU C 1 558 ? 27.240 28.190 24.613 1.00 47.23 1563 GLU C N 1
ATOM 14545 C CA . GLU C 1 558 ? 28.286 27.443 23.924 1.00 51.84 1563 GLU C CA 1
ATOM 14546 C C . GLU C 1 558 ? 27.683 26.745 22.705 1.00 51.37 1563 GLU C C 1
ATOM 14547 O O . GLU C 1 558 ? 28.306 26.654 21.657 1.00 48.92 1563 GLU C O 1
ATOM 14553 N N . ILE C 1 559 ? 26.448 26.280 22.847 1.00 55.30 1564 ILE C N 1
ATOM 14554 C CA . ILE C 1 559 ? 25.756 25.581 21.775 1.00 56.58 1564 ILE C CA 1
ATOM 14555 C C . ILE C 1 559 ? 25.513 26.542 20.627 1.00 56.24 1564 ILE C C 1
ATOM 14556 O O . ILE C 1 559 ? 25.640 26.176 19.458 1.00 57.27 1564 ILE C O 1
ATOM 14561 N N . LYS C 1 560 ? 25.161 27.777 20.975 1.00 57.00 1565 LYS C N 1
ATOM 14562 C CA . LYS C 1 560 ? 24.903 28.817 19.982 1.00 52.05 1565 LYS C CA 1
ATOM 14563 C C . LYS C 1 560 ? 26.208 29.185 19.257 1.00 49.85 1565 LYS C C 1
ATOM 14564 O O . LYS C 1 560 ? 26.197 29.584 18.095 1.00 48.06 1565 LYS C O 1
ATOM 14570 N N . VAL C 1 561 ? 27.327 29.068 19.964 1.00 46.80 1566 VAL C N 1
ATOM 14571 C CA . VAL C 1 561 ? 28.637 29.277 19.365 1.00 47.72 1566 VAL C CA 1
ATOM 14572 C C . VAL C 1 561 ? 28.982 28.178 18.371 1.00 52.64 1566 VAL C C 1
ATOM 14573 O O . VAL C 1 561 ? 29.510 28.455 17.299 1.00 51.02 1566 VAL C O 1
ATOM 14577 N N . LEU C 1 562 ? 28.684 26.935 18.737 1.00 57.78 1567 LEU C N 1
ATOM 14578 C CA . LEU C 1 562 ? 28.985 25.779 17.898 1.00 52.64 1567 LEU C CA 1
ATOM 14579 C C . LEU C 1 562 ? 28.062 25.732 16.688 1.00 53.39 1567 LEU C C 1
ATOM 14580 O O . LEU C 1 562 ? 28.438 25.235 15.626 1.00 58.62 1567 LEU C O 1
ATOM 14585 N N . PHE C 1 563 ? 26.855 26.265 16.853 1.00 46.43 1568 PHE C N 1
ATOM 14586 C CA . PHE C 1 563 ? 25.844 26.194 15.813 1.00 46.83 1568 PHE C CA 1
ATOM 14587 C C . PHE C 1 563 ? 25.269 27.576 15.565 1.00 44.50 1568 PHE C C 1
ATOM 14588 O O . PHE C 1 563 ? 24.223 27.924 16.097 1.00 41.51 1568 PHE C O 1
ATOM 14596 N N . PRO C 1 564 ? 25.985 28.383 14.770 1.00 47.93 1569 PRO C N 1
ATOM 14597 C CA . PRO C 1 564 ? 25.627 29.769 14.454 1.00 43.08 1569 PRO C CA 1
ATOM 14598 C C . PRO C 1 564 ? 24.230 29.930 13.852 1.00 43.90 1569 PRO C C 1
ATOM 14599 O O . PRO C 1 564 ? 23.619 30.986 14.030 1.00 50.35 1569 PRO C O 1
ATOM 14603 N N . ASN C 1 565 ? 23.748 28.919 13.136 1.00 38.91 1570 ASN C N 1
ATOM 14604 C CA . ASN C 1 565 ? 22.383 28.921 12.617 1.00 42.22 1570 ASN C CA 1
ATOM 14605 C C . ASN C 1 565 ? 21.389 28.733 13.761 1.00 51.46 1570 ASN C C 1
ATOM 14606 O O . ASN C 1 565 ? 21.439 27.724 14.463 1.00 50.44 1570 ASN C O 1
ATOM 14611 N N . ASP C 1 566 ? 20.464 29.677 13.926 1.00 64.27 1571 ASP C N 1
ATOM 14612 C CA . ASP C 1 566 ? 19.571 29.675 15.087 1.00 65.27 1571 ASP C CA 1
ATOM 14613 C C . ASP C 1 566 ? 18.805 28.358 15.211 1.00 65.94 1571 ASP C C 1
ATOM 14614 O O . ASP C 1 566 ? 18.698 27.791 16.301 1.00 66.16 1571 ASP C O 1
ATOM 14619 N N . GLN C 1 567 ? 18.312 27.847 14.091 1.00 58.77 1572 GLN C N 1
ATOM 14620 C CA . GLN C 1 567 ? 17.471 26.659 14.120 1.00 56.27 1572 GLN C CA 1
ATOM 14621 C C . GLN C 1 567 ? 18.276 25.397 14.444 1.00 59.62 1572 GLN C C 1
ATOM 14622 O O . GLN C 1 567 ? 17.830 24.564 15.228 1.00 69.12 1572 GLN C O 1
ATOM 14628 N N . GLU C 1 568 ? 19.464 25.254 13.866 1.00 56.92 1573 GLU C N 1
ATOM 14629 C CA . GLU C 1 568 ? 20.321 24.119 14.209 1.00 62.29 1573 GLU C CA 1
ATOM 14630 C C . GLU C 1 568 ? 20.721 24.188 15.685 1.00 64.07 1573 GLU C C 1
ATOM 14631 O O . GLU C 1 568 ? 20.823 23.170 16.375 1.00 63.07 1573 GLU C O 1
ATOM 14637 N N . SER C 1 569 ? 20.947 25.407 16.156 1.00 68.73 1574 SER C N 1
ATOM 14638 C CA . SER C 1 569 ? 21.300 25.650 17.542 1.00 65.39 1574 SER C CA 1
ATOM 14639 C C . SER C 1 569 ? 20.203 25.140 18.461 1.00 64.20 1574 SER C C 1
ATOM 14640 O O . SER C 1 569 ? 20.461 24.432 19.438 1.00 60.65 1574 SER C O 1
ATOM 14643 N N . ASN C 1 570 ? 18.970 25.507 18.138 1.00 58.28 1575 ASN C N 1
ATOM 14644 C CA . ASN C 1 570 ? 17.833 25.141 18.963 1.00 53.97 1575 ASN C CA 1
ATOM 14645 C C . ASN C 1 570 ? 17.516 23.655 18.921 1.00 59.15 1575 ASN C C 1
ATOM 14646 O O . ASN C 1 570 ? 17.015 23.096 19.895 1.00 60.24 1575 ASN C O 1
ATOM 14651 N N . GLU C 1 571 ? 17.810 23.012 17.797 1.00 61.69 1576 GLU C N 1
ATOM 14652 C CA . GLU C 1 571 ? 17.652 21.573 17.714 1.00 61.46 1576 GLU C CA 1
ATOM 14653 C C . GLU C 1 571 ? 18.592 20.922 18.713 1.00 61.32 1576 GLU C C 1
ATOM 14654 O O . GLU C 1 571 ? 18.190 20.050 19.487 1.00 65.08 1576 GLU C O 1
ATOM 14660 N N . GLN C 1 572 ? 19.848 21.357 18.706 1.00 61.60 1577 GLN C N 1
ATOM 14661 C CA . GLN C 1 572 ? 20.826 20.833 19.654 1.00 63.01 1577 GLN C CA 1
ATOM 14662 C C . GLN C 1 572 ? 20.466 21.198 21.087 1.00 65.62 1577 GLN C C 1
ATOM 14663 O O . GLN C 1 572 ? 20.762 20.444 22.016 1.00 65.68 1577 GLN C O 1
ATOM 14669 N N . LEU C 1 573 ? 19.826 22.352 21.268 1.00 65.76 1578 LEU C N 1
ATOM 14670 C CA . LEU C 1 573 ? 19.405 22.777 22.597 1.00 58.83 1578 LEU C CA 1
ATOM 14671 C C . LEU C 1 573 ? 18.329 21.829 23.101 1.00 61.48 1578 LEU C C 1
ATOM 14672 O O . LEU C 1 573 ? 18.262 21.541 24.292 1.00 62.42 1578 LEU C O 1
ATOM 14677 N N . CYS C 1 574 ? 17.479 21.361 22.188 1.00 59.10 1579 CYS C N 1
ATOM 14678 C CA . CYS C 1 574 ? 16.440 20.394 22.531 1.00 57.63 1579 CYS C CA 1
ATOM 14679 C C . CYS C 1 574 ? 17.066 19.072 22.959 1.00 61.69 1579 CYS C C 1
ATOM 14680 O O . CYS C 1 574 ? 16.675 18.482 23.965 1.00 62.23 1579 CYS C O 1
ATOM 14683 N N . ALA C 1 575 ? 18.046 18.615 22.191 1.00 61.70 1580 ALA C N 1
ATOM 14684 C CA . ALA C 1 575 ? 18.775 17.410 22.548 1.00 63.37 1580 ALA C CA 1
ATOM 14685 C C . ALA C 1 575 ? 19.339 17.532 23.966 1.00 67.23 1580 ALA C C 1
ATOM 14686 O O . ALA C 1 575 ? 19.254 16.598 24.765 1.00 67.63 1580 ALA C O 1
ATOM 14688 N N . TYR C 1 576 ? 19.891 18.703 24.272 1.00 67.29 1581 TYR C N 1
ATOM 14689 C CA . TYR C 1 576 ? 20.525 18.963 25.558 1.00 65.58 1581 TYR C CA 1
ATOM 14690 C C . TYR C 1 576 ? 19.487 18.907 26.667 1.00 75.01 1581 TYR C C 1
ATOM 14691 O O . TYR C 1 576 ? 19.726 18.341 27.737 1.00 82.10 1581 TYR C O 1
ATOM 14700 N N . ILE C 1 577 ? 18.319 19.475 26.394 1.00 70.68 1582 ILE C N 1
ATOM 14701 C CA . ILE C 1 577 ? 17.231 19.469 27.353 1.00 67.42 1582 ILE C CA 1
ATOM 14702 C C . ILE C 1 577 ? 16.847 18.029 27.652 1.00 66.87 1582 ILE C C 1
ATOM 14703 O O . ILE C 1 577 ? 16.475 17.697 28.777 1.00 62.88 1582 ILE C O 1
ATOM 14708 N N . LEU C 1 578 ? 16.985 17.169 26.648 1.00 67.58 1583 LEU C N 1
ATOM 14709 C CA . LEU C 1 578 ? 16.523 15.792 26.757 1.00 66.72 1583 LEU C CA 1
ATOM 14710 C C . LEU C 1 578 ? 17.569 14.895 27.390 1.00 71.93 1583 LEU C C 1
ATOM 14711 O O . LEU C 1 578 ? 17.382 13.687 27.478 1.00 78.12 1583 LEU C O 1
ATOM 14716 N N . GLY C 1 579 ? 18.664 15.496 27.841 1.00 70.39 1584 GLY C N 1
ATOM 14717 C CA . GLY C 1 579 ? 19.709 14.763 28.528 1.00 64.50 1584 GLY C CA 1
ATOM 14718 C C . GLY C 1 579 ? 21.012 14.581 27.784 1.00 63.62 1584 GLY C C 1
ATOM 14719 O O . GLY C 1 579 ? 22.020 14.232 28.402 1.00 59.80 1584 GLY C O 1
ATOM 14720 N N . GLU C 1 580 ? 21.026 14.825 26.477 1.00 72.09 1585 GLU C N 1
ATOM 14721 C CA . GLU C 1 580 ? 22.269 14.669 25.732 1.00 79.86 1585 GLU C CA 1
ATOM 14722 C C . GLU C 1 580 ? 23.306 15.592 26.361 1.00 81.99 1585 GLU C C 1
ATOM 14723 O O . GLU C 1 580 ? 22.996 16.726 26.711 1.00 88.58 1585 GLU C O 1
ATOM 14729 N N . THR C 1 581 ? 24.528 15.099 26.537 1.00 78.72 1586 THR C N 1
ATOM 14730 C CA . THR C 1 581 ? 25.558 15.879 27.218 1.00 79.59 1586 THR C CA 1
ATOM 14731 C C . THR C 1 581 ? 26.229 16.915 26.310 1.00 73.78 1586 THR C C 1
ATOM 14732 O O . THR C 1 581 ? 25.959 16.961 25.116 1.00 73.30 1586 THR C O 1
ATOM 14736 N N . MET C 1 582 ? 27.139 17.709 26.871 1.00 68.20 1587 MET C N 1
ATOM 14737 C CA . MET C 1 582 ? 27.792 18.776 26.114 1.00 61.24 1587 MET C CA 1
ATOM 14738 C C . MET C 1 582 ? 28.969 18.205 25.355 1.00 69.01 1587 MET C C 1
ATOM 14739 O O . MET C 1 582 ? 29.232 18.614 24.238 1.00 72.31 1587 MET C O 1
ATOM 14744 N N . GLU C 1 583 ? 29.713 17.308 25.992 1.00 77.17 1588 GLU C N 1
ATOM 14745 C CA . GLU C 1 583 ? 30.810 16.614 25.332 1.00 79.71 1588 GLU C CA 1
ATOM 14746 C C . GLU C 1 583 ? 30.339 16.102 23.967 1.00 78.03 1588 GLU C C 1
ATOM 14747 O O . GLU C 1 583 ? 30.988 16.287 22.922 1.00 76.08 1588 GLU C O 1
ATOM 14753 N N . ALA C 1 584 ? 29.160 15.493 23.996 1.00 73.64 1589 ALA C N 1
ATOM 14754 C CA . ALA C 1 584 ? 28.565 14.852 22.836 1.00 68.99 1589 ALA C CA 1
ATOM 14755 C C . ALA C 1 584 ? 28.227 15.872 21.769 1.00 69.60 1589 ALA C C 1
ATOM 14756 O O . ALA C 1 584 ? 28.478 15.643 20.588 1.00 70.63 1589 ALA C O 1
ATOM 14758 N N . ILE C 1 585 ? 27.649 16.995 22.194 1.00 70.06 1590 ILE C N 1
ATOM 14759 C CA . ILE C 1 585 ? 27.248 18.050 21.272 1.00 67.39 1590 ILE C CA 1
ATOM 14760 C C . ILE C 1 585 ? 28.459 18.707 20.621 1.00 65.05 1590 ILE C C 1
ATOM 14761 O O . ILE C 1 585 ? 28.416 19.069 19.447 1.00 71.19 1590 ILE C O 1
ATOM 14766 N N . ARG C 1 586 ? 29.554 18.818 21.359 1.00 57.98 1591 ARG C N 1
ATOM 14767 C CA . ARG C 1 586 ? 30.746 19.452 20.821 1.00 57.67 1591 ARG C CA 1
ATOM 14768 C C . ARG C 1 586 ? 31.326 18.563 19.734 1.00 67.70 1591 ARG C C 1
ATOM 14769 O O . ARG C 1 586 ? 31.805 19.056 18.713 1.00 71.57 1591 ARG C O 1
ATOM 14777 N N . GLU C 1 587 ? 31.282 17.251 19.955 1.00 75.91 1592 GLU C N 1
ATOM 14778 C CA . GLU C 1 587 ? 31.666 16.306 18.912 1.00 84.85 1592 GLU C CA 1
ATOM 14779 C C . GLU C 1 587 ? 30.720 16.402 17.716 1.00 84.71 1592 GLU C C 1
ATOM 14780 O O . GLU C 1 587 ? 31.134 16.281 16.569 1.00 84.99 1592 GLU C O 1
ATOM 14786 N N . LYS C 1 588 ? 29.444 16.615 18.003 1.00 91.85 1593 LYS C N 1
ATOM 14787 C CA . LYS C 1 588 ? 28.413 16.743 16.985 1.00 87.48 1593 LYS C CA 1
ATOM 14788 C C . LYS C 1 588 ? 28.742 17.928 16.048 1.00 85.53 1593 LYS C C 1
ATOM 14789 O O . LYS C 1 588 ? 28.213 18.027 14.940 1.00 87.05 1593 LYS C O 1
ATOM 14795 N N . CYS C 1 589 ? 29.630 18.813 16.505 1.00 80.48 1594 CYS C N 1
ATOM 14796 C CA . CYS C 1 589 ? 30.074 19.981 15.729 1.00 79.05 1594 CYS C CA 1
ATOM 14797 C C . CYS C 1 589 ? 31.284 19.670 14.846 1.00 81.17 1594 CYS C C 1
ATOM 14798 O O . CYS C 1 589 ? 32.250 19.066 15.307 1.00 77.14 1594 CYS C O 1
ATOM 14801 N N . PRO C 1 590 ? 31.233 20.076 13.564 1.00 91.57 1595 PRO C N 1
ATOM 14802 C CA . PRO C 1 590 ? 32.295 19.708 12.616 1.00 94.17 1595 PRO C CA 1
ATOM 14803 C C . PRO C 1 590 ? 33.688 20.246 12.942 1.00 88.51 1595 PRO C C 1
ATOM 14804 O O . PRO C 1 590 ? 34.659 19.739 12.382 1.00 90.67 1595 PRO C O 1
ATOM 14808 N N . VAL C 1 591 ? 33.799 21.257 13.799 1.00 78.09 1596 VAL C N 1
ATOM 14809 C CA . VAL C 1 591 ? 35.056 21.993 13.887 1.00 75.25 1596 VAL C CA 1
ATOM 14810 C C . VAL C 1 591 ? 35.485 22.419 15.301 1.00 75.87 1596 VAL C C 1
ATOM 14811 O O . VAL C 1 591 ? 34.726 22.340 16.265 1.00 70.56 1596 VAL C O 1
ATOM 14815 N N . ASP C 1 592 ? 36.730 22.876 15.385 1.00 86.32 1597 ASP C N 1
ATOM 14816 C CA . ASP C 1 592 ? 37.281 23.502 16.573 1.00 94.02 1597 ASP C CA 1
ATOM 14817 C C . ASP C 1 592 ? 36.361 24.667 16.900 1.00 98.53 1597 ASP C C 1
ATOM 14818 O O . ASP C 1 592 ? 35.698 25.199 16.013 1.00 100.30 1597 ASP C O 1
ATOM 14823 N N . HIS C 1 593 ? 36.280 25.060 18.164 1.00 99.77 1598 HIS C N 1
ATOM 14824 C CA . HIS C 1 593 ? 35.379 26.152 18.510 1.00 100.84 1598 HIS C CA 1
ATOM 14825 C C . HIS C 1 593 ? 35.995 27.043 19.581 1.00 99.30 1598 HIS C C 1
ATOM 14826 O O . HIS C 1 593 ? 36.894 26.625 20.319 1.00 98.63 1598 HIS C O 1
ATOM 14833 N N . ASN C 1 594 ? 35.482 28.266 19.662 1.00 93.03 1599 ASN C N 1
ATOM 14834 C CA . ASN C 1 594 ? 36.044 29.302 20.521 1.00 84.93 1599 ASN C CA 1
ATOM 14835 C C . ASN C 1 594 ? 35.613 29.225 21.992 1.00 74.74 1599 ASN C C 1
ATOM 14836 O O . ASN C 1 594 ? 34.509 28.770 22.306 1.00 74.63 1599 ASN C O 1
ATOM 14841 N N . PRO C 1 595 ? 36.520 29.647 22.896 1.00 61.57 1600 PRO C N 1
ATOM 14842 C CA . PRO C 1 595 ? 36.374 29.776 24.353 1.00 53.02 1600 PRO C CA 1
ATOM 14843 C C . PRO C 1 595 ? 35.300 30.776 24.759 1.00 54.94 1600 PRO C C 1
ATOM 14844 O O . PRO C 1 595 ? 34.897 30.822 25.923 1.00 63.67 1600 PRO C O 1
ATOM 14848 N N . SER C 1 596 ? 34.863 31.593 23.812 1.00 46.70 1601 SER C N 1
ATOM 14849 C CA . SER C 1 596 ? 33.954 32.681 24.111 1.00 45.21 1601 SER C CA 1
ATOM 14850 C C . SER C 1 596 ? 32.574 32.392 23.575 1.00 47.50 1601 SER C C 1
ATOM 14851 O O . SER C 1 596 ? 32.405 31.612 22.649 1.00 47.84 1601 SER C O 1
ATOM 14854 N N . SER C 1 597 ? 31.581 32.988 24.219 1.00 50.54 1602 SER C N 1
ATOM 14855 C CA . SER C 1 597 ? 30.211 32.906 23.755 1.00 45.95 1602 SER C CA 1
ATOM 14856 C C . SER C 1 597 ? 29.523 34.242 24.005 1.00 41.26 1602 SER C C 1
ATOM 14857 O O . SER C 1 597 ? 30.166 35.207 24.403 1.00 47.69 1602 SER C O 1
ATOM 14860 N N . SER C 1 598 ? 28.221 34.300 23.765 1.00 39.56 1603 SER C N 1
ATOM 14861 C CA . SER C 1 598 ? 27.458 35.509 24.017 1.00 34.96 1603 SER C CA 1
ATOM 14862 C C . SER C 1 598 ? 26.340 35.225 25.006 1.00 39.68 1603 SER C C 1
ATOM 14863 O O . SER C 1 598 ? 25.733 34.149 24.985 1.00 45.37 1603 SER C O 1
ATOM 14866 N N . PRO C 1 599 ? 26.030 36.209 25.854 1.00 34.95 1604 PRO C N 1
ATOM 14867 C CA . PRO C 1 599 ? 24.981 36.004 26.854 1.00 38.65 1604 PRO C CA 1
ATOM 14868 C C . PRO C 1 599 ? 23.624 35.659 26.228 1.00 38.88 1604 PRO C C 1
ATOM 14869 O O . PRO C 1 599 ? 23.169 36.346 25.308 1.00 34.82 1604 PRO C O 1
ATOM 14873 N N . PRO C 1 600 ? 22.985 34.590 26.717 1.00 41.35 1605 PRO C N 1
ATOM 14874 C CA . PRO C 1 600 ? 21.679 34.142 26.218 1.00 46.60 1605 PRO C CA 1
ATOM 14875 C C . PRO C 1 600 ? 20.581 35.161 26.466 1.00 53.71 1605 PRO C C 1
ATOM 14876 O O . PRO C 1 600 ? 20.662 35.942 27.419 1.00 59.15 1605 PRO C O 1
ATOM 14880 N N . LYS C 1 601 ? 19.559 35.147 25.619 1.00 49.74 1606 LYS C N 1
ATOM 14881 C CA . LYS C 1 601 ? 18.411 36.015 25.821 1.00 46.16 1606 LYS C CA 1
ATOM 14882 C C . LYS C 1 601 ? 17.709 35.588 27.093 1.00 49.21 1606 LYS C C 1
ATOM 14883 O O . LYS C 1 601 ? 17.548 34.395 27.350 1.00 51.53 1606 LYS C O 1
ATOM 14889 N N . THR C 1 602 ? 17.338 36.572 27.904 1.00 49.16 1607 THR C N 1
ATOM 14890 C CA . THR C 1 602 ? 16.603 36.327 29.132 1.00 49.51 1607 THR C CA 1
ATOM 14891 C C . THR C 1 602 ? 15.101 36.373 28.905 1.00 51.86 1607 THR C C 1
ATOM 14892 O O . THR C 1 602 ? 14.323 35.979 29.768 1.00 62.79 1607 THR C O 1
ATOM 14896 N N . LEU C 1 603 ? 14.698 36.892 27.753 1.00 55.07 1608 LEU C N 1
ATOM 14897 C CA . LEU C 1 603 ? 13.291 37.118 27.460 1.00 50.60 1608 LEU C CA 1
ATOM 14898 C C . LEU C 1 603 ? 13.018 36.864 25.973 1.00 53.75 1608 LEU C C 1
ATOM 14899 O O . LEU C 1 603 ? 12.680 37.784 25.236 1.00 51.97 1608 LEU C O 1
ATOM 14904 N N . PRO C 1 604 ? 13.186 35.611 25.524 1.00 56.57 1609 PRO C N 1
ATOM 14905 C CA . PRO C 1 604 ? 12.938 35.242 24.124 1.00 52.19 1609 PRO C CA 1
ATOM 14906 C C . PRO C 1 604 ? 11.463 35.363 23.734 1.00 53.55 1609 PRO C C 1
ATOM 14907 O O . PRO C 1 604 ? 11.154 35.623 22.570 1.00 55.38 1609 PRO C O 1
ATOM 14911 N N . CYS C 1 605 ? 10.568 35.140 24.695 1.00 52.05 1610 CYS C N 1
ATOM 14912 C CA . CYS C 1 605 ? 9.150 35.452 24.521 1.00 53.02 1610 CYS C CA 1
ATOM 14913 C C . CYS C 1 605 ? 8.502 35.547 25.890 1.00 54.05 1610 CYS C C 1
ATOM 14914 O O . CYS C 1 605 ? 9.156 35.335 26.906 1.00 51.19 1610 CYS C O 1
ATOM 14917 N N . LEU C 1 606 ? 7.226 35.910 25.910 1.00 57.40 1611 LEU C N 1
ATOM 14918 C CA . LEU C 1 606 ? 6.479 36.028 27.159 1.00 57.60 1611 LEU C CA 1
ATOM 14919 C C . LEU C 1 606 ? 5.572 34.834 27.489 1.00 57.04 1611 LEU C C 1
ATOM 14920 O O . LEU C 1 606 ? 4.835 34.881 28.473 1.00 60.72 1611 LEU C O 1
ATOM 14925 N N . CYS C 1 607 ? 5.569 33.796 26.656 1.00 53.85 1612 CYS C N 1
ATOM 14926 C CA . CYS C 1 607 ? 4.679 32.666 26.904 1.00 52.29 1612 CYS C CA 1
ATOM 14927 C C . CYS C 1 607 ? 5.351 31.677 27.853 1.00 59.82 1612 CYS C C 1
ATOM 14928 O O . CYS C 1 607 ? 6.527 31.825 28.189 1.00 58.80 1612 CYS C O 1
ATOM 14931 N N . MET C 1 608 ? 4.604 30.653 28.251 1.00 66.95 1613 MET C N 1
ATOM 14932 C CA . MET C 1 608 ? 5.023 29.752 29.317 1.00 68.28 1613 MET C CA 1
ATOM 14933 C C . MET C 1 608 ? 6.138 28.832 28.852 1.00 68.15 1613 MET C C 1
ATOM 14934 O O . MET C 1 608 ? 6.766 28.149 29.656 1.00 78.49 1613 MET C O 1
ATOM 14939 N N . TYR C 1 609 ? 6.347 28.784 27.543 1.00 62.40 1614 TYR C N 1
ATOM 14940 C CA . TYR C 1 609 ? 7.340 27.899 26.952 1.00 57.48 1614 TYR C CA 1
ATOM 14941 C C . TYR C 1 609 ? 8.651 28.621 26.655 1.00 54.53 1614 TYR C C 1
ATOM 14942 O O . TYR C 1 609 ? 9.567 28.045 26.053 1.00 58.88 1614 TYR C O 1
ATOM 14951 N N . ALA C 1 610 ? 8.731 29.889 27.051 1.00 51.68 1615 ALA C N 1
ATOM 14952 C CA . ALA C 1 610 ? 9.893 30.724 26.732 1.00 49.61 1615 ALA C CA 1
ATOM 14953 C C . ALA C 1 610 ? 11.197 30.018 27.102 1.00 52.31 1615 ALA C C 1
ATOM 14954 O O . ALA C 1 610 ? 11.350 29.552 28.229 1.00 52.56 1615 ALA C O 1
ATOM 14956 N N . MET C 1 611 ? 12.168 29.977 26.193 1.00 58.87 1616 MET C N 1
ATOM 14957 C CA . MET C 1 611 ? 13.330 29.172 26.487 1.00 58.35 1616 MET C CA 1
ATOM 14958 C C . MET C 1 611 ? 14.387 30.097 27.058 1.00 59.69 1616 MET C C 1
ATOM 14959 O O . MET C 1 611 ? 15.255 30.612 26.356 1.00 60.96 1616 MET C O 1
ATOM 14964 N N . THR C 1 612 ? 14.331 30.206 28.383 1.00 58.65 1617 THR C N 1
ATOM 14965 C CA . THR C 1 612 ? 15.293 30.923 29.202 1.00 52.43 1617 THR C CA 1
ATOM 14966 C C . THR C 1 612 ? 16.274 29.923 29.771 1.00 50.58 1617 THR C C 1
ATOM 14967 O O . THR C 1 612 ? 15.956 28.740 29.849 1.00 52.58 1617 THR C O 1
ATOM 14971 N N . PRO C 1 613 ? 17.461 30.384 30.190 1.00 51.69 1618 PRO C N 1
ATOM 14972 C CA . PRO C 1 613 ? 18.330 29.469 30.934 1.00 53.58 1618 PRO C CA 1
ATOM 14973 C C . PRO C 1 613 ? 17.590 28.824 32.109 1.00 58.28 1618 PRO C C 1
ATOM 14974 O O . PRO C 1 613 ? 17.867 27.674 32.443 1.00 59.64 1618 PRO C O 1
ATOM 14978 N N . GLU C 1 614 ? 16.640 29.546 32.698 1.00 63.34 1619 GLU C N 1
ATOM 14979 C CA . GLU C 1 614 ? 15.852 29.025 33.815 1.00 62.64 1619 GLU C CA 1
ATOM 14980 C C . GLU C 1 614 ? 14.999 27.836 33.388 1.00 60.00 1619 GLU C C 1
ATOM 14981 O O . GLU C 1 614 ? 15.065 26.778 33.996 1.00 62.58 1619 GLU C O 1
ATOM 14987 N N . ARG C 1 615 ? 14.199 28.004 32.341 1.00 57.46 1620 ARG C N 1
ATOM 14988 C CA . ARG C 1 615 ? 13.364 26.909 31.867 1.00 56.39 1620 ARG C CA 1
ATOM 14989 C C . ARG C 1 615 ? 14.198 25.727 31.421 1.00 57.93 1620 ARG C C 1
ATOM 14990 O O . ARG C 1 615 ? 13.844 24.588 31.679 1.00 61.50 1620 ARG C O 1
ATOM 14998 N N . VAL C 1 616 ? 15.307 25.993 30.750 1.00 59.82 1621 VAL C N 1
ATOM 14999 C CA . VAL C 1 616 ? 16.165 24.915 30.289 1.00 60.10 1621 VAL C CA 1
ATOM 15000 C C . VAL C 1 616 ? 16.627 24.107 31.488 1.00 63.19 1621 VAL C C 1
ATOM 15001 O O . VAL C 1 616 ? 16.591 22.880 31.491 1.00 62.06 1621 VAL C O 1
ATOM 15005 N N . HIS C 1 617 ? 17.029 24.817 32.527 1.00 66.06 1622 HIS C N 1
ATOM 15006 C CA . HIS C 1 617 ? 17.554 24.188 33.719 1.00 67.31 1622 HIS C CA 1
ATOM 15007 C C . HIS C 1 617 ? 16.490 23.353 34.418 1.00 70.92 1622 HIS C C 1
ATOM 15008 O O . HIS C 1 617 ? 16.756 22.251 34.890 1.00 76.04 1622 HIS C O 1
ATOM 15015 N N . ARG C 1 618 ? 15.279 23.886 34.475 1.00 70.61 1623 ARG C N 1
ATOM 15016 C CA . ARG C 1 618 ? 14.184 23.229 35.168 1.00 71.74 1623 ARG C CA 1
ATOM 15017 C C . ARG C 1 618 ? 13.823 21.915 34.479 1.00 72.59 1623 ARG C C 1
ATOM 15018 O O . ARG C 1 618 ? 13.645 20.886 35.131 1.00 74.34 1623 ARG C O 1
ATOM 15026 N N . LEU C 1 619 ? 13.719 21.958 33.157 1.00 74.28 1624 LEU C N 1
ATOM 15027 C CA . LEU C 1 619 ? 13.387 20.779 32.362 1.00 72.29 1624 LEU C CA 1
ATOM 15028 C C . LEU C 1 619 ? 14.441 19.698 32.493 1.00 68.92 1624 LEU C C 1
ATOM 15029 O O . LEU C 1 619 ? 14.125 18.523 32.656 1.00 64.28 1624 LEU C O 1
ATOM 15034 N N . ARG C 1 620 ? 15.698 20.106 32.382 1.00 72.17 1625 ARG C N 1
ATOM 15035 C CA . ARG C 1 620 ? 16.799 19.161 32.334 1.00 70.83 1625 ARG C CA 1
ATOM 15036 C C . ARG C 1 620 ? 16.993 18.534 33.709 1.00 77.64 1625 ARG C C 1
ATOM 15037 O O . ARG C 1 620 ? 17.419 17.386 33.829 1.00 77.24 1625 ARG C O 1
ATOM 15045 N N . SER C 1 621 ? 16.664 19.301 34.742 1.00 85.19 1626 SER C N 1
ATOM 15046 C CA . SER C 1 621 ? 16.764 18.837 36.119 1.00 87.61 1626 SER C CA 1
ATOM 15047 C C . SER C 1 621 ? 15.630 17.880 36.495 1.00 86.83 1626 SER C C 1
ATOM 15048 O O . SER C 1 621 ? 15.753 17.100 37.436 1.00 93.54 1626 SER C O 1
ATOM 15051 N N . ASN C 1 622 ? 14.532 17.938 35.750 1.00 78.57 1627 ASN C N 1
ATOM 15052 C CA . ASN C 1 622 ? 13.410 17.027 35.947 1.00 76.27 1627 ASN C CA 1
ATOM 15053 C C . ASN C 1 622 ? 13.531 15.782 35.076 1.00 79.06 1627 ASN C C 1
ATOM 15054 O O . ASN C 1 622 ? 12.623 14.955 35.030 1.00 82.99 1627 ASN C O 1
ATOM 15059 N N . ASN C 1 623 ? 14.640 15.673 34.356 1.00 80.82 1628 ASN C N 1
ATOM 15060 C CA . ASN C 1 623 ? 14.880 14.528 33.489 1.00 83.98 1628 ASN C CA 1
ATOM 15061 C C . ASN C 1 623 ? 13.667 14.235 32.622 1.00 80.63 1628 ASN C C 1
ATOM 15062 O O . ASN C 1 623 ? 13.201 13.098 32.540 1.00 81.11 1628 ASN C O 1
ATOM 15067 N N . VAL C 1 624 ? 13.158 15.288 31.991 1.00 75.37 1629 VAL C N 1
ATOM 15068 C CA . VAL C 1 624 ? 12.020 15.187 31.089 1.00 75.18 1629 VAL C CA 1
ATOM 15069 C C . VAL C 1 624 ? 12.323 14.298 29.885 1.00 77.30 1629 VAL C C 1
ATOM 15070 O O . VAL C 1 624 ? 13.425 14.327 29.332 1.00 73.20 1629 VAL C O 1
ATOM 15074 N N . LYS C 1 625 ? 11.337 13.497 29.499 1.00 85.55 1630 LYS C N 1
ATOM 15075 C CA . LYS C 1 625 ? 11.442 12.647 28.316 1.00 85.80 1630 LYS C CA 1
ATOM 15076 C C . LYS C 1 625 ? 10.923 13.368 27.063 1.00 85.85 1630 LYS C C 1
ATOM 15077 O O . LYS C 1 625 ? 11.113 12.895 25.945 1.00 84.30 1630 LYS C O 1
ATOM 15079 N N . GLU C 1 626 ? 10.280 14.517 27.261 1.00 86.65 1631 GLU C N 1
ATOM 15080 C CA . GLU C 1 626 ? 9.677 15.278 26.168 1.00 84.46 1631 GLU C CA 1
ATOM 15081 C C . GLU C 1 626 ? 9.798 16.782 26.412 1.00 80.08 1631 GLU C C 1
ATOM 15082 O O . GLU C 1 626 ? 10.002 17.220 27.546 1.00 83.39 1631 GLU C O 1
ATOM 15088 N N . VAL C 1 627 ? 9.667 17.575 25.353 1.00 71.96 1632 VAL C N 1
ATOM 15089 C CA . VAL C 1 627 ? 9.690 19.028 25.492 1.00 66.21 1632 VAL C CA 1
ATOM 15090 C C . VAL C 1 627 ? 8.669 19.689 24.589 1.00 67.55 1632 VAL C C 1
ATOM 15091 O O . VAL C 1 627 ? 8.449 19.249 23.465 1.00 70.28 1632 VAL C O 1
ATOM 15095 N N . THR C 1 628 ? 8.055 20.761 25.075 1.00 71.07 1633 THR C N 1
ATOM 15096 C CA . THR C 1 628 ? 7.223 21.588 24.221 1.00 72.82 1633 THR C CA 1
ATOM 15097 C C . THR C 1 628 ? 7.970 22.884 23.924 1.00 72.24 1633 THR C C 1
ATOM 15098 O O . THR C 1 628 ? 8.429 23.566 24.838 1.00 72.93 1633 THR C O 1
ATOM 15102 N N . VAL C 1 629 ? 8.061 23.234 22.646 1.00 68.32 1634 VAL C N 1
ATOM 15103 C CA . VAL C 1 629 ? 8.799 24.414 22.223 1.00 58.99 1634 VAL C CA 1
ATOM 15104 C C . VAL C 1 629 ? 7.884 25.299 21.390 1.00 56.87 1634 VAL C C 1
ATOM 15105 O O . VAL C 1 629 ? 7.173 24.804 20.516 1.00 55.80 1634 VAL C O 1
ATOM 15109 N N . CYS C 1 630 ? 7.889 26.603 21.650 1.00 58.77 1635 CYS C N 1
ATOM 15110 C CA . CYS C 1 630 ? 7.011 27.501 20.901 1.00 56.75 1635 CYS C CA 1
ATOM 15111 C C . CYS C 1 630 ? 7.710 28.056 19.665 1.00 63.74 1635 CYS C C 1
ATOM 15112 O O . CYS C 1 630 ? 8.893 27.802 19.437 1.00 66.17 1635 CYS C O 1
ATOM 15115 N N . SER C 1 631 ? 6.969 28.840 18.888 1.00 67.23 1636 SER C N 1
ATOM 15116 C CA . SER C 1 631 ? 7.444 29.349 17.606 1.00 63.25 1636 SER C CA 1
ATOM 15117 C C . SER C 1 631 ? 8.475 30.462 17.763 1.00 61.78 1636 SER C C 1
ATOM 15118 O O . SER C 1 631 ? 9.180 30.804 16.808 1.00 63.18 1636 SER C O 1
ATOM 15121 N N . SER C 1 632 ? 8.574 31.018 18.968 1.00 56.38 1637 SER C N 1
ATOM 15122 C CA . SER C 1 632 ? 9.551 32.064 19.234 1.00 46.46 1637 SER C CA 1
ATOM 15123 C C . SER C 1 632 ? 10.920 31.455 19.502 1.00 50.47 1637 SER C C 1
ATOM 15124 O O . SER C 1 632 ? 11.895 32.173 19.689 1.00 53.96 1637 SER C O 1
ATOM 15127 N N . THR C 1 633 ? 10.985 30.125 19.489 1.00 56.31 1638 THR C N 1
ATOM 15128 C CA . THR C 1 633 ? 12.250 29.395 19.518 1.00 56.14 1638 THR C CA 1
ATOM 15129 C C . THR C 1 633 ? 12.330 28.574 18.238 1.00 53.62 1638 THR C C 1
ATOM 15130 O O . THR C 1 633 ? 11.953 27.405 18.204 1.00 52.48 1638 THR C O 1
ATOM 15134 N N . PRO C 1 634 ? 12.832 29.195 17.171 1.00 59.92 1639 PRO C N 1
ATOM 15135 C CA . PRO C 1 634 ? 12.836 28.614 15.827 1.00 58.00 1639 PRO C CA 1
ATOM 15136 C C . PRO C 1 634 ? 13.499 27.253 15.771 1.00 58.06 1639 PRO C C 1
ATOM 15137 O O . PRO C 1 634 ? 14.567 27.085 16.346 1.00 57.77 1639 PRO C O 1
ATOM 15141 N N . LEU C 1 635 ? 12.873 26.307 15.077 1.00 63.17 1640 LEU C N 1
ATOM 15142 C CA . LEU C 1 635 ? 13.453 24.985 14.853 1.00 58.19 1640 LEU C CA 1
ATOM 15143 C C . LEU C 1 635 ? 13.440 24.652 13.367 1.00 59.15 1640 LEU C C 1
ATOM 15144 O O . LEU C 1 635 ? 12.716 25.266 12.588 1.00 61.82 1640 LEU C O 1
ATOM 15149 N N . PRO C 1 636 ? 14.234 23.658 12.968 1.00 64.05 1641 PRO C N 1
ATOM 15150 C CA . PRO C 1 636 ? 14.232 23.197 11.579 1.00 65.03 1641 PRO C CA 1
ATOM 15151 C C . PRO C 1 636 ? 12.843 22.768 11.124 1.00 72.70 1641 PRO C C 1
ATOM 15152 O O . PRO C 1 636 ? 11.994 22.451 11.951 1.00 67.75 1641 PRO C O 1
ATOM 15156 N N . LYS C 1 637 ? 12.627 22.756 9.813 1.00 89.61 1642 LYS C N 1
ATOM 15157 C CA . LYS C 1 637 ? 11.318 22.453 9.247 1.00 95.95 1642 LYS C CA 1
ATOM 15158 C C . LYS C 1 637 ? 10.879 21.025 9.550 1.00 94.86 1642 LYS C C 1
ATOM 15159 O O . LYS C 1 637 ? 9.690 20.768 9.723 1.00 99.57 1642 LYS C O 1
ATOM 15165 N N . HIS C 1 638 ? 11.834 20.100 9.620 1.00 92.42 1643 HIS C N 1
ATOM 15166 C CA . HIS C 1 638 ? 11.520 18.695 9.867 1.00 89.52 1643 HIS C CA 1
ATOM 15167 C C . HIS C 1 638 ? 11.107 18.465 11.309 1.00 88.85 1643 HIS C C 1
ATOM 15168 O O . HIS C 1 638 ? 11.031 19.404 12.099 1.00 92.19 1643 HIS C O 1
ATOM 15175 N N . LYS C 1 639 ? 10.838 17.210 11.652 1.00 83.32 1644 LYS C N 1
ATOM 15176 C CA . LYS C 1 639 ? 10.376 16.888 12.995 1.00 83.10 1644 LYS C CA 1
ATOM 15177 C C . LYS C 1 639 ? 11.438 16.226 13.865 1.00 81.38 1644 LYS C C 1
ATOM 15178 O O . LYS C 1 639 ? 12.335 15.535 13.384 1.00 86.51 1644 LYS C O 1
ATOM 15184 N N . ILE C 1 640 ? 11.346 16.521 15.157 1.00 76.42 1645 ILE C N 1
ATOM 15185 C CA . ILE C 1 640 ? 12.273 16.027 16.163 1.00 74.94 1645 ILE C CA 1
ATOM 15186 C C . ILE C 1 640 ? 11.416 15.296 17.180 1.00 81.16 1645 ILE C C 1
ATOM 15187 O O . ILE C 1 640 ? 10.558 15.916 17.810 1.00 82.30 1645 ILE C O 1
ATOM 15192 N N . LYS C 1 641 ? 11.608 13.996 17.370 1.00 90.26 1646 LYS C N 1
ATOM 15193 C CA . LYS C 1 641 ? 10.704 13.314 18.291 1.00 103.58 1646 LYS C CA 1
ATOM 15194 C C . LYS C 1 641 ? 11.008 13.755 19.716 1.00 100.84 1646 LYS C C 1
ATOM 15195 O O . LYS C 1 641 ? 12.134 14.136 20.047 1.00 93.61 1646 LYS C O 1
ATOM 15201 N N . ASN C 1 642 ? 9.964 13.721 20.535 1.00 100.07 1647 ASN C N 1
ATOM 15202 C CA . ASN C 1 642 ? 9.991 14.230 21.894 1.00 94.16 1647 ASN C CA 1
ATOM 15203 C C . ASN C 1 642 ? 10.187 15.742 21.901 1.00 86.00 1647 ASN C C 1
ATOM 15204 O O . ASN C 1 642 ? 10.602 16.325 22.899 1.00 91.57 1647 ASN C O 1
ATOM 15209 N N . VAL C 1 643 ? 9.856 16.372 20.778 1.00 75.53 1648 VAL C N 1
ATOM 15210 C CA . VAL C 1 643 ? 9.787 17.822 20.697 1.00 66.12 1648 VAL C CA 1
ATOM 15211 C C . VAL C 1 643 ? 8.448 18.179 20.080 1.00 66.27 1648 VAL C C 1
ATOM 15212 O O . VAL C 1 643 ? 8.215 17.928 18.899 1.00 65.91 1648 VAL C O 1
ATOM 15216 N N . GLN C 1 644 ? 7.583 18.784 20.886 1.00 70.97 1649 GLN C N 1
ATOM 15217 C CA . GLN C 1 644 ? 6.281 19.245 20.442 1.00 74.42 1649 GLN C CA 1
ATOM 15218 C C . GLN C 1 644 ? 6.385 20.708 20.046 1.00 71.83 1649 GLN C C 1
ATOM 15219 O O . GLN C 1 644 ? 6.780 21.544 20.855 1.00 80.14 1649 GLN C O 1
ATOM 15225 N N . LYS C 1 645 ? 6.032 21.025 18.809 1.00 61.27 1650 LYS C N 1
ATOM 15226 C CA . LYS C 1 645 ? 6.060 22.407 18.353 1.00 56.80 1650 LYS C CA 1
ATOM 15227 C C . LYS C 1 645 ? 4.687 23.044 18.528 1.00 57.39 1650 LYS C C 1
ATOM 15228 O O . LYS C 1 645 ? 3.680 22.497 18.095 1.00 62.67 1650 LYS C O 1
ATOM 15234 N N . VAL C 1 646 ? 4.644 24.199 19.171 1.00 58.10 1651 VAL C N 1
ATOM 15235 C CA . VAL C 1 646 ? 3.387 24.898 19.370 1.00 64.93 1651 VAL C CA 1
ATOM 15236 C C . VAL C 1 646 ? 3.580 26.374 19.054 1.00 67.04 1651 VAL C C 1
ATOM 15237 O O . VAL C 1 646 ? 4.708 26.838 18.910 1.00 71.76 1651 VAL C O 1
ATOM 15241 N N . GLN C 1 647 ? 2.484 27.108 18.914 1.00 63.48 1652 GLN C N 1
ATOM 15242 C CA . GLN C 1 647 ? 2.583 28.518 18.601 1.00 65.70 1652 GLN C CA 1
ATOM 15243 C C . GLN C 1 647 ? 2.883 29.312 19.867 1.00 61.99 1652 GLN C C 1
ATOM 15244 O O . GLN C 1 647 ? 2.427 28.956 20.962 1.00 60.98 1652 GLN C O 1
ATOM 15250 N N . CYS C 1 648 ? 3.635 30.399 19.711 1.00 56.86 1653 CYS C N 1
ATOM 15251 C CA . CYS C 1 648 ? 3.875 31.316 20.817 1.00 58.58 1653 CYS C CA 1
ATOM 15252 C C . CYS C 1 648 ? 2.681 32.275 20.928 1.00 60.67 1653 CYS C C 1
ATOM 15253 O O . CYS C 1 648 ? 2.344 32.985 19.978 1.00 57.06 1653 CYS C O 1
ATOM 15256 N N . THR C 1 649 ? 2.024 32.270 22.083 1.00 61.68 1654 THR C N 1
ATOM 15257 C CA . THR C 1 649 ? 0.795 33.035 22.243 1.00 62.57 1654 THR C CA 1
ATOM 15258 C C . THR C 1 649 ? 1.027 34.488 22.632 1.00 61.01 1654 THR C C 1
ATOM 15259 O O . THR C 1 649 ? 0.141 35.320 22.451 1.00 54.24 1654 THR C O 1
ATOM 15263 N N . LYS C 1 650 ? 2.198 34.788 23.190 1.00 66.43 1655 LYS C N 1
ATOM 15264 C CA . LYS C 1 650 ? 2.578 36.174 23.461 1.00 73.24 1655 LYS C CA 1
ATOM 15265 C C . LYS C 1 650 ? 4.059 36.393 23.164 1.00 73.14 1655 LYS C C 1
ATOM 15266 O O . LYS C 1 650 ? 4.918 35.723 23.739 1.00 73.30 1655 LYS C O 1
ATOM 15272 N N . VAL C 1 651 ? 4.362 37.370 22.309 1.00 64.14 1656 VAL C N 1
ATOM 15273 C CA . VAL C 1 651 ? 5.716 37.505 21.787 1.00 45.98 1656 VAL C CA 1
ATOM 15274 C C . VAL C 1 651 ? 6.401 38.784 22.239 1.00 40.23 1656 VAL C C 1
ATOM 15275 O O . VAL C 1 651 ? 5.786 39.657 22.845 1.00 46.84 1656 VAL C O 1
ATOM 15279 N N . VAL C 1 652 ? 7.683 38.885 21.919 1.00 50.23 1657 VAL C N 1
ATOM 15280 C CA . VAL C 1 652 ? 8.444 40.102 22.147 1.00 54.38 1657 VAL C CA 1
ATOM 15281 C C . VAL C 1 652 ? 8.950 40.585 20.789 1.00 55.21 1657 VAL C C 1
ATOM 15282 O O . VAL C 1 652 ? 9.193 39.788 19.880 1.00 50.25 1657 VAL C O 1
ATOM 15286 N N . LEU C 1 653 ? 9.040 41.900 20.648 1.00 51.07 1658 LEU C N 1
ATOM 15287 C CA . LEU C 1 653 ? 9.324 42.524 19.366 1.00 43.52 1658 LEU C CA 1
ATOM 15288 C C . LEU C 1 653 ? 10.749 43.034 19.084 1.00 42.68 1658 LEU C C 1
ATOM 15289 O O . LEU C 1 653 ? 10.957 43.709 18.072 1.00 43.88 1658 LEU C O 1
ATOM 15294 N N . PHE C 1 654 ? 11.721 42.781 19.958 1.00 37.30 1659 PHE C N 1
ATOM 15295 C CA . PHE C 1 654 ? 13.088 43.222 19.635 1.00 41.64 1659 PHE C CA 1
ATOM 15296 C C . PHE C 1 654 ? 13.795 42.270 18.665 1.00 44.26 1659 PHE C C 1
ATOM 15297 O O . PHE C 1 654 ? 13.274 41.209 18.321 1.00 50.71 1659 PHE C O 1
ATOM 15305 N N . ASN C 1 655 ? 14.996 42.650 18.245 1.00 46.92 1660 ASN C N 1
ATOM 15306 C CA . ASN C 1 655 ? 15.748 41.874 17.265 1.00 46.20 1660 ASN C CA 1
ATOM 15307 C C . ASN C 1 655 ? 16.200 40.539 17.852 1.00 54.58 1660 ASN C C 1
ATOM 15308 O O . ASN C 1 655 ? 17.010 40.508 18.789 1.00 57.61 1660 ASN C O 1
ATOM 15313 N N . PRO C 1 656 ? 15.687 39.427 17.293 1.00 54.38 1661 PRO C N 1
ATOM 15314 C CA . PRO C 1 656 ? 15.909 38.055 17.778 1.00 50.44 1661 PRO C CA 1
ATOM 15315 C C . PRO C 1 656 ? 17.311 37.487 17.545 1.00 53.88 1661 PRO C C 1
ATOM 15316 O O . PRO C 1 656 ? 17.693 36.554 18.244 1.00 67.24 1661 PRO C O 1
ATOM 15320 N N . HIS C 1 657 ? 18.053 38.012 16.576 1.00 43.66 1662 HIS C N 1
ATOM 15321 C CA . HIS C 1 657 ? 19.395 37.509 16.294 1.00 48.20 1662 HIS C CA 1
ATOM 15322 C C . HIS C 1 657 ? 20.394 37.779 17.419 1.00 51.62 1662 HIS C C 1
ATOM 15323 O O . HIS C 1 657 ? 20.259 38.756 18.154 1.00 58.41 1662 HIS C O 1
ATOM 15330 N N . THR C 1 658 ? 21.401 36.913 17.539 1.00 43.76 1663 THR C N 1
ATOM 15331 C CA . THR C 1 658 ? 22.545 37.200 18.390 1.00 37.05 1663 THR C CA 1
ATOM 15332 C C . THR C 1 658 ? 23.265 38.404 17.796 1.00 43.31 1663 THR C C 1
ATOM 15333 O O . THR C 1 658 ? 23.638 38.397 16.618 1.00 42.11 1663 THR C O 1
ATOM 15337 N N . PRO C 1 659 ? 23.455 39.456 18.597 1.00 41.00 1664 PRO C N 1
ATOM 15338 C CA . PRO C 1 659 ? 24.209 40.591 18.061 1.00 40.14 1664 PRO C CA 1
ATOM 15339 C C . PRO C 1 659 ? 25.567 40.152 17.525 1.00 52.00 1664 PRO C C 1
ATOM 15340 O O . PRO C 1 659 ? 26.180 39.253 18.093 1.00 66.76 1664 PRO C O 1
ATOM 15344 N N . ALA C 1 660 ? 26.016 40.751 16.429 1.00 57.54 1665 ALA C N 1
ATOM 15345 C CA . ALA C 1 660 ? 27.312 40.407 15.864 1.00 57.38 1665 ALA C CA 1
ATOM 15346 C C . ALA C 1 660 ? 28.392 40.718 16.892 1.00 59.01 1665 ALA C C 1
ATOM 15347 O O . ALA C 1 660 ? 28.210 41.581 17.752 1.00 59.96 1665 ALA C O 1
ATOM 15349 N N . PHE C 1 661 ? 29.508 40.006 16.802 1.00 48.55 1666 PHE C N 1
ATOM 15350 C CA . PHE C 1 661 ? 30.576 40.138 17.775 1.00 44.54 1666 PHE C CA 1
ATOM 15351 C C . PHE C 1 661 ? 31.936 39.788 17.170 1.00 47.96 1666 PHE C C 1
ATOM 15352 O O . PHE C 1 661 ? 32.026 39.229 16.080 1.00 50.16 1666 PHE C O 1
ATOM 15360 N N . VAL C 1 662 ? 32.990 40.144 17.894 1.00 45.96 1667 VAL C N 1
ATOM 15361 C CA . VAL C 1 662 ? 34.339 39.748 17.557 1.00 43.36 1667 VAL C CA 1
ATOM 15362 C C . VAL C 1 662 ? 34.843 38.825 18.652 1.00 47.73 1667 VAL C C 1
ATOM 15363 O O . VAL C 1 662 ? 34.921 39.229 19.812 1.00 48.78 1667 VAL C O 1
ATOM 15367 N N . PRO C 1 663 ? 35.168 37.575 18.297 1.00 48.04 1668 PRO C N 1
ATOM 15368 C CA . PRO C 1 663 ? 35.721 36.655 19.291 1.00 46.18 1668 PRO C CA 1
ATOM 15369 C C . PRO C 1 663 ? 36.961 37.260 19.910 1.00 50.72 1668 PRO C C 1
ATOM 15370 O O . PRO C 1 663 ? 37.822 37.745 19.183 1.00 47.12 1668 PRO C O 1
ATOM 15374 N N . ALA C 1 664 ? 37.047 37.241 21.235 1.00 56.91 1669 ALA C N 1
ATOM 15375 C CA . ALA C 1 664 ? 38.142 37.907 21.917 1.00 49.35 1669 ALA C CA 1
ATOM 15376 C C . ALA C 1 664 ? 39.466 37.327 21.495 1.00 48.27 1669 ALA C C 1
ATOM 15377 O O . ALA C 1 664 ? 40.465 38.036 21.491 1.00 51.16 1669 ALA C O 1
ATOM 15379 N N . ARG C 1 665 ? 39.473 36.049 21.117 1.00 57.85 1670 ARG C N 1
ATOM 15380 C CA . ARG C 1 665 ? 40.715 35.378 20.738 1.00 57.70 1670 ARG C CA 1
ATOM 15381 C C . ARG C 1 665 ? 41.456 36.117 19.621 1.00 54.21 1670 ARG C C 1
ATOM 15382 O O . ARG C 1 665 ? 42.675 36.035 19.529 1.00 61.56 1670 ARG C O 1
ATOM 15390 N N . LYS C 1 666 ? 40.733 36.833 18.768 1.00 47.24 1671 LYS C N 1
ATOM 15391 C CA . LYS C 1 666 ? 41.378 37.585 17.694 1.00 46.34 1671 LYS C CA 1
ATOM 15392 C C . LYS C 1 666 ? 42.489 38.494 18.211 1.00 50.73 1671 LYS C C 1
ATOM 15393 O O . LYS C 1 666 ? 43.476 38.733 17.522 1.00 58.52 1671 LYS C O 1
ATOM 15399 N N . TYR C 1 667 ? 42.295 39.036 19.406 1.00 51.39 1672 TYR C N 1
ATOM 15400 C CA . TYR C 1 667 ? 43.239 39.976 20.006 1.00 53.12 1672 TYR C CA 1
ATOM 15401 C C . TYR C 1 667 ? 44.221 39.336 20.977 1.00 57.56 1672 TYR C C 1
ATOM 15402 O O . TYR C 1 667 ? 44.945 40.039 21.673 1.00 60.35 1672 TYR C O 1
ATOM 15411 N N . ILE C 1 668 ? 44.237 38.008 21.016 1.00 67.50 1673 ILE C N 1
ATOM 15412 C CA . ILE C 1 668 ? 45.082 37.265 21.946 1.00 53.40 1673 ILE C CA 1
ATOM 15413 C C . ILE C 1 668 ? 45.861 36.182 21.219 1.00 59.27 1673 ILE C C 1
ATOM 15414 O O . ILE C 1 668 ? 46.757 36.477 20.434 1.00 63.17 1673 ILE C O 1
#

InterPro domains:
  IPR001788 RNA-dependent RNA polymerase, alsuviricetes [PF00978] (2054-2500)
  IPR002588 Alphavirus-like methyltransferase domain [PF01660] (23-377)
  IPR002588 Alphavirus-like methyltransferase domain [PS51743] (30-260)
  IPR002589 Macro domain [PF01661] (1367-1466)
  IPR002589 Macro domain [PS51154] (1338-1507)
  IPR002589 Macro domain [SM00506] (1350-1472)
  IPR002620 Alphavirus nsp2 protease domain [PF01707] (972-1179)
  IPR002620 Alphavirus nsp2 protease domain [PS51520] (1012-1341)
  IPR007094 RNA-directed RNA polymerase, catalytic domain [PS50507] (2267-2382)
  IPR027351 (+) RNA virus helicase core domain [PF01443] (724-965)
  IPR027351 (+) RNA virus helicase core domain [PS51657] (695-999)
  IPR027417 P-loop containing nucleoside triphosphate hydrolase [G3DSA:3.40.50.300] (718-845)
  IPR027417 P-loop containing nucleoside triphosphate hydrolase [G3DSA:3.40.50.300] (852-988)
  IPR027417 P-loop containing nucleoside triphosphate hydrolase [SSF52540] (723-876)
  IPR029063 S-adenosyl-L-methionine-dependent methyltransferase superfamily [G3DSA:3.40.50.150] (1159-1521)
  IPR029063 S-adenosyl-L-methionine-dependent methyltransferase superfamily [SSF53335] (1221-1319)
  IPR043472 Macro domain-like [G3DSA:3.40.220.10] (1351-1507)
  IPR043472 Macro domain-like [SSF52949] (1309-1531)
  IPR043502 DNA/RNA polymerase superfamily [SSF56672] (2064-2459)
  IPR044371 Non-structural protein 3, X-domain-like [cd21557] (1363-1490)

Organism: Sindbis virus (NCBI:txid11034)

Radius of gyration: 44.74 Å; Cα contacts (8 Å, |Δi|>4): 4280; chains: 3; bounding box: 135×100×118 Å

Sequence (1986 aa):
NPFSCKTNVCWAKALEPILATAGIVLTGCQWSELFPQFADDKPHSAIYALDVICIKFFGMDLTSGLFSKQSIPLTYHPADSARPVAHWDNSPGTRKYGYDHAIAAELSRRFPVFQLAGKGTQLDLQTGRTRVISAQHNLVPVNRNLPHALVPEYKEKQPGPVKKFLNQFKHHSVLVVSEEKIEAPRKRIEWIAPIGIAGADKNYNLAFGFPPQARYDLVFINIGTKYRNHHFQQCEDHAATLKTLSRSALNCLNPGGTLVVKSYGYADRNSEDVVTALARKFVRVSAARPDCVSSNTEMYLIFRQLDNSRTRQFTPHHLNCVISSVYEGTRDGVGAAPSYRTKRENIADCQEEAVVNAANPLGRPGEGVCRAIYKRWPTSFTDSATETGTARMTVCLGKKVIHAVGPDFRKHPEAEALKLLQNAYHAVADLVNEHNIKSVAIPLLSTGIYAAGKDRLEVSLNCLTTALDRTDADVTIYCLDKKWKERIDAALQLKESVTELKDEDMEIDDELVWIHPDSCLKGRKGFSTTKGKLYSYFEGTKFHQAAKDMAEIKVLFPNDQESNEQLCAYILGETMEAIREKCPVDHNPSSSPPKTLPCLCMYAMTPERVHRLRSNNVKEVTVCSSTPLPKHKIKNVQKVQCTKVVLFNPHTPAFVPARKYINPFSCKTNVCWAKALEPILATAGIVLTGCQWSELFPQFADDKPHSAIYALDVICIKFFGMDLTSGLFSKQSIPLTYHPADSARPVAHWDNSPGTRKYGYDHAIAAELSRRFPVFQLAGKGTQLDLQTGRTRVISAQHNLVPVNRNLPHALVPEYKEKQPGPVKKFLNQFKHHSVLVVSEEKIEAPRKRIEWIAPIGIAGADKNYNLAFGFPPQARYDLVFINIGTKYRNHHFQQCEDHAATLKTLSRSALNCLNPGGTLVVKSYGYADRNSEDVVTALARKFVRVSAARPDCVSSNTEMYLIFRQLDNSRTRQFTPHHLNCVISSVYEGTRDGVGAAPSYRTKRENIADCQEEAVVNAANPLGRPGEGVCRAIYKRWPTSFTDSATETGTARMTVCLGKKVIHAVGPDFRKHPEAEALKLLQNAYHAVADLVNEHNIKSVAIPLLSTGIYAAGKDRLEVSLNCLTTALDRTDADVTIYCLDKKWKERIDAALQLKESVTELKDEDMEIDDELVWIHPDSCLKGRKGFSTTKGKLYSYFEGTKFHQAAKDMAEIKVLFPNDQESNEQLCAYILGETMEAIREKCPVDHNPSSSPPKTLPCLCMYAMTPERVHRLRSNNVKEVTVCSSTPLPKHKIKNVQKVQCTKVVLFNPHTPAFVPARKYINPFSCKTNVCWAKALEPILATAGIVLTGCQWSELFPQFADDKPHSAIYALDVICIKFFGMDLTSGLFSKQSIPLTYHPADSARPVAHWDNSPGTRKYGYDHAIAAELSRRFPVFQLAGKGTQLDLQTGRTRVISAQHNLVPVNRNLPHALVPEYKEKQPGPVKKFLNQFKHHSVLVVSEEKIEAPRKRIEWIAPIGIAGADKNYNLAFGFPPQARYDLVFINIGTKYRNHHFQQCEDHAATLKTLSRSALNCLNPGGTLVVKSYGYADRNSEDVVTALARKFVRVSAARPDCVSSNTEMYLIFRQLDNSRTRQFTPHHLNCVISSVYEGTRDGVGAAPSYRTKRENIADCQEEAVVNAANPLGRPGEGVCRAIYKRWPTSFTDSATETGTARMTVCLGKKVIHAVGPDFRKHPEAEALKLLQNAYHAVADLVNEHNIKSVAIPLLSTGIYAAGKDRLEVSLNCLTTALDRTDADVTIYCLDKKWKERIDAALQLKESVTELKDEDMEIDDELVWIHPDSCLKGRKGFSTTKGKLYSYFEGTKFHQAAKDMAEIKVLFPNDQESNEQLCAYILGETMEAIREKCPVDHNPSSSPPKTLPCLCMYAMTPERVHRLRSNNVKEVTVCSSTPLPKHKIKNVQKVQCTKVVLFNPHTPAFVPARKYI

CATH classification: 3.90.70.110 (+2 more: 3.40.50.150, 3.40.220.10)

Nearest PDB structures (foldseek):
  4gua-assembly3_C  TM=1.002E+00  e=0.000E+00  Sindbis virus
  6r0g-assembly1_A  TM=9.908E-01  e=1.260E-20  Getah virus
  7h6j-assembly2_B  TM=9.792E-01  e=5.737E-21  Chikungunya virus
  6w91-assembly2_B  TM=9.862E-01  e=1.193E-19  Chikungunya virus
  5iq5-assembly1_A  TM=9.609E-01  e=8.103E-16  Mayaro virus (strain Brazil)